Protein 9HQX (pdb70)

Organism: NCBI:txid143221

InterPro domains:
  IPR046913 ABC-three component systems, C-terminal domain 7 [PF20283] (277-396)

Structure (mmCIF, N/CA/C/O backbone):
data_9HQX
#
_entry.id   9HQX
#
_cell.length_a   1.00
_cell.length_b   1.00
_cell.length_c   1.00
_cell.angle_alpha   90.00
_cell.angle_beta   90.00
_cell.angle_gamma   90.00
#
_symmetry.space_group_name_H-M   'P 1'
#
loop_
_entity.id
_entity.type
_entity.pdbx_description
1 polymer 'DUF3732 domain-containing protein'
2 polymer 'ABC-three component systems C-terminal domain-containing protein'
3 polymer LmuC
4 polymer 'DNA (29-MER)'
5 polymer 'DNA (29-MER)'
#
loop_
_atom_site.group_PDB
_atom_site.id
_atom_site.type_symbol
_atom_site.label_atom_id
_atom_site.label_alt_id
_atom_site.label_comp_id
_atom_site.label_asym_id
_atom_site.label_entity_id
_atom_site.label_seq_id
_atom_site.pdbx_PDB_ins_code
_atom_site.Cartn_x
_atom_site.Cartn_y
_atom_site.Cartn_z
_atom_site.occupancy
_atom_site.B_iso_or_equiv
_atom_site.auth_seq_id
_atom_site.auth_comp_id
_atom_site.auth_asym_id
_atom_site.auth_atom_id
_atom_site.pdbx_PDB_model_num
ATOM 1 N N . MET A 1 1 ? 160.47100 153.53300 165.86300 1.000 105.74069 1 MET B N 1
ATOM 2 C CA . MET A 1 1 ? 160.61400 154.76500 165.04200 1.000 105.74069 1 MET B CA 1
ATOM 3 C C . MET A 1 1 ? 160.67300 155.99300 165.93300 1.000 105.74069 1 MET B C 1
ATOM 4 O O . MET A 1 1 ? 160.41100 155.91300 167.12900 1.000 105.74069 1 MET B O 1
ATOM 20 N N . TYR A 1 2 ? 161.01500 157.13000 165.34100 1.000 102.37158 2 TYR B N 1
ATOM 21 C CA . TYR A 1 2 ? 161.04700 158.41200 166.03300 1.000 102.37158 2 TYR B CA 1
ATOM 22 C C . TYR A 1 2 ? 159.68800 159.07000 165.83900 1.000 102.37158 2 TYR B C 1
ATOM 23 O O . TYR A 1 2 ? 159.35200 159.49500 164.73100 1.000 102.37158 2 TYR B O 1
ATOM 41 N N . PHE A 1 3 ? 158.90400 159.14000 166.91100 1.000 96.35165 3 PHE B N 1
ATOM 42 C CA . PHE A 1 3 ? 157.53900 159.64800 166.82000 1.000 96.35165 3 PHE B CA 1
ATOM 43 C C . PHE A 1 3 ? 157.15500 160.13300 168.21600 1.000 96.35165 3 PHE B C 1
ATOM 44 O O . PHE A 1 3 ? 156.81600 159.31900 169.07700 1.000 96.35165 3 PHE B O 1
ATOM 61 N N . GLN A 1 4 ? 157.21000 161.44200 168.42700 1.000 97.97296 4 GLN B N 1
ATOM 62 C CA . GLN A 1 4 ? 156.97400 162.03000 169.73800 1.000 97.97296 4 GLN B CA 1
ATOM 63 C C . GLN A 1 4 ? 155.89200 163.09200 169.63200 1.000 97.97296 4 GLN B C 1
ATOM 64 O O . GLN A 1 4 ? 155.60300 163.60100 168.55300 1.000 97.97296 4 GLN B O 1
ATOM 78 N N . ILE A 1 5 ? 155.28100 163.42600 170.75800 1.000 99.84478 5 ILE B N 1
ATOM 79 C CA . ILE A 1 5 ? 154.16800 164.36700 170.79000 1.000 99.84478 5 ILE B CA 1
ATOM 80 C C . ILE A 1 5 ? 154.72100 165.71700 171.22200 1.000 99.84478 5 ILE B C 1
ATOM 81 O O . ILE A 1 5 ? 155.05200 165.92200 172.39300 1.000 99.84478 5 ILE B O 1
ATOM 97 N N . ARG A 1 6 ? 154.81400 166.65000 170.27500 1.000 102.14382 6 ARG B N 1
ATOM 98 C CA . ARG A 1 6 ? 155.30700 167.98400 170.57600 1.000 102.14382 6 ARG B CA 1
ATOM 99 C C . ARG A 1 6 ? 154.26800 168.83700 171.28900 1.000 102.14382 6 ARG B C 1
ATOM 100 O O . ARG A 1 6 ? 154.63700 169.73400 172.05300 1.000 102.14382 6 ARG B O 1
ATOM 121 N N . GLY A 1 7 ? 152.98700 168.59400 171.05600 1.000 98.87971 7 GLY B N 1
ATOM 122 C CA . GLY A 1 7 ? 151.96600 169.38000 171.71800 1.000 98.87971 7 GLY B CA 1
ATOM 123 C C . GLY A 1 7 ? 150.58000 168.91900 171.33100 1.000 98.87971 7 GLY B C 1
ATOM 124 O O . GLY A 1 7 ? 150.39000 168.18700 170.35700 1.000 98.87971 7 GLY B O 1
ATOM 128 N N . ILE A 1 8 ? 149.61300 169.37200 172.11800 1.000 105.53515 8 ILE B N 1
ATOM 129 C CA . ILE A 1 8 ? 148.19900 169.10100 171.89400 1.000 105.53515 8 ILE B CA 1
ATOM 130 C C . ILE A 1 8 ? 147.51800 170.40800 171.53300 1.000 105.53515 8 ILE B C 1
ATOM 131 O O . ILE A 1 8 ? 147.96400 171.49000 171.92600 1.000 105.53515 8 ILE B O 1
ATOM 147 N N . ILE A 1 9 ? 146.42300 170.30700 170.78800 1.000 110.98491 9 ILE B N 1
ATOM 148 C CA . ILE A 1 9 ? 145.67100 171.47300 170.34500 1.000 110.98491 9 ILE B CA 1
ATOM 149 C C . ILE A 1 9 ? 144.18800 171.17200 170.48200 1.000 110.98491 9 ILE B C 1
ATOM 150 O O . ILE A 1 9 ? 143.76700 170.01600 170.38100 1.000 110.98491 9 ILE B O 1
ATOM 166 N N . LEU A 1 10 ? 143.39800 172.21200 170.72600 1.000 117.73078 10 LEU B N 1
ATOM 167 C CA . LEU A 1 10 ? 141.94900 172.09300 170.78700 1.000 117.73078 10 LEU B CA 1
ATOM 168 C C . LEU A 1 10 ? 141.30000 173.26900 170.07500 1.000 117.73078 10 LEU B C 1
ATOM 169 O O . LEU A 1 10 ? 141.82500 174.38700 170.09100 1.000 117.73078 10 LEU B O 1
ATOM 185 N N . TRP A 1 11 ? 140.14700 173.00400 169.46400 1.000 117.69464 11 TRP B N 1
ATOM 186 C CA . TRP A 1 11 ? 139.38700 174.00800 168.73700 1.000 117.69464 11 TRP B CA 1
ATOM 187 C C . TRP A 1 11 ? 138.02300 174.17800 169.38600 1.000 117.69464 11 TRP B C 1
ATOM 188 O O . TRP A 1 11 ? 137.20900 173.24500 169.34600 1.000 117.69464 11 TRP B O 1
ATOM 209 N N . PRO A 1 12 ? 137.72100 175.33000 169.98000 1.000 125.83825 12 PRO B N 1
ATOM 210 C CA . PRO A 1 12 ? 136.44700 175.47300 170.68800 1.000 125.83825 12 PRO B CA 1
ATOM 211 C C . PRO A 1 12 ? 135.25900 175.28600 169.76000 1.000 125.83825 12 PRO B C 1
ATOM 212 O O . PRO A 1 12 ? 135.30200 175.63600 168.58100 1.000 125.83825 12 PRO B O 1
ATOM 223 N N . ARG A 1 13 ? 134.18200 174.72300 170.31300 1.000 131.50941 13 ARG B N 1
ATOM 224 C CA . ARG A 1 13 ? 132.95400 174.57900 169.54000 1.000 131.50941 13 ARG B CA 1
ATOM 225 C C . ARG A 1 13 ? 132.42100 175.93800 169.11600 1.000 131.50941 13 ARG B C 1
ATOM 226 O O . ARG A 1 13 ? 131.99300 176.11600 167.97000 1.000 131.50941 13 ARG B O 1
ATOM 247 N N . ASN A 1 14 ? 132.43800 176.90800 170.02400 1.000 129.20138 14 ASN B N 1
ATOM 248 C CA . ASN A 1 14 ? 132.02500 178.26800 169.70900 1.000 129.20138 14 ASN B CA 1
ATOM 249 C C . ASN A 1 14 ? 133.20300 179.01100 169.09800 1.000 129.20138 14 ASN B C 1
ATOM 250 O O . ASN A 1 14 ? 134.20900 179.25200 169.77400 1.000 129.20138 14 ASN B O 1
ATOM 261 N N . LYS A 1 15 ? 133.07200 179.38400 167.82500 1.000 126.46726 15 LYS B N 1
ATOM 262 C CA . LYS A 1 15 ? 134.15900 180.02600 167.08900 1.000 126.46726 15 LYS B CA 1
ATOM 263 C C . LYS A 1 15 ? 134.28800 181.48000 167.54100 1.000 126.46726 15 LYS B C 1
ATOM 264 O O . LYS A 1 15 ? 134.00900 182.43300 166.81000 1.000 126.46726 15 LYS B O 1
ATOM 283 N N . ASN A 1 16 ? 134.73200 181.63300 168.78700 1.000 129.79773 16 ASN B N 1
ATOM 284 C CA . ASN A 1 16 ? 135.01700 182.93800 169.35600 1.000 129.79773 16 ASN B CA 1
ATOM 285 C C . ASN A 1 16 ? 136.36000 182.99900 170.06200 1.000 129.79773 16 ASN B C 1
ATOM 286 O O . ASN A 1 16 ? 136.82800 184.10400 170.35900 1.000 129.79773 16 ASN B O 1
ATOM 297 N N . PHE A 1 17 ? 136.99400 181.86200 170.33200 1.000 132.30710 17 PHE B N 1
ATOM 298 C CA . PHE A 1 17 ? 138.26500 181.81200 171.03400 1.000 132.30710 17 PHE B CA 1
ATOM 299 C C . PHE A 1 17 ? 139.28000 181.07700 170.17700 1.000 132.30710 17 PHE B C 1
ATOM 300 O O . PHE A 1 17 ? 138.95400 180.09900 169.49900 1.000 132.30710 17 PHE B O 1
ATOM 317 N N . LYS A 1 18 ? 140.51800 181.55200 170.21900 1.000 127.11796 18 LYS B N 1
ATOM 318 C CA . LYS A 1 18 ? 141.56300 180.93300 169.43000 1.000 127.11796 18 LYS B CA 1
ATOM 319 C C . LYS A 1 18 ? 141.81300 179.51400 169.93400 1.000 127.11796 18 LYS B C 1
ATOM 320 O O . LYS A 1 18 ? 141.52700 179.20000 171.09100 1.000 127.11796 18 LYS B O 1
ATOM 339 N N . PRO A 1 19 ? 142.33000 178.63300 169.08200 1.000 120.18074 19 PRO B N 1
ATOM 340 C CA . PRO A 1 19 ? 142.59300 177.26200 169.52800 1.000 120.18074 19 PRO B CA 1
ATOM 341 C C . PRO A 1 19 ? 143.59800 177.25100 170.66700 1.000 120.18074 19 PRO B C 1
ATOM 342 O O . PRO A 1 19 ? 144.54800 178.03400 170.68700 1.000 120.18074 19 PRO B O 1
ATOM 353 N N . HIS A 1 20 ? 143.38600 176.34700 171.61800 1.000 121.77748 20 HIS B N 1
ATOM 354 C CA . HIS A 1 20 ? 144.22000 176.26900 172.80900 1.000 121.77748 20 HIS B CA 1
ATOM 355 C C . HIS A 1 20 ? 145.31200 175.23400 172.59400 1.000 121.77748 20 HIS B C 1
ATOM 356 O O . HIS A 1 20 ? 145.03200 174.11200 172.16600 1.000 121.77748 20 HIS B O 1
ATOM 370 N N . THR A 1 21 ? 146.54900 175.61400 172.89500 1.000 115.34286 21 THR B N 1
ATOM 371 C CA . THR A 1 21 ? 147.71100 174.76300 172.68800 1.000 115.34286 21 THR B CA 1
ATOM 372 C C . THR A 1 21 ? 148.34600 174.40900 174.02300 1.000 115.34286 21 THR B C 1
ATOM 373 O O . THR A 1 21 ? 148.41300 175.24200 174.93100 1.000 115.34286 21 THR B O 1
ATOM 384 N N . ILE A 1 22 ? 148.80600 173.16700 174.13300 1.000 116.14356 22 ILE B N 1
ATOM 385 C CA . ILE A 1 22 ? 149.57700 172.69000 175.27600 1.000 116.14356 22 ILE B CA 1
ATOM 386 C C . ILE A 1 22 ? 150.86000 172.11700 174.69700 1.000 116.14356 22 ILE B C 1
ATOM 387 O O . ILE A 1 22 ? 150.85500 171.01300 174.14600 1.000 116.14356 22 ILE B O 1
ATOM 403 N N . ARG A 1 23 ? 151.95700 172.85500 174.80300 1.000 107.27354 23 ARG B N 1
ATOM 404 C CA . ARG A 1 23 ? 153.19800 172.49200 174.13500 1.000 107.27354 23 ARG B CA 1
ATOM 405 C C . ARG A 1 23 ? 154.05700 171.65800 175.07200 1.000 107.27354 23 ARG B C 1
ATOM 406 O O . ARG A 1 23 ? 154.46000 172.13500 176.13600 1.000 107.27354 23 ARG B O 1
ATOM 427 N N . PHE A 1 24 ? 154.34100 170.42200 174.67200 1.000 107.85335 24 PHE B N 1
ATOM 428 C CA . PHE A 1 24 ? 155.27400 169.57400 175.39900 1.000 107.85335 24 PHE B CA 1
ATOM 429 C C . PHE A 1 24 ? 156.69400 169.89100 174.94300 1.000 107.85335 24 PHE B C 1
ATOM 430 O O . PHE A 1 24 ? 156.95300 170.89400 174.27500 1.000 107.85335 24 PHE B O 1
ATOM 447 N N . GLU A 1 25 ? 157.63500 169.03300 175.31300 1.000 111.22810 25 GLU B N 1
ATOM 448 C CA . GLU A 1 25 ? 158.99300 169.09600 174.80700 1.000 111.22810 25 GLU B CA 1
ATOM 449 C C . GLU A 1 25 ? 159.37700 167.73100 174.26500 1.000 111.22810 25 GLU B C 1
ATOM 450 O O . GLU A 1 25 ? 158.80500 166.70600 174.64300 1.000 111.22810 25 GLU B O 1
ATOM 462 N N . LEU A 1 26 ? 160.35100 167.72700 173.36700 1.000 105.38826 26 LEU B N 1
ATOM 463 C CA . LEU A 1 26 ? 160.81700 166.50600 172.73000 1.000 105.38826 26 LEU B CA 1
ATOM 464 C C . LEU A 1 26 ? 162.04700 165.99600 173.46500 1.000 105.38826 26 LEU B C 1
ATOM 465 O O . LEU A 1 26 ? 162.98400 166.75700 173.71900 1.000 105.38826 26 LEU B O 1
ATOM 481 N N . GLY A 1 27 ? 162.03700 164.71200 173.80600 1.000 112.07841 27 GLY B N 1
ATOM 482 C CA . GLY A 1 27 ? 163.17300 164.11600 174.47500 1.000 112.07841 27 GLY B CA 1
ATOM 483 C C . GLY A 1 27 ? 163.30400 164.47800 175.93400 1.000 112.07841 27 GLY B C 1
ATOM 484 O O . GLY A 1 27 ? 164.42100 164.51100 176.45700 1.000 112.07841 27 GLY B O 1
ATOM 488 N N . LYS A 1 28 ? 162.19400 164.75900 176.61100 1.000 116.87059 28 LYS B N 1
ATOM 489 C CA . LYS A 1 28 ? 162.22600 165.06400 178.03300 1.000 116.87059 28 LYS B CA 1
ATOM 490 C C . LYS A 1 28 ? 160.97800 164.49200 178.68300 1.000 116.87059 28 LYS B C 1
ATOM 491 O O . LYS A 1 28 ? 159.96800 164.24600 178.02200 1.000 116.87059 28 LYS B O 1
ATOM 510 N N . VAL A 1 29 ? 161.05900 164.28000 179.99400 1.000 116.71869 29 VAL B N 1
ATOM 511 C CA . VAL A 1 29 ? 159.93800 163.73200 180.75100 1.000 116.71869 29 VAL B CA 1
ATOM 512 C C . VAL A 1 29 ? 158.96400 164.87900 180.99400 1.000 116.71869 29 VAL B C 1
ATOM 513 O O . VAL A 1 29 ? 159.12400 165.65700 181.93400 1.000 116.71869 29 VAL B O 1
ATOM 526 N N . ASN A 1 30 ? 157.94600 164.98600 180.14800 1.000 114.80302 30 ASN B N 1
ATOM 527 C CA . ASN A 1 30 ? 156.98400 166.08100 180.22300 1.000 114.80302 30 ASN B CA 1
ATOM 528 C C . ASN A 1 30 ? 156.01500 165.78300 181.35700 1.000 114.80302 30 ASN B C 1
ATOM 529 O O . ASN A 1 30 ? 155.13400 164.93300 181.23000 1.000 114.80302 30 ASN B O 1
ATOM 540 N N . VAL A 1 31 ? 156.17600 166.49200 182.46600 1.000 116.46744 31 VAL B N 1
ATOM 541 C CA . VAL A 1 31 ? 155.37200 166.26800 183.65900 1.000 116.46744 31 VAL B CA 1
ATOM 542 C C . VAL A 1 31 ? 154.19900 167.23400 183.65000 1.000 116.46744 31 VAL B C 1
ATOM 543 O O . VAL A 1 31 ? 154.38000 168.44500 183.49400 1.000 116.46744 31 VAL B O 1
ATOM 556 N N . ILE A 1 32 ? 152.99900 166.70200 183.82500 1.000 115.03112 32 ILE B N 1
ATOM 557 C CA . ILE A 1 32 ? 151.77900 167.49200 183.89100 1.000 115.03112 32 ILE B CA 1
ATOM 558 C C . ILE A 1 32 ? 151.26400 167.37400 185.31800 1.000 115.03112 32 ILE B C 1
ATOM 559 O O . ILE A 1 32 ? 150.50200 166.45700 185.64200 1.000 115.03112 32 ILE B O 1
ATOM 575 N N . SER A 1 33 ? 151.66200 168.30800 186.17100 1.000 121.81907 33 SER B N 1
ATOM 576 C CA . SER A 1 33 ? 151.38100 168.23800 187.59300 1.000 121.81907 33 SER B CA 1
ATOM 577 C C . SER A 1 33 ? 150.01600 168.85400 187.89000 1.000 121.81907 33 SER B C 1
ATOM 578 O O . SER A 1 33 ? 149.23000 169.15200 186.98700 1.000 121.81907 33 SER B O 1
ATOM 586 N N . GLY A 1 34 ? 149.72200 169.03500 189.17500 1.000 135.07659 34 GLY B N 1
ATOM 587 C CA . GLY A 1 34 ? 148.48700 169.68100 189.56300 1.000 135.07659 34 GLY B CA 1
ATOM 588 C C . GLY A 1 34 ? 147.26900 168.81400 189.29500 1.000 135.07659 34 GLY B C 1
ATOM 589 O O . GLY A 1 34 ? 147.32000 167.58200 189.32900 1.000 135.07659 34 GLY B O 1
ATOM 593 N N . ALA A 1 35 ? 146.14800 169.48200 189.02300 1.000 136.15688 35 ALA B N 1
ATOM 594 C CA . ALA A 1 35 ? 144.86300 168.82300 188.80500 1.000 136.15688 35 ALA B CA 1
ATOM 595 C C . ALA A 1 35 ? 144.46700 168.00200 190.03200 1.000 136.15688 35 ALA B C 1
ATOM 596 O O . ALA A 1 35 ? 144.32000 166.78000 189.98000 1.000 136.15688 35 ALA B O 1
ATOM 603 N N . SER A 1 36 ? 144.29600 168.70800 191.15200 1.000 138.22441 36 SER B N 1
ATOM 604 C CA . SER A 1 36 ? 143.90700 168.04100 192.38900 1.000 138.22441 36 SER B CA 1
ATOM 605 C C . SER A 1 36 ? 142.65000 167.20800 192.18500 1.000 138.22441 36 SER B C 1
ATOM 606 O O . SER A 1 36 ? 142.62300 166.01600 192.51500 1.000 138.22441 36 SER B O 1
ATOM 614 N N . ARG A 1 37 ? 141.60200 167.81600 191.63900 1.000 138.11577 37 ARG B N 1
ATOM 615 C CA . ARG A 1 37 ? 140.41900 167.06600 191.24200 1.000 138.11577 37 ARG B CA 1
ATOM 616 C C . ARG A 1 37 ? 140.76100 166.20300 190.03700 1.000 138.11577 37 ARG B C 1
ATOM 617 O O . ARG A 1 37 ? 141.34400 166.68800 189.06200 1.000 138.11577 37 ARG B O 1
ATOM 638 N N . THR A 1 38 ? 140.40000 164.92500 190.10300 1.000 133.85753 38 THR B N 1
ATOM 639 C CA . THR A 1 38 ? 140.72100 163.95800 189.05800 1.000 133.85753 38 THR B CA 1
ATOM 640 C C . THR A 1 38 ? 139.42500 163.29600 188.60400 1.000 133.85753 38 THR B C 1
ATOM 641 O O . THR A 1 38 ? 139.05500 162.22700 189.09600 1.000 133.85753 38 THR B O 1
ATOM 652 N N . GLY A 1 39 ? 138.73600 163.93400 187.66500 1.000 136.89385 39 GLY B N 1
ATOM 653 C CA . GLY A 1 39 ? 137.64400 163.27500 186.98100 1.000 136.89385 39 GLY B CA 1
ATOM 654 C C . GLY A 1 39 ? 138.21700 162.15800 186.13900 1.000 136.89385 39 GLY B C 1
ATOM 655 O O . GLY A 1 39 ? 137.96100 160.97600 186.38800 1.000 136.89385 39 GLY B O 1
ATOM 659 N N . LYS A 1 40 ? 138.99900 162.53600 185.13300 1.000 135.53021 40 LYS B N 1
ATOM 660 C CA . LYS A 1 40 ? 139.87000 161.61400 184.42000 1.000 135.53021 40 LYS B CA 1
ATOM 661 C C . LYS A 1 40 ? 140.69300 162.41300 183.42500 1.000 135.53021 40 LYS B C 1
ATOM 662 O O . LYS A 1 40 ? 140.22700 163.42100 182.88700 1.000 135.53021 40 LYS B O 1
ATOM 681 N N . SER A 1 41 ? 141.91900 161.95700 183.19400 1.000 125.16526 41 SER B N 1
ATOM 682 C CA . SER A 1 41 ? 142.79600 162.63700 182.25400 1.000 125.16526 41 SER B CA 1
ATOM 683 C C . SER A 1 41 ? 142.29600 162.42900 180.83300 1.000 125.16526 41 SER B C 1
ATOM 684 O O . SER A 1 41 ? 142.07000 161.29600 180.40100 1.000 125.16526 41 SER B O 1
ATOM 692 N N . ALA A 1 42 ? 142.12100 163.52700 180.10800 1.000 120.95052 42 ALA B N 1
ATOM 693 C CA . ALA A 1 42 ? 141.69500 163.46200 178.72100 1.000 120.95052 42 ALA B CA 1
ATOM 694 C C . ALA A 1 42 ? 142.86100 163.44400 177.74800 1.000 120.95052 42 ALA B C 1
ATOM 695 O O . ALA A 1 42 ? 142.63500 163.33400 176.54100 1.000 120.95052 42 ALA B O 1
ATOM 702 N N . VAL A 1 43 ? 144.09700 163.53700 178.23700 1.000 113.17216 43 VAL B N 1
ATOM 703 C CA . VAL A 1 43 ? 145.24000 163.54900 177.33200 1.000 113.17216 43 VAL B CA 1
ATOM 704 C C . VAL A 1 43 ? 145.30200 162.25100 176.54100 1.000 113.17216 43 VAL B C 1
ATOM 705 O O . VAL A 1 43 ? 145.48500 162.26300 175.31900 1.000 113.17216 43 VAL B O 1
ATOM 718 N N . ILE A 1 44 ? 145.16300 161.11300 177.22000 1.000 112.87652 44 ILE B N 1
ATOM 719 C CA . ILE A 1 44 ? 145.20900 159.82800 176.52200 1.000 112.87652 44 ILE B CA 1
ATOM 720 C C . ILE A 1 44 ? 144.04000 159.66700 175.55900 1.000 112.87652 44 ILE B C 1
ATOM 721 O O . ILE A 1 44 ? 144.26700 159.25000 174.41100 1.000 112.87652 44 ILE B O 1
ATOM 737 N N . PRO A 1 45 ? 142.79100 159.91900 175.95100 1.000 117.69052 45 PRO B N 1
ATOM 738 C CA . PRO A 1 45 ? 141.71000 159.85200 174.96000 1.000 117.69052 45 PRO B CA 1
ATOM 739 C C . PRO A 1 45 ? 141.94100 160.76300 173.77300 1.000 117.69052 45 PRO B C 1
ATOM 740 O O . PRO A 1 45 ? 141.69700 160.35900 172.63300 1.000 117.69052 45 PRO B O 1
ATOM 751 N N . ILE A 1 46 ? 142.43100 161.97900 173.99800 1.000 113.64615 46 ILE B N 1
ATOM 752 C CA . ILE A 1 46 ? 142.65300 162.88000 172.87700 1.000 113.64615 46 ILE B CA 1
ATOM 753 C C . ILE A 1 46 ? 143.73300 162.32900 171.96000 1.000 113.64615 46 ILE B C 1
ATOM 754 O O . ILE A 1 46 ? 143.57500 162.31800 170.73500 1.000 113.64615 46 ILE B O 1
ATOM 770 N N . ILE A 1 47 ? 144.84000 161.85200 172.52600 1.000 107.28174 47 ILE B N 1
ATOM 771 C CA . ILE A 1 47 ? 145.94000 161.40200 171.68300 1.000 107.28174 47 ILE B CA 1
ATOM 772 C C . ILE A 1 47 ? 145.55300 160.14900 170.91300 1.000 107.28174 47 ILE B C 1
ATOM 773 O O . ILE A 1 47 ? 145.96600 159.96700 169.76300 1.000 107.28174 47 ILE B O 1
ATOM 789 N N . ASP A 1 48 ? 144.77900 159.25100 171.52300 1.000 117.14890 48 ASP B N 1
ATOM 790 C CA . ASP A 1 48 ? 144.40400 158.05600 170.77600 1.000 117.14890 48 ASP B CA 1
ATOM 791 C C . ASP A 1 48 ? 143.35500 158.38200 169.72400 1.000 117.14890 48 ASP B C 1
ATOM 792 O O . ASP A 1 48 ? 143.41400 157.85500 168.60800 1.000 117.14890 48 ASP B O 1
ATOM 801 N N . TYR A 1 49 ? 142.40000 159.25600 170.04800 1.000 120.39953 49 TYR B N 1
ATOM 802 C CA . TYR A 1 49 ? 141.39200 159.64500 169.07300 1.000 120.39953 49 TYR B CA 1
ATOM 803 C C . TYR A 1 49 ? 142.03900 160.30600 167.86700 1.000 120.39953 49 TYR B C 1
ATOM 804 O O . TYR A 1 49 ? 141.77000 159.93600 166.72000 1.000 120.39953 49 TYR B O 1
ATOM 822 N N . CYS A 1 50 ? 142.92000 161.27600 168.11000 1.000 107.10721 50 CYS B N 1
ATOM 823 C CA . CYS A 1 50 ? 143.63100 161.91800 167.01700 1.000 107.10721 50 CYS B CA 1
ATOM 824 C C . CYS A 1 50 ? 144.51300 160.94300 166.25500 1.000 107.10721 50 CYS B C 1
ATOM 825 O O . CYS A 1 50 ? 144.85500 161.21100 165.10100 1.000 107.10721 50 CYS B O 1
ATOM 833 N N . LEU A 1 51 ? 144.89000 159.82700 166.86600 1.000 107.24670 51 LEU B N 1
ATOM 834 C CA . LEU A 1 51 ? 145.71700 158.83200 166.20300 1.000 107.24670 51 LEU B CA 1
ATOM 835 C C . LEU A 1 51 ? 144.90400 157.70100 165.59200 1.000 107.24670 51 LEU B C 1
ATOM 836 O O . LEU A 1 51 ? 145.49200 156.73200 165.10300 1.000 107.24670 51 LEU B O 1
ATOM 852 N N . GLY A 1 52 ? 143.57800 157.79000 165.61700 1.000 117.12332 52 GLY B N 1
ATOM 853 C CA . GLY A 1 52 ? 142.75300 156.85500 164.87900 1.000 117.12332 52 GLY B CA 1
ATOM 854 C C . GLY A 1 52 ? 142.02400 155.83900 165.73000 1.000 117.12332 52 GLY B C 1
ATOM 855 O O . GLY A 1 52 ? 141.64500 154.77500 165.23500 1.000 117.12332 52 GLY B O 1
ATOM 859 N N . ALA A 1 53 ? 141.81000 156.14600 167.00500 1.000 128.11268 53 ALA B N 1
ATOM 860 C CA . ALA A 1 53 ? 141.07300 155.23100 167.86100 1.000 128.11268 53 ALA B CA 1
ATOM 861 C C . ALA A 1 53 ? 139.67800 154.99700 167.29600 1.000 128.11268 53 ALA B C 1
ATOM 862 O O . ALA A 1 53 ? 139.04600 155.91000 166.76000 1.000 128.11268 53 ALA B O 1
ATOM 869 N N . ASN A 1 54 ? 139.20400 153.75500 167.40700 1.000 142.94350 54 ASN B N 1
ATOM 870 C CA . ASN A 1 54 ? 137.92800 153.40000 166.79700 1.000 142.94350 54 ASN B CA 1
ATOM 871 C C . ASN A 1 54 ? 136.78400 154.21400 167.38200 1.000 142.94350 54 ASN B C 1
ATOM 872 O O . ASN A 1 54 ? 135.91500 154.69400 166.64500 1.000 142.94350 54 ASN B O 1
ATOM 883 N N . THR A 1 55 ? 136.76100 154.37700 168.69900 1.000 142.81677 55 THR B N 1
ATOM 884 C CA . THR A 1 55 ? 135.67900 155.06200 169.38300 1.000 142.81677 55 THR B CA 1
ATOM 885 C C . THR A 1 55 ? 136.24000 156.19500 170.22900 1.000 142.81677 55 THR B C 1
ATOM 886 O O . THR A 1 55 ? 137.38500 156.15100 170.68600 1.000 142.81677 55 THR B O 1
ATOM 897 N N . CYS A 1 56 ? 135.41300 157.21300 170.43800 1.000 134.28757 56 CYS B N 1
ATOM 898 C CA . CYS A 1 56 ? 135.82100 158.40100 171.17300 1.000 134.28757 56 CYS B CA 1
ATOM 899 C C . CYS A 1 56 ? 135.72800 158.13000 172.66800 1.000 134.28757 56 CYS B C 1
ATOM 900 O O . CYS A 1 56 ? 134.63600 157.89400 173.19500 1.000 134.28757 56 CYS B O 1
ATOM 908 N N . SER A 1 57 ? 136.87000 158.16700 173.34500 1.000 129.69447 57 SER B N 1
ATOM 909 C CA . SER A 1 57 ? 136.92400 158.05100 174.79300 1.000 129.69447 57 SER B CA 1
ATOM 910 C C . SER A 1 57 ? 136.99300 159.40400 175.48500 1.000 129.69447 57 SER B C 1
ATOM 911 O O . SER A 1 57 ? 137.10700 159.45100 176.71300 1.000 129.69447 57 SER B O 1
ATOM 919 N N . ILE A 1 58 ? 136.92800 160.49600 174.73600 1.000 126.18910 58 ILE B N 1
ATOM 920 C CA . ILE A 1 58 ? 137.00400 161.82600 175.35000 1.000 126.18910 58 ILE B CA 1
ATOM 921 C C . ILE A 1 58 ? 135.78000 162.03600 176.23300 1.000 126.18910 58 ILE B C 1
ATOM 922 O O . ILE A 1 58 ? 134.66600 161.65100 175.83400 1.000 126.18910 58 ILE B O 1
ATOM 938 N N . PRO A 1 59 ? 135.92000 162.62300 177.42200 1.000 133.00986 59 PRO B N 1
ATOM 939 C CA . PRO A 1 59 ? 134.74700 162.82300 178.28700 1.000 133.00986 59 PRO B CA 1
ATOM 940 C C . PRO A 1 59 ? 133.63300 163.55200 177.55300 1.000 133.00986 59 PRO B C 1
ATOM 941 O O . PRO A 1 59 ? 133.81100 164.66800 177.06100 1.000 133.00986 59 PRO B O 1
ATOM 952 N N . VAL A 1 60 ? 132.46900 162.90700 177.48900 1.000 137.34724 60 VAL B N 1
ATOM 953 C CA . VAL A 1 60 ? 131.35000 163.46400 176.73700 1.000 137.34724 60 VAL B CA 1
ATOM 954 C C . VAL A 1 60 ? 130.84200 164.73900 177.39700 1.000 137.34724 60 VAL B C 1
ATOM 955 O O . VAL A 1 60 ? 130.64500 165.76600 176.73700 1.000 137.34724 60 VAL B O 1
ATOM 968 N N . LYS A 1 61 ? 130.63100 164.69600 178.71200 1.000 141.45109 61 LYS B N 1
ATOM 969 C CA . LYS A 1 61 ? 129.91900 165.76800 179.39700 1.000 141.45109 61 LYS B CA 1
ATOM 970 C C . LYS A 1 61 ? 130.78300 166.99100 179.66900 1.000 141.45109 61 LYS B C 1
ATOM 971 O O . LYS A 1 61 ? 130.23700 168.05600 179.97300 1.000 141.45109 61 LYS B O 1
ATOM 990 N N . THR A 1 62 ? 132.10100 166.87400 179.56300 1.000 136.85064 62 THR B N 1
ATOM 991 C CA . THR A 1 62 ? 132.99400 167.94500 179.98100 1.000 136.85064 62 THR B CA 1
ATOM 992 C C . THR A 1 62 ? 133.81600 168.54600 178.85500 1.000 136.85064 62 THR B C 1
ATOM 993 O O . THR A 1 62 ? 134.12400 169.73800 178.91200 1.000 136.85064 62 THR B O 1
ATOM 1004 N N . ILE A 1 63 ? 134.18200 167.76400 177.83800 1.000 132.82012 63 ILE B N 1
ATOM 1005 C CA . ILE A 1 63 ? 135.05500 168.22400 176.76800 1.000 132.82012 63 ILE B CA 1
ATOM 1006 C C . ILE A 1 63 ? 134.35000 168.22400 175.42000 1.000 132.82012 63 ILE B C 1
ATOM 1007 O O . ILE A 1 63 ? 134.45600 169.19300 174.66000 1.000 132.82012 63 ILE B O 1
ATOM 1023 N N . ARG A 1 64 ? 133.61900 167.15700 175.10100 1.000 136.61031 64 ARG B N 1
ATOM 1024 C CA . ARG A 1 64 ? 132.91300 167.10600 173.82800 1.000 136.61031 64 ARG B CA 1
ATOM 1025 C C . ARG A 1 64 ? 131.85400 168.18900 173.71100 1.000 136.61031 64 ARG B C 1
ATOM 1026 O O . ARG A 1 64 ? 131.38200 168.45300 172.60000 1.000 136.61031 64 ARG B O 1
ATOM 1047 N N . LYS A 1 65 ? 131.47300 168.81600 174.81800 1.000 142.96408 65 LYS B N 1
ATOM 1048 C CA . LYS A 1 65 ? 130.50400 169.89900 174.80500 1.000 142.96408 65 LYS B CA 1
ATOM 1049 C C . LYS A 1 65 ? 131.12900 171.24500 174.46800 1.000 142.96408 65 LYS B C 1
ATOM 1050 O O . LYS A 1 65 ? 130.40400 172.24100 174.38200 1.000 142.96408 65 LYS B O 1
ATOM 1069 N N . TYR A 1 66 ? 132.44800 171.30600 174.28500 1.000 140.15580 66 TYR B N 1
ATOM 1070 C CA . TYR A 1 66 ? 133.12200 172.56400 173.98900 1.000 140.15580 66 TYR B CA 1
ATOM 1071 C C . TYR A 1 66 ? 134.17700 172.47900 172.90000 1.000 140.15580 66 TYR B C 1
ATOM 1072 O O . TYR A 1 66 ? 134.58200 173.53000 172.39100 1.000 140.15580 66 TYR B O 1
ATOM 1090 N N . CYS A 1 67 ? 134.63100 171.29200 172.51700 1.000 131.29908 67 CYS B N 1
ATOM 1091 C CA . CYS A 1 67 ? 135.71000 171.14200 171.55100 1.000 131.29908 67 CYS B CA 1
ATOM 1092 C C . CYS A 1 67 ? 135.15100 170.65000 170.22500 1.000 131.29908 67 CYS B C 1
ATOM 1093 O O . CYS A 1 67 ? 134.41100 169.66200 170.18600 1.000 131.29908 67 CYS B O 1
ATOM 1101 N N . GLU A 1 68 ? 135.50400 171.34300 169.14500 1.000 126.13974 68 GLU B N 1
ATOM 1102 C CA . GLU A 1 68 ? 135.09100 170.94400 167.80600 1.000 126.13974 68 GLU B CA 1
ATOM 1103 C C . GLU A 1 68 ? 136.10700 170.01100 167.16200 1.000 126.13974 68 GLU B C 1
ATOM 1104 O O . GLU A 1 68 ? 135.75200 168.92100 166.70300 1.000 126.13974 68 GLU B O 1
ATOM 1116 N N . TRP A 1 69 ? 137.37000 170.42500 167.12300 1.000 118.16624 69 TRP B N 1
ATOM 1117 C CA . TRP A 1 69 ? 138.43800 169.66000 166.49100 1.000 118.16624 69 TRP B CA 1
ATOM 1118 C C . TRP A 1 69 ? 139.52300 169.40000 167.52300 1.000 118.16624 69 TRP B C 1
ATOM 1119 O O . TRP A 1 69 ? 140.25200 170.32000 167.90200 1.000 118.16624 69 TRP B O 1
ATOM 1140 N N . PHE A 1 70 ? 139.63900 168.15600 167.97400 1.000 118.20799 70 PHE B N 1
ATOM 1141 C CA . PHE A 1 70 ? 140.80400 167.79900 168.76100 1.000 118.20799 70 PHE B CA 1
ATOM 1142 C C . PHE A 1 70 ? 142.00200 167.67100 167.83300 1.000 118.20799 70 PHE B C 1
ATOM 1143 O O . PHE A 1 70 ? 141.85700 167.43100 166.63800 1.000 118.20799 70 PHE B O 1
ATOM 1160 N N . GLY A 1 71 ? 143.19500 167.84400 168.37900 1.000 102.70986 71 GLY B N 1
ATOM 1161 C CA . GLY A 1 71 ? 144.37400 167.79900 167.54000 1.000 102.70986 71 GLY B CA 1
ATOM 1162 C C . GLY A 1 71 ? 145.63500 167.61400 168.34300 1.000 102.70986 71 GLY B C 1
ATOM 1163 O O . GLY A 1 71 ? 145.70900 167.99000 169.51500 1.000 102.70986 71 GLY B O 1
ATOM 1167 N N . ILE A 1 72 ? 146.63900 167.03100 167.69500 1.000 98.20611 72 ILE B N 1
ATOM 1168 C CA . ILE A 1 72 ? 147.96500 166.87700 168.26600 1.000 98.20611 72 ILE B CA 1
ATOM 1169 C C . ILE A 1 72 ? 148.98400 167.25400 167.20500 1.000 98.20611 72 ILE B C 1
ATOM 1170 O O . ILE A 1 72 ? 148.69500 167.26500 166.00800 1.000 98.20611 72 ILE B O 1
ATOM 1186 N N . VAL A 1 73 ? 150.18400 167.58000 167.66400 1.000 98.30350 73 VAL B N 1
ATOM 1187 C CA . VAL A 1 73 ? 151.32400 167.83100 166.79800 1.000 98.30350 73 VAL B CA 1
ATOM 1188 C C . VAL A 1 73 ? 152.36500 166.78300 167.13500 1.000 98.30350 73 VAL B C 1
ATOM 1189 O O . VAL A 1 73 ? 152.75100 166.64800 168.29900 1.000 98.30350 73 VAL B O 1
ATOM 1202 N N . VAL A 1 74 ? 152.81100 166.03600 166.13500 1.000 95.27470 74 VAL B N 1
ATOM 1203 C CA . VAL A 1 74 ? 153.73500 164.93000 166.33800 1.000 95.27470 74 VAL B CA 1
ATOM 1204 C C . VAL A 1 74 ? 154.99000 165.18200 165.52600 1.000 95.27470 74 VAL B C 1
ATOM 1205 O O . VAL A 1 74 ? 154.92100 165.44900 164.32300 1.000 95.27470 74 VAL B O 1
ATOM 1218 N N . ALA A 1 75 ? 156.13300 165.10400 166.18500 1.000 94.27233 75 ALA B N 1
ATOM 1219 C CA . ALA A 1 75 ? 157.42300 165.16700 165.52200 1.000 94.27233 75 ALA B CA 1
ATOM 1220 C C . ALA A 1 75 ? 157.78300 163.76200 165.07200 1.000 94.27233 75 ALA B C 1
ATOM 1221 O O . ALA A 1 75 ? 157.79600 162.83300 165.88600 1.000 94.27233 75 ALA B O 1
ATOM 1228 N N . THR A 1 76 ? 158.06600 163.61300 163.77800 1.000 101.44499 76 THR B N 1
ATOM 1229 C CA . THR A 1 76 ? 158.37500 162.31600 163.19200 1.000 101.44499 76 THR B CA 1
ATOM 1230 C C . THR A 1 76 ? 159.66600 162.38800 162.39300 1.000 101.44499 76 THR B C 1
ATOM 1231 O O . THR A 1 76 ? 160.39300 163.38300 162.46200 1.000 101.44499 76 THR B O 1
ATOM 1242 N N . GLU A 1 77 ? 159.96100 161.33300 161.63600 1.000 114.32064 77 GLU B N 1
ATOM 1243 C CA . GLU A 1 77 ? 161.08900 161.38300 160.71700 1.000 114.32064 77 GLU B CA 1
ATOM 1244 C C . GLU A 1 77 ? 160.75800 162.21600 159.48600 1.000 114.32064 77 GLU B C 1
ATOM 1245 O O . GLU A 1 77 ? 161.61900 162.93700 158.97100 1.000 114.32064 77 GLU B O 1
ATOM 1257 N N . GLN A 1 78 ? 159.51800 162.13600 159.00100 1.000 102.38907 78 GLN B N 1
ATOM 1258 C CA . GLN A 1 78 ? 159.09500 162.98300 157.89400 1.000 102.38907 78 GLN B CA 1
ATOM 1259 C C . GLN A 1 78 ? 159.05400 164.45600 158.26900 1.000 102.38907 78 GLN B C 1
ATOM 1260 O O . GLN A 1 78 ? 159.04700 165.30300 157.37200 1.000 102.38907 78 GLN B O 1
ATOM 1274 N N . GLY A 1 79 ? 159.02800 164.77700 159.55400 1.000 99.06552 79 GLY B N 1
ATOM 1275 C CA . GLY A 1 79 ? 158.84900 166.13600 160.02200 1.000 99.06552 79 GLY B CA 1
ATOM 1276 C C . GLY A 1 79 ? 157.49900 166.32300 160.68800 1.000 99.06552 79 GLY B C 1
ATOM 1277 O O . GLY A 1 79 ? 156.60000 165.49100 160.59600 1.000 99.06552 79 GLY B O 1
ATOM 1281 N N . GLU A 1 80 ? 157.37100 167.46600 161.35000 1.000 98.08457 80 GLU B N 1
ATOM 1282 C CA . GLU A 1 80 ? 156.19700 167.71800 162.17100 1.000 98.08457 80 GLU B CA 1
ATOM 1283 C C . GLU A 1 80 ? 154.91900 167.52800 161.36800 1.000 98.08457 80 GLU B C 1
ATOM 1284 O O . GLU A 1 80 ? 154.83600 167.90700 160.19700 1.000 98.08457 80 GLU B O 1
ATOM 1296 N N . LYS A 1 81 ? 153.92900 166.91000 162.00500 1.000 94.02791 81 LYS B N 1
ATOM 1297 C CA . LYS A 1 81 ? 152.61500 166.70800 161.41200 1.000 94.02791 81 LYS B CA 1
ATOM 1298 C C . LYS A 1 81 ? 151.56900 167.12200 162.42700 1.000 94.02791 81 LYS B C 1
ATOM 1299 O O . LYS A 1 81 ? 151.63600 166.71000 163.58500 1.000 94.02791 81 LYS B O 1
ATOM 1318 N N . LEU A 1 82 ? 150.60500 167.91800 161.99700 1.000 97.89492 82 LEU B N 1
ATOM 1319 C CA . LEU A 1 82 ? 149.44700 168.24500 162.81700 1.000 97.89492 82 LEU B CA 1
ATOM 1320 C C . LEU A 1 82 ? 148.31200 167.32800 162.39800 1.000 97.89492 82 LEU B C 1
ATOM 1321 O O . LEU A 1 82 ? 147.86900 167.37200 161.24700 1.000 97.89492 82 LEU B O 1
ATOM 1337 N N . LEU A 1 83 ? 147.84700 166.49900 163.32600 1.000 95.15357 83 LEU B N 1
ATOM 1338 C CA . LEU A 1 83 ? 146.76000 165.56000 163.08800 1.000 95.15357 83 LEU B CA 1
ATOM 1339 C C . LEU A 1 83 ? 145.56900 166.00500 163.91600 1.000 95.15357 83 LEU B C 1
ATOM 1340 O O . LEU A 1 83 ? 145.68400 166.13400 165.13600 1.000 95.15357 83 LEU B O 1
ATOM 1356 N N . ALA A 1 84 ? 144.43000 166.22600 163.27100 1.000 103.33056 84 ALA B N 1
ATOM 1357 C CA . ALA A 1 84 ? 143.24900 166.72100 163.95800 1.000 103.33056 84 ALA B CA 1
ATOM 1358 C C . ALA A 1 84 ? 142.05000 165.87800 163.56900 1.000 103.33056 84 ALA B C 1
ATOM 1359 O O . ALA A 1 84 ? 141.91900 165.47700 162.41200 1.000 103.33056 84 ALA B O 1
ATOM 1366 N N . ARG A 1 85 ? 141.17500 165.63100 164.53400 1.000 114.99537 85 ARG B N 1
ATOM 1367 C CA . ARG A 1 85 ? 139.95700 164.86400 164.33200 1.000 114.99537 85 ARG B CA 1
ATOM 1368 C C . ARG A 1 85 ? 138.76800 165.69100 164.79100 1.000 114.99537 85 ARG B C 1
ATOM 1369 O O . ARG A 1 85 ? 138.78500 166.25700 165.89000 1.000 114.99537 85 ARG B O 1
ATOM 1390 N N . LYS A 1 86 ? 137.74200 165.75800 163.95100 1.000 120.51177 86 LYS B N 1
ATOM 1391 C CA . LYS A 1 86 ? 136.52700 166.46500 164.31800 1.000 120.51177 86 LYS B CA 1
ATOM 1392 C C . LYS A 1 86 ? 135.82700 165.74600 165.45900 1.000 120.51177 86 LYS B C 1
ATOM 1393 O O . LYS A 1 86 ? 135.83900 164.51600 165.53900 1.000 120.51177 86 LYS B O 1
ATOM 1412 N N . GLU A 1 87 ? 135.21300 166.51800 166.34400 1.000 129.61788 87 GLU B N 1
ATOM 1413 C CA . GLU A 1 87 ? 134.45300 165.92100 167.42800 1.000 129.61788 87 GLU B CA 1
ATOM 1414 C C . GLU A 1 87 ? 133.33600 165.06900 166.83500 1.000 129.61788 87 GLU B C 1
ATOM 1415 O O . GLU A 1 87 ? 132.62900 165.53000 165.93000 1.000 129.61788 87 GLU B O 1
ATOM 1427 N N . PRO A 1 88 ? 133.13700 163.83600 167.30900 1.000 132.61262 88 PRO B N 1
ATOM 1428 C CA . PRO A 1 88 ? 132.19000 162.93600 166.63700 1.000 132.61262 88 PRO B CA 1
ATOM 1429 C C . PRO A 1 88 ? 130.73300 163.34600 166.76400 1.000 132.61262 88 PRO B C 1
ATOM 1430 O O . PRO A 1 88 ? 129.86100 162.58900 166.32200 1.000 132.61262 88 PRO B O 1
ATOM 1441 N N . GLY A 1 89 ? 130.43500 164.50400 167.34100 1.000 137.61011 89 GLY B N 1
ATOM 1442 C CA . GLY A 1 89 ? 129.04600 164.90700 167.46400 1.000 137.61011 89 GLY B CA 1
ATOM 1443 C C . GLY A 1 89 ? 128.26300 163.87300 168.24400 1.000 137.61011 89 GLY B C 1
ATOM 1444 O O . GLY A 1 89 ? 128.65700 163.45400 169.33700 1.000 137.61011 89 GLY B O 1
ATOM 1448 N N . ASN A 1 90 ? 127.13900 163.44400 167.67400 1.000 146.47083 90 ASN B N 1
ATOM 1449 C CA . ASN A 1 90 ? 126.26400 162.46600 168.30100 1.000 146.47083 90 ASN B CA 1
ATOM 1450 C C . ASN A 1 90 ? 126.50100 161.05300 167.78300 1.000 146.47083 90 ASN B C 1
ATOM 1451 O O . ASN A 1 90 ? 125.54500 160.27900 167.65700 1.000 146.47083 90 ASN B O 1
ATOM 1462 N N . GLN A 1 91 ? 127.74500 160.70500 167.47200 1.000 150.12646 91 GLN B N 1
ATOM 1463 C CA . GLN A 1 91 ? 128.09100 159.38800 166.96900 1.000 150.12646 91 GLN B CA 1
ATOM 1464 C C . GLN A 1 91 ? 129.30000 158.85000 167.72300 1.000 150.12646 91 GLN B C 1
ATOM 1465 O O . GLN A 1 91 ? 130.05800 159.60100 168.34200 1.000 150.12646 91 GLN B O 1
ATOM 1479 N N . ARG A 1 92 ? 129.46700 157.52700 167.67500 1.000 150.89357 92 ARG B N 1
ATOM 1480 C CA . ARG A 1 92 ? 130.60800 156.90400 168.33500 1.000 150.89357 92 ARG B CA 1
ATOM 1481 C C . ARG A 1 92 ? 131.93000 157.35600 167.72800 1.000 150.89357 92 ARG B C 1
ATOM 1482 O O . ARG A 1 92 ? 132.98100 157.22100 168.36500 1.000 150.89357 92 ARG B O 1
ATOM 1503 N N . SER A 1 93 ? 131.90700 157.88100 166.50700 1.000 136.25685 93 SER B N 1
ATOM 1504 C CA . SER A 1 93 ? 133.12500 158.34600 165.85900 1.000 136.25685 93 SER B CA 1
ATOM 1505 C C . SER A 1 93 ? 132.76100 158.99900 164.53500 1.000 136.25685 93 SER B C 1
ATOM 1506 O O . SER A 1 93 ? 131.67600 158.77800 163.99100 1.000 136.25685 93 SER B O 1
ATOM 1514 N N . THR A 1 94 ? 133.68400 159.81300 164.02900 1.000 130.61464 94 THR B N 1
ATOM 1515 C CA . THR A 1 94 ? 133.55700 160.43600 162.71900 1.000 130.61464 94 THR B CA 1
ATOM 1516 C C . THR A 1 94 ? 134.89100 160.32500 162.00300 1.000 130.61464 94 THR B C 1
ATOM 1517 O O . THR A 1 94 ? 135.93600 160.63000 162.58500 1.000 130.61464 94 THR B O 1
ATOM 1528 N N . THR A 1 95 ? 134.85600 159.89400 160.74500 1.000 121.54001 95 THR B N 1
ATOM 1529 C CA . THR A 1 95 ? 136.08200 159.69300 159.98900 1.000 121.54001 95 THR B CA 1
ATOM 1530 C C . THR A 1 95 ? 136.71800 160.99500 159.52700 1.000 121.54001 95 THR B C 1
ATOM 1531 O O . THR A 1 95 ? 137.86200 160.97200 159.06500 1.000 121.54001 95 THR B O 1
ATOM 1542 N N . ASP A 1 96 ? 136.01600 162.11800 159.63700 1.000 121.15190 96 ASP B N 1
ATOM 1543 C CA . ASP A 1 96 ? 136.56200 163.38800 159.18200 1.000 121.15190 96 ASP B CA 1
ATOM 1544 C C . ASP A 1 96 ? 137.83500 163.71900 159.94500 1.000 121.15190 96 ASP B C 1
ATOM 1545 O O . ASP A 1 96 ? 137.92600 163.49600 161.15200 1.000 121.15190 96 ASP B O 1
ATOM 1554 N N . MET A 1 97 ? 138.82400 164.25300 159.23700 1.000 110.32096 97 MET B N 1
ATOM 1555 C CA . MET A 1 97 ? 140.07300 164.64800 159.86800 1.000 110.32096 97 MET B CA 1
ATOM 1556 C C . MET A 1 97 ? 140.72800 165.75800 159.06200 1.000 110.32096 97 MET B C 1
ATOM 1557 O O . MET A 1 97 ? 140.39700 165.99800 157.89900 1.000 110.32096 97 MET B O 1
ATOM 1571 N N . PHE A 1 98 ? 141.67300 166.43400 159.70600 1.000 103.70269 98 PHE B N 1
ATOM 1572 C CA . PHE A 1 98 ? 142.50900 167.44300 159.07800 1.000 103.70269 98 PHE B CA 1
ATOM 1573 C C . PHE A 1 98 ? 143.95500 167.05200 159.32000 1.000 103.70269 98 PHE B C 1
ATOM 1574 O O . PHE A 1 98 ? 144.28700 166.53900 160.39000 1.000 103.70269 98 PHE B O 1
ATOM 1591 N N . VAL A 1 99 ? 144.80900 167.27700 158.33200 1.000 97.91982 99 VAL B N 1
ATOM 1592 C CA . VAL A 1 99 ? 146.22100 166.95300 158.45400 1.000 97.91982 99 VAL B CA 1
ATOM 1593 C C . VAL A 1 99 ? 147.03600 168.08000 157.84800 1.000 97.91982 99 VAL B C 1
ATOM 1594 O O . VAL A 1 99 ? 146.68800 168.60800 156.78700 1.000 97.91982 99 VAL B O 1
ATOM 1607 N N . LEU A 1 100 ? 148.11000 168.44500 158.52700 1.000 95.99815 100 LEU B N 1
ATOM 1608 C CA . LEU A 1 100 ? 149.08900 169.38400 158.01500 1.000 95.99815 100 LEU B CA 1
ATOM 1609 C C . LEU A 1 100 ? 150.46400 168.78400 158.23000 1.000 95.99815 100 LEU B C 1
ATOM 1610 O O . LEU A 1 100 ? 150.65800 167.97000 159.13000 1.000 95.99815 100 LEU B O 1
ATOM 1626 N N . GLU A 1 101 ? 151.41600 169.17900 157.40200 1.000 98.54468 101 GLU B N 1
ATOM 1627 C CA . GLU A 1 101 ? 152.78000 168.69700 157.52400 1.000 98.54468 101 GLU B CA 1
ATOM 1628 C C . GLU A 1 101 ? 153.73500 169.86000 157.32900 1.000 98.54468 101 GLU B C 1
ATOM 1629 O O . GLU A 1 101 ? 153.38700 170.86900 156.71700 1.000 98.54468 101 GLU B O 1
ATOM 1641 N N . ALA A 1 102 ? 154.93800 169.71800 157.86900 1.000 98.39898 102 ALA B N 1
ATOM 1642 C CA . ALA A 1 102 ? 155.94900 170.74700 157.68500 1.000 98.39898 102 ALA B CA 1
ATOM 1643 C C . ALA A 1 102 ? 157.22900 170.28800 158.35400 1.000 98.39898 102 ALA B C 1
ATOM 1644 O O . ALA A 1 102 ? 157.22300 169.36600 159.17200 1.000 98.39898 102 ALA B O 1
ATOM 1651 N N . GLU A 1 103 ? 158.33100 170.94100 157.99600 1.000 110.28370 103 GLU B N 1
ATOM 1652 C CA . GLU A 1 103 ? 159.57500 170.67800 158.70300 1.000 110.28370 103 GLU B CA 1
ATOM 1653 C C . GLU A 1 103 ? 159.52200 171.21800 160.12500 1.000 110.28370 103 GLU B C 1
ATOM 1654 O O . GLU A 1 103 ? 160.23700 170.72100 161.00100 1.000 110.28370 103 GLU B O 1
ATOM 1666 N N . ASN A 1 104 ? 158.69000 172.22800 160.37000 1.000 105.35799 104 ASN B N 1
ATOM 1667 C CA . ASN A 1 104 ? 158.47900 172.75500 161.71600 1.000 105.35799 104 ASN B CA 1
ATOM 1668 C C . ASN A 1 104 ? 157.12700 173.44900 161.72400 1.000 105.35799 104 ASN B C 1
ATOM 1669 O O . ASN A 1 104 ? 156.98800 174.53100 161.15100 1.000 105.35799 104 ASN B O 1
ATOM 1680 N N . ILE A 1 105 ? 156.13700 172.84000 162.36800 1.000 100.00031 105 ILE B N 1
ATOM 1681 C CA . ILE A 1 105 ? 154.81700 173.45300 162.42500 1.000 100.00031 105 ILE B CA 1
ATOM 1682 C C . ILE A 1 105 ? 154.87700 174.64100 163.37300 1.000 100.00031 105 ILE B C 1
ATOM 1683 O O . ILE A 1 105 ? 155.20700 174.49300 164.55400 1.000 100.00031 105 ILE B O 1
ATOM 1699 N N . THR A 1 106 ? 154.56300 175.82500 162.85700 1.000 102.46230 106 THR B N 1
ATOM 1700 C CA . THR A 1 106 ? 154.55700 177.04400 163.65400 1.000 102.46230 106 THR B CA 1
ATOM 1701 C C . THR A 1 106 ? 153.18100 177.68200 163.71700 1.000 102.46230 106 THR B C 1
ATOM 1702 O O . THR A 1 106 ? 152.70900 178.02100 164.80700 1.000 102.46230 106 THR B O 1
ATOM 1713 N N . SER A 1 107 ? 152.52100 177.85100 162.58000 1.000 102.95279 107 SER B N 1
ATOM 1714 C CA . SER A 1 107 ? 151.18600 178.42000 162.54900 1.000 102.95279 107 SER B CA 1
ATOM 1715 C C . SER A 1 107 ? 150.14700 177.33700 162.79400 1.000 102.95279 107 SER B C 1
ATOM 1716 O O . SER A 1 107 ? 150.40400 176.14700 162.60500 1.000 102.95279 107 SER B O 1
ATOM 1724 N N . ILE A 1 108 ? 148.96900 177.76400 163.22900 1.000 108.63637 108 ILE B N 1
ATOM 1725 C CA . ILE A 1 108 ? 147.85300 176.85300 163.45400 1.000 108.63637 108 ILE B CA 1
ATOM 1726 C C . ILE A 1 108 ? 146.60700 177.48200 162.84400 1.000 108.63637 108 ILE B C 1
ATOM 1727 O O . ILE A 1 108 ? 146.29200 178.64000 163.15200 1.000 108.63637 108 ILE B O 1
ATOM 1743 N N . PRO A 1 109 ? 145.87400 176.78200 161.98500 1.000 108.25552 109 PRO B N 1
ATOM 1744 C CA . PRO A 1 109 ? 144.64200 177.36400 161.44800 1.000 108.25552 109 PRO B CA 1
ATOM 1745 C C . PRO A 1 109 ? 143.67400 177.72500 162.56100 1.000 108.25552 109 PRO B C 1
ATOM 1746 O O . PRO A 1 109 ? 143.53000 176.99800 163.54300 1.000 108.25552 109 PRO B O 1
ATOM 1757 N N . ILE A 1 110 ? 143.01000 178.86800 162.39900 1.000 115.74942 110 ILE B N 1
ATOM 1758 C CA . ILE A 1 110 ? 141.98100 179.26000 163.35400 1.000 115.74942 110 ILE B CA 1
ATOM 1759 C C . ILE A 1 110 ? 140.76100 178.36200 163.21300 1.000 115.74942 110 ILE B C 1
ATOM 1760 O O . ILE A 1 110 ? 140.11900 178.00100 164.20600 1.000 115.74942 110 ILE B O 1
ATOM 1776 N N . ARG A 1 111 ? 140.41400 178.00000 161.98500 1.000 119.27369 111 ARG B N 1
ATOM 1777 C CA . ARG A 1 111 ? 139.32200 177.08200 161.71900 1.000 119.27369 111 ARG B CA 1
ATOM 1778 C C . ARG A 1 111 ? 139.82900 175.92900 160.86700 1.000 119.27369 111 ARG B C 1
ATOM 1779 O O . ARG A 1 111 ? 140.81300 176.06300 160.13400 1.000 119.27369 111 ARG B O 1
ATOM 1800 N N . LEU A 1 112 ? 139.15300 174.79000 160.98000 1.000 114.39463 112 LEU B N 1
ATOM 1801 C CA . LEU A 1 112 ? 139.55500 173.57100 160.30200 1.000 114.39463 112 LEU B CA 1
ATOM 1802 C C . LEU A 1 112 ? 138.40900 173.03100 159.46100 1.000 114.39463 112 LEU B C 1
ATOM 1803 O O . LEU A 1 112 ? 137.23700 173.13800 159.83100 1.000 114.39463 112 LEU B O 1
ATOM 1819 N N . GLU A 1 113 ? 138.76900 172.44700 158.32200 1.000 114.40399 113 GLU B N 1
ATOM 1820 C CA . GLU A 1 113 ? 137.82900 171.76400 157.45300 1.000 114.40399 113 GLU B CA 1
ATOM 1821 C C . GLU A 1 113 ? 138.36600 170.37700 157.14100 1.000 114.40399 113 GLU B C 1
ATOM 1822 O O . GLU A 1 113 ? 139.57000 170.12200 157.22000 1.000 114.40399 113 GLU B O 1
ATOM 1834 N N . LYS A 1 114 ? 137.45400 169.48000 156.78200 1.000 116.91971 114 LYS B N 1
ATOM 1835 C CA . LYS A 1 114 ? 137.84100 168.12100 156.43800 1.000 116.91971 114 LYS B CA 1
ATOM 1836 C C . LYS A 1 114 ? 138.93300 168.14200 155.37700 1.000 116.91971 114 LYS B C 1
ATOM 1837 O O . LYS A 1 114 ? 138.80000 168.80600 154.34600 1.000 116.91971 114 LYS B O 1
ATOM 1856 N N . ASN A 1 115 ? 140.01400 167.41100 155.63200 1.000 101.60749 115 ASN B N 1
ATOM 1857 C CA . ASN A 1 115 ? 141.15400 167.38800 154.72500 1.000 101.60749 115 ASN B CA 1
ATOM 1858 C C . ASN A 1 115 ? 141.49300 165.96300 154.31400 1.000 101.60749 115 ASN B C 1
ATOM 1859 O O . ASN A 1 115 ? 142.06700 165.73800 153.24500 1.000 101.60749 115 ASN B O 1
ATOM 1870 N N . THR A 1 116 ? 141.15100 164.99900 155.16000 1.000 107.52354 116 THR B N 1
ATOM 1871 C CA . THR A 1 116 ? 141.39200 163.59000 154.88200 1.000 107.52354 116 THR B CA 1
ATOM 1872 C C . THR A 1 116 ? 140.39400 162.78200 155.69800 1.000 107.52354 116 THR B C 1
ATOM 1873 O O . THR A 1 116 ? 139.41500 163.32500 156.21900 1.000 107.52354 116 THR B O 1
ATOM 1884 N N . ASN A 1 117 ? 140.63500 161.48200 155.80700 1.000 109.42324 117 ASN B N 1
ATOM 1885 C CA . ASN A 1 117 ? 139.78900 160.59400 156.58600 1.000 109.42324 117 ASN B CA 1
ATOM 1886 C C . ASN A 1 117 ? 140.65100 159.69700 157.46400 1.000 109.42324 117 ASN B C 1
ATOM 1887 O O . ASN A 1 117 ? 141.86200 159.57300 157.27200 1.000 109.42324 117 ASN B O 1
ATOM 1898 N N . VAL A 1 118 ? 140.00100 159.06600 158.44200 1.000 111.48218 118 VAL B N 1
ATOM 1899 C CA . VAL A 1 118 ? 140.73200 158.28900 159.43500 1.000 111.48218 118 VAL B CA 1
ATOM 1900 C C . VAL A 1 118 ? 141.52900 157.17500 158.77700 1.000 111.48218 118 VAL B C 1
ATOM 1901 O O . VAL A 1 118 ? 142.65700 156.88100 159.18500 1.000 111.48218 118 VAL B O 1
ATOM 1914 N N . ILE A 1 119 ? 140.96000 156.52500 157.76400 1.000 104.82758 119 ILE B N 1
ATOM 1915 C CA . ILE A 1 119 ? 141.63800 155.38800 157.15000 1.000 104.82758 119 ILE B CA 1
ATOM 1916 C C . ILE A 1 119 ? 142.95600 155.82800 156.52800 1.000 104.82758 119 ILE B C 1
ATOM 1917 O O . ILE A 1 119 ? 143.99000 155.16200 156.68100 1.000 104.82758 119 ILE B O 1
ATOM 1933 N N . ALA A 1 120 ? 142.94100 156.95000 155.81000 1.000 103.28638 120 ALA B N 1
ATOM 1934 C CA . ALA A 1 120 ? 144.15400 157.41100 155.15100 1.000 103.28638 120 ALA B CA 1
ATOM 1935 C C . ALA A 1 120 ? 145.24000 157.73600 156.16400 1.000 103.28638 120 ALA B C 1
ATOM 1936 O O . ALA A 1 120 ? 146.40700 157.38300 155.96800 1.000 103.28638 120 ALA B O 1
ATOM 1943 N N . VAL A 1 121 ? 144.88100 158.41300 157.25400 1.000 106.47780 121 VAL B N 1
ATOM 1944 C CA . VAL A 1 121 ? 145.88700 158.74600 158.25400 1.000 106.47780 121 VAL B CA 1
ATOM 1945 C C . VAL A 1 121 ? 146.38400 157.48900 158.94700 1.000 106.47780 121 VAL B C 1
ATOM 1946 O O . VAL A 1 121 ? 147.55900 157.40100 159.31500 1.000 106.47780 121 VAL B O 1
ATOM 1959 N N . LYS A 1 122 ? 145.50900 156.50600 159.15900 1.000 113.23282 122 LYS B N 1
ATOM 1960 C CA . LYS A 1 122 ? 145.96200 155.24100 159.71800 1.000 113.23282 122 LYS B CA 1
ATOM 1961 C C . LYS A 1 122 ? 147.00800 154.60800 158.82000 1.000 113.23282 122 LYS B C 1
ATOM 1962 O O . LYS A 1 122 ? 148.03100 154.11100 159.29900 1.000 113.23282 122 LYS B O 1
ATOM 1981 N N . ARG A 1 123 ? 146.76500 154.61400 157.51000 1.000 105.51872 123 ARG B N 1
ATOM 1982 C CA . ARG A 1 123 ? 147.74300 154.05600 156.58200 1.000 105.51872 123 ARG B CA 1
ATOM 1983 C C . ARG A 1 123 ? 149.03600 154.86500 156.59400 1.000 105.51872 123 ARG B C 1
ATOM 1984 O O . ARG A 1 123 ? 150.13400 154.30500 156.47900 1.000 105.51872 123 ARG B O 1
ATOM 2005 N N . MET A 1 124 ? 148.92400 156.18700 156.72500 1.000 106.82847 124 MET B N 1
ATOM 2006 C CA . MET A 1 124 ? 150.11300 157.02800 156.81200 1.000 106.82847 124 MET B CA 1
ATOM 2007 C C . MET A 1 124 ? 150.93500 156.68000 158.04400 1.000 106.82847 124 MET B C 1
ATOM 2008 O O . MET A 1 124 ? 152.16400 156.57500 157.97700 1.000 106.82847 124 MET B O 1
ATOM 2022 N N . LEU A 1 125 ? 150.27700 156.50300 159.18200 1.000 108.55758 125 LEU B N 1
ATOM 2023 C CA . LEU A 1 125 ? 151.00300 156.10600 160.37900 1.000 108.55758 125 LEU B CA 1
ATOM 2024 C C . LEU A 1 125 ? 151.61400 154.72300 160.20200 1.000 108.55758 125 LEU B C 1
ATOM 2025 O O . LEU A 1 125 ? 152.77200 154.49300 160.56800 1.000 108.55758 125 LEU B O 1
ATOM 2041 N N . ASP A 1 126 ? 150.85800 153.79700 159.61600 1.000 114.17402 126 ASP B N 1
ATOM 2042 C CA . ASP A 1 126 ? 151.37700 152.45500 159.39700 1.000 114.17402 126 ASP B CA 1
ATOM 2043 C C . ASP A 1 126 ? 152.67000 152.49900 158.60000 1.000 114.17402 126 ASP B C 1
ATOM 2044 O O . ASP A 1 126 ? 153.69100 151.94700 159.02300 1.000 114.17402 126 ASP B O 1
ATOM 2053 N N . ASP A 1 127 ? 152.65600 153.17300 157.45100 1.000 115.91181 127 ASP B N 1
ATOM 2054 C CA . ASP A 1 127 ? 153.85300 153.18100 156.62200 1.000 115.91181 127 ASP B CA 1
ATOM 2055 C C . ASP A 1 127 ? 154.92100 154.13000 157.14900 1.000 115.91181 127 ASP B C 1
ATOM 2056 O O . ASP A 1 127 ? 156.05000 154.09600 156.65100 1.000 115.91181 127 ASP B O 1
ATOM 2065 N N . LEU A 1 128 ? 154.60100 154.97300 158.13300 1.000 105.87625 128 LEU B N 1
ATOM 2066 C CA . LEU A 1 128 ? 155.65400 155.49500 158.99700 1.000 105.87625 128 LEU B CA 1
ATOM 2067 C C . LEU A 1 128 ? 156.30100 154.36800 159.78500 1.000 105.87625 128 LEU B C 1
ATOM 2068 O O . LEU A 1 128 ? 157.52500 154.33900 159.95900 1.000 105.87625 128 LEU B O 1
ATOM 2084 N N . ALA A 1 129 ? 155.49300 153.43100 160.26900 1.000 112.71063 129 ALA B N 1
ATOM 2085 C CA . ALA A 1 129 ? 155.98400 152.29600 161.03600 1.000 112.71063 129 ALA B CA 1
ATOM 2086 C C . ALA A 1 129 ? 156.33100 151.09100 160.17000 1.000 112.71063 129 ALA B C 1
ATOM 2087 O O . ALA A 1 129 ? 156.71600 150.05200 160.71300 1.000 112.71063 129 ALA B O 1
ATOM 2094 N N . ASN A 1 130 ? 156.19800 151.19400 158.84900 1.000 115.40845 130 ASN B N 1
ATOM 2095 C CA . ASN A 1 130 ? 156.54200 150.09900 157.94300 1.000 115.40845 130 ASN B CA 1
ATOM 2096 C C . ASN A 1 130 ? 155.62000 148.90000 158.14400 1.000 115.40845 130 ASN B C 1
ATOM 2097 O O . ASN A 1 130 ? 156.03900 147.75000 158.02100 1.000 115.40845 130 ASN B O 1
ATOM 2108 N N . LEU A 1 131 ? 154.35100 149.16600 158.44300 1.000 116.53267 131 LEU B N 1
ATOM 2109 C CA . LEU A 1 131 ? 153.37800 148.11500 158.71200 1.000 116.53267 131 LEU B CA 1
ATOM 2110 C C . LEU A 1 131 ? 152.29200 148.06100 157.64200 1.000 116.53267 131 LEU B C 1
ATOM 2111 O O . LEU A 1 131 ? 151.15300 147.68700 157.92400 1.000 116.53267 131 LEU B O 1
ATOM 2127 N N . SER A 1 132 ? 152.63200 148.42800 156.40800 1.000 118.59300 132 SER B N 1
ATOM 2128 C CA . SER A 1 132 ? 151.73800 148.27600 155.26600 1.000 118.59300 132 SER B CA 1
ATOM 2129 C C . SER A 1 132 ? 152.02400 146.99000 154.50100 1.000 118.59300 132 SER B C 1
ATOM 2130 O O . SER A 1 132 ? 151.85500 146.93200 153.27800 1.000 118.59300 132 SER B O 1
ATOM 2138 N N . ASN A 1 133 ? 152.45600 145.95900 155.20900 1.000 115.88732 133 ASN B N 1
ATOM 2139 C CA . ASN A 1 133 ? 152.91500 144.72600 154.59900 1.000 115.88732 133 ASN B CA 1
ATOM 2140 C C . ASN A 1 133 ? 151.72200 143.80300 154.36200 1.000 115.88732 133 ASN B C 1
ATOM 2141 O O . ASN A 1 133 ? 150.56200 144.21300 154.45500 1.000 115.88732 133 ASN B O 1
ATOM 2152 N N . LEU A 1 134 ? 152.00500 142.54300 154.04700 1.000 113.58219 134 LEU B N 1
ATOM 2153 C CA . LEU A 1 134 ? 150.98300 141.58200 153.64700 1.000 113.58219 134 LEU B CA 1
ATOM 2154 C C . LEU A 1 134 ? 149.81500 141.55200 154.62200 1.000 113.58219 134 LEU B C 1
ATOM 2155 O O . LEU A 1 134 ? 149.98400 141.79300 155.81600 0.000 113.58219 134 LEU B O 1
ATOM 2171 N N . GLY A 1 147 ? 145.65400 141.37000 159.31500 1.000 133.98187 147 GLY B N 1
ATOM 2172 C CA . GLY A 1 147 ? 146.56600 140.28900 158.99000 1.000 133.98187 147 GLY B CA 1
ATOM 2173 C C . GLY A 1 147 ? 147.96100 140.52800 159.52900 1.000 133.98187 147 GLY B C 1
ATOM 2174 O O . GLY A 1 147 ? 148.67600 139.58300 159.86200 1.000 133.98187 147 GLY B O 1
ATOM 2178 N N . ARG A 1 148 ? 148.34400 141.79600 159.62100 1.000 129.44790 148 ARG B N 1
ATOM 2179 C CA . ARG A 1 148 ? 149.64000 142.21200 160.12600 1.000 129.44790 148 ARG B CA 1
ATOM 2180 C C . ARG A 1 148 ? 149.44600 143.17500 161.28800 1.000 129.44790 148 ARG B C 1
ATOM 2181 O O . ARG A 1 148 ? 148.39100 143.80900 161.40900 1.000 129.44790 148 ARG B O 1
ATOM 2202 N N . PRO A 1 149 ? 150.43500 143.30400 162.17100 1.000 122.95361 149 PRO B N 1
ATOM 2203 C CA . PRO A 1 149 ? 150.32300 144.30400 163.23700 1.000 122.95361 149 PRO B CA 1
ATOM 2204 C C . PRO A 1 149 ? 150.07000 145.68300 162.65100 1.000 122.95361 149 PRO B C 1
ATOM 2205 O O . PRO A 1 149 ? 150.78700 146.14000 161.75800 1.000 122.95361 149 PRO B O 1
ATOM 2216 N N . ALA A 1 150 ? 149.04000 146.34500 163.15800 1.000 122.75781 150 ALA B N 1
ATOM 2217 C CA . ALA A 1 150 ? 148.68200 147.68500 162.72500 1.000 122.75781 150 ALA B CA 1
ATOM 2218 C C . ALA A 1 150 ? 149.19700 148.69700 163.73600 1.000 122.75781 150 ALA B C 1
ATOM 2219 O O . ALA A 1 150 ? 149.54800 148.35800 164.86800 1.000 122.75781 150 ALA B O 1
ATOM 2226 N N . PHE A 1 151 ? 149.24300 149.95900 163.31200 1.000 112.29423 151 PHE B N 1
ATOM 2227 C CA . PHE A 1 151 ? 149.74400 151.00100 164.19800 1.000 112.29423 151 PHE B CA 1
ATOM 2228 C C . PHE A 1 151 ? 148.96200 151.02000 165.50300 1.000 112.29423 151 PHE B C 1
ATOM 2229 O O . PHE A 1 151 ? 149.54600 151.01000 166.59200 1.000 112.29423 151 PHE B O 1
ATOM 2246 N N . ARG A 1 152 ? 147.63200 151.02200 165.41100 1.000 124.17469 152 ARG B N 1
ATOM 2247 C CA . ARG A 1 152 ? 146.81400 151.06700 166.61600 1.000 124.17469 152 ARG B CA 1
ATOM 2248 C C . ARG A 1 152 ? 147.13200 149.90700 167.54600 1.000 124.17469 152 ARG B C 1
ATOM 2249 O O . ARG A 1 152 ? 147.07000 150.05600 168.77100 1.000 124.17469 152 ARG B O 1
ATOM 2270 N N . ASP A 1 153 ? 147.48800 148.75100 166.99000 1.000 121.73435 153 ASP B N 1
ATOM 2271 C CA . ASP A 1 153 ? 147.82000 147.60800 167.82500 1.000 121.73435 153 ASP B CA 1
ATOM 2272 C C . ASP A 1 153 ? 149.01300 147.89000 168.72300 1.000 121.73435 153 ASP B C 1
ATOM 2273 O O . ASP A 1 153 ? 149.20500 147.18400 169.71700 1.000 121.73435 153 ASP B O 1
ATOM 2282 N N . LEU A 1 154 ? 149.81600 148.89800 168.39800 1.000 112.17442 154 LEU B N 1
ATOM 2283 C CA . LEU A 1 154 ? 150.97100 149.24400 169.21100 1.000 112.17442 154 LEU B CA 1
ATOM 2284 C C . LEU A 1 154 ? 150.61200 150.12200 170.39900 1.000 112.17442 154 LEU B C 1
ATOM 2285 O O . LEU A 1 154 ? 151.49100 150.42500 171.21400 1.000 112.17442 154 LEU B O 1
ATOM 2301 N N . ALA A 1 155 ? 149.34300 150.51300 170.53400 1.000 115.07227 155 ALA B N 1
ATOM 2302 C CA . ALA A 1 155 ? 148.93800 151.32500 171.67400 1.000 115.07227 155 ALA B CA 1
ATOM 2303 C C . ALA A 1 155 ? 149.37400 150.70000 172.98900 1.000 115.07227 155 ALA B C 1
ATOM 2304 O O . ALA A 1 155 ? 149.49900 151.40100 173.99800 1.000 115.07227 155 ALA B O 1
ATOM 2311 N N . ALA A 1 156 ? 149.61500 149.39000 173.00000 1.000 112.55669 156 ALA B N 1
ATOM 2312 C CA . ALA A 1 156 ? 150.02500 148.72900 174.22900 1.000 112.55669 156 ALA B CA 1
ATOM 2313 C C . ALA A 1 156 ? 151.33000 149.29500 174.76700 1.000 112.55669 156 ALA B C 1
ATOM 2314 O O . ALA A 1 156 ? 151.45800 149.50800 175.97700 1.000 112.55669 156 ALA B O 1
ATOM 2321 N N . PHE A 1 157 ? 152.30000 149.55600 173.90100 1.000 109.96424 157 PHE B N 1
ATOM 2322 C CA . PHE A 1 157 ? 153.63400 149.92500 174.34900 1.000 109.96424 157 PHE B CA 1
ATOM 2323 C C . PHE A 1 157 ? 153.82500 151.42500 174.50600 1.000 109.96424 157 PHE B C 1
ATOM 2324 O O . PHE A 1 157 ? 154.96300 151.87200 174.68600 1.000 109.96424 157 PHE B O 1
ATOM 2341 N N . THR A 1 158 ? 152.75600 152.21400 174.43400 1.000 108.86176 158 THR B N 1
ATOM 2342 C CA . THR A 1 158 ? 152.86600 153.65900 174.53600 1.000 108.86176 158 THR B CA 1
ATOM 2343 C C . THR A 1 158 ? 151.81000 154.28700 175.43000 1.000 108.86176 158 THR B C 1
ATOM 2344 O O . THR A 1 158 ? 151.76900 155.51500 175.53500 1.000 108.86176 158 THR B O 1
ATOM 2355 N N . PHE A 1 159 ? 150.95900 153.49400 176.06800 1.000 111.17224 159 PHE B N 1
ATOM 2356 C CA . PHE A 1 159 ? 149.90700 154.00500 176.93200 1.000 111.17224 159 PHE B CA 1
ATOM 2357 C C . PHE A 1 159 ? 149.96100 153.25400 178.25000 1.000 111.17224 159 PHE B C 1
ATOM 2358 O O . PHE A 1 159 ? 150.26800 152.05800 178.27200 1.000 111.17224 159 PHE B O 1
ATOM 2375 N N . GLN A 1 160 ? 149.67600 153.95200 179.34200 1.000 109.63304 160 GLN B N 1
ATOM 2376 C CA . GLN A 1 160 ? 149.62800 153.35100 180.67300 1.000 109.63304 160 GLN B CA 1
ATOM 2377 C C . GLN A 1 160 ? 148.61900 154.12300 181.50100 1.000 109.63304 160 GLN B C 1
ATOM 2378 O O . GLN A 1 160 ? 148.98600 154.92500 182.36600 1.000 109.63304 160 GLN B O 1
ATOM 2392 N N . PRO A 1 161 ? 147.32800 153.90900 181.26200 1.000 114.91061 161 PRO B N 1
ATOM 2393 C CA . PRO A 1 161 ? 146.30700 154.63800 182.02400 1.000 114.91061 161 PRO B CA 1
ATOM 2394 C C . PRO A 1 161 ? 146.51400 154.51900 183.52300 1.000 114.91061 161 PRO B C 1
ATOM 2395 O O . PRO A 1 161 ? 147.30700 153.69000 183.97800 1.000 114.91061 161 PRO B O 1
ATOM 2406 N N . GLN A 1 162 ? 145.81600 155.34600 184.30400 1.000 121.97488 162 GLN B N 1
ATOM 2407 C CA . GLN A 1 162 ? 146.09800 155.40700 185.73400 1.000 121.97488 162 GLN B CA 1
ATOM 2408 C C . GLN A 1 162 ? 146.02500 154.02800 186.36900 1.000 121.97488 162 GLN B C 1
ATOM 2409 O O . GLN A 1 162 ? 146.85100 153.68700 187.22300 1.000 121.97488 162 GLN B O 1
ATOM 2423 N N . ASN A 1 163 ? 145.04800 153.21500 185.97000 1.000 118.27180 163 ASN B N 1
ATOM 2424 C CA . ASN A 1 163 ? 144.96500 151.87100 186.52700 1.000 118.27180 163 ASN B CA 1
ATOM 2425 C C . ASN A 1 163 ? 146.13700 151.01200 186.07100 1.000 118.27180 163 ASN B C 1
ATOM 2426 O O . ASN A 1 163 ? 146.81800 150.39500 186.89600 1.000 118.27180 163 ASN B O 1
ATOM 2437 N N . VAL A 1 164 ? 146.41300 150.99000 184.76800 1.000 117.98618 164 VAL B N 1
ATOM 2438 C CA . VAL A 1 164 ? 147.38900 150.04900 184.23100 1.000 117.98618 164 VAL B CA 1
ATOM 2439 C C . VAL A 1 164 ? 148.76400 150.28300 184.84200 1.000 117.98618 164 VAL B C 1
ATOM 2440 O O . VAL A 1 164 ? 149.55300 149.34400 185.00000 1.000 117.98618 164 VAL B O 1
ATOM 2453 N N . VAL A 1 165 ? 149.08300 151.53200 185.18400 1.000 120.21669 165 VAL B N 1
ATOM 2454 C CA . VAL A 1 165 ? 150.44300 151.84000 185.61100 1.000 120.21669 165 VAL B CA 1
ATOM 2455 C C . VAL A 1 165 ? 150.79300 151.09900 186.89100 1.000 120.21669 165 VAL B C 1
ATOM 2456 O O . VAL A 1 165 ? 151.91600 150.60200 187.04000 1.000 120.21669 165 VAL B O 1
ATOM 2469 N N . ALA A 1 166 ? 149.85500 151.00800 187.83200 1.000 125.46540 166 ALA B N 1
ATOM 2470 C CA . ALA A 1 166 ? 150.10100 150.36000 189.11300 1.000 125.46540 166 ALA B CA 1
ATOM 2471 C C . ALA A 1 166 ? 149.28600 149.08800 189.28900 1.000 125.46540 166 ALA B C 1
ATOM 2472 O O . ALA A 1 166 ? 149.36300 148.46000 190.34900 1.000 125.46540 166 ALA B O 1
ATOM 2479 N N . ASN A 1 167 ? 148.51400 148.68800 188.28900 1.000 130.91546 167 ASN B N 1
ATOM 2480 C CA . ASN A 1 167 ? 147.72200 147.47900 188.41900 1.000 130.91546 167 ASN B CA 1
ATOM 2481 C C . ASN A 1 167 ? 148.64200 146.26100 188.36600 1.000 130.91546 167 ASN B C 1
ATOM 2482 O O . ASN A 1 167 ? 149.29700 146.02600 187.34800 1.000 130.91546 167 ASN B O 1
ATOM 2493 N N . PRO A 1 168 ? 148.70800 145.45900 189.43700 1.000 134.78346 168 PRO B N 1
ATOM 2494 C CA . PRO A 1 168 ? 149.68700 144.36200 189.46000 1.000 134.78346 168 PRO B CA 1
ATOM 2495 C C . PRO A 1 168 ? 149.45900 143.30800 188.40100 1.000 134.78346 168 PRO B C 1
ATOM 2496 O O . PRO A 1 168 ? 150.40100 142.57500 188.07100 1.000 134.78346 168 PRO B O 1
ATOM 2507 N N . ASP A 1 169 ? 148.24900 143.20200 187.86300 1.000 140.00634 169 ASP B N 1
ATOM 2508 C CA . ASP A 1 169 ? 147.94000 142.15500 186.90000 1.000 140.00634 169 ASP B CA 1
ATOM 2509 C C . ASP A 1 169 ? 148.09400 142.64600 185.46400 1.000 140.00634 169 ASP B C 1
ATOM 2510 O O . ASP A 1 169 ? 148.88900 142.09400 184.69800 1.000 140.00634 169 ASP B O 1
ATOM 2519 N N . VAL A 1 170 ? 147.35100 143.68300 185.08700 1.000 128.32064 170 VAL B N 1
ATOM 2520 C CA . VAL A 1 170 ? 147.39800 144.19400 183.72100 1.000 128.32064 170 VAL B CA 1
ATOM 2521 C C . VAL A 1 170 ? 148.70800 144.94400 183.53400 1.000 128.32064 170 VAL B C 1
ATOM 2522 O O . VAL A 1 170 ? 148.93500 145.98000 184.16700 1.000 128.32064 170 VAL B O 1
ATOM 2535 N N . LEU A 1 171 ? 149.57000 144.43000 182.66100 1.000 120.47998 171 LEU B N 1
ATOM 2536 C CA . LEU A 1 171 ? 150.86800 145.03900 182.41100 1.000 120.47998 171 LEU B CA 1
ATOM 2537 C C . LEU A 1 171 ? 150.89300 145.88200 181.14800 1.000 120.47998 171 LEU B C 1
ATOM 2538 O O . LEU A 1 171 ? 151.78300 146.71900 180.99000 1.000 120.47998 171 LEU B O 1
ATOM 2554 N N . PHE A 1 172 ? 149.94600 145.68200 180.24000 1.000 116.86066 172 PHE B N 1
ATOM 2555 C CA . PHE A 1 172 ? 149.90100 146.42800 178.99400 1.000 116.86066 172 PHE B CA 1
ATOM 2556 C C . PHE A 1 172 ? 148.49400 146.94000 178.73900 1.000 116.86066 172 PHE B C 1
ATOM 2557 O O . PHE A 1 172 ? 147.50400 146.25200 179.00100 1.000 116.86066 172 PHE B O 1
ATOM 2574 N N . PHE A 1 173 ? 148.41600 148.15900 178.22100 1.000 122.98430 173 PHE B N 1
ATOM 2575 C CA . PHE A 1 173 ? 147.13000 148.72900 177.87000 1.000 122.98430 173 PHE B CA 1
ATOM 2576 C C . PHE A 1 173 ? 146.45600 147.87200 176.80500 1.000 122.98430 173 PHE B C 1
ATOM 2577 O O . PHE A 1 173 ? 147.11000 147.21500 175.99200 1.000 122.98430 173 PHE B O 1
ATOM 2594 N N . LYS A 1 174 ? 145.12600 147.87400 176.82600 1.000 132.30900 174 LYS B N 1
ATOM 2595 C CA . LYS A 1 174 ? 144.33400 147.10200 175.87100 1.000 132.30900 174 LYS B CA 1
ATOM 2596 C C . LYS A 1 174 ? 144.58700 145.60500 176.03000 1.000 132.30900 174 LYS B C 1
ATOM 2597 O O . LYS A 1 174 ? 144.67700 144.86300 175.05100 1.000 132.30900 174 LYS B O 1
ATOM 2616 N N . THR A 1 175 ? 144.71800 145.15500 177.27500 1.000 129.87272 175 THR B N 1
ATOM 2617 C CA . THR A 1 175 ? 144.70900 143.73000 177.60100 1.000 129.87272 175 THR B CA 1
ATOM 2618 C C . THR A 1 175 ? 143.55600 143.52900 178.57400 1.000 129.87272 175 THR B C 1
ATOM 2619 O O . THR A 1 175 ? 143.75400 143.43500 179.78600 1.000 129.87272 175 THR B O 1
ATOM 2630 N N . ASN A 1 176 ? 142.33700 143.45800 178.02800 1.000 140.63255 176 ASN B N 1
ATOM 2631 C CA . ASN A 1 176 ? 141.14200 143.32500 178.85500 1.000 140.63255 176 ASN B CA 1
ATOM 2632 C C . ASN A 1 176 ? 140.13400 142.36800 178.23800 1.000 140.63255 176 ASN B C 1
ATOM 2633 O O . ASN A 1 176 ? 138.94600 142.42200 178.57000 1.000 140.63255 176 ASN B O 1
ATOM 2644 N N . THR A 1 177 ? 140.58200 141.49800 177.33900 1.000 148.00112 177 THR B N 1
ATOM 2645 C CA . THR A 1 177 ? 139.68000 140.60400 176.63100 1.000 148.00112 177 THR B CA 1
ATOM 2646 C C . THR A 1 177 ? 140.46500 139.51900 175.91300 1.000 148.00112 177 THR B C 1
ATOM 2647 O O . THR A 1 177 ? 141.69500 139.47000 176.00300 1.000 148.00112 177 THR B O 1
ATOM 2658 N N . TYR A 1 178 ? 139.76400 138.64600 175.19800 1.000 148.35936 178 TYR B N 1
ATOM 2659 C CA . TYR A 1 178 ? 140.41200 137.53900 174.51200 1.000 148.35936 178 TYR B CA 1
ATOM 2660 C C . TYR A 1 178 ? 141.10700 138.01700 173.24700 1.000 148.35936 178 TYR B C 1
ATOM 2661 O O . TYR A 1 178 ? 142.31400 137.81100 173.07500 1.000 148.35936 178 TYR B O 1
ATOM 2679 N N . GLU A 1 179 ? 140.35000 138.65100 172.35600 1.000 138.81322 179 GLU B N 1
ATOM 2680 C CA . GLU A 1 179 ? 140.88900 139.05300 171.06500 1.000 138.81322 179 GLU B CA 1
ATOM 2681 C C . GLU A 1 179 ? 142.07900 139.98600 171.23900 1.000 138.81322 179 GLU B C 1
ATOM 2682 O O . GLU A 1 179 ? 143.11000 139.79000 170.59500 1.000 138.81322 179 GLU B O 1
ATOM 2694 N N . HIS A 1 180 ? 141.96800 140.98500 172.11700 1.000 140.53664 180 HIS B N 1
ATOM 2695 C CA . HIS A 1 180 ? 143.07600 141.91400 172.31500 1.000 140.53664 180 HIS B CA 1
ATOM 2696 C C . HIS A 1 180 ? 144.29700 141.21500 172.89600 1.000 140.53664 180 HIS B C 1
ATOM 2697 O O . HIS A 1 180 ? 145.43100 141.48700 172.48100 1.000 140.53664 180 HIS B O 1
ATOM 2711 N N . ARG A 1 181 ? 144.09100 140.33300 173.87400 1.000 139.65073 181 ARG B N 1
ATOM 2712 C CA . ARG A 1 181 ? 145.22000 139.64300 174.48300 1.000 139.65073 181 ARG B CA 1
ATOM 2713 C C . ARG A 1 181 ? 145.95200 138.79700 173.45400 1.000 139.65073 181 ARG B C 1
ATOM 2714 O O . ARG A 1 181 ? 147.17600 138.89600 173.30800 1.000 139.65073 181 ARG B O 1
ATOM 2735 N N . GLU A 1 182 ? 145.21600 137.96200 172.72100 1.000 135.88849 182 GLU B N 1
ATOM 2736 C CA . GLU A 1 182 ? 145.85800 137.13700 171.70700 1.000 135.88849 182 GLU B CA 1
ATOM 2737 C C . GLU A 1 182 ? 146.47900 137.99100 170.61600 1.000 135.88849 182 GLU B C 1
ATOM 2738 O O . GLU A 1 182 ? 147.53000 137.63500 170.07200 1.000 135.88849 182 GLU B O 1
ATOM 2750 N N . LYS A 1 183 ? 145.85800 139.11900 170.29200 1.000 128.93778 183 LYS B N 1
ATOM 2751 C CA . LYS A 1 183 ? 146.42800 140.05200 169.34000 1.000 128.93778 183 LYS B CA 1
ATOM 2752 C C . LYS A 1 183 ? 147.82400 140.42200 169.80800 1.000 128.93778 183 LYS B C 1
ATOM 2753 O O . LYS A 1 183 ? 148.81800 140.02500 169.19400 1.000 128.93778 183 LYS B O 1
ATOM 2772 N N . LEU A 1 184 ? 147.89700 141.10500 170.94800 1.000 124.47298 184 LEU B N 1
ATOM 2773 C CA . LEU A 1 184 ? 149.18200 141.56700 171.45700 1.000 124.47298 184 LEU B CA 1
ATOM 2774 C C . LEU A 1 184 ? 150.17800 140.41800 171.53500 1.000 124.47298 184 LEU B C 1
ATOM 2775 O O . LEU A 1 184 ? 151.37200 140.59100 171.25500 1.000 124.47298 184 LEU B O 1
ATOM 2791 N N . ARG A 1 185 ? 149.69700 139.22900 171.89500 1.000 129.54137 185 ARG B N 1
ATOM 2792 C CA . ARG A 1 185 ? 150.57700 138.07000 171.98100 1.000 129.54137 185 ARG B CA 1
ATOM 2793 C C . ARG A 1 185 ? 151.18600 137.74400 170.62600 1.000 129.54137 185 ARG B C 1
ATOM 2794 O O . ARG A 1 185 ? 152.37700 137.43200 170.52900 1.000 129.54137 185 ARG B O 1
ATOM 2815 N N . LYS A 1 186 ? 150.38100 137.80900 169.56700 1.000 124.78587 186 LYS B N 1
ATOM 2816 C CA . LYS A 1 186 ? 150.88100 137.50700 168.23100 1.000 124.78587 186 LYS B CA 1
ATOM 2817 C C . LYS A 1 186 ? 151.74500 138.62800 167.67100 1.000 124.78587 186 LYS B C 1
ATOM 2818 O O . LYS A 1 186 ? 152.61000 138.36900 166.82900 1.000 124.78587 186 LYS B O 1
ATOM 2837 N N . ILE A 1 187 ? 151.51400 139.87100 168.09400 1.000 121.58578 187 ILE B N 1
ATOM 2838 C CA . ILE A 1 187 ? 152.36400 140.96300 167.62000 1.000 121.58578 187 ILE B CA 1
ATOM 2839 C C . ILE A 1 187 ? 153.70400 141.04300 168.34100 1.000 121.58578 187 ILE B C 1
ATOM 2840 O O . ILE A 1 187 ? 154.67300 141.53200 167.74900 1.000 121.58578 187 ILE B O 1
ATOM 2856 N N . PHE A 1 188 ? 153.81100 140.58300 169.58500 1.000 119.02921 188 PHE B N 1
ATOM 2857 C CA . PHE A 1 188 ? 155.10600 140.66600 170.26300 1.000 119.02921 188 PHE B CA 1
ATOM 2858 C C . PHE A 1 188 ? 156.26800 140.13600 169.43800 1.000 119.02921 188 PHE B C 1
ATOM 2859 O O . PHE A 1 188 ? 157.29600 140.82600 169.35100 1.000 119.02921 188 PHE B O 1
ATOM 2876 N N . PRO A 1 189 ? 156.19700 138.95300 168.83000 1.000 120.31577 189 PRO B N 1
ATOM 2877 C CA . PRO A 1 189 ? 157.36700 138.45900 168.08800 1.000 120.31577 189 PRO B CA 1
ATOM 2878 C C . PRO A 1 189 ? 157.83600 139.41400 167.00900 1.000 120.31577 189 PRO B C 1
ATOM 2879 O O . PRO A 1 189 ? 159.04600 139.56600 166.80300 1.000 120.31577 189 PRO B O 1
ATOM 2890 N N . TYR A 1 190 ? 156.90900 140.06600 166.30800 1.000 116.78835 190 TYR B N 1
ATOM 2891 C CA . TYR A 1 190 ? 157.30800 141.02800 165.28700 1.000 116.78835 190 TYR B CA 1
ATOM 2892 C C . TYR A 1 190 ? 158.01700 142.22200 165.90600 1.000 116.78835 190 TYR B C 1
ATOM 2893 O O . TYR A 1 190 ? 159.03800 142.68600 165.38500 1.000 116.78835 190 TYR B O 1
ATOM 2911 N N . VAL A 1 191 ? 157.49200 142.73000 167.02100 1.000 112.97771 191 VAL B N 1
ATOM 2912 C CA . VAL A 1 191 ? 158.06600 143.91800 167.64300 1.000 112.97771 191 VAL B CA 1
ATOM 2913 C C . VAL A 1 191 ? 159.49000 143.64700 168.10000 1.000 112.97771 191 VAL B C 1
ATOM 2914 O O . VAL A 1 191 ? 160.38600 144.47900 167.92100 1.000 112.97771 191 VAL B O 1
ATOM 2927 N N . LEU A 1 192 ? 159.72300 142.48100 168.69900 1.000 116.03465 192 LEU B N 1
ATOM 2928 C CA . LEU A 1 192 ? 161.03700 142.17000 169.24100 1.000 116.03465 192 LEU B CA 1
ATOM 2929 C C . LEU A 1 192 ? 162.09400 142.01200 168.16000 1.000 116.03465 192 LEU B C 1
ATOM 2930 O O . LEU A 1 192 ? 163.28400 141.95800 168.48800 1.000 116.03465 192 LEU B O 1
ATOM 2946 N N . GLY A 1 193 ? 161.69900 141.93800 166.89500 1.000 116.63340 193 GLY B N 1
ATOM 2947 C CA . GLY A 1 193 ? 162.64300 141.84200 165.80600 1.000 116.63340 193 GLY B CA 1
ATOM 2948 C C . GLY A 1 193 ? 162.90200 140.44400 165.29900 1.000 116.63340 193 GLY B C 1
ATOM 2949 O O . GLY A 1 193 ? 163.80200 140.26300 164.47300 1.000 116.63340 193 GLY B O 1
ATOM 2953 N N . ALA A 1 194 ? 162.15100 139.45000 165.76800 1.000 120.36158 194 ALA B N 1
ATOM 2954 C CA . ALA A 1 194 ? 162.33500 138.09100 165.27700 1.000 120.36158 194 ALA B CA 1
ATOM 2955 C C . ALA A 1 194 ? 161.65800 137.90500 163.92700 1.000 120.36158 194 ALA B C 1
ATOM 2956 O O . ALA A 1 194 ? 162.31700 137.62100 162.92200 1.000 120.36158 194 ALA B O 1
ATOM 2963 N N . ILE A 1 195 ? 160.34100 138.07200 163.88600 1.000 120.57445 195 ILE B N 1
ATOM 2964 C CA . ILE A 1 195 ? 159.59300 137.97800 162.63800 1.000 120.57445 195 ILE B CA 1
ATOM 2965 C C . ILE A 1 195 ? 159.74800 139.30300 161.90400 1.000 120.57445 195 ILE B C 1
ATOM 2966 O O . ILE A 1 195 ? 159.17400 140.31600 162.30600 1.000 120.57445 195 ILE B O 1
ATOM 2982 N N . THR A 1 196 ? 160.52200 139.29900 160.82800 1.000 119.22392 196 THR B N 1
ATOM 2983 C CA . THR A 1 196 ? 160.68800 140.47200 159.98700 1.000 119.22392 196 THR B CA 1
ATOM 2984 C C . THR A 1 196 ? 159.74900 140.37200 158.79200 1.000 119.22392 196 THR B C 1
ATOM 2985 O O . THR A 1 196 ? 159.50500 139.28500 158.26300 1.000 119.22392 196 THR B O 1
ATOM 2996 N N . SER A 1 197 ? 159.22000 141.52100 158.37000 1.000 117.66846 197 SER B N 1
ATOM 2997 C CA . SER A 1 197 ? 158.32300 141.53000 157.22000 1.000 117.66846 197 SER B CA 1
ATOM 2998 C C . SER A 1 197 ? 158.97000 140.84100 156.02900 1.000 117.66846 197 SER B C 1
ATOM 2999 O O . SER A 1 197 ? 158.29500 140.16500 155.24300 1.000 117.66846 197 SER B O 1
ATOM 3007 N N . GLU A 1 198 ? 160.28500 140.99300 155.88900 1.000 122.95014 198 GLU B N 1
ATOM 3008 C CA . GLU A 1 198 ? 161.00700 140.25200 154.86500 1.000 122.95014 198 GLU B CA 1
ATOM 3009 C C . GLU A 1 198 ? 160.81600 138.75300 155.04800 1.000 122.95014 198 GLU B C 1
ATOM 3010 O O . GLU A 1 198 ? 160.62700 138.02000 154.07200 1.000 122.95014 198 GLU B O 1
ATOM 3022 N N . LEU A 1 199 ? 160.86000 138.27500 156.29200 1.000 119.28720 199 LEU B N 1
ATOM 3023 C CA . LEU A 1 199 ? 160.70300 136.84500 156.52500 1.000 119.28720 199 LEU B CA 1
ATOM 3024 C C . LEU A 1 199 ? 159.28400 136.38500 156.22700 1.000 119.28720 199 LEU B C 1
ATOM 3025 O O . LEU A 1 199 ? 159.08500 135.28500 155.70700 1.000 119.28720 199 LEU B O 1
ATOM 3041 N N . MET A 1 200 ? 158.28000 137.20200 156.54600 1.000 117.39934 200 MET B N 1
ATOM 3042 C CA . MET A 1 200 ? 156.91700 136.83600 156.17400 1.000 117.39934 200 MET B CA 1
ATOM 3043 C C . MET A 1 200 ? 156.77500 136.75400 154.65900 1.000 117.39934 200 MET B C 1
ATOM 3044 O O . MET A 1 200 ? 156.14400 135.82700 154.13000 1.000 117.39934 200 MET B O 1
ATOM 3058 N N . ALA A 1 201 ? 157.36100 137.71500 153.94300 1.000 116.27825 201 ALA B N 1
ATOM 3059 C CA . ALA A 1 201 ? 157.31500 137.66900 152.48700 1.000 116.27825 201 ALA B CA 1
ATOM 3060 C C . ALA A 1 201 ? 157.99300 136.41500 151.95900 1.000 116.27825 201 ALA B C 1
ATOM 3061 O O . ALA A 1 201 ? 157.46700 135.74300 151.06500 1.000 116.27825 201 ALA B O 1
ATOM 3068 N N . LYS A 1 202 ? 159.16500 136.08600 152.50100 1.000 120.26339 202 LYS B N 1
ATOM 3069 C CA . LYS A 1 202 ? 159.86800 134.89200 152.05200 1.000 120.26339 202 LYS B CA 1
ATOM 3070 C C . LYS A 1 202 ? 159.05300 133.64300 152.33700 1.000 120.26339 202 LYS B C 1
ATOM 3071 O O . LYS A 1 202 ? 159.02200 132.71900 151.52300 1.000 120.26339 202 LYS B O 1
ATOM 3090 N N . GLN A 1 203 ? 158.39300 133.59000 153.49000 1.000 120.30302 203 GLN B N 1
ATOM 3091 C CA . GLN A 1 203 ? 157.56200 132.43600 153.80300 1.000 120.30302 203 GLN B CA 1
ATOM 3092 C C . GLN A 1 203 ? 156.42900 132.29200 152.79900 1.000 120.30302 203 GLN B C 1
ATOM 3093 O O . GLN A 1 203 ? 156.14500 131.18600 152.32200 1.000 120.30302 203 GLN B O 1
ATOM 3107 N N . PHE A 1 204 ? 155.76400 133.39800 152.46400 1.000 119.37544 204 PHE B N 1
ATOM 3108 C CA . PHE A 1 204 ? 154.65600 133.31200 151.51800 1.000 119.37544 204 PHE B CA 1
ATOM 3109 C C . PHE A 1 204 ? 155.15700 132.89100 150.13900 1.000 119.37544 204 PHE B C 1
ATOM 3110 O O . PHE A 1 204 ? 154.53100 132.06500 149.45600 1.000 119.37544 204 PHE B O 1
ATOM 3127 N N . GLU A 1 205 ? 156.29900 133.44100 149.72400 1.000 120.93580 205 GLU B N 1
ATOM 3128 C CA . GLU A 1 205 ? 156.90600 133.04400 148.45900 1.000 120.93580 205 GLU B CA 1
ATOM 3129 C C . GLU A 1 205 ? 157.24700 131.56200 148.45700 1.000 120.93580 205 GLU B C 1
ATOM 3130 O O . GLU A 1 205 ? 157.01700 130.86300 147.46400 1.000 120.93580 205 GLU B O 1
ATOM 3142 N N . LEU A 1 206 ? 157.80900 131.07100 149.55800 1.000 119.90721 206 LEU B N 1
ATOM 3143 C CA . LEU A 1 206 ? 158.16200 129.66300 149.64500 1.000 119.90721 206 LEU B CA 1
ATOM 3144 C C . LEU A 1 206 ? 156.92500 128.78900 149.55800 1.000 119.90721 206 LEU B C 1
ATOM 3145 O O . LEU A 1 206 ? 156.94900 127.73600 148.92100 1.000 119.90721 206 LEU B O 1
ATOM 3161 N N . ASN A 1 207 ? 155.83100 129.20600 150.19200 1.000 119.98301 207 ASN B N 1
ATOM 3162 C CA . ASN A 1 207 ? 154.59500 128.43500 150.09000 1.000 119.98301 207 ASN B CA 1
ATOM 3163 C C . ASN A 1 207 ? 154.12200 128.35200 148.64400 1.000 119.98301 207 ASN B C 1
ATOM 3164 O O . ASN A 1 207 ? 153.78000 127.26800 148.14300 1.000 119.98301 207 ASN B O 1
ATOM 3175 N N . ARG A 1 208 ? 154.09000 129.49100 147.95300 1.000 117.87769 208 ARG B N 1
ATOM 3176 C CA . ARG A 1 208 ? 153.59400 129.47000 146.58100 1.000 117.87769 208 ARG B CA 1
ATOM 3177 C C . ARG A 1 208 ? 154.49800 128.63000 145.68700 1.000 117.87769 208 ARG B C 1
ATOM 3178 O O . ARG A 1 208 ? 154.01400 127.86300 144.84500 1.000 117.87769 208 ARG B O 1
ATOM 3199 N N . ILE A 1 209 ? 155.81400 128.75700 145.85900 1.000 120.34556 209 ILE B N 1
ATOM 3200 C CA . ILE A 1 209 ? 156.73500 127.96100 145.05900 1.000 120.34556 209 ILE B CA 1
ATOM 3201 C C . ILE A 1 209 ? 156.58500 126.48500 145.39300 1.000 120.34556 209 ILE B C 1
ATOM 3202 O O . ILE A 1 209 ? 156.74000 125.62600 144.52400 1.000 120.34556 209 ILE B O 1
ATOM 3218 N N . ARG A 1 210 ? 156.30400 126.16200 146.65400 1.000 120.80509 210 ARG B N 1
ATOM 3219 C CA . ARG A 1 210 ? 156.04200 124.77500 147.00800 1.000 120.80509 210 ARG B CA 1
ATOM 3220 C C . ARG A 1 210 ? 154.86200 124.23600 146.22400 1.000 120.80509 210 ARG B C 1
ATOM 3221 O O . ARG A 1 210 ? 154.92800 123.13700 145.66900 1.000 120.80509 210 ARG B O 1
ATOM 3242 N N . LEU A 1 211 ? 153.77000 124.99500 146.17300 1.000 124.40470 211 LEU B N 1
ATOM 3243 C CA . LEU A 1 211 ? 152.59900 124.53500 145.43100 1.000 124.40470 211 LEU B CA 1
ATOM 3244 C C . LEU A 1 211 ? 152.93000 124.34100 143.95400 1.000 124.40470 211 LEU B C 1
ATOM 3245 O O . LEU A 1 211 ? 152.57800 123.31800 143.34100 1.000 124.40470 211 LEU B O 1
ATOM 3261 N N . PHE A 1 212 ? 153.61500 125.32300 143.36700 1.000 119.93026 212 PHE B N 1
ATOM 3262 C CA . PHE A 1 212 ? 153.94900 125.24700 141.95000 1.000 119.93026 212 PHE B CA 1
ATOM 3263 C C . PHE A 1 212 ? 154.84400 124.05100 141.66200 1.000 119.93026 212 PHE B C 1
ATOM 3264 O O . PHE A 1 212 ? 154.61900 123.31200 140.69600 1.000 119.93026 212 PHE B O 1
ATOM 3281 N N . LEU A 1 213 ? 155.86200 123.83900 142.49400 1.000 120.56449 213 LEU B N 1
ATOM 3282 C CA . LEU A 1 213 ? 156.75500 122.70900 142.29700 1.000 120.56449 213 LEU B CA 1
ATOM 3283 C C . LEU A 1 213 ? 156.04200 121.39100 142.53100 1.000 120.56449 213 LEU B C 1
ATOM 3284 O O . LEU A 1 213 ? 156.37700 120.39600 141.89100 1.000 120.56449 213 LEU B O 1
ATOM 3300 N N . ARG A 1 214 ? 155.06600 121.35300 143.43600 1.000 125.05810 214 ARG B N 1
ATOM 3301 C CA . ARG A 1 214 ? 154.30000 120.12800 143.61900 1.000 125.05810 214 ARG B CA 1
ATOM 3302 C C . ARG A 1 214 ? 153.56400 119.76600 142.34100 1.000 125.05810 214 ARG B C 1
ATOM 3303 O O . ARG A 1 214 ? 153.64800 118.62800 141.85900 1.000 125.05810 214 ARG B O 1
ATOM 3324 N N . ARG A 1 215 ? 152.85000 120.73100 141.76200 1.000 122.81925 215 ARG B N 1
ATOM 3325 C CA . ARG A 1 215 ? 152.14700 120.43800 140.51500 1.000 122.81925 215 ARG B CA 1
ATOM 3326 C C . ARG A 1 215 ? 153.12200 120.05300 139.41000 1.000 122.81925 215 ARG B C 1
ATOM 3327 O O . ARG A 1 215 ? 152.86600 119.12000 138.63800 1.000 122.81925 215 ARG B O 1
ATOM 3348 N N . LYS A 1 216 ? 154.24500 120.76400 139.31200 1.000 121.81678 216 LYS B N 1
ATOM 3349 C CA . LYS A 1 216 ? 155.19100 120.48000 138.24100 1.000 121.81678 216 LYS B CA 1
ATOM 3350 C C . LYS A 1 216 ? 155.82900 119.10700 138.40800 1.000 121.81678 216 LYS B C 1
ATOM 3351 O O . LYS A 1 216 ? 156.03400 118.39500 137.42200 1.000 121.81678 216 LYS B O 1
ATOM 3370 N N . GLU A 1 217 ? 156.15700 118.71500 139.64000 1.000 122.27809 217 GLU B N 1
ATOM 3371 C CA . GLU A 1 217 ? 156.67300 117.37200 139.86800 1.000 122.27809 217 GLU B CA 1
ATOM 3372 C C . GLU A 1 217 ? 155.63600 116.32600 139.50600 1.000 122.27809 217 GLU B C 1
ATOM 3373 O O . GLU A 1 217 ? 155.96200 115.31200 138.88400 1.000 122.27809 217 GLU B O 1
ATOM 3385 N N . ARG A 1 218 ? 154.38100 116.54700 139.89300 1.000 120.80951 218 ARG B N 1
ATOM 3386 C CA . ARG A 1 218 ? 153.33200 115.60800 139.52100 1.000 120.80951 218 ARG B CA 1
ATOM 3387 C C . ARG A 1 218 ? 153.29500 115.41400 138.01000 1.000 120.80951 218 ARG B C 1
ATOM 3388 O O . ARG A 1 218 ? 153.34700 114.28100 137.50800 1.000 120.80951 218 ARG B O 1
ATOM 3409 N N . GLU A 1 219 ? 153.22800 116.51900 137.26600 1.000 119.82391 219 GLU B N 1
ATOM 3410 C CA . GLU A 1 219 ? 153.10200 116.42100 135.81600 1.000 119.82391 219 GLU B CA 1
ATOM 3411 C C . GLU A 1 219 ? 154.33900 115.79500 135.18500 1.000 119.82391 219 GLU B C 1
ATOM 3412 O O . GLU A 1 219 ? 154.22400 114.93200 134.30700 1.000 119.82391 219 GLU B O 1
ATOM 3424 N N . LEU A 1 220 ? 155.53100 116.21500 135.61100 1.000 122.27898 220 LEU B N 1
ATOM 3425 C CA . LEU A 1 220 ? 156.74600 115.65500 135.03800 1.000 122.27898 220 LEU B CA 1
ATOM 3426 C C . LEU A 1 220 ? 156.84500 114.16800 135.32200 1.000 122.27898 220 LEU B C 1
ATOM 3427 O O . LEU A 1 220 ? 157.25100 113.39100 134.45300 1.000 122.27898 220 LEU B O 1
ATOM 3443 N N . LYS A 1 221 ? 156.50500 113.75100 136.54100 1.000 122.45877 221 LYS B N 1
ATOM 3444 C CA . LYS A 1 221 ? 156.57200 112.33400 136.86700 1.000 122.45877 221 LYS B CA 1
ATOM 3445 C C . LYS A 1 221 ? 155.60600 111.53900 136.00800 1.000 122.45877 221 LYS B C 1
ATOM 3446 O O . LYS A 1 221 ? 155.95600 110.47000 135.49900 1.000 122.45877 221 LYS B O 1
ATOM 3465 N N . ASP A 1 222 ? 154.38500 112.04400 135.82900 1.000 122.28115 222 ASP B N 1
ATOM 3466 C CA . ASP A 1 222 ? 153.43500 111.32900 134.98400 1.000 122.28115 222 ASP B CA 1
ATOM 3467 C C . ASP A 1 222 ? 153.95500 111.21300 133.55800 1.000 122.28115 222 ASP B C 1
ATOM 3468 O O . ASP A 1 222 ? 153.89000 110.13800 132.94600 1.000 122.28115 222 ASP B O 1
ATOM 3477 N N . ALA A 1 223 ? 154.48500 112.30700 133.01400 1.000 122.72726 223 ALA B N 1
ATOM 3478 C CA . ALA A 1 223 ? 154.98400 112.27100 131.64500 1.000 122.72726 223 ALA B CA 1
ATOM 3479 C C . ALA A 1 223 ? 156.15200 111.30600 131.51100 1.000 122.72726 223 ALA B C 1
ATOM 3480 O O . ALA A 1 223 ? 156.23400 110.55300 130.53500 1.000 122.72726 223 ALA B O 1
ATOM 3487 N N . GLN A 1 224 ? 157.07800 111.32300 132.46900 1.000 124.43184 224 GLN B N 1
ATOM 3488 C CA . GLN A 1 224 ? 158.21600 110.41400 132.40300 1.000 124.43184 224 GLN B CA 1
ATOM 3489 C C . GLN A 1 224 ? 157.76600 108.96900 132.53800 1.000 124.43184 224 GLN B C 1
ATOM 3490 O O . GLN A 1 224 ? 158.33000 108.07600 131.90000 1.000 124.43184 224 GLN B O 1
ATOM 3504 N N . ASP A 1 225 ? 156.75300 108.71800 133.36700 1.000 126.52635 225 ASP B N 1
ATOM 3505 C CA . ASP A 1 225 ? 156.20200 107.37400 133.46500 1.000 126.52635 225 ASP B CA 1
ATOM 3506 C C . ASP A 1 225 ? 155.63600 106.92000 132.12800 1.000 126.52635 225 ASP B C 1
ATOM 3507 O O . ASP A 1 225 ? 155.86800 105.78400 131.69700 1.000 126.52635 225 ASP B O 1
ATOM 3516 N N . VAL A 1 226 ? 154.88800 107.79500 131.45800 1.000 121.87870 226 VAL B N 1
ATOM 3517 C CA . VAL A 1 226 ? 154.32800 107.44200 130.15600 1.000 121.87870 226 VAL B CA 1
ATOM 3518 C C . VAL A 1 226 ? 155.44700 107.16300 129.16600 1.000 121.87870 226 VAL B C 1
ATOM 3519 O O . VAL A 1 226 ? 155.41000 106.18500 128.40900 1.000 121.87870 226 VAL B O 1
ATOM 3532 N N . SER A 1 227 ? 156.46000 108.02500 129.15200 1.000 126.07499 227 SER B N 1
ATOM 3533 C CA . SER A 1 227 ? 157.57100 107.83200 128.23200 1.000 126.07499 227 SER B CA 1
ATOM 3534 C C . SER A 1 227 ? 158.26400 106.50500 128.48900 1.000 126.07499 227 SER B C 1
ATOM 3535 O O . SER A 1 227 ? 158.56900 105.76500 127.55000 1.000 126.07499 227 SER B O 1
ATOM 3543 N N . ALA A 1 228 ? 158.51900 106.18300 129.75700 1.000 127.50127 228 ALA B N 1
ATOM 3544 C CA . ALA A 1 228 ? 159.21400 104.94300 130.07500 1.000 127.50127 228 ALA B CA 1
ATOM 3545 C C . ALA A 1 228 ? 158.38100 103.72800 129.69600 1.000 127.50127 228 ALA B C 1
ATOM 3546 O O . ALA A 1 228 ? 158.89900 102.77800 129.09800 1.000 127.50127 228 ALA B O 1
ATOM 3553 N N . GLN A 1 229 ? 157.09000 103.73300 130.02900 1.000 128.88873 229 GLN B N 1
ATOM 3554 C CA . GLN A 1 229 ? 156.27600 102.56600 129.71700 1.000 128.88873 229 GLN B CA 1
ATOM 3555 C C . GLN A 1 229 ? 156.13200 102.38400 128.21400 1.000 128.88873 229 GLN B C 1
ATOM 3556 O O . GLN A 1 229 ? 156.12100 101.24700 127.73100 1.000 128.88873 229 GLN B O 1
ATOM 3570 N N . TRP A 1 230 ? 156.02900 103.47700 127.45400 1.000 130.87689 230 TRP B N 1
ATOM 3571 C CA . TRP A 1 230 ? 156.02700 103.34100 126.00300 1.000 130.87689 230 TRP B CA 1
ATOM 3572 C C . TRP A 1 230 ? 157.35500 102.78900 125.50500 1.000 130.87689 230 TRP B C 1
ATOM 3573 O O . TRP A 1 230 ? 157.38300 101.80800 124.75600 1.000 130.87689 230 TRP B O 1
ATOM 3594 N N . LEU A 1 231 ? 158.46600 103.39700 125.92300 1.000 136.40150 231 LEU B N 1
ATOM 3595 C CA . LEU A 1 231 ? 159.78000 102.95000 125.48700 1.000 136.40150 231 LEU B CA 1
ATOM 3596 C C . LEU A 1 231 ? 160.03000 101.49200 125.83200 1.000 136.40150 231 LEU B C 1
ATOM 3597 O O . LEU A 1 231 ? 160.81900 100.83100 125.14900 1.000 136.40150 231 LEU B O 1
ATOM 3613 N N . ALA A 1 232 ? 159.37700 100.97400 126.87200 1.000 136.86662 232 ALA B N 1
ATOM 3614 C CA . ALA A 1 232 ? 159.47400 99.54700 127.15200 1.000 136.86662 232 ALA B CA 1
ATOM 3615 C C . ALA A 1 232 ? 158.96000 98.73200 125.97500 1.000 136.86662 232 ALA B C 1
ATOM 3616 O O . ALA A 1 232 ? 159.54800 97.70500 125.61500 1.000 136.86662 232 ALA B O 1
ATOM 3623 N N . ASP A 1 233 ? 157.87200 99.17700 125.35700 1.000 141.21377 233 ASP B N 1
ATOM 3624 C CA . ASP A 1 233 ? 157.30200 98.51100 124.19800 1.000 141.21377 233 ASP B CA 1
ATOM 3625 C C . ASP A 1 233 ? 158.00900 98.88600 122.90200 1.000 141.21377 233 ASP B C 1
ATOM 3626 O O . ASP A 1 233 ? 157.51000 98.55700 121.82200 1.000 141.21377 233 ASP B O 1
ATOM 3635 N N . LEU A 1 234 ? 159.16000 99.55700 122.98200 1.000 144.66375 234 LEU B N 1
ATOM 3636 C CA . LEU A 1 234 ? 159.80000 100.05800 121.77100 1.000 144.66375 234 LEU B CA 1
ATOM 3637 C C . LEU A 1 234 ? 160.16000 98.92200 120.82300 1.000 144.66375 234 LEU B C 1
ATOM 3638 O O . LEU A 1 234 ? 159.96300 99.03700 119.61000 1.000 144.66375 234 LEU B O 1
ATOM 3654 N N . LYS A 1 235 ? 160.70500 97.82500 121.35000 1.000 148.91471 235 LYS B N 1
ATOM 3655 C CA . LYS A 1 235 ? 161.11900 96.73100 120.47900 1.000 148.91471 235 LYS B CA 1
ATOM 3656 C C . LYS A 1 235 ? 159.91600 96.04200 119.84800 1.000 148.91471 235 LYS B C 1
ATOM 3657 O O . LYS A 1 235 ? 159.92400 95.74100 118.64800 1.000 148.91471 235 LYS B O 1
ATOM 3676 N N . SER A 1 236 ? 158.87000 95.79000 120.63400 1.000 142.91830 236 SER B N 1
ATOM 3677 C CA . SER A 1 236 ? 157.64800 95.24200 120.06000 1.000 142.91830 236 SER B CA 1
ATOM 3678 C C . SER A 1 236 ? 157.04900 96.21000 119.05100 1.000 142.91830 236 SER B C 1
ATOM 3679 O O . SER A 1 236 ? 156.53600 95.79500 118.00600 1.000 142.91830 236 SER B O 1
ATOM 3687 N N . LYS A 1 237 ? 157.10900 97.50800 119.34600 1.000 141.96804 237 LYS B N 1
ATOM 3688 C CA . LYS A 1 237 ? 156.61100 98.49800 118.40100 1.000 141.96804 237 LYS B CA 1
ATOM 3689 C C . LYS A 1 237 ? 157.37800 98.43500 117.08800 1.000 141.96804 237 LYS B C 1
ATOM 3690 O O . LYS A 1 237 ? 156.78400 98.50500 116.00800 1.000 141.96804 237 LYS B O 1
ATOM 3709 N N . TYR A 1 238 ? 158.70100 98.30000 117.15800 1.000 148.94382 238 TYR B N 1
ATOM 3710 C CA . TYR A 1 238 ? 159.50000 98.27000 115.93900 1.000 148.94382 238 TYR B CA 1
ATOM 3711 C C . TYR A 1 238 ? 159.25800 96.98100 115.16600 1.000 148.94382 238 TYR B C 1
ATOM 3712 O O . TYR A 1 238 ? 159.28700 96.97200 113.92900 1.000 148.94382 238 TYR B O 1
ATOM 3730 N N . SER A 1 239 ? 159.03000 95.87800 115.88000 1.000 145.97931 239 SER B N 1
ATOM 3731 C CA . SER A 1 239 ? 158.63300 94.64300 115.21400 1.000 145.97931 239 SER B CA 1
ATOM 3732 C C . SER A 1 239 ? 157.30800 94.82500 114.48800 1.000 145.97931 239 SER B C 1
ATOM 3733 O O . SER A 1 239 ? 157.14500 94.37500 113.34800 1.000 145.97931 239 SER B O 1
ATOM 3741 N N . GLU A 1 240 ? 156.35100 95.49300 115.13000 1.000 144.15953 240 GLU B N 1
ATOM 3742 C CA . GLU A 1 240 ? 155.09400 95.80200 114.45900 1.000 144.15953 240 GLU B CA 1
ATOM 3743 C C . GLU A 1 240 ? 155.33900 96.66600 113.23100 1.000 144.15953 240 GLU B C 1
ATOM 3744 O O . GLU A 1 240 ? 154.69200 96.48800 112.19300 1.000 144.15953 240 GLU B O 1
ATOM 3756 N N . ALA A 1 241 ? 156.26700 97.61600 113.33600 1.000 145.36759 241 ALA B N 1
ATOM 3757 C CA . ALA A 1 241 ? 156.55700 98.50100 112.21500 1.000 145.36759 241 ALA B CA 1
ATOM 3758 C C . ALA A 1 241 ? 157.09100 97.71700 111.02500 1.000 145.36759 241 ALA B C 1
ATOM 3759 O O . ALA A 1 241 ? 156.57600 97.83100 109.90700 1.000 145.36759 241 ALA B O 1
ATOM 3766 N N . GLN A 1 242 ? 158.12600 96.90800 111.25000 1.000 149.82076 242 GLN B N 1
ATOM 3767 C CA . GLN A 1 242 ? 158.67200 96.11400 110.15400 1.000 149.82076 242 GLN B CA 1
ATOM 3768 C C . GLN A 1 242 ? 157.64200 95.12900 109.62100 1.000 149.82076 242 GLN B C 1
ATOM 3769 O O . GLN A 1 242 ? 157.64600 94.82000 108.42400 1.000 149.82076 242 GLN B O 1
ATOM 3783 N N . GLU A 1 243 ? 156.75000 94.63200 110.48100 1.000 145.97967 243 GLU B N 1
ATOM 3784 C CA . GLU A 1 243 ? 155.65200 93.80400 109.99800 1.000 145.97967 243 GLU B CA 1
ATOM 3785 C C . GLU A 1 243 ? 154.76400 94.58100 109.03900 1.000 145.97967 243 GLU B C 1
ATOM 3786 O O . GLU A 1 243 ? 154.38900 94.07300 107.97600 1.000 145.97967 243 GLU B O 1
ATOM 3798 N N . LEU A 1 244 ? 154.41800 95.81800 109.39600 1.000 140.11918 244 LEU B N 1
ATOM 3799 C CA . LEU A 1 244 ? 153.58200 96.63600 108.52800 1.000 140.11918 244 LEU B CA 1
ATOM 3800 C C . LEU A 1 244 ? 154.28200 96.98800 107.22600 1.000 140.11918 244 LEU B C 1
ATOM 3801 O O . LEU A 1 244 ? 153.61900 97.41900 106.27700 1.000 140.11918 244 LEU B O 1
ATOM 3817 N N . GLY A 1 245 ? 155.59800 96.82000 107.16000 1.000 144.99020 245 GLY B N 1
ATOM 3818 C CA . GLY A 1 245 ? 156.33200 97.10000 105.94500 1.000 144.99020 245 GLY B CA 1
ATOM 3819 C C . GLY A 1 245 ? 156.76400 98.54600 105.85100 1.000 144.99020 245 GLY B C 1
ATOM 3820 O O . GLY A 1 245 ? 156.75500 99.13700 104.76800 1.000 144.99020 245 GLY B O 1
ATOM 3824 N N . LEU A 1 246 ? 157.14500 99.13000 106.98700 1.000 140.05888 246 LEU B N 1
ATOM 3825 C CA . LEU A 1 246 ? 157.62300 100.50200 107.02100 1.000 140.05888 246 LEU B CA 1
ATOM 3826 C C . LEU A 1 246 ? 159.13200 100.61100 107.15100 1.000 140.05888 246 LEU B C 1
ATOM 3827 O O . LEU A 1 246 ? 159.68200 101.68500 106.88700 1.000 140.05888 246 LEU B O 1
ATOM 3843 N N . VAL A 1 247 ? 159.80900 99.53800 107.54500 1.000 148.55700 247 VAL B N 1
ATOM 3844 C CA . VAL A 1 247 ? 161.26100 99.54500 107.70700 1.000 148.55700 247 VAL B CA 1
ATOM 3845 C C . VAL A 1 247 ? 161.81900 98.22700 107.20000 1.000 148.55700 247 VAL B C 1
ATOM 3846 O O . VAL A 1 247 ? 161.11200 97.21200 107.14500 1.000 148.55700 247 VAL B O 1
ATOM 3859 N N . PRO A 1 248 ? 163.09400 98.21100 106.82300 1.000 154.30799 248 PRO B N 1
ATOM 3860 C CA . PRO A 1 248 ? 163.70700 96.96400 106.35800 1.000 154.30799 248 PRO B CA 1
ATOM 3861 C C . PRO A 1 248 ? 163.74900 95.92700 107.46800 1.000 154.30799 248 PRO B C 1
ATOM 3862 O O . PRO A 1 248 ? 163.46700 96.19900 108.63600 1.000 154.30799 248 PRO B O 1
ATOM 3873 N N . LYS A 1 249 ? 164.10900 94.71500 107.08100 1.000 157.29505 249 LYS B N 1
ATOM 3874 C CA . LYS A 1 249 ? 164.22500 93.62900 108.04000 1.000 157.29505 249 LYS B CA 1
ATOM 3875 C C . LYS A 1 249 ? 165.41600 93.89000 108.95300 1.000 157.29505 249 LYS B C 1
ATOM 3876 O O . LYS A 1 249 ? 166.54900 93.97900 108.46100 1.000 157.29505 249 LYS B O 1
ATOM 3895 N N . PRO A 1 250 ? 165.22400 94.02200 110.26900 1.000 158.53967 250 PRO B N 1
ATOM 3896 C CA . PRO A 1 250 ? 166.38600 94.17300 111.15600 1.000 158.53967 250 PRO B CA 1
ATOM 3897 C C . PRO A 1 250 ? 167.24000 92.91600 111.19300 1.000 158.53967 250 PRO B C 1
ATOM 3898 O O . PRO A 1 250 ? 166.81700 91.88000 111.71500 1.000 158.53967 250 PRO B O 1
ATOM 3909 N N . GLN A 1 251 ? 168.45000 93.00100 110.63700 1.000 162.71007 251 GLN B N 1
ATOM 3910 C CA . GLN A 1 251 ? 169.31600 91.82800 110.57400 1.000 162.71007 251 GLN B CA 1
ATOM 3911 C C . GLN A 1 251 ? 169.87600 91.47400 111.94600 1.000 162.71007 251 GLN B C 1
ATOM 3912 O O . GLN A 1 251 ? 169.96600 90.29200 112.29900 1.000 162.71007 251 GLN B O 1
ATOM 3926 N N . GLU A 1 252 ? 170.25500 92.47800 112.73300 1.000 167.44876 252 GLU B N 1
ATOM 3927 C CA . GLU A 1 252 ? 170.85600 92.27200 114.04200 1.000 167.44876 252 GLU B CA 1
ATOM 3928 C C . GLU A 1 252 ? 170.22700 93.23500 115.04000 1.000 167.44876 252 GLU B C 1
ATOM 3929 O O . GLU A 1 252 ? 169.52700 94.18100 114.67000 1.000 167.44876 252 GLU B O 1
ATOM 3941 N N . GLN A 1 253 ? 170.48200 92.98000 116.32200 1.000 166.39817 253 GLN B N 1
ATOM 3942 C CA . GLN A 1 253 ? 169.88200 93.78600 117.37700 1.000 166.39817 253 GLN B CA 1
ATOM 3943 C C . GLN A 1 253 ? 170.22600 95.25800 117.18500 1.000 166.39817 253 GLN B C 1
ATOM 3944 O O . GLN A 1 253 ? 171.36700 95.61500 116.88400 1.000 166.39817 253 GLN B O 1
ATOM 3958 N N . LEU A 1 254 ? 169.22800 96.11500 117.36600 1.000 157.23567 254 LEU B N 1
ATOM 3959 C CA . LEU A 1 254 ? 169.35300 97.53200 117.07000 1.000 157.23567 254 LEU B CA 1
ATOM 3960 C C . LEU A 1 254 ? 169.59900 98.33000 118.34300 1.000 157.23567 254 LEU B C 1
ATOM 3961 O O . LEU A 1 254 ? 169.46500 97.82500 119.46100 1.000 157.23567 254 LEU B O 1
ATOM 3977 N N . SER A 1 255 ? 169.96300 99.59400 118.15100 1.000 155.07250 255 SER B N 1
ATOM 3978 C CA . SER A 1 255 ? 170.17900 100.53700 119.23700 1.000 155.07250 255 SER B CA 1
ATOM 3979 C C . SER A 1 255 ? 168.98500 101.47300 119.33500 1.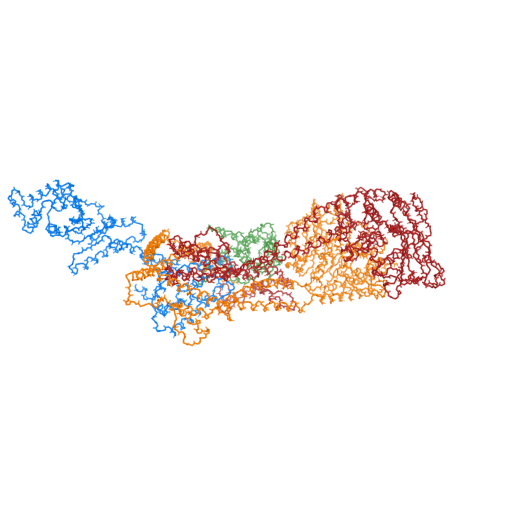000 155.07250 255 SER B C 1
ATOM 3980 O O . SER A 1 255 ? 168.40600 101.86500 118.31700 1.000 155.07250 255 SER B O 1
ATOM 3988 N N . ARG A 1 256 ? 168.62100 101.83000 120.56700 1.000 146.04185 256 ARG B N 1
ATOM 3989 C CA . ARG A 1 256 ? 167.45800 102.68500 120.77200 1.000 146.04185 256 ARG B CA 1
ATOM 3990 C C . ARG A 1 256 ? 167.54300 103.94500 119.92300 1.000 146.04185 256 ARG B C 1
ATOM 3991 O O . ARG A 1 256 ? 166.55200 104.36100 119.31100 1.000 146.04185 256 ARG B O 1
ATOM 4012 N N . LYS A 1 257 ? 168.72300 104.56400 119.86600 1.000 153.01178 257 LYS B N 1
ATOM 4013 C CA . LYS A 1 257 ? 168.86500 105.79100 119.09200 1.000 153.01178 257 LYS B CA 1
ATOM 4014 C C . LYS A 1 257 ? 168.5850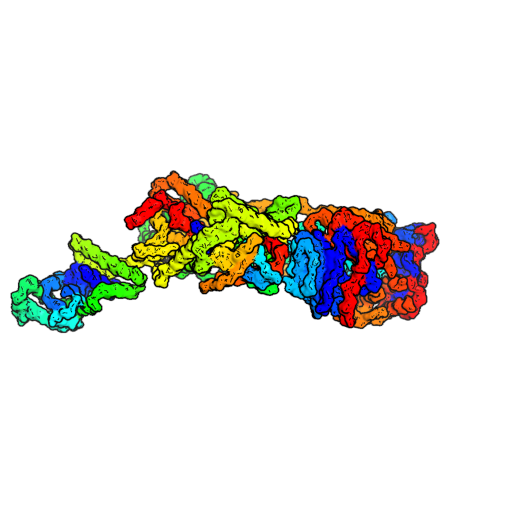0 105.54700 117.61400 1.000 153.01178 257 LYS B C 1
ATOM 4015 O O . LYS A 1 257 ? 167.83500 106.30200 116.98600 1.000 153.01178 257 LYS B O 1
ATOM 4034 N N . GLN A 1 258 ? 169.15100 104.48200 117.04300 1.000 154.84450 258 GLN B N 1
ATOM 4035 C CA . GLN A 1 258 ? 168.94900 104.24500 115.61900 1.000 154.84450 258 GLN B CA 1
ATOM 4036 C C . GLN A 1 258 ? 167.56800 103.67100 115.33600 1.000 154.84450 258 GLN B C 1
ATOM 4037 O O . GLN A 1 258 ? 167.02100 103.89400 114.25100 1.000 154.84450 258 GLN B O 1
ATOM 4051 N N . MET A 1 259 ? 166.98200 102.94400 116.28800 1.000 152.19473 259 MET B N 1
ATOM 4052 C CA . MET A 1 259 ? 165.58100 102.56800 116.14400 1.000 152.19473 259 MET B CA 1
ATOM 4053 C C . MET A 1 259 ? 164.70300 103.80600 116.04700 1.000 152.19473 259 MET B C 1
ATOM 4054 O O . MET A 1 259 ? 163.87100 103.92200 115.13900 1.000 152.19473 259 MET B O 1
ATOM 4068 N N . ILE A 1 260 ? 164.89200 104.75500 116.96400 1.000 146.28627 260 ILE B N 1
ATOM 4069 C CA . ILE A 1 260 ? 164.13800 106.00200 116.90300 1.000 146.28627 260 ILE B CA 1
ATOM 4070 C C . ILE A 1 260 ? 164.41000 106.71300 115.58700 1.000 146.28627 260 ILE B C 1
ATOM 4071 O O . ILE A 1 260 ? 163.50900 107.32200 115.00100 1.000 146.28627 260 ILE B O 1
ATOM 4087 N N . SER A 1 261 ? 165.66600 106.67400 115.12600 1.000 150.48936 261 SER B N 1
ATOM 4088 C CA . SER A 1 261 ? 166.02000 107.26500 113.83900 1.000 150.48936 261 SER B CA 1
ATOM 4089 C C . SER A 1 261 ? 165.17400 106.67500 112.71800 1.000 150.48936 261 SER B C 1
ATOM 4090 O O . SER A 1 261 ? 164.58100 107.40700 111.91200 1.000 150.48936 261 SER B O 1
ATOM 4098 N N . GLN A 1 262 ? 165.11600 105.34600 112.65300 1.000 149.96210 262 GLN B N 1
ATOM 4099 C CA . GLN A 1 262 ? 164.25800 104.68800 111.67900 1.000 149.96210 262 GLN B CA 1
ATOM 4100 C C . GLN A 1 262 ? 162.82500 105.17500 111.81200 1.000 149.96210 262 GLN B C 1
ATOM 4101 O O . GLN A 1 262 ? 162.16600 105.48300 110.81200 1.000 149.96210 262 GLN B O 1
ATOM 4115 N N . LEU A 1 263 ? 162.33200 105.27800 113.04400 1.000 141.17018 263 LEU B N 1
ATOM 4116 C CA . LEU A 1 263 ? 160.92900 105.62600 113.23000 1.000 141.17018 263 LEU B CA 1
ATOM 4117 C C . LEU A 1 263 ? 160.62400 107.02200 112.69200 1.000 141.17018 263 LEU B C 1
ATOM 4118 O O . LEU A 1 263 ? 159.65200 107.20900 111.94800 1.000 141.17018 263 LEU B O 1
ATOM 4134 N N . GLU A 1 264 ? 161.43300 108.02600 113.05000 1.000 145.22722 264 GLU B N 1
ATOM 4135 C CA . GLU A 1 264 ? 161.03700 109.38100 112.67100 1.000 145.22722 264 GLU B CA 1
ATOM 4136 C C . GLU A 1 264 ? 161.33300 109.62500 111.19700 1.000 145.22722 264 GLU B C 1
ATOM 4137 O O . GLU A 1 264 ? 160.62500 110.39000 110.53400 1.000 145.22722 264 GLU B O 1
ATOM 4149 N N . GLU A 1 265 ? 162.37700 108.98900 110.65300 1.000 146.79460 265 GLU B N 1
ATOM 4150 C CA . GLU A 1 265 ? 162.56400 109.11200 109.21200 1.000 146.79460 265 GLU B CA 1
ATOM 4151 C C . GLU A 1 265 ? 161.42100 108.44200 108.46500 1.000 146.79460 265 GLU B C 1
ATOM 4152 O O . GLU A 1 265 ? 161.04700 108.89100 107.37600 1.000 146.79460 265 GLU B O 1
ATOM 4164 N N . VAL A 1 266 ? 160.84700 107.38000 109.03300 1.000 142.78844 266 VAL B N 1
ATOM 4165 C CA . VAL A 1 266 ? 159.66500 106.77300 108.43500 1.000 142.78844 266 VAL B CA 1
ATOM 4166 C C . VAL A 1 266 ? 158.49800 107.75000 108.46200 1.000 142.78844 266 VAL B C 1
ATOM 4167 O O . VAL A 1 266 ? 157.85300 108.00200 107.43900 1.000 142.78844 266 VAL B O 1
ATOM 4180 N N . ILE A 1 267 ? 158.21700 108.32500 109.63100 1.000 132.73602 267 ILE B N 1
ATOM 4181 C CA . ILE A 1 267 ? 157.04600 109.18900 109.74400 1.000 132.73602 267 ILE B CA 1
ATOM 4182 C C . ILE A 1 267 ? 157.21500 110.47400 108.94800 1.000 132.73602 267 ILE B C 1
ATOM 4183 O O . ILE A 1 267 ? 156.21500 111.08000 108.54700 1.000 132.73602 267 ILE B O 1
ATOM 4199 N N . SER A 1 268 ? 158.44900 110.90500 108.70200 1.000 138.79835 268 SER B N 1
ATOM 4200 C CA . SER A 1 268 ? 158.70300 112.16600 108.02300 1.000 138.79835 268 SER B CA 1
ATOM 4201 C C . SER A 1 268 ? 158.48100 112.09400 106.52000 1.000 138.79835 268 SER B C 1
ATOM 4202 O O . SER A 1 268 ? 158.37800 113.14400 105.87800 1.000 138.79835 268 SER B O 1
ATOM 4210 N N . ARG A 1 269 ? 158.40600 110.89800 105.94500 1.000 141.12909 269 ARG B N 1
ATOM 4211 C CA . ARG A 1 269 ? 158.23900 110.77900 104.50400 1.000 141.12909 269 ARG B CA 1
ATOM 4212 C C . ARG A 1 269 ? 156.95700 111.47300 104.06700 1.000 141.12909 269 ARG B C 1
ATOM 4213 O O . ARG A 1 269 ? 155.87800 111.20600 104.60500 1.000 141.12909 269 ARG B O 1
ATOM 4234 N N . THR A 1 270 ? 157.07700 112.36500 103.08300 1.000 140.97666 270 THR B N 1
ATOM 4235 C CA . THR A 1 270 ? 155.91700 113.12600 102.63500 1.000 140.97666 270 THR B CA 1
ATOM 4236 C C . THR A 1 270 ? 154.84400 112.20700 102.07200 1.000 140.97666 270 THR B C 1
ATOM 4237 O O . THR A 1 270 ? 153.65500 112.37600 102.36400 1.000 140.97666 270 THR B O 1
ATOM 4248 N N . ASP A 1 271 ? 155.24400 111.22800 101.26500 1.000 140.22535 271 ASP B N 1
ATOM 4249 C CA . ASP A 1 271 ? 154.31300 110.26400 100.68200 1.000 140.22535 271 ASP B CA 1
ATOM 4250 C C . ASP A 1 271 ? 154.93800 108.88200 100.83000 1.000 140.22535 271 ASP B C 1
ATOM 4251 O O . ASP A 1 271 ? 155.79100 108.49000 100.02800 1.000 140.22535 271 ASP B O 1
ATOM 4260 N N . LEU A 1 272 ? 154.51400 108.15300 101.85500 1.000 140.38562 272 LEU B N 1
ATOM 4261 C CA . LEU A 1 272 ? 154.97900 106.79600 102.09900 1.000 140.38562 272 LEU B CA 1
ATOM 4262 C C . LEU A 1 272 ? 153.98100 105.81000 101.51100 1.000 140.38562 272 LEU B C 1
ATOM 4263 O O . LEU A 1 272 ? 152.77400 105.92700 101.74500 1.000 140.38562 272 LEU B O 1
ATOM 4279 N N . THR A 1 273 ? 154.48900 104.84500 100.75200 1.000 148.01159 273 THR B N 1
ATOM 4280 C CA . THR A 1 273 ? 153.66600 103.85300 100.08000 1.000 148.01159 273 THR B CA 1
ATOM 4281 C C . THR A 1 273 ? 153.91100 102.47700 100.68200 1.000 148.01159 273 THR B C 1
ATOM 4282 O O . THR A 1 273 ? 155.02600 102.15000 101.10000 1.000 148.01159 273 THR B O 1
ATOM 4293 N N . LEU A 1 274 ? 152.85300 101.67300 100.72300 1.000 149.84688 274 LEU B N 1
ATOM 4294 C CA . LEU A 1 274 ? 152.96100 100.31800 101.23400 1.000 149.84688 274 LEU B CA 1
ATOM 4295 C C . LEU A 1 274 ? 153.80200 99.46200 100.29100 1.000 149.84688 274 LEU B C 1
ATOM 4296 O O . LEU A 1 274 ? 153.94400 99.75400 99.10000 1.000 149.84688 274 LEU B O 1
ATOM 4312 N N . LYS A 1 275 ? 154.36900 98.39000 100.84400 1.000 159.31742 275 LYS B N 1
ATOM 4313 C CA . LYS A 1 275 ? 155.23400 97.48900 100.08300 1.000 159.31742 275 LYS B CA 1
ATOM 4314 C C . LYS A 1 275 ? 154.35700 96.50600 99.31200 1.000 159.31742 275 LYS B C 1
ATOM 4315 O O . LYS A 1 275 ? 154.20400 95.33500 99.66900 1.000 159.31742 275 LYS B O 1
ATOM 4334 N N . VAL A 1 276 ? 153.77000 97.00400 98.22500 1.000 163.50438 276 VAL B N 1
ATOM 4335 C CA . VAL A 1 276 ? 152.88400 96.22300 97.37200 1.000 163.50438 276 VAL B CA 1
ATOM 4336 C C . VAL A 1 276 ? 153.30800 96.41700 95.92400 1.000 163.50438 276 VAL B C 1
ATOM 4337 O O . VAL A 1 276 ? 153.60300 97.53900 95.49800 1.000 163.50438 276 VAL B O 1
ATOM 4350 N N . THR A 1 277 ? 153.34100 95.32100 95.17000 1.000 169.46335 277 THR B N 1
ATOM 4351 C CA . THR A 1 277 ? 153.70900 95.38700 93.76500 1.000 169.46335 277 THR B CA 1
ATOM 4352 C C . THR A 1 277 ? 152.59000 96.02700 92.94700 1.000 169.46335 277 THR B C 1
ATOM 4353 O O . THR A 1 277 ? 151.40800 95.96700 93.29800 1.000 169.46335 277 THR B O 1
ATOM 4364 N N . VAL A 1 278 ? 152.98300 96.64500 91.83400 1.000 166.04618 278 VAL B N 1
ATOM 4365 C CA . VAL A 1 278 ? 152.04500 97.33300 90.95100 1.000 166.04618 278 VAL B CA 1
ATOM 4366 C C . VAL A 1 278 ? 151.78800 96.57200 89.66100 1.000 166.04618 278 VAL B C 1
ATOM 4367 O O . VAL A 1 278 ? 150.82800 96.90700 88.94600 1.000 166.04618 278 VAL B O 1
ATOM 4380 N N . SER A 1 279 ? 152.59500 95.55900 89.34100 1.000 168.83622 279 SER B N 1
ATOM 4381 C CA . SER A 1 279 ? 152.39600 94.82400 88.09700 1.000 168.83622 279 SER B CA 1
ATOM 4382 C C . SER A 1 279 ? 151.02000 94.17400 88.05900 1.000 168.83622 279 SER B C 1
ATOM 4383 O O . SER A 1 279 ? 150.32300 94.23600 87.03900 1.000 168.83622 279 SER B O 1
ATOM 4391 N N . THR A 1 280 ? 150.61000 93.54800 89.16000 1.000 169.30167 280 THR B N 1
ATOM 4392 C CA . THR A 1 280 ? 149.28100 92.95300 89.28300 1.000 169.30167 280 THR B CA 1
ATOM 4393 C C . THR A 1 280 ? 148.42800 93.93200 90.08200 1.000 169.30167 280 THR B C 1
ATOM 4394 O O . THR A 1 280 ? 148.31000 93.83300 91.30300 1.000 169.30167 280 THR B O 1
ATOM 4405 N N . ILE A 1 281 ? 147.83100 94.88900 89.37700 1.000 156.97446 281 ILE B N 1
ATOM 4406 C CA . ILE A 1 281 ? 147.00200 95.92400 89.98000 1.000 156.97446 281 ILE B CA 1
ATOM 4407 C C . ILE A 1 281 ? 145.58300 95.75600 89.46100 1.000 156.97446 281 ILE B C 1
ATOM 4408 O O . ILE A 1 281 ? 145.35200 95.77200 88.24700 1.000 156.97446 281 ILE B O 1
ATOM 4424 N N . SER A 1 282 ? 144.63900 95.58600 90.37900 1.000 151.33804 282 SER B N 1
ATOM 4425 C CA . SER A 1 282 ? 143.24600 95.43500 90.00200 1.000 151.33804 282 SER B CA 1
ATOM 4426 C C . SER A 1 282 ? 142.65400 96.78100 89.60500 1.000 151.33804 282 SER B C 1
ATOM 4427 O O . SER A 1 282 ? 143.21500 97.84500 89.87800 1.000 151.33804 282 SER B O 1
ATOM 4435 N N . ASP A 1 283 ? 141.49700 96.72200 88.94600 1.000 148.37388 283 ASP B N 1
ATOM 4436 C CA . ASP A 1 283 ? 140.78100 97.94900 88.62400 1.000 148.37388 283 ASP B CA 1
ATOM 4437 C C . ASP A 1 283 ? 140.38100 98.68600 89.89300 1.000 148.37388 283 ASP B C 1
ATOM 4438 O O . ASP A 1 283 ? 140.48900 99.91500 89.96900 1.000 148.37388 283 ASP B O 1
ATOM 4447 N N . ALA A 1 284 ? 139.91900 97.94900 90.90500 1.000 144.33368 284 ALA B N 1
ATOM 4448 C CA . ALA A 1 284 ? 139.51400 98.58400 92.15200 1.000 144.33368 284 ALA B CA 1
ATOM 4449 C C . ALA A 1 284 ? 140.68900 99.28100 92.82300 1.000 144.33368 284 ALA B C 1
ATOM 4450 O O . ALA A 1 284 ? 140.55300 100.40700 93.31000 1.000 144.33368 284 ALA B O 1
ATOM 4457 N N . LEU A 1 285 ? 141.85500 98.63300 92.85700 1.000 146.30121 285 LEU B N 1
ATOM 4458 C CA . LEU A 1 285 ? 143.00600 99.24400 93.51300 1.000 146.30121 285 LEU B CA 1
ATOM 4459 C C . LEU A 1 285 ? 143.51100 100.45200 92.73600 1.000 146.30121 285 LEU B C 1
ATOM 4460 O O . LEU A 1 285 ? 143.91100 101.45800 93.33400 1.000 146.30121 285 LEU B O 1
ATOM 4476 N N . SER A 1 286 ? 143.51100 100.37500 91.40500 1.000 143.71477 286 SER B N 1
ATOM 4477 C CA . SER A 1 286 ? 143.90200 101.53700 90.61500 1.000 143.71477 286 SER B CA 1
ATOM 4478 C C . SER A 1 286 ? 142.93900 102.69500 90.84200 1.000 143.71477 286 SER B C 1
ATOM 4479 O O . SER A 1 286 ? 143.36100 103.85100 90.97000 1.000 143.71477 286 SER B O 1
ATOM 4487 N N . GLU A 1 287 ? 141.63900 102.40100 90.89900 1.000 137.45285 287 GLU B N 1
ATOM 4488 C CA . GLU A 1 287 ? 140.66200 103.43900 91.19900 1.000 137.45285 287 GLU B CA 1
ATOM 4489 C C . GLU A 1 287 ? 140.90400 104.03000 92.58000 1.000 137.45285 287 GLU B C 1
ATOM 4490 O O . GLU A 1 287 ? 140.78700 105.24400 92.77500 1.000 137.45285 287 GLU B O 1
ATOM 4502 N N . LEU A 1 288 ? 141.22700 103.18100 93.55400 1.000 134.58934 288 LEU B N 1
ATOM 4503 C CA . LEU A 1 288 ? 141.51300 103.67200 94.89500 1.000 134.58934 288 LEU B CA 1
ATOM 4504 C C . LEU A 1 288 ? 142.71200 104.60600 94.88900 1.000 134.58934 288 LEU B C 1
ATOM 4505 O O . LEU A 1 288 ? 142.68500 105.66800 95.51900 1.000 134.58934 288 LEU B O 1
ATOM 4521 N N . ASN A 1 289 ? 143.77500 104.22900 94.18100 1.000 132.06840 289 ASN B N 1
ATOM 4522 C CA . ASN A 1 289 ? 144.95800 105.08000 94.12600 1.000 132.06840 289 ASN B CA 1
ATOM 4523 C C . ASN A 1 289 ? 144.65000 106.40600 93.44500 1.000 132.06840 289 ASN B C 1
ATOM 4524 O O . ASN A 1 289 ? 145.11300 107.46400 93.88700 1.000 132.06840 289 ASN B O 1
ATOM 4535 N N . THR A 1 290 ? 143.87400 106.37100 92.36100 1.000 132.26683 290 THR B N 1
ATOM 4536 C CA . THR A 1 290 ? 143.51400 107.61100 91.68400 1.000 132.26683 290 THR B CA 1
ATOM 4537 C C . THR A 1 290 ? 142.68000 108.50800 92.59000 1.000 132.26683 290 THR B C 1
ATOM 4538 O O . THR A 1 290 ? 142.90700 109.72400 92.65400 1.000 132.26683 290 THR B O 1
ATOM 4549 N N . LEU A 1 291 ? 141.70800 107.93000 93.29800 1.000 127.24795 291 LEU B N 1
ATOM 4550 C CA . LEU A 1 291 ? 140.90500 108.72700 94.21500 1.000 127.24795 291 LEU B CA 1
ATOM 4551 C C . LEU A 1 291 ? 141.76800 109.31200 95.31800 1.000 127.24795 291 LEU B C 1
ATOM 4552 O O . LEU A 1 291 ? 141.56900 110.45700 95.72700 1.000 127.24795 291 LEU B O 1
ATOM 4568 N N . GLU A 1 292 ? 142.73700 108.54400 95.81300 1.000 122.87921 292 GLU B N 1
ATOM 4569 C CA . GLU A 1 292 ? 143.60100 109.06500 96.86400 1.000 122.87921 292 GLU B CA 1
ATOM 4570 C C . GLU A 1 292 ? 144.47000 110.20300 96.34300 1.000 122.87921 292 GLU B C 1
ATOM 4571 O O . GLU A 1 292 ? 144.72300 111.17400 97.06100 1.000 122.87921 292 GLU B O 1
ATOM 4583 N N . SER A 1 293 ? 144.94000 110.10600 95.09900 1.000 121.47031 293 SER B N 1
ATOM 4584 C CA . SER A 1 293 ? 145.70900 111.21000 94.53200 1.000 121.47031 293 SER B CA 1
ATOM 4585 C C . SER A 1 293 ? 144.84700 112.45800 94.38500 1.000 121.47031 293 SER B C 1
ATOM 4586 O O . SER A 1 293 ? 145.27900 113.57000 94.71900 1.000 121.47031 293 SER B O 1
ATOM 4594 N N . GLU A 1 294 ? 143.62500 112.29300 93.87900 1.000 120.16684 294 GLU B N 1
ATOM 4595 C CA . GLU A 1 294 ? 142.70200 113.42000 93.81800 1.000 120.16684 294 GLU B CA 1
ATOM 4596 C C . GLU A 1 294 ? 142.47700 114.00200 95.20400 1.000 120.16684 294 GLU B C 1
ATOM 4597 O O . GLU A 1 294 ? 142.36400 115.22200 95.36900 1.000 120.16684 294 GLU B O 1
ATOM 4609 N N . GLU A 1 295 ? 142.39500 113.13600 96.21000 1.000 114.68854 295 GLU B N 1
ATOM 4610 C CA . GLU A 1 295 ? 142.20400 113.58600 97.58000 1.000 114.68854 295 GLU B CA 1
ATOM 4611 C C . GLU A 1 295 ? 143.38400 114.42200 98.04900 1.000 114.68854 295 GLU B C 1
ATOM 4612 O O . GLU A 1 295 ? 143.19800 115.47100 98.67000 1.000 114.68854 295 GLU B O 1
ATOM 4624 N N . ARG A 1 296 ? 144.60700 113.97700 97.76100 1.000 114.95496 296 ARG B N 1
ATOM 4625 C CA . ARG A 1 296 ? 145.77300 114.78100 98.11600 1.000 114.95496 296 ARG B CA 1
ATOM 4626 C C . ARG A 1 296 ? 145.70700 116.14300 97.44900 1.000 114.95496 296 ARG B C 1
ATOM 4627 O O . ARG A 1 296 ? 145.96800 117.17400 98.08400 1.000 114.95496 296 ARG B O 1
ATOM 4648 N N . LEU A 1 297 ? 145.37300 116.16600 96.16100 1.000 108.71219 297 LEU B N 1
ATOM 4649 C CA . LEU A 1 297 ? 145.34100 117.43000 95.43600 1.000 108.71219 297 LEU B CA 1
ATOM 4650 C C . LEU A 1 297 ? 144.31700 118.37800 96.04300 1.000 108.71219 297 LEU B C 1
ATOM 4651 O O . LEU A 1 297 ? 144.61800 119.54600 96.32200 1.000 108.71219 297 LEU B O 1
ATOM 4667 N N . VAL A 1 298 ? 143.09800 117.88800 96.26200 1.000 105.49122 298 VAL B N 1
ATOM 4668 C CA . VAL A 1 298 ? 142.05100 118.73500 96.81300 1.000 105.49122 298 VAL B CA 1
ATOM 4669 C C . VAL A 1 298 ? 142.42000 119.18900 98.21500 1.000 105.49122 298 VAL B C 1
ATOM 4670 O O . VAL A 1 298 ? 142.12600 120.32000 98.60900 1.000 105.49122 298 VAL B O 1
ATOM 4683 N N . SER A 1 299 ? 143.05900 118.31800 98.99600 1.000 106.17435 299 SER B N 1
ATOM 4684 C CA . SER A 1 299 ? 143.44800 118.69800 100.34700 1.000 106.17435 299 SER B CA 1
ATOM 4685 C C . SER A 1 299 ? 144.47400 119.81800 100.32500 1.000 106.17435 299 SER B C 1
ATOM 4686 O O . SER A 1 299 ? 144.38900 120.75700 101.11900 1.000 106.17435 299 SER B O 1
ATOM 4694 N N . ARG A 1 300 ? 145.45300 119.74100 99.42400 1.000 107.25193 300 ARG B N 1
ATOM 4695 C CA . ARG A 1 300 ? 146.42900 120.82200 99.32300 1.000 107.25193 300 ARG B CA 1
ATOM 4696 C C . ARG A 1 300 ? 145.76900 122.11900 98.87600 1.000 107.25193 300 ARG B C 1
ATOM 4697 O O . ARG A 1 300 ? 146.06400 123.20200 99.40600 1.000 107.25193 300 ARG B O 1
ATOM 4718 N N . GLU A 1 301 ? 144.87700 122.03100 97.89100 1.000 103.14344 301 GLU B N 1
ATOM 4719 C CA . GLU A 1 301 ? 144.19100 123.22500 97.41700 1.000 103.14344 301 GLU B CA 1
ATOM 4720 C C . GLU A 1 301 ? 143.38900 123.86100 98.54200 1.000 103.14344 301 GLU B C 1
ATOM 4721 O O . GLU A 1 301 ? 143.41900 125.08300 98.73500 1.000 103.14344 301 GLU B O 1
ATOM 4733 N N . LEU A 1 302 ? 142.68400 123.03800 99.31500 1.000 100.85877 302 LEU B N 1
ATOM 4734 C CA . LEU A 1 302 ? 141.89600 123.55200 100.42500 1.000 100.85877 302 LEU B CA 1
ATOM 4735 C C . LEU A 1 302 ? 142.78600 124.08500 101.53700 1.000 100.85877 302 LEU B C 1
ATOM 4736 O O . LEU A 1 302 ? 142.40100 125.02200 102.23400 1.000 100.85877 302 LEU B O 1
ATOM 4752 N N . THR A 1 303 ? 143.97900 123.51800 101.70900 1.000 100.91307 303 THR B N 1
ATOM 4753 C CA . THR A 1 303 ? 144.92400 124.06900 102.67100 1.000 100.91307 303 THR B CA 1
ATOM 4754 C C . THR A 1 303 ? 145.31400 125.48900 102.30000 1.000 100.91307 303 THR B C 1
ATOM 4755 O O . THR A 1 303 ? 145.26300 126.39800 103.13500 1.000 100.91307 303 THR B O 1
ATOM 4766 N N . THR A 1 304 ? 145.72300 125.69800 101.05000 1.000 96.27366 304 THR B N 1
ATOM 4767 C CA . THR A 1 304 ? 146.09100 127.04900 100.63400 1.000 96.27366 304 THR B CA 1
ATOM 4768 C C . THR A 1 304 ? 144.90200 127.99300 100.74000 1.000 96.27366 304 THR B C 1
ATOM 4769 O O . THR A 1 304 ? 145.04000 129.14300 101.17600 1.000 96.27366 304 THR B O 1
ATOM 4780 N N . MET A 1 305 ? 143.72400 127.52200 100.34700 1.000 99.71565 305 MET B N 1
ATOM 4781 C CA . MET A 1 305 ? 142.54300 128.36500 100.40900 1.000 99.71565 305 MET B CA 1
ATOM 4782 C C . MET A 1 305 ? 142.21600 128.75200 101.84600 1.000 99.71565 305 MET B C 1
ATOM 4783 O O . MET A 1 305 ? 141.85300 129.90200 102.11500 1.000 99.71565 305 MET B O 1
ATOM 4797 N N . ARG A 1 306 ? 142.34300 127.81300 102.78100 1.000 96.72226 306 ARG B N 1
ATOM 4798 C CA . ARG A 1 306 ? 142.14600 128.13000 104.18900 1.000 96.72226 306 ARG B CA 1
ATOM 4799 C C . ARG A 1 306 ? 143.19400 129.11600 104.67900 1.000 96.72226 306 ARG B C 1
ATOM 4800 O O . ARG A 1 306 ? 142.89100 129.99600 105.48800 1.000 96.72226 306 ARG B O 1
ATOM 4821 N N . HIS A 1 307 ? 144.43700 128.96200 104.23200 1.000 92.49582 307 HIS B N 1
ATOM 4822 C CA . HIS A 1 307 ? 145.46300 129.94400 104.56000 1.000 92.49582 307 HIS B CA 1
ATOM 4823 C C . HIS A 1 307 ? 144.99600 131.33700 104.17900 1.000 92.49582 307 HIS B C 1
ATOM 4824 O O . HIS A 1 307 ? 145.06500 132.28300 104.97600 1.000 92.49582 307 HIS B O 1
ATOM 4838 N N . ARG A 1 308 ? 144.51000 131.47400 102.94800 1.000 95.01401 308 ARG B N 1
ATOM 4839 C CA . ARG A 1 308 ? 144.06800 132.77900 102.47700 1.000 95.01401 308 ARG B CA 1
ATOM 4840 C C . ARG A 1 308 ? 142.90500 133.29200 103.30900 1.000 95.01401 308 ARG B C 1
ATOM 4841 O O . ARG A 1 308 ? 142.85600 134.47700 103.65500 1.000 95.01401 308 ARG B O 1
ATOM 4862 N N . LEU A 1 309 ? 141.94900 132.42200 103.62700 1.000 92.82701 309 LEU B N 1
ATOM 4863 C CA . LEU A 1 309 ? 140.80700 132.86900 104.41500 1.000 92.82701 309 LEU B CA 1
ATOM 4864 C C . LEU A 1 309 ? 141.24300 133.33900 105.79500 1.000 92.82701 309 LEU B C 1
ATOM 4865 O O . LEU A 1 309 ? 140.74700 134.35000 106.30100 1.000 92.82701 309 LEU B O 1
ATOM 4881 N N . GLU A 1 310 ? 142.16700 132.61300 106.42100 1.000 96.07562 310 GLU B N 1
ATOM 4882 C CA . GLU A 1 310 ? 142.70100 133.03800 107.70900 1.000 96.07562 310 GLU B CA 1
ATOM 4883 C C . GLU A 1 310 ? 143.31100 134.42400 107.60500 1.000 96.07562 310 GLU B C 1
ATOM 4884 O O . GLU A 1 310 ? 143.03600 135.30900 108.42800 1.000 96.07562 310 GLU B O 1
ATOM 4896 N N . GLU A 1 311 ? 144.16800 134.62300 106.60400 1.000 94.11973 311 GLU B N 1
ATOM 4897 C CA . GLU A 1 311 ? 144.85300 135.90300 106.48600 1.000 94.11973 311 GLU B CA 1
ATOM 4898 C C . GLU A 1 311 ? 143.86500 137.03200 106.24000 1.000 94.11973 311 GLU B C 1
ATOM 4899 O O . GLU A 1 311 ? 144.01500 138.12000 106.79600 1.000 94.11973 311 GLU B O 1
ATOM 4911 N N . MET A 1 312 ? 142.84500 136.79800 105.41800 1.000 93.83493 312 MET B N 1
ATOM 4912 C CA . MET A 1 312 ? 141.84300 137.83700 105.20600 1.000 93.83493 312 MET B CA 1
ATOM 4913 C C . MET A 1 312 ? 141.09200 138.14600 106.49000 1.000 93.83493 312 MET B C 1
ATOM 4914 O O . MET A 1 312 ? 140.85000 139.31800 106.81500 1.000 93.83493 312 MET B O 1
ATOM 4928 N N . ASN A 1 313 ? 140.70600 137.11200 107.23400 1.000 91.34184 313 ASN B N 1
ATOM 4929 C CA . ASN A 1 313 ? 139.95600 137.34300 108.45900 1.000 91.34184 313 ASN B CA 1
ATOM 4930 C C . ASN A 1 313 ? 140.76200 138.18300 109.43200 1.000 91.34184 313 ASN B C 1
ATOM 4931 O O . ASN A 1 313 ? 140.22300 139.09100 110.07200 1.000 91.34184 313 ASN B O 1
ATOM 4942 N N . ARG A 1 314 ? 142.05500 137.90100 109.55800 1.000 91.59852 314 ARG B N 1
ATOM 4943 C CA . ARG A 1 314 ? 142.85900 138.70000 110.47500 1.000 91.59852 314 ARG B CA 1
ATOM 4944 C C . ARG A 1 314 ? 143.19500 140.06800 109.89300 1.000 91.59852 314 ARG B C 1
ATOM 4945 O O . ARG A 1 314 ? 143.39300 141.02400 110.64800 1.000 91.59852 314 ARG B O 1
ATOM 4966 N N . LEU A 1 315 ? 143.24500 140.19700 108.56700 1.000 89.06884 315 LEU B N 1
ATOM 4967 C CA . LEU A 1 315 ? 143.53300 141.49500 107.96900 1.000 89.06884 315 LEU B CA 1
ATOM 4968 C C . LEU A 1 315 ? 142.37700 142.45700 108.15100 1.000 89.06884 315 LEU B C 1
ATOM 4969 O O . LEU A 1 315 ? 142.59200 143.66700 108.23200 1.000 89.06884 315 LEU B O 1
ATOM 4985 N N . ARG A 1 316 ? 141.14800 141.95500 108.18700 1.000 90.22106 316 ARG B N 1
ATOM 4986 C CA . ARG A 1 316 ? 140.03800 142.84300 108.50600 1.000 90.22106 316 ARG B CA 1
ATOM 4987 C C . ARG A 1 316 ? 140.25400 143.49500 109.86600 1.000 90.22106 316 ARG B C 1
ATOM 4988 O O . ARG A 1 316 ? 140.13000 144.72100 110.01400 1.000 90.22106 316 ARG B O 1
ATOM 5009 N N . VAL A 1 317 ? 140.60300 142.69000 110.86800 1.000 85.09868 317 VAL B N 1
ATOM 5010 C CA . VAL A 1 317 ? 140.86700 143.22400 112.19800 1.000 85.09868 317 VAL B CA 1
ATOM 5011 C C . VAL A 1 317 ? 142.05900 144.16300 112.15600 1.000 85.09868 317 VAL B C 1
ATOM 5012 O O . VAL A 1 317 ? 142.09400 145.18100 112.85500 1.000 85.09868 317 VAL B O 1
ATOM 5025 N N . GLY A 1 318 ? 143.06300 143.83000 111.35100 1.000 87.76643 318 GLY B N 1
ATOM 5026 C CA . GLY A 1 318 ? 144.21400 144.70700 111.23000 1.000 87.76643 318 GLY B CA 1
ATOM 5027 C C . GLY A 1 318 ? 143.84400 146.08000 110.70300 1.000 87.76643 318 GLY B C 1
ATOM 5028 O O . GLY A 1 318 ? 144.29200 147.09900 111.23000 1.000 87.76643 318 GLY B O 1
ATOM 5032 N N . MET A 1 319 ? 143.02100 146.12700 109.65500 1.000 90.19571 319 MET B N 1
ATOM 5033 C CA . MET A 1 319 ? 142.59600 147.41600 109.12700 1.000 90.19571 319 MET B CA 1
ATOM 5034 C C . MET A 1 319 ? 141.79200 148.18300 110.15900 1.000 90.19571 319 MET B C 1
ATOM 5035 O O . MET A 1 319 ? 141.96000 149.39700 110.30800 1.000 90.19571 319 MET B O 1
ATOM 5049 N N . HIS A 1 320 ? 140.89900 147.50100 110.87300 1.000 88.62522 320 HIS B N 1
ATOM 5050 C CA . HIS A 1 320 ? 140.10300 148.20400 111.87300 1.000 88.62522 320 HIS B CA 1
ATOM 5051 C C . HIS A 1 320 ? 140.98800 148.79300 112.96600 1.000 88.62522 320 HIS B C 1
ATOM 5052 O O . HIS A 1 320 ? 140.79700 149.94300 113.38800 1.000 88.62522 320 HIS B O 1
ATOM 5066 N N . GLN A 1 321 ? 141.96800 148.02200 113.43400 1.000 88.64435 321 GLN B N 1
ATOM 5067 C CA . GLN A 1 321 ? 142.85700 148.51800 114.47500 1.000 88.64435 321 GLN B CA 1
ATOM 5068 C C . GLN A 1 321 ? 143.71500 149.66600 113.96800 1.000 88.64435 321 GLN B C 1
ATOM 5069 O O . GLN A 1 321 ? 143.99300 150.61300 114.70900 1.000 88.64435 321 GLN B O 1
ATOM 5083 N N . TYR A 1 322 ? 144.15100 149.60600 112.71200 1.000 87.52579 322 TYR B N 1
ATOM 5084 C CA . TYR A 1 322 ? 144.90200 150.72900 112.16300 1.000 87.52579 322 TYR B CA 1
ATOM 5085 C C . TYR A 1 322 ? 144.03400 151.97100 112.06700 1.000 87.52579 322 TYR B C 1
ATOM 5086 O O . TYR A 1 322 ? 144.50600 153.08600 112.30900 1.000 87.52579 322 TYR B O 1
ATOM 5104 N N . GLU A 1 323 ? 142.76700 151.80100 111.69700 1.000 91.33630 323 GLU B N 1
ATOM 5105 C CA . GLU A 1 323 ? 141.85500 152.93500 111.67900 1.000 91.33630 323 GLU B CA 1
ATOM 5106 C C . GLU A 1 323 ? 141.76100 153.57100 113.05700 1.000 91.33630 323 GLU B C 1
ATOM 5107 O O . GLU A 1 323 ? 141.86100 154.79600 113.19700 1.000 91.33630 323 GLU B O 1
ATOM 5119 N N . ASN A 1 324 ? 141.58200 152.75100 114.09100 1.000 90.20682 324 ASN B N 1
ATOM 5120 C CA . ASN A 1 324 ? 141.49300 153.29600 115.44100 1.000 90.20682 324 ASN B CA 1
ATOM 5121 C C . ASN A 1 324 ? 142.78900 153.98800 115.84300 1.000 90.20682 324 ASN B C 1
ATOM 5122 O O . ASN A 1 324 ? 142.76300 155.04500 116.48400 1.000 90.20682 324 ASN B O 1
ATOM 5133 N N . ALA A 1 325 ? 143.93300 153.40500 115.49000 1.000 88.63203 325 ALA B N 1
ATOM 5134 C CA . ALA A 1 325 ? 145.20700 154.02600 115.83300 1.000 88.63203 325 ALA B CA 1
ATOM 5135 C C . ALA A 1 325 ? 145.35300 155.38100 115.16100 1.000 88.63203 325 ALA B C 1
ATOM 5136 O O . ALA A 1 325 ? 145.81800 156.34600 115.78000 1.000 88.63203 325 ALA B O 1
ATOM 5143 N N . LEU A 1 326 ? 144.97300 155.47300 113.89000 1.000 89.64647 326 LEU B N 1
ATOM 5144 C CA . LEU A 1 326 ? 145.04200 156.75600 113.20500 1.000 89.64647 326 LEU B CA 1
ATOM 5145 C C . LEU A 1 326 ? 144.12100 157.76800 113.86400 1.000 89.64647 326 LEU B C 1
ATOM 5146 O O . LEU A 1 326 ? 144.48100 158.93800 114.01500 1.000 89.64647 326 LEU B O 1
ATOM 5162 N N . LEU A 1 327 ? 142.92400 157.33900 114.26000 1.000 89.71965 327 LEU B N 1
ATOM 5163 C CA . LEU A 1 327 ? 142.02800 158.25800 114.94800 1.000 89.71965 327 LEU B CA 1
ATOM 5164 C C . LEU A 1 327 ? 142.64900 158.76700 116.24100 1.000 89.71965 327 LEU B C 1
ATOM 5165 O O . LEU A 1 327 ? 142.55900 159.95800 116.55000 1.000 89.71965 327 LEU B O 1
ATOM 5181 N N . MET A 1 328 ? 143.27900 157.88400 117.01500 1.000 91.79730 328 MET B N 1
ATOM 5182 C CA . MET A 1 328 ? 143.89600 158.33800 118.25800 1.000 91.79730 328 MET B CA 1
ATOM 5183 C C . MET A 1 328 ? 145.03500 159.31000 117.98900 1.000 91.79730 328 MET B C 1
ATOM 5184 O O . MET A 1 328 ? 145.18200 160.31300 118.69700 1.000 91.79730 328 MET B O 1
ATOM 5198 N N . GLN A 1 329 ? 145.86100 159.03400 116.98300 1.000 91.56739 329 GLN B N 1
ATOM 5199 C CA . GLN A 1 329 ? 146.94800 159.95700 116.67800 1.000 91.56739 329 GLN B CA 1
ATOM 5200 C C . GLN A 1 329 ? 146.40800 161.31100 116.23900 1.000 91.56739 329 GLN B C 1
ATOM 5201 O O . GLN A 1 329 ? 146.92400 162.35900 116.64600 1.000 91.56739 329 GLN B O 1
ATOM 5215 N N . ARG A 1 330 ? 145.36100 161.31200 115.41500 1.000 94.38147 330 ARG B N 1
ATOM 5216 C CA . ARG A 1 330 ? 144.75500 162.57000 115.00000 1.000 94.38147 330 ARG B CA 1
ATOM 5217 C C . ARG A 1 330 ? 144.20500 163.32600 116.19900 1.000 94.38147 330 ARG B C 1
ATOM 5218 O O . ARG A 1 330 ? 144.36200 164.54600 116.29500 1.000 94.38147 330 ARG B O 1
ATOM 5239 N N . ASP A 1 331 ? 143.54500 162.62400 117.11700 1.000 93.57298 331 ASP B N 1
ATOM 5240 C CA . ASP A 1 331 ? 143.00900 163.29100 118.29600 1.000 93.57298 331 ASP B CA 1
ATOM 5241 C C . ASP A 1 331 ? 144.12200 163.90900 119.12700 1.000 93.57298 331 ASP B C 1
ATOM 5242 O O . ASP A 1 331 ? 144.00200 165.04800 119.59000 1.000 93.57298 331 ASP B O 1
ATOM 5251 N N . ARG A 1 332 ? 145.21400 163.17700 119.32500 1.000 87.24598 332 ARG B N 1
ATOM 5252 C CA . ARG A 1 332 ? 146.30000 163.68300 120.15000 1.000 87.24598 332 ARG B CA 1
ATOM 5253 C C . ARG A 1 332 ? 147.11500 164.76500 119.46300 1.000 87.24598 332 ARG B C 1
ATOM 5254 O O . ARG A 1 332 ? 147.85400 165.48400 120.14200 1.000 87.24598 332 ARG B O 1
ATOM 5275 N N . LEU A 1 333 ? 147.01400 164.89500 118.14400 1.000 94.20734 333 LEU B N 1
ATOM 5276 C CA . LEU A 1 333 ? 147.76100 165.92100 117.43000 1.000 94.20734 333 LEU B CA 1
ATOM 5277 C C . LEU A 1 333 ? 146.93100 167.14900 117.08300 1.000 94.20734 333 LEU B C 1
ATOM 5278 O O . LEU A 1 333 ? 147.50700 168.21500 116.85000 1.000 94.20734 333 LEU B O 1
ATOM 5294 N N . LYS A 1 334 ? 145.60400 167.03300 117.05900 1.000 101.52916 334 LYS B N 1
ATOM 5295 C CA . LYS A 1 334 ? 144.77400 168.13100 116.58200 1.000 101.52916 334 LYS B CA 1
ATOM 5296 C C . LYS A 1 334 ? 145.10600 169.44000 117.27800 1.000 101.52916 334 LYS B C 1
ATOM 5297 O O . LYS A 1 334 ? 145.14600 170.49100 116.63200 1.000 101.52916 334 LYS B O 1
ATOM 5316 N N . ILE A 1 335 ? 145.36200 169.40100 118.58500 1.000 98.50253 335 ILE B N 1
ATOM 5317 C CA . ILE A 1 335 ? 145.56700 170.63400 119.33100 1.000 98.50253 335 ILE B CA 1
ATOM 5318 C C . ILE A 1 335 ? 146.76600 171.40600 118.80700 1.000 98.50253 335 ILE B C 1
ATOM 5319 O O . ILE A 1 335 ? 146.91600 172.59500 119.11100 1.000 98.50253 335 ILE B O 1
ATOM 5335 N N . SER A 1 336 ? 147.63300 170.75800 118.02800 1.000 97.27171 336 SER B N 1
ATOM 5336 C CA . SER A 1 336 ? 148.78900 171.45600 117.48400 1.000 97.27171 336 SER B CA 1
ATOM 5337 C C . SER A 1 336 ? 148.37500 172.59100 116.56500 1.000 97.27171 336 SER B C 1
ATOM 5338 O O . SER A 1 336 ? 149.02400 173.63900 116.54800 1.000 97.27171 336 SER B O 1
ATOM 5346 N N . GLY A 1 337 ? 147.31100 172.40900 115.78700 1.000 102.17261 337 GLY B N 1
ATOM 5347 C CA . GLY A 1 337 ? 146.88200 173.47900 114.90300 1.000 102.17261 337 GLY B CA 1
ATOM 5348 C C . GLY A 1 337 ? 146.51700 174.73500 115.66700 1.000 102.17261 337 GLY B C 1
ATOM 5349 O O . GLY A 1 337 ? 146.97700 175.83600 115.34500 1.000 102.17261 337 GLY B O 1
ATOM 5353 N N . TRP A 1 338 ? 145.70100 174.58500 116.70700 1.000 106.45754 338 TRP B N 1
ATOM 5354 C CA . TRP A 1 338 ? 145.33000 175.74100 117.50900 1.000 106.45754 338 TRP B CA 1
ATOM 5355 C C . TRP A 1 338 ? 146.54100 176.32900 118.21400 1.000 106.45754 338 TRP B C 1
ATOM 5356 O O . TRP A 1 338 ? 146.70700 177.55100 118.25600 1.000 106.45754 338 TRP B O 1
ATOM 5377 N N . LEU A 1 339 ? 147.40300 175.48100 118.77400 1.000 100.25828 339 LEU B N 1
ATOM 5378 C CA . LEU A 1 339 ? 148.57800 175.99600 119.45900 1.000 100.25828 339 LEU B CA 1
ATOM 5379 C C . LEU A 1 339 ? 149.55100 176.65100 118.49400 1.000 100.25828 339 LEU B C 1
ATOM 5380 O O . LEU A 1 339 ? 150.45800 177.36200 118.93100 1.000 100.25828 339 LEU B O 1
ATOM 5396 N N . LEU A 1 340 ? 149.39700 176.39900 117.19600 1.000 105.26642 340 LEU B N 1
ATOM 5397 C CA . LEU A 1 340 ? 150.15300 177.12900 116.18800 1.000 105.26642 340 LEU B CA 1
ATOM 5398 C C . LEU A 1 340 ? 149.49200 178.45200 115.84700 1.000 105.26642 340 LEU B C 1
ATOM 5399 O O . LEU A 1 340 ? 150.18600 179.44500 115.60600 1.000 105.26642 340 LEU B O 1
ATOM 5415 N N . SER A 1 341 ? 148.16100 178.48400 115.82700 1.000 108.93031 341 SER B N 1
ATOM 5416 C CA . SER A 1 341 ? 147.46100 179.71800 115.50200 1.000 108.93031 341 SER B CA 1
ATOM 5417 C C . SER A 1 341 ? 147.81300 180.84800 116.45700 1.000 108.93031 341 SER B C 1
ATOM 5418 O O . SER A 1 341 ? 147.63700 182.01800 116.10300 1.000 108.93031 341 SER B O 1
ATOM 5426 N N . ASN A 1 342 ? 148.30200 180.53300 117.65500 1.000 108.39334 342 ASN B N 1
ATOM 5427 C CA . ASN A 1 342 ? 148.60000 181.53700 118.66600 1.000 108.39334 342 ASN B CA 1
ATOM 5428 C C . ASN A 1 342 ? 150.09100 181.70200 118.91900 1.000 108.39334 342 ASN B C 1
ATOM 5429 O O . ASN A 1 342 ? 150.47100 182.36600 119.88600 1.000 108.39334 342 ASN B O 1
ATOM 5440 N N . THR A 1 343 ? 150.94400 181.12600 118.08200 1.000 112.63123 343 THR B N 1
ATOM 5441 C CA . THR A 1 343 ? 152.38600 181.22200 118.26200 1.000 112.63123 343 THR B CA 1
ATOM 5442 C C . THR A 1 343 ? 152.95800 182.21900 117.26900 1.000 112.63123 343 THR B C 1
ATOM 5443 O O . THR A 1 343 ? 152.72300 182.10500 116.06200 1.000 112.63123 343 THR B O 1
ATOM 5454 N N . ASN A 1 344 ? 153.71300 183.18700 117.77600 1.000 124.50091 344 ASN B N 1
ATOM 5455 C CA . ASN A 1 344 ? 154.33000 184.17000 116.90300 1.000 124.50091 344 ASN B CA 1
ATOM 5456 C C . ASN A 1 344 ? 155.42400 183.51700 116.07100 1.000 124.50091 344 ASN B C 1
ATOM 5457 O O . ASN A 1 344 ? 155.93500 182.44400 116.40100 1.000 124.50091 344 ASN B O 1
ATOM 5468 N N . ASP A 1 345 ? 155.78900 184.18800 114.97600 1.000 127.44960 345 ASP B N 1
ATOM 5469 C CA . ASP A 1 345 ? 156.77500 183.62100 114.06400 1.000 127.44960 345 ASP B CA 1
ATOM 5470 C C . ASP A 1 345 ? 158.04100 183.22300 114.80700 1.000 127.44960 345 ASP B C 1
ATOM 5471 O O . ASP A 1 345 ? 158.67800 182.22300 114.45800 1.000 127.44960 345 ASP B O 1
ATOM 5480 N N . GLU A 1 346 ? 158.41700 183.98500 115.82700 1.000 128.19192 346 GLU B N 1
ATOM 5481 C CA . GLU A 1 346 ? 159.45400 183.57700 116.75800 1.000 128.19192 346 GLU B CA 1
ATOM 5482 C C . GLU A 1 346 ? 159.00400 183.90300 118.17000 1.000 128.19192 346 GLU B C 1
ATOM 5483 O O . GLU A 1 346 ? 157.99600 184.57900 118.38700 1.000 128.19192 346 GLU B O 1
ATOM 5495 N N . SER A 1 347 ? 159.77000 183.39700 119.13000 1.000 128.94799 347 SER B N 1
ATOM 5496 C CA . SER A 1 347 ? 159.53400 183.67500 120.53500 1.000 128.94799 347 SER B CA 1
ATOM 5497 C C . SER A 1 347 ? 160.87100 183.67500 121.25300 1.000 128.94799 347 SER B C 1
ATOM 5498 O O . SER A 1 347 ? 161.88000 183.19800 120.72900 1.000 128.94799 347 SER B O 1
ATOM 5506 N N . ASP A 1 348 ? 160.86600 184.21900 122.46100 1.000 132.36712 348 ASP B N 1
ATOM 5507 C CA . ASP A 1 348 ? 162.06600 184.28000 123.27500 1.000 132.36712 348 ASP B CA 1
ATOM 5508 C C . ASP A 1 348 ? 162.12000 183.05400 124.17300 1.000 132.36712 348 ASP B C 1
ATOM 5509 O O . ASP A 1 348 ? 161.14200 182.73500 124.85500 1.000 132.36712 348 ASP B O 1
ATOM 5518 N N . CYS A 1 349 ? 163.25400 182.37000 124.17000 1.000 132.16053 349 CYS B N 1
ATOM 5519 C CA . CYS A 1 349 ? 163.37100 181.14600 124.95000 1.000 132.16053 349 CYS B CA 1
ATOM 5520 C C . CYS A 1 349 ? 163.14000 181.44300 126.42500 1.000 132.16053 349 CYS B C 1
ATOM 5521 O O . CYS A 1 349 ? 163.71800 182.39700 126.95600 1.000 132.16053 349 CYS B O 1
ATOM 5529 N N . PRO A 1 350 ? 162.31800 180.65700 127.11900 1.000 121.43505 350 PRO B N 1
ATOM 5530 C CA . PRO A 1 350 ? 162.09500 180.93300 128.54300 1.000 121.43505 350 PRO B CA 1
ATOM 5531 C C . PRO A 1 350 ? 163.36300 180.91700 129.37100 1.000 121.43505 350 PRO B C 1
ATOM 5532 O O . PRO A 1 350 ? 163.49500 181.73400 130.29000 1.000 121.43505 350 PRO B O 1
ATOM 5543 N N . MET A 1 351 ? 164.30700 180.02500 129.07700 1.000 136.57683 351 MET B N 1
ATOM 5544 C CA . MET A 1 351 ? 165.44100 179.80500 129.96200 1.000 136.57683 351 MET B CA 1
ATOM 5545 C C . MET A 1 351 ? 166.77700 180.23100 129.37400 1.000 136.57683 351 MET B C 1
ATOM 5546 O O . MET A 1 351 ? 167.80200 180.06300 130.04100 1.000 136.57683 351 MET B O 1
ATOM 5560 N N . CYS A 1 352 ? 166.81300 180.76800 128.15500 1.000 142.41350 352 CYS B N 1
ATOM 5561 C CA . CYS A 1 352 ? 168.06400 181.27400 127.61200 1.000 142.41350 352 CYS B CA 1
ATOM 5562 C C . CYS A 1 352 ? 167.91700 182.58500 126.85600 1.000 142.41350 352 CYS B C 1
ATOM 5563 O O . CYS A 1 352 ? 168.88800 183.02700 126.23300 1.000 142.41350 352 CYS B O 1
ATOM 5571 N N . GLY A 1 353 ? 166.74400 183.20900 126.87500 1.000 140.90973 353 GLY B N 1
ATOM 5572 C CA . GLY A 1 353 ? 166.61300 184.53900 126.30900 1.000 140.90973 353 GLY B CA 1
ATOM 5573 C C . GLY A 1 353 ? 166.99600 184.63000 124.85100 1.000 140.90973 353 GLY B C 1
ATOM 5574 O O . GLY A 1 353 ? 167.57700 185.63600 124.43200 1.000 140.90973 353 GLY B O 1
ATOM 5578 N N . SER A 1 354 ? 166.68100 183.61000 124.06000 1.000 135.35981 354 SER B N 1
ATOM 5579 C CA . SER A 1 354 ? 167.00200 183.59000 122.64100 1.000 135.35981 354 SER B CA 1
ATOM 5580 C C . SER A 1 354 ? 165.72000 183.72400 121.83200 1.000 135.35981 354 SER B C 1
ATOM 5581 O O . SER A 1 354 ? 164.76600 182.96800 122.04300 1.000 135.35981 354 SER B O 1
ATOM 5589 N N . HIS A 1 355 ? 165.70100 184.68000 120.91000 1.000 129.72878 355 HIS B N 1
ATOM 5590 C CA . HIS A 1 355 ? 164.52000 184.93800 120.09000 1.000 129.72878 355 HIS B CA 1
ATOM 5591 C C . HIS A 1 355 ? 164.60200 184.03600 118.86800 1.000 129.72878 355 HIS B C 1
ATOM 5592 O O . HIS A 1 355 ? 165.08000 184.43000 117.80300 1.000 129.72878 355 HIS B O 1
ATOM 5606 N N . THR A 1 356 ? 164.12100 182.80500 119.02300 1.000 127.89588 356 THR B N 1
ATOM 5607 C CA . THR A 1 356 ? 164.28100 181.76600 118.01900 1.000 127.89588 356 THR B CA 1
ATOM 5608 C C . THR A 1 356 ? 162.93000 181.15100 117.69000 1.000 127.89588 356 THR B C 1
ATOM 5609 O O . THR A 1 356 ? 161.96600 181.28400 118.44900 1.000 127.89588 356 THR B O 1
ATOM 5620 N N . ASP A 1 357 ? 162.87000 180.47700 116.54300 1.000 122.22526 357 ASP B N 1
ATOM 5621 C CA . ASP A 1 357 ? 161.65400 179.83300 116.07000 1.000 122.22526 357 ASP B CA 1
ATOM 5622 C C . ASP A 1 357 ? 161.59200 178.35800 116.43500 1.000 122.22526 357 ASP B C 1
ATOM 5623 O O . ASP A 1 357 ? 160.73400 177.63800 115.91000 1.000 122.22526 357 ASP B O 1
ATOM 5632 N N . SER A 1 358 ? 162.47800 177.89000 117.31800 1.000 117.97850 358 SER B N 1
ATOM 5633 C CA . SER A 1 358 ? 162.48100 176.47500 117.66700 1.000 117.97850 358 SER B CA 1
ATOM 5634 C C . SER A 1 358 ? 161.08600 176.00800 118.04900 1.000 117.97850 358 SER B C 1
ATOM 5635 O O . SER A 1 358 ? 160.60900 174.97700 117.56100 1.000 117.97850 358 SER B O 1
ATOM 5643 N N . ALA A 1 359 ? 160.40200 176.76600 118.90000 1.000 108.43520 359 ALA B N 1
ATOM 5644 C CA . ALA A 1 359 ? 159.02000 176.43000 119.20500 1.000 108.43520 359 ALA B CA 1
ATOM 5645 C C . ALA A 1 359 ? 158.16900 176.46400 117.94600 1.000 108.43520 359 ALA B C 1
ATOM 5646 O O . ALA A 1 359 ? 157.36000 175.56000 117.71200 1.000 108.43520 359 ALA B O 1
ATOM 5653 N N . LYS A 1 360 ? 158.34000 177.49400 117.11700 1.000 114.13307 360 LYS B N 1
ATOM 5654 C CA . LYS A 1 360 ? 157.52100 177.59700 115.91500 1.000 114.13307 360 LYS B CA 1
ATOM 5655 C C . LYS A 1 360 ? 157.82800 176.46900 114.94300 1.000 114.13307 360 LYS B C 1
ATOM 5656 O O . LYS A 1 360 ? 156.91200 175.88800 114.35300 1.000 114.13307 360 LYS B O 1
ATOM 5675 N N . GLN A 1 361 ? 159.10700 176.13800 114.76000 1.000 113.86856 361 GLN B N 1
ATOM 5676 C CA . GLN A 1 361 ? 159.44300 175.05900 113.83900 1.000 113.86856 361 GLN B CA 1
ATOM 5677 C C . GLN A 1 361 ? 158.91300 173.72500 114.34500 1.000 113.86856 361 GLN B C 1
ATOM 5678 O O . GLN A 1 361 ? 158.46800 172.88800 113.55300 1.000 113.86856 361 GLN B O 1
ATOM 5692 N N . LYS A 1 362 ? 158.94300 173.50500 115.65900 1.000 108.30131 362 LYS B N 1
ATOM 5693 C CA . LYS A 1 362 ? 158.43000 172.24800 116.19000 1.000 108.30131 362 LYS B CA 1
ATOM 5694 C C . LYS A 1 362 ? 156.91200 172.17900 116.08200 1.000 108.30131 362 LYS B C 1
ATOM 5695 O O . LYS A 1 362 ? 156.35500 171.11400 115.79000 1.000 108.30131 362 LYS B O 1
ATOM 5714 N N . LEU A 1 363 ? 156.22100 173.29900 116.29700 1.000 102.68414 363 LEU B N 1
ATOM 5715 C CA . LEU A 1 363 ? 154.78800 173.32100 116.02600 1.000 102.68414 363 LEU B CA 1
ATOM 5716 C C . LEU A 1 363 ? 154.51300 173.03100 114.55900 1.000 102.68414 363 LEU B C 1
ATOM 5717 O O . LEU A 1 363 ? 153.54200 172.34500 114.22600 1.000 102.68414 363 LEU B O 1
ATOM 5733 N N . GLN A 1 364 ? 155.35200 173.55000 113.66400 1.000 104.48805 364 GLN B N 1
ATOM 5734 C CA . GLN A 1 364 ? 155.17200 173.26600 112.24600 1.000 104.48805 364 GLN B CA 1
ATOM 5735 C C . GLN A 1 364 ? 155.36400 171.78600 111.95500 1.000 104.48805 364 GLN B C 1
ATOM 5736 O O . GLN A 1 364 ? 154.61100 171.20000 111.17200 1.000 104.48805 364 GLN B O 1
ATOM 5750 N N . ALA A 1 365 ? 156.36700 171.16400 112.56900 1.000 99.26403 365 ALA B N 1
ATOM 5751 C CA . ALA A 1 365 ? 156.56800 169.73300 112.37300 1.000 99.26403 365 ALA B CA 1
ATOM 5752 C C . ALA A 1 365 ? 155.36800 168.93800 112.86700 1.000 99.26403 365 ALA B C 1
ATOM 5753 O O . ALA A 1 365 ? 154.91200 168.00000 112.20200 1.000 99.26403 365 ALA B O 1
ATOM 5760 N N . LEU A 1 366 ? 154.84400 169.29500 114.03700 1.000 98.63673 366 LEU B N 1
ATOM 5761 C CA . LEU A 1 366 ? 153.67600 168.59200 114.55400 1.000 98.63673 366 LEU B CA 1
ATOM 5762 C C . LEU A 1 366 ? 152.47200 168.79000 113.64400 1.000 98.63673 366 LEU B C 1
ATOM 5763 O O . LEU A 1 366 ? 151.68000 167.86500 113.44100 1.000 98.63673 366 LEU B O 1
ATOM 5779 N N . VAL A 1 367 ? 152.30800 169.99000 113.09100 1.000 98.99389 367 VAL B N 1
ATOM 5780 C CA . VAL A 1 367 ? 151.20300 170.21700 112.16800 1.000 98.99389 367 VAL B CA 1
ATOM 5781 C C . VAL A 1 367 ? 151.39700 169.39900 110.90100 1.000 98.99389 367 VAL B C 1
ATOM 5782 O O . VAL A 1 367 ? 150.43200 168.90900 110.30600 1.000 98.99389 367 VAL B O 1
ATOM 5795 N N . GLN A 1 368 ? 152.64500 169.24000 110.46300 1.000 99.70820 368 GLN B N 1
ATOM 5796 C CA . GLN A 1 368 ? 152.92300 168.38300 109.31700 1.000 99.70820 368 GLN B CA 1
ATOM 5797 C C . GLN A 1 368 ? 152.50800 166.94700 109.60200 1.000 99.70820 368 GLN B C 1
ATOM 5798 O O . GLN A 1 368 ? 151.89500 166.28400 108.75600 1.000 99.70820 368 GLN B O 1
ATOM 5812 N N . ARG A 1 369 ? 152.83900 166.44900 110.79200 1.000 98.48042 369 ARG B N 1
ATOM 5813 C CA . ARG A 1 369 ? 152.44300 165.09300 111.15300 1.000 98.48042 369 ARG B CA 1
ATOM 5814 C C . ARG A 1 369 ? 150.92800 164.96800 111.24200 1.000 98.48042 369 ARG B C 1
ATOM 5815 O O . ARG A 1 369 ? 150.35500 163.94400 110.84900 1.000 98.48042 369 ARG B O 1
ATOM 5836 N N . LEU A 1 370 ? 150.25900 165.99500 111.76300 1.000 94.57571 370 LEU B N 1
ATOM 5837 C CA . LEU A 1 370 ? 148.80200 165.97100 111.79000 1.000 94.57571 370 LEU B CA 1
ATOM 5838 C C . LEU A 1 370 ? 148.24000 165.92500 110.38000 1.000 94.57571 370 LEU B C 1
ATOM 5839 O O . LEU A 1 370 ? 147.24500 165.24400 110.12100 1.000 94.57571 370 LEU B O 1
ATOM 5855 N N . SER A 1 371 ? 148.85400 166.66000 109.45600 1.000 98.90788 371 SER B N 1
ATOM 5856 C CA . SER A 1 371 ? 148.41400 166.61100 108.06700 1.000 98.90788 371 SER B CA 1
ATOM 5857 C C . SER A 1 371 ? 148.59100 165.21400 107.49100 1.000 98.90788 371 SER B C 1
ATOM 5858 O O . SER A 1 371 ? 147.71500 164.70900 106.78000 1.000 98.90788 371 SER B O 1
ATOM 5866 N N . ASP A 1 372 ? 149.72400 164.57700 107.78100 1.000 100.72900 372 ASP B N 1
ATOM 5867 C CA . ASP A 1 372 ? 149.94100 163.21300 107.31000 1.000 100.72900 372 ASP B CA 1
ATOM 5868 C C . ASP A 1 372 ? 148.85700 162.28400 107.83200 1.000 100.72900 372 ASP B C 1
ATOM 5869 O O . ASP A 1 372 ? 148.28000 161.49100 107.07800 1.000 100.72900 372 ASP B O 1
ATOM 5878 N N . VAL A 1 373 ? 148.56200 162.37100 109.12700 1.000 95.79758 373 VAL B N 1
ATOM 5879 C CA . VAL A 1 373 ? 147.56500 161.48300 109.71400 1.000 95.79758 373 VAL B CA 1
ATOM 5880 C C . VAL A 1 373 ? 146.18800 161.76900 109.13000 1.000 95.79758 373 VAL B C 1
ATOM 5881 O O . VAL A 1 373 ? 145.39600 160.85000 108.89700 1.000 95.79758 373 VAL B O 1
ATOM 5894 N N . GLU A 1 374 ? 145.87300 163.04200 108.89700 1.000 102.15221 374 GLU B N 1
ATOM 5895 C CA . GLU A 1 374 ? 144.59200 163.38100 108.29100 1.000 102.15221 374 GLU B CA 1
ATOM 5896 C C . GLU A 1 374 ? 144.48000 162.80900 106.88800 1.000 102.15221 374 GLU B C 1
ATOM 5897 O O . GLU A 1 374 ? 143.42100 162.30600 106.49900 1.000 102.15221 374 GLU B O 1
ATOM 5909 N N . ALA A 1 375 ? 145.55700 162.88600 106.10900 1.000 104.76297 375 ALA B N 1
ATOM 5910 C CA . ALA A 1 375 ? 145.54300 162.26900 104.78900 1.000 104.76297 375 ALA B CA 1
ATOM 5911 C C . ALA A 1 375 ? 145.32400 160.77000 104.90000 1.000 104.76297 375 ALA B C 1
ATOM 5912 O O . ALA A 1 375 ? 144.55000 160.18700 104.13300 1.000 104.76297 375 ALA B O 1
ATOM 5919 N N . ALA A 1 376 ? 145.99100 160.13000 105.85800 1.000 100.64109 376 ALA B N 1
ATOM 5920 C CA . ALA A 1 376 ? 145.82800 158.69200 106.02300 1.000 100.64109 376 ALA B CA 1
ATOM 5921 C C . ALA A 1 376 ? 144.39000 158.34000 106.37500 1.000 100.64109 376 ALA B C 1
ATOM 5922 O O . ALA A 1 376 ? 143.83700 157.36700 105.85300 1.000 100.64109 376 ALA B O 1
ATOM 5929 N N . VAL A 1 377 ? 143.76300 159.12100 107.25200 1.000 99.48770 377 VAL B N 1
ATOM 5930 C CA . VAL A 1 377 ? 142.40800 158.80200 107.69200 1.000 99.48770 377 VAL B CA 1
ATOM 5931 C C . VAL A 1 377 ? 141.44400 158.84700 106.51600 1.000 99.48770 377 VAL B C 1
ATOM 5932 O O . VAL A 1 377 ? 140.59100 157.96800 106.35600 1.000 99.48770 377 VAL B O 1
ATOM 5945 N N . GLY A 1 378 ? 141.55900 159.87400 105.68100 1.000 108.36431 378 GLY B N 1
ATOM 5946 C CA . GLY A 1 378 ? 140.62400 160.07300 104.59200 1.000 108.36431 378 GLY B CA 1
ATOM 5947 C C . GLY A 1 378 ? 141.13500 159.57400 103.25700 1.000 108.36431 378 GLY B C 1
ATOM 5948 O O . GLY A 1 378 ? 140.70800 160.05800 102.20600 1.000 108.36431 378 GLY B O 1
ATOM 5952 N N . ALA A 1 379 ? 142.05200 158.60600 103.28300 1.000 116.88847 379 ALA B N 1
ATOM 5953 C CA . ALA A 1 379 ? 142.63000 158.10000 102.04500 1.000 116.88847 379 ALA B CA 1
ATOM 5954 C C . ALA A 1 379 ? 141.59200 157.45800 101.13500 1.000 116.88847 379 ALA B C 1
ATOM 5955 O O . ALA A 1 379 ? 141.77300 157.46100 99.91400 1.000 116.88847 379 ALA B O 1
ATOM 5962 N N . ASP A 1 380 ? 140.51700 156.91100 101.69400 1.000 127.49316 380 ASP B N 1
ATOM 5963 C CA . ASP A 1 380 ? 139.51500 156.17000 100.93600 1.000 127.49316 380 ASP B CA 1
ATOM 5964 C C . ASP A 1 380 ? 138.11400 156.60200 101.34200 1.000 127.49316 380 ASP B C 1
ATOM 5965 O O . ASP A 1 380 ? 137.24600 155.77900 101.64200 1.000 127.49316 380 ASP B O 1
ATOM 5974 N N . ALA A 1 381 ? 137.87500 157.91600 101.36000 1.000 129.46983 381 ALA B N 1
ATOM 5975 C CA . ALA A 1 381 ? 136.57500 158.42200 101.78800 1.000 129.46983 381 ALA B CA 1
ATOM 5976 C C . ALA A 1 381 ? 135.44800 157.70100 101.06400 1.000 129.46983 381 ALA B C 1
ATOM 5977 O O . ALA A 1 381 ? 134.43200 157.34500 101.67100 1.000 129.46983 381 ALA B O 1
ATOM 5984 N N . HIS A 1 382 ? 135.61100 157.47700 99.76600 1.000 133.35849 382 HIS B N 1
ATOM 5985 C CA . HIS A 1 382 ? 134.77200 156.53000 99.04200 1.000 133.35849 382 HIS B CA 1
ATOM 5986 C C . HIS A 1 382 ? 135.19900 155.12600 99.45100 1.000 133.35849 382 HIS B C 1
ATOM 5987 O O . HIS A 1 382 ? 136.30200 154.68200 99.11900 1.000 133.35849 382 HIS B O 1
ATOM 6001 N N . LYS A 1 383 ? 134.32700 154.42300 100.17300 1.000 129.51259 383 LYS B N 1
ATOM 6002 C CA . LYS A 1 383 ? 134.66500 153.12700 100.75900 1.000 129.51259 383 LYS B CA 1
ATOM 6003 C C . LYS A 1 383 ? 134.73900 152.08400 99.64900 1.000 129.51259 383 LYS B C 1
ATOM 6004 O O . LYS A 1 383 ? 133.88100 151.21000 99.50900 1.000 129.51259 383 LYS B O 1
ATOM 6023 N N . GLU A 1 384 ? 135.79500 152.17300 98.84500 1.000 132.40030 384 GLU B N 1
ATOM 6024 C CA . GLU A 1 384 ? 136.04600 151.17200 97.81700 1.000 132.40030 384 GLU B CA 1
ATOM 6025 C C . GLU A 1 384 ? 136.86000 149.99700 98.33400 1.000 132.40030 384 GLU B C 1
ATOM 6026 O O . GLU A 1 384 ? 136.55500 148.84700 98.00600 1.000 132.40030 384 GLU B O 1
ATOM 6038 N N . VAL A 1 385 ? 137.89200 150.25700 99.14000 1.000 117.05275 385 VAL B N 1
ATOM 6039 C CA . VAL A 1 385 ? 138.68800 149.16100 99.69100 1.000 117.05275 385 VAL B CA 1
ATOM 6040 C C . VAL A 1 385 ? 137.82800 148.23100 100.52800 1.000 117.05275 385 VAL B C 1
ATOM 6041 O O . VAL A 1 385 ? 137.95400 147.01000 100.38100 1.000 117.05275 385 VAL B O 1
ATOM 6054 N N . PRO A 1 386 ? 136.96700 148.70800 101.42700 1.000 119.87633 386 PRO B N 1
ATOM 6055 C CA . PRO A 1 386 ? 136.08900 147.76700 102.13800 1.000 119.87633 386 PRO B CA 1
ATOM 6056 C C . PRO A 1 386 ? 135.24300 146.92000 101.20700 1.000 119.87633 386 PRO B C 1
ATOM 6057 O O . PRO A 1 386 ? 135.07000 145.72100 101.45500 1.000 119.87633 386 PRO B O 1
ATOM 6068 N N . ALA A 1 387 ? 134.71400 147.50400 100.13200 1.000 118.13859 387 ALA B N 1
ATOM 6069 C CA . ALA A 1 387 ? 133.89300 146.72600 99.21200 1.000 118.13859 387 ALA B CA 1
ATOM 6070 C C . ALA A 1 387 ? 134.72000 145.66800 98.49700 1.000 118.13859 387 ALA B C 1
ATOM 6071 O O . ALA A 1 387 ? 134.28000 144.52200 98.35000 1.000 118.13859 387 ALA B O 1
ATOM 6078 N N . ALA A 1 388 ? 135.91800 146.03300 98.04100 1.000 115.86463 388 ALA B N 1
ATOM 6079 C CA . ALA A 1 388 ? 136.78600 145.05200 97.40100 1.000 115.86463 388 ALA B CA 1
ATOM 6080 C C . ALA A 1 388 ? 137.14400 143.93600 98.36800 1.000 115.86463 388 ALA B C 1
ATOM 6081 O O . ALA A 1 388 ? 137.14000 142.75500 98.00200 1.000 115.86463 388 ALA B O 1
ATOM 6088 N N . PHE A 1 389 ? 137.45600 144.29300 99.61000 1.000 101.88816 389 PHE B N 1
ATOM 6089 C CA . PHE A 1 389 ? 137.78200 143.29500 100.61600 1.000 101.88816 389 PHE B CA 1
ATOM 6090 C C . PHE A 1 389 ? 136.61800 142.34300 100.83300 1.000 101.88816 389 PHE B C 1
ATOM 6091 O O . PHE A 1 389 ? 136.80000 141.12400 100.89100 1.000 101.88816 389 PHE B O 1
ATOM 6108 N N . ASP A 1 390 ? 135.40700 142.88200 100.95500 1.000 114.84984 390 ASP B N 1
ATOM 6109 C CA . ASP A 1 390 ? 134.25300 142.02400 101.18100 1.000 114.84984 390 ASP B CA 1
ATOM 6110 C C . ASP A 1 390 ? 134.00700 141.11200 99.98800 1.000 114.84984 390 ASP B C 1
ATOM 6111 O O . ASP A 1 390 ? 133.68600 139.92900 100.15500 1.000 114.84984 390 ASP B O 1
ATOM 6120 N N . ARG A 1 391 ? 134.14300 141.64100 98.77300 1.000 118.64516 391 ARG B N 1
ATOM 6121 C CA . ARG A 1 391 ? 133.93800 140.80500 97.59700 1.000 118.64516 391 ARG B CA 1
ATOM 6122 C C . ARG A 1 391 ? 134.97300 139.69100 97.53400 1.000 118.64516 391 ARG B C 1
ATOM 6123 O O . ARG A 1 391 ? 134.64500 138.54600 97.20500 1.000 118.64516 391 ARG B O 1
ATOM 6144 N N . GLU A 1 392 ? 136.22900 140.00300 97.85400 1.000 109.33707 392 GLU B N 1
ATOM 6145 C CA . GLU A 1 392 ? 137.26200 138.97200 97.86300 1.000 109.33707 392 GLU B CA 1
ATOM 6146 C C . GLU A 1 392 ? 136.98900 137.92900 98.94000 1.000 109.33707 392 GLU B C 1
ATOM 6147 O O . GLU A 1 392 ? 137.22500 136.73100 98.73300 1.000 109.33707 392 GLU B O 1
ATOM 6159 N N . LEU A 1 393 ? 136.50400 138.36400 100.10100 1.000 101.72791 393 LEU B N 1
ATOM 6160 C CA . LEU A 1 393 ? 136.14300 137.41500 101.14400 1.000 101.72791 393 LEU B CA 1
ATOM 6161 C C . LEU A 1 393 ? 135.04000 136.48600 100.66900 1.000 101.72791 393 LEU B C 1
ATOM 6162 O O . LEU A 1 393 ? 135.08500 135.27700 100.92000 1.000 101.72791 393 LEU B O 1
ATOM 6178 N N . GLN A 1 394 ? 134.03600 137.03100 99.98600 1.000 110.76428 394 GLN B N 1
ATOM 6179 C CA . GLN A 1 394 ? 132.98400 136.18000 99.44400 1.000 110.76428 394 GLN B CA 1
ATOM 6180 C C . GLN A 1 394 ? 133.55100 135.20700 98.42100 1.000 110.76428 394 GLN B C 1
ATOM 6181 O O . GLN A 1 394 ? 133.14300 134.04000 98.36600 1.000 110.76428 394 GLN B O 1
ATOM 6195 N N . ARG A 1 395 ? 134.48400 135.67400 97.59200 1.000 114.99898 395 ARG B N 1
ATOM 6196 C CA . ARG A 1 395 ? 135.12800 134.78700 96.63000 1.000 114.99898 395 ARG B CA 1
ATOM 6197 C C . ARG A 1 395 ? 135.76600 133.60400 97.33600 1.000 114.99898 395 ARG B C 1
ATOM 6198 O O . ARG A 1 395 ? 135.53700 132.44600 96.97100 1.000 114.99898 395 ARG B O 1
ATOM 6219 N N . VAL A 1 396 ? 136.57600 133.88200 98.35500 1.000 100.14125 396 VAL B N 1
ATOM 6220 C CA . VAL A 1 396 ? 137.27600 132.80500 99.04500 1.000 100.14125 396 VAL B CA 1
ATOM 6221 C C . VAL A 1 396 ? 136.28500 131.88300 99.73300 1.000 100.14125 396 VAL B C 1
ATOM 6222 O O . VAL A 1 396 ? 136.46200 130.66100 99.74500 1.000 100.14125 396 VAL B O 1
ATOM 6235 N N . THR A 1 397 ? 135.23400 132.44500 100.32800 1.000 103.81394 397 THR B N 1
ATOM 6236 C CA . THR A 1 397 ? 134.26400 131.60900 101.02200 1.000 103.81394 397 THR B CA 1
ATOM 6237 C C . THR A 1 397 ? 133.57200 130.65400 100.06100 1.000 103.81394 397 THR B C 1
ATOM 6238 O O . THR A 1 397 ? 133.47500 129.45100 100.33300 1.000 103.81394 397 THR B O 1
ATOM 6249 N N . THR A 1 398 ? 133.08900 131.16100 98.92700 1.000 105.52136 398 THR B N 1
ATOM 6250 C CA . THR A 1 398 ? 132.42700 130.27000 97.98100 1.000 105.52136 398 THR B CA 1
ATOM 6251 C C . THR A 1 398 ? 133.40700 129.27800 97.37500 1.000 105.52136 398 THR B C 1
ATOM 6252 O O . THR A 1 398 ? 133.03400 128.13400 97.09100 1.000 105.52136 398 THR B O 1
ATOM 6263 N N . GLU A 1 399 ? 134.65700 129.68600 97.17200 1.000 104.35819 399 GLU B N 1
ATOM 6264 C CA . GLU A 1 399 ? 135.64300 128.75900 96.63600 1.000 104.35819 399 GLU B CA 1
ATOM 6265 C C . GLU A 1 399 ? 135.90600 127.62200 97.61600 1.000 104.35819 399 GLU B C 1
ATOM 6266 O O . GLU A 1 399 ? 136.00500 126.45600 97.21600 1.000 104.35819 399 GLU B O 1
ATOM 6278 N N . VAL A 1 400 ? 136.01500 127.94100 98.90600 1.000 99.54154 400 VAL B N 1
ATOM 6279 C CA . VAL A 1 400 ? 136.16500 126.90500 99.92100 1.000 99.54154 400 VAL B CA 1
ATOM 6280 C C . VAL A 1 400 ? 134.94000 126.00900 99.93800 1.000 99.54154 400 VAL B C 1
ATOM 6281 O O . VAL A 1 400 ? 135.04800 124.79300 100.11900 1.000 99.54154 400 VAL B O 1
ATOM 6294 N N . ALA A 1 401 ? 133.75300 126.59200 99.78200 1.000 101.92022 401 ALA B N 1
ATOM 6295 C CA . ALA A 1 401 ? 132.54700 125.77500 99.74000 1.000 101.92022 401 ALA B CA 1
ATOM 6296 C C . ALA A 1 401 ? 132.62300 124.76800 98.60300 1.000 101.92022 401 ALA B C 1
ATOM 6297 O O . ALA A 1 401 ? 132.33200 123.57900 98.78400 1.000 101.92022 401 ALA B O 1
ATOM 6304 N N . ASN A 1 402 ? 133.02300 125.22800 97.42000 1.000 107.79603 402 ASN B N 1
ATOM 6305 C CA . ASN A 1 402 ? 133.13400 124.32200 96.28400 1.000 107.79603 402 ASN B CA 1
ATOM 6306 C C . ASN A 1 402 ? 134.17200 123.24300 96.54700 1.000 107.79603 402 ASN B C 1
ATOM 6307 O O . ASN A 1 402 ? 133.94900 122.06600 96.24000 1.000 107.79603 402 ASN B O 1
ATOM 6318 N N . ALA A 1 403 ? 135.31600 123.62300 97.11300 1.000 105.62985 403 ALA B N 1
ATOM 6319 C CA . ALA A 1 403 ? 136.35800 122.64000 97.38000 1.000 105.62985 403 ALA B CA 1
ATOM 6320 C C . ALA A 1 403 ? 135.88200 121.59100 98.37600 1.000 105.62985 403 ALA B C 1
ATOM 6321 O O . ALA A 1 403 ? 136.14700 120.39700 98.20400 1.000 105.62985 403 ALA B O 1
ATOM 6328 N N . THR A 1 404 ? 135.18400 122.01500 99.42800 1.000 104.05306 404 THR B N 1
ATOM 6329 C CA . THR A 1 404 ? 134.69000 121.06000 100.41000 1.000 104.05306 404 THR B CA 1
ATOM 6330 C C . THR A 1 404 ? 133.64100 120.14500 99.80200 1.000 104.05306 404 THR B C 1
ATOM 6331 O O . THR A 1 404 ? 133.60000 118.95100 100.11300 1.000 104.05306 404 THR B O 1
ATOM 6342 N N . GLU A 1 405 ? 132.77400 120.68100 98.94400 1.000 108.84165 405 GLU B N 1
ATOM 6343 C CA . GLU A 1 405 ? 131.81300 119.82100 98.26500 1.000 108.84165 405 GLU B CA 1
ATOM 6344 C C . GLU A 1 405 ? 132.52900 118.78700 97.40900 1.000 108.84165 405 GLU B C 1
ATOM 6345 O O . GLU A 1 405 ? 132.14900 117.61000 97.38600 1.000 108.84165 405 GLU B O 1
ATOM 6357 N N . ARG A 1 406 ? 133.57100 119.21000 96.69600 1.000 107.25422 406 ARG B N 1
ATOM 6358 C CA . ARG A 1 406 ? 134.33400 118.27400 95.88200 1.000 107.25422 406 ARG B CA 1
ATOM 6359 C C . ARG A 1 406 ? 134.97000 117.19400 96.74400 1.000 107.25422 406 ARG B C 1
ATOM 6360 O O . ARG A 1 406 ? 134.95200 116.01000 96.38900 1.000 107.25422 406 ARG B O 1
ATOM 6381 N N . LEU A 1 407 ? 135.54200 117.58600 97.88000 1.000 107.76865 407 LEU B N 1
ATOM 6382 C CA . LEU A 1 407 ? 136.15000 116.60900 98.77500 1.000 107.76865 407 LEU B CA 1
ATOM 6383 C C . LEU A 1 407 ? 135.11300 115.62800 99.29600 1.000 107.76865 407 LEU B C 1
ATOM 6384 O O . LEU A 1 407 ? 135.37000 114.42200 99.38000 1.000 107.76865 407 LEU B O 1
ATOM 6400 N N . ARG A 1 408 ? 133.93800 116.13100 99.66700 1.000 112.53544 408 ARG B N 1
ATOM 6401 C CA . ARG A 1 408 ? 132.88000 115.25500 100.14600 1.000 112.53544 408 ARG B CA 1
ATOM 6402 C C . ARG A 1 408 ? 132.47500 114.25900 99.07000 1.000 112.53544 408 ARG B C 1
ATOM 6403 O O . ARG A 1 408 ? 132.26300 113.07600 99.35500 1.000 112.53544 408 ARG B O 1
ATOM 6424 N N . ALA A 1 409 ? 132.36600 114.71900 97.82300 1.000 114.10262 409 ALA B N 1
ATOM 6425 C CA . ALA A 1 409 ? 132.03900 113.80700 96.73300 1.000 114.10262 409 ALA B CA 1
ATOM 6426 C C . ALA A 1 409 ? 133.12300 112.75300 96.55600 1.000 114.10262 409 ALA B C 1
ATOM 6427 O O . ALA A 1 409 ? 132.82500 111.56900 96.35200 1.000 114.10262 409 ALA B O 1
ATOM 6434 N N . ILE A 1 410 ? 134.38900 113.16300 96.62400 1.000 113.62199 410 ILE B N 1
ATOM 6435 C CA . ILE A 1 410 ? 135.47800 112.20500 96.47500 1.000 113.62199 410 ILE B CA 1
ATOM 6436 C C . ILE A 1 410 ? 135.39700 111.14500 97.56000 1.000 113.62199 410 ILE B C 1
ATOM 6437 O O . ILE A 1 410 ? 135.54300 109.94600 97.29400 1.000 113.62199 410 ILE B O 1
ATOM 6453 N N . GLN A 1 411 ? 135.17700 111.56700 98.80300 1.000 115.18886 411 GLN B N 1
ATOM 6454 C CA . GLN A 1 411 ? 135.13800 110.60800 99.89900 1.000 115.18886 411 GLN B CA 1
ATOM 6455 C C . GLN A 1 411 ? 133.92300 109.69800 99.78800 1.000 115.18886 411 GLN B C 1
ATOM 6456 O O . GLN A 1 411 ? 133.99700 108.51700 100.13600 1.000 115.18886 411 GLN B O 1
ATOM 6470 N N . SER A 1 412 ? 132.79600 110.22400 99.30900 1.000 122.61929 412 SER B N 1
ATOM 6471 C CA . SER A 1 412 ? 131.63800 109.36700 99.08200 1.000 122.61929 412 SER B CA 1
ATOM 6472 C C . SER A 1 412 ? 131.94600 108.30400 98.03600 1.000 122.61929 412 SER B C 1
ATOM 6473 O O . SER A 1 412 ? 131.60900 107.12600 98.21300 1.000 122.61929 412 SER B O 1
ATOM 6481 N N . ARG A 1 413 ? 132.59100 108.69900 96.93800 1.000 124.97183 413 ARG B N 1
ATOM 6482 C CA . ARG A 1 413 ? 132.97000 107.71600 95.93000 1.000 124.97183 413 ARG B CA 1
ATOM 6483 C C . ARG A 1 413 ? 133.91000 106.67600 96.51600 1.000 124.97183 413 ARG B C 1
ATOM 6484 O O . ARG A 1 413 ? 133.76300 105.47600 96.25900 1.000 124.97183 413 ARG B O 1
ATOM 6505 N N . LYS A 1 414 ? 134.88500 107.12100 97.30500 1.000 127.21970 414 LYS B N 1
ATOM 6506 C CA . LYS A 1 414 ? 135.84600 106.19200 97.88500 1.000 127.21970 414 LYS B CA 1
ATOM 6507 C C . LYS A 1 414 ? 135.16100 105.20800 98.82400 1.000 127.21970 414 LYS B C 1
ATOM 6508 O O . LYS A 1 414 ? 135.46200 104.00800 98.80400 1.000 127.21970 414 LYS B O 1
ATOM 6527 N N . ARG A 1 415 ? 134.23700 105.69200 99.65700 1.000 128.39715 415 ARG B N 1
ATOM 6528 C CA . ARG A 1 415 ? 133.56500 104.79600 100.59000 1.000 128.39715 415 ARG B CA 1
ATOM 6529 C C . ARG A 1 415 ? 132.67500 103.81200 99.84800 1.000 128.39715 415 ARG B C 1
ATOM 6530 O O . ARG A 1 415 ? 132.59900 102.63800 100.22100 1.000 128.39715 415 ARG B O 1
ATOM 6551 N N . THR A 1 416 ? 131.98700 104.26600 98.79700 1.000 132.88253 416 THR B N 1
ATOM 6552 C CA . THR A 1 416 ? 131.18300 103.33700 98.01100 1.000 132.88253 416 THR B CA 1
ATOM 6553 C C . THR A 1 416 ? 132.06000 102.27200 97.36900 1.000 132.88253 416 THR B C 1
ATOM 6554 O O . THR A 1 416 ? 131.72100 101.08200 97.38400 1.000 132.88253 416 THR B O 1
ATOM 6565 N N . LEU A 1 417 ? 133.19900 102.68000 96.81200 1.000 136.28837 417 LEU B N 1
ATOM 6566 C CA . LEU A 1 417 ? 134.11600 101.71600 96.22000 1.000 136.28837 417 LEU B CA 1
ATOM 6567 C C . LEU A 1 417 ? 134.56700 100.68900 97.24900 1.000 136.28837 417 LEU B C 1
ATOM 6568 O O . LEU A 1 417 ? 134.51400 99.48100 96.99600 1.000 136.28837 417 LEU B O 1
ATOM 6584 N N . THR A 1 418 ? 135.00700 101.15000 98.42100 1.000 139.45306 418 THR B N 1
ATOM 6585 C CA . THR A 1 418 ? 135.48300 100.22100 99.43900 1.000 139.45306 418 THR B CA 1
ATOM 6586 C C . THR A 1 418 ? 134.37200 99.30200 99.92200 1.000 139.45306 418 THR B C 1
ATOM 6587 O O . THR A 1 418 ? 134.60300 98.10500 100.11900 1.000 139.45306 418 THR B O 1
ATOM 6598 N N . SER A 1 419 ? 133.16800 99.83800 100.12400 1.000 139.35230 419 SER B N 1
ATOM 6599 C CA . SER A 1 419 ? 132.06100 99.01200 100.58500 1.000 139.35230 419 SER B CA 1
ATOM 6600 C C . SER A 1 419 ? 131.71900 97.93500 99.56800 1.000 139.35230 419 SER B C 1
ATOM 6601 O O . SER A 1 419 ? 131.49200 96.77700 99.93400 1.000 139.35230 419 SER B O 1
ATOM 6609 N N . ARG A 1 420 ? 131.68400 98.29300 98.28400 1.000 142.07133 420 ARG B N 1
ATOM 6610 C CA . ARG A 1 420 ? 131.31800 97.31700 97.26400 1.000 142.07133 420 ARG B CA 1
ATOM 6611 C C . ARG A 1 420 ? 132.38200 96.23300 97.14100 1.000 142.07133 420 ARG B C 1
ATOM 6612 O O . ARG A 1 420 ? 132.10200 95.04600 97.34100 1.000 142.07133 420 ARG B O 1
ATOM 6633 N N . SER A 1 421 ? 133.61100 96.62100 96.81900 1.000 142.43517 421 SER B N 1
ATOM 6634 C CA . SER A 1 421 ? 134.68500 95.65000 96.70000 1.000 142.43517 421 SER B CA 1
ATOM 6635 C C . SER A 1 421 ? 135.15300 95.19400 98.07800 1.000 142.43517 421 SER B C 1
ATOM 6636 O O . SER A 1 421 ? 134.78100 95.75600 99.11100 1.000 142.43517 421 SER B O 1
ATOM 6644 N N . LYS A 1 422 ? 135.97800 94.14800 98.08100 1.000 145.79245 422 LYS B N 1
ATOM 6645 C CA . LYS A 1 422 ? 136.58200 93.62900 99.30000 1.000 145.79245 422 LYS B CA 1
ATOM 6646 C C . LYS A 1 422 ? 138.09400 93.75100 99.32600 1.000 145.79245 422 LYS B C 1
ATOM 6647 O O . LYS A 1 422 ? 138.65800 94.02500 100.38700 1.000 145.79245 422 LYS B O 1
ATOM 6666 N N . GLU A 1 423 ? 138.76700 93.55400 98.19100 1.000 144.06117 423 GLU B N 1
ATOM 6667 C CA . GLU A 1 423 ? 140.20900 93.76300 98.15600 1.000 144.06117 423 GLU B CA 1
ATOM 6668 C C . GLU A 1 423 ? 140.54800 95.21300 98.46700 1.000 144.06117 423 GLU B C 1
ATOM 6669 O O . GLU A 1 423 ? 141.49800 95.49500 99.20800 1.000 144.06117 423 GLU B O 1
ATOM 6681 N N . ALA A 1 424 ? 139.77800 96.14900 97.91200 1.000 140.12851 424 ALA B N 1
ATOM 6682 C CA . ALA A 1 424 ? 139.97000 97.55400 98.24900 1.000 140.12851 424 ALA B CA 1
ATOM 6683 C C . ALA A 1 424 ? 139.70400 97.79900 99.72800 1.000 140.12851 424 ALA B C 1
ATOM 6684 O O . ALA A 1 424 ? 140.40500 98.58900 100.37000 1.000 140.12851 424 ALA B O 1
ATOM 6691 N N . ARG A 1 425 ? 138.68400 97.14200 100.28300 1.000 142.00861 425 ARG B N 1
ATOM 6692 C CA . ARG A 1 425 ? 138.40500 97.28600 101.70600 1.000 142.00861 425 ARG B CA 1
ATOM 6693 C C . ARG A 1 425 ? 139.58900 96.81900 102.54000 1.000 142.00861 425 ARG B C 1
ATOM 6694 O O . ARG A 1 425 ? 139.98600 97.48600 103.50300 1.000 142.00861 425 ARG B O 1
ATOM 6715 N N . GLU A 1 426 ? 140.17000 95.67500 102.18300 1.000 142.07257 426 GLU B N 1
ATOM 6716 C CA . GLU A 1 426 ? 141.34000 95.19200 102.90400 1.000 142.07257 426 GLU B CA 1
ATOM 6717 C C . GLU A 1 426 ? 142.50400 96.16200 102.76800 1.000 142.07257 426 GLU B C 1
ATOM 6718 O O . GLU A 1 426 ? 143.23100 96.41300 103.73700 1.000 142.07257 426 GLU B O 1
ATOM 6730 N N . GLN A 1 427 ? 142.70700 96.70700 101.56900 1.000 135.97956 427 GLN B N 1
ATOM 6731 C CA . GLN A 1 427 ? 143.80600 97.64400 101.37600 1.000 135.97956 427 GLN B CA 1
ATOM 6732 C C . GLN A 1 427 ? 143.62400 98.88500 102.23600 1.000 135.97956 427 GLN B C 1
ATOM 6733 O O . GLN A 1 427 ? 144.58300 99.37500 102.84800 1.000 135.97956 427 GLN B O 1
ATOM 6747 N N . GLN A 1 428 ? 142.40100 99.41400 102.29200 1.000 137.65711 428 GLN B N 1
ATOM 6748 C CA . GLN A 1 428 ? 142.15700 100.58500 103.12400 1.000 137.65711 428 GLN B CA 1
ATOM 6749 C C . GLN A 1 428 ? 142.32900 100.25500 104.59700 1.000 137.65711 428 GLN B C 1
ATOM 6750 O O . GLN A 1 428 ? 142.85100 101.07400 105.35500 1.000 137.65711 428 GLN B O 1
ATOM 6764 N N . PHE A 1 429 ? 141.90400 99.06700 105.02400 1.000 133.07522 429 PHE B N 1
ATOM 6765 C CA . PHE A 1 429 ? 142.12000 98.68500 106.41300 1.000 133.07522 429 PHE B CA 1
ATOM 6766 C C . PHE A 1 429 ? 143.60700 98.63100 106.73400 1.000 133.07522 429 PHE B C 1
ATOM 6767 O O . PHE A 1 429 ? 144.04500 99.11800 107.78300 1.000 133.07522 429 PHE B O 1
ATOM 6784 N N . SER A 1 430 ? 144.40400 98.05100 105.83600 1.000 134.83014 430 SER B N 1
ATOM 6785 C CA . SER A 1 430 ? 145.83700 97.95000 106.08700 1.000 134.83014 430 SER B CA 1
ATOM 6786 C C . SER A 1 430 ? 146.49100 99.32400 106.13700 1.000 134.83014 430 SER B C 1
ATOM 6787 O O . SER A 1 430 ? 147.31000 99.60000 107.02300 1.000 134.83014 430 SER B O 1
ATOM 6795 N N . THR A 1 431 ? 146.15400 100.20000 105.18800 1.000 132.93051 431 THR B N 1
ATOM 6796 C CA . THR A 1 431 ? 146.76100 101.52600 105.20300 1.000 132.93051 431 THR B CA 1
ATOM 6797 C C . THR A 1 431 ? 146.30300 102.32600 106.41500 1.000 132.93051 431 THR B C 1
ATOM 6798 O O . THR A 1 431 ? 147.08300 103.10700 106.97000 1.000 132.93051 431 THR B O 1
ATOM 6809 N N . ARG A 1 432 ? 145.05400 102.14200 106.84600 1.000 125.61916 432 ARG B N 1
ATOM 6810 C CA . ARG A 1 432 ? 144.59800 102.76600 108.08000 1.000 125.61916 432 ARG B CA 1
ATOM 6811 C C . ARG A 1 432 ? 145.41700 102.28500 109.26400 1.000 125.61916 432 ARG B C 1
ATOM 6812 O O . ARG A 1 432 ? 145.81600 103.08300 110.11700 1.000 125.61916 432 ARG B O 1
ATOM 6833 N N . ARG A 1 433 ? 145.66800 100.98000 109.34100 1.000 131.08881 433 ARG B N 1
ATOM 6834 C CA . ARG A 1 433 ? 146.51600 100.46200 110.40600 1.000 131.08881 433 ARG B CA 1
ATOM 6835 C C . ARG A 1 433 ? 147.88200 101.12800 110.37300 1.000 131.08881 433 ARG B C 1
ATOM 6836 O O . ARG A 1 433 ? 148.40300 101.56400 111.40600 1.000 131.08881 433 ARG B O 1
ATOM 6857 N N . ALA A 1 434 ? 148.47700 101.21500 109.18600 1.000 128.07915 434 ALA B N 1
ATOM 6858 C CA . ALA A 1 434 ? 149.81600 101.78300 109.08000 1.000 128.07915 434 ALA B CA 1
ATOM 6859 C C . ALA A 1 434 ? 149.82800 103.23700 109.53100 1.000 128.07915 434 ALA B C 1
ATOM 6860 O O . ALA A 1 434 ? 150.70200 103.65700 110.29800 1.000 128.07915 434 ALA B O 1
ATOM 6867 N N . GLU A 1 435 ? 148.85900 104.02300 109.06400 1.000 121.06259 435 GLU B N 1
ATOM 6868 C CA . GLU A 1 435 ? 148.82200 105.43400 109.42700 1.000 121.06259 435 GLU B CA 1
ATOM 6869 C C . GLU A 1 435 ? 148.57100 105.61300 110.91600 1.000 121.06259 435 GLU B C 1
ATOM 6870 O O . GLU A 1 435 ? 149.18700 106.47300 111.55400 1.000 121.06259 435 GLU B O 1
ATOM 6882 N N . ARG A 1 436 ? 147.66500 104.82200 111.48800 1.000 115.28368 436 ARG B N 1
ATOM 6883 C CA . ARG A 1 436 ? 147.40000 104.92100 112.91600 1.000 115.28368 436 ARG B CA 1
ATOM 6884 C C . ARG A 1 436 ? 148.65100 104.60300 113.71700 1.000 115.28368 436 ARG B C 1
ATOM 6885 O O . ARG A 1 436 ? 148.98000 105.30600 114.68000 1.000 115.28368 436 ARG B O 1
ATOM 6906 N N . PHE A 1 437 ? 149.36500 103.54900 113.33100 1.000 128.46861 437 PHE B N 1
ATOM 6907 C CA . PHE A 1 437 ? 150.59800 103.21200 114.02700 1.000 128.46861 437 PHE B CA 1
ATOM 6908 C C . PHE A 1 437 ? 151.61300 104.33900 113.91000 1.000 128.46861 437 PHE B C 1
ATOM 6909 O O . PHE A 1 437 ? 152.28600 104.68600 114.88900 1.000 128.46861 437 PHE B O 1
ATOM 6926 N N . ILE A 1 438 ? 151.74200 104.92200 112.71800 1.000 124.39727 438 ILE B N 1
ATOM 6927 C CA . ILE A 1 438 ? 152.70900 105.99800 112.53400 1.000 124.39727 438 ILE B CA 1
ATOM 6928 C C . ILE A 1 438 ? 152.34400 107.18900 113.40500 1.000 124.39727 438 ILE B C 1
ATOM 6929 O O . ILE A 1 438 ? 153.21500 107.83600 113.99200 1.000 124.39727 438 ILE B O 1
ATOM 6945 N N . GLY A 1 439 ? 151.05500 107.50800 113.49300 1.000 117.28978 439 GLY B N 1
ATOM 6946 C CA . GLY A 1 439 ? 150.63800 108.61100 114.34300 1.000 117.28978 439 GLY B CA 1
ATOM 6947 C C . GLY A 1 439 ? 150.91700 108.34500 115.80900 1.000 117.28978 439 GLY B C 1
ATOM 6948 O O . GLY A 1 439 ? 151.32900 109.24500 116.54800 1.000 117.28978 439 GLY B O 1
ATOM 6952 N N . ASN A 1 440 ? 150.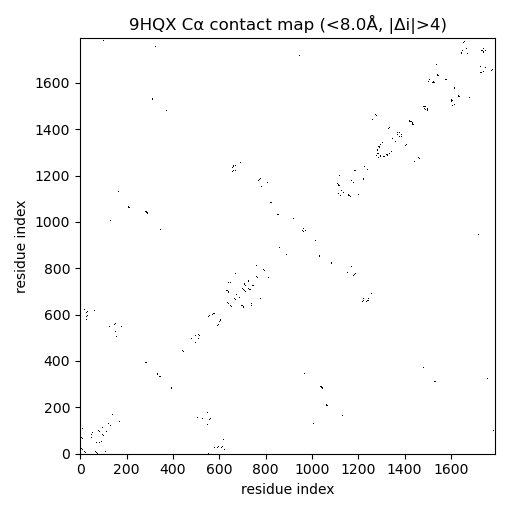68300 107.11300 116.25400 1.000 114.52519 440 ASN B N 1
ATOM 6953 C CA . ASN A 1 440 ? 151.01200 106.76900 117.63000 1.000 114.52519 440 ASN B CA 1
ATOM 6954 C C . ASN A 1 440 ? 152.49600 106.96000 117.88600 1.000 114.52519 440 ASN B C 1
ATOM 6955 O O . ASN A 1 440 ? 152.89700 107.52600 118.91000 1.000 114.52519 440 ASN B O 1
ATOM 6966 N N . VAL A 1 441 ? 153.33000 106.49600 116.95800 1.000 124.10894 441 VAL B N 1
ATOM 6967 C CA . VAL A 1 441 ? 154.76600 106.69300 117.11000 1.000 124.10894 441 VAL B CA 1
ATOM 6968 C C . VAL A 1 441 ? 155.08600 108.17700 117.15100 1.000 124.10894 441 VAL B C 1
ATOM 6969 O O . VAL A 1 441 ? 155.95400 108.61900 117.90800 1.000 124.10894 441 VAL B O 1
ATOM 6982 N N . GLU A 1 442 ? 154.40300 108.96800 116.32600 1.000 120.65638 442 GLU B N 1
ATOM 6983 C CA . GLU A 1 442 ? 154.66600 110.40100 116.28800 1.000 120.65638 442 GLU B CA 1
ATOM 6984 C C . GLU A 1 442 ? 154.39300 111.03800 117.63900 1.000 120.65638 442 GLU B C 1
ATOM 6985 O O . GLU A 1 442 ? 155.22900 111.77200 118.17400 1.000 120.65638 442 GLU B O 1
ATOM 6997 N N . SER A 1 443 ? 153.21900 110.76700 118.20900 1.000 114.30619 443 SER B N 1
ATOM 6998 C CA . SER A 1 443 ? 152.88600 111.35700 119.50200 1.000 114.30619 443 SER B CA 1
ATOM 6999 C C . SER A 1 443 ? 153.84200 110.88200 120.58600 1.000 114.30619 443 SER B C 1
ATOM 7000 O O . SER A 1 443 ? 154.30900 111.68000 121.40900 1.000 114.30619 443 SER B O 1
ATOM 7008 N N . ALA A 1 444 ? 154.15000 109.58400 120.60400 1.000 121.35454 444 ALA B N 1
ATOM 7009 C CA . ALA A 1 444 ? 155.04400 109.06800 121.63300 1.000 121.35454 444 ALA B CA 1
ATOM 7010 C C . ALA A 1 444 ? 156.42800 109.69200 121.52100 1.000 121.35454 444 ALA B C 1
ATOM 7011 O O . ALA A 1 444 ? 157.03400 110.05800 122.53300 1.000 121.35454 444 ALA B O 1
ATOM 7018 N N . LEU A 1 445 ? 156.94700 109.82200 120.30100 1.000 129.81379 445 LEU B N 1
ATOM 7019 C CA . LEU A 1 445 ? 158.26600 110.41300 120.12500 1.000 129.81379 445 LEU B CA 1
ATOM 7020 C C . LEU A 1 445 ? 158.24700 111.89500 120.46300 1.000 129.81379 445 LEU B C 1
ATOM 7021 O O . LEU A 1 445 ? 159.22300 112.42600 121.00300 1.000 129.81379 445 LEU B O 1
ATOM 7037 N N . GLU A 1 446 ? 157.14800 112.58000 120.15300 1.000 128.10274 446 GLU B N 1
ATOM 7038 C CA . GLU A 1 446 ? 157.02600 113.97600 120.54800 1.000 128.10274 446 GLU B CA 1
ATOM 7039 C C . GLU A 1 446 ? 157.10900 114.11200 122.06000 1.000 128.10274 446 GLU B C 1
ATOM 7040 O O . GLU A 1 446 ? 157.82200 114.97900 122.57500 1.000 128.10274 446 GLU B O 1
ATOM 7052 N N . LEU A 1 447 ? 156.39600 113.25400 122.78900 1.000 125.17062 447 LEU B N 1
ATOM 7053 C CA . LEU A 1 447 ? 156.47200 113.29700 124.24600 1.000 125.17062 447 LEU B CA 1
ATOM 7054 C C . LEU A 1 447 ? 157.87900 112.97600 124.73400 1.000 125.17062 447 LEU B C 1
ATOM 7055 O O . LEU A 1 447 ? 158.41300 113.65800 125.61900 1.000 125.17062 447 LEU B O 1
ATOM 7071 N N . HIS A 1 448 ? 158.50200 111.94700 124.16100 1.000 132.45395 448 HIS B N 1
ATOM 7072 C CA . HIS A 1 448 ? 159.84600 111.57400 124.58300 1.000 132.45395 448 HIS B CA 1
ATOM 7073 C C . HIS A 1 448 ? 160.81400 112.73200 124.39500 1.000 132.45395 448 HIS B C 1
ATOM 7074 O O . HIS A 1 448 ? 161.65700 112.99500 125.25900 1.000 132.45395 448 HIS B O 1
ATOM 7088 N N . ARG A 1 449 ? 160.70700 113.43700 123.27100 1.000 131.19770 449 ARG B N 1
ATOM 7089 C CA . ARG A 1 449 ? 161.52200 114.62800 123.07000 1.000 131.19770 449 ARG B CA 1
ATOM 7090 C C . ARG A 1 449 ? 161.16800 115.71700 124.07200 1.000 131.19770 449 ARG B C 1
ATOM 7091 O O . ARG A 1 449 ? 162.06100 116.40800 124.57500 1.000 131.19770 449 ARG B O 1
ATOM 7112 N N . LYS A 1 450 ? 159.88000 115.88600 124.37700 1.000 127.78505 450 LYS B N 1
ATOM 7113 C CA . LYS A 1 450 ? 159.47100 116.83400 125.40300 1.000 127.78505 450 LYS B CA 1
ATOM 7114 C C . LYS A 1 450 ? 160.10700 116.54000 126.75000 1.000 127.78505 450 LYS B C 1
ATOM 7115 O O . LYS A 1 450 ? 160.27800 117.46700 127.54700 1.000 127.78505 450 LYS B O 1
ATOM 7134 N N . LEU A 1 451 ? 160.44100 115.28500 127.02900 1.000 125.90121 451 LEU B N 1
ATOM 7135 C CA . LEU A 1 451 ? 161.08800 114.90200 128.27700 1.000 125.90121 451 LEU B CA 1
ATOM 7136 C C . LEU A 1 451 ? 162.57700 114.67400 128.06400 1.000 125.90121 451 LEU B C 1
ATOM 7137 O O . LEU A 1 451 ? 163.17900 113.77400 128.65000 1.000 125.90121 451 LEU B O 1
ATOM 7153 N N . GLY A 1 452 ? 163.18700 115.49700 127.22100 1.000 129.68640 452 GLY B N 1
ATOM 7154 C CA . GLY A 1 452 ? 164.59900 115.36300 126.94100 1.000 129.68640 452 GLY B CA 1
ATOM 7155 C C . GLY A 1 452 ? 165.45800 115.75900 128.12500 1.000 129.68640 452 GLY B C 1
ATOM 7156 O O . GLY A 1 452 ? 164.99300 116.29700 129.13000 1.000 129.68640 452 GLY B O 1
ATOM 7160 N N . SER A 1 453 ? 166.75500 115.48100 127.99100 1.000 131.69519 453 SER B N 1
ATOM 7161 C CA . SER A 1 453 ? 167.70200 115.76300 129.06300 1.000 131.69519 453 SER B CA 1
ATOM 7162 C C . SER A 1 453 ? 167.78900 117.24500 129.39700 1.000 131.69519 453 SER B C 1
ATOM 7163 O O . SER A 1 453 ? 168.25600 117.58700 130.48800 1.000 131.69519 453 SER B O 1
ATOM 7171 N N . ASP A 1 454 ? 167.36200 118.12700 128.49100 1.000 134.85614 454 ASP B N 1
ATOM 7172 C CA . ASP A 1 454 ? 167.37500 119.55800 128.76500 1.000 134.85614 454 ASP B CA 1
ATOM 7173 C C . ASP A 1 454 ? 166.05200 120.21300 128.39100 1.000 134.85614 454 ASP B C 1
ATOM 7174 O O . ASP A 1 454 ? 165.99900 121.43900 128.24000 1.000 134.85614 454 ASP B O 1
ATOM 7183 N N . SER A 1 455 ? 164.98600 119.43400 128.24100 1.000 130.62354 455 SER B N 1
ATOM 7184 C CA . SER A 1 455 ? 163.70900 119.98800 127.83100 1.000 130.62354 455 SER B CA 1
ATOM 7185 C C . SER A 1 455 ? 163.20100 120.96800 128.88400 1.000 130.62354 455 SER B C 1
ATOM 7186 O O . SER A 1 455 ? 163.75700 121.10200 129.97800 1.000 130.62354 455 SER B O 1
ATOM 7194 N N . GLU A 1 456 ? 162.11500 121.66000 128.54200 1.000 128.06524 456 GLU B N 1
ATOM 7195 C CA . GLU A 1 456 ? 161.59800 122.70500 129.41700 1.000 128.06524 456 GLU B CA 1
ATOM 7196 C C . GLU A 1 456 ? 161.21300 122.14700 130.78000 1.000 128.06524 456 GLU B C 1
ATOM 7197 O O . GLU A 1 456 ? 161.51800 122.75100 131.81400 1.000 128.06524 456 GLU B O 1
ATOM 7209 N N . LEU A 1 457 ? 160.54700 120.99400 130.80200 1.000 125.88703 457 LEU B N 1
ATOM 7210 C CA . LEU A 1 457 ? 159.96400 120.50400 132.04500 1.000 125.88703 457 LEU B CA 1
ATOM 7211 C C . LEU A 1 457 ? 161.04400 120.10000 133.04000 1.000 125.88703 457 LEU B C 1
ATOM 7212 O O . LEU A 1 457 ? 160.97800 120.45700 134.22300 1.000 125.88703 457 LEU B O 1
ATOM 7228 N N . VAL A 1 458 ? 162.04400 119.35000 132.58100 1.000 128.05777 458 VAL B N 1
ATOM 7229 C CA . VAL A 1 458 ? 163.09100 118.89000 133.48600 1.000 128.05777 458 VAL B CA 1
ATOM 7230 C C . VAL A 1 458 ? 163.82100 120.08000 134.08800 1.000 128.05777 458 VAL B C 1
ATOM 7231 O O . VAL A 1 458 ? 164.05200 120.14200 135.30100 1.000 128.05777 458 VAL B O 1
ATOM 7244 N N . GLU A 1 459 ? 164.19100 121.04600 133.24800 1.000 130.34254 459 GLU B N 1
ATOM 7245 C CA . GLU A 1 459 ? 164.90900 122.21300 133.74600 1.000 130.34254 459 GLU B CA 1
ATOM 7246 C C . GLU A 1 459 ? 164.04600 123.01700 134.70600 1.000 130.34254 459 GLU B C 1
ATOM 7247 O O . GLU A 1 459 ? 164.53400 123.51100 135.72900 1.000 130.34254 459 GLU B O 1
ATOM 7259 N N . GLU A 1 460 ? 162.76100 123.17300 134.38800 1.000 126.75768 460 GLU B N 1
ATOM 7260 C CA . GLU A 1 460 ? 161.87800 123.93200 135.26300 1.000 126.75768 460 GLU B CA 1
ATOM 7261 C C . GLU A 1 460 ? 161.78600 123.27700 136.63400 1.000 126.75768 460 GLU B C 1
ATOM 7262 O O . GLU A 1 460 ? 161.89300 123.95000 137.66600 1.000 126.75768 460 GLU B O 1
ATOM 7274 N N . VAL A 1 461 ? 161.59200 121.96000 136.66700 1.000 122.36992 461 VAL B N 1
ATOM 7275 C CA . VAL A 1 461 ? 161.49300 121.27400 137.95000 1.000 122.36992 461 VAL B CA 1
ATOM 7276 C C . VAL A 1 461 ? 162.80900 121.36500 138.70800 1.000 122.36992 461 VAL B C 1
ATOM 7277 O O . VAL A 1 461 ? 162.82500 121.57500 139.92600 1.000 122.36992 461 VAL B O 1
ATOM 7290 N N . ARG A 1 462 ? 163.93200 121.21200 138.00800 1.000 126.41690 462 ARG B N 1
ATOM 7291 C CA . ARG A 1 462 ? 165.22400 121.30700 138.67800 1.000 126.41690 462 ARG B CA 1
ATOM 7292 C C . ARG A 1 462 ? 165.40600 122.67700 139.31600 1.000 126.41690 462 ARG B C 1
ATOM 7293 O O . ARG A 1 462 ? 165.79400 122.79000 140.48600 1.000 126.41690 462 ARG B O 1
ATOM 7314 N N . LYS A 1 463 ? 165.12500 123.73800 138.56000 1.000 125.59364 463 LYS B N 1
ATOM 7315 C CA . LYS A 1 463 ? 165.34800 125.07500 139.09100 1.000 125.59364 463 LYS B CA 1
ATOM 7316 C C . LYS A 1 463 ? 164.36500 125.40200 140.20500 1.000 125.59364 463 LYS B C 1
ATOM 7317 O O . LYS A 1 463 ? 164.72500 126.10800 141.14900 1.000 125.59364 463 LYS B O 1
ATOM 7336 N N . LEU A 1 464 ? 163.13200 124.89800 140.13100 1.000 119.74511 464 LEU B N 1
ATOM 7337 C CA . LEU A 1 464 ? 162.20900 125.11100 141.24100 1.000 119.74511 464 LEU B CA 1
ATOM 7338 C C . LEU A 1 464 ? 162.67100 124.37200 142.48900 1.000 119.74511 464 LEU B C 1
ATOM 7339 O O . LEU A 1 464 ? 162.54500 124.89000 143.60500 1.000 119.74511 464 LEU B O 1
ATOM 7355 N N . LYS A 1 465 ? 163.20100 123.16000 142.33100 1.000 119.82627 465 LYS B N 1
ATOM 7356 C CA . LYS A 1 465 ? 163.77700 122.47200 143.48000 1.000 119.82627 465 LYS B CA 1
ATOM 7357 C C . LYS A 1 465 ? 164.89900 123.29600 144.08900 1.000 119.82627 465 LYS B C 1
ATOM 7358 O O . LYS A 1 465 ? 164.97500 123.45400 145.31500 1.000 119.82627 465 LYS B O 1
ATOM 7377 N N . GLU A 1 466 ? 165.77800 123.83500 143.24500 1.000 124.99917 466 GLU B N 1
ATOM 7378 C CA . GLU A 1 466 ? 166.86700 124.65900 143.75800 1.000 124.99917 466 GLU B CA 1
ATOM 7379 C C . GLU A 1 466 ? 166.32800 125.88600 144.47700 1.000 124.99917 466 GLU B C 1
ATOM 7380 O O . GLU A 1 466 ? 166.84100 126.27300 145.53200 1.000 124.99917 466 GLU B O 1
ATOM 7392 N N . MET A 1 467 ? 165.29400 126.51400 143.91800 1.000 124.29432 467 MET B N 1
ATOM 7393 C CA . MET A 1 467 ? 164.71500 127.69600 144.54500 1.000 124.29432 467 MET B CA 1
ATOM 7394 C C . MET A 1 467 ? 164.14300 127.36700 145.91400 1.000 124.29432 467 MET B C 1
ATOM 7395 O O . MET A 1 467 ? 164.34700 128.11400 146.87700 1.000 124.29432 467 MET B O 1
ATOM 7409 N N . VAL A 1 468 ? 163.41700 126.25500 146.02000 1.000 120.75456 468 VAL B N 1
ATOM 7410 C CA . VAL A 1 468 ? 162.84200 125.87500 147.30600 1.000 120.75456 468 VAL B CA 1
ATOM 7411 C C . VAL A 1 468 ? 163.94900 125.60700 148.31500 1.000 120.75456 468 VAL B C 1
ATOM 7412 O O . VAL A 1 468 ? 163.87800 126.03900 149.47300 1.000 120.75456 468 VAL B O 1
ATOM 7425 N N . GLN A 1 469 ? 164.98900 124.88900 147.89400 1.000 127.68355 469 GLN B N 1
ATOM 7426 C CA . GLN A 1 469 ? 166.08600 124.61000 148.81100 1.000 127.68355 469 GLN B CA 1
ATOM 7427 C C . GLN A 1 469 ? 166.74500 125.90100 149.27600 1.000 127.68355 469 GLN B C 1
ATOM 7428 O O . GLN A 1 469 ? 167.05200 126.06000 150.46300 1.000 127.68355 469 GLN B O 1
ATOM 7442 N N . THR A 1 470 ? 166.96800 126.83700 148.35300 1.000 126.65986 470 THR B N 1
ATOM 7443 C CA . THR A 1 470 ? 167.62100 128.08900 148.71300 1.000 126.65986 470 THR B CA 1
ATOM 7444 C C . THR A 1 470 ? 166.76700 128.90100 149.67500 1.000 126.65986 470 THR B C 1
ATOM 7445 O O . THR A 1 470 ? 167.28900 129.49000 150.62600 1.000 126.65986 470 THR B O 1
ATOM 7456 N N . LEU A 1 471 ? 165.45600 128.95800 149.44200 1.000 122.91622 471 LEU B N 1
ATOM 7457 C CA . LEU A 1 471 ? 164.59100 129.69300 150.35800 1.000 122.91622 471 LEU B CA 1
ATOM 7458 C C . LEU A 1 471 ? 164.57400 129.04600 151.73500 1.000 122.91622 471 LEU B C 1
ATOM 7459 O O . LEU A 1 471 ? 164.59600 129.74300 152.75800 1.000 122.91622 471 LEU B O 1
ATOM 7475 N N . GLU A 1 472 ? 164.52400 127.71400 151.78900 1.000 128.94178 472 GLU B N 1
ATOM 7476 C CA . GLU A 1 472 ? 164.58400 127.04500 153.08200 1.000 128.94178 472 GLU B CA 1
ATOM 7477 C C . GLU A 1 472 ? 165.87500 127.38600 153.80800 1.000 128.94178 472 GLU B C 1
ATOM 7478 O O . GLU A 1 472 ? 165.86000 127.73400 154.99400 1.000 128.94178 472 GLU B O 1
ATOM 7490 N N . LYS A 1 473 ? 167.00400 127.30800 153.10500 1.000 132.52718 473 LYS B N 1
ATOM 7491 C CA . LYS A 1 473 ? 168.27600 127.65600 153.72400 1.000 132.52718 473 LYS B CA 1
ATOM 7492 C C . LYS A 1 473 ? 168.25100 129.09000 154.23600 1.000 132.52718 473 LYS B C 1
ATOM 7493 O O . LYS A 1 473 ? 168.63900 129.35500 155.38200 1.000 132.52718 473 LYS B O 1
ATOM 7512 N N . GLU A 1 474 ? 167.76700 130.02100 153.40900 1.000 130.88653 474 GLU B N 1
ATOM 7513 C CA . GLU A 1 474 ? 167.69800 131.42200 153.81000 1.000 130.88653 474 GLU B CA 1
ATOM 7514 C C . GLU A 1 474 ? 166.90400 131.58300 155.09500 1.000 130.88653 474 GLU B C 1
ATOM 7515 O O . GLU A 1 474 ? 167.34100 132.27300 156.02200 1.000 130.88653 474 GLU B O 1
ATOM 7527 N N . LEU A 1 475 ? 165.73600 130.94900 155.17300 1.000 125.92854 475 LEU B N 1
ATOM 7528 C CA . LEU A 1 475 ? 164.95400 131.03700 156.39900 1.000 125.92854 475 LEU B CA 1
ATOM 7529 C C . LEU A 1 475 ? 165.69900 130.41200 157.56900 1.000 125.92854 475 LEU B C 1
ATOM 7530 O O . LEU A 1 475 ? 165.54600 130.85100 158.71400 1.000 125.92854 475 LEU B O 1
ATOM 7546 N N . ARG A 1 476 ? 166.51100 129.39000 157.30700 1.000 133.79497 476 ARG B N 1
ATOM 7547 C CA . ARG A 1 476 ? 167.16600 128.68800 158.40200 1.000 133.79497 476 ARG B CA 1
ATOM 7548 C C . ARG A 1 476 ? 168.40300 129.39600 158.93900 1.000 133.79497 476 ARG B C 1
ATOM 7549 O O . ARG A 1 476 ? 168.77000 129.14500 160.09100 1.000 133.79497 476 ARG B O 1
ATOM 7570 N N . GLU A 1 477 ? 169.06600 130.26600 158.16800 1.000 140.58300 477 GLU B N 1
ATOM 7571 C CA . GLU A 1 477 ? 170.12900 131.04700 158.80000 1.000 140.58300 477 GLU B CA 1
ATOM 7572 C C . GLU A 1 477 ? 169.57800 131.95500 159.89100 1.000 140.58300 477 GLU B C 1
ATOM 7573 O O . GLU A 1 477 ? 170.21500 132.12200 160.93600 1.000 140.58300 477 GLU B O 1
ATOM 7585 N N . LYS A 1 478 ? 168.40700 132.54600 159.67100 1.000 133.06078 478 LYS B N 1
ATOM 7586 C CA . LYS A 1 478 ? 167.79100 133.46300 160.62400 1.000 133.06078 478 LYS B CA 1
ATOM 7587 C C . LYS A 1 478 ? 166.67600 132.72100 161.34900 1.000 133.06078 478 LYS B C 1
ATOM 7588 O O . LYS A 1 478 ? 165.59000 132.52600 160.79400 1.000 133.06078 478 LYS B O 1
ATOM 7607 N N . ASP A 1 479 ? 166.95100 132.30600 162.58300 1.000 129.18010 479 ASP B N 1
ATOM 7608 C CA . ASP A 1 479 ? 165.99300 131.55600 163.38400 1.000 129.18010 479 ASP B CA 1
ATOM 7609 C C . ASP A 1 479 ? 165.16600 132.50600 164.23800 1.000 129.18010 479 ASP B C 1
ATOM 7610 O O . ASP A 1 479 ? 165.70800 133.41200 164.87700 1.000 129.18010 479 ASP B O 1
ATOM 7619 N N . VAL A 1 480 ? 163.85100 132.29200 164.24300 1.000 125.05269 480 VAL B N 1
ATOM 7620 C CA . VAL A 1 480 ? 162.95900 133.14500 165.02000 1.000 125.05269 480 VAL B CA 1
ATOM 7621 C C . VAL A 1 480 ? 163.25400 133.01100 166.50800 1.000 125.05269 480 VAL B C 1
ATOM 7622 O O . VAL A 1 480 ? 163.36600 134.00900 167.23100 1.000 125.05269 480 VAL B O 1
ATOM 7635 N N . GLU A 1 481 ? 163.38400 131.77400 166.98900 1.000 122.94310 481 GLU B N 1
ATOM 7636 C CA . GLU A 1 481 ? 163.47700 131.55600 168.42700 1.000 122.94310 481 GLU B CA 1
ATOM 7637 C C . GLU A 1 481 ? 164.76700 132.12400 168.99800 1.000 122.94310 481 GLU B C 1
ATOM 7638 O O . GLU A 1 481 ? 164.76400 132.69800 170.09100 1.000 122.94310 481 GLU B O 1
ATOM 7650 N N . LEU A 1 482 ? 165.88300 131.96500 168.28800 1.000 125.02815 482 LEU B N 1
ATOM 7651 C CA . LEU A 1 482 ? 167.13100 132.53800 168.77400 1.000 125.02815 482 LEU B CA 1
ATOM 7652 C C . LEU A 1 482 ? 167.02000 134.05400 168.87800 1.000 125.02815 482 LEU B C 1
ATOM 7653 O O . LEU A 1 482 ? 167.45600 134.65400 169.86900 1.000 125.02815 482 LEU B O 1
ATOM 7669 N N . ARG A 1 483 ? 166.42800 134.69000 167.86600 1.000 125.97058 483 ARG B N 1
ATOM 7670 C CA . ARG A 1 483 ? 166.26300 136.13700 167.90300 1.000 125.97058 483 ARG B CA 1
ATOM 7671 C C . ARG A 1 483 ? 165.40500 136.55700 169.08600 1.000 125.97058 483 ARG B C 1
ATOM 7672 O O . ARG A 1 483 ? 165.75000 137.49800 169.81000 1.000 125.97058 483 ARG B O 1
ATOM 7693 N N . LYS A 1 484 ? 164.27800 135.87600 169.29500 1.000 121.30468 484 LYS B N 1
ATOM 7694 C CA . LYS A 1 484 ? 163.41600 136.23200 170.41400 1.000 121.30468 484 LYS B CA 1
ATOM 7695 C C . LYS A 1 484 ? 164.14000 136.05400 171.73700 1.000 121.30468 484 LYS B C 1
ATOM 7696 O O . LYS A 1 484 ? 164.02400 136.89400 172.63600 1.000 121.30468 484 LYS B O 1
ATOM 7715 N N . ASN A 1 485 ? 164.89000 134.96400 171.88100 1.000 123.80222 485 ASN B N 1
ATOM 7716 C CA . ASN A 1 485 ? 165.59900 134.73200 173.13100 1.000 123.80222 485 ASN B CA 1
ATOM 7717 C C . ASN A 1 485 ? 166.63800 135.81300 173.37800 1.000 123.80222 485 ASN B C 1
ATOM 7718 O O . ASN A 1 485 ? 166.76700 136.30500 174.50100 1.000 123.80222 485 ASN B O 1
ATOM 7729 N N . GLN A 1 486 ? 167.38500 136.20400 172.34500 1.000 122.40416 486 GLN B N 1
ATOM 7730 C CA . GLN A 1 486 ? 168.38100 137.25500 172.53200 1.000 122.40416 486 GLN B CA 1
ATOM 7731 C C . GLN A 1 486 ? 167.71800 138.57900 172.88800 1.000 122.40416 486 GLN B C 1
ATOM 7732 O O . GLN A 1 486 ? 168.19300 139.31200 173.77000 1.000 122.40416 486 GLN B O 1
ATOM 7746 N N . ALA A 1 487 ? 166.61800 138.90500 172.20800 1.000 117.34464 487 ALA B N 1
ATOM 7747 C CA . ALA A 1 487 ? 165.91100 140.14000 172.50900 1.000 117.34464 487 ALA B CA 1
ATOM 7748 C C . ALA A 1 487 ? 165.42600 140.14700 173.94900 1.000 117.34464 487 ALA B C 1
ATOM 7749 O O . ALA A 1 487 ? 165.57300 141.14900 174.65600 1.000 117.34464 487 ALA B O 1
ATOM 7756 N N . LEU A 1 488 ? 164.85700 139.03500 174.40900 1.000 116.05160 488 LEU B N 1
ATOM 7757 C CA . LEU A 1 488 ? 164.38600 138.98700 175.78500 1.000 116.05160 488 LEU B CA 1
ATOM 7758 C C . LEU A 1 488 ? 165.54500 139.01000 176.76900 1.000 116.05160 488 LEU B C 1
ATOM 7759 O O . LEU A 1 488 ? 165.41400 139.57100 177.85800 1.000 116.05160 488 LEU B O 1
ATOM 7775 N N . ARG A 1 489 ? 166.68700 138.42600 176.40900 1.000 118.54571 489 ARG B N 1
ATOM 7776 C CA . ARG A 1 489 ? 167.85300 138.52300 177.27800 1.000 118.54571 489 ARG B CA 1
ATOM 7777 C C . ARG A 1 489 ? 168.23000 139.97700 177.49800 1.000 118.54571 489 ARG B C 1
ATOM 7778 O O . ARG A 1 489 ? 168.37600 140.42900 178.64000 1.000 118.54571 489 ARG B O 1
ATOM 7799 N N . VAL A 1 490 ? 168.39000 140.73000 176.40900 1.000 115.70976 490 VAL B N 1
ATOM 7800 C CA . VAL A 1 490 ? 168.79700 142.12400 176.56600 1.000 115.70976 490 VAL B CA 1
ATOM 7801 C C . VAL A 1 490 ? 167.71300 142.92000 177.27700 1.000 115.70976 490 VAL B C 1
ATOM 7802 O O . VAL A 1 490 ? 168.01400 143.79500 178.09900 1.000 115.70976 490 VAL B O 1
ATOM 7815 N N . ILE A 1 491 ? 166.44400 142.63500 176.98700 1.000 112.44450 491 ILE B N 1
ATOM 7816 C CA . ILE A 1 491 ? 165.35700 143.37100 177.62200 1.000 112.44450 491 ILE B CA 1
ATOM 7817 C C . ILE A 1 491 ? 165.37600 143.14300 179.12400 1.000 112.44450 491 ILE B C 1
ATOM 7818 O O . ILE A 1 491 ? 165.26300 144.08600 179.91300 1.000 112.44450 491 ILE B O 1
ATOM 7834 N N . ASN A 1 492 ? 165.52000 141.88800 179.54500 1.000 118.17076 492 ASN B N 1
ATOM 7835 C CA . ASN A 1 492 ? 165.54300 141.59300 180.97100 1.000 118.17076 492 ASN B CA 1
ATOM 7836 C C . ASN A 1 492 ? 166.77400 142.19000 181.63500 1.000 118.17076 492 ASN B C 1
ATOM 7837 O O . ASN A 1 492 ? 166.69200 142.69700 182.75800 1.000 118.17076 492 ASN B O 1
ATOM 7848 N N . ALA A 1 493 ? 167.92500 142.14400 180.96300 1.000 117.95617 493 ALA B N 1
ATOM 7849 C CA . ALA A 1 493 ? 169.12900 142.72600 181.54500 1.000 117.95617 493 ALA B CA 1
ATOM 7850 C C . ALA A 1 493 ? 168.95200 144.22100 181.77900 1.000 117.95617 493 ALA B C 1
ATOM 7851 O O . ALA A 1 493 ? 169.22700 144.73100 182.87300 1.000 117.95617 493 ALA B O 1
ATOM 7858 N N . GLN A 1 494 ? 168.48300 144.94300 180.75900 1.000 120.27730 494 GLN B N 1
ATOM 7859 C CA . GLN A 1 494 ? 168.27900 146.37800 180.91600 1.000 120.27730 494 GLN B CA 1
ATOM 7860 C C . GLN A 1 494 ? 167.19600 146.67900 181.94000 1.000 120.27730 494 GLN B C 1
ATOM 7861 O O . GLN A 1 494 ? 167.31800 147.64600 182.69800 1.000 120.27730 494 GLN B O 1
ATOM 7875 N N . ALA A 1 495 ? 166.13400 145.87700 181.98200 1.000 119.30122 495 ALA B N 1
ATOM 7876 C CA . ALA A 1 495 ? 165.08700 146.10400 182.96700 1.000 119.30122 495 ALA B CA 1
ATOM 7877 C C . ALA A 1 495 ? 165.62000 145.92600 184.37900 1.000 119.30122 495 ALA B C 1
ATOM 7878 O O . ALA A 1 495 ? 165.29900 146.71300 185.27300 1.000 119.30122 495 ALA B O 1
ATOM 7885 N N . GLY A 1 496 ? 166.43800 144.90000 184.60200 1.000 122.28688 496 GLY B N 1
ATOM 7886 C CA . GLY A 1 496 ? 167.03800 144.72800 185.91300 1.000 122.28688 496 GLY B CA 1
ATOM 7887 C C . GLY A 1 496 ? 167.97400 145.86500 186.26800 1.000 122.28688 496 GLY B C 1
ATOM 7888 O O . GLY A 1 496 ? 168.00300 146.32700 187.41200 1.000 122.28688 496 GLY B O 1
ATOM 7892 N N . ASN A 1 497 ? 168.75800 146.32800 185.29400 1.000 125.56769 497 ASN B N 1
ATOM 7893 C CA . ASN A 1 497 ? 169.64900 147.45300 185.55100 1.000 125.56769 497 ASN B CA 1
ATOM 7894 C C . ASN A 1 497 ? 168.85300 148.69400 185.92600 1.000 125.56769 497 ASN B C 1
ATOM 7895 O O . ASN A 1 497 ? 169.25700 149.45900 186.80700 1.000 125.56769 497 ASN B O 1
ATOM 7906 N N . ILE A 1 498 ? 167.72300 148.91700 185.25800 1.000 119.19261 498 ILE B N 1
ATOM 7907 C CA . ILE A 1 498 ? 166.86800 150.04700 185.60100 1.000 119.19261 498 ILE B CA 1
ATOM 7908 C C . ILE A 1 498 ? 166.26700 149.85600 186.98500 1.000 119.19261 498 ILE B C 1
ATOM 7909 O O . ILE A 1 498 ? 166.16100 150.80500 187.77000 1.000 119.19261 498 ILE B O 1
ATOM 7925 N N . LEU A 1 499 ? 165.86500 148.62800 187.30600 1.000 126.47254 499 LEU B N 1
ATOM 7926 C CA . LEU A 1 499 ? 165.15500 148.37200 188.55100 1.000 126.47254 499 LEU B CA 1
ATOM 7927 C C . LEU A 1 499 ? 166.06700 148.50100 189.76000 1.000 126.47254 499 LEU B C 1
ATOM 7928 O O . LEU A 1 499 ? 165.62300 148.95900 190.81900 1.000 126.47254 499 LEU B O 1
ATOM 7944 N N . GLN A 1 500 ? 167.33500 148.10600 189.62900 1.000 132.91896 500 GLN B N 1
ATOM 7945 C CA . GLN A 1 500 ? 168.21900 148.11000 190.79000 1.000 132.91896 500 GLN B CA 1
ATOM 7946 C C . GLN A 1 500 ? 168.29600 149.49800 191.41300 1.000 132.91896 500 GLN B C 1
ATOM 7947 O O . GLN A 1 500 ? 168.22300 149.64100 192.63900 1.000 132.91896 500 GLN B O 1
ATOM 7961 N N . GLY A 1 501 ? 168.43500 150.53500 190.58700 1.000 130.45114 501 GLY B N 1
ATOM 7962 C CA . GLY A 1 501 ? 168.40000 151.88800 191.11400 1.000 130.45114 501 GLY B CA 1
ATOM 7963 C C . GLY A 1 501 ? 167.03900 152.24400 191.67500 1.000 130.45114 501 GLY B C 1
ATOM 7964 O O . GLY A 1 501 ? 166.93500 152.93900 192.68900 1.000 130.45114 501 GLY B O 1
ATOM 7968 N N . LEU A 1 502 ? 165.98000 151.77000 191.03100 1.000 127.29203 502 LEU B N 1
ATOM 7969 C CA . LEU A 1 502 ? 164.63100 152.00500 191.50900 1.000 127.29203 502 LEU B CA 1
ATOM 7970 C C . LEU A 1 502 ? 164.38500 151.21200 192.78900 1.000 127.29203 502 LEU B C 1
ATOM 7971 O O . LEU A 1 502 ? 165.08000 150.23700 193.08800 1.000 127.29203 502 LEU B O 1
ATOM 7987 N N . ASP A 1 503 ? 163.38800 151.64600 193.55600 1.000 135.36775 503 ASP B N 1
ATOM 7988 C CA . ASP A 1 503 ? 163.13000 151.08300 194.87600 1.000 135.36775 503 ASP B CA 1
ATOM 7989 C C . ASP A 1 503 ? 162.18400 149.89400 194.75800 1.000 135.36775 503 ASP B C 1
ATOM 7990 O O . ASP A 1 503 ? 161.01600 150.05000 194.38800 1.000 135.36775 503 ASP B O 1
ATOM 7999 N N . VAL A 1 504 ? 162.69400 148.70700 195.07900 1.000 137.11121 504 VAL B N 1
ATOM 8000 C CA . VAL A 1 504 ? 161.91100 147.48000 195.10900 1.000 137.11121 504 VAL B CA 1
ATOM 8001 C C . VAL A 1 504 ? 162.31300 146.71100 196.36100 1.000 137.11121 504 VAL B C 1
ATOM 8002 O O . VAL A 1 504 ? 163.37700 146.93800 196.93900 1.000 137.11121 504 VAL B O 1
ATOM 8015 N N . GLU A 1 505 ? 161.44400 145.78900 196.78300 1.000 142.05162 505 GLU B N 1
ATOM 8016 C CA . GLU A 1 505 ? 161.67200 145.10400 198.05300 1.000 142.05162 505 GLU B CA 1
ATOM 8017 C C . GLU A 1 505 ? 163.04700 144.44600 198.08800 1.000 142.05162 505 GLU B C 1
ATOM 8018 O O . GLU A 1 505 ? 163.70100 144.41800 199.13700 1.000 142.05162 505 GLU B O 1
ATOM 8030 N N . ASP A 1 506 ? 163.50400 143.91500 196.96000 1.000 146.52083 506 ASP B N 1
ATOM 8031 C CA . ASP A 1 506 ? 164.86000 143.38000 196.84200 1.000 146.52083 506 ASP B CA 1
ATOM 8032 C C . ASP A 1 506 ? 165.40400 143.75900 195.47000 1.000 146.52083 506 ASP B C 1
ATOM 8033 O O . ASP A 1 506 ? 164.87500 143.28200 194.44500 1.000 146.52083 506 ASP B O 1
ATOM 8042 N N . PRO A 1 507 ? 166.43800 144.60100 195.39000 1.000 145.37433 507 PRO B N 1
ATOM 8043 C CA . PRO A 1 507 ? 166.86000 145.11800 194.08300 1.000 145.37433 507 PRO B CA 1
ATOM 8044 C C . PRO A 1 507 ? 167.77100 144.17700 193.31200 1.000 145.37433 507 PRO B C 1
ATOM 8045 O O . PRO A 1 507 ? 168.42500 144.60100 192.35400 1.000 145.37433 507 PRO B O 1
ATOM 8056 N N . SER A 1 508 ? 167.82900 142.90900 193.70600 1.000 146.16229 508 SER B N 1
ATOM 8057 C CA . SER A 1 508 ? 168.72100 141.94100 193.07900 1.000 146.16229 508 SER B CA 1
ATOM 8058 C C . SER A 1 508 ? 167.96100 140.69000 192.66700 1.000 146.16229 508 SER B C 1
ATOM 8059 O O . SER A 1 508 ? 168.43000 139.56400 192.86000 1.000 146.16229 508 SER B O 1
ATOM 8067 N N . ALA A 1 509 ? 166.77500 140.86700 192.08600 1.000 143.05022 509 ALA B N 1
ATOM 8068 C CA . ALA A 1 509 ? 165.98000 139.74400 191.61300 1.000 143.05022 509 ALA B CA 1
ATOM 8069 C C . ALA A 1 509 ? 165.91600 139.76600 190.09400 1.000 143.05022 509 ALA B C 1
ATOM 8070 O O . ALA A 1 509 ? 165.25800 140.65300 189.53000 1.000 143.05022 509 ALA B O 1
ATOM 8077 N N . PRO A 1 510 ? 166.55700 138.83500 189.38800 1.000 141.18161 510 PRO B N 1
ATOM 8078 C CA . PRO A 1 510 ? 166.40500 138.80500 187.93100 1.000 141.18161 510 PRO B CA 1
ATOM 8079 C C . PRO A 1 510 ? 164.95400 138.57200 187.54400 1.000 141.18161 510 PRO B C 1
ATOM 8080 O O . PRO A 1 510 ? 164.20300 137.89000 188.24300 1.000 141.18161 510 PRO B O 1
ATOM 8091 N N . ILE A 1 511 ? 164.56300 139.16000 186.41500 1.000 135.28963 511 ILE B N 1
ATOM 8092 C CA . ILE A 1 511 ? 163.18400 139.13000 185.95200 1.000 135.28963 511 ILE B CA 1
ATOM 8093 C C . ILE A 1 511 ? 163.14400 138.61800 184.52200 1.000 135.28963 511 ILE B C 1
ATOM 8094 O O . ILE A 1 511 ? 164.12400 138.69200 183.77800 1.000 135.28963 511 ILE B O 1
ATOM 8110 N N . SER A 1 512 ? 161.98400 138.08900 184.14600 1.000 136.06650 512 SER B N 1
ATOM 8111 C CA . SER A 1 512 ? 161.76900 137.56400 182.80400 1.000 136.06650 512 SER B CA 1
ATOM 8112 C C . SER A 1 512 ? 160.40200 138.00100 182.31200 1.000 136.06650 512 SER B C 1
ATOM 8113 O O . SER A 1 512 ? 159.40200 137.80800 183.00600 1.000 136.06650 512 SER B O 1
ATOM 8121 N N . LEU A 1 513 ? 160.35400 138.58300 181.12200 1.000 124.48904 513 LEU B N 1
ATOM 8122 C CA . LEU A 1 513 ? 159.09100 138.98600 180.52300 1.000 124.48904 513 LEU B CA 1
ATOM 8123 C C . LEU A 1 513 ? 158.49000 137.78600 179.80400 1.000 124.48904 513 LEU B C 1
ATOM 8124 O O . LEU A 1 513 ? 159.03100 137.33100 178.79200 1.000 124.48904 513 LEU B O 1
ATOM 8140 N N . GLU A 1 514 ? 157.38700 137.26400 180.33100 1.000 132.49811 514 GLU B N 1
ATOM 8141 C CA . GLU A 1 514 ? 156.67400 136.16100 179.70600 1.000 132.49811 514 GLU B CA 1
ATOM 8142 C C . GLU A 1 514 ? 155.70700 136.75000 178.69000 1.000 132.49811 514 GLU B C 1
ATOM 8143 O O . GLU A 1 514 ? 154.72800 137.41600 179.05900 1.000 132.49811 514 GLU B O 1
ATOM 8155 N N . ILE A 1 515 ? 156.00600 136.52000 177.41100 1.000 123.86476 515 ILE B N 1
ATOM 8156 C CA . ILE A 1 515 ? 155.21200 137.08500 176.32900 1.000 123.86476 515 ILE B CA 1
ATOM 8157 C C . ILE A 1 515 ? 153.83800 136.43700 176.27800 1.000 123.86476 515 ILE B C 1
ATOM 8158 O O . ILE A 1 515 ? 152.81500 137.12600 176.18900 1.000 123.86476 515 ILE B O 1
ATOM 8174 N N . ASN A 1 516 ? 153.78500 135.10700 176.33300 1.000 131.26793 516 ASN B N 1
ATOM 8175 C CA . ASN A 1 516 ? 152.49400 134.43300 176.28200 1.000 131.26793 516 ASN B CA 1
ATOM 8176 C C . ASN A 1 516 ? 151.62300 134.85200 177.45600 1.000 131.26793 516 ASN B C 1
ATOM 8177 O O . ASN A 1 516 ? 150.43400 135.14200 177.28600 1.000 131.26793 516 ASN B O 1
ATOM 8188 N N . ASP A 1 517 ? 152.20200 134.90200 178.65400 1.000 134.39582 517 ASP B N 1
ATOM 8189 C CA . ASP A 1 517 ? 151.48300 135.40200 179.81600 1.000 134.39582 517 ASP B CA 1
ATOM 8190 C C . ASP A 1 517 ? 151.29200 136.90800 179.76700 1.000 134.39582 517 ASP B C 1
ATOM 8191 O O . ASP A 1 517 ? 150.39900 137.42700 180.44400 1.000 134.39582 517 ASP B O 1
ATOM 8200 N N . LEU A 1 518 ? 152.10400 137.61700 178.98400 1.000 127.16601 518 LEU B N 1
ATOM 8201 C CA . LEU A 1 518 ? 152.05000 139.07400 178.92900 1.000 127.16601 518 LEU B CA 1
ATOM 8202 C C . LEU A 1 518 ? 152.28600 139.67300 180.30700 1.000 127.16601 518 LEU B C 1
ATOM 8203 O O . LEU A 1 518 ? 151.55600 140.56000 180.75200 1.000 127.16601 518 LEU B O 1
ATOM 8219 N N . THR A 1 519 ? 153.30100 139.17500 181.01000 1.000 127.36039 519 THR B N 1
ATOM 8220 C CA . THR A 1 519 ? 153.54500 139.64800 182.36400 1.000 127.36039 519 THR B CA 1
ATOM 8221 C C . THR A 1 519 ? 154.99100 139.40300 182.76300 1.000 127.36039 519 THR B C 1
ATOM 8222 O O . THR A 1 519 ? 155.66400 138.53000 182.21800 1.000 127.36039 519 THR B O 1
ATOM 8233 N N . ILE A 1 520 ? 155.46000 140.18500 183.72100 1.000 132.34952 520 ILE B N 1
ATOM 8234 C CA . ILE A 1 520 ? 156.79600 140.01600 184.27200 1.000 132.34952 520 ILE B CA 1
ATOM 8235 C C . ILE A 1 520 ? 156.77800 138.85000 185.24500 1.000 132.34952 520 ILE B C 1
ATOM 8236 O O . ILE A 1 520 ? 155.73500 138.51900 185.82000 1.000 132.34952 520 ILE B O 1
ATOM 8252 N N . LYS A 1 521 ? 157.93000 138.21800 185.41700 1.000 143.45043 521 LYS B N 1
ATOM 8253 C CA . LYS A 1 521 ? 158.11800 137.12200 186.35300 1.000 143.45043 521 LYS B CA 1
ATOM 8254 C C . LYS A 1 521 ? 159.38600 137.40300 187.14200 1.000 143.45043 521 LYS B C 1
ATOM 8255 O O . LYS A 1 521 ? 160.47700 137.45200 186.56300 1.000 143.45043 521 LYS B O 1
ATOM 8274 N N . VAL A 1 522 ? 159.24100 137.61600 188.44500 1.000 142.92378 522 VAL B N 1
ATOM 8275 C CA . VAL A 1 522 ? 160.38800 137.85000 189.31100 1.000 142.92378 522 VAL B CA 1
ATOM 8276 C C . VAL A 1 522 ? 160.97400 136.49800 189.68700 1.000 142.92378 522 VAL B C 1
ATOM 8277 O O . VAL A 1 522 ? 160.32400 135.69500 190.36400 1.000 142.92378 522 VAL B O 1
ATOM 8290 N N . LEU A 1 523 ? 162.20100 136.24000 189.23600 1.000 149.68815 523 LEU B N 1
ATOM 8291 C CA . LEU A 1 523 ? 162.87300 134.96800 189.48300 1.000 149.68815 523 LEU B CA 1
ATOM 8292 C C . LEU A 1 523 ? 163.64900 135.09400 190.78900 1.000 149.68815 523 LEU B C 1
ATOM 8293 O O . LEU A 1 523 ? 164.87500 135.19700 190.81600 1.000 149.68815 523 LEU B O 1
ATOM 8309 N N . GLY A 1 524 ? 162.90700 135.08800 191.89300 1.000 159.55347 524 GLY B N 1
ATOM 8310 C CA . GLY A 1 524 ? 163.51500 135.19300 193.20000 1.000 159.55347 524 GLY B CA 1
ATOM 8311 C C . GLY A 1 524 ? 164.15100 133.89200 193.65100 1.000 159.55347 524 GLY B C 1
ATOM 8312 O O . GLY A 1 524 ? 163.78200 132.80200 193.22000 1.000 159.55347 524 GLY B O 1
ATOM 8316 N N . ASP A 1 525 ? 165.13000 134.02600 194.54600 1.000 17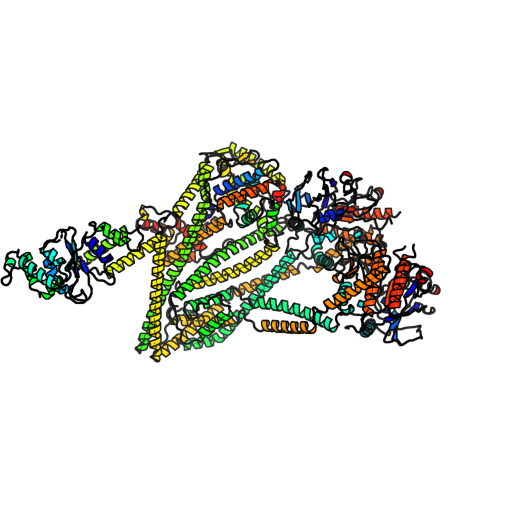2.73883 525 ASP B N 1
ATOM 8317 C CA . ASP A 1 525 ? 165.81100 132.85900 195.09000 1.000 172.73883 525 ASP B CA 1
ATOM 8318 C C . ASP A 1 525 ? 164.86200 131.93200 195.83300 1.000 172.73883 525 ASP B C 1
ATOM 8319 O O . ASP A 1 525 ? 165.14200 130.73300 195.93700 1.000 172.73883 525 ASP B O 1
ATOM 8328 N N . GLU A 1 526 ? 163.75100 132.45600 196.34400 1.000 177.86332 526 GLU B N 1
ATOM 8329 C CA . GLU A 1 526 ? 162.76600 131.65700 197.05900 1.000 177.86332 526 GLU B CA 1
ATOM 8330 C C . GLU A 1 526 ? 161.67500 131.11700 196.14900 1.000 177.86332 526 GLU B C 1
ATOM 8331 O O . GLU A 1 526 ? 161.30400 129.94500 196.26400 1.000 177.86332 526 GLU B O 1
ATOM 8343 N N . ARG A 1 527 ? 161.15400 131.94100 195.24400 1.000 170.46703 527 ARG B N 1
ATOM 8344 C CA . ARG A 1 527 ? 160.08400 131.51600 194.35800 1.000 170.46703 527 ARG B CA 1
ATOM 8345 C C . ARG A 1 527 ? 160.10300 132.37100 193.10100 1.000 170.46703 527 ARG B C 1
ATOM 8346 O O . ARG A 1 527 ? 160.09200 133.60200 193.17800 1.000 170.46703 527 ARG B O 1
ATOM 8367 N N . ASP A 1 528 ? 160.14100 131.70800 191.94900 1.000 163.53120 528 ASP B N 1
ATOM 8368 C CA . ASP A 1 528 ? 159.92700 132.37300 190.66700 1.000 163.53120 528 ASP B CA 1
ATOM 8369 C C . ASP A 1 528 ? 158.43600 132.65800 190.55800 1.000 163.53120 528 ASP B C 1
ATOM 8370 O O . ASP A 1 528 ? 157.63800 131.76600 190.26200 1.000 163.53120 528 ASP B O 1
ATOM 8379 N N . ASP A 1 529 ? 158.05700 133.90900 190.80300 1.000 155.31839 529 ASP B N 1
ATOM 8380 C CA . ASP A 1 529 ? 156.66800 134.27700 191.02500 1.000 155.31839 529 ASP B CA 1
ATOM 8381 C C . ASP A 1 529 ? 156.26900 135.45800 190.15000 1.000 155.31839 529 ASP B C 1
ATOM 8382 O O . ASP A 1 529 ? 157.09000 136.30400 189.79400 1.000 155.31839 529 ASP B O 1
ATOM 8391 N N . TYR A 1 530 ? 154.98300 135.51100 189.81900 1.000 144.14115 530 TYR B N 1
ATOM 8392 C CA . TYR A 1 530 ? 154.46100 136.57800 188.98400 1.000 144.14115 530 TYR B CA 1
ATOM 8393 C C . TYR A 1 530 ? 154.35800 137.88000 189.77400 1.000 144.14115 530 TYR B C 1
ATOM 8394 O O . TYR A 1 530 ? 154.35500 137.90000 191.00600 1.000 144.14115 530 TYR B O 1
ATOM 8412 N N . LEU A 1 531 ? 154.27000 138.98600 189.03600 1.000 136.05475 531 LEU B N 1
ATOM 8413 C CA . LEU A 1 531 ? 153.97700 140.26500 189.66800 1.000 136.05475 531 LEU B CA 1
ATOM 8414 C C . LEU A 1 531 ? 152.61100 140.24900 190.33200 1.000 136.05475 531 LEU B C 1
ATOM 8415 O O . LEU A 1 531 ? 152.38900 140.97100 191.30900 1.000 136.05475 531 LEU B O 1
ATOM 8431 N N . SER A 1 532 ? 151.68700 139.43400 189.82000 1.000 142.33607 532 SER B N 1
ATOM 8432 C CA . SER A 1 532 ? 150.31800 139.46000 190.31500 1.000 142.33607 532 SER B CA 1
ATOM 8433 C C . SER A 1 532 ? 150.22500 139.13300 191.79800 1.000 142.33607 532 SER B C 1
ATOM 8434 O O . SER A 1 532 ? 149.31200 139.62400 192.46900 1.000 142.33607 532 SER B O 1
ATOM 8442 N N . GLU A 1 533 ? 151.14200 138.32500 192.32900 1.000 150.54152 533 GLU B N 1
ATOM 8443 C CA . GLU A 1 533 ? 151.00100 137.86100 193.70200 1.000 150.54152 533 GLU B CA 1
ATOM 8444 C C . GLU A 1 533 ? 151.67400 138.77900 194.71400 1.000 150.54152 533 GLU B C 1
ATOM 8445 O O . GLU A 1 533 ? 151.14500 138.95500 195.81700 1.000 150.54152 533 GLU B O 1
ATOM 8457 N N . ILE A 1 534 ? 152.81600 139.37400 194.37600 1.000 144.12802 534 ILE B N 1
ATOM 8458 C CA . ILE A 1 534 ? 153.47900 140.29000 195.30000 1.000 144.12802 534 ILE B CA 1
ATOM 8459 C C . ILE A 1 534 ? 152.54000 141.46700 195.54500 1.000 144.12802 534 ILE B C 1
ATOM 8460 O O . ILE A 1 534 ? 152.20700 142.21000 194.61900 1.000 144.12802 534 ILE B O 1
ATOM 8476 N N . GLY A 1 535 ? 152.11200 141.63900 196.79300 1.000 140.23069 535 GLY B N 1
ATOM 8477 C CA . GLY A 1 535 ? 151.18600 142.70100 197.12800 1.000 140.23069 535 GLY B CA 1
ATOM 8478 C C . GLY A 1 535 ? 151.86600 143.96200 197.61600 1.000 140.23069 535 GLY B C 1
ATOM 8479 O O . GLY A 1 535 ? 152.23000 144.06700 198.79100 1.000 140.23069 535 GLY B O 1
ATOM 8483 N N . SER A 1 536 ? 152.05100 144.92600 196.71800 1.000 137.85295 536 SER B N 1
ATOM 8484 C CA . SER A 1 536 ? 152.57000 146.23400 197.09400 1.000 137.85295 536 SER B CA 1
ATOM 8485 C C . SER A 1 536 ? 152.44600 147.20800 195.93000 1.000 137.85295 536 SER B C 1
ATOM 8486 O O . SER A 1 536 ? 152.91200 146.92000 194.82400 1.000 137.85295 536 SER B O 1
ATOM 8494 N N . GLY A 1 537 ? 151.84200 148.37200 196.17000 1.000 133.30290 537 GLY B N 1
ATOM 8495 C CA . GLY A 1 537 ? 151.74200 149.36200 195.11100 1.000 133.30290 537 GLY B CA 1
ATOM 8496 C C . GLY A 1 537 ? 153.10200 149.80900 194.61400 1.000 133.30290 537 GLY B C 1
ATOM 8497 O O . GLY A 1 537 ? 153.32800 149.92200 193.40500 1.000 133.30290 537 GLY B O 1
ATOM 8501 N N . SER A 1 538 ? 154.03100 150.05200 195.53800 1.000 133.22074 538 SER B N 1
ATOM 8502 C CA . SER A 1 538 ? 155.35700 150.51200 195.14800 1.000 133.22074 538 SER B CA 1
ATOM 8503 C C . SER A 1 538 ? 156.02200 149.52000 194.20700 1.000 133.22074 538 SER B C 1
ATOM 8504 O O . SER A 1 538 ? 156.58400 149.90500 193.17700 1.000 133.22074 538 SER B O 1
ATOM 8512 N N . ASN A 1 539 ? 155.96600 148.23200 194.54300 1.000 135.77392 539 ASN B N 1
ATOM 8513 C CA . ASN A 1 539 ? 156.63600 147.23300 193.72000 1.000 135.77392 539 ASN B CA 1
ATOM 8514 C C . ASN A 1 539 ? 155.94800 147.07100 192.36900 1.000 135.77392 539 ASN B C 1
ATOM 8515 O O . ASN A 1 539 ? 156.62000 146.92100 191.34100 1.000 135.77392 539 ASN B O 1
ATOM 8526 N N . TRP A 1 540 ? 154.61400 147.10000 192.34400 1.000 135.21487 540 TRP B N 1
ATOM 8527 C CA . TRP A 1 540 ? 153.90800 147.04300 191.06900 1.000 135.21487 540 TRP B CA 1
ATOM 8528 C C . TRP A 1 540 ? 154.35300 148.17700 190.15800 1.000 135.21487 540 TRP B C 1
ATOM 8529 O O . TRP A 1 540 ? 154.70400 147.95900 188.99000 1.000 135.21487 540 TRP B O 1
ATOM 8550 N N . LEU A 1 541 ? 154.32900 149.40300 190.67800 1.000 126.31422 541 LEU B N 1
ATOM 8551 C CA . LEU A 1 541 ? 154.72800 150.55000 189.87600 1.000 126.31422 541 LEU B CA 1
ATOM 8552 C C . LEU A 1 541 ? 156.17600 150.42700 189.43400 1.000 126.31422 541 LEU B C 1
ATOM 8553 O O . LEU A 1 541 ? 156.51100 150.73300 188.28400 1.000 126.31422 541 LEU B O 1
ATOM 8569 N N . SER A 1 542 ? 157.05500 149.99100 190.33400 1.000 128.68823 542 SER B N 1
ATOM 8570 C CA . SER A 1 542 ? 158.46200 149.88200 189.98400 1.000 128.68823 542 SER B CA 1
ATOM 8571 C C . SER A 1 542 ? 158.66000 148.89800 188.84300 1.000 128.68823 542 SER B C 1
ATOM 8572 O O . SER A 1 542 ? 159.42700 149.15600 187.91100 1.000 128.68823 542 SER B O 1
ATOM 8580 N N . TYR A 1 543 ? 157.97100 147.76000 188.89700 1.000 130.95159 543 TYR B N 1
ATOM 8581 C CA . TYR A 1 543 ? 158.12900 146.76800 187.84100 1.000 130.95159 543 TYR B CA 1
ATOM 8582 C C . TYR A 1 543 ? 157.54900 147.26800 186.52600 1.000 130.95159 543 TYR B C 1
ATOM 8583 O O . TYR A 1 543 ? 158.16400 147.09200 185.46800 1.000 130.95159 543 TYR B O 1
ATOM 8601 N N . HIS A 1 544 ? 156.37300 147.89700 186.56400 1.000 120.16916 544 HIS B N 1
ATOM 8602 C CA . HIS A 1 544 ? 155.83900 148.49900 185.34700 1.000 120.16916 544 HIS B CA 1
ATOM 8603 C C . HIS A 1 544 ? 156.85800 149.43200 184.71900 1.000 120.16916 544 HIS B C 1
ATOM 8604 O O . HIS A 1 544 ? 157.17100 149.32600 183.52700 1.000 120.16916 544 HIS B O 1
ATOM 8618 N N . LEU A 1 545 ? 157.38100 150.36400 185.51000 1.000 119.08843 545 LEU B N 1
ATOM 8619 C CA . LEU A 1 545 ? 158.30600 151.34000 184.95800 1.000 119.08843 545 LEU B CA 1
ATOM 8620 C C . LEU A 1 545 ? 159.55400 150.66300 184.42200 1.000 119.08843 545 LEU B C 1
ATOM 8621 O O . LEU A 1 545 ? 160.00700 150.97200 183.31600 1.000 119.08843 545 LEU B O 1
ATOM 8637 N N . ALA A 1 546 ? 160.11900 149.72700 185.18000 1.000 120.31666 546 ALA B N 1
ATOM 8638 C CA . ALA A 1 546 ? 161.35000 149.08600 184.74300 1.000 120.31666 546 ALA B CA 1
ATOM 8639 C C . ALA A 1 546 ? 161.14200 148.36300 183.42200 1.000 120.31666 546 ALA B C 1
ATOM 8640 O O . ALA A 1 546 ? 161.92100 148.53500 182.47600 1.000 120.31666 546 ALA B O 1
ATOM 8647 N N . ILE A 1 547 ? 160.07600 147.56800 183.32600 1.000 116.62811 547 ILE B N 1
ATOM 8648 C CA . ILE A 1 547 ? 159.87900 146.77100 182.12400 1.000 116.62811 547 ILE B CA 1
ATOM 8649 C C . ILE A 1 547 ? 159.57900 147.66600 180.92900 1.000 116.62811 547 ILE B C 1
ATOM 8650 O O . ILE A 1 547 ? 160.12700 147.46200 179.84200 1.000 116.62811 547 ILE B O 1
ATOM 8666 N N . LEU A 1 548 ? 158.71700 148.67100 181.09700 1.000 109.47971 548 LEU B N 1
ATOM 8667 C CA . LEU A 1 548 ? 158.39700 149.52800 179.96100 1.000 109.47971 548 LEU B CA 1
ATOM 8668 C C . LEU A 1 548 ? 159.60900 150.32800 179.50600 1.000 109.47971 548 LEU B C 1
ATOM 8669 O O . LEU A 1 548 ? 159.86600 150.44700 178.30200 1.000 109.47971 548 LEU B O 1
ATOM 8685 N N . LEU A 1 549 ? 160.36400 150.89300 180.44600 1.000 111.28871 549 LEU B N 1
ATOM 8686 C CA . LEU A 1 549 ? 161.53300 151.66600 180.05800 1.000 111.28871 549 LEU B CA 1
ATOM 8687 C C . LEU A 1 549 ? 162.56200 150.78600 179.37000 1.000 111.28871 549 LEU B C 1
ATOM 8688 O O . LEU A 1 549 ? 163.19100 151.20800 178.39600 1.000 111.28871 549 LEU B O 1
ATOM 8704 N N . SER A 1 550 ? 162.75600 149.55900 179.85900 1.000 113.04875 550 SER B N 1
ATOM 8705 C CA . SER A 1 550 ? 163.68600 148.66000 179.18800 1.000 113.04875 550 SER B CA 1
ATOM 8706 C C . SER A 1 550 ? 163.18900 148.30700 177.79500 1.000 113.04875 550 SER B C 1
ATOM 8707 O O . SER A 1 550 ? 163.97500 148.24600 176.84200 1.000 113.04875 550 SER B O 1
ATOM 8715 N N . LEU A 1 551 ? 161.88300 148.07800 177.65500 1.000 110.62375 551 LEU B N 1
ATOM 8716 C CA . LEU A 1 551 ? 161.31100 147.81900 176.34100 1.000 110.62375 551 LEU B CA 1
ATOM 8717 C C . LEU A 1 551 ? 161.64700 148.94500 175.37900 1.000 110.62375 551 LEU B C 1
ATOM 8718 O O . LEU A 1 551 ? 162.12700 148.70700 174.26700 1.000 110.62375 551 LEU B O 1
ATOM 8734 N N . HIS A 1 552 ? 161.39500 150.18700 175.79100 1.000 103.62470 552 HIS B N 1
ATOM 8735 C CA . HIS A 1 552 ? 161.57800 151.30100 174.87100 1.000 103.62470 552 HIS B CA 1
ATOM 8736 C C . HIS A 1 552 ? 163.05100 151.58500 174.61500 1.000 103.62470 552 HIS B C 1
ATOM 8737 O O . HIS A 1 552 ? 163.42200 151.96300 173.49700 1.000 103.62470 552 HIS B O 1
ATOM 8751 N N . GLN A 1 553 ? 163.90900 151.39700 175.61500 1.000 112.19758 553 GLN B N 1
ATOM 8752 C CA . GLN A 1 553 ? 165.33900 151.50200 175.36700 1.000 112.19758 553 GLN B CA 1
ATOM 8753 C C . GLN A 1 553 ? 165.77300 150.48800 174.32200 1.000 112.19758 553 GLN B C 1
ATOM 8754 O O . GLN A 1 553 ? 166.52600 150.81700 173.39700 1.000 112.19758 553 GLN B O 1
ATOM 8768 N N . PHE A 1 554 ? 165.29500 149.24800 174.44200 1.000 113.01158 554 PHE B N 1
ATOM 8769 C CA . PHE A 1 554 ? 165.61900 148.24100 173.44000 1.000 113.01158 554 PHE B CA 1
ATOM 8770 C C . PHE A 1 554 ? 165.10000 148.65000 172.07000 1.000 113.01158 554 PHE B C 1
ATOM 8771 O O . PHE A 1 554 ? 165.82300 148.56200 171.07200 1.000 113.01158 554 PHE B O 1
ATOM 8788 N N . TYR A 1 555 ? 163.85300 149.11200 172.00800 1.000 108.19571 555 TYR B N 1
ATOM 8789 C CA . TYR A 1 555 ? 163.27800 149.52800 170.73500 1.000 108.19571 555 TYR B CA 1
ATOM 8790 C C . TYR A 1 555 ? 164.16600 150.55800 170.05900 1.000 108.19571 555 TYR B C 1
ATOM 8791 O O . TYR A 1 555 ? 164.55600 150.39900 168.89800 1.000 108.19571 555 TYR B O 1
ATOM 8809 N N . LEU A 1 556 ? 164.51000 151.61800 170.78400 1.000 111.33405 556 LEU B N 1
ATOM 8810 C CA . LEU A 1 556 ? 165.36000 152.65700 170.22500 1.000 111.33405 556 LEU B CA 1
ATOM 8811 C C . LEU A 1 556 ? 166.76800 152.16100 169.94800 1.000 111.33405 556 LEU B C 1
ATOM 8812 O O . LEU A 1 556 ? 167.49600 152.80100 169.18400 1.000 111.33405 556 LEU B O 1
ATOM 8828 N N . SER A 1 557 ? 167.17000 151.04400 170.55000 1.000 112.96267 557 SER B N 1
ATOM 8829 C CA . SER A 1 557 ? 168.45200 150.44600 170.21200 1.000 112.96267 557 SER B CA 1
ATOM 8830 C C . SER A 1 557 ? 168.41200 149.69900 168.88800 1.000 112.96267 557 SER B C 1
ATOM 8831 O O . SER A 1 557 ? 169.47200 149.42000 168.31800 1.000 112.96267 557 SER B O 1
ATOM 8839 N N . GLN A 1 558 ? 167.22500 149.37000 168.39000 1.000 115.56408 558 GLN B N 1
ATOM 8840 C CA . GLN A 1 558 ? 167.08300 148.62800 167.14900 1.000 115.56408 558 GLN B CA 1
ATOM 8841 C C . GLN A 1 558 ? 166.96600 149.60400 165.98000 1.000 115.56408 558 GLN B C 1
ATOM 8842 O O . GLN A 1 558 ? 167.13700 150.81500 166.13400 1.000 115.56408 558 GLN B O 1
ATOM 8856 N N . LYS A 1 559 ? 166.67800 149.08000 164.79300 1.000 125.73919 559 LYS B N 1
ATOM 8857 C CA . LYS A 1 559 ? 166.44200 149.89800 163.61600 1.000 125.73919 559 LYS B CA 1
ATOM 8858 C C . LYS A 1 559 ? 165.23600 149.34900 162.87500 1.000 125.73919 559 LYS B C 1
ATOM 8859 O O . LYS A 1 559 ? 164.94800 148.15200 162.93200 1.000 125.73919 559 LYS B O 1
ATOM 8878 N N . ASN A 1 560 ? 164.53400 150.23400 162.17500 1.000 123.72350 560 ASN B N 1
ATOM 8879 C CA . ASN A 1 560 ? 163.31700 149.86200 161.46100 1.000 123.72350 560 ASN B CA 1
ATOM 8880 C C . ASN A 1 560 ? 162.30300 149.24200 162.42000 1.000 123.72350 560 ASN B C 1
ATOM 8881 O O . ASN A 1 560 ? 161.62900 148.26100 162.10400 1.000 123.72350 560 ASN B O 1
ATOM 8892 N N . ASN A 1 561 ? 162.20400 149.82300 163.59600 1.000 111.59449 561 ASN B N 1
ATOM 8893 C CA . ASN A 1 561 ? 161.27300 149.34600 164.60100 1.000 111.59449 561 ASN B CA 1
ATOM 8894 C C . ASN A 1 561 ? 159.95200 150.09800 164.48600 1.000 111.59449 561 ASN B C 1
ATOM 8895 O O . ASN A 1 561 ? 159.94400 151.30200 164.22200 1.000 111.59449 561 ASN B O 1
ATOM 8906 N N . PRO A 1 562 ? 158.80300 149.45100 164.67900 1.000 110.80351 562 PRO B N 1
ATOM 8907 C CA . PRO A 1 562 ? 157.52600 150.10800 164.39200 1.000 110.80351 562 PRO B CA 1
ATOM 8908 C C . PRO A 1 562 ? 156.86000 150.79300 165.57200 1.000 110.80351 562 PRO B C 1
ATOM 8909 O O . PRO A 1 562 ? 155.74900 151.30400 165.40200 1.000 110.80351 562 PRO B O 1
ATOM 8920 N N . VAL A 1 563 ? 157.48000 150.82100 166.74700 1.000 106.89371 563 VAL B N 1
ATOM 8921 C CA . VAL A 1 563 ? 156.82400 151.36500 167.93400 1.000 106.89371 563 VAL B CA 1
ATOM 8922 C C . VAL A 1 563 ? 157.14600 152.84800 168.07900 1.000 106.89371 563 VAL B C 1
ATOM 8923 O O . VAL A 1 563 ? 158.29800 153.25400 167.87000 1.000 106.89371 563 VAL B O 1
ATOM 8936 N N . PRO A 1 564 ? 156.18000 153.68600 168.44900 1.000 100.86750 564 PRO B N 1
ATOM 8937 C CA . PRO A 1 564 ? 156.48500 155.10200 168.65800 1.000 100.86750 564 PRO B CA 1
ATOM 8938 C C . PRO A 1 564 ? 157.53700 155.28600 169.73600 1.000 100.86750 564 PRO B C 1
ATOM 8939 O O . PRO A 1 564 ? 157.68300 154.46500 170.64100 1.000 100.86750 564 PRO B O 1
ATOM 8950 N N . SER A 1 565 ? 158.29000 156.37300 169.61700 1.000 101.63377 565 SER B N 1
ATOM 8951 C CA . SER A 1 565 ? 159.31200 156.72000 170.60100 1.000 101.63377 565 SER B CA 1
ATOM 8952 C C . SER A 1 565 ? 158.76000 157.63600 171.68700 1.000 101.63377 565 SER B C 1
ATOM 8953 O O . SER A 1 565 ? 159.33500 158.67700 171.99200 1.000 101.63377 565 SER B O 1
ATOM 8961 N N . PHE A 1 566 ? 157.64200 157.25000 172.29300 1.000 100.05655 566 PHE B N 1
ATOM 8962 C CA . PHE A 1 566 ? 157.05900 158.04500 173.36100 1.000 100.05655 566 PHE B CA 1
ATOM 8963 C C . PHE A 1 566 ? 156.22000 157.14800 174.25400 1.000 100.05655 566 PHE B C 1
ATOM 8964 O O . PHE A 1 566 ? 155.70300 156.11800 173.82000 1.000 100.05655 566 PHE B O 1
ATOM 8981 N N . LEU A 1 567 ? 156.08000 157.56500 175.51000 1.000 106.01446 567 LEU B N 1
ATOM 8982 C CA . LEU A 1 567 ? 155.39000 156.77300 176.52100 1.000 106.01446 567 LEU B CA 1
ATOM 8983 C C . LEU A 1 567 ? 154.57700 157.68400 177.42600 1.000 106.01446 567 LEU B C 1
ATOM 8984 O O . LEU A 1 567 ? 155.10600 158.65900 177.96200 1.000 106.01446 567 LEU B O 1
ATOM 9000 N N . ILE A 1 568 ? 153.30300 157.35700 177.60600 1.000 107.62435 568 ILE B N 1
ATOM 9001 C CA . ILE A 1 568 ? 152.40100 158.11900 178.46000 1.000 107.62435 568 ILE B CA 1
ATOM 9002 C C . ILE A 1 568 ? 152.28900 157.36100 179.77400 1.000 107.62435 568 ILE B C 1
ATOM 9003 O O . ILE A 1 568 ? 151.78400 156.23600 179.81200 1.000 107.62435 568 ILE B O 1
ATOM 9019 N N . LEU A 1 569 ? 152.74800 157.97700 180.85800 1.000 109.38428 569 LEU B N 1
ATOM 9020 C CA . LEU A 1 569 ? 152.67300 157.38700 182.19300 1.000 109.38428 569 LEU B CA 1
ATOM 9021 C C . LEU A 1 569 ? 151.61200 158.15800 182.96300 1.000 109.38428 569 LEU B C 1
ATOM 9022 O O . LEU A 1 569 ? 151.84300 159.27200 183.43300 1.000 109.38428 569 LEU B O 1
ATOM 9038 N N . ASP A 1 570 ? 150.43600 157.55900 183.09000 1.000 116.72550 570 ASP B N 1
ATOM 9039 C CA . ASP A 1 570 ? 149.30600 158.23500 183.70900 1.000 116.72550 570 ASP B CA 1
ATOM 9040 C C . ASP A 1 570 ? 149.28400 157.94500 185.20300 1.000 116.72550 570 ASP B C 1
ATOM 9041 O O . ASP A 1 570 ? 149.09200 156.79700 185.61400 1.000 116.72550 570 ASP B O 1
ATOM 9050 N N . GLN A 1 571 ? 149.47600 158.97800 186.01200 1.000 119.13432 571 GLN B N 1
ATOM 9051 C CA . GLN A 1 571 ? 149.41100 158.84100 187.46100 1.000 119.13432 571 GLN B CA 1
ATOM 9052 C C . GLN A 1 571 ? 150.42400 157.82300 187.96400 1.000 119.13432 571 GLN B C 1
ATOM 9053 O O . GLN A 1 571 ? 150.03600 156.80000 188.53900 1.000 119.13432 571 GLN B O 1
ATOM 9067 N N . PRO A 1 572 ? 151.72100 158.05500 187.77500 1.000 119.10232 572 PRO B N 1
ATOM 9068 C CA . PRO A 1 572 ? 152.73100 157.18100 188.37600 1.000 119.10232 572 PRO B CA 1
ATOM 9069 C C . PRO A 1 572 ? 152.98200 157.43200 189.85400 1.000 119.10232 572 PRO B C 1
ATOM 9070 O O . PRO A 1 572 ? 153.98900 156.95000 190.37800 1.000 119.10232 572 PRO B O 1
ATOM 9081 N N . SER A 1 573 ? 152.11100 158.17800 190.53700 1.000 125.34123 573 SER B N 1
ATOM 9082 C CA . SER A 1 573 ? 152.27400 158.44700 191.95900 1.000 125.34123 573 SER B CA 1
ATOM 9083 C C . SER A 1 573 ? 151.03900 158.07600 192.76700 1.000 125.34123 573 SER B C 1
ATOM 9084 O O . SER A 1 573 ? 151.05100 158.22700 193.99300 1.000 125.34123 573 SER B O 1
ATOM 9092 N N . GLN A 1 574 ? 149.97600 157.59800 192.12100 1.000 126.90601 574 GLN B N 1
ATOM 9093 C CA . GLN A 1 574 ? 148.77400 157.22900 192.85500 1.000 126.90601 574 GLN B CA 1
ATOM 9094 C C . GLN A 1 574 ? 149.05400 156.17600 193.91500 1.000 126.90601 574 GLN B C 1
ATOM 9095 O O . GLN A 1 574 ? 148.33000 156.11100 194.91400 1.000 126.90601 574 GLN B O 1
ATOM 9109 N N . VAL A 1 575 ? 150.08600 155.35300 193.72100 1.000 128.49488 575 VAL B N 1
ATOM 9110 C CA . VAL A 1 575 ? 150.40500 154.32900 194.70800 1.000 128.49488 575 VAL B CA 1
ATOM 9111 C C . VAL A 1 575 ? 150.67100 154.96200 196.06400 1.000 128.49488 575 VAL B C 1
ATOM 9112 O O . VAL A 1 575 ? 150.15800 154.49300 197.08500 1.000 128.49488 575 VAL B O 1
ATOM 9125 N N . TYR A 1 576 ? 151.45400 156.03000 196.10300 1.000 129.80605 576 TYR B N 1
ATOM 9126 C CA . TYR A 1 576 ? 151.62500 156.80100 197.32100 1.000 129.80605 576 TYR B CA 1
ATOM 9127 C C . TYR A 1 576 ? 150.46500 157.79000 197.40500 1.000 129.80605 576 TYR B C 1
ATOM 9128 O O . TYR A 1 576 ? 149.49300 157.69200 196.65200 1.000 129.80605 576 TYR B O 1
ATOM 9146 N N . PHE A 1 577 ? 150.55200 158.75700 198.31100 1.000 130.78084 577 PHE B N 1
ATOM 9147 C CA . PHE A 1 577 ? 149.53200 159.79500 198.37500 1.000 130.78084 577 PHE B CA 1
ATOM 9148 C C . PHE A 1 577 ? 148.14900 159.15700 198.43800 1.000 130.78084 577 PHE B C 1
ATOM 9149 O O . PHE A 1 577 ? 147.41600 159.17800 197.44100 1.000 130.78084 577 PHE B O 1
ATOM 9166 N N . PRO A 1 578 ? 147.76400 158.55500 199.57700 1.000 130.71314 578 PRO B N 1
ATOM 9167 C CA . PRO A 1 578 ? 146.49400 157.83500 199.73500 1.000 130.71314 578 PRO B CA 1
ATOM 9168 C C . PRO A 1 578 ? 145.31900 158.46800 198.99700 1.000 130.71314 578 PRO B C 1
ATOM 9169 O O . PRO A 1 578 ? 145.25500 159.68500 198.83300 0.000 130.71314 578 PRO B O 1
ATOM 9180 N N . GLU A 1 597 ? 158.90400 161.76800 203.93900 1.000 132.22195 597 GLU B N 1
ATOM 9181 C CA . GLU A 1 597 ? 157.72400 160.95500 203.68300 1.000 132.22195 597 GLU B CA 1
ATOM 9182 C C . GLU A 1 597 ? 158.00500 159.97300 202.55000 1.000 132.22195 597 GLU B C 1
ATOM 9183 O O . GLU A 1 597 ? 159.15600 159.61100 202.30900 1.000 132.22195 597 GLU B O 1
ATOM 9195 N N . ASP A 1 598 ? 156.95100 159.54000 201.85700 1.000 134.26046 598 ASP B N 1
ATOM 9196 C CA . ASP A 1 598 ? 157.10300 158.68600 200.68700 1.000 134.26046 598 ASP B CA 1
ATOM 9197 C C . ASP A 1 598 ? 157.65600 159.43600 199.48500 1.000 134.26046 598 ASP B C 1
ATOM 9198 O O . ASP A 1 598 ? 158.12700 158.79600 198.53900 1.000 134.26046 598 ASP B O 1
ATOM 9207 N N . VAL A 1 599 ? 157.62700 160.77000 199.51100 1.000 129.13566 599 VAL B N 1
ATOM 9208 C CA . VAL A 1 599 ? 158.01200 161.55500 198.34900 1.000 129.13566 599 VAL B CA 1
ATOM 9209 C C . VAL A 1 599 ? 159.41100 161.20000 197.88000 1.000 129.13566 599 VAL B C 1
ATOM 9210 O O . VAL A 1 599 ? 159.65800 161.13900 196.67200 1.000 129.13566 599 VAL B O 1
ATOM 9223 N N . GLU A 1 600 ? 160.33600 160.94500 198.80700 1.000 130.15415 600 GLU B N 1
ATOM 9224 C CA . GLU A 1 600 ? 161.68200 160.56100 198.40300 1.000 130.15415 600 GLU B CA 1
ATOM 9225 C C . GLU A 1 600 ? 161.63700 159.41300 197.40600 1.000 130.15415 600 GLU B C 1
ATOM 9226 O O . GLU A 1 600 ? 162.24200 159.49100 196.33000 1.000 130.15415 600 GLU B O 1
ATOM 9238 N N . ALA A 1 601 ? 160.89200 158.35300 197.72700 1.000 129.22564 601 ALA B N 1
ATOM 9239 C CA . ALA A 1 601 ? 160.77900 157.23300 196.80100 1.000 129.22564 601 ALA B CA 1
ATOM 9240 C C . ALA A 1 601 ? 160.36400 157.71200 195.41800 1.000 129.22564 601 ALA B C 1
ATOM 9241 O O . ALA A 1 601 ? 160.99100 157.35300 194.41400 1.000 129.22564 601 ALA B O 1
ATOM 9248 N N . VAL A 1 602 ? 159.33800 158.56500 195.34800 1.000 126.92560 602 VAL B N 1
ATOM 9249 C CA . VAL A 1 602 ? 158.89400 159.06300 194.05100 1.000 126.92560 602 VAL B CA 1
ATOM 9250 C C . VAL A 1 602 ? 160.06300 159.67900 193.30900 1.000 126.92560 602 VAL B C 1
ATOM 9251 O O . VAL A 1 602 ? 160.30800 159.36800 192.13800 1.000 126.92560 602 VAL B O 1
ATOM 9264 N N . ARG A 1 603 ? 160.82200 160.54000 193.98700 1.000 127.52137 603 ARG B N 1
ATOM 9265 C CA . ARG A 1 603 ? 161.96200 161.16400 193.33400 1.000 127.52137 603 ARG B CA 1
ATOM 9266 C C . ARG A 1 603 ? 162.83400 160.10800 192.68000 1.000 127.52137 603 ARG B C 1
ATOM 9267 O O . ARG A 1 603 ? 163.15900 160.20900 191.49000 1.000 127.52137 603 ARG B O 1
ATOM 9288 N N . ARG A 1 604 ? 163.16800 159.05300 193.42600 1.000 128.27731 604 ARG B N 1
ATOM 9289 C CA . ARG A 1 604 ? 163.92600 157.95500 192.84100 1.000 128.27731 604 ARG B CA 1
ATOM 9290 C C . ARG A 1 604 ? 163.33300 157.55500 191.50000 1.000 128.27731 604 ARG B C 1
ATOM 9291 O O . ARG A 1 604 ? 163.99500 157.67100 190.46000 1.000 128.27731 604 ARG B O 1
ATOM 9312 N N . ALA A 1 605 ? 162.06800 157.12900 191.50000 1.000 121.31847 605 ALA B N 1
ATOM 9313 C CA . ALA A 1 605 ? 161.40200 156.79200 190.24900 1.000 121.31847 605 ALA B CA 1
ATOM 9314 C C . ALA A 1 605 ? 161.70000 157.83700 189.18900 1.000 121.31847 605 ALA B C 1
ATOM 9315 O O . ALA A 1 605 ? 162.31400 157.53800 188.15800 1.000 121.31847 605 ALA B O 1
ATOM 9322 N N . PHE A 1 606 ? 161.32700 159.08800 189.45400 1.000 119.17684 606 PHE B N 1
ATOM 9323 C CA . PHE A 1 606 ? 161.50600 160.11200 188.43900 1.000 119.17684 606 PHE B CA 1
ATOM 9324 C C . PHE A 1 606 ? 162.96400 160.22700 188.03900 1.000 119.17684 606 PHE B C 1
ATOM 9325 O O . PHE A 1 606 ? 163.27200 160.26000 186.84200 1.000 119.17684 606 PHE B O 1
ATOM 9342 N N . LYS A 1 607 ? 163.87600 160.23400 189.01100 1.000 121.59260 607 LYS B N 1
ATOM 9343 C CA . LYS A 1 607 ? 165.28700 160.28600 188.65900 1.000 121.59260 607 LYS B CA 1
ATOM 9344 C C . LYS A 1 607 ? 165.62200 159.19300 187.65900 1.000 121.59260 607 LYS B C 1
ATOM 9345 O O . LYS A 1 607 ? 166.19400 159.46600 186.59600 1.000 121.59260 607 LYS B O 1
ATOM 9364 N N . ALA A 1 608 ? 165.21400 157.95600 187.95100 1.000 118.35483 608 ALA B N 1
ATOM 9365 C CA . ALA A 1 608 ? 165.46400 156.87500 187.00800 1.000 118.35483 608 ALA B CA 1
ATOM 9366 C C . ALA A 1 608 ? 164.94000 157.24200 185.63100 1.000 118.35483 608 ALA B C 1
ATOM 9367 O O . ALA A 1 608 ? 165.69300 157.22600 184.64800 1.000 118.35483 608 ALA B O 1
ATOM 9374 N N . MET A 1 609 ? 163.67100 157.64800 185.55200 1.000 113.97501 609 MET B N 1
ATOM 9375 C CA . MET A 1 609 ? 163.11600 158.03800 184.26500 1.000 113.97501 609 MET B CA 1
ATOM 9376 C C . MET A 1 609 ? 164.03500 159.03200 183.58100 1.000 113.97501 609 MET B C 1
ATOM 9377 O O . MET A 1 609 ? 164.44200 158.83200 182.43100 1.000 113.97501 609 MET B O 1
ATOM 9391 N N . GLY A 1 610 ? 164.42900 160.07900 184.30300 1.000 115.59240 610 GLY B N 1
ATOM 9392 C CA . GLY A 1 610 ? 165.30500 161.06400 183.70500 1.000 115.59240 610 GLY B CA 1
ATOM 9393 C C . GLY A 1 610 ? 166.52500 160.42000 183.08700 1.000 115.59240 610 GLY B C 1
ATOM 9394 O O . GLY A 1 610 ? 166.79200 160.59000 181.89400 1.000 115.59240 610 GLY B O 1
ATOM 9398 N N . ASN A 1 611 ? 167.24100 159.61300 183.86900 1.000 117.27958 611 ASN B N 1
ATOM 9399 C CA . ASN A 1 611 ? 168.42700 158.96500 183.33100 1.000 117.27958 611 ASN B CA 1
ATOM 9400 C C . ASN A 1 611 ? 168.08600 158.20900 182.05800 1.000 117.27958 611 ASN B C 1
ATOM 9401 O O . ASN A 1 611 ? 168.75900 158.36700 181.03100 1.000 117.27958 611 ASN B O 1
ATOM 9412 N N . VAL A 1 612 ? 167.00400 157.42900 182.08700 1.000 115.53388 612 VAL B N 1
ATOM 9413 C CA . VAL A 1 612 ? 166.61900 156.67300 180.90300 1.000 115.53388 612 VAL B CA 1
ATOM 9414 C C . VAL A 1 612 ? 166.45000 157.60900 179.71900 1.000 115.53388 612 VAL B C 1
ATOM 9415 O O . VAL A 1 612 ? 167.02300 157.38700 178.64800 1.000 115.53388 612 VAL B O 1
ATOM 9428 N N . VAL A 1 613 ? 165.70500 158.69700 179.90600 1.000 114.29864 613 VAL B N 1
ATOM 9429 C CA . VAL A 1 613 ? 165.46300 159.61300 178.79800 1.000 114.29864 613 VAL B CA 1
ATOM 9430 C C . VAL A 1 613 ? 166.78100 160.17900 178.29600 1.000 114.29864 613 VAL B C 1
ATOM 9431 O O . VAL A 1 613 ? 166.97700 160.37400 177.09200 1.000 114.29864 613 VAL B O 1
ATOM 9444 N N . ILE A 1 614 ? 167.71100 160.44100 179.21400 1.000 115.29151 614 ILE B N 1
ATOM 9445 C CA . ILE A 1 614 ? 168.98200 161.01900 178.81200 1.000 115.29151 614 ILE B CA 1
ATOM 9446 C C . ILE A 1 614 ? 169.97200 159.94500 178.40000 1.000 115.29151 614 ILE B C 1
ATOM 9447 O O . ILE A 1 614 ? 171.04100 160.26400 177.86900 1.000 115.29151 614 ILE B O 1
ATOM 9463 N N . LYS A 1 615 ? 169.64600 158.67100 178.61600 1.000 119.09721 615 LYS B N 1
ATOM 9464 C CA . LYS A 1 615 ? 170.59800 157.62100 178.28400 1.000 119.09721 615 LYS B CA 1
ATOM 9465 C C . LYS A 1 615 ? 170.74300 157.43500 176.77900 1.000 119.09721 615 LYS B C 1
ATOM 9466 O O . LYS A 1 615 ? 171.78700 156.95400 176.32700 1.000 119.09721 615 LYS B O 1
ATOM 9485 N N . GLU A 1 616 ? 169.72800 157.80300 175.99300 1.000 119.14547 616 GLU B N 1
ATOM 9486 C CA . GLU A 1 616 ? 169.77100 157.67200 174.54100 1.000 119.14547 616 GLU B CA 1
ATOM 9487 C C . GLU A 1 616 ? 169.64900 159.01900 173.83500 1.000 119.14547 616 GLU B C 1
ATOM 9488 O O . GLU A 1 616 ? 168.92400 159.14200 172.84600 1.000 119.14547 616 GLU B O 1
ATOM 9500 N N . LYS A 1 617 ? 170.34600 160.03700 174.33300 1.000 119.90650 617 LYS B N 1
ATOM 9501 C CA . LYS A 1 617 ? 170.39400 161.34000 173.67700 1.000 119.90650 617 LYS B CA 1
ATOM 9502 C C . LYS A 1 617 ? 168.99700 161.88400 173.40300 1.000 119.90650 617 LYS B C 1
ATOM 9503 O O . LYS A 1 617 ? 168.74100 162.46500 172.34700 1.000 119.90650 617 LYS B O 1
ATOM 9522 N N . GLY A 1 618 ? 168.08100 161.68300 174.34500 1.000 116.25927 618 GLY B N 1
ATOM 9523 C CA . GLY A 1 618 ? 166.76600 162.28500 174.25300 1.000 116.25927 618 GLY B CA 1
ATOM 9524 C C . GLY A 1 618 ? 165.94800 161.84800 173.06100 1.000 116.25927 618 GLY B C 1
ATOM 9525 O O . GLY A 1 618 ? 165.15100 162.63700 172.54600 1.000 116.25927 618 GLY B O 1
ATOM 9529 N N . LYS A 1 619 ? 166.11600 160.61200 172.60800 1.000 113.73276 619 LYS B N 1
ATOM 9530 C CA . LYS A 1 619 ? 165.27100 160.06800 171.55600 1.000 113.73276 619 LYS B CA 1
ATOM 9531 C C . LYS A 1 619 ? 163.93500 159.57300 172.08500 1.000 113.73276 619 LYS B C 1
ATOM 9532 O O . LYS A 1 619 ? 163.05900 159.22800 171.28600 1.000 113.73276 619 LYS B O 1
ATOM 9551 N N . LEU A 1 620 ? 163.75800 159.53100 173.40200 1.000 107.79549 620 LEU B N 1
ATOM 9552 C CA . LEU A 1 620 ? 162.54400 159.03200 174.02500 1.000 107.79549 620 LEU B CA 1
ATOM 9553 C C . LEU A 1 620 ? 161.86200 160.16200 174.77600 1.000 107.79549 620 LEU B C 1
ATOM 9554 O O . LEU A 1 620 ? 162.52400 160.96800 175.43400 1.000 107.79549 620 LEU B O 1
ATOM 9570 N N . GLN A 1 621 ? 160.53900 160.21600 174.67300 1.000 107.59968 621 GLN B N 1
ATOM 9571 C CA . GLN A 1 621 ? 159.73700 161.25500 175.30000 1.000 107.59968 621 GLN B CA 1
ATOM 9572 C C . GLN A 1 621 ? 158.73300 160.60500 176.23700 1.000 107.59968 621 GLN B C 1
ATOM 9573 O O . GLN A 1 621 ? 158.12800 159.58800 175.89000 1.000 107.59968 621 GLN B O 1
ATOM 9587 N N . LEU A 1 622 ? 158.56800 161.18100 177.42400 1.000 110.59981 622 LEU B N 1
ATOM 9588 C CA . LEU A 1 622 ? 157.63000 160.67900 178.41600 1.000 110.59981 622 LEU B CA 1
ATOM 9589 C C . LEU A 1 622 ? 156.63400 161.77000 178.76800 1.000 110.59981 622 LEU B C 1
ATOM 9590 O O . LEU A 1 622 ? 157.02600 162.87200 179.16200 1.000 110.59981 622 LEU B O 1
ATOM 9606 N N . ILE A 1 623 ? 155.35300 161.45900 178.62600 1.000 108.91817 623 ILE B N 1
ATOM 9607 C CA . ILE A 1 623 ? 154.27300 162.36200 179.01200 1.000 108.91817 623 ILE B CA 1
ATOM 9608 C C . ILE A 1 623 ? 153.72900 161.80700 180.32200 1.000 108.91817 623 ILE B C 1
ATOM 9609 O O . ILE A 1 623 ? 153.00300 160.81600 180.34800 1.000 108.91817 623 ILE B O 1
ATOM 9625 N N . VAL A 1 624 ? 154.09200 162.45000 181.42800 1.000 113.18243 624 VAL B N 1
ATOM 9626 C CA . VAL A 1 624 ? 153.80800 161.93100 182.76000 1.000 113.18243 624 VAL B CA 1
ATOM 9627 C C . VAL A 1 624 ? 152.67600 162.76000 183.35500 1.000 113.18243 624 VAL B C 1
ATOM 9628 O O . VAL A 1 624 ? 152.87400 163.90600 183.75200 1.000 113.18243 624 VAL B O 1
ATOM 9641 N N . LEU A 1 625 ? 151.48800 162.17400 183.42900 1.000 116.38755 625 LEU B N 1
ATOM 9642 C CA . LEU A 1 625 ? 150.37900 162.77700 184.15400 1.000 116.38755 625 LEU B CA 1
ATOM 9643 C C . LEU A 1 625 ? 150.51600 162.39600 185.62000 1.000 116.38755 625 LEU B C 1
ATOM 9644 O O . LEU A 1 625 ? 150.45000 161.21200 185.96200 1.000 116.38755 625 LEU B O 1
ATOM 9660 N N . ASP A 1 626 ? 150.69700 163.39000 186.48500 1.000 124.09893 626 ASP B N 1
ATOM 9661 C CA . ASP A 1 626 ? 151.10100 163.10700 187.85200 1.000 124.09893 626 ASP B CA 1
ATOM 9662 C C . ASP A 1 626 ? 150.53400 164.16000 188.79100 1.000 124.09893 626 ASP B C 1
ATOM 9663 O O . ASP A 1 626 ? 150.11300 165.23900 188.36700 1.000 124.09893 626 ASP B O 1
ATOM 9672 N N . HIS A 1 627 ? 150.51300 163.82000 190.08000 1.000 124.95929 627 HIS B N 1
ATOM 9673 C CA . HIS A 1 627 ? 150.13500 164.74200 191.14100 1.000 124.95929 627 HIS B CA 1
ATOM 9674 C C . HIS A 1 627 ? 151.30700 165.13900 192.02300 1.000 124.95929 627 HIS B C 1
ATOM 9675 O O . HIS A 1 627 ? 151.10700 165.85500 193.00700 1.000 124.95929 627 HIS B O 1
ATOM 9690 N N . ALA A 1 628 ? 152.51300 164.69800 191.70700 1.000 124.42298 628 ALA B N 1
ATOM 9691 C CA . ALA A 1 628 ? 153.64800 164.96100 192.57800 1.000 124.42298 628 ALA B CA 1
ATOM 9692 C C . ALA A 1 628 ? 154.01600 166.43800 192.51500 1.000 124.42298 628 ALA B C 1
ATOM 9693 O O . ALA A 1 628 ? 154.33900 166.94300 191.43400 1.000 124.42298 628 ALA B O 1
ATOM 9700 N N . PRO A 1 629 ? 153.99300 167.16000 193.63400 1.000 127.24960 629 PRO B N 1
ATOM 9701 C CA . PRO A 1 629 ? 154.36500 168.57700 193.60300 1.000 127.24960 629 PRO B CA 1
ATOM 9702 C C . PRO A 1 629 ? 155.74800 168.78000 193.00600 1.000 127.24960 629 PRO B C 1
ATOM 9703 O O . PRO A 1 629 ? 156.56100 167.86200 192.89300 1.000 127.24960 629 PRO B O 1
ATOM 9714 N N . ARG A 1 630 ? 156.01100 170.03000 192.62600 1.000 126.86039 630 ARG B N 1
ATOM 9715 C CA . ARG A 1 630 ? 157.16900 170.33600 191.79700 1.000 126.86039 630 ARG B CA 1
ATOM 9716 C C . ARG A 1 630 ? 158.49200 170.04800 192.49100 1.000 126.86039 630 ARG B C 1
ATOM 9717 O O . ARG A 1 630 ? 159.49000 169.79900 191.80800 1.000 126.86039 630 ARG B O 1
ATOM 9738 N N . GLU A 1 631 ? 158.53400 170.08200 193.82100 1.000 131.21202 631 GLU B N 1
ATOM 9739 C CA . GLU A 1 631 ? 159.79200 169.86600 194.52400 1.000 131.21202 631 GLU B CA 1
ATOM 9740 C C . GLU A 1 631 ? 160.22400 168.40600 194.52600 1.000 131.21202 631 GLU B C 1
ATOM 9741 O O . GLU A 1 631 ? 161.39100 168.12500 194.81700 1.000 131.21202 631 GLU B O 1
ATOM 9753 N N . VAL A 1 632 ? 159.32100 167.47700 194.21100 1.000 127.54935 632 VAL B N 1
ATOM 9754 C CA . VAL A 1 632 ? 159.71600 166.07700 194.10700 1.000 127.54935 632 VAL B CA 1
ATOM 9755 C C . VAL A 1 632 ? 160.76100 165.90500 193.01600 1.000 127.54935 632 VAL B C 1
ATOM 9756 O O . VAL A 1 632 ? 161.75200 165.18700 193.19200 1.000 127.54935 632 VAL B O 1
ATOM 9769 N N . TRP A 1 633 ? 160.56100 166.56700 191.87900 1.000 122.68565 633 TRP B N 1
ATOM 9770 C CA . TRP A 1 633 ? 161.41000 166.42700 190.70300 1.000 122.68565 633 TRP B CA 1
ATOM 9771 C C . TRP A 1 633 ? 161.97300 167.77500 190.26700 1.000 122.68565 633 TRP B C 1
ATOM 9772 O O . TRP A 1 633 ? 162.26300 167.98400 189.08900 1.000 122.68565 633 TRP B O 1
ATOM 9793 N N . GLY A 1 634 ? 162.14300 168.69300 191.21800 1.000 132.80746 634 GLY B N 1
ATOM 9794 C CA . GLY A 1 634 ? 162.44800 170.06700 190.85800 1.000 132.80746 634 GLY B CA 1
ATOM 9795 C C . GLY A 1 634 ? 163.71200 170.20500 190.03200 1.000 132.80746 634 GLY B C 1
ATOM 9796 O O . GLY A 1 634 ? 163.74700 170.96300 189.06000 1.000 132.80746 634 GLY B O 1
ATOM 9800 N N . GLU A 1 635 ? 164.76600 169.47600 190.40100 1.000 133.37943 635 GLU B N 1
ATOM 9801 C CA . GLU A 1 635 ? 166.08300 169.67400 189.80700 1.000 133.37943 635 GLU B CA 1
ATOM 9802 C C . GLU A 1 635 ? 166.71700 168.35300 189.39400 1.000 133.37943 635 GLU B C 1
ATOM 9803 O O . GLU A 1 635 ? 167.88300 168.09600 189.70200 1.000 133.37943 635 GLU B O 1
ATOM 9815 N N . ILE A 1 636 ? 165.97000 167.51200 188.70100 1.000 126.29465 636 ILE B N 1
ATOM 9816 C CA . ILE A 1 636 ? 166.49300 166.25500 188.17900 1.000 126.29465 636 ILE B CA 1
ATOM 9817 C C . ILE A 1 636 ? 166.52300 166.32900 186.66100 1.000 126.29465 636 ILE B C 1
ATOM 9818 O O . ILE A 1 636 ? 165.52600 166.67500 186.01800 1.000 126.29465 636 ILE B O 1
ATOM 9834 N N . ASP A 1 637 ? 167.67600 166.00100 186.08600 1.000 124.44472 637 ASP B N 1
ATOM 9835 C CA . ASP A 1 637 ? 167.87900 166.18600 184.65800 1.000 124.44472 637 ASP B CA 1
ATOM 9836 C C . ASP A 1 637 ? 166.84500 165.40600 183.85900 1.000 124.44472 637 ASP B C 1
ATOM 9837 O O . ASP A 1 637 ? 166.38600 164.33700 184.26600 1.000 124.44472 637 ASP B O 1
ATOM 9846 N N . GLY A 1 638 ? 166.46800 165.96400 182.71400 1.000 119.19206 638 GLY B N 1
ATOM 9847 C CA . GLY A 1 638 ? 165.57600 165.29100 181.80000 1.000 119.19206 638 GLY B CA 1
ATOM 9848 C C . GLY A 1 638 ? 164.11000 165.40500 182.13500 1.000 119.19206 638 GLY B C 1
ATOM 9849 O O . GLY A 1 638 ? 163.28000 164.87100 181.39000 1.000 119.19206 638 GLY B O 1
ATOM 9853 N N . VAL A 1 639 ? 163.75800 166.08300 183.22100 1.000 117.58198 639 VAL B N 1
ATOM 9854 C CA . VAL A 1 639 ? 162.37200 166.24100 183.64100 1.000 117.58198 639 VAL B CA 1
ATOM 9855 C C . VAL A 1 639 ? 161.99800 167.70700 183.48600 1.000 117.58198 639 VAL B C 1
ATOM 9856 O O . VAL A 1 639 ? 162.71700 168.59300 183.96300 1.000 117.58198 639 VAL B O 1
ATOM 9869 N N . VAL A 1 640 ? 160.88100 167.95900 182.81500 1.000 120.76285 640 VAL B N 1
ATOM 9870 C CA . VAL A 1 640 ? 160.42300 169.30600 182.51300 1.000 120.76285 640 VAL B CA 1
ATOM 9871 C C . VAL A 1 640 ? 158.98700 169.44000 182.98700 1.000 120.76285 640 VAL B C 1
ATOM 9872 O O . VAL A 1 640 ? 158.19300 168.50400 182.85000 1.000 120.76285 640 VAL B O 1
ATOM 9885 N N . GLY A 1 641 ? 158.66300 170.59400 183.55500 1.000 125.85217 641 GLY B N 1
ATOM 9886 C CA . GLY A 1 641 ? 157.31000 170.88200 183.97900 1.000 125.85217 641 GLY B CA 1
ATOM 9887 C C . GLY A 1 641 ? 157.05500 172.37200 183.98400 1.000 125.85217 641 GLY B C 1
ATOM 9888 O O . GLY A 1 641 ? 157.97900 173.15700 184.21300 1.000 125.85217 641 GLY B O 1
ATOM 9892 N N . LEU A 1 642 ? 155.81900 172.77900 183.73500 1.000 129.46026 642 LEU B N 1
ATOM 9893 C CA . LEU A 1 642 ? 155.45300 174.18300 183.67900 1.000 129.46026 642 LEU B CA 1
ATOM 9894 C C . LEU A 1 642 ? 154.24000 174.45200 184.55900 1.000 129.46026 642 LEU B C 1
ATOM 9895 O O . LEU A 1 642 ? 153.45100 173.54200 184.84000 1.000 129.46026 642 LEU B O 1
ATOM 9911 N N . PRO A 1 643 ? 154.06800 175.69100 185.02700 1.000 137.93734 643 PRO B N 1
ATOM 9912 C CA . PRO A 1 643 ? 152.81900 176.03900 185.72200 1.000 137.93734 643 PRO B CA 1
ATOM 9913 C C . PRO A 1 643 ? 151.59600 175.84300 184.85200 1.000 137.93734 643 PRO B C 1
ATOM 9914 O O . PRO A 1 643 ? 150.50900 175.57100 185.37600 1.000 137.93734 643 PRO B O 1
ATOM 9925 N N . GLU A 1 644 ? 151.74800 175.96200 183.53600 1.000 130.82438 644 GLU B N 1
ATOM 9926 C CA . GLU A 1 644 ? 150.71000 175.58300 182.59200 1.000 130.82438 644 GLU B CA 1
ATOM 9927 C C . GLU A 1 644 ? 150.79700 174.06400 182.51500 1.000 130.82438 644 GLU B C 1
ATOM 9928 O O . GLU A 1 644 ? 151.43400 173.45600 183.37900 1.000 130.82438 644 GLU B O 1
ATOM 9940 N N . TRP A 1 645 ? 150.16200 173.42500 181.53600 1.000 125.46160 645 TRP B N 1
ATOM 9941 C CA . TRP A 1 645 ? 150.08900 171.96700 181.48200 1.000 125.46160 645 TRP B CA 1
ATOM 9942 C C . TRP A 1 645 ? 149.22300 171.43100 182.62100 1.000 125.46160 645 TRP B C 1
ATOM 9943 O O . TRP A 1 645 ? 149.69200 170.73000 183.51700 1.000 125.46160 645 TRP B O 1
ATOM 9964 N N . ARG A 1 646 ? 147.95100 171.80100 182.59000 1.000 130.78585 646 ARG B N 1
ATOM 9965 C CA . ARG A 1 646 ? 146.97900 171.24500 183.51600 1.000 130.78585 646 ARG B CA 1
ATOM 9966 C C . ARG A 1 646 ? 146.28700 170.05400 182.85400 1.000 130.78585 646 ARG B C 1
ATOM 9967 O O . ARG A 1 646 ? 146.61500 169.66500 181.73100 1.000 130.78585 646 ARG B O 1
ATOM 9988 N N . ASP A 1 647 ? 145.32100 169.45500 183.54700 1.000 131.08935 647 ASP B N 1
ATOM 9989 C CA . ASP A 1 647 ? 144.69000 168.23700 183.05900 1.000 131.08935 647 ASP B CA 1
ATOM 9990 C C . ASP A 1 647 ? 143.27700 168.14100 183.61200 1.000 131.08935 647 ASP B C 1
ATOM 9991 O O . ASP A 1 647 ? 142.92600 168.79400 184.59800 1.000 131.08935 647 ASP B O 1
ATOM 10000 N N . GLY A 1 648 ? 142.47100 167.31000 182.95700 1.000 134.22296 648 GLY B N 1
ATOM 10001 C CA . GLY A 1 648 ? 141.11200 167.05600 183.38600 1.000 134.22296 648 GLY B CA 1
ATOM 10002 C C . GLY A 1 648 ? 140.11900 168.03400 182.79900 1.000 134.22296 648 GLY B C 1
ATOM 10003 O O . GLY A 1 648 ? 139.34700 167.68000 181.90300 1.000 134.22296 648 GLY B O 1
ATOM 10007 N N . ILE A 1 649 ? 140.12100 169.26800 183.30000 1.000 137.18272 649 ILE B N 1
ATOM 10008 C CA . ILE A 1 649 ? 139.24700 170.30800 182.76600 1.000 137.18272 649 ILE B CA 1
ATOM 10009 C C . ILE A 1 649 ? 139.97500 171.60600 182.47000 1.000 137.18272 649 ILE B C 1
ATOM 10010 O O . ILE A 1 649 ? 139.48800 172.40500 181.65000 1.000 137.18272 649 ILE B O 1
ATOM 10026 N N . LYS A 1 650 ? 141.12500 171.87700 183.08400 1.000 132.61339 650 LYS B N 1
ATOM 10027 C CA . LYS A 1 650 ? 141.86300 173.09300 182.77900 1.000 132.61339 650 LYS B CA 1
ATOM 10028 C C . LYS A 1 650 ? 142.55100 173.04200 181.42400 1.000 132.61339 650 LYS B C 1
ATOM 10029 O O . LYS A 1 650 ? 142.92600 174.09700 180.90200 1.000 132.61339 650 LYS B O 1
ATOM 10048 N N . LEU A 1 651 ? 142.72700 171.85900 180.83700 1.000 129.81813 651 LEU B N 1
ATOM 10049 C CA . LEU A 1 651 ? 143.10200 171.80900 179.43300 1.000 129.81813 651 LEU B CA 1
ATOM 10050 C C . LEU A 1 651 ? 141.99000 172.33200 178.54000 1.000 129.81813 651 LEU B C 1
ATOM 10051 O O . LEU A 1 651 ? 142.23700 172.60600 177.36200 1.000 129.81813 651 LEU B O 1
ATOM 10067 N N . VAL A 1 652 ? 140.78100 172.47200 179.07300 1.000 133.24101 652 VAL B N 1
ATOM 10068 C CA . VAL A 1 652 ? 139.67400 173.15500 178.41800 1.000 133.24101 652 VAL B CA 1
ATOM 10069 C C . VAL A 1 652 ? 139.53400 174.52100 179.08600 1.000 133.24101 652 VAL B C 1
ATOM 10070 O O . VAL A 1 652 ? 139.04300 174.59900 180.22200 1.000 133.24101 652 VAL B O 1
ATOM 10083 N N . PRO A 1 653 ? 139.94700 175.61200 178.44400 1.000 133.95913 653 PRO B N 1
ATOM 10084 C CA . PRO A 1 653 ? 139.90900 176.91100 179.12200 1.000 133.95913 653 PRO B CA 1
ATOM 10085 C C . PRO A 1 653 ? 138.51300 177.24200 179.62400 1.000 133.95913 653 PRO B C 1
ATOM 10086 O O . PRO A 1 653 ? 137.51500 177.04000 178.93000 1.000 133.95913 653 PRO B O 1
ATOM 10097 N N . MET A 1 654 ? 138.45600 177.76400 180.85100 1.000 140.41339 654 MET B N 1
ATOM 10098 C CA . MET A 1 654 ? 137.17800 178.10000 181.46600 1.000 140.41339 654 MET B CA 1
ATOM 10099 C C . MET A 1 654 ? 136.41600 179.14100 180.66500 1.000 140.41339 654 MET B C 1
ATOM 10100 O O . MET A 1 654 ? 135.18400 179.19200 180.74700 1.000 140.41339 654 MET B O 1
ATOM 10114 N N . GLU A 1 655 ? 137.11700 179.97100 179.89300 1.000 136.25621 655 GLU B N 1
ATOM 10115 C CA . GLU A 1 655 ? 136.42700 180.94300 179.05500 1.000 136.25621 655 GLU B CA 1
ATOM 10116 C C . GLU A 1 655 ? 135.44500 180.24600 178.12700 1.000 136.25621 655 GLU B C 1
ATOM 10117 O O . GLU A 1 655 ? 134.30800 180.70000 177.95700 1.000 136.25621 655 GLU B O 1
ATOM 10129 N N . TRP A 1 656 ? 135.86300 179.13100 177.52600 1.000 134.92237 656 TRP B N 1
ATOM 10130 C CA . TRP A 1 656 ? 134.94100 178.35500 176.70600 1.000 134.92237 656 TRP B CA 1
ATOM 10131 C C . TRP A 1 656 ? 133.83000 177.75700 177.55600 1.000 134.92237 656 TRP B C 1
ATOM 10132 O O . TRP A 1 656 ? 132.73400 177.49500 177.04900 1.000 134.92237 656 TRP B O 1
ATOM 10153 N N . LEU A 1 657 ? 134.09300 177.53400 178.84000 1.000 143.23651 657 LEU B N 1
ATOM 10154 C CA . LEU A 1 657 ? 133.10700 176.91600 179.71300 1.000 143.23651 657 LEU B CA 1
ATOM 10155 C C . LEU A 1 657 ? 131.99100 177.90700 180.01200 1.000 143.23651 657 LEU B C 1
ATOM 10156 O O . LEU A 1 657 ? 132.24600 179.02000 180.48400 1.000 143.23651 657 LEU B O 1
ATOM 10172 N N . THR A 1 658 ? 130.75600 177.50300 179.72700 1.000 150.87757 658 THR B N 1
ATOM 10173 C CA . THR A 1 658 ? 129.57900 178.30000 180.03700 1.000 150.87757 658 THR B CA 1
ATOM 10174 C C . THR A 1 658 ? 128.48200 177.48700 180.70700 1.000 150.87757 658 THR B C 1
ATOM 10175 O O . THR A 1 658 ? 127.41000 178.03600 180.98800 1.000 150.87757 658 THR B O 1
ATOM 10186 N N . GLY A 1 659 ? 128.71300 176.20200 180.96600 1.000 152.14695 659 GLY B N 1
ATOM 10187 C CA . GLY A 1 659 ? 127.74100 175.35300 181.62100 1.000 152.14695 659 GLY B CA 1
ATOM 10188 C C . GLY A 1 659 ? 127.09200 174.30300 180.74400 1.000 152.14695 659 GLY B C 1
ATOM 10189 O O . GLY A 1 659 ? 126.16300 173.63000 181.20600 1.000 152.14695 659 GLY B O 1
ATOM 10193 N N . VAL A 1 660 ? 127.54300 174.13600 179.50500 1.000 149.91001 660 VAL B N 1
ATOM 10194 C CA . VAL A 1 660 ? 126.94300 173.16200 178.59800 1.000 149.91001 660 VAL B CA 1
ATOM 10195 C C . VAL A 1 660 ? 127.72400 171.85200 178.62400 1.000 149.91001 660 VAL B C 1
ATOM 10196 O O . VAL A 1 660 ? 128.89500 171.81300 178.99600 0.000 149.91001 660 VAL B O 1
ATOM 10210 N N . MET B 1 1 ? 128.53900 118.15300 192.68600 1.000 184.44418 1 MET f N 1
ATOM 10211 C CA . MET B 1 1 ? 128.85500 116.95600 193.51700 1.000 184.44418 1 MET f CA 1
ATOM 10212 C C . MET B 1 1 ? 129.28700 117.37600 194.91800 1.000 184.44418 1 MET f C 1
ATOM 10213 O O . MET B 1 1 ? 130.17700 118.20900 195.08400 1.000 184.44418 1 MET f O 1
ATOM 10229 N N . TYR B 1 2 ? 128.65100 116.78200 195.92300 1.000 191.52476 2 TYR f N 1
ATOM 10230 C CA . TYR B 1 2 ? 128.85300 117.16400 197.31400 1.000 191.52476 2 TYR f CA 1
ATOM 10231 C C . TYR B 1 2 ? 130.31400 116.97400 197.69800 1.000 191.52476 2 TYR f C 1
ATOM 10232 O O . TYR B 1 2 ? 130.84100 115.85800 197.63800 1.000 191.52476 2 TYR f O 1
ATOM 10250 N N . PHE B 1 3 ? 130.95900 118.06600 198.09400 1.000 190.42104 3 PHE f N 1
ATOM 10251 C CA . PHE B 1 3 ? 132.33900 118.01700 198.56800 1.000 190.42104 3 PHE f CA 1
ATOM 10252 C C . PHE B 1 3 ? 132.54400 119.23400 199.45700 1.000 190.42104 3 PHE f C 1
ATOM 10253 O O . PHE B 1 3 ? 132.62200 120.35800 198.95300 1.000 190.42104 3 PHE f O 1
ATOM 10270 N N . GLN B 1 4 ? 132.63000 119.01300 200.76500 1.000 192.88196 4 GLN f N 1
ATOM 10271 C CA . GLN B 1 4 ? 132.75800 120.09700 201.72700 1.000 192.88196 4 GLN f CA 1
ATOM 10272 C C . GLN B 1 4 ? 133.94100 119.81800 202.63700 1.000 192.88196 4 GLN f C 1
ATOM 10273 O O . GLN B 1 4 ? 134.43300 118.69300 202.70200 1.000 192.88196 4 GLN f O 1
ATOM 10287 N N . ILE B 1 5 ? 134.41100 120.85200 203.32500 1.000 196.75239 5 ILE f N 1
ATOM 10288 C CA . ILE B 1 5 ? 135.48000 120.68100 204.30400 1.000 196.75239 5 ILE f CA 1
ATOM 10289 C C . ILE B 1 5 ? 134.84800 120.49100 205.67700 1.000 196.75239 5 ILE f C 1
ATOM 10290 O O . ILE B 1 5 ? 133.98200 121.27100 206.08600 1.000 196.75239 5 ILE f O 1
ATOM 10306 N N . ARG B 1 6 ? 135.26600 119.44400 206.38500 1.000 196.44889 6 ARG f N 1
ATOM 10307 C CA . ARG B 1 6 ? 134.82900 119.25100 207.76000 1.000 196.44889 6 ARG f CA 1
ATOM 10308 C C . ARG B 1 6 ? 135.86400 119.76000 208.75200 1.000 196.44889 6 ARG f C 1
ATOM 10309 O O . ARG B 1 6 ? 135.50100 120.24000 209.83100 1.000 196.44889 6 ARG f O 1
ATOM 10330 N N . GLY B 1 7 ? 137.14500 119.67000 208.40900 1.000 197.34258 7 GLY f N 1
ATOM 10331 C CA . GLY B 1 7 ? 138.18300 120.09600 209.32600 1.000 197.34258 7 GLY f CA 1
ATOM 10332 C C . GLY B 1 7 ? 139.55500 120.05700 208.69700 1.000 197.34258 7 GLY f C 1
ATOM 10333 O O . GLY B 1 7 ? 139.73500 119.62700 207.55300 1.000 197.34258 7 GLY f O 1
ATOM 10337 N N . ILE B 1 8 ? 140.52800 120.51800 209.47600 1.000 199.66783 8 ILE f N 1
ATOM 10338 C CA . ILE B 1 8 ? 141.92500 120.59800 209.07300 1.000 199.66783 8 ILE f CA 1
ATOM 10339 C C . ILE B 1 8 ? 142.78400 120.03900 210.19800 1.000 199.66783 8 ILE f C 1
ATOM 10340 O O . ILE B 1 8 ? 142.38300 120.02100 211.36700 1.000 199.66783 8 ILE f O 1
ATOM 10356 N N . ILE B 1 9 ? 143.97800 119.57900 209.83900 1.000 202.37085 9 ILE f N 1
ATOM 10357 C CA . ILE B 1 9 ? 144.92600 119.04900 210.80700 1.000 202.37085 9 ILE f CA 1
ATOM 10358 C C . ILE B 1 9 ? 146.32900 119.43700 210.36500 1.000 202.37085 9 ILE f C 1
ATOM 10359 O O . ILE B 1 9 ? 146.63800 119.47100 209.17100 1.000 202.37085 9 ILE f O 1
ATOM 10375 N N . LEU B 1 10 ? 147.18400 119.73400 211.34500 1.000 205.98817 10 LEU f N 1
ATOM 10376 C CA . LEU B 1 10 ? 148.49700 120.33300 211.09200 1.000 205.98817 10 LEU f CA 1
ATOM 10377 C C . LEU B 1 10 ? 149.52900 119.63800 211.98000 1.000 205.98817 10 LEU f C 1
ATOM 10378 O O . LEU B 1 10 ? 149.63100 119.92700 213.17500 1.000 205.98817 10 LEU f O 1
ATOM 10394 N N . TRP B 1 11 ? 150.28700 118.72700 211.38900 1.000 205.89107 11 TRP f N 1
ATOM 10395 C CA . TRP B 1 11 ? 151.33600 118.02600 212.12200 1.000 205.89107 11 TRP f CA 1
ATOM 10396 C C . TRP B 1 11 ? 152.53900 118.94100 212.31800 1.000 205.89107 11 TRP f C 1
ATOM 10397 O O . TRP B 1 11 ? 153.05600 119.48600 211.33400 1.000 205.89107 11 TRP f O 1
ATOM 10418 N N . PRO B 1 12 ? 153.01600 119.14000 213.54300 1.000 209.65498 12 PRO f N 1
ATOM 10419 C CA . PRO B 1 12 ? 154.16900 120.01700 213.75900 1.000 209.65498 12 PRO f CA 1
ATOM 10420 C C . PRO B 1 12 ? 155.45700 119.38000 213.25500 1.000 209.65498 12 PRO f C 1
ATOM 10421 O O . PRO B 1 12 ? 155.58000 118.16100 213.13100 1.000 209.65498 12 PRO f O 1
ATOM 10432 N N . ARG B 1 13 ? 156.43300 120.24300 212.97000 1.000 210.52053 13 ARG f N 1
ATOM 10433 C CA . ARG B 1 13 ? 157.70400 119.76500 212.43700 1.000 210.52053 13 ARG f CA 1
ATOM 10434 C C . ARG B 1 13 ? 158.39300 118.82200 213.41500 1.000 210.52053 13 ARG f C 1
ATOM 10435 O O . ARG B 1 13 ? 158.92700 117.78200 213.01300 1.000 210.52053 13 ARG f O 1
ATOM 10456 N N . ASN B 1 14 ? 158.39100 119.16600 214.70000 1.000 209.99384 14 ASN f N 1
ATOM 10457 C CA . ASN B 1 14 ? 159.06900 118.37000 215.70800 1.000 209.99384 14 ASN f CA 1
ATOM 10458 C C . ASN B 1 14 ? 158.16800 117.23000 216.18100 1.000 209.99384 14 ASN f C 1
ATOM 10459 O O . ASN B 1 14 ? 156.96100 117.20500 215.92700 1.000 209.99384 14 ASN f O 1
ATOM 10470 N N . LYS B 1 15 ? 158.76700 116.26800 216.88300 1.000 208.06056 15 LYS f N 1
ATOM 10471 C CA . LYS B 1 15 ? 158.05100 115.08600 217.34600 1.000 208.06056 15 LYS f CA 1
ATOM 10472 C C . LYS B 1 15 ? 157.26000 115.34300 218.62300 1.000 208.06056 15 LYS f C 1
ATOM 10473 O O . LYS B 1 15 ? 156.12500 114.87000 218.75200 1.000 208.06056 15 LYS f O 1
ATOM 10492 N N . ASN B 1 16 ? 157.83600 116.08400 219.57200 1.000 211.02670 16 ASN f N 1
ATOM 10493 C CA . ASN B 1 16 ? 157.17100 116.28500 220.85500 1.000 211.02670 16 ASN f CA 1
ATOM 10494 C C . ASN B 1 16 ? 155.83000 116.98400 220.67700 1.000 211.02670 16 ASN f C 1
ATOM 10495 O O . ASN B 1 16 ? 154.83000 116.59500 221.29300 1.000 211.02670 16 ASN f O 1
ATOM 10506 N N . PHE B 1 17 ? 155.78600 118.01400 219.83800 1.000 210.84178 17 PHE f N 1
ATOM 10507 C CA . PHE B 1 17 ? 154.53600 118.71200 219.58200 1.000 210.84178 17 PHE f CA 1
ATOM 10508 C C . PHE B 1 17 ? 153.54500 117.78500 218.89100 1.000 210.84178 17 PHE f C 1
ATOM 10509 O O . PHE B 1 17 ? 153.92700 116.91400 218.10400 1.000 210.84178 17 PHE f O 1
ATOM 10526 N N . LYS B 1 18 ? 152.26200 117.97900 219.19000 1.000 207.61997 18 LYS f N 1
ATOM 10527 C CA . LYS B 1 18 ? 151.20900 117.16000 218.61700 1.000 207.61997 18 LYS f CA 1
ATOM 10528 C C . LYS B 1 18 ? 150.32100 117.99200 217.69600 1.000 207.61997 18 LYS f C 1
ATOM 10529 O O . LYS B 1 18 ? 150.24800 119.21600 217.83400 1.000 207.61997 18 LYS f O 1
ATOM 10548 N N . PRO B 1 19 ? 149.62600 117.35400 216.75600 1.000 205.95226 19 PRO f N 1
ATOM 10549 C CA . PRO B 1 19 ? 148.94000 118.10800 215.70000 1.000 205.95226 19 PRO f CA 1
ATOM 10550 C C . PRO B 1 19 ? 147.89400 119.06600 216.25000 1.000 205.95226 19 PRO f C 1
ATOM 10551 O O . PRO B 1 19 ? 147.25500 118.80400 217.27200 1.000 205.95226 19 PRO f O 1
ATOM 10562 N N . HIS B 1 20 ? 147.72300 120.18600 215.55200 1.000 204.71679 20 HIS f N 1
ATOM 10563 C CA . HIS B 1 20 ? 146.68800 121.15900 215.87100 1.000 204.71679 20 HIS f CA 1
ATOM 10564 C C . HIS B 1 20 ? 145.41800 120.79200 215.11300 1.000 204.71679 20 HIS f C 1
ATOM 10565 O O . HIS B 1 20 ? 145.43300 120.68200 213.88200 1.000 204.71679 20 HIS f O 1
ATOM 10579 N N . THR B 1 21 ? 144.32300 120.61100 215.84500 1.000 201.63438 21 THR f N 1
ATOM 10580 C CA . THR B 1 21 ? 143.07500 120.15900 215.24800 1.000 201.63438 21 THR f CA 1
ATOM 10581 C C . THR B 1 21 ? 142.19100 121.34600 214.88700 1.000 201.63438 21 THR f C 1
ATOM 10582 O O . THR B 1 21 ? 142.22700 122.39000 215.54400 1.000 201.63438 21 THR f O 1
ATOM 10593 N N . ILE B 1 22 ? 141.39400 121.17700 213.83500 1.000 200.93852 22 ILE f N 1
ATOM 10594 C CA . ILE B 1 22 ? 140.49300 122.20400 213.33500 1.000 200.93852 22 ILE f CA 1
ATOM 10595 C C . ILE B 1 22 ? 139.23100 121.51600 212.83900 1.000 200.93852 22 ILE f C 1
ATOM 10596 O O . ILE B 1 22 ? 139.31300 120.55200 212.07300 1.000 200.93852 22 ILE f O 1
ATOM 10612 N N . ARG B 1 23 ? 138.06700 122.02600 213.24000 1.000 197.86789 23 ARG f N 1
ATOM 10613 C CA . ARG B 1 23 ? 136.80400 121.38200 212.90600 1.000 197.86789 23 ARG f CA 1
ATOM 10614 C C . ARG B 1 23 ? 135.79600 122.41500 212.42600 1.000 197.86789 23 ARG f C 1
ATOM 10615 O O . ARG B 1 23 ? 135.36400 123.28800 213.18300 1.000 197.86789 23 ARG f O 1
ATOM 10636 N N . PHE B 1 24 ? 135.41300 122.29000 211.15600 1.000 197.48875 24 PHE f N 1
ATOM 10637 C CA . PHE B 1 24 ? 134.48900 123.20800 210.50400 1.000 197.48875 24 PHE f CA 1
ATOM 10638 C C . PHE B 1 24 ? 133.06100 122.71800 210.68500 1.000 197.48875 24 PHE f C 1
ATOM 10639 O O . PHE B 1 24 ? 132.82400 121.62100 211.19800 1.000 197.48875 24 PHE f O 1
ATOM 10656 N N . GLU B 1 25 ? 132.11100 123.54900 210.25900 1.000 195.98492 25 GLU f N 1
ATOM 10657 C CA . GLU B 1 25 ? 130.69900 123.17900 210.25200 1.000 195.98492 25 GLU f CA 1
ATOM 10658 C C . GLU B 1 25 ? 130.25200 122.97800 208.81000 1.000 195.98492 25 GLU f C 1
ATOM 10659 O O . GLU B 1 25 ? 130.38200 123.88200 207.97900 1.000 195.98492 25 GLU f O 1
ATOM 10671 N N . LEU B 1 26 ? 129.72300 121.79600 208.51100 1.000 194.91237 26 LEU f N 1
ATOM 10672 C CA . LEU B 1 26 ? 129.30600 121.48500 207.15200 1.000 194.91237 26 LEU f CA 1
ATOM 10673 C C . LEU B 1 26 ? 127.99600 122.18200 206.81300 1.000 194.91237 26 LEU f C 1
ATOM 10674 O O . LEU B 1 26 ? 127.11600 122.33900 207.66400 1.000 194.91237 26 LEU f O 1
ATOM 10690 N N . GLY B 1 27 ? 127.87400 122.61000 205.55800 1.000 196.84097 27 GLY f N 1
ATOM 10691 C CA . GLY B 1 27 ? 126.64200 123.19500 205.07500 1.000 196.84097 27 GLY f CA 1
ATOM 10692 C C . GLY B 1 27 ? 126.31300 124.55700 205.63600 1.000 196.84097 27 GLY f C 1
ATOM 10693 O O . GLY B 1 27 ? 125.22200 125.07000 205.37200 1.000 196.84097 27 GLY f O 1
ATOM 10697 N N . LYS B 1 28 ? 127.22000 125.16400 206.39300 1.000 194.96987 28 LYS f N 1
ATOM 10698 C CA . LYS B 1 28 ? 127.00100 126.46400 207.00900 1.000 194.96987 28 LYS f CA 1
ATOM 10699 C C . LYS B 1 28 ? 128.02900 127.45900 206.48300 1.000 194.96987 28 LYS f C 1
ATOM 10700 O O . LYS B 1 28 ? 128.89300 127.12700 205.66800 1.000 194.96987 28 LYS f O 1
ATOM 10719 N N . VAL B 1 29 ? 127.92600 128.69300 206.96300 1.000 194.45647 29 VAL f N 1
ATOM 10720 C CA . VAL B 1 29 ? 128.84300 129.76400 206.59800 1.000 194.45647 29 VAL f CA 1
ATOM 10721 C C . VAL B 1 29 ? 129.90000 129.82600 207.69400 1.000 194.45647 29 VAL f C 1
ATOM 10722 O O . VAL B 1 29 ? 129.74000 130.53600 208.69100 1.000 194.45647 29 VAL f O 1
ATOM 10735 N N . ASN B 1 30 ? 130.98400 129.07900 207.51400 1.000 195.45416 30 ASN f N 1
ATOM 10736 C CA . ASN B 1 30 ? 132.07200 129.06900 208.48300 1.000 195.45416 30 ASN f CA 1
ATOM 10737 C C . ASN B 1 30 ? 132.80300 130.40200 208.42000 1.000 195.45416 30 ASN f C 1
ATOM 10738 O O . ASN B 1 30 ? 133.15100 130.87200 207.33300 1.000 195.45416 30 ASN f O 1
ATOM 10749 N N . VAL B 1 31 ? 133.03600 131.01100 209.58100 1.000 194.59098 31 VAL f N 1
ATOM 10750 C CA . VAL B 1 31 ? 133.63600 132.33500 209.67300 1.000 194.59098 31 VAL f CA 1
ATOM 10751 C C . VAL B 1 31 ? 134.90100 132.24800 210.51300 1.000 194.59098 31 VAL f C 1
ATOM 10752 O O . VAL B 1 31 ? 134.94100 131.53800 211.52300 1.000 194.59098 31 VAL f O 1
ATOM 10765 N N . ILE B 1 32 ? 135.93500 132.96900 210.08700 1.000 195.48300 32 ILE f N 1
ATOM 10766 C CA . ILE B 1 32 ? 137.22100 133.00200 210.77200 1.000 195.48300 32 ILE f CA 1
ATOM 10767 C C . ILE B 1 32 ? 137.61600 134.45900 210.96200 1.000 195.48300 32 ILE f C 1
ATOM 10768 O O . ILE B 1 32 ? 137.58800 135.24100 210.00500 1.000 195.48300 32 ILE f O 1
ATOM 10784 N N . SER B 1 33 ? 137.98800 134.82000 212.18600 1.000 198.11283 33 SER f N 1
ATOM 10785 C CA . SER B 1 33 ? 138.37000 136.18300 212.52300 1.000 198.11283 33 SER f CA 1
ATOM 10786 C C . SER B 1 33 ? 139.85000 136.25300 212.88500 1.000 198.11283 33 SER f C 1
ATOM 10787 O O . SER B 1 33 ? 140.44700 135.28200 213.35600 1.000 198.11283 33 SER f O 1
ATOM 10795 N N . GLY B 1 34 ? 140.43800 137.42700 212.66300 1.000 197.19096 34 GLY f N 1
ATOM 10796 C CA . GLY B 1 34 ? 141.84100 137.63300 212.96600 1.000 197.19096 34 GLY f CA 1
ATOM 10797 C C . GLY B 1 34 ? 142.40100 138.93100 212.41800 1.000 197.19096 34 GLY f C 1
ATOM 10798 O O . GLY B 1 34 ? 141.64800 139.85200 212.08900 1.000 197.19096 34 GLY f O 1
ATOM 10802 N N . ALA B 1 35 ? 143.72700 139.00800 212.30600 1.000 198.97457 35 ALA f N 1
ATOM 10803 C CA . ALA B 1 35 ? 144.41800 140.21500 211.86600 1.000 198.97457 35 ALA f CA 1
ATOM 10804 C C . ALA B 1 35 ? 144.99900 139.96800 210.48400 1.000 198.97457 35 ALA f C 1
ATOM 10805 O O . ALA B 1 35 ? 145.88400 139.12100 210.32200 1.000 198.97457 35 ALA f O 1
ATOM 10812 N N . SER B 1 36 ? 144.50600 140.70800 209.49400 1.000 197.48327 36 SER f N 1
ATOM 10813 C CA . SER B 1 36 ? 144.95500 140.52400 208.12500 1.000 197.48327 36 SER f CA 1
ATOM 10814 C C . SER B 1 36 ? 146.33800 141.14100 207.92600 1.000 197.48327 36 SER f C 1
ATOM 10815 O O . SER B 1 36 ? 146.84800 141.89100 208.76400 1.000 197.48327 36 SER f O 1
ATOM 10823 N N . ARG B 1 37 ? 146.95300 140.79500 206.79400 1.000 196.53808 37 ARG f N 1
ATOM 10824 C CA . ARG B 1 37 ? 148.28300 141.27800 206.43500 1.000 196.53808 37 ARG f CA 1
ATOM 10825 C C . ARG B 1 37 ? 149.36100 140.61800 207.28700 1.000 196.53808 37 ARG f C 1
ATOM 10826 O O . ARG B 1 37 ? 150.55400 140.87500 207.09400 1.000 196.53808 37 ARG f O 1
ATOM 10847 N N . THR B 1 38 ? 148.95400 139.76400 208.22900 1.000 201.15283 38 THR f N 1
ATOM 10848 C CA . THR B 1 38 ? 149.87800 138.99100 209.04800 1.000 201.15283 38 THR f CA 1
ATOM 10849 C C . THR B 1 38 ? 150.01100 137.55600 208.56100 1.000 201.15283 38 THR f C 1
ATOM 10850 O O . THR B 1 38 ? 150.16600 136.63700 209.37600 1.000 201.15283 38 THR f O 1
ATOM 10861 N N . GLY B 1 39 ? 149.95200 137.34100 207.24900 1.000 203.42622 39 GLY f N 1
ATOM 10862 C CA . GLY B 1 39 ? 149.88400 135.99600 206.72100 1.000 203.42622 39 GLY f CA 1
ATOM 10863 C C . GLY B 1 39 ? 148.52000 135.36300 206.84600 1.000 203.42622 39 GLY f C 1
ATOM 10864 O O . GLY B 1 39 ? 148.40200 134.14100 206.73800 1.000 203.42622 39 GLY f O 1
ATOM 10868 N N . LYS B 1 40 ? 147.47200 136.16600 207.03600 1.000 199.29297 40 LYS f N 1
ATOM 10869 C CA . LYS B 1 40 ? 146.14400 135.63800 207.31900 1.000 199.29297 40 LYS f CA 1
ATOM 10870 C C . LYS B 1 40 ? 145.46400 135.19100 206.03000 1.000 199.29297 40 LYS f C 1
ATOM 10871 O O . LYS B 1 40 ? 144.30300 135.52900 205.78000 1.000 199.29297 40 LYS f O 1
ATOM 10890 N N . SER B 1 41 ? 146.18900 134.43100 205.19500 1.000 195.56536 41 SER f N 1
ATOM 10891 C CA . SER B 1 41 ? 145.60800 133.85400 203.98800 1.000 195.56536 41 SER f CA 1
ATOM 10892 C C . SER B 1 41 ? 146.18400 132.47400 203.68900 1.000 195.56536 41 SER f C 1
ATOM 10893 O O . SER B 1 41 ? 146.25900 132.08100 202.52000 1.000 195.56536 41 SER f O 1
ATOM 10901 N N . ALA B 1 42 ? 146.60800 131.73600 204.71700 1.000 199.33398 42 ALA f N 1
ATOM 10902 C CA . ALA B 1 42 ? 147.34500 130.49800 204.49800 1.000 199.33398 42 ALA f CA 1
ATOM 10903 C C . ALA B 1 42 ? 146.45000 129.27000 204.38600 1.000 199.33398 42 ALA f C 1
ATOM 10904 O O . ALA B 1 42 ? 146.94300 128.19700 204.02200 1.000 199.33398 42 ALA f O 1
ATOM 10911 N N . VAL B 1 43 ? 145.15200 129.39800 204.65800 1.000 193.69831 43 VAL f N 1
ATOM 10912 C CA . VAL B 1 43 ? 144.30200 128.21300 204.65300 1.000 193.69831 43 VAL f CA 1
ATOM 10913 C C . VAL B 1 43 ? 143.91400 127.81000 203.23400 1.000 193.69831 43 VAL f C 1
ATOM 10914 O O . VAL B 1 43 ? 143.82100 126.61800 202.93100 1.000 193.69831 43 VAL f O 1
ATOM 10927 N N . ILE B 1 44 ? 143.66600 128.76200 202.34000 1.000 188.18497 44 ILE f N 1
ATOM 10928 C CA . ILE B 1 44 ? 143.50200 128.40700 200.93200 1.000 188.18497 44 ILE f CA 1
ATOM 10929 C C . ILE B 1 44 ? 144.77000 127.76900 200.38100 1.000 188.18497 44 ILE f C 1
ATOM 10930 O O . ILE B 1 44 ? 144.66900 126.74200 199.68900 1.000 188.18497 44 ILE f O 1
ATOM 10946 N N . PRO B 1 45 ? 145.96700 128.30600 200.62500 1.000 194.85323 45 PRO f N 1
ATOM 10947 C CA . PRO B 1 45 ? 147.17800 127.56300 200.25100 1.000 194.85323 45 PRO f CA 1
ATOM 10948 C C . PRO B 1 45 ? 147.25400 126.17600 200.86000 1.000 194.85323 45 PRO f C 1
ATOM 10949 O O . PRO B 1 45 ? 147.67000 125.23700 200.17400 1.000 194.85323 45 PRO f O 1
ATOM 10960 N N . ILE B 1 46 ? 146.86100 126.00600 202.12400 1.000 197.97795 46 ILE f N 1
ATOM 10961 C CA . ILE B 1 46 ? 147.01800 124.69600 202.74900 1.000 197.97795 46 ILE f CA 1
ATOM 10962 C C . ILE B 1 46 ? 146.05900 123.70200 202.10800 1.000 197.97795 46 ILE f C 1
ATOM 10963 O O . ILE B 1 46 ? 146.42400 122.55400 201.82900 1.000 197.97795 46 ILE f O 1
ATOM 10979 N N . ILE B 1 47 ? 144.82600 124.13500 201.83700 1.000 191.95377 47 ILE f N 1
ATOM 10980 C CA . ILE B 1 47 ? 143.86100 123.26900 201.17200 1.000 191.95377 47 ILE f CA 1
ATOM 10981 C C . ILE B 1 47 ? 144.33700 122.91700 199.77000 1.000 191.95377 47 ILE f C 1
ATOM 10982 O O . ILE B 1 47 ? 144.27400 121.75400 199.35300 1.000 191.95377 47 ILE f O 1
ATOM 10998 N N . ASP B 1 48 ? 144.82100 123.90800 199.01900 1.000 190.81926 48 ASP f N 1
ATOM 10999 C CA . ASP B 1 48 ? 145.27400 123.64100 197.65800 1.000 190.81926 48 ASP f CA 1
ATOM 11000 C C . ASP B 1 48 ? 146.45100 122.67400 197.65100 1.000 190.81926 48 ASP f C 1
ATOM 11001 O O . ASP B 1 48 ? 146.50300 121.75300 196.82800 1.000 190.81926 48 ASP f O 1
ATOM 11010 N N . TYR B 1 49 ? 147.40300 122.86400 198.56500 1.000 200.14650 49 TYR f N 1
ATOM 11011 C CA . TYR B 1 49 ? 148.58100 122.00600 198.59400 1.000 200.14650 49 TYR f CA 1
ATOM 11012 C C . TYR B 1 49 ? 148.21700 120.59600 199.04400 1.000 200.14650 49 TYR f C 1
ATOM 11013 O O . TYR B 1 49 ? 148.78500 119.61300 198.55500 1.000 200.14650 49 TYR f O 1
ATOM 11031 N N . CYS B 1 50 ? 147.26800 120.47600 199.97800 1.000 198.99476 50 CYS f N 1
ATOM 11032 C CA . CYS B 1 50 ? 146.80400 119.15500 200.39100 1.000 198.99476 50 CYS f CA 1
ATOM 11033 C C . CYS B 1 50 ? 146.11300 118.43100 199.24300 1.000 198.99476 50 CYS f C 1
ATOM 11034 O O . CYS B 1 50 ? 146.31700 117.22800 199.04700 1.000 198.99476 50 CYS f O 1
ATOM 11042 N N . LEU B 1 51 ? 145.29500 119.14500 198.47000 1.000 190.42764 51 LEU f N 1
ATOM 11043 C CA . LEU B 1 51 ? 144.62600 118.56700 197.31300 1.000 190.42764 51 LEU f CA 1
ATOM 11044 C C . LEU B 1 51 ? 145.52600 118.48900 196.09200 1.000 190.42764 51 LEU f C 1
ATOM 11045 O O . LEU B 1 51 ? 145.01900 118.34800 194.97300 1.000 190.42764 51 LEU f O 1
ATOM 11061 N N . GLY B 1 52 ? 146.83900 118.58800 196.27300 1.000 193.20909 52 GLY f N 1
ATOM 11062 C CA . GLY B 1 52 ? 147.75600 118.50300 195.15800 1.000 193.20909 52 GLY f CA 1
ATOM 11063 C C . GLY B 1 52 ? 147.95000 119.84200 194.48400 1.000 193.20909 52 GLY f C 1
ATOM 11064 O O . GLY B 1 52 ? 147.03000 120.66400 194.44400 1.000 193.20909 52 GLY f O 1
ATOM 11068 N N . ALA B 1 53 ? 149.14700 120.07800 193.95700 1.000 194.45048 53 ALA f N 1
ATOM 11069 C CA . ALA B 1 53 ? 149.43900 121.31900 193.25800 1.000 194.45048 53 ALA f CA 1
ATOM 11070 C C . ALA B 1 53 ? 150.81900 121.21000 192.63400 1.000 194.45048 53 ALA f C 1
ATOM 11071 O O . ALA B 1 53 ? 151.71100 120.55500 193.18000 1.000 194.45048 53 ALA f O 1
ATOM 11078 N N . ASN B 1 54 ? 150.98400 121.86200 191.48500 1.000 196.07953 54 ASN f N 1
ATOM 11079 C CA . ASN B 1 54 ? 152.27000 121.85300 190.80300 1.000 196.07953 54 ASN f CA 1
ATOM 11080 C C . ASN B 1 54 ? 153.35200 122.56200 191.60300 1.000 196.07953 54 ASN f C 1
ATOM 11081 O O . ASN B 1 54 ? 154.53900 122.29700 191.38600 1.000 196.07953 54 ASN f O 1
ATOM 11092 N N . THR B 1 55 ? 152.97000 123.44700 192.52000 1.000 201.10762 55 THR f N 1
ATOM 11093 C CA . THR B 1 55 ? 153.92300 124.13900 193.37300 1.000 201.10762 55 THR f CA 1
ATOM 11094 C C . THR B 1 55 ? 153.24200 124.45800 194.69600 1.000 201.10762 55 THR f C 1
ATOM 11095 O O . THR B 1 55 ? 152.01200 124.47900 194.79300 1.000 201.10762 55 THR f O 1
ATOM 11106 N N . CYS B 1 56 ? 154.05700 124.70800 195.71600 1.000 200.77581 56 CYS f N 1
ATOM 11107 C CA . CYS B 1 56 ? 153.56700 124.98000 197.06100 1.000 200.77581 56 CYS f CA 1
ATOM 11108 C C . CYS B 1 56 ? 153.51000 126.48800 197.27200 1.000 200.77581 56 CYS f C 1
ATOM 11109 O O . CYS B 1 56 ? 154.53300 127.17300 197.16600 1.000 200.77581 56 CYS f O 1
ATOM 11117 N N . SER B 1 57 ? 152.31700 126.99900 197.57500 1.000 197.58228 57 SER f N 1
ATOM 11118 C CA . SER B 1 57 ? 152.08200 128.42900 197.72900 1.000 197.58228 57 SER f CA 1
ATOM 11119 C C . SER B 1 57 ? 151.80200 128.80700 199.18000 1.000 197.58228 57 SER f C 1
ATOM 11120 O O . SER B 1 57 ? 150.95500 129.66000 199.45300 1.000 197.58228 57 SER f O 1
ATOM 11128 N N . ILE B 1 58 ? 152.50500 128.18600 200.11500 1.000 201.04842 58 ILE f N 1
ATOM 11129 C CA . ILE B 1 58 ? 152.33200 128.44000 201.54300 1.000 201.04842 58 ILE f CA 1
ATOM 11130 C C . ILE B 1 58 ? 153.50100 129.29600 202.02000 1.000 201.04842 58 ILE f C 1
ATOM 11131 O O . ILE B 1 58 ? 154.64800 129.01000 201.64900 1.000 201.04842 58 ILE f O 1
ATOM 11147 N N . PRO B 1 59 ? 153.26500 130.34400 202.82700 1.000 203.10146 59 PRO f N 1
ATOM 11148 C CA . PRO B 1 59 ? 154.37800 131.20900 203.24900 1.000 203.10146 59 PRO f CA 1
ATOM 11149 C C . PRO B 1 59 ? 155.47900 130.45500 203.97600 1.000 203.10146 59 PRO f C 1
ATOM 11150 O O . PRO B 1 59 ? 155.24800 129.86600 205.03500 1.000 203.10146 59 PRO f O 1
ATOM 11161 N N . VAL B 1 60 ? 156.69100 130.47800 203.41500 1.000 202.11175 60 VAL f N 1
ATOM 11162 C CA . VAL B 1 60 ? 157.81900 129.78400 204.02500 1.000 202.11175 60 VAL f CA 1
ATOM 11163 C C . VAL B 1 60 ? 158.37300 130.51000 205.23900 1.000 202.11175 60 VAL f C 1
ATOM 11164 O O . VAL B 1 60 ? 159.01300 129.87800 206.08700 1.000 202.11175 60 VAL f O 1
ATOM 11177 N N . LYS B 1 61 ? 158.14200 131.81600 205.34700 1.000 206.44580 61 LYS f N 1
ATOM 11178 C CA . LYS B 1 61 ? 158.74700 132.61500 206.40400 1.000 206.44580 61 LYS f CA 1
ATOM 11179 C C . LYS B 1 61 ? 157.96100 132.57900 207.70600 1.000 206.44580 61 LYS f C 1
ATOM 11180 O O . LYS B 1 61 ? 158.53100 132.85500 208.76800 1.000 206.44580 61 LYS f O 1
ATOM 11199 N N . THR B 1 62 ? 156.67100 132.24500 207.65600 1.000 207.37842 62 THR f N 1
ATOM 11200 C CA . THR B 1 62 ? 155.81000 132.32100 208.82600 1.000 207.37842 62 THR f CA 1
ATOM 11201 C C . THR B 1 62 ? 155.22200 130.98300 209.25100 1.000 207.37842 62 THR f C 1
ATOM 11202 O O . THR B 1 62 ? 155.08700 130.74500 210.45700 1.000 207.37842 62 THR f O 1
ATOM 11213 N N . ILE B 1 63 ? 154.87200 130.10800 208.31000 1.000 205.65084 63 ILE f N 1
ATOM 11214 C CA . ILE B 1 63 ? 154.09300 128.91400 208.62000 1.000 205.65084 63 ILE f CA 1
ATOM 11215 C C . ILE B 1 63 ? 154.82600 127.65200 208.18300 1.000 205.65084 63 ILE f C 1
ATOM 11216 O O . ILE B 1 63 ? 154.88300 126.66700 208.92700 1.000 205.65084 63 ILE f O 1
ATOM 11232 N N . ARG B 1 64 ? 155.39600 127.67500 206.98000 1.000 202.96571 64 ARG f N 1
ATOM 11233 C CA . ARG B 1 64 ? 155.80800 126.44800 206.30800 1.000 202.96571 64 ARG f CA 1
ATOM 11234 C C . ARG B 1 64 ? 157.10600 125.86600 206.85500 1.000 202.96571 64 ARG f C 1
ATOM 11235 O O . ARG B 1 64 ? 157.70800 124.99700 206.21600 1.000 202.96571 64 ARG f O 1
ATOM 11256 N N . LYS B 1 65 ? 157.55300 126.33000 208.02200 1.000 208.33564 65 LYS f N 1
ATOM 11257 C CA . LYS B 1 65 ? 158.74700 125.78600 208.65000 1.000 208.33564 65 LYS f CA 1
ATOM 11258 C C . LYS B 1 65 ? 158.50500 125.21800 210.04100 1.000 208.33564 65 LYS f C 1
ATOM 11259 O O . LYS B 1 65 ? 159.46100 124.74800 210.66700 1.000 208.33564 65 LYS f O 1
ATOM 11278 N N . TYR B 1 66 ? 157.27100 125.24400 210.54000 1.000 209.79705 66 TYR f N 1
ATOM 11279 C CA . TYR B 1 66 ? 156.94800 124.70400 211.85400 1.000 209.79705 66 TYR f CA 1
ATOM 11280 C C . TYR B 1 66 ? 156.06900 123.46400 211.78900 1.000 209.79705 66 TYR f C 1
ATOM 11281 O O . TYR B 1 66 ? 155.60000 123.00200 212.83400 1.000 209.79705 66 TYR f O 1
ATOM 11299 N N . CYS B 1 67 ? 155.83600 122.91000 210.60100 1.000 209.62286 67 CYS f N 1
ATOM 11300 C CA . CYS B 1 67 ? 154.86600 121.83200 210.41500 1.000 209.62286 67 CYS f CA 1
ATOM 11301 C C . CYS B 1 67 ? 155.43600 120.81300 209.43300 1.000 209.62286 67 CYS f C 1
ATOM 11302 O O . CYS B 1 67 ? 155.63800 121.12100 208.25500 1.000 209.62286 67 CYS f O 1
ATOM 11310 N N . GLU B 1 68 ? 155.68500 119.59500 209.92000 1.000 208.25987 68 GLU f N 1
ATOM 11311 C CA . GLU B 1 68 ? 156.19200 118.54000 209.05000 1.000 208.25987 68 GLU f CA 1
ATOM 11312 C C . GLU B 1 68 ? 155.18700 118.17300 207.96800 1.000 208.25987 68 GLU f C 1
ATOM 11313 O O . GLU B 1 68 ? 155.56700 117.97700 206.80800 1.000 208.25987 68 GLU f O 1
ATOM 11325 N N . TRP B 1 69 ? 153.90800 118.07500 208.32400 1.000 205.21191 69 TRP f N 1
ATOM 11326 C CA . TRP B 1 69 ? 152.90100 117.54400 207.42100 1.000 205.21191 69 TRP f CA 1
ATOM 11327 C C . TRP B 1 69 ? 151.64600 118.39700 207.47900 1.000 205.21191 69 TRP f C 1
ATOM 11328 O O . TRP B 1 69 ? 151.35000 119.02000 208.50300 1.000 205.21191 69 TRP f O 1
ATOM 11349 N N . PHE B 1 70 ? 150.91700 118.40900 206.37100 1.000 204.82887 70 PHE f N 1
ATOM 11350 C CA . PHE B 1 70 ? 149.66900 119.13700 206.22800 1.000 204.82887 70 PHE f CA 1
ATOM 11351 C C . PHE B 1 70 ? 148.54300 118.14000 205.99300 1.000 204.82887 70 PHE f C 1
ATOM 11352 O O . PHE B 1 70 ? 148.76200 117.06400 205.43300 1.000 204.82887 70 PHE f O 1
ATOM 11369 N N . GLY B 1 71 ? 147.34300 118.49800 206.42300 1.000 201.05659 71 GLY f N 1
ATOM 11370 C CA . GLY B 1 71 ? 146.21600 117.58600 206.33000 1.000 201.05659 71 GLY f CA 1
ATOM 11371 C C . GLY B 1 71 ? 144.92500 118.31700 206.05200 1.000 201.05659 71 GLY f C 1
ATOM 11372 O O . GLY B 1 71 ? 144.76900 119.49500 206.38600 1.000 201.05659 71 GLY f O 1
ATOM 11376 N N . ILE B 1 72 ? 143.99100 117.60300 205.43100 1.000 198.51091 72 ILE f N 1
ATOM 11377 C CA . ILE B 1 72 ? 142.68000 118.12700 205.07700 1.000 198.51091 72 ILE f CA 1
ATOM 11378 C C . ILE B 1 72 ? 141.64400 117.03400 205.29900 1.000 198.51091 72 ILE f C 1
ATOM 11379 O O . ILE B 1 72 ? 141.89100 115.85700 205.00700 1.000 198.51091 72 ILE f O 1
ATOM 11395 N N . VAL B 1 73 ? 140.48400 117.43300 205.81400 1.000 198.99878 73 VAL f N 1
ATOM 11396 C CA . VAL B 1 73 ? 139.37900 116.52900 206.11300 1.000 198.99878 73 VAL f CA 1
ATOM 11397 C C . VAL B 1 73 ? 138.18900 117.01100 205.29800 1.000 198.99878 73 VAL f C 1
ATOM 11398 O O . VAL B 1 73 ? 137.70000 118.12800 205.51200 1.000 198.99878 73 VAL f O 1
ATOM 11411 N N . VAL B 1 74 ? 137.70100 116.17900 204.38000 1.000 197.66428 74 VAL f N 1
ATOM 11412 C CA . VAL B 1 74 ? 136.64900 116.59500 203.46000 1.000 197.66428 74 VAL f CA 1
ATOM 11413 C C . VAL B 1 74 ? 135.52300 115.57200 203.47300 1.000 197.66428 74 VAL f C 1
ATOM 11414 O O . VAL B 1 74 ? 135.75300 114.38000 203.25200 1.000 197.66428 74 VAL f O 1
ATOM 11427 N N . ALA B 1 75 ? 134.30500 116.04800 203.71600 1.000 195.66588 75 ALA f N 1
ATOM 11428 C CA . ALA B 1 75 ? 133.12300 115.21100 203.58000 1.000 195.66588 75 ALA f CA 1
ATOM 11429 C C . ALA B 1 75 ? 132.70200 115.13000 202.11900 1.000 195.66588 75 ALA f C 1
ATOM 11430 O O . ALA B 1 75 ? 132.73300 116.12600 201.38700 1.000 195.66588 75 ALA f O 1
ATOM 11437 N N . THR B 1 76 ? 132.28800 113.93400 201.70400 1.000 196.96637 76 THR f N 1
ATOM 11438 C CA . THR B 1 76 ? 132.00700 113.64600 200.30700 1.000 196.96637 76 THR f CA 1
ATOM 11439 C C . THR B 1 76 ? 130.91100 112.59100 200.23100 1.000 196.96637 76 THR f C 1
ATOM 11440 O O . THR B 1 76 ? 130.62700 111.89400 201.20800 1.000 196.96637 76 THR f O 1
ATOM 11451 N N . GLU B 1 77 ? 130.29100 112.48400 199.05100 1.000 196.44001 77 GLU f N 1
ATOM 11452 C CA . GLU B 1 77 ? 129.26900 111.46200 198.84100 1.000 196.44001 77 GLU f CA 1
ATOM 11453 C C . GLU B 1 77 ? 129.77500 110.08200 199.23800 1.000 196.44001 77 GLU f C 1
ATOM 11454 O O . GLU B 1 77 ? 129.08900 109.34400 199.95600 1.000 196.44001 77 GLU f O 1
ATOM 11466 N N . GLN B 1 78 ? 130.97200 109.71300 198.78000 1.000 196.46996 78 GLN f N 1
ATOM 11467 C CA . GLN B 1 78 ? 131.51300 108.40300 199.12700 1.000 196.46996 78 GLN f CA 1
ATOM 11468 C C . GLN B 1 78 ? 131.71700 108.28200 200.63000 1.000 196.46996 78 GLN f C 1
ATOM 11469 O O . GLN B 1 78 ? 131.46200 107.22400 201.21700 1.000 196.46996 78 GLN f O 1
ATOM 11483 N N . GLY B 1 79 ? 132.17400 109.34800 201.26500 1.000 198.72018 79 GLY f N 1
ATOM 11484 C CA . GLY B 1 79 ? 132.38400 109.35400 202.69400 1.000 198.72018 79 GLY f CA 1
ATOM 11485 C C . GLY B 1 79 ? 133.39000 110.42000 203.07000 1.000 198.72018 79 GLY f C 1
ATOM 11486 O O . GLY B 1 79 ? 133.72900 111.28200 202.26600 1.000 198.72018 79 GLY f O 1
ATOM 11490 N N . GLU B 1 80 ? 133.85300 110.34400 204.31400 1.000 202.12052 80 GLU f N 1
ATOM 11491 C CA . GLU B 1 80 ? 134.87600 111.26700 204.78000 1.000 202.12052 80 GLU f CA 1
ATOM 11492 C C . GLU B 1 80 ? 136.23700 110.85600 204.23500 1.000 202.12052 80 GLU f C 1
ATOM 11493 O O . GLU B 1 80 ? 136.61500 109.68200 204.29600 1.000 202.12052 80 GLU f O 1
ATOM 11505 N N . LYS B 1 81 ? 136.97100 111.82700 203.70500 1.000 198.45668 81 LYS f N 1
ATOM 11506 C CA . LYS B 1 81 ? 138.28300 111.60700 203.11800 1.000 198.45668 81 LYS f CA 1
ATOM 11507 C C . LYS B 1 81 ? 139.30700 112.41300 203.90000 1.000 198.45668 81 LYS f C 1
ATOM 11508 O O . LYS B 1 81 ? 139.13900 113.62500 204.08300 1.000 198.45668 81 LYS f O 1
ATOM 11527 N N . LEU B 1 82 ? 140.36100 111.74400 204.35600 1.000 201.26873 82 LEU f N 1
ATOM 11528 C CA . LEU B 1 82 ? 141.45900 112.39600 205.05400 1.000 201.26873 82 LEU f CA 1
ATOM 11529 C C . LEU B 1 82 ? 142.67300 112.36100 204.14100 1.000 201.26873 82 LEU f C 1
ATOM 11530 O O . LEU B 1 82 ? 143.22700 111.28700 203.88200 1.000 201.26873 82 LEU f O 1
ATOM 11546 N N . LEU B 1 83 ? 143.08500 113.52500 203.65500 1.000 197.72999 83 LEU f N 1
ATOM 11547 C CA . LEU B 1 83 ? 144.24400 113.62000 202.78600 1.000 197.72999 83 LEU f CA 1
ATOM 11548 C C . LEU B 1 83 ? 145.36700 114.32400 203.52900 1.000 197.72999 83 LEU f C 1
ATOM 11549 O O . LEU B 1 83 ? 145.12800 115.19200 204.37000 1.000 197.72999 83 LEU f O 1
ATOM 11565 N N . ALA B 1 84 ? 146.59700 113.92400 203.22700 1.000 201.58660 84 ALA f N 1
ATOM 11566 C CA . ALA B 1 84 ? 147.77400 114.48100 203.86800 1.000 201.58660 84 ALA f CA 1
ATOM 11567 C C . ALA B 1 84 ? 148.72000 114.99900 202.79500 1.000 201.58660 84 ALA f C 1
ATOM 11568 O O . ALA B 1 84 ? 148.43300 114.93500 201.59600 1.000 201.58660 84 ALA f O 1
ATOM 11575 N N . ARG B 1 85 ? 149.84900 115.54300 203.23900 1.000 202.74723 85 ARG f N 1
ATOM 11576 C CA . ARG B 1 85 ? 150.83900 116.08700 202.32200 1.000 202.74723 85 ARG f CA 1
ATOM 11577 C C . ARG B 1 85 ? 152.09700 116.41800 203.10800 1.000 202.74723 85 ARG f C 1
ATOM 11578 O O . ARG B 1 85 ? 152.02000 116.74500 204.29300 1.000 202.74723 85 ARG f O 1
ATOM 11599 N N . LYS B 1 86 ? 153.24500 116.32700 202.44400 1.000 205.37002 86 LYS f N 1
ATOM 11600 C CA . LYS B 1 86 ? 154.53200 116.62500 203.05400 1.000 205.37002 86 LYS f CA 1
ATOM 11601 C C . LYS B 1 86 ? 155.12100 117.88700 202.43900 1.000 205.37002 86 LYS f C 1
ATOM 11602 O O . LYS B 1 86 ? 155.18400 118.02200 201.21400 1.000 205.37002 86 LYS f O 1
ATOM 11621 N N . GLU B 1 87 ? 155.54700 118.81300 203.29500 1.000 206.36933 87 GLU f N 1
ATOM 11622 C CA . GLU B 1 87 ? 156.21900 120.00000 202.80100 1.000 206.36933 87 GLU f CA 1
ATOM 11623 C C . GLU B 1 87 ? 157.59300 119.62900 202.24600 1.000 206.36933 87 GLU f C 1
ATOM 11624 O O . GLU B 1 87 ? 158.25500 118.72500 202.76200 1.000 206.36933 87 GLU f O 1
ATOM 11636 N N . PRO B 1 88 ? 158.04600 120.31000 201.19500 1.000 204.13946 88 PRO f N 1
ATOM 11637 C CA . PRO B 1 88 ? 159.32000 119.92900 200.57400 1.000 204.13946 88 PRO f CA 1
ATOM 11638 C C . PRO B 1 88 ? 160.53500 120.36200 201.37600 1.000 204.13946 88 PRO f C 1
ATOM 11639 O O . PRO B 1 88 ? 161.51800 119.62200 201.48000 1.000 204.13946 88 PRO f O 1
ATOM 11650 N N . GLY B 1 89 ? 160.47700 121.56200 201.94400 1.000 207.01590 89 GLY f N 1
ATOM 11651 C CA . GLY B 1 89 ? 161.63500 122.15000 202.58600 1.000 207.01590 89 GLY f CA 1
ATOM 11652 C C . GLY B 1 89 ? 162.44400 122.97400 201.60700 1.000 207.01590 89 GLY f C 1
ATOM 11653 O O . GLY B 1 89 ? 162.07900 124.11100 201.29400 1.000 207.01590 89 GLY f O 1
ATOM 11657 N N . ASN B 1 90 ? 163.55000 122.41300 201.11700 1.000 207.63870 90 ASN f N 1
ATOM 11658 C CA . ASN B 1 90 ? 164.31700 123.08200 200.07100 1.000 207.63870 90 ASN f CA 1
ATOM 11659 C C . ASN B 1 90 ? 163.65300 122.94600 198.70700 1.000 207.63870 90 ASN f C 1
ATOM 11660 O O . ASN B 1 90 ? 163.70000 123.88300 197.90300 1.000 207.63870 90 ASN f O 1
ATOM 11671 N N . GLN B 1 91 ? 163.03500 121.80100 198.43100 1.000 201.59586 91 GLN f N 1
ATOM 11672 C CA . GLN B 1 91 ? 162.33700 121.58000 197.17200 1.000 201.59586 91 GLN f CA 1
ATOM 11673 C C . GLN B 1 91 ? 161.06200 122.42500 197.17100 1.000 201.59586 91 GLN f C 1
ATOM 11674 O O . GLN B 1 91 ? 160.73800 123.09900 198.15200 1.000 201.59586 91 GLN f O 1
ATOM 11688 N N . ARG B 1 92 ? 160.32200 122.40700 196.06500 1.000 191.87835 92 ARG f N 1
ATOM 11689 C CA . ARG B 1 92 ? 159.08100 123.15900 195.94600 1.000 191.87835 92 ARG f CA 1
ATOM 11690 C C . ARG B 1 92 ? 157.83300 122.29200 195.91200 1.000 191.87835 92 ARG f C 1
ATOM 11691 O O . ARG B 1 92 ? 156.78600 122.73200 196.39200 1.000 191.87835 92 ARG f O 1
ATOM 11712 N N . SER B 1 93 ? 157.91100 121.08200 195.36600 1.000 201.41889 93 SER f N 1
ATOM 11713 C CA . SER B 1 93 ? 156.76600 120.19100 195.27300 1.000 201.41889 93 SER f CA 1
ATOM 11714 C C . SER B 1 93 ? 157.13800 118.82500 195.82900 1.000 201.41889 93 SER f C 1
ATOM 11715 O O . SER B 1 93 ? 158.29300 118.39800 195.75400 1.000 201.41889 93 SER f O 1
ATOM 11723 N N . THR B 1 94 ? 156.14100 118.14400 196.39000 1.000 204.65937 94 THR f N 1
ATOM 11724 C CA . THR B 1 94 ? 156.32500 116.84200 197.01100 1.000 204.65937 94 THR f CA 1
ATOM 11725 C C . THR B 1 94 ? 155.25700 115.88000 196.51600 1.000 204.65937 94 THR f C 1
ATOM 11726 O O . THR B 1 94 ? 154.07900 116.23900 196.42200 1.000 204.65937 94 THR f O 1
ATOM 11737 N N . THR B 1 95 ? 155.67600 114.65500 196.20300 1.000 202.93353 95 THR f N 1
ATOM 11738 C CA . THR B 1 95 ? 154.77100 113.58800 195.80400 1.000 202.93353 95 THR f CA 1
ATOM 11739 C C . THR B 1 95 ? 154.44400 112.64500 196.95500 1.000 202.93353 95 THR f C 1
ATOM 11740 O O . THR B 1 95 ? 153.80500 111.61300 196.73500 1.000 202.93353 95 THR f O 1
ATOM 11751 N N . ASP B 1 96 ? 154.86700 112.97500 198.17300 1.000 206.20543 96 ASP f N 1
ATOM 11752 C CA . ASP B 1 96 ? 154.71000 112.10100 199.32900 1.000 206.20543 96 ASP f CA 1
ATOM 11753 C C . ASP B 1 96 ? 153.50600 112.56500 200.14000 1.000 206.20543 96 ASP f C 1
ATOM 11754 O O . ASP B 1 96 ? 153.47700 113.70100 200.62700 1.000 206.20543 96 ASP f O 1
ATOM 11763 N N . MET B 1 97 ? 152.51500 111.68800 200.28300 1.000 203.29088 97 MET f N 1
ATOM 11764 C CA . MET B 1 97 ? 151.35700 111.97800 201.11800 1.000 203.29088 97 MET f CA 1
ATOM 11765 C C . MET B 1 97 ? 150.67400 110.67800 201.51900 1.000 203.29088 97 MET f C 1
ATOM 11766 O O . MET B 1 97 ? 150.84000 109.63800 200.87500 1.000 203.29088 97 MET f O 1
ATOM 11780 N N . PHE B 1 98 ? 149.90700 110.75900 202.60400 1.000 201.56833 98 PHE f N 1
ATOM 11781 C CA . PHE B 1 98 ? 149.15600 109.63800 203.15100 1.000 201.56833 98 PHE f CA 1
ATOM 11782 C C . PHE B 1 98 ? 147.66400 109.89400 202.98500 1.000 201.56833 98 PHE f C 1
ATOM 11783 O O . PHE B 1 98 ? 147.19000 111.01400 203.20100 1.000 201.56833 98 PHE f O 1
ATOM 11800 N N . VAL B 1 99 ? 146.92900 108.85200 202.61200 1.000 200.24451 99 VAL f N 1
ATOM 11801 C CA . VAL B 1 99 ? 145.50100 108.95600 202.35400 1.000 200.24451 99 VAL f CA 1
ATOM 11802 C C . VAL B 1 99 ? 144.75000 108.07100 203.33800 1.000 200.24451 99 VAL f C 1
ATOM 11803 O O . VAL B 1 99 ? 145.28700 107.10300 203.88600 1.000 200.24451 99 VAL f O 1
ATOM 11816 N N . LEU B 1 100 ? 143.48600 108.41700 203.56600 1.000 200.68550 100 LEU f N 1
ATOM 11817 C CA . LEU B 1 100 ? 142.59400 107.57100 204.35000 1.000 200.68550 100 LEU f CA 1
ATOM 11818 C C . LEU B 1 100 ? 141.17600 107.75400 203.83700 1.000 200.68550 100 LEU f C 1
ATOM 11819 O O . LEU B 1 100 ? 140.66300 108.87900 203.79700 1.000 200.68550 100 LEU f O 1
ATOM 11835 N N . GLU B 1 101 ? 140.55200 106.64800 203.44800 1.000 200.28347 101 GLU f N 1
ATOM 11836 C CA . GLU B 1 101 ? 139.17100 106.62100 202.99100 1.000 200.28347 101 GLU f CA 1
ATOM 11837 C C . GLU B 1 101 ? 138.29400 106.10200 204.12000 1.000 200.28347 101 GLU f C 1
ATOM 11838 O O . GLU B 1 101 ? 138.67400 105.16000 204.82300 1.000 200.28347 101 GLU f O 1
ATOM 11850 N N . ALA B 1 102 ? 137.13100 106.72000 204.29800 1.000 200.61740 102 ALA f N 1
ATOM 11851 C CA . ALA B 1 102 ? 136.19200 106.29900 205.32800 1.000 200.61740 102 ALA f CA 1
ATOM 11852 C C . ALA B 1 102 ? 134.86000 106.99200 205.07400 1.000 200.61740 102 ALA f C 1
ATOM 11853 O O . ALA B 1 102 ? 134.75000 107.87600 204.22000 1.000 200.61740 102 ALA f O 1
ATOM 11860 N N . GLU B 1 103 ? 133.84200 106.57800 205.82600 1.000 199.18801 103 GLU f N 1
ATOM 11861 C CA . GLU B 1 103 ? 132.53400 107.21800 205.78700 1.000 199.18801 103 GLU f CA 1
ATOM 11862 C C . GLU B 1 103 ? 132.42500 108.34000 206.81000 1.000 199.18801 103 GLU f C 1
ATOM 11863 O O . GLU B 1 103 ? 132.06000 109.46700 206.46200 1.000 199.18801 103 GLU f O 1
ATOM 11875 N N . ASN B 1 104 ? 132.73700 108.04800 208.07300 1.000 199.58884 104 ASN f N 1
ATOM 11876 C CA . ASN B 1 104 ? 132.82500 109.08400 209.10100 1.000 199.58884 104 ASN f CA 1
ATOM 11877 C C . ASN B 1 104 ? 133.77800 108.55800 210.17300 1.000 199.58884 104 ASN f C 1
ATOM 11878 O O . ASN B 1 104 ? 133.37900 107.74700 211.01200 1.000 199.58884 104 ASN f O 1
ATOM 11889 N N . ILE B 1 105 ? 135.02000 109.02600 210.13600 1.000 202.07426 105 ILE f N 1
ATOM 11890 C CA . ILE B 1 105 ? 136.06900 108.53100 211.01500 1.000 202.07426 105 ILE f CA 1
ATOM 11891 C C . ILE B 1 105 ? 136.30800 109.53500 212.13000 1.000 202.07426 105 ILE f C 1
ATOM 11892 O O . ILE B 1 105 ? 136.10500 110.74400 211.96900 1.000 202.07426 105 ILE f O 1
ATOM 11908 N N . THR B 1 106 ? 136.74400 109.02200 213.28000 1.000 203.37601 106 THR f N 1
ATOM 11909 C CA . THR B 1 106 ? 137.07600 109.84500 214.43200 1.000 203.37601 106 THR f CA 1
ATOM 11910 C C . THR B 1 106 ? 138.51300 109.65500 214.89400 1.000 203.37601 106 THR f C 1
ATOM 11911 O O . THR B 1 106 ? 138.98400 110.42900 215.73600 1.000 203.37601 106 THR f O 1
ATOM 11922 N N . SER B 1 107 ? 139.22100 108.65600 214.37400 1.000 202.73716 107 SER f N 1
ATOM 11923 C CA . SER B 1 107 ? 140.61500 108.42500 214.72300 1.000 202.73716 107 SER f CA 1
ATOM 11924 C C . SER B 1 107 ? 141.49500 109.41400 213.97300 1.000 202.73716 107 SER f C 1
ATOM 11925 O O . SER B 1 107 ? 141.34300 109.59600 212.76000 1.000 202.73716 107 SER f O 1
ATOM 11933 N N . ILE B 1 108 ? 142.41100 110.04800 214.69500 1.000 199.96291 108 ILE f N 1
ATOM 11934 C CA . ILE B 1 108 ? 143.28600 111.07600 214.14600 1.000 199.96291 108 ILE f CA 1
ATOM 11935 C C . ILE B 1 108 ? 144.72000 110.55300 214.21800 1.000 199.96291 108 ILE f C 1
ATOM 11936 O O . ILE B 1 108 ? 145.34100 110.60200 215.29000 1.000 199.96291 108 ILE f O 1
ATOM 11952 N N . PRO B 1 109 ? 145.28500 110.04500 213.12300 1.000 200.90121 109 PRO f N 1
ATOM 11953 C CA . PRO B 1 109 ? 146.68600 109.61400 213.16100 1.000 200.90121 109 PRO f CA 1
ATOM 11954 C C . PRO B 1 109 ? 147.60800 110.77200 213.50700 1.000 200.90121 109 PRO f C 1
ATOM 11955 O O . PRO B 1 109 ? 147.38300 111.91600 213.10600 1.000 200.90121 109 PRO f O 1
ATOM 11966 N N . ILE B 1 110 ? 148.65700 110.46100 214.26200 1.000 200.93241 110 ILE f N 1
ATOM 11967 C CA . ILE B 1 110 ? 149.62800 111.46500 214.67400 1.000 200.93241 110 ILE f CA 1
ATOM 11968 C C . ILE B 1 110 ? 150.93600 111.37500 213.90300 1.000 200.93241 110 ILE f C 1
ATOM 11969 O O . ILE B 1 110 ? 151.66900 112.37600 213.84200 1.000 200.93241 110 ILE f O 1
ATOM 11985 N N . ARG B 1 111 ? 151.26400 110.22800 213.31500 1.000 199.54896 111 ARG f N 1
ATOM 11986 C CA . ARG B 1 111 ? 152.47300 110.06000 212.52100 1.000 199.54896 111 ARG f CA 1
ATOM 11987 C C . ARG B 1 111 ? 152.08700 109.43400 211.19100 1.000 199.54896 111 ARG f C 1
ATOM 11988 O O . ARG B 1 111 ? 151.27000 108.50800 211.15400 1.000 199.54896 111 ARG f O 1
ATOM 12009 N N . LEU B 1 112 ? 152.66900 109.93700 210.10600 1.000 202.95781 112 LEU f N 1
ATOM 12010 C CA . LEU B 1 112 ? 152.30500 109.51100 208.76400 1.000 202.95781 112 LEU f CA 1
ATOM 12011 C C . LEU B 1 112 ? 153.54600 109.11500 207.97900 1.000 202.95781 112 LEU f C 1
ATOM 12012 O O . LEU B 1 112 ? 154.68200 109.34900 208.39800 1.000 202.95781 112 LEU f O 1
ATOM 12028 N N . GLU B 1 113 ? 153.29800 108.50400 206.82400 1.000 202.39213 113 GLU f N 1
ATOM 12029 C CA . GLU B 1 113 ? 154.33600 108.16700 205.86500 1.000 202.39213 113 GLU f CA 1
ATOM 12030 C C . GLU B 1 113 ? 153.69800 108.10300 204.48600 1.000 202.39213 113 GLU f C 1
ATOM 12031 O O . GLU B 1 113 ? 152.47700 107.99900 204.35200 1.000 202.39213 113 GLU f O 1
ATOM 12043 N N . LYS B 1 114 ? 154.53700 108.16800 203.45600 1.000 203.56137 114 LYS f N 1
ATOM 12044 C CA . LYS B 1 114 ? 154.02700 108.20300 202.09300 1.000 203.56137 114 LYS f CA 1
ATOM 12045 C C . LYS B 1 114 ? 153.17300 106.97300 201.81300 1.000 203.56137 114 LYS f C 1
ATOM 12046 O O . LYS B 1 114 ? 153.63200 105.83600 201.94800 1.000 203.56137 114 LYS f O 1
ATOM 12065 N N . ASN B 1 115 ? 151.92800 107.20900 201.41200 1.000 203.11971 115 ASN f N 1
ATOM 12066 C CA . ASN B 1 115 ? 151.00400 106.15000 201.03700 1.000 203.11971 115 ASN f CA 1
ATOM 12067 C C . ASN B 1 115 ? 150.44400 106.31400 199.63500 1.000 203.11971 115 ASN f C 1
ATOM 12068 O O . ASN B 1 115 ? 149.94500 105.34200 199.06600 1.000 203.11971 115 ASN f O 1
ATOM 12079 N N . THR B 1 116 ? 150.51500 107.51500 199.06800 1.000 199.91841 116 THR f N 1
ATOM 12080 C CA . THR B 1 116 ? 149.99200 107.79500 197.74200 1.000 199.91841 116 THR f CA 1
ATOM 12081 C C . THR B 1 116 ? 150.89700 108.82700 197.08600 1.000 199.91841 116 THR f C 1
ATOM 12082 O O . THR B 1 116 ? 151.68100 109.49500 197.76400 1.000 199.91841 116 THR f O 1
ATOM 12093 N N . ASN B 1 117 ? 150.81200 108.93000 195.76400 1.000 194.44047 117 ASN f N 1
ATOM 12094 C CA . ASN B 1 117 ? 151.53800 109.95100 195.02400 1.000 194.44047 117 ASN f CA 1
ATOM 12095 C C . ASN B 1 117 ? 150.56700 110.96900 194.43700 1.000 194.44047 117 ASN f C 1
ATOM 12096 O O . ASN B 1 117 ? 149.34600 110.79700 194.46300 1.000 194.44047 117 ASN f O 1
ATOM 12107 N N . VAL B 1 118 ? 151.13700 112.04500 193.89200 1.000 195.06907 118 VAL f N 1
ATOM 12108 C CA . VAL B 1 118 ? 150.32200 113.13000 193.35300 1.000 195.06907 118 VAL f CA 1
ATOM 12109 C C . VAL B 1 118 ? 149.36100 112.59600 192.30000 1.000 195.06907 118 VAL f C 1
ATOM 12110 O O . VAL B 1 118 ? 148.17300 112.94000 192.28600 1.000 195.06907 118 VAL f O 1
ATOM 12123 N N . ILE B 1 119 ? 149.86100 111.75000 191.40200 1.000 190.44160 119 ILE f N 1
ATOM 12124 C CA . ILE B 1 119 ? 149.03800 111.27300 190.29500 1.000 190.44160 119 ILE f CA 1
ATOM 12125 C C . ILE B 1 119 ? 147.86400 110.45900 190.82100 1.000 190.44160 119 ILE f C 1
ATOM 12126 O O . ILE B 1 119 ? 146.72400 110.61600 190.37000 1.000 190.44160 119 ILE f O 1
ATOM 12142 N N . ALA B 1 120 ? 148.12700 109.56700 191.77800 1.000 190.90477 120 ALA f N 1
ATOM 12143 C CA . ALA B 1 120 ? 147.05800 108.73200 192.31400 1.000 190.90477 120 ALA f CA 1
ATOM 12144 C C . ALA B 1 120 ? 146.00800 109.56700 193.03500 1.000 190.90477 120 ALA f C 1
ATOM 12145 O O . ALA B 1 120 ? 144.80500 109.34200 192.86500 1.000 190.90477 120 ALA f O 1
ATOM 12152 N N . VAL B 1 121 ? 146.44100 110.53300 193.84600 1.000 192.22825 121 VAL f N 1
ATOM 12153 C CA . VAL B 1 121 ? 145.48700 111.39400 194.54000 1.000 192.22825 121 VAL f CA 1
ATOM 12154 C C . VAL B 1 121 ? 144.64800 112.16400 193.53000 1.000 192.22825 121 VAL f C 1
ATOM 12155 O O . VAL B 1 121 ? 143.41800 112.24700 193.64100 1.000 192.22825 121 VAL f O 1
ATOM 12168 N N . LYS B 1 122 ? 145.30400 112.72900 192.51800 1.000 190.21176 122 LYS f N 1
ATOM 12169 C CA . LYS B 1 122 ? 144.58000 113.51100 191.52700 1.000 190.21176 122 LYS f CA 1
ATOM 12170 C C . LYS B 1 122 ? 143.57500 112.65500 190.77400 1.000 190.21176 122 LYS f C 1
ATOM 12171 O O . LYS B 1 122 ? 142.44300 113.08700 190.55100 1.000 190.21176 122 LYS f O 1
ATOM 12190 N N . ARG B 1 123 ? 143.95400 111.43200 190.39600 1.000 189.83598 123 ARG f N 1
ATOM 12191 C CA . ARG B 1 123 ? 143.05000 110.61100 189.59900 1.000 189.83598 123 ARG f CA 1
ATOM 12192 C C . ARG B 1 123 ? 141.91400 110.04100 190.43900 1.000 189.83598 123 ARG f C 1
ATOM 12193 O O . ARG B 1 123 ? 140.79000 109.90400 189.93900 1.000 189.83598 123 ARG f O 1
ATOM 12214 N N . MET B 1 124 ? 142.17100 109.69600 191.70400 1.000 190.05213 124 MET f N 1
ATOM 12215 C CA . MET B 1 124 ? 141.07000 109.27000 192.55800 1.000 190.05213 124 MET f CA 1
ATOM 12216 C C . MET B 1 124 ? 140.09700 110.41900 192.78800 1.000 190.05213 124 MET f C 1
ATOM 12217 O O . MET B 1 124 ? 138.87700 110.22300 192.75300 1.000 190.05213 124 MET f O 1
ATOM 12231 N N . LEU B 1 125 ? 140.60900 111.63600 192.97800 1.000 189.54247 125 LEU f N 1
ATOM 12232 C CA . LEU B 1 125 ? 139.71400 112.78600 193.02200 1.000 189.54247 125 LEU f CA 1
ATOM 12233 C C . LEU B 1 125 ? 138.95000 112.94000 191.71400 1.000 189.54247 125 LEU f C 1
ATOM 12234 O O . LEU B 1 125 ? 137.75300 113.24600 191.72600 1.000 189.54247 125 LEU f O 1
ATOM 12250 N N . ASP B 1 126 ? 139.62200 112.73100 190.58300 1.000 188.44618 126 ASP f N 1
ATOM 12251 C CA . ASP B 1 126 ? 138.99100 112.93900 189.28600 1.000 188.44618 126 ASP f CA 1
ATOM 12252 C C . ASP B 1 126 ? 137.81400 111.99500 189.09500 1.000 188.44618 126 ASP f C 1
ATOM 12253 O O . ASP B 1 126 ? 136.69500 112.42500 188.79600 1.000 188.44618 126 ASP f O 1
ATOM 12262 N N . ASP B 1 127 ? 138.04700 110.69400 189.27700 1.000 189.61040 127 ASP f N 1
ATOM 12263 C CA . ASP B 1 127 ? 136.95900 109.74200 189.08900 1.000 189.61040 127 ASP f CA 1
ATOM 12264 C C . ASP B 1 127 ? 135.94500 109.82100 190.22000 1.000 189.61040 127 ASP f C 1
ATOM 12265 O O . ASP B 1 127 ? 134.81200 109.36200 190.05000 1.000 189.61040 127 ASP f O 1
ATOM 12274 N N . LEU B 1 128 ? 136.31700 110.40000 191.36500 1.000 189.54819 128 LEU f N 1
ATOM 12275 C CA . LEU B 1 128 ? 135.30400 110.81000 192.32700 1.000 189.54819 128 LEU f CA 1
ATOM 12276 C C . LEU B 1 128 ? 134.40200 111.87400 191.72400 1.000 189.54819 128 LEU f C 1
ATOM 12277 O O . LEU B 1 128 ? 133.18000 111.85100 191.91500 1.000 189.54819 128 LEU f O 1
ATOM 12293 N N . ALA B 1 129 ? 134.98800 112.81400 190.98800 1.000 185.20872 129 ALA f N 1
ATOM 12294 C CA . ALA B 1 129 ? 134.23200 113.84300 190.29400 1.000 185.20872 129 ALA f CA 1
ATOM 12295 C C . ALA B 1 129 ? 133.76700 113.40800 188.91100 1.000 185.20872 129 ALA f C 1
ATOM 12296 O O . ALA B 1 129 ? 132.99500 114.13600 188.27800 1.000 185.20872 129 ALA f O 1
ATOM 12303 N N . ASN B 1 130 ? 134.20200 112.24200 188.43400 1.000 183.41771 130 ASN f N 1
ATOM 12304 C CA . ASN B 1 130 ? 133.76300 111.69900 187.15000 1.000 183.41771 130 ASN f CA 1
ATOM 12305 C C . ASN B 1 130 ? 134.12300 112.63900 185.99700 1.000 183.41771 130 ASN f C 1
ATOM 12306 O O . ASN B 1 130 ? 133.26000 113.20000 185.31800 1.000 183.41771 130 ASN f O 1
ATOM 12317 N N . LEU B 1 131 ? 135.42500 112.80600 185.79000 1.000 184.87737 131 LEU f N 1
ATOM 12318 C CA . LEU B 1 131 ? 135.97100 113.56500 184.67100 1.000 184.87737 131 LEU f CA 1
ATOM 12319 C C . LEU B 1 131 ? 136.75800 112.64100 183.74700 1.000 184.87737 131 LEU f C 1
ATOM 12320 O O . LEU B 1 131 ? 137.01500 111.47600 184.05800 1.000 184.87737 131 LEU f O 1
ATOM 12336 N N . SER B 1 132 ? 137.14500 113.18700 182.59500 1.000 183.22861 132 SER f N 1
ATOM 12337 C CA . SER B 1 132 ? 137.91600 112.44900 181.60000 1.000 183.22861 132 SER f CA 1
ATOM 12338 C C . SER B 1 132 ? 139.37500 112.41300 182.03500 1.000 183.22861 132 SER f C 1
ATOM 12339 O O . SER B 1 132 ? 140.08100 113.42400 181.95300 1.000 183.22861 132 SER f O 1
ATOM 12347 N N . ASN B 1 133 ? 139.82900 111.25400 182.49700 1.000 182.34999 133 ASN f N 1
ATOM 12348 C CA . ASN B 1 133 ? 141.21100 111.09100 182.92600 1.000 182.34999 133 ASN f CA 1
ATOM 12349 C C . ASN B 1 133 ? 142.16300 111.38000 181.77200 1.000 182.34999 133 ASN f C 1
ATOM 12350 O O . ASN B 1 133 ? 141.76900 111.35400 180.60700 0.000 182.34999 133 ASN f O 1
ATOM 12361 N N . ARG B 1 148 ? 141.12200 118.04500 178.03700 1.000 179.23011 148 ARG f N 1
ATOM 12362 C CA . ARG B 1 148 ? 140.24800 117.31600 178.94700 1.000 179.23011 148 ARG f CA 1
ATOM 12363 C C . ARG B 1 148 ? 140.30200 117.92400 180.34900 1.000 179.23011 148 ARG f C 1
ATOM 12364 O O . ARG B 1 148 ? 141.37500 118.29900 180.82000 1.000 179.23011 148 ARG f O 1
ATOM 12385 N N . PRO B 1 149 ? 139.15600 118.01800 181.01800 1.000 179.24372 149 PRO f N 1
ATOM 12386 C CA . PRO B 1 149 ? 139.11200 118.67100 182.32900 1.000 179.24372 149 PRO f CA 1
ATOM 12387 C C . PRO B 1 149 ? 139.71800 117.79600 183.42000 1.000 179.24372 149 PRO f C 1
ATOM 12388 O O . PRO B 1 149 ? 140.04600 116.62700 183.21900 1.000 179.24372 149 PRO f O 1
ATOM 12399 N N . ALA B 1 150 ? 139.86700 118.40100 184.59400 1.000 180.93245 150 ALA f N 1
ATOM 12400 C CA . ALA B 1 150 ? 140.41100 117.72200 185.76300 1.000 180.93245 150 ALA f CA 1
ATOM 12401 C C . ALA B 1 150 ? 139.94200 118.47500 187.00100 1.000 180.93245 150 ALA f C 1
ATOM 12402 O O . ALA B 1 150 ? 139.40400 119.58100 186.91000 1.000 180.93245 150 ALA f O 1
ATOM 12409 N N . PHE B 1 151 ? 140.14700 117.86400 188.17000 1.000 182.91756 151 PHE f N 1
ATOM 12410 C CA . PHE B 1 151 ? 139.69600 118.49400 189.40700 1.000 182.91756 151 PHE f CA 1
ATOM 12411 C C . PHE B 1 151 ? 140.39900 119.82300 189.64500 1.000 182.91756 151 PHE f C 1
ATOM 12412 O O . PHE B 1 151 ? 139.75400 120.81500 190.00200 1.000 182.91756 151 PHE f O 1
ATOM 12429 N N . ARG B 1 152 ? 141.71900 119.86500 189.45400 1.000 183.37061 152 ARG f N 1
ATOM 12430 C CA . ARG B 1 152 ? 142.45200 121.10500 189.68200 1.000 183.37061 152 ARG f CA 1
ATOM 12431 C C . ARG B 1 152 ? 141.85500 122.24800 188.87400 1.000 183.37061 152 ARG f C 1
ATOM 12432 O O . ARG B 1 152 ? 141.79100 123.38700 189.34800 1.000 183.37061 152 ARG f O 1
ATOM 12453 N N . ASP B 1 153 ? 141.39500 121.95900 187.65900 1.000 179.45849 153 ASP f N 1
ATOM 12454 C CA . ASP B 1 153 ? 140.77000 122.98100 186.83300 1.000 179.45849 153 ASP f CA 1
ATOM 12455 C C . ASP B 1 153 ? 139.46100 123.48700 187.41500 1.000 179.45849 153 ASP f C 1
ATOM 12456 O O . ASP B 1 153 ? 138.95600 124.51200 186.94600 1.000 179.45849 153 ASP f O 1
ATOM 12465 N N . LEU B 1 154 ? 138.89700 122.80400 188.40800 1.000 180.65516 154 LEU f N 1
ATOM 12466 C CA . LEU B 1 154 ? 137.72900 123.30200 189.11800 1.000 180.65516 154 LEU f CA 1
ATOM 12467 C C . LEU B 1 154 ? 138.09600 124.19100 190.29700 1.000 180.65516 154 LEU f C 1
ATOM 12468 O O . LEU B 1 154 ? 137.23200 124.92200 190.79500 1.000 180.65516 154 LEU f O 1
ATOM 12484 N N . ALA B 1 155 ? 139.36000 124.17300 190.72800 1.000 181.11487 155 ALA f N 1
ATOM 12485 C CA . ALA B 1 155 ? 139.77100 124.98400 191.86700 1.000 181.11487 155 ALA f CA 1
ATOM 12486 C C . ALA B 1 155 ? 139.51700 126.46300 191.63100 1.000 181.11487 155 ALA f C 1
ATOM 12487 O O . ALA B 1 155 ? 139.42500 127.22900 192.59600 1.000 181.11487 155 ALA f O 1
ATOM 12494 N N . ALA B 1 156 ? 139.40000 126.88000 190.37100 1.000 173.30619 156 ALA f N 1
ATOM 12495 C CA . ALA B 1 156 ? 139.11100 128.27600 190.08000 1.000 173.30619 156 ALA f CA 1
ATOM 12496 C C . ALA B 1 156 ? 137.82000 128.73000 190.74300 1.000 173.30619 156 ALA f C 1
ATOM 12497 O O . ALA B 1 156 ? 137.67700 129.91100 191.07600 1.000 173.30619 156 ALA f O 1
ATOM 12504 N N . PHE B 1 157 ? 136.87500 127.81800 190.94900 1.000 174.12039 157 PHE f N 1
ATOM 12505 C CA . PHE B 1 157 ? 135.57600 128.16500 191.50600 1.000 174.12039 157 PHE f CA 1
ATOM 12506 C C . PHE B 1 157 ? 135.47600 127.90600 193.00100 1.000 174.12039 157 PHE f C 1
ATOM 12507 O O . PHE B 1 157 ? 134.38200 128.01400 193.56300 1.000 174.12039 157 PHE f O 1
ATOM 12524 N N . THR B 1 158 ? 136.58200 127.56500 193.65400 1.000 181.95783 158 THR f N 1
ATOM 12525 C CA . THR B 1 158 ? 136.60400 127.30200 195.08600 1.000 181.95783 158 THR f CA 1
ATOM 12526 C C . THR B 1 158 ? 137.41100 128.32200 195.86600 1.000 181.95783 158 THR f C 1
ATOM 12527 O O . THR B 1 158 ? 137.01400 128.70700 196.96600 1.000 181.95783 158 THR f O 1
ATOM 12538 N N . PHE B 1 159 ? 138.53500 128.76800 195.31900 1.000 184.54982 159 PHE f N 1
ATOM 12539 C CA . PHE B 1 159 ? 139.45700 129.65100 196.01600 1.000 184.54982 159 PHE f CA 1
ATOM 12540 C C . PHE B 1 159 ? 139.32200 131.06300 195.46600 1.000 184.54982 159 PHE f C 1
ATOM 12541 O O . PHE B 1 159 ? 139.33100 131.26400 194.24800 1.000 184.54982 159 PHE f O 1
ATOM 12558 N N . GLN B 1 160 ? 139.19100 132.03600 196.36600 1.000 177.60187 160 GLN f N 1
ATOM 12559 C CA . GLN B 1 160 ? 139.08200 133.44900 196.01000 1.000 177.60187 160 GLN f CA 1
ATOM 12560 C C . GLN B 1 160 ? 140.03600 134.23000 196.90000 1.000 177.60187 160 GLN f C 1
ATOM 12561 O O . GLN B 1 160 ? 139.60300 134.95100 197.80900 1.000 177.60187 160 GLN f O 1
ATOM 12575 N N . PRO B 1 161 ? 141.34400 134.11900 196.66500 1.000 173.31364 161 PRO f N 1
ATOM 12576 C CA . PRO B 1 161 ? 142.30900 134.75500 197.57200 1.000 173.31364 161 PRO f CA 1
ATOM 12577 C C . PRO B 1 161 ? 142.16800 136.26800 197.61600 1.000 173.31364 161 PRO f C 1
ATOM 12578 O O . PRO B 1 161 ? 141.34600 136.84900 196.90000 1.000 173.31364 161 PRO f O 1
ATOM 12589 N N . GLN B 1 162 ? 142.96700 136.91700 198.46400 1.000 172.01631 162 GLN f N 1
ATOM 12590 C CA . GLN B 1 162 ? 142.88700 138.36800 198.58100 1.000 172.01631 162 GLN f CA 1
ATOM 12591 C C . GLN B 1 162 ? 143.19200 139.04100 197.25000 1.000 172.01631 162 GLN f C 1
ATOM 12592 O O . GLN B 1 162 ? 142.51900 140.00200 196.86200 1.000 172.01631 162 GLN f O 1
ATOM 12606 N N . ASN B 1 163 ? 144.19400 138.54100 196.52700 1.000 162.19705 163 ASN f N 1
ATOM 12607 C CA . ASN B 1 163 ? 144.53900 139.11400 195.23400 1.000 162.19705 163 ASN f CA 1
ATOM 12608 C C . ASN B 1 163 ? 143.39400 139.03400 194.23800 1.000 162.19705 163 ASN f C 1
ATOM 12609 O O . ASN B 1 163 ? 143.40500 139.77400 193.24900 1.000 162.19705 163 ASN f O 1
ATOM 12620 N N . VAL B 1 164 ? 142.41900 138.16300 194.47200 1.000 166.06341 164 VAL f N 1
ATOM 12621 C CA . VAL B 1 164 ? 141.31000 137.98300 193.54700 1.000 166.06341 164 VAL f CA 1
ATOM 12622 C C . VAL B 1 164 ? 139.97000 138.38100 194.14600 1.000 166.06341 164 VAL f C 1
ATOM 12623 O O . VAL B 1 164 ? 139.01300 138.60900 193.38700 1.000 166.06341 164 VAL f O 1
ATOM 12636 N N . VAL B 1 165 ? 139.85800 138.49500 195.46900 1.000 173.23064 165 VAL f N 1
ATOM 12637 C CA . VAL B 1 165 ? 138.55400 138.72800 196.08100 1.000 173.23064 165 VAL f CA 1
ATOM 12638 C C . VAL B 1 165 ? 137.95500 140.03600 195.58100 1.000 173.23064 165 VAL f C 1
ATOM 12639 O O . VAL B 1 165 ? 136.78900 140.08100 195.17100 1.000 173.23064 165 VAL f O 1
ATOM 12652 N N . ALA B 1 166 ? 138.74100 141.11300 195.58800 1.000 172.49369 166 ALA f N 1
ATOM 12653 C CA . ALA B 1 166 ? 138.31700 142.42200 195.08600 1.000 172.49369 166 ALA f CA 1
ATOM 12654 C C . ALA B 1 166 ? 139.35700 142.85800 194.06200 1.000 172.49369 166 ALA f C 1
ATOM 12655 O O . ALA B 1 166 ? 140.32100 143.55000 194.39900 1.000 172.49369 166 ALA f O 1
ATOM 12662 N N . ASN B 1 167 ? 139.17000 142.44800 192.81900 1.000 166.97622 167 ASN f N 1
ATOM 12663 C CA . ASN B 1 167 ? 140.12100 142.81300 191.78300 1.000 166.97622 167 ASN f CA 1
ATOM 12664 C C . ASN B 1 167 ? 139.39500 142.78000 190.44200 1.000 166.97622 167 ASN f C 1
ATOM 12665 O O . ASN B 1 167 ? 138.97600 141.70700 189.99400 1.000 166.97622 167 ASN f O 1
ATOM 12676 N N . PRO B 1 168 ? 139.22800 143.92400 189.76900 1.000 173.49111 168 PRO f N 1
ATOM 12677 C CA . PRO B 1 168 ? 138.26900 143.99000 188.65600 1.000 173.49111 168 PRO f CA 1
ATOM 12678 C C . PRO B 1 168 ? 138.68000 143.20100 187.43000 1.000 173.49111 168 PRO f C 1
ATOM 12679 O O . PRO B 1 168 ? 137.85500 143.03400 186.52200 1.000 173.49111 168 PRO f O 1
ATOM 12690 N N . ASP B 1 169 ? 139.91600 142.71700 187.36500 1.000 161.17809 169 ASP f N 1
ATOM 12691 C CA . ASP B 1 169 ? 140.45300 142.11300 186.15400 1.000 161.17809 169 ASP f CA 1
ATOM 12692 C C . ASP B 1 169 ? 140.63800 140.60500 186.26800 1.000 161.17809 169 ASP f C 1
ATOM 12693 O O . ASP B 1 169 ? 140.42000 139.88400 185.29100 1.000 161.17809 169 ASP f O 1
ATOM 12702 N N . VAL B 1 170 ? 141.03900 140.10700 187.43200 1.000 161.99642 170 VAL f N 1
ATOM 12703 C CA . VAL B 1 170 ? 141.06300 138.67400 187.69700 1.000 161.99642 170 VAL f CA 1
ATOM 12704 C C . VAL B 1 170 ? 139.76900 138.31000 188.40700 1.000 161.99642 170 VAL f C 1
ATOM 12705 O O . VAL B 1 170 ? 139.42000 138.91400 189.42800 1.000 161.99642 170 VAL f O 1
ATOM 12718 N N . LEU B 1 171 ? 139.04600 137.33700 187.85300 1.000 170.47161 171 LEU f N 1
ATOM 12719 C CA . LEU B 1 171 ? 137.76900 136.91200 188.40400 1.000 170.47161 171 LEU f CA 1
ATOM 12720 C C . LEU B 1 171 ? 137.79200 135.51000 188.99100 1.000 170.47161 171 LEU f C 1
ATOM 12721 O O . LEU B 1 171 ? 136.83200 135.13100 189.66700 1.000 170.47161 171 LEU f O 1
ATOM 12737 N N . PHE B 1 172 ? 138.84900 134.73800 188.75600 1.000 165.77936 172 PHE f N 1
ATOM 12738 C CA . PHE B 1 172 ? 138.97500 133.39700 189.30500 1.000 165.77936 172 PHE f CA 1
ATOM 12739 C C . PHE B 1 172 ? 140.42000 133.14000 189.70500 1.000 165.77936 172 PHE f C 1
ATOM 12740 O O . PHE B 1 172 ? 141.35300 133.75100 189.17900 1.000 165.77936 172 PHE f O 1
ATOM 12757 N N . PHE B 1 173 ? 140.59300 132.21700 190.64400 1.000 167.67727 173 PHE f N 1
ATOM 12758 C CA . PHE B 1 173 ? 141.91600 131.94300 191.18000 1.000 167.67727 173 PHE f CA 1
ATOM 12759 C C . PHE B 1 173 ? 142.83900 131.40300 190.09900 1.000 167.67727 173 PHE f C 1
ATOM 12760 O O . PHE B 1 173 ? 142.43600 130.59600 189.25900 1.000 167.67727 173 PHE f O 1
ATOM 12777 N N . LYS B 1 174 ? 144.08800 131.86300 190.12700 1.000 157.32005 174 LYS f N 1
ATOM 12778 C CA . LYS B 1 174 ? 145.15100 131.32200 189.28300 1.000 157.32005 174 LYS f CA 1
ATOM 12779 C C . LYS B 1 174 ? 144.72600 131.26100 187.81700 1.000 157.32005 174 LYS f C 1
ATOM 12780 O O . LYS B 1 174 ? 144.84900 130.23100 187.15100 1.000 157.32005 174 LYS f O 1
ATOM 12799 N N . THR B 1 175 ? 144.21300 132.38200 187.31700 1.000 155.54362 175 THR f N 1
ATOM 12800 C CA . THR B 1 175 ? 143.97700 132.57400 185.89300 1.000 155.54362 175 THR f CA 1
ATOM 12801 C C . THR B 1 175 ? 144.91300 133.63100 185.32200 1.000 155.54362 175 THR f C 1
ATOM 12802 O O . THR B 1 175 ? 144.56100 134.34600 184.38300 1.000 155.54362 175 THR f O 1
ATOM 12813 N N . ASN B 1 176 ? 146.11100 133.73700 185.89400 1.000 148.07129 176 ASN f N 1
ATOM 12814 C CA . ASN B 1 176 ? 147.11100 134.70800 185.47500 1.000 148.07129 176 ASN f CA 1
ATOM 12815 C C . ASN B 1 176 ? 148.15100 134.09400 184.55000 1.000 148.07129 176 ASN f C 1
ATOM 12816 O O . ASN B 1 176 ? 149.28800 134.57100 184.49000 1.000 148.07129 176 ASN f O 1
ATOM 12827 N N . THR B 1 177 ? 147.79000 133.03000 183.84100 1.000 147.43814 177 THR f N 1
ATOM 12828 C CA . THR B 1 177 ? 148.70100 132.36600 182.92300 1.000 147.43814 177 THR f CA 1
ATOM 12829 C C . THR B 1 177 ? 147.93400 131.93600 181.68700 1.000 147.43814 177 THR f C 1
ATOM 12830 O O . THR B 1 177 ? 146.76900 131.54100 181.77500 1.000 147.43814 177 THR f O 1
ATOM 12841 N N . TYR B 1 178 ? 148.60200 132.00400 180.53700 1.000 143.33958 178 TYR f N 1
ATOM 12842 C CA . TYR B 1 178 ? 147.95600 131.66000 179.27700 1.000 143.33958 178 TYR f CA 1
ATOM 12843 C C . TYR B 1 178 ? 147.32900 130.27500 179.35100 1.000 143.33958 178 TYR f C 1
ATOM 12844 O O . TYR B 1 178 ? 146.14000 130.09500 179.05700 1.000 143.33958 178 TYR f O 1
ATOM 12862 N N . GLU B 1 179 ? 148.11700 129.28600 179.77300 1.000 146.99733 179 GLU f N 1
ATOM 12863 C CA . GLU B 1 179 ? 147.63600 127.91000 179.80300 1.000 146.99733 179 GLU f CA 1
ATOM 12864 C C . GLU B 1 179 ? 146.44200 127.77000 180.73300 1.000 146.99733 179 GLU f C 1
ATOM 12865 O O . GLU B 1 179 ? 145.43800 127.13900 180.38500 1.000 146.99733 179 GLU f O 1
ATOM 12877 N N . HIS B 1 180 ? 146.53900 128.34800 181.92900 1.000 147.51728 180 HIS f N 1
ATOM 12878 C CA . HIS B 1 180 ? 145.48100 128.17700 182.91600 1.000 147.51728 180 HIS f CA 1
ATOM 12879 C C . HIS B 1 180 ? 144.17500 128.77900 182.42500 1.000 147.51728 180 HIS f C 1
ATOM 12880 O O . HIS B 1 180 ? 143.12100 128.12900 182.47400 1.000 147.51728 180 HIS f O 1
ATOM 12894 N N . ARG B 1 181 ? 144.21900 130.02500 181.95300 1.000 149.64852 181 ARG f N 1
ATOM 12895 C CA . ARG B 1 181 ? 142.97900 130.65600 181.53400 1.000 149.64852 181 ARG f CA 1
ATOM 12896 C C . ARG B 1 181 ? 142.42700 129.99700 180.28300 1.000 149.64852 181 ARG f C 1
ATOM 12897 O O . ARG B 1 181 ? 141.20900 129.90500 180.13300 1.000 149.64852 181 ARG f O 1
ATOM 12918 N N . GLU B 1 182 ? 143.28600 129.49800 179.39300 1.000 153.98278 182 GLU f N 1
ATOM 12919 C CA . GLU B 1 182 ? 142.76800 128.78000 178.23300 1.000 153.98278 182 GLU f CA 1
ATOM 12920 C C . GLU B 1 182 ? 142.08200 127.48300 178.64200 1.000 153.98278 182 GLU f C 1
ATOM 12921 O O . GLU B 1 182 ? 141.01300 127.14500 178.12000 1.000 153.98278 182 GLU f O 1
ATOM 12933 N N . LYS B 1 183 ? 142.69000 126.72700 179.55700 1.000 161.62126 183 LYS f N 1
ATOM 12934 C CA . LYS B 1 183 ? 142.06900 125.48300 179.99100 1.000 161.62126 183 LYS f CA 1
ATOM 12935 C C . LYS B 1 183 ? 140.73200 125.75500 180.66600 1.000 161.62126 183 LYS f C 1
ATOM 12936 O O . LYS B 1 183 ? 139.73300 125.08400 180.38500 1.000 161.62126 183 LYS f O 1
ATOM 12955 N N . LEU B 1 184 ? 140.68500 126.76200 181.53700 1.000 163.78636 184 LEU f N 1
ATOM 12956 C CA . LEU B 1 184 ? 139.43000 127.10900 182.19500 1.000 163.78636 184 LEU f CA 1
ATOM 12957 C C . LEU B 1 184 ? 138.39800 127.60700 181.18600 1.000 163.78636 184 LEU f C 1
ATOM 12958 O O . LEU B 1 184 ? 137.19400 127.33200 181.31500 1.000 163.78636 184 LEU f O 1
ATOM 12974 N N . ARG B 1 185 ? 138.85500 128.34000 180.17300 1.000 160.85387 185 ARG f N 1
ATOM 12975 C CA . ARG B 1 185 ? 137.98500 128.76700 179.08800 1.000 160.85387 185 ARG f CA 1
ATOM 12976 C C . ARG B 1 185 ? 137.33400 127.57700 178.40600 1.000 160.85387 185 ARG f C 1
ATOM 12977 O O . ARG B 1 185 ? 136.10700 127.51700 178.27600 1.000 160.85387 185 ARG f O 1
ATOM 12998 N N . LYS B 1 186 ? 138.14400 126.61900 177.96700 1.000 163.32875 186 LYS f N 1
ATOM 12999 C CA . LYS B 1 186 ? 137.60900 125.44900 177.28900 1.000 163.32875 186 LYS f CA 1
ATOM 13000 C C . LYS B 1 186 ? 136.85400 124.53100 178.23700 1.000 163.32875 186 LYS f C 1
ATOM 13001 O O . LYS B 1 186 ? 136.16600 123.61600 177.77400 1.000 163.32875 186 LYS f O 1
ATOM 13020 N N . ILE B 1 187 ? 136.96500 124.75400 179.54400 1.000 170.33772 187 ILE f N 1
ATOM 13021 C CA . ILE B 1 187 ? 136.25100 123.91700 180.49600 1.000 170.33772 187 ILE f CA 1
ATOM 13022 C C . ILE B 1 187 ? 134.88900 124.49100 180.88300 1.000 170.33772 187 ILE f C 1
ATOM 13023 O O . ILE B 1 187 ? 134.00300 123.73300 181.28900 1.000 170.33772 187 ILE f O 1
ATOM 13039 N N . PHE B 1 188 ? 134.68700 125.80800 180.76900 1.000 172.80111 188 PHE f N 1
ATOM 13040 C CA . PHE B 1 188 ? 133.33300 126.31800 181.01200 1.000 172.80111 188 PHE f CA 1
ATOM 13041 C C . PHE B 1 188 ? 132.25700 125.53800 180.26500 1.000 172.80111 188 PHE f C 1
ATOM 13042 O O . PHE B 1 188 ? 131.25300 125.15600 180.87700 1.000 172.80111 188 PHE f O 1
ATOM 13059 N N . PRO B 1 189 ? 132.41900 125.25500 178.97400 1.000 175.16471 189 PRO f N 1
ATOM 13060 C CA . PRO B 1 189 ? 131.34200 124.54900 178.26100 1.000 175.16471 189 PRO f CA 1
ATOM 13061 C C . PRO B 1 189 ? 130.89000 123.28600 178.97300 1.000 175.16471 189 PRO f C 1
ATOM 13062 O O . PRO B 1 189 ? 129.69400 122.96800 178.95300 1.000 175.16471 189 PRO f O 1
ATOM 13073 N N . TYR B 1 190 ? 131.80700 122.57000 179.62400 1.000 177.07759 190 TYR f N 1
ATOM 13074 C CA . TYR B 1 190 ? 131.43400 121.37400 180.37200 1.000 177.07759 190 TYR f CA 1
ATOM 13075 C C . TYR B 1 190 ? 130.82300 121.72900 181.72300 1.000 177.07759 190 TYR f C 1
ATOM 13076 O O . TYR B 1 190 ? 129.67900 121.36000 182.01100 1.000 177.07759 190 TYR f O 1
ATOM 13094 N N . VAL B 1 191 ? 131.56900 122.44700 182.56700 1.000 177.30928 191 VAL f N 1
ATOM 13095 C CA . VAL B 1 191 ? 131.09300 122.72500 183.91700 1.000 177.30928 191 VAL f CA 1
ATOM 13096 C C . VAL B 1 191 ? 129.79500 123.51800 183.90700 1.000 177.30928 191 VAL f C 1
ATOM 13097 O O . VAL B 1 191 ? 129.06000 123.50300 184.89900 1.000 177.30928 191 VAL f O 1
ATOM 13110 N N . LEU B 1 192 ? 129.48900 124.21000 182.81200 1.000 179.31814 192 LEU f N 1
ATOM 13111 C CA . LEU B 1 192 ? 128.22900 124.93600 182.71900 1.000 179.31814 192 LEU f CA 1
ATOM 13112 C C . LEU B 1 192 ? 127.02800 124.01600 182.55800 1.000 179.31814 192 LEU f C 1
ATOM 13113 O O . LEU B 1 192 ? 125.90000 124.51300 182.47600 1.000 179.31814 192 LEU f O 1
ATOM 13129 N N . GLY B 1 193 ? 127.23300 122.70400 182.51000 1.000 177.86482 193 GLY f N 1
ATOM 13130 C CA . GLY B 1 193 ? 126.11800 121.78200 182.40200 1.000 177.86482 193 GLY f CA 1
ATOM 13131 C C . GLY B 1 193 ? 125.36700 121.88500 181.09400 1.000 177.86482 193 GLY f C 1
ATOM 13132 O O . GLY B 1 193 ? 124.13000 121.86800 181.09100 1.000 177.86482 193 GLY f O 1
ATOM 13136 N N . ALA B 1 194 ? 126.08700 122.00100 179.97700 1.000 179.69654 194 ALA f N 1
ATOM 13137 C CA . ALA B 1 194 ? 125.47200 122.04100 178.66100 1.000 179.69654 194 ALA f CA 1
ATOM 13138 C C . ALA B 1 194 ? 126.08000 121.04100 177.68900 1.000 179.69654 194 ALA f C 1
ATOM 13139 O O . ALA B 1 194 ? 125.66600 121.00800 176.52500 1.000 179.69654 194 ALA f O 1
ATOM 13146 N N . ILE B 1 195 ? 127.03800 120.22500 178.12800 1.000 180.16612 195 ILE f N 1
ATOM 13147 C CA . ILE B 1 195 ? 127.70800 119.27100 177.25100 1.000 180.16612 195 ILE f CA 1
ATOM 13148 C C . ILE B 1 195 ? 128.36500 118.21800 178.12600 1.000 180.16612 195 ILE f C 1
ATOM 13149 O O . ILE B 1 195 ? 128.65700 118.45800 179.29800 1.000 180.16612 195 ILE f O 1
ATOM 13165 N N . THR B 1 196 ? 128.60400 117.04300 177.55300 1.000 181.81251 196 THR f N 1
ATOM 13166 C CA . THR B 1 196 ? 129.24300 115.94200 178.25700 1.000 181.81251 196 THR f CA 1
ATOM 13167 C C . THR B 1 196 ? 130.67000 115.76500 177.75800 1.000 181.81251 196 THR f C 1
ATOM 13168 O O . THR B 1 196 ? 131.04600 116.25800 176.69200 1.000 181.81251 196 THR f O 1
ATOM 13179 N N . SER B 1 197 ? 131.46700 115.04200 178.54800 1.000 182.21648 197 SER f N 1
ATOM 13180 C CA . SER B 1 197 ? 132.85800 114.80900 178.17300 1.000 182.21648 197 SER f CA 1
ATOM 13181 C C . SER B 1 197 ? 132.95100 114.06300 176.84800 1.000 182.21648 197 SER f C 1
ATOM 13182 O O . SER B 1 197 ? 133.84300 114.33300 176.03300 1.000 182.21648 197 SER f O 1
ATOM 13190 N N . GLU B 1 198 ? 132.04200 113.11500 176.61800 1.000 182.34374 198 GLU f N 1
ATOM 13191 C CA . GLU B 1 198 ? 132.02900 112.41100 175.34200 1.000 182.34374 198 GLU f CA 1
ATOM 13192 C C . GLU B 1 198 ? 131.79800 113.38100 174.19300 1.000 182.34374 198 GLU f C 1
ATOM 13193 O O . GLU B 1 198 ? 132.49200 113.32500 173.17100 1.000 182.34374 198 GLU f O 1
ATOM 13205 N N . LEU B 1 199 ? 130.83400 114.29000 174.34700 1.000 181.73347 199 LEU f N 1
ATOM 13206 C CA . LEU B 1 199 ? 130.62000 115.30400 173.32400 1.000 181.73347 199 LEU f CA 1
ATOM 13207 C C . LEU B 1 199 ? 131.80900 116.25100 173.22000 1.000 181.73347 199 LEU f C 1
ATOM 13208 O O . LEU B 1 199 ? 132.08800 116.77300 172.13800 1.000 181.73347 199 LEU f O 1
ATOM 13224 N N . MET B 1 200 ? 132.53000 116.47800 174.31900 1.000 182.91461 200 MET f N 1
ATOM 13225 C CA . MET B 1 200 ? 133.73900 117.29200 174.24300 1.000 182.91461 200 MET f CA 1
ATOM 13226 C C . MET B 1 200 ? 134.77600 116.63400 173.34100 1.000 182.91461 200 MET f C 1
ATOM 13227 O O . MET B 1 200 ? 135.35900 117.28100 172.46000 1.000 182.91461 200 MET f O 1
ATOM 13241 N N . ALA B 1 201 ? 135.01700 115.33900 173.54800 1.000 182.64619 201 ALA f N 1
ATOM 13242 C CA . ALA B 1 201 ? 135.94900 114.62200 172.68600 1.000 182.64619 201 ALA f CA 1
ATOM 13243 C C . ALA B 1 201 ? 135.45000 114.60600 171.24800 1.000 182.64619 201 ALA f C 1
ATOM 13244 O O . ALA B 1 201 ? 136.24100 114.71700 170.30000 1.000 182.64619 201 ALA f O 1
ATOM 13251 N N . LYS B 1 202 ? 134.13600 114.46100 171.06700 1.000 181.62603 202 LYS f N 1
ATOM 13252 C CA . LYS B 1 202 ? 133.56500 114.51800 169.72800 1.000 181.62603 202 LYS f CA 1
ATOM 13253 C C . LYS B 1 202 ? 133.89100 115.84200 169.05600 1.000 181.62603 202 LYS f C 1
ATOM 13254 O O . LYS B 1 202 ? 134.31000 115.86700 167.89800 1.000 181.62603 202 LYS f O 1
ATOM 13273 N N . GLN B 1 203 ? 133.70400 116.95100 169.77000 1.000 180.18701 203 GLN f N 1
ATOM 13274 C CA . GLN B 1 203 ? 133.99000 118.26100 169.19400 1.000 180.18701 203 GLN f CA 1
ATOM 13275 C C . GLN B 1 203 ? 135.46900 118.40500 168.86200 1.000 180.18701 203 GLN f C 1
ATOM 13276 O O . GLN B 1 203 ? 135.82900 118.96200 167.81800 1.000 180.18701 203 GLN f O 1
ATOM 13290 N N . PHE B 1 204 ? 136.34300 117.92200 169.74400 1.000 179.97618 204 PHE f N 1
ATOM 13291 C CA . PHE B 1 204 ? 137.77500 118.02800 169.48600 1.000 179.97618 204 PHE f CA 1
ATOM 13292 C C . PHE B 1 204 ? 138.15700 117.27500 168.21500 1.000 179.97618 204 PHE f C 1
ATOM 13293 O O . PHE B 1 204 ? 138.81400 117.82400 167.31600 1.000 179.97618 204 PHE f O 1
ATOM 13310 N N . GLU B 1 205 ? 137.73600 116.01200 168.11500 1.000 181.18751 205 GLU f N 1
ATOM 13311 C CA . GLU B 1 205 ? 138.04900 115.23500 166.92200 1.000 181.18751 205 GLU f CA 1
ATOM 13312 C C . GLU B 1 205 ? 137.38400 115.82900 165.68700 1.000 181.18751 205 GLU f C 1
ATOM 13313 O O . GLU B 1 205 ? 137.95900 115.78600 164.59200 1.000 181.18751 205 GLU f O 1
ATOM 13325 N N . LEU B 1 206 ? 136.18200 116.38900 165.84100 1.000 178.61908 206 LEU f N 1
ATOM 13326 C CA . LEU B 1 206 ? 135.51600 117.04300 164.72300 1.000 178.61908 206 LEU f CA 1
ATOM 13327 C C . LEU B 1 206 ? 136.34000 118.20500 164.20100 1.000 178.61908 206 LEU f C 1
ATOM 13328 O O . LEU B 1 206 ? 136.51000 118.35200 162.99100 1.000 178.61908 206 LEU f O 1
ATOM 13344 N N . ASN B 1 207 ? 136.85300 119.05000 165.09500 1.000 176.84019 207 ASN f N 1
ATOM 13345 C CA . ASN B 1 207 ? 137.68000 120.16300 164.64400 1.000 176.84019 207 ASN f CA 1
ATOM 13346 C C . ASN B 1 207 ? 138.94100 119.65800 163.95900 1.000 176.84019 207 ASN f C 1
ATOM 13347 O O . ASN B 1 207 ? 139.37200 120.21300 162.93600 1.000 176.84019 207 ASN f O 1
ATOM 13358 N N . ARG B 1 208 ? 139.55000 118.60500 164.50600 1.000 178.79418 208 ARG f N 1
ATOM 13359 C CA . ARG B 1 208 ? 140.73100 118.04300 163.85900 1.000 178.79418 208 ARG f CA 1
ATOM 13360 C C . ARG B 1 208 ? 140.41500 117.60000 162.43200 1.000 178.79418 208 ARG f C 1
ATOM 13361 O O . ARG B 1 208 ? 141.16500 117.89800 161.49100 1.000 178.79418 208 ARG f O 1
ATOM 13382 N N . ILE B 1 209 ? 139.30100 116.88600 162.25000 1.000 178.77747 209 ILE f N 1
ATOM 13383 C CA . ILE B 1 209 ? 138.97200 116.40500 160.91200 1.000 178.77747 209 ILE f CA 1
ATOM 13384 C C . ILE B 1 209 ? 138.52400 117.55200 160.01300 1.000 178.77747 209 ILE f C 1
ATOM 13385 O O . ILE B 1 209 ? 138.70100 117.48400 158.79800 1.000 178.77747 209 ILE f O 1
ATOM 13401 N N . ARG B 1 210 ? 137.94800 118.62100 160.57100 1.000 177.88967 210 ARG f N 1
ATOM 13402 C CA . ARG B 1 210 ? 137.70500 119.81100 159.75900 1.000 177.88967 210 ARG f CA 1
ATOM 13403 C C . ARG B 1 210 ? 139.00800 120.35700 159.20000 1.000 177.88967 210 ARG f C 1
ATOM 13404 O O . ARG B 1 210 ? 139.09700 120.67600 158.00900 1.000 177.88967 210 ARG f O 1
ATOM 13425 N N . LEU B 1 211 ? 140.02800 120.48700 160.04800 1.000 173.25334 211 LEU f N 1
ATOM 13426 C CA . LEU B 1 211 ? 141.30600 121.00400 159.56600 1.000 173.25334 211 LEU f CA 1
ATOM 13427 C C . LEU B 1 211 ? 141.88200 120.09000 158.49000 1.000 173.25334 211 LEU f C 1
ATOM 13428 O O . LEU B 1 211 ? 142.31200 120.55100 157.42100 1.000 173.25334 211 LEU f O 1
ATOM 13444 N N . PHE B 1 212 ? 141.87600 118.78000 158.75000 1.000 170.42283 212 PHE f N 1
ATOM 13445 C CA . PHE B 1 212 ? 142.40900 117.83400 157.77500 1.000 170.42283 212 PHE f CA 1
ATOM 13446 C C . PHE B 1 212 ? 141.63000 117.89200 156.46700 1.000 170.42283 212 PHE f C 1
ATOM 13447 O O . PHE B 1 212 ? 142.22100 117.87600 155.38100 1.000 170.42283 212 PHE f O 1
ATOM 13464 N N . LEU B 1 213 ? 140.30000 117.95400 156.55200 1.000 170.46114 213 LEU f N 1
ATOM 13465 C CA . LEU B 1 213 ? 139.46900 117.98700 155.35800 1.000 170.46114 213 LEU f CA 1
ATOM 13466 C C . LEU B 1 213 ? 139.72900 119.24200 154.54700 1.000 170.46114 213 LEU f C 1
ATOM 13467 O O . LEU B 1 213 ? 139.80700 119.18500 153.31900 1.000 170.46114 213 LEU f O 1
ATOM 13483 N N . ARG B 1 214 ? 139.83700 120.39200 155.20900 1.000 167.97260 214 ARG f N 1
ATOM 13484 C CA . ARG B 1 214 ? 140.09100 121.61900 154.46800 1.000 167.97260 214 ARG f CA 1
ATOM 13485 C C . ARG B 1 214 ? 141.44100 121.55600 153.77000 1.000 167.97260 214 ARG f C 1
ATOM 13486 O O . ARG B 1 214 ? 141.55500 121.90800 152.58900 1.000 167.97260 214 ARG f O 1
ATOM 13507 N N . ARG B 1 215 ? 142.47200 121.08300 154.47300 1.000 164.80047 215 ARG f N 1
ATOM 13508 C CA . ARG B 1 215 ? 143.78500 120.97900 153.84400 1.000 164.80047 215 ARG f CA 1
ATOM 13509 C C . ARG B 1 215 ? 143.74300 120.04000 152.64100 1.000 164.80047 215 ARG f C 1
ATOM 13510 O O . ARG B 1 215 ? 144.25300 120.36600 151.56000 1.000 164.80047 215 ARG f O 1
ATOM 13531 N N . LYS B 1 216 ? 143.12300 118.87000 152.80600 1.000 167.40264 216 LYS f N 1
ATOM 13532 C CA . LYS B 1 216 ? 143.10700 117.89700 151.72100 1.000 167.40264 216 LYS f CA 1
ATOM 13533 C C . LYS B 1 216 ? 142.22900 118.35000 150.56500 1.000 167.40264 216 LYS f C 1
ATOM 13534 O O . LYS B 1 216 ? 142.53400 118.04100 149.41400 1.000 167.40264 216 LYS f O 1
ATOM 13553 N N . GLU B 1 217 ? 141.14500 119.07400 150.83600 1.000 159.36609 217 GLU f N 1
ATOM 13554 C CA . GLU B 1 217 ? 140.32600 119.59300 149.74800 1.000 159.36609 217 GLU f CA 1
ATOM 13555 C C . GLU B 1 217 ? 141.06800 120.67600 148.98100 1.000 159.36609 217 GLU f C 1
ATOM 13556 O O . GLU B 1 217 ? 140.95600 120.76300 147.75400 1.000 159.36609 217 GLU f O 1
ATOM 13568 N N . ARG B 1 218 ? 141.83500 121.50800 149.68500 1.000 154.18087 218 ARG f N 1
ATOM 13569 C CA . ARG B 1 218 ? 142.67900 122.47600 148.99600 1.000 154.18087 218 ARG f CA 1
ATOM 13570 C C . ARG B 1 218 ? 143.68800 121.76900 148.10200 1.000 154.18087 218 ARG f C 1
ATOM 13571 O O . ARG B 1 218 ? 143.87900 122.14400 146.93900 1.000 154.18087 218 ARG f O 1
ATOM 13592 N N . GLU B 1 219 ? 144.32900 120.72100 148.62300 1.000 152.80211 219 GLU f N 1
ATOM 13593 C CA . GLU B 1 219 ? 145.28700 119.97900 147.80800 1.000 152.80211 219 GLU f CA 1
ATOM 13594 C C . GLU B 1 219 ? 144.59600 119.28800 146.63600 1.000 152.80211 219 GLU f C 1
ATOM 13595 O O . GLU B 1 219 ? 145.17100 119.16700 145.54800 1.000 152.80211 219 GLU f O 1
ATOM 13607 N N . LEU B 1 220 ? 143.36900 118.81000 146.84400 1.000 153.91783 220 LEU f N 1
ATOM 13608 C CA . LEU B 1 220 ? 142.62400 118.17600 145.76500 1.000 153.91783 220 LEU f CA 1
ATOM 13609 C C . LEU B 1 220 ? 142.31700 119.17300 144.66300 1.000 153.91783 220 LEU f C 1
ATOM 13610 O O . LEU B 1 220 ? 142.46100 118.86300 143.47700 1.000 153.91783 220 LEU f O 1
ATOM 13626 N N . LYS B 1 221 ? 141.87400 120.37100 145.03400 1.000 146.78874 221 LYS f N 1
ATOM 13627 C CA . LYS B 1 221 ? 141.62800 121.39900 144.03300 1.000 146.78874 221 LYS f CA 1
ATOM 13628 C C . LYS B 1 221 ? 142.91800 121.79500 143.33100 1.000 146.78874 221 LYS f C 1
ATOM 13629 O O . LYS B 1 221 ? 142.89900 122.12900 142.14100 1.000 146.78874 221 LYS f O 1
ATOM 13648 N N . ASP B 1 222 ? 144.04100 121.76300 144.04800 1.000 144.36612 222 ASP f N 1
ATOM 13649 C CA . ASP B 1 222 ? 145.33000 122.03200 143.42100 1.000 144.36612 222 ASP f CA 1
ATOM 13650 C C . ASP B 1 222 ? 145.65700 120.98800 142.36100 1.000 144.36612 222 ASP f C 1
ATOM 13651 O O . ASP B 1 222 ? 145.95600 121.32400 141.21000 1.000 144.36612 222 ASP f O 1
ATOM 13660 N N . ALA B 1 223 ? 145.60500 119.71000 142.73400 1.000 142.84513 223 ALA f N 1
ATOM 13661 C CA . ALA B 1 223 ? 146.00000 118.65400 141.80700 1.000 142.84513 223 ALA f CA 1
ATOM 13662 C C . ALA B 1 223 ? 145.01700 118.52500 140.65400 1.000 142.84513 223 ALA f C 1
ATOM 13663 O O . ALA B 1 223 ? 145.42000 118.21600 139.52800 1.000 142.84513 223 ALA f O 1
ATOM 13670 N N . GLN B 1 224 ? 143.73200 118.75900 140.91500 1.000 140.35430 224 GLN f N 1
ATOM 13671 C CA . GLN B 1 224 ? 142.71700 118.60000 139.88200 1.000 140.35430 224 GLN f CA 1
ATOM 13672 C C . GLN B 1 224 ? 142.94700 119.56400 138.72700 1.000 140.35430 224 GLN f C 1
ATOM 13673 O O . GLN B 1 224 ? 142.78900 119.19300 137.55900 1.000 140.35430 224 GLN f O 1
ATOM 13687 N N . ASP B 1 225 ? 143.31100 120.80600 139.02800 1.000 135.76789 225 ASP f N 1
ATOM 13688 C CA . ASP B 1 225 ? 143.55300 121.78200 137.97500 1.000 135.76789 225 ASP f CA 1
ATOM 13689 C C . ASP B 1 225 ? 144.82400 121.42300 137.21600 1.000 135.76789 225 ASP f C 1
ATOM 13690 O O . ASP B 1 225 ? 145.86800 121.16000 137.82000 1.000 135.76789 225 ASP f O 1
ATOM 13699 N N . VAL B 1 226 ? 144.73300 121.42500 135.89300 1.000 120.29291 226 VAL f N 1
ATOM 13700 C CA . VAL B 1 226 ? 145.82300 120.99400 135.02700 1.000 120.29291 226 VAL f CA 1
ATOM 13701 C C . VAL B 1 226 ? 146.69300 122.19000 134.68200 1.000 120.29291 226 VAL f C 1
ATOM 13702 O O . VAL B 1 226 ? 146.21300 123.32000 134.56400 1.000 120.29291 226 VAL f O 1
ATOM 13715 N N . SER B 1 227 ? 147.98700 121.94300 134.50800 1.000 114.79511 227 SER f N 1
ATOM 13716 C CA . SER B 1 227 ? 148.87100 122.99800 134.04100 1.000 114.79511 227 SER f CA 1
ATOM 13717 C C . SER B 1 227 ? 148.41300 123.47200 132.66900 1.000 114.79511 227 SER f C 1
ATOM 13718 O O . SER B 1 227 ? 147.92100 122.69300 131.85100 1.000 114.79511 227 SER f O 1
ATOM 13726 N N . ALA B 1 228 ? 148.57200 124.77000 132.42300 1.000 103.37947 228 ALA f N 1
ATOM 13727 C CA . ALA B 1 228 ? 148.01000 125.35900 131.21500 1.000 103.37947 228 ALA f CA 1
ATOM 13728 C C . ALA B 1 228 ? 148.54100 124.71200 129.94500 1.000 103.37947 228 ALA f C 1
ATOM 13729 O O . ALA B 1 228 ? 147.80400 124.62700 128.96200 1.000 103.37947 228 ALA f O 1
ATOM 13736 N N . GLN B 1 229 ? 149.79100 124.24900 129.93800 1.000 106.70878 229 GLN f N 1
ATOM 13737 C CA . GLN B 1 229 ? 150.35200 123.68100 128.71700 1.000 106.70878 229 GLN f CA 1
ATOM 13738 C C . GLN B 1 229 ? 149.54900 122.47400 128.24900 1.000 106.70878 229 GLN f C 1
ATOM 13739 O O . GLN B 1 229 ? 149.13700 122.39900 127.08600 1.000 106.70878 229 GLN f O 1
ATOM 13753 N N . TRP B 1 230 ? 149.31900 121.51300 129.14100 1.000 110.53048 230 TRP f N 1
ATOM 13754 C CA . TRP B 1 230 ? 148.63100 120.29500 128.73100 1.000 110.53048 230 TRP f CA 1
ATOM 13755 C C . TRP B 1 230 ? 147.16400 120.55900 128.43800 1.000 110.53048 230 TRP f C 1
ATOM 13756 O O . TRP B 1 230 ? 146.58600 119.93000 127.54300 1.000 110.53048 230 TRP f O 1
ATOM 13777 N N . LEU B 1 231 ? 146.54600 121.48500 129.16700 1.000 104.76325 231 LEU f N 1
ATOM 13778 C CA . LEU B 1 231 ? 145.18500 121.87400 128.83100 1.000 104.76325 231 LEU f CA 1
ATOM 13779 C C . LEU B 1 231 ? 145.13200 122.46300 127.43100 1.000 104.76325 231 LEU f C 1
ATOM 13780 O O . LEU B 1 231 ? 144.20800 122.18000 126.66100 1.000 104.76325 231 LEU f O 1
ATOM 13796 N N . ALA B 1 232 ? 146.12600 123.27600 127.08000 1.000 99.29785 232 ALA f N 1
ATOM 13797 C CA . ALA B 1 232 ? 146.19100 123.82600 125.73400 1.000 99.29785 232 ALA f CA 1
ATOM 13798 C C . ALA B 1 232 ? 146.36500 122.72800 124.70100 1.000 99.29785 232 ALA f C 1
ATOM 13799 O O . ALA B 1 232 ? 145.75200 122.77500 123.63300 1.000 99.29785 232 ALA f O 1
ATOM 13806 N N . ASP B 1 233 ? 147.21600 121.74500 124.98500 1.000 103.49045 233 ASP f N 1
ATOM 13807 C CA . ASP B 1 233 ? 147.41700 120.66200 124.02700 1.000 103.49045 233 ASP f CA 1
ATOM 13808 C C . ASP B 1 233 ? 146.12100 119.90200 123.79000 1.000 103.49045 233 ASP f C 1
ATOM 13809 O O . ASP B 1 233 ? 145.75300 119.61700 122.64300 1.000 103.49045 233 ASP f O 1
ATOM 13818 N N . LEU B 1 234 ? 145.40500 119.56900 124.86100 1.000 105.27122 234 LEU f N 1
ATOM 13819 C CA . LEU B 1 234 ? 144.14000 118.87300 124.67300 1.000 105.27122 234 LEU f CA 1
ATOM 13820 C C . LEU B 1 234 ? 143.14700 119.74200 123.91800 1.000 105.27122 234 LEU f C 1
ATOM 13821 O O . LEU B 1 234 ? 142.42500 119.24900 123.04700 1.000 105.27122 234 LEU f O 1
ATOM 13837 N N . LYS B 1 235 ? 143.08000 121.03100 124.24500 1.000 100.36759 235 LYS f N 1
ATOM 13838 C CA . LYS B 1 235 ? 142.14000 121.90300 123.55500 1.000 100.36759 235 LYS f CA 1
ATOM 13839 C C . LYS B 1 235 ? 142.46000 121.97900 122.07200 1.000 100.36759 235 LYS f C 1
ATOM 13840 O O . LYS B 1 235 ? 141.55600 121.94300 121.23200 1.000 100.36759 235 LYS f O 1
ATOM 13859 N N . SER B 1 236 ? 143.74300 122.08700 121.73100 1.000 100.16587 236 SER f N 1
ATOM 13860 C CA . SER B 1 236 ? 144.13500 122.16700 120.33100 1.000 100.16587 236 SER f CA 1
ATOM 13861 C C . SER B 1 236 ? 143.80900 120.87600 119.59900 1.000 100.16587 236 SER f C 1
ATOM 13862 O O . SER B 1 236 ? 143.33300 120.90900 118.46100 1.000 100.16587 236 SER f O 1
ATOM 13870 N N . LYS B 1 237 ? 144.05600 119.72800 120.22800 1.000 103.38235 237 LYS f N 1
ATOM 13871 C CA . LYS B 1 237 ? 143.72300 118.46800 119.57400 1.000 103.38235 237 LYS f CA 1
ATOM 13872 C C . LYS B 1 237 ? 142.22000 118.33000 119.37500 1.000 103.38235 237 LYS f C 1
ATOM 13873 O O . LYS B 1 237 ? 141.76400 117.88800 118.31300 1.000 103.38235 237 LYS f O 1
ATOM 13892 N N . TYR B 1 238 ? 141.43000 118.71100 120.37600 1.000 103.02515 238 TYR f N 1
ATOM 13893 C CA . TYR B 1 238 ? 139.98600 118.64900 120.21200 1.000 103.02515 238 TYR f CA 1
ATOM 13894 C C . TYR B 1 238 ? 139.52200 119.58300 119.11100 1.000 103.02515 238 TYR f C 1
ATOM 13895 O O . TYR B 1 238 ? 138.64000 119.23200 118.32300 1.000 103.02515 238 TYR f O 1
ATOM 13913 N N . SER B 1 239 ? 140.07600 120.79300 119.06100 1.000 98.17421 239 SER f N 1
ATOM 13914 C CA . SER B 1 239 ? 139.68300 121.73400 118.02200 1.000 98.17421 239 SER f CA 1
ATOM 13915 C C . SER B 1 239 ? 140.06200 121.20900 116.64900 1.000 98.17421 239 SER f C 1
ATOM 13916 O O . SER B 1 239 ? 139.31300 121.37800 115.68300 1.000 98.17421 239 SER f O 1
ATOM 13924 N N . GLU B 1 240 ? 141.22600 120.57400 116.54300 1.000 101.17560 240 GLU f N 1
ATOM 13925 C CA . GLU B 1 240 ? 141.61200 119.93500 115.29500 1.000 101.17560 240 GLU f CA 1
ATOM 13926 C C . GLU B 1 240 ? 140.57500 118.91100 114.87200 1.000 101.17560 240 GLU f C 1
ATOM 13927 O O . GLU B 1 240 ? 140.08100 118.93900 113.74100 1.000 101.17560 240 GLU f O 1
ATOM 13939 N N . ALA B 1 241 ? 140.21900 118.00300 115.77800 1.000 102.84786 241 ALA f N 1
ATOM 13940 C CA . ALA B 1 241 ? 139.23600 116.98200 115.43400 1.000 102.84786 241 ALA f CA 1
ATOM 13941 C C . ALA B 1 241 ? 137.90900 117.61400 115.04500 1.000 102.84786 241 ALA f C 1
ATOM 13942 O O . ALA B 1 241 ? 137.24600 117.16200 114.10600 1.000 102.84786 241 ALA f O 1
ATOM 13949 N N . GLN B 1 242 ? 137.50600 118.66400 115.75600 1.000 100.38177 242 GLN f N 1
ATOM 13950 C CA . GLN B 1 242 ? 136.25700 119.34400 115.44100 1.000 100.38177 242 GLN f CA 1
ATOM 13951 C C . GLN B 1 242 ? 136.29900 119.94400 114.04500 1.000 100.38177 242 GLN f C 1
ATOM 13952 O O . GLN B 1 242 ? 135.32500 119.85400 113.29100 1.000 100.38177 242 GLN f O 1
ATOM 13966 N N . GLU B 1 243 ? 137.42500 120.55800 113.68300 1.000 100.44855 243 GLU f N 1
ATOM 13967 C CA . GLU B 1 243 ? 137.55300 121.17100 112.36600 1.000 100.44855 243 GLU f CA 1
ATOM 13968 C C . GLU B 1 243 ? 137.33300 120.15400 111.26000 1.000 100.44855 243 GLU f C 1
ATOM 13969 O O . GLU B 1 243 ? 136.83300 120.50400 110.18700 1.000 100.44855 243 GLU f O 1
ATOM 13981 N N . LEU B 1 244 ? 137.69900 118.89700 111.50000 1.000 103.18663 244 LEU f N 1
ATOM 13982 C CA . LEU B 1 244 ? 137.54100 117.85700 110.49700 1.000 103.18663 244 LEU f CA 1
ATOM 13983 C C . LEU B 1 244 ? 136.11800 117.33000 110.42200 1.000 103.18663 244 LEU f C 1
ATOM 13984 O O . LEU B 1 244 ? 135.83000 116.50000 109.55500 1.000 103.18663 244 LEU f O 1
ATOM 14000 N N . GLY B 1 245 ? 135.23000 117.78600 111.29600 1.000 108.35649 245 GLY f N 1
ATOM 14001 C CA . GLY B 1 245 ? 133.86400 117.31900 111.30500 1.000 108.35649 245 GLY f CA 1
ATOM 14002 C C . GLY B 1 245 ? 133.62800 116.09200 112.15000 1.000 108.35649 245 GLY f C 1
ATOM 14003 O O . GLY B 1 245 ? 132.47200 115.67900 112.30700 1.000 108.35649 245 GLY f O 1
ATOM 14007 N N . LEU B 1 246 ? 134.68200 115.49800 112.70700 1.000 108.11929 246 LEU f N 1
ATOM 14008 C CA . LEU B 1 246 ? 134.51300 114.31700 113.54100 1.000 108.11929 246 LEU f CA 1
ATOM 14009 C C . LEU B 1 246 ? 133.59200 114.61300 114.71600 1.000 108.11929 246 LEU f C 1
ATOM 14010 O O . LEU B 1 246 ? 132.49600 114.05300 114.82400 1.000 108.11929 246 LEU f O 1
ATOM 14026 N N . VAL B 1 247 ? 134.01500 115.50800 115.59500 1.000 104.55510 247 VAL f N 1
ATOM 14027 C CA . VAL B 1 247 ? 133.27100 115.85200 116.80300 1.000 104.55510 247 VAL f CA 1
ATOM 14028 C C . VAL B 1 247 ? 132.47900 117.12700 116.53300 1.000 104.55510 247 VAL f C 1
ATOM 14029 O O . VAL B 1 247 ? 133.04400 118.08300 115.98600 1.000 104.55510 247 VAL f O 1
ATOM 14042 N N . PRO B 1 248 ? 131.19900 117.18700 116.88900 1.000 104.58301 248 PRO f N 1
ATOM 14043 C CA . PRO B 1 248 ? 130.41200 118.39000 116.60100 1.000 104.58301 248 PRO f CA 1
ATOM 14044 C C . PRO B 1 248 ? 130.85100 119.57300 117.44600 1.000 104.58301 248 PRO f C 1
ATOM 14045 O O . PRO B 1 248 ? 131.42700 119.43000 118.52600 1.000 104.58301 248 PRO f O 1
ATOM 14056 N N . LYS B 1 249 ? 130.55400 120.75800 116.93700 1.000 106.78425 249 LYS f N 1
ATOM 14057 C CA . LYS B 1 249 ? 130.97200 121.99200 117.58800 1.000 106.78425 249 LYS f CA 1
ATOM 14058 C C . LYS B 1 249 ? 130.29800 122.12300 118.94700 1.000 106.78425 249 LYS f C 1
ATOM 14059 O O . LYS B 1 249 ? 129.06300 122.10900 119.01600 1.000 106.78425 249 LYS f O 1
ATOM 14078 N N . PRO B 1 250 ? 131.04600 122.26100 120.04000 1.000 112.37657 250 PRO f N 1
ATOM 14079 C CA . PRO B 1 250 ? 130.40400 122.45200 121.34200 1.000 112.37657 250 PRO f CA 1
ATOM 14080 C C . PRO B 1 250 ? 129.77000 123.82500 121.45300 1.000 112.37657 250 PRO f C 1
ATOM 14081 O O . PRO B 1 250 ? 130.19600 124.78800 120.81200 1.000 112.37657 250 PRO f O 1
ATOM 14092 N N . GLN B 1 251 ? 128.73200 123.90800 122.28500 1.000 122.21138 251 GLN f N 1
ATOM 14093 C CA . GLN B 1 251 ? 128.09300 125.19500 122.52800 1.000 122.21138 251 GLN f CA 1
ATOM 14094 C C . GLN B 1 251 ? 128.94800 126.07300 123.43200 1.000 122.21138 251 GLN f C 1
ATOM 14095 O O . GLN B 1 251 ? 129.04500 127.28600 123.21700 1.000 122.21138 251 GLN f O 1
ATOM 14109 N N . GLU B 1 252 ? 129.57900 125.48000 124.44100 1.000 121.91831 252 GLU f N 1
ATOM 14110 C CA . GLU B 1 252 ? 130.36700 126.21300 125.42000 1.000 121.91831 252 GLU f CA 1
ATOM 14111 C C . GLU B 1 252 ? 131.66900 125.46600 125.67800 1.000 121.91831 252 GLU f C 1
ATOM 14112 O O . GLU B 1 252 ? 131.87400 124.34400 125.20700 1.000 121.91831 252 GLU f O 1
ATOM 14124 N N . GLN B 1 253 ? 132.55200 126.10000 126.44200 1.000 116.02138 253 GLN f N 1
ATOM 14125 C CA . GLN B 1 253 ? 133.83100 125.49200 126.77600 1.000 116.02138 253 GLN f CA 1
ATOM 14126 C C . GLN B 1 253 ? 133.61100 124.15900 127.47400 1.000 116.02138 253 GLN f C 1
ATOM 14127 O O . GLN B 1 253 ? 133.01600 124.10200 128.55400 1.000 116.02138 253 GLN f O 1
ATOM 14141 N N . LEU B 1 254 ? 134.08400 123.08600 126.85100 1.000 115.54901 254 LEU f N 1
ATOM 14142 C CA . LEU B 1 254 ? 133.94100 121.75600 127.41900 1.000 115.54901 254 LEU f CA 1
ATOM 14143 C C . LEU B 1 254 ? 134.98000 121.51800 128.50600 1.000 115.54901 254 LEU f C 1
ATOM 14144 O O . LEU B 1 254 ? 136.10900 122.01100 128.43700 1.000 115.54901 254 LEU f O 1
ATOM 14160 N N . SER B 1 255 ? 134.58600 120.75200 129.51700 1.000 115.44458 255 SER f N 1
ATOM 14161 C CA . SER B 1 255 ? 135.50800 120.36000 130.56600 1.000 115.44458 255 SER f CA 1
ATOM 14162 C C . SER B 1 255 ? 136.46800 119.29300 130.05200 1.000 115.44458 255 SER f C 1
ATOM 14163 O O . SER B 1 255 ? 136.15100 118.51100 129.15400 1.000 115.44458 255 SER f O 1
ATOM 14171 N N . ARG B 1 256 ? 137.65700 119.25900 130.65400 1.000 114.93917 256 ARG f N 1
ATOM 14172 C CA . ARG B 1 256 ? 138.70700 118.37300 130.17000 1.000 114.93917 256 ARG f CA 1
ATOM 14173 C C . ARG B 1 256 ? 138.19400 116.94500 130.02300 1.000 114.93917 256 ARG f C 1
ATOM 14174 O O . ARG B 1 256 ? 138.44200 116.28600 129.00600 1.000 114.93917 256 ARG f O 1
ATOM 14195 N N . LYS B 1 257 ? 137.45800 116.45600 131.02200 1.000 115.21085 257 LYS f N 1
ATOM 14196 C CA . LYS B 1 257 ? 136.98400 115.07700 130.97800 1.000 115.21085 257 LYS f CA 1
ATOM 14197 C C . LYS B 1 257 ? 136.01500 114.85700 129.82500 1.000 115.21085 257 LYS f C 1
ATOM 14198 O O . LYS B 1 257 ? 136.08500 113.83100 129.14000 1.000 115.21085 257 LYS f O 1
ATOM 14217 N N . GLN B 1 258 ? 135.09500 115.79600 129.59900 1.000 114.39017 258 GLN f N 1
ATOM 14218 C CA . GLN B 1 258 ? 134.16000 115.64600 128.49000 1.000 114.39017 258 GLN f CA 1
ATOM 14219 C C . GLN B 1 258 ? 134.90800 115.54700 127.17000 1.000 114.39017 258 GLN f C 1
ATOM 14220 O O . GLN B 1 258 ? 134.58400 114.71900 126.30900 1.000 114.39017 258 GLN f O 1
ATOM 14234 N N . MET B 1 259 ? 135.90500 116.41000 126.99100 1.000 110.11685 259 MET f N 1
ATOM 14235 C CA . MET B 1 259 ? 136.66300 116.43100 125.75000 1.000 110.11685 259 MET f CA 1
ATOM 14236 C C . MET B 1 259 ? 137.40400 115.11900 125.55400 1.000 110.11685 259 MET f C 1
ATOM 14237 O O . MET B 1 259 ? 137.40400 114.55400 124.45300 1.000 110.11685 259 MET f O 1
ATOM 14251 N N . ILE B 1 260 ? 138.02200 114.60800 126.62000 1.000 111.66120 260 ILE f N 1
ATOM 14252 C CA . ILE B 1 260 ? 138.70000 113.32000 126.53100 1.000 111.66120 260 ILE f CA 1
ATOM 14253 C C . ILE B 1 260 ? 137.70900 112.22800 126.16100 1.000 111.66120 260 ILE f C 1
ATOM 14254 O O . ILE B 1 260 ? 138.00400 111.35000 125.34300 1.000 111.66120 260 ILE f O 1
ATOM 14270 N N . SER B 1 261 ? 136.52300 112.25600 126.76700 1.000 115.03689 261 SER f N 1
ATOM 14271 C CA . SER B 1 261 ? 135.52500 111.23100 126.48700 1.000 115.03689 261 SER f CA 1
ATOM 14272 C C . SER B 1 261 ? 135.12400 111.24600 125.01900 1.000 115.03689 261 SER f C 1
ATOM 14273 O O . SER B 1 261 ? 135.08700 110.20000 124.35900 1.000 115.03689 261 SER f O 1
ATOM 14281 N N . GLN B 1 262 ? 134.81300 112.42900 124.49100 1.000 114.55862 262 GLN f N 1
ATOM 14282 C CA . GLN B 1 262 ? 134.37700 112.51600 123.10200 1.000 114.55862 262 GLN f CA 1
ATOM 14283 C C . GLN B 1 262 ? 135.49600 112.11300 122.15200 1.000 114.55862 262 GLN f C 1
ATOM 14284 O O . GLN B 1 262 ? 135.25200 111.44200 121.14200 1.000 114.55862 262 GLN f O 1
ATOM 14298 N N . LEU B 1 263 ? 136.73200 112.50900 122.45500 1.000 110.59546 263 LEU f N 1
ATOM 14299 C CA . LEU B 1 263 ? 137.84600 112.09900 121.61000 1.000 110.59546 263 LEU f CA 1
ATOM 14300 C C . LEU B 1 263 ? 138.01600 110.58600 121.62500 1.000 110.59546 263 LEU f C 1
ATOM 14301 O O . LEU B 1 263 ? 138.23000 109.96600 120.57600 1.000 110.59546 263 LEU f O 1
ATOM 14317 N N . GLU B 1 264 ? 137.91300 109.96900 122.80200 1.000 114.55223 264 GLU f N 1
ATOM 14318 C CA . GLU B 1 264 ? 138.01800 108.51700 122.87300 1.000 114.55223 264 GLU f CA 1
ATOM 14319 C C . GLU B 1 264 ? 136.91600 107.85800 122.06000 1.000 114.55223 264 GLU f C 1
ATOM 14320 O O . GLU B 1 264 ? 137.15900 106.87400 121.35300 1.000 114.55223 264 GLU f O 1
ATOM 14332 N N . GLU B 1 265 ? 135.69800 108.39200 122.13900 1.000 117.43438 265 GLU f N 1
ATOM 14333 C CA . GLU B 1 265 ? 134.61800 107.86100 121.31600 1.000 117.43438 265 GLU f CA 1
ATOM 14334 C C . GLU B 1 265 ? 134.96900 107.95200 119.83900 1.000 117.43438 265 GLU f C 1
ATOM 14335 O O . GLU B 1 265 ? 134.76100 106.99700 119.08200 1.000 117.43438 265 GLU f O 1
ATOM 14347 N N . VAL B 1 266 ? 135.50100 109.09600 119.41000 1.000 112.66436 266 VAL f N 1
ATOM 14348 C CA . VAL B 1 266 ? 135.87500 109.25400 118.00800 1.000 112.66436 266 VAL f CA 1
ATOM 14349 C C . VAL B 1 266 ? 136.90900 108.21100 117.61800 1.000 112.66436 266 VAL f C 1
ATOM 14350 O O . VAL B 1 266 ? 136.87200 107.66000 116.51200 1.000 112.66436 266 VAL f O 1
ATOM 14363 N N . ILE B 1 267 ? 137.85300 107.92600 118.51500 1.000 111.69432 267 ILE f N 1
ATOM 14364 C CA . ILE B 1 267 ? 138.90100 106.96000 118.20000 1.000 111.69432 267 ILE f CA 1
ATOM 14365 C C . ILE B 1 267 ? 138.30000 105.58200 117.96300 1.000 111.69432 267 ILE f C 1
ATOM 14366 O O . ILE B 1 267 ? 138.67400 104.87800 117.01700 1.000 111.69432 267 ILE f O 1
ATOM 14382 N N . SER B 1 268 ? 137.35700 105.17700 118.81000 1.000 113.49661 268 SER f N 1
ATOM 14383 C CA . SER B 1 268 ? 136.79400 103.83600 118.74200 1.000 113.49661 268 SER f CA 1
ATOM 14384 C C . SER B 1 268 ? 136.00300 103.58300 117.47000 1.000 113.49661 268 SER f C 1
ATOM 14385 O O . SER B 1 268 ? 135.69500 102.42300 117.18100 1.000 113.49661 268 SER f O 1
ATOM 14393 N N . ARG B 1 269 ? 135.66500 104.61600 116.70900 1.000 115.43177 269 ARG f N 1
ATOM 14394 C CA . ARG B 1 269 ? 134.87200 104.43000 115.50700 1.000 115.43177 269 ARG f CA 1
ATOM 14395 C C . ARG B 1 269 ? 135.67100 103.68600 114.44500 1.000 115.43177 269 ARG f C 1
ATOM 14396 O O . ARG B 1 269 ? 136.89500 103.54900 114.52700 1.000 115.43177 269 ARG f O 1
ATOM 14417 N N . THR B 1 270 ? 134.95500 103.19800 113.43600 1.000 121.49113 270 THR f N 1
ATOM 14418 C CA . THR B 1 270 ? 135.55700 102.48800 112.31700 1.000 121.49113 270 THR f CA 1
ATOM 14419 C C . THR B 1 270 ? 135.33700 103.16500 110.97500 1.000 121.49113 270 THR f C 1
ATOM 14420 O O . THR B 1 270 ? 136.23600 103.13600 110.13300 1.000 121.49113 270 THR f O 1
ATOM 14431 N N . ASP B 1 271 ? 134.17200 103.76700 110.75200 1.000 127.27050 271 ASP f N 1
ATOM 14432 C CA . ASP B 1 271 ? 133.87700 104.48500 109.51300 1.000 127.27050 271 ASP f CA 1
ATOM 14433 C C . ASP B 1 271 ? 134.05100 105.97300 109.79600 1.000 127.27050 271 ASP f C 1
ATOM 14434 O O . ASP B 1 271 ? 133.11400 106.66600 110.19300 1.000 127.27050 271 ASP f O 1
ATOM 14443 N N . LEU B 1 272 ? 135.26600 106.46400 109.58300 1.000 116.79992 272 LEU f N 1
ATOM 14444 C CA . LEU B 1 272 ? 135.60400 107.85500 109.86000 1.000 116.79992 272 LEU f CA 1
ATOM 14445 C C . LEU B 1 272 ? 135.12700 108.71400 108.69900 1.000 116.79992 272 LEU f C 1
ATOM 14446 O O . LEU B 1 272 ? 135.76300 108.75400 107.64200 1.000 116.79992 272 LEU f O 1
ATOM 14462 N N . THR B 1 273 ? 134.01400 109.40600 108.89900 1.000 116.95729 273 THR f N 1
ATOM 14463 C CA . THR B 1 273 ? 133.40000 110.23800 107.87200 1.000 116.95729 273 THR f CA 1
ATOM 14464 C C . THR B 1 273 ? 133.80100 111.68300 108.14600 1.000 116.95729 273 THR f C 1
ATOM 14465 O O . THR B 1 273 ? 133.11700 112.40700 108.87000 1.000 116.95729 273 THR f O 1
ATOM 14476 N N . LEU B 1 274 ? 134.91400 112.10500 107.55600 1.000 109.08287 274 LEU f N 1
ATOM 14477 C CA . LEU B 1 274 ? 135.34600 113.48900 107.68900 1.000 109.08287 274 LEU f CA 1
ATOM 14478 C C . LEU B 1 274 ? 134.29700 114.38300 107.05000 1.000 109.08287 274 LEU f C 1
ATOM 14479 O O . LEU B 1 274 ? 134.13500 114.38400 105.82600 1.000 109.08287 274 LEU f O 1
ATOM 14495 N N . LYS B 1 275 ? 133.56600 115.12200 107.87000 1.000 109.65495 275 LYS f N 1
ATOM 14496 C CA . LYS B 1 275 ? 132.55500 116.05200 107.37300 1.000 109.65495 275 LYS f CA 1
ATOM 14497 C C . LYS B 1 275 ? 133.11200 117.47300 107.33600 1.000 109.65495 275 LYS f C 1
ATOM 14498 O O . LYS B 1 275 ? 132.63400 118.37800 108.01400 1.000 109.65495 275 LYS f O 1
ATOM 14517 N N . VAL B 1 276 ? 134.14000 117.66400 106.51500 1.000 103.54179 276 VAL f N 1
ATOM 14518 C CA . VAL B 1 276 ? 134.76300 118.97400 106.36900 1.000 103.54179 276 VAL f CA 1
ATOM 14519 C C . VAL B 1 276 ? 133.84800 119.84300 105.52100 1.000 103.54179 276 VAL f C 1
ATOM 14520 O O . VAL B 1 276 ? 133.41200 119.43200 104.44200 1.000 103.54179 276 VAL f O 1
ATOM 14533 N N . THR B 1 277 ? 133.55100 121.04300 106.00900 1.000 103.93658 277 THR f N 1
ATOM 14534 C CA . THR B 1 277 ? 132.69700 121.96900 105.27800 1.000 103.93658 277 THR f CA 1
ATOM 14535 C C . THR B 1 277 ? 133.20500 123.39200 105.44200 1.000 103.93658 277 THR f C 1
ATOM 14536 O O . THR B 1 277 ? 134.25700 123.61600 106.04500 1.000 103.93658 277 THR f O 1
ATOM 14547 N N . VAL B 1 278 ? 132.46400 124.36200 104.90800 1.000 98.81890 278 VAL f N 1
ATOM 14548 C CA . VAL B 1 278 ? 132.77800 125.75100 105.20700 1.000 98.81890 278 VAL f CA 1
ATOM 14549 C C . VAL B 1 278 ? 132.56700 126.02300 106.68400 1.000 98.81890 278 VAL f C 1
ATOM 14550 O O . VAL B 1 278 ? 133.30800 126.80200 107.29000 1.000 98.81890 278 VAL f O 1
ATOM 14563 N N . SER B 1 279 ? 131.55700 125.39600 107.28500 1.000 101.65755 279 SER f N 1
ATOM 14564 C CA . SER B 1 279 ? 131.22300 125.69400 108.67200 1.000 101.65755 279 SER f CA 1
ATOM 14565 C C . SER B 1 279 ? 132.38400 125.37000 109.60000 1.000 101.65755 279 SER f C 1
ATOM 14566 O O . SER B 1 279 ? 132.76300 126.18600 110.44500 1.000 101.65755 279 SER f O 1
ATOM 14574 N N . THR B 1 280 ? 132.97000 124.18300 109.45200 1.000 101.39028 280 THR f N 1
ATOM 14575 C CA . THR B 1 280 ? 134.02900 123.77200 110.36700 1.000 101.39028 280 THR f CA 1
ATOM 14576 C C . THR B 1 280 ? 135.26700 124.64400 110.20700 1.000 101.39028 280 THR f C 1
ATOM 14577 O O . THR B 1 280 ? 135.85800 125.09000 111.19800 1.000 101.39028 280 THR f O 1
ATOM 14588 N N . ILE B 1 281 ? 135.67800 124.89900 108.96500 1.000 97.84090 281 ILE f N 1
ATOM 14589 C CA . ILE B 1 281 ? 136.86200 125.72100 108.73900 1.000 97.84090 281 ILE f CA 1
ATOM 14590 C C . ILE B 1 281 ? 136.62500 127.13000 109.25700 1.000 97.84090 281 ILE f C 1
ATOM 14591 O O . ILE B 1 281 ? 137.49500 127.73300 109.89700 1.000 97.84090 281 ILE f O 1
ATOM 14607 N N . SER B 1 282 ? 135.44100 127.67700 108.98800 1.000 102.57831 282 SER f N 1
ATOM 14608 C CA . SER B 1 282 ? 135.12100 129.01800 109.45300 1.000 102.57831 282 SER f CA 1
ATOM 14609 C C . SER B 1 282 ? 135.13100 129.08800 110.97100 1.000 102.57831 282 SER f C 1
ATOM 14610 O O . SER B 1 282 ? 135.60700 130.06800 111.54900 1.000 102.57831 282 SER f O 1
ATOM 14618 N N . ASP B 1 283 ? 134.59700 128.06300 111.63700 1.000 101.72855 283 ASP f N 1
ATOM 14619 C CA . ASP B 1 283 ? 134.59100 128.06400 113.09400 1.000 101.72855 283 ASP f CA 1
ATOM 14620 C C . ASP B 1 283 ? 136.00400 127.95800 113.64700 1.000 101.72855 283 ASP f C 1
ATOM 14621 O O . ASP B 1 283 ? 136.34200 128.62200 114.63300 1.000 101.72855 283 ASP f O 1
ATOM 14630 N N . ALA B 1 284 ? 136.84600 127.13500 113.02900 1.000 95.44877 284 ALA f N 1
ATOM 14631 C CA . ALA B 1 284 ? 138.23300 127.06500 113.46700 1.000 95.44877 284 ALA f CA 1
ATOM 14632 C C . ALA B 1 284 ? 138.90900 128.41800 113.32300 1.000 95.44877 284 ALA f C 1
ATOM 14633 O O . ALA B 1 284 ? 139.64200 128.85500 114.21600 1.000 95.44877 284 ALA f O 1
ATOM 14640 N N . LEU B 1 285 ? 138.66400 129.10400 112.21000 1.000 95.62134 285 LEU f N 1
ATOM 14641 C CA . LEU B 1 285 ? 139.26600 130.41800 112.01100 1.000 95.62134 285 LEU f CA 1
ATOM 14642 C C . LEU B 1 285 ? 138.72500 131.44400 112.99800 1.000 95.62134 285 LEU f C 1
ATOM 14643 O O . LEU B 1 285 ? 139.47400 132.30600 113.47300 1.000 95.62134 285 LEU f O 1
ATOM 14659 N N . SER B 1 286 ? 137.43200 131.38000 113.30800 1.000 98.16294 286 SER f N 1
ATOM 14660 C CA . SER B 1 286 ? 136.87600 132.28100 114.30600 1.000 98.16294 286 SER f CA 1
ATOM 14661 C C . SER B 1 286 ? 137.52500 132.04500 115.65900 1.000 98.16294 286 SER f C 1
ATOM 14662 O O . SER B 1 286 ? 137.84700 132.99700 116.37800 1.000 98.16294 286 SER f O 1
ATOM 14670 N N . GLU B 1 287 ? 137.71900 130.78000 116.02500 1.000 98.03023 287 GLU f N 1
ATOM 14671 C CA . GLU B 1 287 ? 138.43300 130.47800 117.25700 1.000 98.03023 287 GLU f CA 1
ATOM 14672 C C . GLU B 1 287 ? 139.84700 131.02800 117.20200 1.000 98.03023 287 GLU f C 1
ATOM 14673 O O . GLU B 1 287 ? 140.37400 131.50900 118.20900 1.000 98.03023 287 GLU f O 1
ATOM 14685 N N . LEU B 1 288 ? 140.47800 130.97100 116.03200 1.000 92.83443 288 LEU f N 1
ATOM 14686 C CA . LEU B 1 288 ? 141.81800 131.52900 115.90500 1.000 92.83443 288 LEU f CA 1
ATOM 14687 C C . LEU B 1 288 ? 141.81300 133.02300 116.18300 1.000 92.83443 288 LEU f C 1
ATOM 14688 O O . LEU B 1 288 ? 142.67700 133.53300 116.90300 1.000 92.83443 288 LEU f O 1
ATOM 14704 N N . ASN B 1 289 ? 140.84800 133.74700 115.61900 1.000 100.33301 289 ASN f N 1
ATOM 14705 C CA . ASN B 1 289 ? 140.82600 135.19300 115.81900 1.000 100.33301 289 ASN f CA 1
ATOM 14706 C C . ASN B 1 289 ? 140.49300 135.54000 117.26500 1.000 100.33301 289 ASN f C 1
ATOM 14707 O O . ASN B 1 289 ? 141.04000 136.49800 117.82500 1.000 100.33301 289 ASN f O 1
ATOM 14718 N N . THR B 1 290 ? 139.59200 134.77900 117.88400 1.000 97.62060 290 THR f N 1
ATOM 14719 C CA . THR B 1 290 ? 139.30500 134.99000 119.29800 1.000 97.62060 290 THR f CA 1
ATOM 14720 C C . THR B 1 290 ? 140.55100 134.76400 120.13800 1.000 97.62060 290 THR f C 1
ATOM 14721 O O . THR B 1 290 ? 140.83300 135.52800 121.07100 1.000 97.62060 290 THR f O 1
ATOM 14732 N N . LEU B 1 291 ? 141.31200 133.71900 119.82300 1.000 96.19353 291 LEU f N 1
ATOM 14733 C CA . LEU B 1 291 ? 142.56300 133.48600 120.52700 1.000 96.19353 291 LEU f CA 1
ATOM 14734 C C . LEU B 1 291 ? 143.52800 134.63600 120.30700 1.000 96.19353 291 LEU f C 1
ATOM 14735 O O . LEU B 1 291 ? 144.28000 135.00300 121.20900 1.000 96.19353 291 LEU f O 1
ATOM 14751 N N . GLU B 1 292 ? 143.53600 135.20500 119.10600 1.000 97.05815 292 GLU f N 1
ATOM 14752 C CA . GLU B 1 292 ? 144.40000 136.35000 118.84900 1.000 97.05815 292 GLU f CA 1
ATOM 14753 C C . GLU B 1 292 ? 144.00900 137.53700 119.72100 1.000 97.05815 292 GLU f C 1
ATOM 14754 O O . GLU B 1 292 ? 144.87100 138.21900 120.28900 1.000 97.05815 292 GLU f O 1
ATOM 14766 N N . SER B 1 293 ? 142.70700 137.79500 119.83900 1.000 99.38676 293 SER f N 1
ATOM 14767 C CA . SER B 1 293 ? 142.24400 138.88300 120.69400 1.000 99.38676 293 SER f CA 1
ATOM 14768 C C . SER B 1 293 ? 142.67000 138.65200 122.13600 1.000 99.38676 293 SER f C 1
ATOM 14769 O O . SER B 1 293 ? 143.18800 139.55800 122.80600 1.000 99.38676 293 SER f O 1
ATOM 14777 N N . GLU B 1 294 ? 142.45500 137.43600 122.63100 1.000 98.57282 294 GLU f N 1
ATOM 14778 C CA . GLU B 1 294 ? 142.81700 137.13900 124.00900 1.000 98.57282 294 GLU f CA 1
ATOM 14779 C C . GLU B 1 294 ? 144.32300 137.22500 124.21100 1.000 98.57282 294 GLU f C 1
ATOM 14780 O O . GLU B 1 294 ? 144.78300 137.66300 125.26800 1.000 98.57282 294 GLU f O 1
ATOM 14792 N N . GLU B 1 295 ? 145.11000 136.81200 123.21800 1.000 95.19357 295 GLU f N 1
ATOM 14793 C CA . GLU B 1 295 ? 146.55300 136.95200 123.34300 1.000 95.19357 295 GLU f CA 1
ATOM 14794 C C . GLU B 1 295 ? 146.94300 138.41200 123.43500 1.000 95.19357 295 GLU f C 1
ATOM 14795 O O . GLU B 1 295 ? 147.81300 138.77500 124.22600 1.000 95.19357 295 GLU f O 1
ATOM 14807 N N . ARG B 1 296 ? 146.33400 139.26200 122.61500 1.000 97.97634 296 ARG f N 1
ATOM 14808 C CA . ARG B 1 296 ? 146.64900 140.68400 122.68700 1.000 97.97634 296 ARG f CA 1
ATOM 14809 C C . ARG B 1 296 ? 146.35600 141.22300 124.08000 1.000 97.97634 296 ARG f C 1
ATOM 14810 O O . ARG B 1 296 ? 147.20300 141.87600 124.70400 1.000 97.97634 296 ARG f O 1
ATOM 14831 N N . LEU B 1 297 ? 145.16100 140.93300 124.59300 1.000 94.27356 297 LEU f N 1
ATOM 14832 C CA . LEU B 1 297 ? 144.78200 141.43100 125.91200 1.000 94.27356 297 LEU f CA 1
ATOM 14833 C C . LEU B 1 297 ? 145.74000 140.93200 126.98700 1.000 94.27356 297 LEU f C 1
ATOM 14834 O O . LEU B 1 297 ? 146.25100 141.71500 127.80300 1.000 94.27356 297 LEU f O 1
ATOM 14850 N N . VAL B 1 298 ? 146.00000 139.62500 127.00100 1.000 93.97285 298 VAL f N 1
ATOM 14851 C CA . VAL B 1 298 ? 146.83200 139.04200 128.04400 1.000 93.97285 298 VAL f CA 1
ATOM 14852 C C . VAL B 1 298 ? 148.25900 139.54500 127.93000 1.000 93.97285 298 VAL f C 1
ATOM 14853 O O . VAL B 1 298 ? 148.93100 139.76000 128.93900 1.000 93.97285 298 VAL f O 1
ATOM 14866 N N . SER B 1 299 ? 148.75500 139.72300 126.70900 1.000 93.50785 299 SER f N 1
ATOM 14867 C CA . SER B 1 299 ? 150.10600 140.23200 126.54200 1.000 93.50785 299 SER f CA 1
ATOM 14868 C C . SER B 1 299 ? 150.21500 141.64800 127.06900 1.000 93.50785 299 SER f C 1
ATOM 14869 O O . SER B 1 299 ? 151.19900 141.99800 127.72400 1.000 93.50785 299 SER f O 1
ATOM 14877 N N . ARG B 1 300 ? 149.20600 142.47700 126.80900 1.000 97.67423 300 ARG f N 1
ATOM 14878 C CA . ARG B 1 300 ? 149.23300 143.83100 127.34800 1.000 97.67423 300 ARG f CA 1
ATOM 14879 C C . ARG B 1 300 ? 149.26400 143.80900 128.87000 1.000 97.67423 300 ARG f C 1
ATOM 14880 O O . ARG B 1 300 ? 150.10700 144.46400 129.50000 1.000 97.67423 300 ARG f O 1
ATOM 14901 N N . GLU B 1 301 ? 148.34800 143.05800 129.48200 1.000 95.16036 301 GLU f N 1
ATOM 14902 C CA . GLU B 1 301 ? 148.27500 143.06900 130.93900 1.000 95.16036 301 GLU f CA 1
ATOM 14903 C C . GLU B 1 301 ? 149.53100 142.46800 131.55900 1.000 95.16036 301 GLU f C 1
ATOM 14904 O O . GLU B 1 301 ? 150.02600 142.96300 132.57900 1.000 95.16036 301 GLU f O 1
ATOM 14916 N N . LEU B 1 302 ? 150.06600 141.40700 130.96000 1.000 91.84551 302 LEU f N 1
ATOM 14917 C CA . LEU B 1 302 ? 151.30200 140.82400 131.45900 1.000 91.84551 302 LEU f CA 1
ATOM 14918 C C . LEU B 1 302 ? 152.45900 141.79700 131.31900 1.000 91.84551 302 LEU f C 1
ATOM 14919 O O . LEU B 1 302 ? 153.33300 141.84800 132.18500 1.000 91.84551 302 LEU f O 1
ATOM 14935 N N . THR B 1 303 ? 152.50500 142.55500 130.22500 1.000 95.53559 303 THR f N 1
ATOM 14936 C CA . THR B 1 303 ? 153.54900 143.56000 130.08100 1.000 95.53559 303 THR f CA 1
ATOM 14937 C C . THR B 1 303 ? 153.46000 144.58500 131.19700 1.000 95.53559 303 THR f C 1
ATOM 14938 O O . THR B 1 303 ? 154.47400 144.94700 131.81000 1.000 95.53559 303 THR f O 1
ATOM 14949 N N . THR B 1 304 ? 152.24600 145.04900 131.48800 1.000 95.93177 304 THR f N 1
ATOM 14950 C CA . THR B 1 304 ? 152.06100 145.98500 132.59200 1.000 95.93177 304 THR f CA 1
ATOM 14951 C C . THR B 1 304 ? 152.58400 145.39600 133.89700 1.000 95.93177 304 THR f C 1
ATOM 14952 O O . THR B 1 304 ? 153.38300 146.02500 134.60500 1.000 95.93177 304 THR f O 1
ATOM 14963 N N . MET B 1 305 ? 152.14100 144.18200 134.22800 1.000 93.77512 305 MET f N 1
ATOM 14964 C CA . MET B 1 305 ? 152.51900 143.58200 135.50200 1.000 93.77512 305 MET f CA 1
ATOM 14965 C C . MET B 1 305 ? 154.02100 143.36400 135.58400 1.000 93.77512 305 MET f C 1
ATOM 14966 O O . MET B 1 305 ? 154.63900 143.63400 136.61900 1.000 93.77512 305 MET f O 1
ATOM 14980 N N . ARG B 1 306 ? 154.62900 142.87500 134.50700 1.000 96.85443 306 ARG f N 1
ATOM 14981 C CA . ARG B 1 306 ? 156.06900 142.68100 134.51300 1.000 96.85443 306 ARG f CA 1
ATOM 14982 C C . ARG B 1 306 ? 156.78700 143.99400 134.75300 1.000 96.85443 306 ARG f C 1
ATOM 14983 O O . ARG B 1 306 ? 157.73800 144.05100 135.54000 1.000 96.85443 306 ARG f O 1
ATOM 15004 N N . HIS B 1 307 ? 156.35200 145.06000 134.08100 1.000 98.87313 307 HIS f N 1
ATOM 15005 C CA . HIS B 1 307 ? 156.99400 146.35400 134.27100 1.000 98.87313 307 HIS f CA 1
ATOM 15006 C C . HIS B 1 307 ? 156.91900 146.78000 135.73000 1.000 98.87313 307 HIS f C 1
ATOM 15007 O O . HIS B 1 307 ? 157.92200 147.20800 136.32200 1.000 98.87313 307 HIS f O 1
ATOM 15021 N N . ARG B 1 308 ? 155.73300 146.66300 136.33000 1.000 94.27296 308 ARG f N 1
ATOM 15022 C CA . ARG B 1 308 ? 155.60300 146.97800 137.74800 1.000 94.27296 308 ARG f CA 1
ATOM 15023 C C . ARG B 1 308 ? 156.60300 146.17700 138.55900 1.000 94.27296 308 ARG f C 1
ATOM 15024 O O . ARG B 1 308 ? 157.26000 146.70400 139.46400 1.000 94.27296 308 ARG f O 1
ATOM 15045 N N . LEU B 1 309 ? 156.73000 144.89000 138.24400 1.000 99.21338 309 LEU f N 1
ATOM 15046 C CA . LEU B 1 309 ? 157.60900 144.02800 139.02300 1.000 99.21338 309 LEU f CA 1
ATOM 15047 C C . LEU B 1 309 ? 159.06100 144.47200 138.92100 1.000 99.21338 309 LEU f C 1
ATOM 15048 O O . LEU B 1 309 ? 159.77800 144.50000 139.92700 1.000 99.21338 309 LEU f O 1
ATOM 15064 N N . GLU B 1 310 ? 159.52500 144.81500 137.72000 1.000 102.17234 310 GLU f N 1
ATOM 15065 C CA . GLU B 1 310 ? 160.92500 145.21600 137.61000 1.000 102.17234 310 GLU f CA 1
ATOM 15066 C C . GLU B 1 310 ? 161.16900 146.54200 138.30900 1.000 102.17234 310 GLU f C 1
ATOM 15067 O O . GLU B 1 310 ? 162.23200 146.75000 138.90300 1.000 102.17234 310 GLU f O 1
ATOM 15079 N N . GLU B 1 311 ? 160.20300 147.45600 138.25500 1.000 104.48158 311 GLU f N 1
ATOM 15080 C CA . GLU B 1 311 ? 160.38700 148.71000 138.98000 1.000 104.48158 311 GLU f CA 1
ATOM 15081 C C . GLU B 1 311 ? 160.45600 148.46700 140.48500 1.000 104.48158 311 GLU f C 1
ATOM 15082 O O . GLU B 1 311 ? 161.29300 149.05600 141.18500 1.000 104.48158 311 GLU f O 1
ATOM 15094 N N . MET B 1 312 ? 159.58700 147.59500 140.99600 1.000 99.47062 312 MET f N 1
ATOM 15095 C CA . MET B 1 312 ? 159.64800 147.23000 142.40500 1.000 99.47062 312 MET f CA 1
ATOM 15096 C C . MET B 1 312 ? 161.01100 146.65400 142.74800 1.000 99.47062 312 MET f C 1
ATOM 15097 O O . MET B 1 312 ? 161.59200 146.97900 143.78900 1.000 99.47062 312 MET f O 1
ATOM 15111 N N . ASN B 1 313 ? 161.52600 145.77800 141.88700 1.000 110.92733 313 ASN f N 1
ATOM 15112 C CA . ASN B 1 313 ? 162.83900 145.19500 142.12900 1.000 110.92733 313 ASN f CA 1
ATOM 15113 C C . ASN B 1 313 ? 163.91100 146.27100 142.15900 1.000 110.92733 313 ASN f C 1
ATOM 15114 O O . ASN B 1 313 ? 164.84700 146.20100 142.95900 1.000 110.92733 313 ASN f O 1
ATOM 15125 N N . ARG B 1 314 ? 163.79800 147.27200 141.28800 1.000 114.79335 314 ARG f N 1
ATOM 15126 C CA . ARG B 1 314 ? 164.77100 148.35800 141.29100 1.000 114.79335 314 ARG f CA 1
ATOM 15127 C C . ARG B 1 314 ? 164.74300 149.11100 142.61600 1.000 114.79335 314 ARG f C 1
ATOM 15128 O O . ARG B 1 314 ? 165.79500 149.41700 143.19600 1.000 114.79335 314 ARG f O 1
ATOM 15149 N N . LEU B 1 315 ? 163.54400 149.41200 143.11600 1.000 114.43139 315 LEU f N 1
ATOM 15150 C CA . LEU B 1 315 ? 163.44900 150.10900 144.39700 1.000 114.43139 315 LEU f CA 1
ATOM 15151 C C . LEU B 1 315 ? 164.03100 149.26400 145.52800 1.000 114.43139 315 LEU f C 1
ATOM 15152 O O . LEU B 1 315 ? 164.78300 149.76800 146.37500 1.000 114.43139 315 LEU f O 1
ATOM 15168 N N . ARG B 1 316 ? 163.70400 147.97300 145.55300 1.000 118.94491 316 ARG f N 1
ATOM 15169 C CA . ARG B 1 316 ? 164.24700 147.09900 146.58400 1.000 118.94491 316 ARG f CA 1
ATOM 15170 C C . ARG B 1 316 ? 165.75800 146.95900 146.47600 1.000 118.94491 316 ARG f C 1
ATOM 15171 O O . ARG B 1 316 ? 166.42600 146.78300 147.49700 1.000 118.94491 316 ARG f O 1
ATOM 15192 N N . VAL B 1 317 ? 166.31000 147.01300 145.26500 1.000 127.63406 317 VAL f N 1
ATOM 15193 C CA . VAL B 1 317 ? 167.76000 147.02100 145.11500 1.000 127.63406 317 VAL f CA 1
ATOM 15194 C C . VAL B 1 317 ? 168.33800 148.27900 145.74600 1.000 127.63406 317 VAL f C 1
ATOM 15195 O O . VAL B 1 317 ? 169.30000 148.22100 146.52200 1.000 127.63406 317 VAL f O 1
ATOM 15208 N N . GLY B 1 318 ? 167.73800 149.43200 145.44500 1.000 135.46538 318 GLY f N 1
ATOM 15209 C CA . GLY B 1 318 ? 168.16900 150.65900 146.09400 1.000 135.46538 318 GLY f CA 1
ATOM 15210 C C . GLY B 1 318 ? 168.15200 150.54200 147.60500 1.000 135.46538 318 GLY f C 1
ATOM 15211 O O . GLY B 1 318 ? 169.01100 151.11400 148.29200 1.000 135.46538 318 GLY f O 1
ATOM 15215 N N . MET B 1 319 ? 167.17600 149.80000 148.14000 1.000 137.06062 319 MET f N 1
ATOM 15216 C CA . MET B 1 319 ? 167.13200 149.48900 149.56800 1.000 137.06062 319 MET f CA 1
ATOM 15217 C C . MET B 1 319 ? 168.51300 149.16300 150.12100 1.000 137.06062 319 MET f C 1
ATOM 15218 O O . MET B 1 319 ? 169.02900 149.85600 151.00500 1.000 137.06062 319 MET f O 1
ATOM 15232 N N . HIS B 1 320 ? 169.12000 148.09600 149.60600 1.000 143.96103 320 HIS f N 1
ATOM 15233 C CA . HIS B 1 320 ? 170.43300 147.68400 150.08100 1.000 143.96103 320 HIS f CA 1
ATOM 15234 C C . HIS B 1 320 ? 171.53300 148.59500 149.56200 1.000 143.96103 320 HIS f C 1
ATOM 15235 O O . HIS B 1 320 ? 172.57800 148.72700 150.20900 1.000 143.96103 320 HIS f O 1
ATOM 15249 N N . GLN B 1 321 ? 171.32800 149.22500 148.40300 1.000 143.21379 321 GLN f N 1
ATOM 15250 C CA . GLN B 1 321 ? 172.38800 150.05200 147.84100 1.000 143.21379 321 GLN f CA 1
ATOM 15251 C C . GLN B 1 321 ? 172.69900 151.26100 148.70900 1.000 143.21379 321 GLN f C 1
ATOM 15252 O O . GLN B 1 321 ? 173.86600 151.65900 148.80900 1.000 143.21379 321 GLN f O 1
ATOM 15266 N N . TYR B 1 322 ? 171.69500 151.86300 149.34600 1.000 147.58743 322 TYR f N 1
ATOM 15267 C CA . TYR B 1 322 ? 171.95400 153.18000 149.92000 1.000 147.58743 322 TYR f CA 1
ATOM 15268 C C . TYR B 1 322 ? 172.75700 153.08200 151.21300 1.000 147.58743 322 TYR f C 1
ATOM 15269 O O . TYR B 1 322 ? 173.74100 153.80900 151.37900 1.000 147.58743 322 TYR f O 1
ATOM 15287 N N . GLU B 1 323 ? 172.36400 152.20200 152.13500 1.000 149.46419 323 GLU f N 1
ATOM 15288 C CA . GLU B 1 323 ? 173.06100 152.14200 153.41600 1.000 149.46419 323 GLU f CA 1
ATOM 15289 C C . GLU B 1 323 ? 173.15800 150.71700 153.94300 1.000 149.46419 323 GLU f C 1
ATOM 15290 O O . GLU B 1 323 ? 172.76300 149.76100 153.26800 1.000 149.46419 323 GLU f O 1
ATOM 15302 N N . ASN B 1 324 ? 173.66100 150.57900 155.17300 1.000 150.07078 324 ASN f N 1
ATOM 15303 C CA . ASN B 1 324 ? 173.73100 149.29700 155.86400 1.000 150.07078 324 ASN f CA 1
ATOM 15304 C C . ASN B 1 324 ? 172.35500 148.68100 156.08400 1.000 150.07078 324 ASN f C 1
ATOM 15305 O O . ASN B 1 324 ? 172.12900 147.52200 155.72300 1.000 150.07078 324 ASN f O 1
ATOM 15316 N N . ALA B 1 325 ? 171.43700 149.43800 156.67700 1.000 149.02666 325 ALA f N 1
ATOM 15317 C CA . ALA B 1 325 ? 170.07900 148.98200 156.92600 1.000 149.02666 325 ALA f CA 1
ATOM 15318 C C . ALA B 1 325 ? 169.26800 149.08000 155.63500 1.000 149.02666 325 ALA f C 1
ATOM 15319 O O . ALA B 1 325 ? 169.81000 149.29500 154.54700 1.000 149.02666 325 ALA f O 1
ATOM 15326 N N . LEU B 1 326 ? 167.95400 148.91900 155.74800 1.000 143.74942 326 LEU f N 1
ATOM 15327 C CA . LEU B 1 326 ? 167.05700 148.91200 154.59600 1.000 143.74942 326 LEU f CA 1
ATOM 15328 C C . LEU B 1 326 ? 166.45600 150.30200 154.41900 1.000 143.74942 326 LEU f C 1
ATOM 15329 O O . LEU B 1 326 ? 165.69800 150.77700 155.26700 1.000 143.74942 326 LEU f O 1
ATOM 15345 N N . LEU B 1 327 ? 166.80300 150.96500 153.31700 1.000 140.25765 327 LEU f N 1
ATOM 15346 C CA . LEU B 1 327 ? 166.18400 152.23300 152.94600 1.000 140.25765 327 LEU f CA 1
ATOM 15347 C C . LEU B 1 327 ? 166.39200 152.42700 151.45200 1.000 140.25765 327 LEU f C 1
ATOM 15348 O O . LEU B 1 327 ? 167.53300 152.54300 150.99600 1.000 140.25765 327 LEU f O 1
ATOM 15364 N N . MET B 1 328 ? 165.29800 152.45000 150.69500 1.000 135.20500 328 MET f N 1
ATOM 15365 C CA . MET B 1 328 ? 165.37900 152.51000 149.24200 1.000 135.20500 328 MET f CA 1
ATOM 15366 C C . MET B 1 328 ? 165.80400 153.89700 148.77800 1.000 135.20500 328 MET f C 1
ATOM 15367 O O . MET B 1 328 ? 165.45000 154.91500 149.37900 1.000 135.20500 328 MET f O 1
ATOM 15381 N N . GLN B 1 329 ? 166.57800 153.92700 147.69600 1.000 139.76432 329 GLN f N 1
ATOM 15382 C CA . GLN B 1 329 ? 167.08400 155.16400 147.11900 1.000 139.76432 329 GLN f CA 1
ATOM 15383 C C . GLN B 1 329 ? 166.54700 155.34000 145.70500 1.000 139.76432 329 GLN f C 1
ATOM 15384 O O . GLN B 1 329 ? 166.58000 154.40400 144.89900 1.000 139.76432 329 GLN f O 1
ATOM 15398 N N . ARG B 1 330 ? 166.04800 156.53700 145.41700 1.000 125.65610 330 ARG f N 1
ATOM 15399 C CA . ARG B 1 330 ? 165.61800 156.92300 144.08300 1.000 125.65610 330 ARG f CA 1
ATOM 15400 C C . ARG B 1 330 ? 166.25300 158.26000 143.73800 1.000 125.65610 330 ARG f C 1
ATOM 15401 O O . ARG B 1 330 ? 166.27200 159.17900 144.56300 1.000 125.65610 330 ARG f O 1
ATOM 15422 N N . ASP B 1 331 ? 166.77600 158.36100 142.52000 1.000 123.68003 331 ASP f N 1
ATOM 15423 C CA . ASP B 1 331 ? 167.51300 159.55300 142.12600 1.000 123.68003 331 ASP f CA 1
ATOM 15424 C C . ASP B 1 331 ? 166.61900 160.78400 142.18600 1.000 123.68003 331 ASP f C 1
ATOM 15425 O O . ASP B 1 331 ? 165.42800 160.72600 141.87000 1.000 123.68003 331 ASP f O 1
ATOM 15434 N N . ARG B 1 332 ? 167.20500 161.90300 142.59700 1.000 123.14479 332 ARG f N 1
ATOM 15435 C CA . ARG B 1 332 ? 166.46400 163.14800 142.69800 1.000 123.14479 332 ARG f CA 1
ATOM 15436 C C . ARG B 1 332 ? 166.13500 163.69500 141.31500 1.000 123.14479 332 ARG f C 1
ATOM 15437 O O . ARG B 1 332 ? 166.81000 163.40400 140.32400 1.000 123.14479 332 ARG f O 1
ATOM 15458 N N . LEU B 1 333 ? 165.07700 164.50600 141.25700 1.000 114.70877 333 LEU f N 1
ATOM 15459 C CA . LEU B 1 333 ? 164.75800 165.21100 140.02100 1.000 114.70877 333 LEU f CA 1
ATOM 15460 C C . LEU B 1 333 ? 165.94600 166.03400 139.54900 1.000 114.70877 333 LEU f C 1
ATOM 15461 O O . LEU B 1 333 ? 166.38600 165.91100 138.40000 1.000 114.70877 333 LEU f O 1
ATOM 15477 N N . LYS B 1 334 ? 166.48400 166.87400 140.43000 1.000 126.22887 334 LYS f N 1
ATOM 15478 C CA . LYS B 1 334 ? 167.67800 167.65800 140.13200 1.000 126.22887 334 LYS f CA 1
ATOM 15479 C C . LYS B 1 334 ? 167.56400 168.32300 138.76500 1.000 126.22887 334 LYS f C 1
ATOM 15480 O O . LYS B 1 334 ? 168.49900 168.31100 137.96200 1.000 126.22887 334 LYS f O 1
ATOM 15499 N N . ILE B 1 335 ? 166.39700 168.90800 138.49100 1.000 122.87303 335 ILE f N 1
ATOM 15500 C CA . ILE B 1 335 ? 166.23800 169.63900 137.24000 1.000 122.87303 335 ILE f CA 1
ATOM 15501 C C . ILE B 1 335 ? 167.28600 170.73400 137.14600 1.000 122.87303 335 ILE f C 1
ATOM 15502 O O . ILE B 1 335 ? 167.74200 171.07500 136.05000 1.000 122.87303 335 ILE f O 1
ATOM 15518 N N . SER B 1 336 ? 167.70100 171.28700 138.28800 1.000 131.45137 336 SER f N 1
ATOM 15519 C CA . SER B 1 336 ? 168.78500 172.26100 138.27900 1.000 131.45137 336 SER f CA 1
ATOM 15520 C C . SER B 1 336 ? 170.04000 171.66900 137.65500 1.000 131.45137 336 SER f C 1
ATOM 15521 O O . SER B 1 336 ? 170.69200 172.31000 136.82400 1.000 131.45137 336 SER f O 1
ATOM 15529 N N . GLY B 1 337 ? 170.38900 170.44500 138.03800 1.000 133.19751 337 GLY f N 1
ATOM 15530 C CA . GLY B 1 337 ? 171.56000 169.79100 137.49300 1.000 133.19751 337 GLY f CA 1
ATOM 15531 C C . GLY B 1 337 ? 171.29300 169.15500 136.14600 1.000 133.19751 337 GLY f C 1
ATOM 15532 O O . GLY B 1 337 ? 172.11400 169.25800 135.22900 1.000 133.19751 337 GLY f O 1
ATOM 15536 N N . TRP B 1 338 ? 170.14300 168.49300 136.01300 1.000 125.54463 338 TRP f N 1
ATOM 15537 C CA . TRP B 1 338 ? 169.81700 167.84500 134.74900 1.000 125.54463 338 TRP f CA 1
ATOM 15538 C C . TRP B 1 338 ? 169.78900 168.84600 133.60600 1.000 125.54463 338 TRP f C 1
ATOM 15539 O O . TRP B 1 338 ? 170.16500 168.51200 132.47800 1.000 125.54463 338 TRP f O 1
ATOM 15560 N N . LEU B 1 339 ? 169.34600 170.07400 133.87600 1.000 137.41813 339 LEU f N 1
ATOM 15561 C CA . LEU B 1 339 ? 169.30100 171.08600 132.83000 1.000 137.41813 339 LEU f CA 1
ATOM 15562 C C . LEU B 1 339 ? 170.68700 171.34600 132.26000 1.000 137.41813 339 LEU f C 1
ATOM 15563 O O . LEU B 1 339 ? 170.87200 171.36700 131.03800 1.000 137.41813 339 LEU f O 1
ATOM 15579 N N . LEU B 1 340 ? 171.67900 171.53500 133.12900 1.000 142.59435 340 LEU f N 1
ATOM 15580 C CA . LEU B 1 340 ? 173.03600 171.77400 132.66300 1.000 142.59435 340 LEU f CA 1
ATOM 15581 C C . LEU B 1 340 ? 173.69800 170.50900 132.14000 1.000 142.59435 340 LEU f C 1
ATOM 15582 O O . LEU B 1 340 ? 174.65200 170.60300 131.36100 1.000 142.59435 340 LEU f O 1
ATOM 15598 N N . SER B 1 341 ? 173.21100 169.33400 132.54200 1.000 142.11791 341 SER f N 1
ATOM 15599 C CA . SER B 1 341 ? 173.77400 168.09300 132.02400 1.000 142.11791 341 SER f CA 1
ATOM 15600 C C . SER B 1 341 ? 173.69800 168.04300 130.50600 1.000 142.11791 341 SER f C 1
ATOM 15601 O O . SER B 1 341 ? 174.63700 167.57800 129.85000 1.000 142.11791 341 SER f O 1
ATOM 15609 N N . ASN B 1 342 ? 172.59500 168.51800 129.93100 1.000 142.80305 342 ASN f N 1
ATOM 15610 C CA . ASN B 1 342 ? 172.42500 168.51900 128.48600 1.000 142.80305 342 ASN f CA 1
ATOM 15611 C C . ASN B 1 342 ? 173.13400 169.68200 127.80800 1.000 142.80305 342 ASN f C 1
ATOM 15612 O O . ASN B 1 342 ? 173.26300 169.67400 126.58000 1.000 142.80305 342 ASN f O 1
ATOM 15623 N N . THR B 1 343 ? 173.59000 170.67400 128.56800 1.000 151.34346 343 THR f N 1
ATOM 15624 C CA . THR B 1 343 ? 174.31900 171.79400 127.99400 1.000 151.34346 343 THR f CA 1
ATOM 15625 C C . THR B 1 343 ? 175.73200 171.36800 127.62100 1.000 151.34346 343 THR f C 1
ATOM 15626 O O . THR B 1 343 ? 176.35900 170.56100 128.31400 1.000 151.34346 343 THR f O 1
ATOM 15637 N N . ASN B 1 344 ? 176.23000 171.91100 126.51200 1.000 159.71972 344 ASN f N 1
ATOM 15638 C CA . ASN B 1 344 ? 177.58700 171.62600 126.06600 1.000 159.71972 344 ASN f CA 1
ATOM 15639 C C . ASN B 1 344 ? 178.23100 172.88300 125.49800 1.000 159.71972 344 ASN f C 1
ATOM 15640 O O . ASN B 1 344 ? 177.71000 173.99000 125.67300 1.000 159.71972 344 ASN f O 1
ATOM 15651 N N . ASP B 1 345 ? 179.36100 172.72000 124.81800 1.000 165.66176 345 ASP f N 1
ATOM 15652 C CA . ASP B 1 345 ? 180.07100 173.83000 124.20100 1.000 165.66176 345 ASP f CA 1
ATOM 15653 C C . ASP B 1 345 ? 179.55000 174.15400 122.80800 1.000 165.66176 345 ASP f C 1
ATOM 15654 O O . ASP B 1 345 ? 180.07200 175.06700 122.16100 1.000 165.66176 345 ASP f O 1
ATOM 15663 N N . GLU B 1 346 ? 178.53500 173.43200 122.33700 1.000 165.54897 346 GLU f N 1
ATOM 15664 C CA . GLU B 1 346 ? 177.93700 173.67900 121.03200 1.000 165.54897 346 GLU f CA 1
ATOM 15665 C C . GLU B 1 346 ? 176.58300 174.36300 121.11000 1.000 165.54897 346 GLU f C 1
ATOM 15666 O O . GLU B 1 346 ? 176.26700 175.17800 120.24200 1.000 165.54897 346 GLU f O 1
ATOM 15678 N N . SER B 1 347 ? 175.78100 174.05600 122.12700 1.000 159.54797 347 SER f N 1
ATOM 15679 C CA . SER B 1 347 ? 174.48000 174.68900 122.32100 1.000 159.54797 347 SER f CA 1
ATOM 15680 C C . SER B 1 347 ? 174.28700 174.90200 123.81500 1.000 159.54797 347 SER f C 1
ATOM 15681 O O . SER B 1 347 ? 174.03600 173.94500 124.55400 1.000 159.54797 347 SER f O 1
ATOM 15689 N N . ASP B 1 348 ? 174.40600 176.15400 124.25400 1.000 156.51381 348 ASP f N 1
ATOM 15690 C CA . ASP B 1 348 ? 174.28700 176.45900 125.67500 1.000 156.51381 348 ASP f CA 1
ATOM 15691 C C . ASP B 1 348 ? 172.92100 176.04700 126.20500 1.000 156.51381 348 ASP f C 1
ATOM 15692 O O . ASP B 1 348 ? 172.81600 175.38600 127.24500 1.000 156.51381 348 ASP f O 1
ATOM 15701 N N . CYS B 1 349 ? 171.86200 176.42400 125.49600 1.000 145.16926 349 CYS f N 1
ATOM 15702 C CA . CYS B 1 349 ? 170.50600 176.14800 125.94300 1.000 145.16926 349 CYS f CA 1
ATOM 15703 C C . CYS B 1 349 ? 170.13200 174.71700 125.58700 1.000 145.16926 349 CYS f C 1
ATOM 15704 O O . CYS B 1 349 ? 170.14100 174.36700 124.39900 1.000 145.16926 349 CYS f O 1
ATOM 15712 N N . PRO B 1 350 ? 169.79500 173.86500 126.55700 1.000 137.07618 350 PRO f N 1
ATOM 15713 C CA . PRO B 1 350 ? 169.40600 172.49300 126.21900 1.000 137.07618 350 PRO f CA 1
ATOM 15714 C C . PRO B 1 350 ? 167.96100 172.41300 125.77200 1.000 137.07618 350 PRO f C 1
ATOM 15715 O O . PRO B 1 350 ? 167.44100 171.32900 125.49700 1.000 137.07618 350 PRO f O 1
ATOM 15726 N N . MET B 1 351 ? 167.30000 173.56700 125.70600 1.000 122.59566 351 MET f N 1
ATOM 15727 C CA . MET B 1 351 ? 165.88800 173.63600 125.36300 1.000 122.59566 351 MET f CA 1
ATOM 15728 C C . MET B 1 351 ? 165.68500 174.12800 123.93500 1.000 122.59566 351 MET f C 1
ATOM 15729 O O . MET B 1 351 ? 165.07600 173.43300 123.11900 1.000 122.59566 351 MET f O 1
ATOM 15743 N N . CYS B 1 352 ? 166.21200 175.30500 123.60900 1.000 135.62006 352 CYS f N 1
ATOM 15744 C CA . CYS B 1 352 ? 166.16000 175.78600 122.23500 1.000 135.62006 352 CYS f CA 1
ATOM 15745 C C . CYS B 1 352 ? 167.32700 175.27400 121.40900 1.000 135.62006 352 CYS f C 1
ATOM 15746 O O . CYS B 1 352 ? 167.21900 175.19100 120.18100 1.000 135.62006 352 CYS f O 1
ATOM 15754 N N . GLY B 1 353 ? 168.44200 174.94300 122.05300 1.000 142.60048 353 GLY f N 1
ATOM 15755 C CA . GLY B 1 353 ? 169.59100 174.41600 121.34800 1.000 142.60048 353 GLY f CA 1
ATOM 15756 C C . GLY B 1 353 ? 170.42600 175.50000 120.70200 1.000 142.60048 353 GLY f C 1
ATOM 15757 O O . GLY B 1 353 ? 170.62500 175.49300 119.48400 1.000 142.60048 353 GLY f O 1
ATOM 15761 N N . SER B 1 354 ? 170.91500 176.44200 121.50500 1.000 151.86722 354 SER f N 1
ATOM 15762 C CA . SER B 1 354 ? 171.73600 177.53200 121.00200 1.000 151.86722 354 SER f CA 1
ATOM 15763 C C . SER B 1 354 ? 172.86200 177.81000 121.98600 1.000 151.86722 354 SER f C 1
ATOM 15764 O O . SER B 1 354 ? 172.82800 177.38000 123.14100 1.000 151.86722 354 SER f O 1
ATOM 15772 N N . HIS B 1 355 ? 173.87300 178.53000 121.50500 1.000 160.75557 355 HIS f N 1
ATOM 15773 C CA . HIS B 1 355 ? 175.02500 178.91500 122.30600 1.000 160.75557 355 HIS f CA 1
ATOM 15774 C C . HIS B 1 355 ? 175.19600 180.42500 122.25100 1.000 160.75557 355 HIS f C 1
ATOM 15775 O O . HIS B 1 355 ? 175.20500 181.01400 121.16500 1.000 160.75557 355 HIS f O 1
ATOM 15789 N N . THR B 1 356 ? 175.32600 181.04700 123.42200 1.000 157.08774 356 THR f N 1
ATOM 15790 C CA . THR B 1 356 ? 175.52400 182.48800 123.50800 1.000 157.08774 356 THR f CA 1
ATOM 15791 C C . THR B 1 356 ? 175.90200 182.84000 124.93800 1.000 157.08774 356 THR f C 1
ATOM 15792 O O . THR B 1 356 ? 175.37600 182.24600 125.88300 1.000 157.08774 356 THR f O 1
ATOM 15803 N N . ASP B 1 357 ? 176.81100 183.80700 125.08900 1.000 159.48523 357 ASP f N 1
ATOM 15804 C CA . ASP B 1 357 ? 177.30200 184.15900 126.41800 1.000 159.48523 357 ASP f CA 1
ATOM 15805 C C . ASP B 1 357 ? 176.17900 184.66400 127.31600 1.000 159.48523 357 ASP f C 1
ATOM 15806 O O . ASP B 1 357 ? 176.05700 184.23600 128.46900 1.000 159.48523 357 ASP f O 1
ATOM 15815 N N . SER B 1 358 ? 175.35000 185.58000 126.81100 1.000 157.34522 358 SER f N 1
ATOM 15816 C CA . SER B 1 358 ? 174.21900 186.05200 127.60100 1.000 157.34522 358 SER f CA 1
ATOM 15817 C C . SER B 1 358 ? 173.26000 184.90900 127.89500 1.000 157.34522 358 SER f C 1
ATOM 15818 O O . SER B 1 358 ? 172.76600 184.76700 129.02300 1.000 157.34522 358 SER f O 1
ATOM 15826 N N . ALA B 1 359 ? 172.99000 184.07800 126.88800 1.000 152.94977 359 ALA f N 1
ATOM 15827 C CA . ALA B 1 359 ? 172.16600 182.90000 127.10800 1.000 152.94977 359 ALA f CA 1
ATOM 15828 C C . ALA B 1 359 ? 172.78300 182.00400 128.16900 1.000 152.94977 359 ALA f C 1
ATOM 15829 O O . ALA B 1 359 ? 172.08600 181.53000 129.07000 1.000 152.94977 359 ALA f O 1
ATOM 15836 N N . LYS B 1 360 ? 174.09400 181.77500 128.08800 1.000 153.78057 360 LYS f N 1
ATOM 15837 C CA . LYS B 1 360 ? 174.74600 180.90000 129.05400 1.000 153.78057 360 LYS f CA 1
ATOM 15838 C C . LYS B 1 360 ? 174.61100 181.44800 130.46800 1.000 153.78057 360 LYS f C 1
ATOM 15839 O O . LYS B 1 360 ? 174.26000 180.71000 131.39500 1.000 153.78057 360 LYS f O 1
ATOM 15858 N N . GLN B 1 361 ? 174.87800 182.74100 130.65600 1.000 155.01698 361 GLN f N 1
ATOM 15859 C CA . GLN B 1 361 ? 174.86400 183.29600 132.00600 1.000 155.01698 361 GLN f CA 1
ATOM 15860 C C . GLN B 1 361 ? 173.45200 183.33900 132.58100 1.000 155.01698 361 GLN f C 1
ATOM 15861 O O . GLN B 1 361 ? 173.25100 183.03400 133.76400 1.000 155.01698 361 GLN f O 1
ATOM 15875 N N . LYS B 1 362 ? 172.45300 183.70100 131.77100 1.000 149.04525 362 LYS f N 1
ATOM 15876 C CA . LYS B 1 362 ? 171.09600 183.71200 132.30800 1.000 149.04525 362 LYS f CA 1
ATOM 15877 C C . LYS B 1 362 ? 170.58600 182.29700 132.54600 1.000 149.04525 362 LYS f C 1
ATOM 15878 O O . LYS B 1 362 ? 169.83500 182.06400 133.50000 1.000 149.04525 362 LYS f O 1
ATOM 15897 N N . LEU B 1 363 ? 170.99700 181.33800 131.71400 1.000 145.75206 363 LEU f N 1
ATOM 15898 C CA . LEU B 1 363 ? 170.68300 179.94200 131.98400 1.000 145.75206 363 LEU f CA 1
ATOM 15899 C C . LEU B 1 363 ? 171.28400 179.50800 133.31000 1.000 145.75206 363 LEU f C 1
ATOM 15900 O O . LEU B 1 363 ? 170.63500 178.81500 134.10500 1.000 145.75206 363 LEU f O 1
ATOM 15916 N N . GLN B 1 364 ? 172.53200 179.90300 133.56300 1.000 148.46587 364 GLN f N 1
ATOM 15917 C CA . GLN B 1 364 ? 173.14300 179.60900 134.85100 1.000 148.46587 364 GLN f CA 1
ATOM 15918 C C . GLN B 1 364 ? 172.31100 180.18900 135.98300 1.000 148.46587 364 GLN f C 1
ATOM 15919 O O . GLN B 1 364 ? 171.96100 179.47600 136.93200 1.000 148.46587 364 GLN f O 1
ATOM 15933 N N . ALA B 1 365 ? 171.96800 181.47500 135.88500 1.000 143.85023 365 ALA f N 1
ATOM 15934 C CA . ALA B 1 365 ? 171.16400 182.11800 136.92000 1.000 143.85023 365 ALA f CA 1
ATOM 15935 C C . ALA B 1 365 ? 169.88200 181.33700 137.16700 1.000 143.85023 365 ALA f C 1
ATOM 15936 O O . ALA B 1 365 ? 169.47300 181.12400 138.31600 1.000 143.85023 365 ALA f O 1
ATOM 15943 N N . LEU B 1 366 ? 169.23600 180.89700 136.09000 1.000 139.72158 366 LEU f N 1
ATOM 15944 C CA . LEU B 1 366 ? 168.03200 180.09200 136.22900 1.000 139.72158 366 LEU f CA 1
ATOM 15945 C C . LEU B 1 366 ? 168.31000 178.78900 136.96000 1.000 139.72158 366 LEU f C 1
ATOM 15946 O O . LEU B 1 366 ? 167.48500 178.35200 137.77000 1.000 139.72158 366 LEU f O 1
ATOM 15962 N N . VAL B 1 367 ? 169.44800 178.14600 136.69200 1.000 141.81245 367 VAL f N 1
ATOM 15963 C CA . VAL B 1 367 ? 169.71300 176.89200 137.38900 1.000 141.81245 367 VAL f CA 1
ATOM 15964 C C . VAL B 1 367 ? 169.95300 177.14800 138.87200 1.000 141.81245 367 VAL f C 1
ATOM 15965 O O . VAL B 1 367 ? 169.55800 176.33300 139.71100 1.000 141.81245 367 VAL f O 1
ATOM 15978 N N . GLN B 1 368 ? 170.59900 178.26200 139.23300 1.000 145.98479 368 GLN f N 1
ATOM 15979 C CA . GLN B 1 368 ? 170.74700 178.54000 140.66200 1.000 145.98479 368 GLN f CA 1
ATOM 15980 C C . GLN B 1 368 ? 169.39500 178.82200 141.30100 1.000 145.98479 368 GLN f C 1
ATOM 15981 O O . GLN B 1 368 ? 169.14800 178.42200 142.44400 1.000 145.98479 368 GLN f O 1
ATOM 15995 N N . ARG B 1 369 ? 168.50400 179.50800 140.58600 1.000 137.53979 369 ARG f N 1
ATOM 15996 C CA . ARG B 1 369 ? 167.16000 179.71600 141.12100 1.000 137.53979 369 ARG f CA 1
ATOM 15997 C C . ARG B 1 369 ? 166.44700 178.38500 141.33700 1.000 137.53979 369 ARG f C 1
ATOM 15998 O O . ARG B 1 369 ? 165.79400 178.17600 142.36800 1.000 137.53979 369 ARG f O 1
ATOM 16019 N N . LEU B 1 370 ? 166.56700 177.47100 140.37400 1.000 130.66218 370 LEU f N 1
ATOM 16020 C CA . LEU B 1 370 ? 165.94200 176.15900 140.51400 1.000 130.66218 370 LEU f CA 1
ATOM 16021 C C . LEU B 1 370 ? 166.53800 175.39000 141.68500 1.000 130.66218 370 LEU f C 1
ATOM 16022 O O . LEU B 1 370 ? 165.81500 174.71800 142.42900 1.000 130.66218 370 LEU f O 1
ATOM 16038 N N . SER B 1 371 ? 167.85800 175.46100 141.85400 1.000 137.32230 371 SER f N 1
ATOM 16039 C CA . SER B 1 371 ? 168.49600 174.79500 142.98300 1.000 137.32230 371 SER f CA 1
ATOM 16040 C C . SER B 1 371 ? 168.01100 175.38000 144.30000 1.000 137.32230 371 SER f C 1
ATOM 16041 O O . SER B 1 371 ? 167.77600 174.64600 145.26600 1.000 137.32230 371 SER f O 1
ATOM 16049 N N . ASP B 1 372 ? 167.86200 176.70400 144.36000 1.000 138.98230 372 ASP f N 1
ATOM 16050 C CA . ASP B 1 372 ? 167.32200 177.33200 145.55900 1.000 138.98230 372 ASP f CA 1
ATOM 16051 C C . ASP B 1 372 ? 165.92300 176.81500 145.85400 1.000 138.98230 372 ASP f C 1
ATOM 16052 O O . ASP B 1 372 ? 165.59900 176.49200 147.00300 1.000 138.98230 372 ASP f O 1
ATOM 16061 N N . VAL B 1 373 ? 165.08200 176.72300 144.82400 1.000 130.83718 373 VAL f N 1
ATOM 16062 C CA . VAL B 1 373 ? 163.72100 176.23200 145.02300 1.000 130.83718 373 VAL f CA 1
ATOM 16063 C C . VAL B 1 373 ? 163.74900 174.79800 145.53600 1.000 130.83718 373 VAL f C 1
ATOM 16064 O O . VAL B 1 373 ? 163.03100 174.43900 146.47700 1.000 130.83718 373 VAL f O 1
ATOM 16077 N N . GLU B 1 374 ? 164.58500 173.95600 144.92700 1.000 129.72600 374 GLU f N 1
ATOM 16078 C CA . GLU B 1 374 ? 164.66500 172.56000 145.34000 1.000 129.72600 374 GLU f CA 1
ATOM 16079 C C . GLU B 1 374 ? 165.18400 172.42600 146.76500 1.000 129.72600 374 GLU f C 1
ATOM 16080 O O . GLU B 1 374 ? 164.76800 171.51800 147.49200 1.000 129.72600 374 GLU f O 1
ATOM 16092 N N . ALA B 1 375 ? 166.08300 173.31800 147.18100 1.000 133.93700 375 ALA f N 1
ATOM 16093 C CA . ALA B 1 375 ? 166.63700 173.24500 148.52500 1.000 133.93700 375 ALA f CA 1
ATOM 16094 C C . ALA B 1 375 ? 165.57200 173.41000 149.59800 1.000 133.93700 375 ALA f C 1
ATOM 16095 O O . ALA B 1 375 ? 165.80100 173.01500 150.74500 1.000 133.93700 375 ALA f O 1
ATOM 16102 N N . ALA B 1 376 ? 164.41600 173.97800 149.25300 1.000 128.15483 376 ALA f N 1
ATOM 16103 C CA . ALA B 1 376 ? 163.36700 174.16100 150.24800 1.000 128.15483 376 ALA f CA 1
ATOM 16104 C C . ALA B 1 376 ? 162.91700 172.82600 150.82200 1.000 128.15483 376 ALA f C 1
ATOM 16105 O O . ALA B 1 376 ? 162.71300 172.70000 152.03500 1.000 128.15483 376 ALA f O 1
ATOM 16112 N N . VAL B 1 377 ? 162.75600 171.81800 149.96900 1.000 120.88608 377 VAL f N 1
ATOM 16113 C CA . VAL B 1 377 ? 162.28500 170.50800 150.40100 1.000 120.88608 377 VAL f CA 1
ATOM 16114 C C . VAL B 1 377 ? 163.23700 169.43200 149.90100 1.000 120.88608 377 VAL f C 1
ATOM 16115 O O . VAL B 1 377 ? 162.82800 168.29200 149.65300 1.000 120.88608 377 VAL f O 1
ATOM 16128 N N . GLY B 1 378 ? 164.51000 169.78200 149.74500 1.000 132.45498 378 GLY f N 1
ATOM 16129 C CA . GLY B 1 378 ? 165.47700 168.84100 149.21700 1.000 132.45498 378 GLY f CA 1
ATOM 16130 C C . GLY B 1 378 ? 165.77600 167.69100 150.15700 1.000 132.45498 378 GLY f C 1
ATOM 16131 O O . GLY B 1 378 ? 165.39500 166.54900 149.88800 1.000 132.45498 378 GLY f O 1
ATOM 16135 N N . ALA B 1 379 ? 166.44600 167.98300 151.27300 1.000 135.29186 379 ALA f N 1
ATOM 16136 C CA . ALA B 1 379 ? 166.86200 166.92700 152.18900 1.000 135.29186 379 ALA f CA 1
ATOM 16137 C C . ALA B 1 379 ? 165.68300 166.30000 152.91900 1.000 135.29186 379 ALA f C 1
ATOM 16138 O O . ALA B 1 379 ? 165.73800 165.11800 153.27600 1.000 135.29186 379 ALA f O 1
ATOM 16145 N N . ASP B 1 380 ? 164.61200 167.06500 153.14100 1.000 130.90601 380 ASP f N 1
ATOM 16146 C CA . ASP B 1 380 ? 163.48900 166.55500 153.92000 1.000 130.90601 380 ASP f CA 1
ATOM 16147 C C . ASP B 1 380 ? 162.88700 165.30500 153.29300 1.000 130.90601 380 ASP f C 1
ATOM 16148 O O . ASP B 1 380 ? 162.27300 164.49400 153.99600 1.000 130.90601 380 ASP f O 1
ATOM 16157 N N . ALA B 1 381 ? 163.05300 165.12700 151.98500 1.000 132.25702 381 ALA f N 1
ATOM 16158 C CA . ALA B 1 381 ? 162.48300 163.99400 151.27100 1.000 132.25702 381 ALA f CA 1
ATOM 16159 C C . ALA B 1 381 ? 163.42400 162.79600 151.21100 1.000 132.25702 381 ALA f C 1
ATOM 16160 O O . ALA B 1 381 ? 163.14500 161.84300 150.47600 1.000 132.25702 381 ALA f O 1
ATOM 16167 N N . HIS B 1 382 ? 164.52800 162.82000 151.96200 1.000 132.35248 382 HIS f N 1
ATOM 16168 C CA . HIS B 1 382 ? 165.51000 161.74300 151.94900 1.000 132.35248 382 HIS f CA 1
ATOM 16169 C C . HIS B 1 382 ? 165.60700 161.02700 153.29100 1.000 132.35248 382 HIS f C 1
ATOM 16170 O O . HIS B 1 382 ? 166.58500 160.31200 153.53800 1.000 132.35248 382 HIS f O 1
ATOM 16184 N N . LYS B 1 383 ? 164.61800 161.19900 154.16300 1.000 129.25289 383 LYS f N 1
ATOM 16185 C CA . LYS B 1 383 ? 164.63600 160.62500 155.50500 1.000 129.25289 383 LYS f CA 1
ATOM 16186 C C . LYS B 1 383 ? 163.67800 159.43900 155.55900 1.000 129.25289 383 LYS f C 1
ATOM 16187 O O . LYS B 1 383 ? 162.45500 159.61900 155.57800 1.000 129.25289 383 LYS f O 1
ATOM 16206 N N . GLU B 1 384 ? 164.24100 158.22900 155.58100 1.000 132.77613 384 GLU f N 1
ATOM 16207 C CA . GLU B 1 384 ? 163.49400 156.99400 155.83000 1.000 132.77613 384 GLU f CA 1
ATOM 16208 C C . GLU B 1 384 ? 162.35200 156.81400 154.82300 1.000 132.77613 384 GLU f C 1
ATOM 16209 O O . GLU B 1 384 ? 161.17100 156.99900 155.12900 1.000 132.77613 384 GLU f O 1
ATOM 16221 N N . VAL B 1 385 ? 162.74700 156.51500 153.58700 1.000 131.95015 385 VAL f N 1
ATOM 16222 C CA . VAL B 1 385 ? 161.80500 156.05100 152.57200 1.000 131.95015 385 VAL f CA 1
ATOM 16223 C C . VAL B 1 385 ? 161.84800 154.52500 152.54600 1.000 131.95015 385 VAL f C 1
ATOM 16224 O O . VAL B 1 385 ? 162.74000 153.93100 151.92700 1.000 131.95015 385 VAL f O 1
ATOM 16237 N N . PRO B 1 386 ? 160.91200 153.84600 153.22300 1.000 126.79609 386 PRO f N 1
ATOM 16238 C CA . PRO B 1 386 ? 160.96000 152.37700 153.29000 1.000 126.79609 386 PRO f CA 1
ATOM 16239 C C . PRO B 1 386 ? 160.35200 151.68200 152.07600 1.000 126.79609 386 PRO f C 1
ATOM 16240 O O . PRO B 1 386 ? 160.00300 152.32300 151.08100 1.000 126.79609 386 PRO f O 1
ATOM 16251 N N . ALA B 1 387 ? 160.24000 150.36200 152.14600 1.000 115.85180 387 ALA f N 1
ATOM 16252 C CA . ALA B 1 387 ? 159.52000 149.56300 151.15300 1.000 115.85180 387 ALA f CA 1
ATOM 16253 C C . ALA B 1 387 ? 158.21400 149.07000 151.77200 1.000 115.85180 387 ALA f C 1
ATOM 16254 O O . ALA B 1 387 ? 158.17200 148.05700 152.47100 1.000 115.85180 387 ALA f O 1
ATOM 16261 N N . ALA B 1 388 ? 157.14300 149.80500 151.50800 1.000 107.45956 388 ALA f N 1
ATOM 16262 C CA . ALA B 1 388 ? 155.81100 149.42900 151.95200 1.000 107.45956 388 ALA f CA 1
ATOM 16263 C C . ALA B 1 388 ? 155.07300 148.58400 150.92900 1.000 107.45956 388 ALA f C 1
ATOM 16264 O O . ALA B 1 388 ? 153.98500 148.08900 151.23300 1.000 107.45956 388 ALA f O 1
ATOM 16271 N N . PHE B 1 389 ? 155.63200 148.41300 149.73300 1.000 104.44081 389 PHE f N 1
ATOM 16272 C CA . PHE B 1 389 ? 154.96000 147.68200 148.65800 1.000 104.44081 389 PHE f CA 1
ATOM 16273 C C . PHE B 1 389 ? 155.36100 146.21000 148.62700 1.000 104.44081 389 PHE f C 1
ATOM 16274 O O . PHE B 1 389 ? 155.70900 145.67000 147.58100 1.000 104.44081 389 PHE f O 1
ATOM 16291 N N . ASP B 1 390 ? 155.29000 145.52800 149.76500 1.000 108.75581 390 ASP f N 1
ATOM 16292 C CA . ASP B 1 390 ? 155.54600 144.09500 149.76200 1.000 108.75581 390 ASP f CA 1
ATOM 16293 C C . ASP B 1 390 ? 154.29200 143.30300 149.43700 1.000 108.75581 390 ASP f C 1
ATOM 16294 O O . ASP B 1 390 ? 154.35800 142.30900 148.70800 1.000 108.75581 390 ASP f O 1
ATOM 16303 N N . ARG B 1 391 ? 153.14300 143.73300 149.95000 1.000 100.97766 391 ARG f N 1
ATOM 16304 C CA . ARG B 1 391 ? 151.88700 143.11600 149.54700 1.000 100.97766 391 ARG f CA 1
ATOM 16305 C C . ARG B 1 391 ? 151.68900 143.23800 148.04500 1.000 100.97766 391 ARG f C 1
ATOM 16306 O O . ARG B 1 391 ? 151.34500 142.25900 147.36400 1.000 100.97766 391 ARG f O 1
ATOM 16327 N N . GLU B 1 392 ? 151.92900 144.43200 147.50800 1.000 102.45988 392 GLU f N 1
ATOM 16328 C CA . GLU B 1 392 ? 151.84300 144.62500 146.06900 1.000 102.45988 392 GLU f CA 1
ATOM 16329 C C . GLU B 1 392 ? 152.84500 143.74100 145.34700 1.000 102.45988 392 GLU f C 1
ATOM 16330 O O . GLU B 1 392 ? 152.52400 143.14700 144.31600 1.000 102.45988 392 GLU f O 1
ATOM 16342 N N . LEU B 1 393 ? 154.06900 143.64600 145.86600 1.000 99.98718 393 LEU f N 1
ATOM 16343 C CA . LEU B 1 393 ? 155.08000 142.84100 145.19500 1.000 99.98718 393 LEU f CA 1
ATOM 16344 C C . LEU B 1 393 ? 154.65000 141.38700 145.11900 1.000 99.98718 393 LEU f C 1
ATOM 16345 O O . LEU B 1 393 ? 154.79800 140.73800 144.08000 1.000 99.98718 393 LEU f O 1
ATOM 16361 N N . GLN B 1 394 ? 154.11800 140.85200 146.21500 1.000 104.45517 394 GLN f N 1
ATOM 16362 C CA . GLN B 1 394 ? 153.69900 139.45700 146.20300 1.000 104.45517 394 GLN f CA 1
ATOM 16363 C C . GLN B 1 394 ? 152.56000 139.24300 145.22100 1.000 104.45517 394 GLN f C 1
ATOM 16364 O O . GLN B 1 394 ? 152.59300 138.30500 144.41200 1.000 104.45517 394 GLN f O 1
ATOM 16378 N N . ARG B 1 395 ? 151.54100 140.10100 145.26400 1.000 99.47383 395 ARG f N 1
ATOM 16379 C CA . ARG B 1 395 ? 150.42800 139.88600 144.34900 1.000 99.47383 395 ARG f CA 1
ATOM 16380 C C . ARG B 1 395 ? 150.88600 140.01000 142.90200 1.000 99.47383 395 ARG f C 1
ATOM 16381 O O . ARG B 1 395 ? 150.44600 139.24500 142.03700 1.000 99.47383 395 ARG f O 1
ATOM 16402 N N . VAL B 1 396 ? 151.77900 140.95600 142.62000 1.000 95.89492 396 VAL f N 1
ATOM 16403 C CA . VAL B 1 396 ? 152.22300 141.16100 141.24800 1.000 95.89492 396 VAL f CA 1
ATOM 16404 C C . VAL B 1 396 ? 153.06500 139.98900 140.77400 1.000 95.89492 396 VAL f C 1
ATOM 16405 O O . VAL B 1 396 ? 152.96300 139.57600 139.62000 1.000 95.89492 396 VAL f O 1
ATOM 16418 N N . THR B 1 397 ? 153.92100 139.44100 141.63600 1.000 96.57548 397 THR f N 1
ATOM 16419 C CA . THR B 1 397 ? 154.70100 138.28100 141.22100 1.000 96.57548 397 THR f CA 1
ATOM 16420 C C . THR B 1 397 ? 153.79600 137.08800 140.95200 1.000 96.57548 397 THR f C 1
ATOM 16421 O O . THR B 1 397 ? 153.97200 136.37000 139.95700 1.000 96.57548 397 THR f O 1
ATOM 16432 N N . THR B 1 398 ? 152.81000 136.86700 141.82100 1.000 99.82252 398 THR f N 1
ATOM 16433 C CA . THR B 1 398 ? 151.86600 135.78100 141.58900 1.000 99.82252 398 THR f CA 1
ATOM 16434 C C . THR B 1 398 ? 151.15100 135.96400 140.26000 1.000 99.82252 398 THR f C 1
ATOM 16435 O O . THR B 1 398 ? 151.03400 135.02200 139.46400 1.000 99.82252 398 THR f O 1
ATOM 16446 N N . GLU B 1 399 ? 150.67100 137.17900 139.99700 1.000 94.80395 399 GLU f N 1
ATOM 16447 C CA . GLU B 1 399 ? 149.93700 137.41600 138.76400 1.000 94.80395 399 GLU f CA 1
ATOM 16448 C C . GLU B 1 399 ? 150.84100 137.32300 137.54700 1.000 94.80395 399 GLU f C 1
ATOM 16449 O O . GLU B 1 399 ? 150.39700 136.88100 136.48900 1.000 94.80395 399 GLU f O 1
ATOM 16461 N N . VAL B 1 400 ? 152.10300 137.72900 137.66900 1.000 91.05214 400 VAL f N 1
ATOM 16462 C CA . VAL B 1 400 ? 153.02800 137.59300 136.55200 1.000 91.05214 400 VAL f CA 1
ATOM 16463 C C . VAL B 1 400 ? 153.23100 136.12900 136.21500 1.000 91.05214 400 VAL f C 1
ATOM 16464 O O . VAL B 1 400 ? 153.19700 135.74000 135.04500 1.000 91.05214 400 VAL f O 1
ATOM 16477 N N . ALA B 1 401 ? 153.44400 135.28900 137.22700 1.000 90.27392 401 ALA f N 1
ATOM 16478 C CA . ALA B 1 401 ? 153.61200 133.86500 136.95300 1.000 90.27392 401 ALA f CA 1
ATOM 16479 C C . ALA B 1 401 ? 152.36100 133.28800 136.30000 1.000 90.27392 401 ALA f C 1
ATOM 16480 O O . ALA B 1 401 ? 152.43600 132.60300 135.26900 1.000 90.27392 401 ALA f O 1
ATOM 16487 N N . ASN B 1 402 ? 151.19500 133.57200 136.87900 1.000 92.55595 402 ASN f N 1
ATOM 16488 C CA . ASN B 1 402 ? 149.96000 133.02200 136.33600 1.000 92.55595 402 ASN f CA 1
ATOM 16489 C C . ASN B 1 402 ? 149.72700 133.49300 134.90600 1.000 92.55595 402 ASN f C 1
ATOM 16490 O O . ASN B 1 402 ? 149.37000 132.69700 134.02800 1.000 92.55595 402 ASN f O 1
ATOM 16501 N N . ALA B 1 403 ? 149.93300 134.78400 134.64900 1.000 90.19108 403 ALA f N 1
ATOM 16502 C CA . ALA B 1 403 ? 149.68700 135.32300 133.32100 1.000 90.19108 403 ALA f CA 1
ATOM 16503 C C . ALA B 1 403 ? 150.69700 134.79700 132.31800 1.000 90.19108 403 ALA f C 1
ATOM 16504 O O . ALA B 1 403 ? 150.35100 134.56400 131.16100 1.000 90.19108 403 ALA f O 1
ATOM 16511 N N . THR B 1 404 ? 151.95200 134.61400 132.72600 1.000 89.76152 404 THR f N 1
ATOM 16512 C CA . THR B 1 404 ? 152.92300 134.02100 131.81600 1.000 89.76152 404 THR f CA 1
ATOM 16513 C C . THR B 1 404 ? 152.49500 132.62200 131.41700 1.000 89.76152 404 THR f C 1
ATOM 16514 O O . THR B 1 404 ? 152.55000 132.25600 130.23600 1.000 89.76152 404 THR f O 1
ATOM 16525 N N . GLU B 1 405 ? 152.05300 131.82500 132.38800 1.000 99.86912 405 GLU f N 1
ATOM 16526 C CA . GLU B 1 405 ? 151.56000 130.49200 132.06500 1.000 99.86912 405 GLU f CA 1
ATOM 16527 C C . GLU B 1 405 ? 150.40700 130.56900 131.07300 1.000 99.86912 405 GLU f C 1
ATOM 16528 O O . GLU B 1 405 ? 150.40100 129.87900 130.04400 1.000 99.86912 405 GLU f O 1
ATOM 16540 N N . ARG B 1 406 ? 149.42300 131.41800 131.36400 1.000 93.81203 406 ARG f N 1
ATOM 16541 C CA . ARG B 1 406 ? 148.24200 131.50100 130.51400 1.000 93.81203 406 ARG f CA 1
ATOM 16542 C C . ARG B 1 406 ? 148.60200 131.98000 129.11400 1.000 93.81203 406 ARG f C 1
ATOM 16543 O O . ARG B 1 406 ? 148.07500 131.47300 128.11400 1.000 93.81203 406 ARG f O 1
ATOM 16564 N N . LEU B 1 407 ? 149.49700 132.96100 129.02200 1.000 93.71771 407 LEU f N 1
ATOM 16565 C CA . LEU B 1 407 ? 149.90800 133.47600 127.72500 1.000 93.71771 407 LEU f CA 1
ATOM 16566 C C . LEU B 1 407 ? 150.62700 132.41100 126.92200 1.000 93.71771 407 LEU f C 1
ATOM 16567 O O . LEU B 1 407 ? 150.41100 132.29100 125.71600 1.000 93.71771 407 LEU f O 1
ATOM 16583 N N . ARG B 1 408 ? 151.50900 131.64600 127.56100 1.000 95.72327 408 ARG f N 1
ATOM 16584 C CA . ARG B 1 408 ? 152.19000 130.58600 126.83100 1.000 95.72327 408 ARG f CA 1
ATOM 16585 C C . ARG B 1 408 ? 151.19500 129.55000 126.33500 1.000 95.72327 408 ARG f C 1
ATOM 16586 O O . ARG B 1 408 ? 151.31800 129.04600 125.21300 1.000 95.72327 408 ARG f O 1
ATOM 16607 N N . ALA B 1 409 ? 150.19300 129.22600 127.15000 1.000 93.24566 409 ALA f N 1
ATOM 16608 C CA . ALA B 1 409 ? 149.16400 128.29500 126.70100 1.000 93.24566 409 ALA f CA 1
ATOM 16609 C C . ALA B 1 409 ? 148.45800 128.81800 125.45900 1.000 93.24566 409 ALA f C 1
ATOM 16610 O O . ALA B 1 409 ? 148.33000 128.10800 124.45200 1.000 93.24566 409 ALA f O 1
ATOM 16617 N N . ILE B 1 410 ? 147.99100 130.06600 125.51000 1.000 92.60342 410 ILE f N 1
ATOM 16618 C CA . ILE B 1 410 ? 147.26600 130.62400 124.37000 1.000 92.60342 410 ILE f CA 1
ATOM 16619 C C . ILE B 1 410 ? 148.16900 130.70500 123.15000 1.000 92.60342 410 ILE f C 1
ATOM 16620 O O . ILE B 1 410 ? 147.73400 130.46400 122.01900 1.000 92.60342 410 ILE f O 1
ATOM 16636 N N . GLN B 1 411 ? 149.43200 131.06900 123.35100 1.000 93.58933 411 GLN f N 1
ATOM 16637 C CA . GLN B 1 411 ? 150.34700 131.19600 122.22800 1.000 93.58933 411 GLN f CA 1
ATOM 16638 C C . GLN B 1 411 ? 150.59500 129.85100 121.56600 1.000 93.58933 411 GLN f C 1
ATOM 16639 O O . GLN B 1 411 ? 150.62900 129.76200 120.33700 1.000 93.58933 411 GLN f O 1
ATOM 16653 N N . SER B 1 412 ? 150.77600 128.79200 122.35400 1.000 90.34099 412 SER f N 1
ATOM 16654 C CA . SER B 1 412 ? 150.95000 127.47300 121.75800 1.000 90.34099 412 SER f CA 1
ATOM 16655 C C . SER B 1 412 ? 149.69500 127.04100 121.01500 1.000 90.34099 412 SER f C 1
ATOM 16656 O O . SER B 1 412 ? 149.77400 126.47600 119.91800 1.000 90.34099 412 SER f O 1
ATOM 16664 N N . ARG B 1 413 ? 148.52500 127.30100 121.59500 1.000 92.10230 413 ARG f N 1
ATOM 16665 C CA . ARG B 1 413 ? 147.28500 126.93900 120.91900 1.000 92.10230 413 ARG f CA 1
ATOM 16666 C C . ARG B 1 413 ? 147.16300 127.65400 119.57800 1.000 92.10230 413 ARG f C 1
ATOM 16667 O O . ARG B 1 413 ? 146.81900 127.04000 118.55700 1.000 92.10230 413 ARG f O 1
ATOM 16688 N N . LYS B 1 414 ? 147.46100 128.95200 119.55400 1.000 94.24095 414 LYS f N 1
ATOM 16689 C CA . LYS B 1 414 ? 147.35900 129.69900 118.30700 1.000 94.24095 414 LYS f CA 1
ATOM 16690 C C . LYS B 1 414 ? 148.42500 129.26400 117.31400 1.000 94.24095 414 LYS f C 1
ATOM 16691 O O . LYS B 1 414 ? 148.17300 129.22300 116.10700 1.000 94.24095 414 LYS f O 1
ATOM 16710 N N . ARG B 1 415 ? 149.62900 128.95500 117.79300 1.000 91.62712 415 ARG f N 1
ATOM 16711 C CA . ARG B 1 415 ? 150.65600 128.44500 116.89600 1.000 91.62712 415 ARG f CA 1
ATOM 16712 C C . ARG B 1 415 ? 150.19000 127.16500 116.23100 1.000 91.62712 415 ARG f C 1
ATOM 16713 O O . ARG B 1 415 ? 150.41900 126.95800 115.03700 1.000 91.62712 415 ARG f O 1
ATOM 16734 N N . THR B 1 416 ? 149.54100 126.28700 116.99100 1.000 94.27438 416 THR f N 1
ATOM 16735 C CA . THR B 1 416 ? 148.99100 125.08400 116.38200 1.000 94.27438 416 THR f CA 1
ATOM 16736 C C . THR B 1 416 ? 147.96700 125.43700 115.31700 1.000 94.27438 416 THR f C 1
ATOM 16737 O O . THR B 1 416 ? 148.05900 124.96800 114.17700 1.000 94.27438 416 THR f O 1
ATOM 16748 N N . LEU B 1 417 ? 146.99200 126.28000 115.66100 1.000 93.88344 417 LEU f N 1
ATOM 16749 C CA . LEU B 1 417 ? 145.93700 126.58700 114.69900 1.000 93.88344 417 LEU f CA 1
ATOM 16750 C C . LEU B 1 417 ? 146.48100 127.23900 113.43400 1.000 93.88344 417 LEU f C 1
ATOM 16751 O O . LEU B 1 417 ? 145.94300 127.01100 112.34700 1.000 93.88344 417 LEU f O 1
ATOM 16767 N N . THR B 1 418 ? 147.52900 128.05100 113.54300 1.000 97.60259 418 THR f N 1
ATOM 16768 C CA . THR B 1 418 ? 148.10200 128.66700 112.35200 1.000 97.60259 418 THR f CA 1
ATOM 16769 C C . THR B 1 418 ? 148.96800 127.69200 111.57300 1.000 97.60259 418 THR f C 1
ATOM 16770 O O . THR B 1 418 ? 148.68200 127.41500 110.40500 1.000 97.60259 418 THR f O 1
ATOM 16781 N N . SER B 1 419 ? 150.01500 127.14700 112.19700 1.000 101.14827 419 SER f N 1
ATOM 16782 C CA . SER B 1 419 ? 150.85700 126.16600 111.52700 1.000 101.14827 419 SER f CA 1
ATOM 16783 C C . SER B 1 419 ? 150.05200 125.02600 110.93100 1.000 101.14827 419 SER f C 1
ATOM 16784 O O . SER B 1 419 ? 150.57700 124.29300 110.08900 1.000 101.14827 419 SER f O 1
ATOM 16792 N N . ARG B 1 420 ? 148.79900 124.86700 111.33600 1.000 103.38747 420 ARG f N 1
ATOM 16793 C CA . ARG B 1 420 ? 147.88800 123.96000 110.67000 1.000 103.38747 420 ARG f CA 1
ATOM 16794 C C . ARG B 1 420 ? 147.18500 124.61600 109.50000 1.000 103.38747 420 ARG f C 1
ATOM 16795 O O . ARG B 1 420 ? 146.01400 124.32600 109.24500 1.000 103.38747 420 ARG f O 1
ATOM 16816 N N . SER B 1 421 ? 147.85100 125.55700 108.83300 1.000 100.52484 421 SER f N 1
ATOM 16817 C CA . SER B 1 421 ? 147.33700 126.12800 107.59900 1.000 100.52484 421 SER f CA 1
ATOM 16818 C C . SER B 1 421 ? 148.41700 126.37800 106.56000 1.000 100.52484 421 SER f C 1
ATOM 16819 O O . SER B 1 421 ? 148.08300 126.81600 105.45700 1.000 100.52484 421 SER f O 1
ATOM 16827 N N . LYS B 1 422 ? 149.68900 126.12600 106.86500 1.000 105.93018 422 LYS f N 1
ATOM 16828 C CA . LYS B 1 422 ? 150.76400 126.53100 105.96500 1.000 105.93018 422 LYS f CA 1
ATOM 16829 C C . LYS B 1 422 ? 151.17000 125.41000 105.01300 1.000 105.93018 422 LYS f C 1
ATOM 16830 O O . LYS B 1 422 ? 150.95700 125.50800 103.80200 1.000 105.93018 422 LYS f O 1
ATOM 16849 N N . GLU B 1 423 ? 151.75200 124.34000 105.54800 1.000 109.64211 423 GLU f N 1
ATOM 16850 C CA . GLU B 1 423 ? 152.00800 123.13900 104.76500 1.000 109.64211 423 GLU f CA 1
ATOM 16851 C C . GLU B 1 423 ? 151.81700 121.86100 105.56700 1.000 109.64211 423 GLU f C 1
ATOM 16852 O O . GLU B 1 423 ? 152.07600 120.77600 105.03800 1.000 109.64211 423 GLU f O 1
ATOM 16864 N N . ALA B 1 424 ? 151.38700 121.95400 106.82200 1.000 107.50829 424 ALA f N 1
ATOM 16865 C CA . ALA B 1 424 ? 151.08300 120.75900 107.59100 1.000 107.50829 424 ALA f CA 1
ATOM 16866 C C . ALA B 1 424 ? 149.78100 120.13300 107.12400 1.000 107.50829 424 ALA f C 1
ATOM 16867 O O . ALA B 1 424 ? 149.70700 118.91400 106.94700 1.000 107.50829 424 ALA f O 1
ATOM 16874 N N . ARG B 1 425 ? 148.75100 120.94800 106.89800 1.000 106.18451 425 ARG f N 1
ATOM 16875 C CA . ARG B 1 425 ? 147.51600 120.40800 106.34900 1.000 106.18451 425 ARG f CA 1
ATOM 16876 C C . ARG B 1 425 ? 147.66800 119.97400 104.90800 1.000 106.18451 425 ARG f C 1
ATOM 16877 O O . ARG B 1 425 ? 146.75100 119.33100 104.38800 1.000 106.18451 425 ARG f O 1
ATOM 16898 N N . GLU B 1 426 ? 148.79700 120.28400 104.26400 1.000 111.17892 426 GLU f N 1
ATOM 16899 C CA . GLU B 1 426 ? 148.90900 120.09100 102.82300 1.000 111.17892 426 GLU f CA 1
ATOM 16900 C C . GLU B 1 426 ? 148.35800 118.74200 102.39100 1.000 111.17892 426 GLU f C 1
ATOM 16901 O O . GLU B 1 426 ? 147.95600 118.58000 101.23400 1.000 111.17892 426 GLU f O 1
ATOM 16913 N N . GLN B 1 427 ? 148.32700 117.76700 103.29900 1.000 109.83000 427 GLN f N 1
ATOM 16914 C CA . GLN B 1 427 ? 147.61200 116.52700 103.06400 1.000 109.83000 427 GLN f CA 1
ATOM 16915 C C . GLN B 1 427 ? 146.61200 116.19800 104.16300 1.000 109.83000 427 GLN f C 1
ATOM 16916 O O . GLN B 1 427 ? 145.87100 115.22000 104.02200 1.000 109.83000 427 GLN f O 1
ATOM 16930 N N . GLN B 1 428 ? 146.54800 116.99200 105.23400 1.000 108.46948 428 GLN f N 1
ATOM 16931 C CA . GLN B 1 428 ? 145.78500 116.58400 106.40800 1.000 108.46948 428 GLN f CA 1
ATOM 16932 C C . GLN B 1 428 ? 144.33300 116.29300 106.07900 1.000 108.46948 428 GLN f C 1
ATOM 16933 O O . GLN B 1 428 ? 143.77100 115.32300 106.59500 1.000 108.46948 428 GLN f O 1
ATOM 16947 N N . PHE B 1 429 ? 143.69900 117.10700 105.24600 1.000 101.64435 429 PHE f N 1
ATOM 16948 C CA . PHE B 1 429 ? 142.29200 116.86600 104.97800 1.000 101.64435 429 PHE f CA 1
ATOM 16949 C C . PHE B 1 429 ? 142.07700 115.54400 104.25700 1.000 101.64435 429 PHE f C 1
ATOM 16950 O O . PHE B 1 429 ? 140.94100 115.06700 104.18700 1.000 101.64435 429 PHE f O 1
ATOM 16967 N N . SER B 1 430 ? 143.13700 114.94000 103.73100 1.000 110.56403 430 SER f N 1
ATOM 16968 C CA . SER B 1 430 ? 143.04300 113.59200 103.19800 1.000 110.56403 430 SER f CA 1
ATOM 16969 C C . SER B 1 430 ? 142.82300 112.58500 104.32200 1.000 110.56403 430 SER f C 1
ATOM 16970 O O . SER B 1 430 ? 143.45900 112.64900 105.37600 1.000 110.56403 430 SER f O 1
ATOM 16978 N N . THR B 1 431 ? 141.91200 111.63700 104.08500 1.000 113.00680 431 THR f N 1
ATOM 16979 C CA . THR B 1 431 ? 141.62600 110.62400 105.09700 1.000 113.00680 431 THR f CA 1
ATOM 16980 C C . THR B 1 431 ? 142.88800 109.87500 105.49500 1.000 113.00680 431 THR f C 1
ATOM 16981 O O . THR B 1 431 ? 143.07200 109.53000 106.66800 1.000 113.00680 431 THR f O 1
ATOM 16992 N N . ARG B 1 432 ? 143.77400 109.62100 104.53500 1.000 119.67017 432 ARG f N 1
ATOM 16993 C CA . ARG B 1 432 ? 145.01400 108.92500 104.84800 1.000 119.67017 432 ARG f CA 1
ATOM 16994 C C . ARG B 1 432 ? 145.78600 109.65100 105.94000 1.000 119.67017 432 ARG f C 1
ATOM 16995 O O . ARG B 1 432 ? 146.53600 109.02700 106.69700 1.000 119.67017 432 ARG f O 1
ATOM 17016 N N . ARG B 1 433 ? 145.62300 110.96800 106.03500 1.000 108.96575 433 ARG f N 1
ATOM 17017 C CA . ARG B 1 433 ? 146.28200 111.74000 107.07800 1.000 108.96575 433 ARG f CA 1
ATOM 17018 C C . ARG B 1 433 ? 145.37400 112.02900 108.26500 1.000 108.96575 433 ARG f C 1
ATOM 17019 O O . ARG B 1 433 ? 145.87300 112.25300 109.37400 1.000 108.96575 433 ARG f O 1
ATOM 17040 N N . ALA B 1 434 ? 144.05600 112.01700 108.06900 1.000 107.28439 434 ALA f N 1
ATOM 17041 C CA . ALA B 1 434 ? 143.15600 112.10000 109.21100 1.000 107.28439 434 ALA f CA 1
ATOM 17042 C C . ALA B 1 434 ? 143.34200 110.90100 110.12900 1.000 107.28439 434 ALA f C 1
ATOM 17043 O O . ALA B 1 434 ? 143.29400 111.03100 111.35800 1.000 107.28439 434 ALA f O 1
ATOM 17050 N N . GLU B 1 435 ? 143.55500 109.72000 109.55000 1.000 112.65927 435 GLU f N 1
ATOM 17051 C CA . GLU B 1 435 ? 143.85400 108.55600 110.37300 1.000 112.65927 435 GLU f CA 1
ATOM 17052 C C . GLU B 1 435 ? 145.13000 108.76800 111.16700 1.000 112.65927 435 GLU f C 1
ATOM 17053 O O . GLU B 1 435 ? 145.21300 108.38000 112.33500 1.000 112.65927 435 GLU f O 1
ATOM 17065 N N . ARG B 1 436 ? 146.14400 109.36900 110.54900 1.000 111.99746 436 ARG f N 1
ATOM 17066 C CA . ARG B 1 436 ? 147.37500 109.65400 111.27400 1.000 111.99746 436 ARG f CA 1
ATOM 17067 C C . ARG B 1 436 ? 147.10900 110.59600 112.43800 1.000 111.99746 436 ARG f C 1
ATOM 17068 O O . ARG B 1 436 ? 147.65200 110.41900 113.53700 1.000 111.99746 436 ARG f O 1
ATOM 17089 N N . PHE B 1 437 ? 146.27100 111.60700 112.21600 1.000 103.61864 437 PHE f N 1
ATOM 17090 C CA . PHE B 1 437 ? 145.91700 112.51100 113.30400 1.000 103.61864 437 PHE f CA 1
ATOM 17091 C C . PHE B 1 437 ? 145.22500 111.76400 114.43100 1.000 103.61864 437 PHE f C 1
ATOM 17092 O O . PHE B 1 437 ? 145.48600 112.02200 115.61100 1.000 103.61864 437 PHE f O 1
ATOM 17109 N N . ILE B 1 438 ? 144.31400 110.85500 114.09100 1.000 108.02515 438 ILE f N 1
ATOM 17110 C CA . ILE B 1 438 ? 143.62100 110.10500 115.13000 1.000 108.02515 438 ILE f CA 1
ATOM 17111 C C . ILE B 1 438 ? 144.59600 109.20400 115.87300 1.000 108.02515 438 ILE f C 1
ATOM 17112 O O . ILE B 1 438 ? 144.46000 108.97800 117.07800 1.000 108.02515 438 ILE f O 1
ATOM 17128 N N . GLY B 1 439 ? 145.58400 108.66300 115.17100 1.000 108.45664 439 GLY f N 1
ATOM 17129 C CA . GLY B 1 439 ? 146.63000 107.93200 115.86100 1.000 108.45664 439 GLY f CA 1
ATOM 17130 C C . GLY B 1 439 ? 147.34400 108.80500 116.87000 1.000 108.45664 439 GLY f C 1
ATOM 17131 O O . GLY B 1 439 ? 147.55900 108.40300 118.01800 1.000 108.45664 439 GLY f O 1
ATOM 17135 N N . ASN B 1 440 ? 147.69200 110.02500 116.46400 1.000 110.16905 440 ASN f N 1
ATOM 17136 C CA . ASN B 1 440 ? 148.32500 110.96000 117.39000 1.000 110.16905 440 ASN f CA 1
ATOM 17137 C C . ASN B 1 440 ? 147.44700 111.19800 118.61100 1.000 110.16905 440 ASN f C 1
ATOM 17138 O O . ASN B 1 440 ? 147.91800 111.15500 119.75400 1.000 110.16905 440 ASN f O 1
ATOM 17149 N N . VAL B 1 441 ? 146.16300 111.46700 118.38500 1.000 106.96816 441 VAL f N 1
ATOM 17150 C CA . VAL B 1 441 ? 145.31700 111.84500 119.50700 1.000 106.96816 441 VAL f CA 1
ATOM 17151 C C . VAL B 1 441 ? 145.10200 110.66200 120.43200 1.000 106.96816 441 VAL f C 1
ATOM 17152 O O . VAL B 1 441 ? 145.07300 110.83100 121.65200 1.000 106.96816 441 VAL f O 1
ATOM 17165 N N . GLU B 1 442 ? 144.93900 109.45500 119.89600 1.000 108.85016 442 GLU f N 1
ATOM 17166 C CA . GLU B 1 442 ? 144.70300 108.32300 120.77900 1.000 108.85016 442 GLU f CA 1
ATOM 17167 C C . GLU B 1 442 ? 145.98800 107.81400 121.40800 1.000 108.85016 442 GLU f C 1
ATOM 17168 O O . GLU B 1 442 ? 145.92500 106.97300 122.30700 1.000 108.85016 442 GLU f O 1
ATOM 17180 N N . SER B 1 443 ? 147.14700 108.28800 120.95000 1.000 107.47967 443 SER f N 1
ATOM 17181 C CA . SER B 1 443 ? 148.35500 108.11200 121.74700 1.000 107.47967 443 SER f CA 1
ATOM 17182 C C . SER B 1 443 ? 148.45300 109.14300 122.86200 1.000 107.47967 443 SER f C 1
ATOM 17183 O O . SER B 1 443 ? 148.92900 108.82200 123.95400 1.000 107.47967 443 SER f O 1
ATOM 17191 N N . ALA B 1 444 ? 148.02800 110.37900 122.60700 1.000 106.63613 444 ALA f N 1
ATOM 17192 C CA . ALA B 1 444 ? 148.13000 111.41400 123.63100 1.000 106.63613 444 ALA f CA 1
ATOM 17193 C C . ALA B 1 444 ? 147.07700 111.26000 124.71900 1.000 106.63613 444 ALA f C 1
ATOM 17194 O O . ALA B 1 444 ? 147.31200 111.66700 125.86300 1.000 106.63613 444 ALA f O 1
ATOM 17201 N N . LEU B 1 445 ? 145.91900 110.68900 124.38500 1.000 110.84924 445 LEU f N 1
ATOM 17202 C CA . LEU B 1 445 ? 144.85700 110.54700 125.37300 1.000 110.84924 445 LEU f CA 1
ATOM 17203 C C . LEU B 1 445 ? 145.32600 109.79100 126.60100 1.000 110.84924 445 LEU f C 1
ATOM 17204 O O . LEU B 1 445 ? 144.80500 110.01400 127.69500 1.000 110.84924 445 LEU f O 1
ATOM 17220 N N . GLU B 1 446 ? 146.30400 108.90100 126.45700 1.000 115.10324 446 GLU f N 1
ATOM 17221 C CA . GLU B 1 446 ? 146.82800 108.21500 127.63100 1.000 115.10324 446 GLU f CA 1
ATOM 17222 C C . GLU B 1 446 ? 147.35600 109.21800 128.65300 1.000 115.10324 446 GLU f C 1
ATOM 17223 O O . GLU B 1 446 ? 146.91600 109.24100 129.81200 1.000 115.10324 446 GLU f O 1
ATOM 17235 N N . LEU B 1 447 ? 148.27600 110.08300 128.22800 1.000 114.65294 447 LEU f N 1
ATOM 17236 C CA . LEU B 1 447 ? 148.80600 111.09100 129.13600 1.000 114.65294 447 LEU f CA 1
ATOM 17237 C C . LEU B 1 447 ? 147.71400 112.04500 129.58700 1.000 114.65294 447 LEU f C 1
ATOM 17238 O O . LEU B 1 447 ? 147.64700 112.41400 130.76400 1.000 114.65294 447 LEU f O 1
ATOM 17254 N N . HIS B 1 448 ? 146.84800 112.45900 128.66800 1.000 109.42240 448 HIS f N 1
ATOM 17255 C CA . HIS B 1 448 ? 145.82400 113.42600 129.04100 1.000 109.42240 448 HIS f CA 1
ATOM 17256 C C . HIS B 1 448 ? 144.81900 112.82500 130.01000 1.000 109.42240 448 HIS f C 1
ATOM 17257 O O . HIS B 1 448 ? 144.08400 113.56400 130.67200 1.000 109.42240 448 HIS f O 1
ATOM 17271 N N . ARG B 1 449 ? 144.76400 111.49900 130.10100 1.000 113.58112 449 ARG f N 1
ATOM 17272 C CA . ARG B 1 449 ? 143.97100 110.86000 131.14200 1.000 113.58112 449 ARG f CA 1
ATOM 17273 C C . ARG B 1 449 ? 144.74600 110.78900 132.44600 1.000 113.58112 449 ARG f C 1
ATOM 17274 O O . ARG B 1 449 ? 144.17400 110.98800 133.52200 1.000 113.58112 449 ARG f O 1
ATOM 17295 N N . LYS B 1 450 ? 146.04600 110.50600 132.37100 1.000 116.86175 450 LYS f N 1
ATOM 17296 C CA . LYS B 1 450 ? 146.85100 110.51300 133.58700 1.000 116.86175 450 LYS f CA 1
ATOM 17297 C C . LYS B 1 450 ? 146.85700 111.89100 134.23500 1.000 116.86175 450 LYS f C 1
ATOM 17298 O O . LYS B 1 450 ? 146.73200 112.00800 135.45800 1.000 116.86175 450 LYS f O 1
ATOM 17317 N N . LEU B 1 451 ? 146.98800 112.94300 133.43300 1.000 119.31288 451 LEU f N 1
ATOM 17318 C CA . LEU B 1 451 ? 147.21900 114.28100 133.95800 1.000 119.31288 451 LEU f CA 1
ATOM 17319 C C . LEU B 1 451 ? 145.93800 114.88000 134.51600 1.000 119.31288 451 LEU f C 1
ATOM 17320 O O . LEU B 1 451 ? 144.89200 114.86200 133.86000 1.000 119.31288 451 LEU f O 1
ATOM 17336 N N . GLY B 1 452 ? 146.02500 115.41300 135.73100 1.000 126.57583 452 GLY f N 1
ATOM 17337 C CA . GLY B 1 452 ? 144.91900 116.13300 136.32400 1.000 126.57583 452 GLY f CA 1
ATOM 17338 C C . GLY B 1 452 ? 143.70200 115.30000 136.63300 1.000 126.57583 452 GLY f C 1
ATOM 17339 O O . GLY B 1 452 ? 142.65600 115.86200 136.96800 1.000 126.57583 452 GLY f O 1
ATOM 17343 N N . SER B 1 453 ? 143.79900 113.98000 136.53500 1.000 131.66060 453 SER f N 1
ATOM 17344 C CA . SER B 1 453 ? 142.69700 113.08600 136.85500 1.000 131.66060 453 SER f CA 1
ATOM 17345 C C . SER B 1 453 ? 143.02900 112.34200 138.13700 1.000 131.66060 453 SER f C 1
ATOM 17346 O O . SER B 1 453 ? 144.05300 111.65500 138.21300 1.000 131.66060 453 SER f O 1
ATOM 17354 N N . ASP B 1 454 ? 142.16800 112.48400 139.14100 1.000 154.58277 454 ASP f N 1
ATOM 17355 C CA . ASP B 1 454 ? 142.37500 111.80900 140.41500 1.000 154.58277 454 ASP f CA 1
ATOM 17356 C C . ASP B 1 454 ? 141.02800 111.36000 140.95300 1.000 154.58277 454 ASP f C 1
ATOM 17357 O O . ASP B 1 454 ? 140.07700 112.14700 140.97900 1.000 154.58277 454 ASP f O 1
ATOM 17366 N N . SER B 1 455 ? 140.95400 110.10100 141.37800 1.000 163.45372 455 SER f N 1
ATOM 17367 C CA . SER B 1 455 ? 139.76600 109.56100 142.02200 1.000 163.45372 455 SER f CA 1
ATOM 17368 C C . SER B 1 455 ? 140.00700 109.12600 143.45700 1.000 163.45372 455 SER f C 1
ATOM 17369 O O . SER B 1 455 ? 139.04700 109.00400 144.21800 1.000 163.45372 455 SER f O 1
ATOM 17377 N N . GLU B 1 456 ? 141.25900 108.88500 143.84400 1.000 164.13314 456 GLU f N 1
ATOM 17378 C CA . GLU B 1 456 ? 141.52900 108.49800 145.22300 1.000 164.13314 456 GLU f CA 1
ATOM 17379 C C . GLU B 1 456 ? 141.36200 109.67900 146.17100 1.000 164.13314 456 GLU f C 1
ATOM 17380 O O . GLU B 1 456 ? 140.78700 109.53200 147.25500 1.000 164.13314 456 GLU f O 1
ATOM 17392 N N . LEU B 1 457 ? 141.84200 110.86100 145.77900 1.000 162.37538 457 LEU f N 1
ATOM 17393 C CA . LEU B 1 457 ? 141.76300 112.00700 146.67700 1.000 162.37538 457 LEU f CA 1
ATOM 17394 C C . LEU B 1 457 ? 140.34400 112.54300 146.77200 1.000 162.37538 457 LEU f C 1
ATOM 17395 O O . LEU B 1 457 ? 139.92700 112.99400 147.84300 1.000 162.37538 457 LEU f O 1
ATOM 17411 N N . VAL B 1 458 ? 139.58300 112.50000 145.67700 1.000 163.59168 458 VAL f N 1
ATOM 17412 C CA . VAL B 1 458 ? 138.19700 112.94800 145.74500 1.000 163.59168 458 VAL f CA 1
ATOM 17413 C C . VAL B 1 458 ? 137.40000 112.05300 146.68400 1.000 163.59168 458 VAL f C 1
ATOM 17414 O O . VAL B 1 458 ? 136.60400 112.53700 147.49400 1.000 163.59168 458 VAL f O 1
ATOM 17427 N N . GLU B 1 459 ? 137.61200 110.73700 146.61100 1.000 168.67024 459 GLU f N 1
ATOM 17428 C CA . GLU B 1 459 ? 136.91800 109.83600 147.52600 1.000 168.67024 459 GLU f CA 1
ATOM 17429 C C . GLU B 1 459 ? 137.42800 109.97700 148.95400 1.000 168.67024 459 GLU f C 1
ATOM 17430 O O . GLU B 1 459 ? 136.65300 109.82200 149.90300 1.000 168.67024 459 GLU f O 1
ATOM 17442 N N . GLU B 1 460 ? 138.72000 110.25900 149.13400 1.000 166.74511 460 GLU f N 1
ATOM 17443 C CA . GLU B 1 460 ? 139.22800 110.52100 150.47600 1.000 166.74511 460 GLU f CA 1
ATOM 17444 C C . GLU B 1 460 ? 138.54400 111.73700 151.08300 1.000 166.74511 460 GLU f C 1
ATOM 17445 O O . GLU B 1 460 ? 138.12200 111.71200 152.24600 1.000 166.74511 460 GLU f O 1
ATOM 17457 N N . VAL B 1 461 ? 138.41400 112.80900 150.30300 1.000 166.34425 461 VAL f N 1
ATOM 17458 C CA . VAL B 1 461 ? 137.71200 113.99200 150.78300 1.000 166.34425 461 VAL f CA 1
ATOM 17459 C C . VAL B 1 461 ? 136.24700 113.66900 151.03200 1.000 166.34425 461 VAL f C 1
ATOM 17460 O O . VAL B 1 461 ? 135.64100 114.16400 151.98900 1.000 166.34425 461 VAL f O 1
ATOM 17473 N N . ARG B 1 462 ? 135.65300 112.83400 150.17900 1.000 170.33184 462 ARG f N 1
ATOM 17474 C CA . ARG B 1 462 ? 134.25500 112.46400 150.36500 1.000 170.33184 462 ARG f CA 1
ATOM 17475 C C . ARG B 1 462 ? 134.05100 111.73200 151.68500 1.000 170.33184 462 ARG f C 1
ATOM 17476 O O . ARG B 1 462 ? 133.12100 112.04100 152.43700 1.000 170.33184 462 ARG f O 1
ATOM 17497 N N . LYS B 1 463 ? 134.91100 110.75800 151.98700 1.000 173.43682 463 LYS f N 1
ATOM 17498 C CA . LYS B 1 463 ? 134.77200 110.02000 153.23800 1.000 173.43682 463 LYS f CA 1
ATOM 17499 C C . LYS B 1 463 ? 135.09100 110.89600 154.44200 1.000 173.43682 463 LYS f C 1
ATOM 17500 O O . LYS B 1 463 ? 134.47600 110.73500 155.50400 1.000 173.43682 463 LYS f O 1
ATOM 17519 N N . LEU B 1 464 ? 136.04500 111.82100 154.30600 1.000 171.58066 464 LEU f N 1
ATOM 17520 C CA . LEU B 1 464 ? 136.27300 112.78000 155.37900 1.000 171.58066 464 LEU f CA 1
ATOM 17521 C C . LEU B 1 464 ? 135.02200 113.60800 155.63200 1.000 171.58066 464 LEU f C 1
ATOM 17522 O O . LEU B 1 464 ? 134.62300 113.81000 156.78400 1.000 171.58066 464 LEU f O 1
ATOM 17538 N N . LYS B 1 465 ? 134.37500 114.07400 154.56500 1.000 171.50470 465 LYS f N 1
ATOM 17539 C CA . LYS B 1 465 ? 133.14400 114.83800 154.72600 1.000 171.50470 465 LYS f CA 1
ATOM 17540 C C . LYS B 1 465 ? 132.05000 113.98500 155.35000 1.000 171.50470 465 LYS f C 1
ATOM 17541 O O . LYS B 1 465 ? 131.23500 114.48100 156.13300 1.000 171.50470 465 LYS f O 1
ATOM 17560 N N . GLU B 1 466 ? 132.00700 112.70000 155.00400 1.000 175.81127 466 GLU f N 1
ATOM 17561 C CA . GLU B 1 466 ? 130.97400 111.83000 155.55400 1.000 175.81127 466 GLU f CA 1
ATOM 17562 C C . GLU B 1 466 ? 131.17200 111.60900 157.04800 1.000 175.81127 466 GLU f C 1
ATOM 17563 O O . GLU B 1 466 ? 130.21000 111.66400 157.82300 1.000 175.81127 466 GLU f O 1
ATOM 17575 N N . MET B 1 467 ? 132.40900 111.35300 157.47800 1.000 178.11228 467 MET f N 1
ATOM 17576 C CA . MET B 1 467 ? 132.64600 111.24500 158.91300 1.000 178.11228 467 MET f CA 1
ATOM 17577 C C . MET B 1 467 ? 132.40200 112.57900 159.61200 1.000 178.11228 467 MET f C 1
ATOM 17578 O O . MET B 1 467 ? 131.94300 112.59600 160.76000 1.000 178.11228 467 MET f O 1
ATOM 17592 N N . VAL B 1 468 ? 132.67100 113.70100 158.93800 1.000 178.56511 468 VAL f N 1
ATOM 17593 C CA . VAL B 1 468 ? 132.34300 115.00300 159.51600 1.000 178.56511 468 VAL f CA 1
ATOM 17594 C C . VAL B 1 468 ? 130.83900 115.12500 159.71500 1.000 178.56511 468 VAL f C 1
ATOM 17595 O O . VAL B 1 468 ? 130.37300 115.63500 160.73900 1.000 178.56511 468 VAL f O 1
ATOM 17608 N N . GLN B 1 469 ? 130.05700 114.67500 158.73400 1.000 182.24761 469 GLN f N 1
ATOM 17609 C CA . GLN B 1 469 ? 128.60600 114.73000 158.86200 1.000 182.24761 469 GLN f CA 1
ATOM 17610 C C . GLN B 1 469 ? 128.13000 113.84000 160.00200 1.000 182.24761 469 GLN f C 1
ATOM 17611 O O . GLN B 1 469 ? 127.22100 114.20800 160.75500 1.000 182.24761 469 GLN f O 1
ATOM 17625 N N . THR B 1 470 ? 128.72600 112.65400 160.13500 1.000 182.68786 470 THR f N 1
ATOM 17626 C CA . THR B 1 470 ? 128.36600 111.77800 161.24400 1.000 182.68786 470 THR f CA 1
ATOM 17627 C C . THR B 1 470 ? 128.66900 112.44100 162.58100 1.000 182.68786 470 THR f C 1
ATOM 17628 O O . THR B 1 470 ? 127.85600 112.38200 163.51000 1.000 182.68786 470 THR f O 1
ATOM 17639 N N . LEU B 1 471 ? 129.83700 113.07500 162.69900 1.000 180.36280 471 LEU f N 1
ATOM 17640 C CA . LEU B 1 471 ? 130.18000 113.74400 163.94900 1.000 180.36280 471 LEU f CA 1
ATOM 17641 C C . LEU B 1 471 ? 129.23800 114.90900 164.22100 1.000 180.36280 471 LEU f C 1
ATOM 17642 O O . LEU B 1 471 ? 128.84100 115.13900 165.36800 1.000 180.36280 471 LEU f O 1
ATOM 17658 N N . GLU B 1 472 ? 128.86600 115.65300 163.18000 1.000 181.59839 472 GLU f N 1
ATOM 17659 C CA . GLU B 1 472 ? 127.88800 116.72100 163.35600 1.000 181.59839 472 GLU f CA 1
ATOM 17660 C C . GLU B 1 472 ? 126.57100 116.17200 163.87700 1.000 181.59839 472 GLU f C 1
ATOM 17661 O O . GLU B 1 472 ? 125.98700 116.72200 164.81800 1.000 181.59839 472 GLU f O 1
ATOM 17673 N N . LYS B 1 473 ? 126.08900 115.08300 163.27900 1.000 185.37313 473 LYS f N 1
ATOM 17674 C CA . LYS B 1 473 ? 124.80700 114.53100 163.69700 1.000 185.37313 473 LYS f CA 1
ATOM 17675 C C . LYS B 1 473 ? 124.87800 114.02300 165.13100 1.000 185.37313 473 LYS f C 1
ATOM 17676 O O . LYS B 1 473 ? 123.94400 114.22300 165.91600 1.000 185.37313 473 LYS f O 1
ATOM 17695 N N . GLU B 1 474 ? 125.98400 113.36800 165.49100 1.000 185.66666 474 GLU f N 1
ATOM 17696 C CA . GLU B 1 474 ? 126.13700 112.84500 166.84400 1.000 185.66666 474 GLU f CA 1
ATOM 17697 C C . GLU B 1 474 ? 126.20500 113.97000 167.87100 1.000 185.66666 474 GLU f C 1
ATOM 17698 O O . GLU B 1 474 ? 125.52700 113.91900 168.90300 1.000 185.66666 474 GLU f O 1
ATOM 17710 N N . LEU B 1 475 ? 127.01700 114.99500 167.60400 1.000 182.00651 475 LEU f N 1
ATOM 17711 C CA . LEU B 1 475 ? 127.15000 116.10200 168.54500 1.000 182.00651 475 LEU f CA 1
ATOM 17712 C C . LEU B 1 475 ? 125.84000 116.85900 168.69700 1.000 182.00651 475 LEU f C 1
ATOM 17713 O O . LEU B 1 475 ? 125.47200 117.26100 169.80700 1.000 182.00651 475 LEU f O 1
ATOM 17729 N N . ARG B 1 476 ? 125.12800 117.06500 167.59500 1.000 185.91423 476 ARG f N 1
ATOM 17730 C CA . ARG B 1 476 ? 123.94500 117.91700 167.56900 1.000 185.91423 476 ARG f CA 1
ATOM 17731 C C . ARG B 1 476 ? 124.29600 119.31200 168.07900 1.000 185.91423 476 ARG f C 1
ATOM 17732 O O . ARG B 1 476 ? 123.75000 119.81000 169.06500 1.000 185.91423 476 ARG f O 1
ATOM 17753 N N . GLU B 1 477 ? 125.23000 119.94100 167.37600 1.000 184.78116 477 GLU f N 1
ATOM 17754 C CA . GLU B 1 477 ? 125.66400 121.28700 167.71400 1.000 184.78116 477 GLU f CA 1
ATOM 17755 C C . GLU B 1 477 ? 124.50800 122.24900 167.44900 1.000 184.78116 477 GLU f C 1
ATOM 17756 O O . GLU B 1 477 ? 123.41400 121.85400 167.03900 1.000 184.78116 477 GLU f O 1
ATOM 17768 N N . LYS B 1 478 ? 124.74000 123.53700 167.69300 1.000 187.89053 478 LYS f N 1
ATOM 17769 C CA . LYS B 1 478 ? 123.74000 124.59000 167.57300 1.000 187.89053 478 LYS f CA 1
ATOM 17770 C C . LYS B 1 478 ? 122.67800 124.48800 168.65900 1.000 187.89053 478 LYS f C 1
ATOM 17771 O O . LYS B 1 478 ? 121.71800 125.26700 168.64500 1.000 187.89053 478 LYS f O 1
ATOM 17790 N N . ASP B 1 479 ? 122.81100 123.55100 169.59400 1.000 187.53950 479 ASP f N 1
ATOM 17791 C CA . ASP B 1 479 ? 121.93900 123.45600 170.75400 1.000 187.53950 479 ASP f CA 1
ATOM 17792 C C . ASP B 1 479 ? 122.69200 123.54700 172.06800 1.000 187.53950 479 ASP f C 1
ATOM 17793 O O . ASP B 1 479 ? 122.11400 123.98300 173.06600 1.000 187.53950 479 ASP f O 1
ATOM 17802 N N . VAL B 1 480 ? 123.96500 123.15000 172.09300 1.000 184.60766 480 VAL f N 1
ATOM 17803 C CA . VAL B 1 480 ? 124.76800 123.29500 173.30100 1.000 184.60766 480 VAL f CA 1
ATOM 17804 C C . VAL B 1 480 ? 124.91000 124.76700 173.66500 1.000 184.60766 480 VAL f C 1
ATOM 17805 O O . VAL B 1 480 ? 124.77700 125.15300 174.83200 1.000 184.60766 480 VAL f O 1
ATOM 17818 N N . GLU B 1 481 ? 125.18500 125.61300 172.67000 1.000 184.96712 481 GLU f N 1
ATOM 17819 C CA . GLU B 1 481 ? 125.28100 127.04200 172.93100 1.000 184.96712 481 GLU f CA 1
ATOM 17820 C C . GLU B 1 481 ? 123.94800 127.62700 173.37500 1.000 184.96712 481 GLU f C 1
ATOM 17821 O O . GLU B 1 481 ? 123.93900 128.60100 174.13000 1.000 184.96712 481 GLU f O 1
ATOM 17833 N N . LEU B 1 482 ? 122.82500 127.05800 172.93500 1.000 184.72591 482 LEU f N 1
ATOM 17834 C CA . LEU B 1 482 ? 121.53500 127.49100 173.46100 1.000 184.72591 482 LEU f CA 1
ATOM 17835 C C . LEU B 1 482 ? 121.43700 127.19600 174.95200 1.000 184.72591 482 LEU f C 1
ATOM 17836 O O . LEU B 1 482 ? 120.95700 128.02900 175.73300 1.000 184.72591 482 LEU f O 1
ATOM 17852 N N . ARG B 1 483 ? 121.89300 126.01300 175.36500 1.000 183.08464 483 ARG f N 1
ATOM 17853 C CA . ARG B 1 483 ? 121.92000 125.69000 176.78500 1.000 183.08464 483 ARG f CA 1
ATOM 17854 C C . ARG B 1 483 ? 122.83800 126.64000 177.53800 1.000 183.08464 483 ARG f C 1
ATOM 17855 O O . ARG B 1 483 ? 122.52400 127.06400 178.65400 1.000 183.08464 483 ARG f O 1
ATOM 17876 N N . LYS B 1 484 ? 123.98300 126.98000 176.94500 1.000 182.00618 484 LYS f N 1
ATOM 17877 C CA . LYS B 1 484 ? 124.88800 127.93200 177.58100 1.000 182.00618 484 LYS f CA 1
ATOM 17878 C C . LYS B 1 484 ? 124.22800 129.29700 177.72800 1.000 182.00618 484 LYS f C 1
ATOM 17879 O O . LYS B 1 484 ? 124.39100 129.97000 178.75200 1.000 182.00618 484 LYS f O 1
ATOM 17898 N N . ASN B 1 485 ? 123.48800 129.72600 176.70500 1.000 183.70684 485 ASN f N 1
ATOM 17899 C CA . ASN B 1 485 ? 122.78000 130.99800 176.78000 1.000 183.70684 485 ASN f CA 1
ATOM 17900 C C . ASN B 1 485 ? 121.75000 130.97900 177.90000 1.000 183.70684 485 ASN f C 1
ATOM 17901 O O . ASN B 1 485 ? 121.64100 131.93800 178.67200 1.000 183.70684 485 ASN f O 1
ATOM 17912 N N . GLN B 1 486 ? 120.98700 129.89200 178.00500 1.000 184.44137 486 GLN f N 1
ATOM 17913 C CA . GLN B 1 486 ? 120.01600 129.78400 179.08900 1.000 184.44137 486 GLN f CA 1
ATOM 17914 C C . GLN B 1 486 ? 120.71000 129.80600 180.44400 1.000 184.44137 486 GLN f C 1
ATOM 17915 O O . GLN B 1 486 ? 120.25000 130.47100 181.38300 1.000 184.44137 486 GLN f O 1
ATOM 17929 N N . ALA B 1 487 ? 121.82500 129.08300 180.56100 1.000 183.87175 487 ALA f N 1
ATOM 17930 C CA . ALA B 1 487 ? 122.54700 129.02100 181.82400 1.000 183.87175 487 ALA f CA 1
ATOM 17931 C C . ALA B 1 487 ? 123.04500 130.39800 182.23300 1.000 183.87175 487 ALA f C 1
ATOM 17932 O O . ALA B 1 487 ? 122.88400 130.81100 183.38400 1.000 183.87175 487 ALA f O 1
ATOM 17939 N N . LEU B 1 488 ? 123.64800 131.13000 181.29600 1.000 184.68579 488 LEU f N 1
ATOM 17940 C CA . LEU B 1 488 ? 124.15300 132.45600 181.63100 1.000 184.68579 488 LEU f CA 1
ATOM 17941 C C . LEU B 1 488 ? 123.01700 133.43400 181.90000 1.000 184.68579 488 LEU f C 1
ATOM 17942 O O . LEU B 1 488 ? 123.17100 134.34100 182.72300 1.000 184.68579 488 LEU f O 1
ATOM 17958 N N . ARG B 1 489 ? 121.86800 133.26600 181.24000 1.000 185.34776 489 ARG f N 1
ATOM 17959 C CA . ARG B 1 489 ? 120.72500 134.11600 181.55200 1.000 185.34776 489 ARG f CA 1
ATOM 17960 C C . ARG B 1 489 ? 120.24800 133.88500 182.98000 1.000 185.34776 489 ARG f C 1
ATOM 17961 O O . ARG B 1 489 ? 119.97800 134.84100 183.71800 1.000 185.34776 489 ARG f O 1
ATOM 17982 N N . VAL B 1 490 ? 120.15300 132.62000 183.39200 1.000 185.99696 490 VAL f N 1
ATOM 17983 C CA . VAL B 1 490 ? 119.78600 132.31600 184.77300 1.000 185.99696 490 VAL f CA 1
ATOM 17984 C C . VAL B 1 490 ? 120.83500 132.86800 185.72900 1.000 185.99696 490 VAL f C 1
ATOM 17985 O O . VAL B 1 490 ? 120.51200 133.39400 186.80600 1.000 185.99696 490 VAL f O 1
ATOM 17998 N N . ILE B 1 491 ? 122.10900 132.73900 185.35600 1.000 185.77161 491 ILE f N 1
ATOM 17999 C CA . ILE B 1 491 ? 123.19300 133.25100 186.18600 1.000 185.77161 491 ILE f CA 1
ATOM 18000 C C . ILE B 1 491 ? 123.02200 134.74500 186.40400 1.000 185.77161 491 ILE f C 1
ATOM 18001 O O . ILE B 1 491 ? 123.12200 135.24000 187.52900 1.000 185.77161 491 ILE f O 1
ATOM 18017 N N . ASN B 1 492 ? 122.76000 135.48600 185.32600 1.000 186.84464 492 ASN f N 1
ATOM 18018 C CA . ASN B 1 492 ? 122.58700 136.92900 185.44300 1.000 186.84464 492 ASN f CA 1
ATOM 18019 C C . ASN B 1 492 ? 121.35800 137.26900 186.27300 1.000 186.84464 492 ASN f C 1
ATOM 18020 O O . ASN B 1 492 ? 121.38100 138.21000 187.07600 1.000 186.84464 492 ASN f O 1
ATOM 18031 N N . ALA B 1 493 ? 120.27000 136.52000 186.08900 1.000 186.42746 493 ALA f N 1
ATOM 18032 C CA . ALA B 1 493 ? 119.06100 136.78700 186.85900 1.000 186.42746 493 ALA f CA 1
ATOM 18033 C C . ALA B 1 493 ? 119.33000 136.66500 188.35400 1.000 186.42746 493 ALA f C 1
ATOM 18034 O O . ALA B 1 493 ? 119.05500 137.59100 189.12800 1.000 186.42746 493 ALA f O 1
ATOM 18041 N N . GLN B 1 494 ? 119.89700 135.53500 188.78000 1.000 185.87718 494 GLN f N 1
ATOM 18042 C CA . GLN B 1 494 ? 120.14000 135.37300 190.20900 1.000 185.87718 494 GLN f CA 1
ATOM 18043 C C . GLN B 1 494 ? 121.29500 136.23900 190.69500 1.000 185.87718 494 GLN f C 1
ATOM 18044 O O . GLN B 1 494 ? 121.35000 136.56300 191.88400 1.000 185.87718 494 GLN f O 1
ATOM 18058 N N . ALA B 1 495 ? 122.19900 136.65000 189.80400 1.000 186.87826 495 ALA f N 1
ATOM 18059 C CA . ALA B 1 495 ? 123.23900 137.59300 190.19500 1.000 186.87826 495 ALA f CA 1
ATOM 18060 C C . ALA B 1 495 ? 122.64300 138.95100 190.52300 1.000 186.87826 495 ALA f C 1
ATOM 18061 O O . ALA B 1 495 ? 123.01800 139.57200 191.52100 1.000 186.87826 495 ALA f O 1
ATOM 18068 N N . GLY B 1 496 ? 121.71700 139.43100 189.69500 1.000 186.99610 496 GLY f N 1
ATOM 18069 C CA . GLY B 1 496 ? 120.97700 140.62800 190.05300 1.000 186.99610 496 GLY f CA 1
ATOM 18070 C C . GLY B 1 496 ? 120.18200 140.44500 191.32900 1.000 186.99610 496 GLY f C 1
ATOM 18071 O O . GLY B 1 496 ? 120.11600 141.35400 192.16500 1.000 186.99610 496 GLY f O 1
ATOM 18075 N N . ASN B 1 497 ? 119.56900 139.27100 191.49600 1.000 186.59399 497 ASN f N 1
ATOM 18076 C CA . ASN B 1 497 ? 118.86200 138.97300 192.73700 1.000 186.59399 497 ASN f CA 1
ATOM 18077 C C . ASN B 1 497 ? 119.77200 139.17200 193.94300 1.000 186.59399 497 ASN f C 1
ATOM 18078 O O . ASN B 1 497 ? 119.41200 139.86100 194.90400 1.000 186.59399 497 ASN f O 1
ATOM 18089 N N . ILE B 1 498 ? 120.96500 138.57600 193.90400 1.000 186.80241 498 ILE f N 1
ATOM 18090 C CA . ILE B 1 498 ? 121.91400 138.73500 195.00100 1.000 186.80241 498 ILE f CA 1
ATOM 18091 C C . ILE B 1 498 ? 122.32200 140.19500 195.14200 1.000 186.80241 498 ILE f C 1
ATOM 18092 O O . ILE B 1 498 ? 122.38700 140.73200 196.25400 1.000 186.80241 498 ILE f O 1
ATOM 18108 N N . LEU B 1 499 ? 122.59900 140.86100 194.01900 1.000 186.42814 499 LEU f N 1
ATOM 18109 C CA . LEU B 1 499 ? 123.04200 142.24700 194.06200 1.000 186.42814 499 LEU f CA 1
ATOM 18110 C C . LEU B 1 499 ? 122.03900 143.12500 194.79000 1.000 186.42814 499 LEU f C 1
ATOM 18111 O O . LEU B 1 499 ? 122.43000 144.07400 195.47900 1.000 186.42814 499 LEU f O 1
ATOM 18127 N N . GLN B 1 500 ? 120.74500 142.83100 194.65000 1.000 187.87534 500 GLN f N 1
ATOM 18128 C CA . GLN B 1 500 ? 119.75600 143.56300 195.43600 1.000 187.87534 500 GLN f CA 1
ATOM 18129 C C . GLN B 1 500 ? 120.08700 143.49200 196.92100 1.000 187.87534 500 GLN f C 1
ATOM 18130 O O . GLN B 1 500 ? 119.93200 144.48100 197.64700 1.000 187.87534 500 GLN f O 1
ATOM 18144 N N . GLY B 1 501 ? 120.54900 142.33100 197.38900 1.000 188.02320 501 GLY f N 1
ATOM 18145 C CA . GLY B 1 501 ? 120.94100 142.19000 198.77900 1.000 188.02320 501 GLY f CA 1
ATOM 18146 C C . GLY B 1 501 ? 122.25800 142.85600 199.11700 1.000 188.02320 501 GLY f C 1
ATOM 18147 O O . GLY B 1 501 ? 122.52900 143.10300 200.29600 1.000 188.02320 501 GLY f O 1
ATOM 18151 N N . LEU B 1 502 ? 123.07900 143.15100 198.11400 1.000 187.36954 502 LEU f N 1
ATOM 18152 C CA . LEU B 1 502 ? 124.36500 143.79800 198.32100 1.000 187.36954 502 LEU f CA 1
ATOM 18153 C C . LEU B 1 502 ? 124.23800 145.29900 198.10200 1.000 187.36954 502 LEU f C 1
ATOM 18154 O O . LEU B 1 502 ? 123.60200 145.75700 197.15000 1.000 187.36954 502 LEU f O 1
ATOM 18170 N N . ASP B 1 503 ? 124.85900 146.06500 199.00000 1.000 189.31820 503 ASP f N 1
ATOM 18171 C CA . ASP B 1 503 ? 124.80200 147.52600 198.94400 1.000 189.31820 503 ASP f CA 1
ATOM 18172 C C . ASP B 1 503 ? 125.72900 148.02100 197.83200 1.000 189.31820 503 ASP f C 1
ATOM 18173 O O . ASP B 1 503 ? 126.84400 148.49600 198.05700 1.000 189.31820 503 ASP f O 1
ATOM 18182 N N . VAL B 1 504 ? 125.23900 147.89600 196.60700 1.000 187.07564 504 VAL f N 1
ATOM 18183 C CA . VAL B 1 504 ? 125.94100 148.38800 195.42900 1.000 187.07564 504 VAL f CA 1
ATOM 18184 C C . VAL B 1 504 ? 125.45700 149.80000 195.13600 1.000 187.07564 504 VAL f C 1
ATOM 18185 O O . VAL B 1 504 ? 124.31100 150.15500 195.43500 1.000 187.07564 504 VAL f O 1
ATOM 18198 N N . GLU B 1 505 ? 126.33400 150.61200 194.54800 1.000 189.53582 505 GLU f N 1
ATOM 18199 C CA . GLU B 1 505 ? 126.01200 152.00700 194.27700 1.000 189.53582 505 GLU f CA 1
ATOM 18200 C C . GLU B 1 505 ? 125.07900 152.18300 193.08600 1.000 189.53582 505 GLU f C 1
ATOM 18201 O O . GLU B 1 505 ? 124.61000 153.30200 192.85300 1.000 189.53582 505 GLU f O 1
ATOM 18213 N N . ASP B 1 506 ? 124.80200 151.12000 192.32900 1.000 190.37965 506 ASP f N 1
ATOM 18214 C CA . ASP B 1 506 ? 123.91700 151.19700 191.16600 1.000 190.37965 506 ASP f CA 1
ATOM 18215 C C . ASP B 1 506 ? 123.28600 149.83200 190.93500 1.000 190.37965 506 ASP f C 1
ATOM 18216 O O . ASP B 1 506 ? 123.55700 149.15800 189.93500 1.000 190.37965 506 ASP f O 1
ATOM 18225 N N . PRO B 1 507 ? 122.42100 149.39000 191.85300 1.000 188.46711 507 PRO f N 1
ATOM 18226 C CA . PRO B 1 507 ? 121.78300 148.07500 191.68900 1.000 188.46711 507 PRO f CA 1
ATOM 18227 C C . PRO B 1 507 ? 120.86500 147.98900 190.48500 1.000 188.46711 507 PRO f C 1
ATOM 18228 O O . PRO B 1 507 ? 120.55200 146.87400 190.04800 1.000 188.46711 507 PRO f O 1
ATOM 18239 N N . SER B 1 508 ? 120.42600 149.11900 189.93800 1.000 193.08941 508 SER f N 1
ATOM 18240 C CA . SER B 1 508 ? 119.54900 149.12400 188.77500 1.000 193.08941 508 SER f CA 1
ATOM 18241 C C . SER B 1 508 ? 120.23700 148.62600 187.51200 1.000 193.08941 508 SER f C 1
ATOM 18242 O O . SER B 1 508 ? 119.55000 148.32900 186.52900 1.000 193.08941 508 SER f O 1
ATOM 18250 N N . ALA B 1 509 ? 121.56500 148.52400 187.51200 1.000 192.27594 509 ALA f N 1
ATOM 18251 C CA . ALA B 1 509 ? 122.31200 148.06600 186.35500 1.000 192.27594 509 ALA f CA 1
ATOM 18252 C C . ALA B 1 509 ? 122.55000 146.56800 186.45500 1.000 192.27594 509 ALA f C 1
ATOM 18253 O O . ALA B 1 509 ? 123.19800 146.12000 187.41000 1.000 192.27594 509 ALA f O 1
ATOM 18260 N N . PRO B 1 510 ? 122.05400 145.75900 185.50900 1.000 191.65279 510 PRO f N 1
ATOM 18261 C CA . PRO B 1 510 ? 122.28100 144.30900 185.60200 1.000 191.65279 510 PRO f CA 1
ATOM 18262 C C . PRO B 1 510 ? 123.74800 143.93500 185.46600 1.000 191.65279 510 PRO f C 1
ATOM 18263 O O . PRO B 1 510 ? 124.60600 144.79700 185.24900 1.000 191.65279 510 PRO f O 1
ATOM 18274 N N . ILE B 1 511 ? 124.04400 142.64400 185.59800 1.000 188.21378 511 ILE f N 1
ATOM 18275 C CA . ILE B 1 511 ? 125.39500 142.11600 185.46100 1.000 188.21378 511 ILE f CA 1
ATOM 18276 C C . ILE B 1 511 ? 125.35400 140.94000 184.49800 1.000 188.21378 511 ILE f C 1
ATOM 18277 O O . ILE B 1 511 ? 124.47300 140.08000 184.60100 1.000 188.21378 511 ILE f O 1
ATOM 18293 N N . SER B 1 512 ? 126.30100 140.90500 183.56700 1.000 187.56343 512 SER f N 1
ATOM 18294 C CA . SER B 1 512 ? 126.44000 139.80400 182.62500 1.000 187.56343 512 SER f CA 1
ATOM 18295 C C . SER B 1 512 ? 127.78700 139.13300 182.84000 1.000 187.56343 512 SER f C 1
ATOM 18296 O O . SER B 1 512 ? 128.82300 139.80700 182.86500 1.000 187.56343 512 SER f O 1
ATOM 18304 N N . LEU B 1 513 ? 127.77200 137.81300 183.00100 1.000 180.48990 513 LEU f N 1
ATOM 18305 C CA . LEU B 1 513 ? 128.99800 137.03000 183.04300 1.000 180.48990 513 LEU f CA 1
ATOM 18306 C C . LEU B 1 513 ? 129.44000 136.74600 181.61700 1.000 180.48990 513 LEU f C 1
ATOM 18307 O O . LEU B 1 513 ? 128.88300 135.86900 180.94800 1.000 180.48990 513 LEU f O 1
ATOM 18323 N N . GLU B 1 514 ? 130.44200 137.48100 181.16100 1.000 181.16063 514 GLU f N 1
ATOM 18324 C CA . GLU B 1 514 ? 130.92400 137.39000 179.79700 1.000 181.16063 514 GLU f CA 1
ATOM 18325 C C . GLU B 1 514 ? 132.01100 136.32000 179.76600 1.000 181.16063 514 GLU f C 1
ATOM 18326 O O . GLU B 1 514 ? 133.09900 136.50500 180.33700 1.000 181.16063 514 GLU f O 1
ATOM 18338 N N . ILE B 1 515 ? 131.68600 135.18900 179.13700 1.000 174.06251 515 ILE f N 1
ATOM 18339 C CA . ILE B 1 515 ? 132.57500 134.03200 179.13300 1.000 174.06251 515 ILE f CA 1
ATOM 18340 C C . ILE B 1 515 ? 133.79500 134.28800 178.26200 1.000 174.06251 515 ILE f C 1
ATOM 18341 O O . ILE B 1 515 ? 134.92500 133.96600 178.64600 1.000 174.06251 515 ILE f O 1
ATOM 18357 N N . ASN B 1 516 ? 133.59100 134.86300 177.07600 1.000 171.67367 516 ASN f N 1
ATOM 18358 C CA . ASN B 1 516 ? 134.66800 134.89800 176.09400 1.000 171.67367 516 ASN f CA 1
ATOM 18359 C C . ASN B 1 516 ? 135.89500 135.63100 176.62700 1.000 171.67367 516 ASN f C 1
ATOM 18360 O O . ASN B 1 516 ? 137.00800 135.41000 176.13900 1.000 171.67367 516 ASN f O 1
ATOM 18371 N N . ASP B 1 517 ? 135.72700 136.49100 177.63300 1.000 169.79605 517 ASP f N 1
ATOM 18372 C CA . ASP B 1 517 ? 136.87400 137.16800 178.23000 1.000 169.79605 517 ASP f CA 1
ATOM 18373 C C . ASP B 1 517 ? 137.17400 136.69500 179.64600 1.000 169.79605 517 ASP f C 1
ATOM 18374 O O . ASP B 1 517 ? 138.10300 137.21800 180.26900 1.000 169.79605 517 ASP f O 1
ATOM 18383 N N . LEU B 1 518 ? 136.41500 135.73300 180.17400 1.000 165.49696 518 LEU f N 1
ATOM 18384 C CA . LEU B 1 518 ? 136.60800 135.25500 181.54300 1.000 165.49696 518 LEU f CA 1
ATOM 18385 C C . LEU B 1 518 ? 136.34000 136.36400 182.55400 1.000 165.49696 518 LEU f C 1
ATOM 18386 O O . LEU B 1 518 ? 137.11200 136.56200 183.49500 1.000 165.49696 518 LEU f O 1
ATOM 18402 N N . THR B 1 519 ? 135.24700 137.10100 182.37100 1.000 175.53346 519 THR f N 1
ATOM 18403 C CA . THR B 1 519 ? 135.02700 138.27700 183.20200 1.000 175.53346 519 THR f CA 1
ATOM 18404 C C . THR B 1 519 ? 133.54500 138.61000 183.22600 1.000 175.53346 519 THR f C 1
ATOM 18405 O O . THR B 1 519 ? 132.69800 137.79700 182.85500 1.000 175.53346 519 THR f O 1
ATOM 18416 N N . ILE B 1 520 ? 133.23400 139.81000 183.70400 1.000 179.53184 520 ILE f N 1
ATOM 18417 C CA . ILE B 1 520 ? 131.87100 140.31900 183.71500 1.000 179.53184 520 ILE f CA 1
ATOM 18418 C C . ILE B 1 520 ? 131.83200 141.62400 182.93800 1.000 179.53184 520 ILE f C 1
ATOM 18419 O O . ILE B 1 520 ? 132.67800 142.50800 183.11200 1.000 179.53184 520 ILE f O 1
ATOM 18435 N N . LYS B 1 521 ? 130.83800 141.73500 182.06700 1.000 186.56666 521 LYS f N 1
ATOM 18436 C CA . LYS B 1 521 ? 130.61000 142.93600 181.26900 1.000 186.56666 521 LYS f CA 1
ATOM 18437 C C . LYS B 1 521 ? 129.48500 143.71000 181.94300 1.000 186.56666 521 LYS f C 1
ATOM 18438 O O . LYS B 1 521 ? 128.31600 143.32000 181.86700 1.000 186.56666 521 LYS f O 1
ATOM 18457 N N . VAL B 1 522 ? 129.84300 144.80700 182.60700 1.000 188.17600 522 VAL f N 1
ATOM 18458 C CA . VAL B 1 522 ? 128.86900 145.56700 183.37800 1.000 188.17600 522 VAL f CA 1
ATOM 18459 C C . VAL B 1 522 ? 127.88300 146.23500 182.43100 1.000 188.17600 522 VAL f C 1
ATOM 18460 O O . VAL B 1 522 ? 128.27600 146.90600 181.46800 1.000 188.17600 522 VAL f O 1
ATOM 18473 N N . LEU B 1 523 ? 126.59400 146.05300 182.70300 1.000 191.95801 523 LEU f N 1
ATOM 18474 C CA . LEU B 1 523 ? 125.56200 146.68100 181.89300 1.000 191.95801 523 LEU f CA 1
ATOM 18475 C C . LEU B 1 523 ? 125.57500 148.19000 182.10000 1.000 191.95801 523 LEU f C 1
ATOM 18476 O O . LEU B 1 523 ? 125.83500 148.68100 183.20200 1.000 191.95801 523 LEU f O 1
ATOM 18492 N N . GLY B 1 524 ? 125.29600 148.92800 181.03000 1.000 195.50469 524 GLY f N 1
ATOM 18493 C CA . GLY B 1 524 ? 125.22000 150.37400 181.11600 1.000 195.50469 524 GLY f CA 1
ATOM 18494 C C . GLY B 1 524 ? 124.43700 150.94300 179.96000 1.000 195.50469 524 GLY f C 1
ATOM 18495 O O . GLY B 1 524 ? 124.53200 150.46100 178.82700 1.000 195.50469 524 GLY f O 1
ATOM 18499 N N . ASP B 1 525 ? 123.65500 151.98500 180.24900 1.000 200.43747 525 ASP f N 1
ATOM 18500 C CA . ASP B 1 525 ? 122.88700 152.66900 179.21700 1.000 200.43747 525 ASP f CA 1
ATOM 18501 C C . ASP B 1 525 ? 123.71400 153.69400 178.45700 1.000 200.43747 525 ASP f C 1
ATOM 18502 O O . ASP B 1 525 ? 123.55700 153.82300 177.23700 1.000 200.43747 525 ASP f O 1
ATOM 18511 N N . GLU B 1 526 ? 124.59000 154.42600 179.14800 1.000 199.78433 526 GLU f N 1
ATOM 18512 C CA . GLU B 1 526 ? 125.45900 155.37300 178.45700 1.000 199.78433 526 GLU f CA 1
ATOM 18513 C C . GLU B 1 526 ? 126.38400 154.65300 177.48500 1.000 199.78433 526 GLU f C 1
ATOM 18514 O O . GLU B 1 526 ? 126.61200 155.12700 176.36600 1.000 199.78433 526 GLU f O 1
ATOM 18526 N N . ARG B 1 527 ? 126.91900 153.50600 177.89300 1.000 192.48637 527 ARG f N 1
ATOM 18527 C CA . ARG B 1 527 ? 127.78700 152.69000 177.05500 1.000 192.48637 527 ARG f CA 1
ATOM 18528 C C . ARG B 1 527 ? 128.10800 151.41600 177.82000 1.000 192.48637 527 ARG f C 1
ATOM 18529 O O . ARG B 1 527 ? 128.06600 151.38800 179.05300 1.000 192.48637 527 ARG f O 1
ATOM 18550 N N . ASP B 1 528 ? 128.42700 150.36300 177.07400 1.000 195.60886 528 ASP f N 1
ATOM 18551 C CA . ASP B 1 528 ? 128.82800 149.11000 177.69700 1.000 195.60886 528 ASP f CA 1
ATOM 18552 C C . ASP B 1 528 ? 130.10100 149.32600 178.50500 1.000 195.60886 528 ASP f C 1
ATOM 18553 O O . ASP B 1 528 ? 131.05600 149.94500 178.02500 1.000 195.60886 528 ASP f O 1
ATOM 18562 N N . ASP B 1 529 ? 130.11200 148.81800 179.73400 1.000 192.15891 529 ASP f N 1
ATOM 18563 C CA . ASP B 1 529 ? 131.20400 149.04900 180.66400 1.000 192.15891 529 ASP f CA 1
ATOM 18564 C C . ASP B 1 529 ? 131.71600 147.72700 181.22000 1.000 192.15891 529 ASP f C 1
ATOM 18565 O O . ASP B 1 529 ? 130.97500 146.74800 181.34200 1.000 192.15891 529 ASP f O 1
ATOM 18574 N N . TYR B 1 530 ? 132.99900 147.72000 181.56000 1.000 184.93187 530 TYR f N 1
ATOM 18575 C CA . TYR B 1 530 ? 133.66800 146.58400 182.17600 1.000 184.93187 530 TYR f CA 1
ATOM 18576 C C . TYR B 1 530 ? 133.86700 146.88000 183.66200 1.000 184.93187 530 TYR f C 1
ATOM 18577 O O . TYR B 1 530 ? 133.53800 147.96500 184.15000 1.000 184.93187 530 TYR f O 1
ATOM 18595 N N . LEU B 1 531 ? 134.40900 145.90300 184.38700 1.000 181.72111 531 LEU f N 1
ATOM 18596 C CA . LEU B 1 531 ? 134.72200 146.10600 185.79500 1.000 181.72111 531 LEU f CA 1
ATOM 18597 C C . LEU B 1 531 ? 135.97600 146.94400 185.99800 1.000 181.72111 531 LEU f C 1
ATOM 18598 O O . LEU B 1 531 ? 136.04400 147.72100 186.95700 1.000 181.72111 531 LEU f O 1
ATOM 18614 N N . SER B 1 532 ? 136.96600 146.81000 185.11400 1.000 179.97861 532 SER f N 1
ATOM 18615 C CA . SER B 1 532 ? 138.20000 147.57400 185.24500 1.000 179.97861 532 SER f CA 1
ATOM 18616 C C . SER B 1 532 ? 138.02400 149.04200 184.88400 1.000 179.97861 532 SER f C 1
ATOM 18617 O O . SER B 1 532 ? 138.86100 149.86100 185.27600 1.000 179.97861 532 SER f O 1
ATOM 18625 N N . GLU B 1 533 ? 136.96500 149.39100 184.15200 1.000 186.94242 533 GLU f N 1
ATOM 18626 C CA . GLU B 1 533 ? 136.77500 150.77900 183.74200 1.000 186.94242 533 GLU f CA 1
ATOM 18627 C C . GLU B 1 533 ? 136.57700 151.69400 184.94500 1.000 186.94242 533 GLU f C 1
ATOM 18628 O O . GLU B 1 533 ? 137.13300 152.79700 184.98900 1.000 186.94242 533 GLU f O 1
ATOM 18640 N N . ILE B 1 534 ? 135.79800 151.25400 185.93000 1.000 188.13494 534 ILE f N 1
ATOM 18641 C CA . ILE B 1 534 ? 135.41900 152.08600 187.06500 1.000 188.13494 534 ILE f CA 1
ATOM 18642 C C . ILE B 1 534 ? 136.02500 151.50500 188.33500 1.000 188.13494 534 ILE f C 1
ATOM 18643 O O . ILE B 1 534 ? 136.31500 150.30700 188.42000 1.000 188.13494 534 ILE f O 1
ATOM 18659 N N . GLY B 1 535 ? 136.21300 152.37100 189.33000 1.000 186.00126 535 GLY f N 1
ATOM 18660 C CA . GLY B 1 535 ? 136.79600 151.97300 190.59700 1.000 186.00126 535 GLY f CA 1
ATOM 18661 C C . GLY B 1 535 ? 135.77400 151.40500 191.56000 1.000 186.00126 535 GLY f C 1
ATOM 18662 O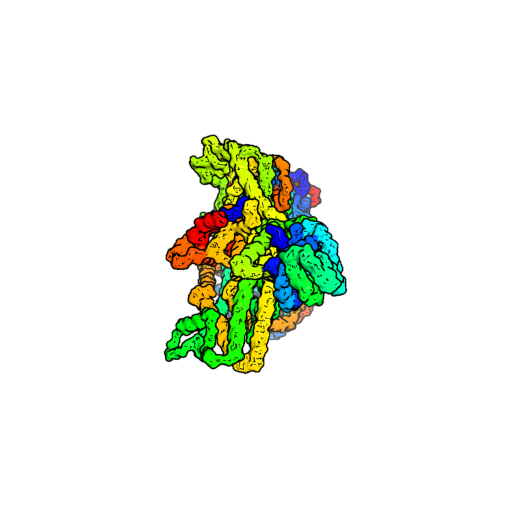 O . GLY B 1 535 ? 135.03700 150.47600 191.21600 1.000 186.00126 535 GLY f O 1
ATOM 18666 N N . SER B 1 536 ? 135.71700 151.95800 192.77300 1.000 183.61421 536 SER f N 1
ATOM 18667 C CA . SER B 1 536 ? 134.73700 151.56000 193.78200 1.000 183.61421 536 SER f CA 1
ATOM 18668 C C . SER B 1 536 ? 134.87200 150.07100 194.11800 1.000 183.61421 536 SER f C 1
ATOM 18669 O O . SER B 1 536 ? 133.98300 149.25400 193.86600 1.000 183.61421 536 SER f O 1
ATOM 18677 N N . GLY B 1 537 ? 136.02900 149.74300 194.69800 1.000 180.36565 537 GLY f N 1
ATOM 18678 C CA . GLY B 1 537 ? 136.30900 148.37400 195.09800 1.000 180.36565 537 GLY f CA 1
ATOM 18679 C C . GLY B 1 537 ? 135.16900 147.70100 195.83100 1.000 180.36565 537 GLY f C 1
ATOM 18680 O O . GLY B 1 537 ? 135.03900 146.47300 195.76500 1.000 180.36565 537 GLY f O 1
ATOM 18684 N N . SER B 1 538 ? 134.33700 148.47100 196.53200 1.000 181.50218 538 SER f N 1
ATOM 18685 C CA . SER B 1 538 ? 133.15600 147.88400 197.15200 1.000 181.50218 538 SER f CA 1
ATOM 18686 C C . SER B 1 538 ? 132.25900 147.24500 196.10200 1.000 181.50218 538 SER f C 1
ATOM 18687 O O . SER B 1 538 ? 131.76700 146.12500 196.29100 1.000 181.50218 538 SER f O 1
ATOM 18695 N N . ASN B 1 539 ? 132.04100 147.93700 194.98200 1.000 184.31930 539 ASN f N 1
ATOM 18696 C CA . ASN B 1 539 ? 131.25900 147.35000 193.90000 1.000 184.31930 539 ASN f CA 1
ATOM 18697 C C . ASN B 1 539 ? 131.95700 146.13500 193.30900 1.000 184.31930 539 ASN f C 1
ATOM 18698 O O . ASN B 1 539 ? 131.29400 145.16900 192.92700 1.000 184.31930 539 ASN f O 1
ATOM 18709 N N . TRP B 1 540 ? 133.28500 146.16700 193.21900 1.000 182.18220 540 TRP f N 1
ATOM 18710 C CA . TRP B 1 540 ? 134.03300 145.00700 192.74400 1.000 182.18220 540 TRP f CA 1
ATOM 18711 C C . TRP B 1 540 ? 133.74100 143.78100 193.60100 1.000 182.18220 540 TRP f C 1
ATOM 18712 O O . TRP B 1 540 ? 133.42800 142.69900 193.08400 1.000 182.18220 540 TRP f O 1
ATOM 18733 N N . LEU B 1 541 ? 133.85400 143.93200 194.92200 1.000 179.66642 541 LEU f N 1
ATOM 18734 C CA . LEU B 1 541 ? 133.60500 142.80900 195.81600 1.000 179.66642 541 LEU f CA 1
ATOM 18735 C C . LEU B 1 541 ? 132.14800 142.37300 195.76300 1.000 179.66642 541 LEU f C 1
ATOM 18736 O O . LEU B 1 541 ? 131.85400 141.17300 195.79800 1.000 179.66642 541 LEU f O 1
ATOM 18752 N N . SER B 1 542 ? 131.22200 143.32800 195.68700 1.000 182.93332 542 SER f N 1
ATOM 18753 C CA . SER B 1 542 ? 129.81400 142.97000 195.56800 1.000 182.93332 542 SER f CA 1
ATOM 18754 C C . SER B 1 542 ? 129.57700 142.15000 194.30900 1.000 182.93332 542 SER f C 1
ATOM 18755 O O . SER B 1 542 ? 128.85100 141.15000 194.32900 1.000 182.93332 542 SER f O 1
ATOM 18763 N N . TYR B 1 543 ? 130.18800 142.56300 193.19900 1.000 182.13609 543 TYR f N 1
ATOM 18764 C CA . TYR B 1 543 ? 130.01300 141.84700 191.94400 1.000 182.13609 543 TYR f CA 1
ATOM 18765 C C . TYR B 1 543 ? 130.59000 140.44100 192.02400 1.000 182.13609 543 TYR f C 1
ATOM 18766 O O . TYR B 1 543 ? 129.94200 139.47500 191.60200 1.000 182.13609 543 TYR f O 1
ATOM 18784 N N . HIS B 1 544 ? 131.80400 140.29600 192.56600 1.000 178.79372 544 HIS f N 1
ATOM 18785 C CA . HIS B 1 544 ? 132.35900 138.95200 192.70800 1.000 178.79372 544 HIS f CA 1
ATOM 18786 C C . HIS B 1 544 ? 131.46900 138.08000 193.57900 1.000 178.79372 544 HIS f C 1
ATOM 18787 O O . HIS B 1 544 ? 131.18500 136.92900 193.23300 1.000 178.79372 544 HIS f O 1
ATOM 18801 N N . LEU B 1 545 ? 131.03500 138.59600 194.72700 1.000 185.23076 545 LEU f N 1
ATOM 18802 C CA . LEU B 1 545 ? 130.18800 137.78800 195.59200 1.000 185.23076 545 LEU f CA 1
ATOM 18803 C C . LEU B 1 545 ? 128.92100 137.36000 194.86600 1.000 185.23076 545 LEU f C 1
ATOM 18804 O O . LEU B 1 545 ? 128.57600 136.16900 194.84300 1.000 185.23076 545 LEU f O 1
ATOM 18820 N N . ALA B 1 546 ? 128.22600 138.31400 194.24500 1.000 184.61816 546 ALA f N 1
ATOM 18821 C CA . ALA B 1 546 ? 126.98000 137.98900 193.56600 1.000 184.61816 546 ALA f CA 1
ATOM 18822 C C . ALA B 1 546 ? 127.20400 136.92800 192.50100 1.000 184.61816 546 ALA f C 1
ATOM 18823 O O . ALA B 1 546 ? 126.48600 135.92400 192.45000 1.000 184.61816 546 ALA f O 1
ATOM 18830 N N . ILE B 1 547 ? 128.21800 137.11500 191.65600 1.000 181.46515 547 ILE f N 1
ATOM 18831 C CA . ILE B 1 547 ? 128.39800 136.20400 190.53200 1.000 181.46515 547 ILE f CA 1
ATOM 18832 C C . ILE B 1 547 ? 128.84400 134.82800 191.00700 1.000 181.46515 547 ILE f C 1
ATOM 18833 O O . ILE B 1 547 ? 128.39400 133.80700 190.48100 1.000 181.46515 547 ILE f O 1
ATOM 18849 N N . LEU B 1 548 ? 129.75600 134.76700 191.97800 1.000 180.64301 548 LEU f N 1
ATOM 18850 C CA . LEU B 1 548 ? 130.24400 133.47100 192.43200 1.000 180.64301 548 LEU f CA 1
ATOM 18851 C C . LEU B 1 548 ? 129.13200 132.67500 193.09800 1.000 180.64301 548 LEU f C 1
ATOM 18852 O O . LEU B 1 548 ? 128.97100 131.47400 192.84100 1.000 180.64301 548 LEU f O 1
ATOM 18868 N N . LEU B 1 549 ? 128.34600 133.32300 193.95900 1.000 186.62988 549 LEU f N 1
ATOM 18869 C CA . LEU B 1 549 ? 127.21900 132.61300 194.54300 1.000 186.62988 549 LEU f CA 1
ATOM 18870 C C . LEU B 1 549 ? 126.17800 132.25600 193.49500 1.000 186.62988 549 LEU f C 1
ATOM 18871 O O . LEU B 1 549 ? 125.54500 131.20300 193.60100 1.000 186.62988 549 LEU f O 1
ATOM 18887 N N . SER B 1 550 ? 126.00400 133.08800 192.46700 1.000 185.86945 550 SER f N 1
ATOM 18888 C CA . SER B 1 550 ? 125.11200 132.72200 191.37500 1.000 185.86945 550 SER f CA 1
ATOM 18889 C C . SER B 1 550 ? 125.59100 131.45600 190.68500 1.000 185.86945 550 SER f C 1
ATOM 18890 O O . SER B 1 550 ? 124.79700 130.55400 190.39400 1.000 185.86945 550 SER f O 1
ATOM 18898 N N . LEU B 1 551 ? 126.89000 131.37900 190.40500 1.000 184.99516 551 LEU f N 1
ATOM 18899 C CA . LEU B 1 551 ? 127.43100 130.21200 189.72400 1.000 184.99516 551 LEU f CA 1
ATOM 18900 C C . LEU B 1 551 ? 127.27600 128.96600 190.58100 1.000 184.99516 551 LEU f C 1
ATOM 18901 O O . LEU B 1 551 ? 126.91300 127.90000 190.07700 1.000 184.99516 551 LEU f O 1
ATOM 18917 N N . HIS B 1 552 ? 127.54500 129.07800 191.88300 1.000 183.22923 552 HIS f N 1
ATOM 18918 C CA . HIS B 1 552 ? 127.39500 127.91600 192.75300 1.000 183.22923 552 HIS f CA 1
ATOM 18919 C C . HIS B 1 552 ? 125.93300 127.49600 192.86300 1.000 183.22923 552 HIS f C 1
ATOM 18920 O O . HIS B 1 552 ? 125.62000 126.29800 192.88700 1.000 183.22923 552 HIS f O 1
ATOM 18934 N N . GLN B 1 553 ? 125.02000 128.46900 192.92100 1.000 185.73949 553 GLN f N 1
ATOM 18935 C CA . GLN B 1 553 ? 123.59900 128.15000 192.94200 1.000 185.73949 553 GLN f CA 1
ATOM 18936 C C . GLN B 1 553 ? 123.18600 127.42000 191.67400 1.000 185.73949 553 GLN f C 1
ATOM 18937 O O . GLN B 1 553 ? 122.43800 126.44000 191.72900 1.000 185.73949 553 GLN f O 1
ATOM 18951 N N . PHE B 1 554 ? 123.65900 127.88900 190.51900 1.000 184.09245 554 PHE f N 1
ATOM 18952 C CA . PHE B 1 554 ? 123.32800 127.22300 189.26400 1.000 184.09245 554 PHE f CA 1
ATOM 18953 C C . PHE B 1 554 ? 123.92900 125.82500 189.21100 1.000 184.09245 554 PHE f C 1
ATOM 18954 O O . PHE B 1 554 ? 123.29000 124.88600 188.72500 1.000 184.09245 554 PHE f O 1
ATOM 18971 N N . TYR B 1 555 ? 125.15900 125.67000 189.70100 1.000 182.81937 555 TYR f N 1
ATOM 18972 C CA . TYR B 1 555 ? 125.77700 124.35100 189.75400 1.000 182.81937 555 TYR f CA 1
ATOM 18973 C C . TYR B 1 555 ? 124.92600 123.38900 190.56800 1.000 182.81937 555 TYR f C 1
ATOM 18974 O O . TYR B 1 555 ? 124.58700 122.29400 190.10700 1.000 182.81937 555 TYR f O 1
ATOM 18992 N N . LEU B 1 556 ? 124.56500 123.78700 191.78700 1.000 186.72011 556 LEU f N 1
ATOM 18993 C CA . LEU B 1 556 ? 123.76100 122.91700 192.63300 1.000 186.72011 556 LEU f CA 1
ATOM 18994 C C . LEU B 1 556 ? 122.32600 122.79100 192.14300 1.000 186.72011 556 LEU f C 1
ATOM 18995 O O . LEU B 1 556 ? 121.61800 121.87900 192.58100 1.000 186.72011 556 LEU f O 1
ATOM 19011 N N . SER B 1 557 ? 121.88500 123.67500 191.24600 1.000 185.58929 557 SER f N 1
ATOM 19012 C CA . SER B 1 557 ? 120.56000 123.52800 190.65800 1.000 185.58929 557 SER f CA 1
ATOM 19013 C C . SER B 1 557 ? 120.45500 122.23600 189.86400 1.000 185.58929 557 SER f C 1
ATOM 19014 O O . SER B 1 557 ? 119.38400 121.62200 189.81500 1.000 185.58929 557 SER f O 1
ATOM 19022 N N . GLN B 1 558 ? 121.54700 121.81700 189.23700 1.000 184.32041 558 GLN f N 1
ATOM 19023 C CA . GLN B 1 558 ? 121.62400 120.54400 188.54200 1.000 184.32041 558 GLN f CA 1
ATOM 19024 C C . GLN B 1 558 ? 122.40500 119.54400 189.38500 1.000 184.32041 558 GLN f C 1
ATOM 19025 O O . GLN B 1 558 ? 122.98100 119.87900 190.42300 1.000 184.32041 558 GLN f O 1
ATOM 19039 N N . LYS B 1 559 ? 122.42400 118.30000 188.91900 1.000 179.14186 559 LYS f N 1
ATOM 19040 C CA . LYS B 1 559 ? 123.05300 117.20300 189.63400 1.000 179.14186 559 LYS f CA 1
ATOM 19041 C C . LYS B 1 559 ? 124.27000 116.70400 188.86900 1.000 179.14186 559 LYS f C 1
ATOM 19042 O O . LYS B 1 559 ? 124.43800 116.97300 187.67600 1.000 179.14186 559 LYS f O 1
ATOM 19061 N N . ASN B 1 560 ? 125.12800 115.97300 189.58100 1.000 180.72374 560 ASN f N 1
ATOM 19062 C CA . ASN B 1 560 ? 126.32200 115.37200 188.99400 1.000 180.72374 560 ASN f CA 1
ATOM 19063 C C . ASN B 1 560 ? 127.26000 116.43000 188.42400 1.000 180.72374 560 ASN f C 1
ATOM 19064 O O . ASN B 1 560 ? 128.05300 116.15300 187.52200 1.000 180.72374 560 ASN f O 1
ATOM 19075 N N . ASN B 1 561 ? 127.17700 117.64800 188.94600 1.000 180.48369 561 ASN f N 1
ATOM 19076 C CA . ASN B 1 561 ? 128.01700 118.72400 188.45600 1.000 180.48369 561 ASN f CA 1
ATOM 19077 C C . ASN B 1 561 ? 129.45800 118.53400 188.92700 1.000 180.48369 561 ASN f C 1
ATOM 19078 O O . ASN B 1 561 ? 129.70500 118.33000 190.11800 1.000 180.48369 561 ASN f O 1
ATOM 19089 N N . PRO B 1 562 ? 130.43200 118.60500 188.01400 1.000 179.23426 562 PRO f N 1
ATOM 19090 C CA . PRO B 1 562 ? 131.81300 118.30500 188.42600 1.000 179.23426 562 PRO f CA 1
ATOM 19091 C C . PRO B 1 562 ? 132.33600 119.25100 189.48700 1.000 179.23426 562 PRO f C 1
ATOM 19092 O O . PRO B 1 562 ? 133.17700 118.85500 190.30300 1.000 179.23426 562 PRO f O 1
ATOM 19103 N N . VAL B 1 563 ? 131.86400 120.49000 189.49800 1.000 178.59721 563 VAL f N 1
ATOM 19104 C CA . VAL B 1 563 ? 132.38300 121.49200 190.43700 1.000 178.59721 563 VAL f CA 1
ATOM 19105 C C . VAL B 1 563 ? 132.01300 121.09400 191.85900 1.000 178.59721 563 VAL f C 1
ATOM 19106 O O . VAL B 1 563 ? 130.88500 120.62400 192.09200 1.000 178.59721 563 VAL f O 1
ATOM 19119 N N . PRO B 1 564 ? 132.90000 121.26900 192.83700 1.000 183.48779 564 PRO f N 1
ATOM 19120 C CA . PRO B 1 564 ? 132.51600 121.02400 194.23000 1.000 183.48779 564 PRO f CA 1
ATOM 19121 C C . PRO B 1 564 ? 131.38900 121.94900 194.65800 1.000 183.48779 564 PRO f C 1
ATOM 19122 O O . PRO B 1 564 ? 130.93900 122.82300 193.91400 1.000 183.48779 564 PRO f O 1
ATOM 19133 N N . SER B 1 565 ? 130.91900 121.73600 195.88300 1.000 187.73416 565 SER f N 1
ATOM 19134 C CA . SER B 1 565 ? 129.86100 122.54100 196.48200 1.000 187.73416 565 SER f CA 1
ATOM 19135 C C . SER B 1 565 ? 130.36600 123.28500 197.71400 1.000 187.73416 565 SER f C 1
ATOM 19136 O O . SER B 1 565 ? 129.64900 123.44200 198.70400 1.000 187.73416 565 SER f O 1
ATOM 19144 N N . PHE B 1 566 ? 131.61400 123.74600 197.66700 1.000 186.45745 566 PHE f N 1
ATOM 19145 C CA . PHE B 1 566 ? 132.17900 124.55100 198.73700 1.000 186.45745 566 PHE f CA 1
ATOM 19146 C C . PHE B 1 566 ? 132.97300 125.69400 198.12600 1.000 186.45745 566 PHE f C 1
ATOM 19147 O O . PHE B 1 566 ? 133.61200 125.53900 197.08300 1.000 186.45745 566 PHE f O 1
ATOM 19164 N N . LEU B 1 567 ? 132.92900 126.84500 198.79200 1.000 186.85006 567 LEU f N 1
ATOM 19165 C CA . LEU B 1 567 ? 133.59200 128.05100 198.31800 1.000 186.85006 567 LEU f CA 1
ATOM 19166 C C . LEU B 1 567 ? 134.39200 128.66200 199.45500 1.000 186.85006 567 LEU f C 1
ATOM 19167 O O . LEU B 1 567 ? 134.00100 128.56200 200.62100 1.000 186.85006 567 LEU f O 1
ATOM 19183 N N . ILE B 1 568 ? 135.51200 129.29100 199.11000 1.000 188.04049 568 ILE f N 1
ATOM 19184 C CA . ILE B 1 568 ? 136.38500 129.93900 200.07900 1.000 188.04049 568 ILE f CA 1
ATOM 19185 C C . ILE B 1 568 ? 136.58200 131.38200 199.64300 1.000 188.04049 568 ILE f C 1
ATOM 19186 O O . ILE B 1 568 ? 137.02700 131.64500 198.51800 1.000 188.04049 568 ILE f O 1
ATOM 19202 N N . LEU B 1 569 ? 136.25300 132.31500 200.53100 1.000 187.05443 569 LEU f N 1
ATOM 19203 C CA . LEU B 1 569 ? 136.58800 133.71900 200.35500 1.000 187.05443 569 LEU f CA 1
ATOM 19204 C C . LEU B 1 569 ? 137.64700 134.09100 201.38300 1.000 187.05443 569 LEU f C 1
ATOM 19205 O O . LEU B 1 569 ? 137.57600 133.65400 202.53500 1.000 187.05443 569 LEU f O 1
ATOM 19221 N N . ASP B 1 570 ? 138.63300 134.87700 200.96600 1.000 187.75364 570 ASP f N 1
ATOM 19222 C CA . ASP B 1 570 ? 139.76000 135.24800 201.81800 1.000 187.75364 570 ASP f CA 1
ATOM 19223 C C . ASP B 1 570 ? 139.71100 136.75200 202.06100 1.000 187.75364 570 ASP f C 1
ATOM 19224 O O . ASP B 1 570 ? 139.94700 137.54600 201.14600 1.000 187.75364 570 ASP f O 1
ATOM 19233 N N . GLN B 1 571 ? 139.41800 137.13800 203.29700 1.000 189.20046 571 GLN f N 1
ATOM 19234 C CA . GLN B 1 571 ? 139.40600 138.54200 203.68000 1.000 189.20046 571 GLN f CA 1
ATOM 19235 C C . GLN B 1 571 ? 138.51700 139.35300 202.74900 1.000 189.20046 571 GLN f C 1
ATOM 19236 O O . GLN B 1 571 ? 139.00500 140.26900 202.07800 1.000 189.20046 571 GLN f O 1
ATOM 19250 N N . PRO B 1 572 ? 137.22100 139.06500 202.67600 1.000 184.37096 572 PRO f N 1
ATOM 19251 C CA . PRO B 1 572 ? 136.34200 139.90600 201.85800 1.000 184.37096 572 PRO f CA 1
ATOM 19252 C C . PRO B 1 572 ? 135.90200 141.15300 202.60600 1.000 184.37096 572 PRO f C 1
ATOM 19253 O O . PRO B 1 572 ? 134.73000 141.54200 202.56500 1.000 184.37096 572 PRO f O 1
ATOM 19264 N N . SER B 1 573 ? 136.85100 141.78800 203.29300 1.000 185.33733 573 SER f N 1
ATOM 19265 C CA . SER B 1 573 ? 136.60900 143.05400 203.96400 1.000 185.33733 573 SER f CA 1
ATOM 19266 C C . SER B 1 573 ? 137.79500 144.00000 203.87300 1.000 185.33733 573 SER f C 1
ATOM 19267 O O . SER B 1 573 ? 137.73000 145.09500 204.43900 1.000 185.33733 573 SER f O 1
ATOM 19275 N N . GLN B 1 574 ? 138.87100 143.61900 203.18200 1.000 184.63110 574 GLN f N 1
ATOM 19276 C CA . GLN B 1 574 ? 140.05400 144.46600 203.12300 1.000 184.63110 574 GLN f CA 1
ATOM 19277 C C . GLN B 1 574 ? 139.77200 145.78300 202.41800 1.000 184.63110 574 GLN f C 1
ATOM 19278 O O . GLN B 1 574 ? 140.48600 146.76400 202.65000 1.000 184.63110 574 GLN f O 1
ATOM 19292 N N . VAL B 1 575 ? 138.74500 145.82800 201.56600 1.000 180.53712 575 VAL f N 1
ATOM 19293 C CA . VAL B 1 575 ? 138.35400 147.07600 200.92300 1.000 180.53712 575 VAL f CA 1
ATOM 19294 C C . VAL B 1 575 ? 137.79500 148.08400 201.91200 1.000 180.53712 575 VAL f C 1
ATOM 19295 O O . VAL B 1 575 ? 137.61400 149.25300 201.55600 1.000 180.53712 575 VAL f O 1
ATOM 19308 N N . TYR B 1 576 ? 137.51400 147.66100 203.14100 1.000 182.95021 576 TYR f N 1
ATOM 19309 C CA . TYR B 1 576 ? 136.99600 148.53200 204.19000 1.000 182.95021 576 TYR f CA 1
ATOM 19310 C C . TYR B 1 576 ? 138.05300 148.78200 205.26000 1.000 182.95021 576 TYR f C 1
ATOM 19311 O O . TYR B 1 576 ? 137.75300 148.83600 206.45400 1.000 182.95021 576 TYR f O 1
ATOM 19329 N N . PHE B 1 577 ? 139.30500 148.92700 204.83800 1.000 185.53181 577 PHE f N 1
ATOM 19330 C CA . PHE B 1 577 ? 140.40200 149.20300 205.75600 1.000 185.53181 577 PHE f CA 1
ATOM 19331 C C . PHE B 1 577 ? 140.92000 150.62500 205.57100 1.000 185.53181 577 PHE f C 1
ATOM 19332 O O . PHE B 1 577 ? 140.67800 151.25700 204.54300 0.000 185.53181 577 PHE f O 1
ATOM 19349 N N . GLU B 1 597 ? 129.03100 152.50300 210.38400 1.000 185.89070 597 GLU f N 1
ATOM 19350 C CA . GLU B 1 597 ? 129.16600 152.63200 208.93800 1.000 185.89070 597 GLU f CA 1
ATOM 19351 C C . GLU B 1 597 ? 130.13800 151.58600 208.40300 1.000 185.89070 597 GLU f C 1
ATOM 19352 O O . GLU B 1 597 ? 129.95400 151.05300 207.31000 1.000 185.89070 597 GLU f O 1
ATOM 19364 N N . ASP B 1 598 ? 131.17300 151.29300 209.19000 1.000 187.01136 598 ASP f N 1
ATOM 19365 C CA . ASP B 1 598 ? 132.16100 150.29200 208.81600 1.000 187.01136 598 ASP f CA 1
ATOM 19366 C C . ASP B 1 598 ? 131.62800 148.87100 208.91500 1.000 187.01136 598 ASP f C 1
ATOM 19367 O O . ASP B 1 598 ? 132.30600 147.93800 208.47100 1.000 187.01136 598 ASP f O 1
ATOM 19376 N N . VAL B 1 599 ? 130.44000 148.68700 209.48700 1.000 194.91561 599 VAL f N 1
ATOM 19377 C CA . VAL B 1 599 ? 129.92100 147.34700 209.72700 1.000 194.91561 599 VAL f CA 1
ATOM 19378 C C . VAL B 1 599 ? 128.68100 147.04700 208.88800 1.000 194.91561 599 VAL f C 1
ATOM 19379 O O . VAL B 1 599 ? 128.36300 145.87600 208.66100 1.000 194.91561 599 VAL f O 1
ATOM 19392 N N . GLU B 1 600 ? 127.96800 148.07200 208.41900 1.000 192.49842 600 GLU f N 1
ATOM 19393 C CA . GLU B 1 600 ? 126.70700 147.81900 207.72900 1.000 192.49842 600 GLU f CA 1
ATOM 19394 C C . GLU B 1 600 ? 126.92600 147.10900 206.39800 1.000 192.49842 600 GLU f C 1
ATOM 19395 O O . GLU B 1 600 ? 126.16300 146.20500 206.04300 1.000 192.49842 600 GLU f O 1
ATOM 19407 N N . ALA B 1 601 ? 127.95700 147.49600 205.64600 1.000 190.35231 601 ALA f N 1
ATOM 19408 C CA . ALA B 1 601 ? 128.18100 146.88100 204.34100 1.000 190.35231 601 ALA f CA 1
ATOM 19409 C C . ALA B 1 601 ? 128.56200 145.41200 204.48200 1.000 190.35231 601 ALA f C 1
ATOM 19410 O O . ALA B 1 601 ? 127.98800 144.53800 203.81600 1.000 190.35231 601 ALA f O 1
ATOM 19417 N N . VAL B 1 602 ? 129.54200 145.12100 205.33900 1.000 192.48936 602 VAL f N 1
ATOM 19418 C CA . VAL B 1 602 ? 129.94400 143.73600 205.54100 1.000 192.48936 602 VAL f CA 1
ATOM 19419 C C . VAL B 1 602 ? 128.79300 142.93700 206.12800 1.000 192.48936 602 VAL f C 1
ATOM 19420 O O . VAL B 1 602 ? 128.62000 141.75800 205.80400 1.000 192.48936 602 VAL f O 1
ATOM 19433 N N . ARG B 1 603 ? 127.99000 143.55300 206.99600 1.000 196.55502 603 ARG f N 1
ATOM 19434 C CA . ARG B 1 603 ? 126.82600 142.86200 207.53700 1.000 196.55502 603 ARG f CA 1
ATOM 19435 C C . ARG B 1 603 ? 125.83900 142.51200 206.43300 1.000 196.55502 603 ARG f C 1
ATOM 19436 O O . ARG B 1 603 ? 125.29900 141.40100 206.40500 1.000 196.55502 603 ARG f O 1
ATOM 19457 N N . ARG B 1 604 ? 125.58800 143.44900 205.51800 1.000 193.05868 604 ARG f N 1
ATOM 19458 C CA . ARG B 1 604 ? 124.70100 143.17000 204.39500 1.000 193.05868 604 ARG f CA 1
ATOM 19459 C C . ARG B 1 604 ? 125.22500 142.00000 203.57700 1.000 193.05868 604 ARG f C 1
ATOM 19460 O O . ARG B 1 604 ? 124.48100 141.06600 203.24800 1.000 193.05868 604 ARG f O 1
ATOM 19481 N N . ALA B 1 605 ? 126.51600 142.03300 203.24900 1.000 193.00075 605 ALA f N 1
ATOM 19482 C CA . ALA B 1 605 ? 127.09800 140.96900 202.43900 1.000 193.00075 605 ALA f CA 1
ATOM 19483 C C . ALA B 1 605 ? 126.99100 139.62500 203.14800 1.000 193.00075 605 ALA f C 1
ATOM 19484 O O . ALA B 1 605 ? 126.61000 138.61600 202.54300 1.000 193.00075 605 ALA f O 1
ATOM 19491 N N . PHE B 1 606 ? 127.31500 139.59300 204.44000 1.000 192.16540 606 PHE f N 1
ATOM 19492 C CA . PHE B 1 606 ? 127.28700 138.33400 205.17000 1.000 192.16540 606 PHE f CA 1
ATOM 19493 C C . PHE B 1 606 ? 125.87100 137.80400 205.32500 1.000 192.16540 606 PHE f C 1
ATOM 19494 O O . PHE B 1 606 ? 125.65900 136.59000 205.24100 1.000 192.16540 606 PHE f O 1
ATOM 19511 N N . LYS B 1 607 ? 124.88800 138.67700 205.54800 1.000 194.04279 607 LYS f N 1
ATOM 19512 C CA . LYS B 1 607 ? 123.52100 138.18500 205.64600 1.000 194.04279 607 LYS f CA 1
ATOM 19513 C C . LYS B 1 607 ? 123.02300 137.68200 204.29900 1.000 194.04279 607 LYS f C 1
ATOM 19514 O O . LYS B 1 607 ? 122.28200 136.69800 204.24900 1.000 194.04279 607 LYS f O 1
ATOM 19533 N N . ALA B 1 608 ? 123.43300 138.31800 203.19900 1.000 191.22258 608 ALA f N 1
ATOM 19534 C CA . ALA B 1 608 ? 123.09100 137.78000 201.88600 1.000 191.22258 608 ALA f CA 1
ATOM 19535 C C . ALA B 1 608 ? 123.71800 136.40600 201.67900 1.000 191.22258 608 ALA f C 1
ATOM 19536 O O . ALA B 1 608 ? 123.07700 135.49200 201.14000 1.000 191.22258 608 ALA f O 1
ATOM 19543 N N . MET B 1 609 ? 124.97500 136.24300 202.09800 1.000 190.57919 609 MET f N 1
ATOM 19544 C CA . MET B 1 609 ? 125.62900 134.94300 201.98500 1.000 190.57919 609 MET f CA 1
ATOM 19545 C C . MET B 1 609 ? 124.89600 133.89400 202.80800 1.000 190.57919 609 MET f C 1
ATOM 19546 O O . MET B 1 609 ? 124.68400 132.76300 202.35100 1.000 190.57919 609 MET f O 1
ATOM 19560 N N . GLY B 1 610 ? 124.49400 134.25400 204.02500 1.000 192.64361 610 GLY f N 1
ATOM 19561 C CA . GLY B 1 610 ? 123.72300 133.33200 204.84000 1.000 192.64361 610 GLY f CA 1
ATOM 19562 C C . GLY B 1 610 ? 122.39500 132.97600 204.20400 1.000 192.64361 610 GLY f C 1
ATOM 19563 O O . GLY B 1 610 ? 121.96500 131.82200 204.25000 1.000 192.64361 610 GLY f O 1
ATOM 19567 N N . ASN B 1 611 ? 121.72500 133.96100 203.60300 1.000 192.29368 611 ASN f N 1
ATOM 19568 C CA . ASN B 1 611 ? 120.46700 133.68500 202.91900 1.000 192.29368 611 ASN f CA 1
ATOM 19569 C C . ASN B 1 611 ? 120.67200 132.67600 201.80000 1.000 192.29368 611 ASN f C 1
ATOM 19570 O O . ASN B 1 611 ? 119.94700 131.68100 201.70400 1.000 192.29368 611 ASN f O 1
ATOM 19581 N N . VAL B 1 612 ? 121.66400 132.91500 200.94100 1.000 191.64404 612 VAL f N 1
ATOM 19582 C CA . VAL B 1 612 ? 121.87000 132.00900 199.81400 1.000 191.64404 612 VAL f CA 1
ATOM 19583 C C . VAL B 1 612 ? 122.23600 130.61600 200.31300 1.000 191.64404 612 VAL f C 1
ATOM 19584 O O . VAL B 1 612 ? 121.77400 129.60800 199.76600 1.000 191.64404 612 VAL f O 1
ATOM 19597 N N . VAL B 1 613 ? 123.06000 130.53000 201.36000 1.000 192.39659 613 VAL f N 1
ATOM 19598 C CA . VAL B 1 613 ? 123.45200 129.22100 201.87200 1.000 192.39659 613 VAL f CA 1
ATOM 19599 C C . VAL B 1 613 ? 122.25000 128.48700 202.45400 1.000 192.39659 613 VAL f C 1
ATOM 19600 O O . VAL B 1 613 ? 122.05200 127.29300 202.19800 1.000 192.39659 613 VAL f O 1
ATOM 19613 N N . ILE B 1 614 ? 121.42900 129.18100 203.24300 1.000 192.49704 614 ILE f N 1
ATOM 19614 C CA . ILE B 1 614 ? 120.29000 128.53200 203.88300 1.000 192.49704 614 ILE f CA 1
ATOM 19615 C C . ILE B 1 614 ? 119.26900 128.09400 202.84300 1.000 192.49704 614 ILE f C 1
ATOM 19616 O O . ILE B 1 614 ? 118.75600 126.97000 202.89200 1.000 192.49704 614 ILE f O 1
ATOM 19632 N N . LYS B 1 615 ? 118.95800 128.96600 201.88300 1.000 191.01250 615 LYS f N 1
ATOM 19633 C CA . LYS B 1 615 ? 118.02600 128.60100 200.82500 1.000 191.01250 615 LYS f CA 1
ATOM 19634 C C . LYS B 1 615 ? 118.56500 127.48500 199.94500 1.000 191.01250 615 LYS f C 1
ATOM 19635 O O . LYS B 1 615 ? 117.79500 126.89400 199.17900 1.000 191.01250 615 LYS f O 1
ATOM 19654 N N . GLU B 1 616 ? 119.85800 127.18400 200.03700 1.000 192.54463 616 GLU f N 1
ATOM 19655 C CA . GLU B 1 616 ? 120.45500 126.07700 199.30600 1.000 192.54463 616 GLU f CA 1
ATOM 19656 C C . GLU B 1 616 ? 120.26600 124.74100 200.01100 1.000 192.54463 616 GLU f C 1
ATOM 19657 O O . GLU B 1 616 ? 120.73500 123.71800 199.50200 1.000 192.54463 616 GLU f O 1
ATOM 19669 N N . LYS B 1 617 ? 119.59300 124.72500 201.16100 1.000 191.42672 617 LYS f N 1
ATOM 19670 C CA . LYS B 1 617 ? 119.30600 123.49800 201.89900 1.000 191.42672 617 LYS f CA 1
ATOM 19671 C C . LYS B 1 617 ? 120.59600 122.84500 202.39800 1.000 191.42672 617 LYS f C 1
ATOM 19672 O O . LYS B 1 617 ? 120.88500 121.67700 202.12900 1.000 191.42672 617 LYS f O 1
ATOM 19691 N N . GLY B 1 618 ? 121.37600 123.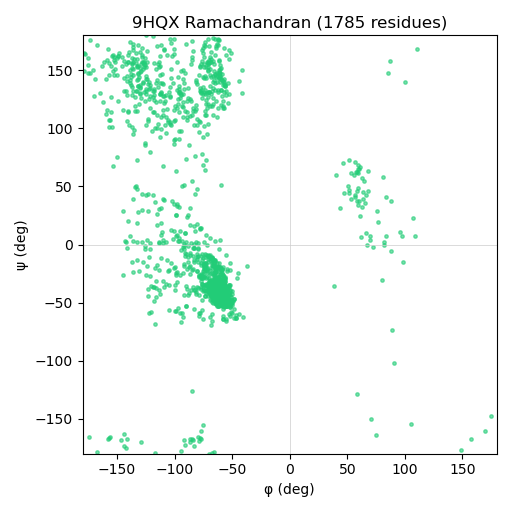63600 203.13100 1.000 192.59913 618 GLY f N 1
ATOM 19692 C CA . GLY B 1 618 ? 122.54500 123.14400 203.83800 1.000 192.59913 618 GLY f CA 1
ATOM 19693 C C . GLY B 1 618 ? 123.42600 122.19600 203.05100 1.000 192.59913 618 GLY f C 1
ATOM 19694 O O . GLY B 1 618 ? 124.05600 121.30600 203.63000 1.000 192.59913 618 GLY f O 1
ATOM 19698 N N . LYS B 1 619 ? 123.48400 122.37600 201.73100 1.000 192.21357 619 LYS f N 1
ATOM 19699 C CA . LYS B 1 619 ? 124.35900 121.58300 200.88100 1.000 192.21357 619 LYS f CA 1
ATOM 19700 C C . LYS B 1 619 ? 125.58000 122.35100 200.40100 1.000 192.21357 619 LYS f C 1
ATOM 19701 O O . LYS B 1 619 ? 126.59100 121.72400 200.07000 1.000 192.21357 619 LYS f O 1
ATOM 19720 N N . LEU B 1 620 ? 125.51700 123.67800 200.37100 1.000 191.65231 620 LEU f N 1
ATOM 19721 C CA . LEU B 1 620 ? 126.63200 124.51800 199.95700 1.000 191.65231 620 LEU f CA 1
ATOM 19722 C C . LEU B 1 620 ? 127.38500 124.98700 201.19200 1.000 191.65231 620 LEU f C 1
ATOM 19723 O O . LEU B 1 620 ? 126.77100 125.43600 202.16500 1.000 191.65231 620 LEU f O 1
ATOM 19739 N N . GLN B 1 621 ? 128.70800 124.88400 201.15000 1.000 193.80637 621 GLN f N 1
ATOM 19740 C CA . GLN B 1 621 ? 129.56100 125.27000 202.26200 1.000 193.80637 621 GLN f CA 1
ATOM 19741 C C . GLN B 1 621 ? 130.34600 126.52200 201.89700 1.000 193.80637 621 GLN f C 1
ATOM 19742 O O . GLN B 1 621 ? 130.83400 126.65300 200.77100 1.000 193.80637 621 GLN f O 1
ATOM 19756 N N . LEU B 1 622 ? 130.44900 127.44800 202.84700 1.000 191.36059 622 LEU f N 1
ATOM 19757 C CA . LEU B 1 622 ? 131.16600 128.70200 202.65200 1.000 191.36059 622 LEU f CA 1
ATOM 19758 C C . LEU B 1 622 ? 132.18800 128.86400 203.76400 1.000 191.36059 622 LEU f C 1
ATOM 19759 O O . LEU B 1 622 ? 131.86000 128.69500 204.94300 1.000 191.36059 622 LEU f O 1
ATOM 19775 N N . ILE B 1 623 ? 133.41700 129.19400 203.38900 1.000 191.69792 623 ILE f N 1
ATOM 19776 C CA . ILE B 1 623 ? 134.50700 129.41200 204.32900 1.000 191.69792 623 ILE f CA 1
ATOM 19777 C C . ILE B 1 623 ? 135.02200 130.81900 204.06500 1.000 191.69792 623 ILE f C 1
ATOM 19778 O O . ILE B 1 623 ? 135.70400 131.06100 203.06500 1.000 191.69792 623 ILE f O 1
ATOM 19794 N N . VAL B 1 624 ? 134.71000 131.75100 204.95700 1.000 190.22209 624 VAL f N 1
ATOM 19795 C CA . VAL B 1 624 ? 135.02100 133.16100 204.75500 1.000 190.22209 624 VAL f CA 1
ATOM 19796 C C . VAL B 1 624 ? 136.03700 133.56800 205.81300 1.000 190.22209 624 VAL f C 1
ATOM 19797 O O . VAL B 1 624 ? 135.69800 133.74400 206.98800 1.000 190.22209 624 VAL f O 1
ATOM 19810 N N . LEU B 1 625 ? 137.29300 133.69800 205.40400 1.000 192.09154 625 LEU f N 1
ATOM 19811 C CA . LEU B 1 625 ? 138.29000 134.31800 206.25900 1.000 192.09154 625 LEU f CA 1
ATOM 19812 C C . LEU B 1 625 ? 138.10700 135.82600 206.23500 1.000 192.09154 625 LEU f C 1
ATOM 19813 O O . LEU B 1 625 ? 138.01300 136.43700 205.16800 1.000 192.09154 625 LEU f O 1
ATOM 19829 N N . ASP B 1 626 ? 138.05600 136.42900 207.41700 1.000 192.90049 626 ASP f N 1
ATOM 19830 C CA . ASP B 1 626 ? 137.75600 137.84700 207.50800 1.000 192.90049 626 ASP f CA 1
ATOM 19831 C C . ASP B 1 626 ? 138.41900 138.41100 208.75200 1.000 192.90049 626 ASP f C 1
ATOM 19832 O O . ASP B 1 626 ? 138.73900 137.68300 209.69400 1.000 192.90049 626 ASP f O 1
ATOM 19841 N N . HIS B 1 627 ? 138.63600 139.72300 208.73100 1.000 194.78644 627 HIS f N 1
ATOM 19842 C CA . HIS B 1 627 ? 139.16300 140.44300 209.88000 1.000 194.78644 627 HIS f CA 1
ATOM 19843 C C . HIS B 1 627 ? 138.06300 141.04300 210.74500 1.000 194.78644 627 HIS f C 1
ATOM 19844 O O . HIS B 1 627 ? 138.35900 141.57800 211.81900 1.000 194.78644 627 HIS f O 1
ATOM 19858 N N . ALA B 1 628 ? 136.80700 140.94000 210.32300 1.000 195.39302 628 ALA f N 1
ATOM 19859 C CA . ALA B 1 628 ? 135.72600 141.58400 211.04900 1.000 195.39302 628 ALA f CA 1
ATOM 19860 C C . ALA B 1 628 ? 135.60400 140.99500 212.45400 1.000 195.39302 628 ALA f C 1
ATOM 19861 O O . ALA B 1 628 ? 135.83600 139.79800 212.64800 1.000 195.39302 628 ALA f O 1
ATOM 19868 N N . PRO B 1 629 ? 135.24900 141.80500 213.45100 1.000 197.29126 629 PRO f N 1
ATOM 19869 C CA . PRO B 1 629 ? 135.05200 141.27200 214.80400 1.000 197.29126 629 PRO f CA 1
ATOM 19870 C C . PRO B 1 629 ? 134.01400 140.16100 214.83100 1.000 197.29126 629 PRO f C 1
ATOM 19871 O O . PRO B 1 629 ? 133.28400 139.91300 213.86900 1.000 197.29126 629 PRO f O 1
ATOM 19882 N N . ARG B 1 630 ? 133.95200 139.48500 215.98000 1.000 198.93882 630 ARG f N 1
ATOM 19883 C CA . ARG B 1 630 ? 133.05300 138.34600 216.12500 1.000 198.93882 630 ARG f CA 1
ATOM 19884 C C . ARG B 1 630 ? 131.60000 138.76300 215.93100 1.000 198.93882 630 ARG f C 1
ATOM 19885 O O . ARG B 1 630 ? 130.87100 138.17300 215.12500 1.000 198.93882 630 ARG f O 1
ATOM 19906 N N . GLU B 1 631 ? 131.16300 139.79000 216.66100 1.000 198.49448 631 GLU f N 1
ATOM 19907 C CA . GLU B 1 631 ? 129.77100 140.21500 216.58200 1.000 198.49448 631 GLU f CA 1
ATOM 19908 C C . GLU B 1 631 ? 129.39500 140.70500 215.19300 1.000 198.49448 631 GLU f C 1
ATOM 19909 O O . GLU B 1 631 ? 128.23000 140.58100 214.80300 1.000 198.49448 631 GLU f O 1
ATOM 19921 N N . VAL B 1 632 ? 130.35000 141.25000 214.43900 1.000 195.39855 632 VAL f N 1
ATOM 19922 C CA . VAL B 1 632 ? 130.03200 141.78700 213.12000 1.000 195.39855 632 VAL f CA 1
ATOM 19923 C C . VAL B 1 632 ? 129.37100 140.71600 212.26400 1.000 195.39855 632 VAL f C 1
ATOM 19924 O O . VAL B 1 632 ? 128.34200 140.95600 211.62300 1.000 195.39855 632 VAL f O 1
ATOM 19937 N N . TRP B 1 633 ? 129.95100 139.51600 212.24800 1.000 196.80434 633 TRP f N 1
ATOM 19938 C CA . TRP B 1 633 ? 129.35000 138.41700 211.50600 1.000 196.80434 633 TRP f CA 1
ATOM 19939 C C . TRP B 1 633 ? 128.39600 137.59100 212.35600 1.000 196.80434 633 TRP f C 1
ATOM 19940 O O . TRP B 1 633 ? 127.67700 136.74800 211.81000 1.000 196.80434 633 TRP f O 1
ATOM 19961 N N . GLY B 1 634 ? 128.36800 137.81200 213.67300 1.000 197.25007 634 GLY f N 1
ATOM 19962 C CA . GLY B 1 634 ? 127.39200 137.13500 214.51000 1.000 197.25007 634 GLY f CA 1
ATOM 19963 C C . GLY B 1 634 ? 125.98600 137.67200 214.37900 1.000 197.25007 634 GLY f C 1
ATOM 19964 O O . GLY B 1 634 ? 125.02800 136.95500 214.68300 1.000 197.25007 634 GLY f O 1
ATOM 19968 N N . GLU B 1 635 ? 125.84100 138.91900 213.93000 1.000 196.21461 635 GLU f N 1
ATOM 19969 C CA . GLU B 1 635 ? 124.52300 139.51900 213.77600 1.000 196.21461 635 GLU f CA 1
ATOM 19970 C C . GLU B 1 635 ? 123.69200 138.82400 212.70700 1.000 196.21461 635 GLU f C 1
ATOM 19971 O O . GLU B 1 635 ? 122.46600 138.97700 212.69600 1.000 196.21461 635 GLU f O 1
ATOM 19983 N N . ILE B 1 636 ? 124.32400 138.06800 211.81700 1.000 195.36459 636 ILE f N 1
ATOM 19984 C CA . ILE B 1 636 ? 123.61000 137.38100 210.74700 1.000 195.36459 636 ILE f CA 1
ATOM 19985 C C . ILE B 1 636 ? 122.88600 136.17500 211.32500 1.000 195.36459 636 ILE f C 1
ATOM 19986 O O . ILE B 1 636 ? 123.45200 135.41500 212.11900 1.000 195.36459 636 ILE f O 1
ATOM 20002 N N . ASP B 1 637 ? 121.63000 135.99700 210.92600 1.000 195.29638 637 ASP f N 1
ATOM 20003 C CA . ASP B 1 637 ? 120.84400 134.85100 211.36100 1.000 195.29638 637 ASP f CA 1
ATOM 20004 C C . ASP B 1 637 ? 121.12700 133.67000 210.44000 1.000 195.29638 637 ASP f C 1
ATOM 20005 O O . ASP B 1 637 ? 120.94600 133.76900 209.22100 1.000 195.29638 637 ASP f O 1
ATOM 20014 N N . GLY B 1 638 ? 121.57000 132.55900 211.01800 1.000 194.66102 638 GLY f N 1
ATOM 20015 C CA . GLY B 1 638 ? 121.87200 131.36500 210.25900 1.000 194.66102 638 GLY f CA 1
ATOM 20016 C C . GLY B 1 638 ? 123.32200 131.19000 209.86900 1.000 194.66102 638 GLY f C 1
ATOM 20017 O O . GLY B 1 638 ? 123.62200 130.30900 209.05600 1.000 194.66102 638 GLY f O 1
ATOM 20021 N N . VAL B 1 639 ? 124.22700 131.99800 210.41500 1.000 195.05283 639 VAL f N 1
ATOM 20022 C CA . VAL B 1 639 ? 125.65700 131.89400 210.15000 1.000 195.05283 639 VAL f CA 1
ATOM 20023 C C . VAL B 1 639 ? 126.36500 131.67000 211.47600 1.000 195.05283 639 VAL f C 1
ATOM 20024 O O . VAL B 1 639 ? 126.07400 132.35500 212.46300 1.000 195.05283 639 VAL f O 1
ATOM 20037 N N . VAL B 1 640 ? 127.29400 130.71900 211.49800 1.000 194.30788 640 VAL f N 1
ATOM 20038 C CA . VAL B 1 640 ? 127.97000 130.30600 212.72000 1.000 194.30788 640 VAL f CA 1
ATOM 20039 C C . VAL B 1 640 ? 129.47500 130.38200 212.50900 1.000 194.30788 640 VAL f C 1
ATOM 20040 O O . VAL B 1 640 ? 129.96400 130.26600 211.38100 1.000 194.30788 640 VAL f O 1
ATOM 20053 N N . GLY B 1 641 ? 130.19900 130.59100 213.60100 1.000 196.42439 641 GLY f N 1
ATOM 20054 C CA . GLY B 1 641 ? 131.64000 130.68700 213.56500 1.000 196.42439 641 GLY f CA 1
ATOM 20055 C C . GLY B 1 641 ? 132.18700 130.79500 214.97100 1.000 196.42439 641 GLY f C 1
ATOM 20056 O O . GLY B 1 641 ? 131.48800 130.53300 215.95100 1.000 196.42439 641 GLY f O 1
ATOM 20060 N N . LEU B 1 642 ? 133.46000 131.18700 215.06200 1.000 199.82166 642 LEU f N 1
ATOM 20061 C CA . LEU B 1 642 ? 134.09200 131.36400 216.36100 1.000 199.82166 642 LEU f CA 1
ATOM 20062 C C . LEU B 1 642 ? 135.27300 132.31700 216.23100 1.000 199.82166 642 LEU f C 1
ATOM 20063 O O . LEU B 1 642 ? 135.95100 132.30400 215.19300 1.000 199.82166 642 LEU f O 1
ATOM 20079 N N . PRO B 1 643 ? 135.55600 133.14500 217.25800 1.000 201.07736 643 PRO f N 1
ATOM 20080 C CA . PRO B 1 643 ? 136.70900 134.05700 217.17100 1.000 201.07736 643 PRO f CA 1
ATOM 20081 C C . PRO B 1 643 ? 138.04400 133.33800 217.29100 1.000 201.07736 643 PRO f C 1
ATOM 20082 O O . PRO B 1 643 ? 139.10200 133.96900 217.38200 1.000 201.07736 643 PRO f O 1
ATOM 20093 N N . GLU B 1 644 ? 137.99400 132.00800 217.29000 1.000 200.83403 644 GLU f N 1
ATOM 20094 C CA . GLU B 1 644 ? 139.16800 131.17000 217.09800 1.000 200.83403 644 GLU f CA 1
ATOM 20095 C C . GLU B 1 644 ? 139.49400 131.17600 215.61400 1.000 200.83403 644 GLU f C 1
ATOM 20096 O O . GLU B 1 644 ? 139.11200 132.11600 214.91100 1.000 200.83403 644 GLU f O 1
ATOM 20108 N N . TRP B 1 645 ? 140.26300 130.19100 215.15000 1.000 199.60659 645 TRP f N 1
ATOM 20109 C CA . TRP B 1 645 ? 140.43300 129.94800 213.72100 1.000 199.60659 645 TRP f CA 1
ATOM 20110 C C . TRP B 1 645 ? 141.51100 130.85000 213.13000 1.000 199.60659 645 TRP f C 1
ATOM 20111 O O . TRP B 1 645 ? 141.70100 130.88200 211.91000 1.000 199.60659 645 TRP f O 1
ATOM 20132 N N . ARG B 1 646 ? 142.21900 131.58100 213.99000 1.000 198.83122 646 ARG f N 1
ATOM 20133 C CA . ARG B 1 646 ? 143.25600 132.51900 213.57500 1.000 198.83122 646 ARG f CA 1
ATOM 20134 C C . ARG B 1 646 ? 144.13000 131.96500 212.45400 1.000 198.83122 646 ARG f C 1
ATOM 20135 O O . ARG B 1 646 ? 144.62600 130.83800 212.54400 1.000 198.83122 646 ARG f O 1
ATOM 20156 N N . ASP B 1 647 ? 144.31300 132.75100 211.39200 1.000 201.64188 647 ASP f N 1
ATOM 20157 C CA . ASP B 1 647 ? 145.17200 132.40400 210.27000 1.000 201.64188 647 ASP f CA 1
ATOM 20158 C C . ASP B 1 647 ? 146.51000 133.13600 210.39700 1.000 201.64188 647 ASP f C 1
ATOM 20159 O O . ASP B 1 647 ? 146.72900 133.93500 211.31100 1.000 201.64188 647 ASP f O 1
ATOM 20168 N N . GLY B 1 648 ? 147.41600 132.85900 209.46200 1.000 205.70999 648 GLY f N 1
ATOM 20169 C CA . GLY B 1 648 ? 148.74900 133.41500 209.51900 1.000 205.70999 648 GLY f CA 1
ATOM 20170 C C . GLY B 1 648 ? 149.59300 132.72900 210.57300 1.000 205.70999 648 GLY f C 1
ATOM 20171 O O . GLY B 1 648 ? 149.26500 131.65400 211.07700 1.000 205.70999 648 GLY f O 1
ATOM 20175 N N . ILE B 1 649 ? 150.70300 133.38300 210.92200 1.000 208.29125 649 ILE f N 1
ATOM 20176 C CA . ILE B 1 649 ? 151.59800 132.82800 211.93400 1.000 208.29125 649 ILE f CA 1
ATOM 20177 C C . ILE B 1 649 ? 150.83400 132.53000 213.21500 1.000 208.29125 649 ILE f C 1
ATOM 20178 O O . ILE B 1 649 ? 151.25800 131.69800 214.02500 1.000 208.29125 649 ILE f O 1
ATOM 20194 N N . LYS B 1 650 ? 149.69700 133.19900 213.41700 1.000 205.00802 650 LYS f N 1
ATOM 20195 C CA . LYS B 1 650 ? 148.87200 132.95000 214.59200 1.000 205.00802 650 LYS f CA 1
ATOM 20196 C C . LYS B 1 650 ? 148.23500 131.56600 214.57900 1.000 205.00802 650 LYS f C 1
ATOM 20197 O O . LYS B 1 650 ? 148.00000 131.00000 215.65200 1.000 205.00802 650 LYS f O 1
ATOM 20216 N N . LEU B 1 651 ? 147.94500 131.00700 213.40000 1.000 205.84310 651 LEU f N 1
ATOM 20217 C CA . LEU B 1 651 ? 147.32400 129.68600 213.36100 1.000 205.84310 651 LEU f CA 1
ATOM 20218 C C . LEU B 1 651 ? 148.21500 128.64900 214.02400 1.000 205.84310 651 LEU f C 1
ATOM 20219 O O . LEU B 1 651 ? 147.71400 127.71400 214.65900 1.000 205.84310 651 LEU f O 1
ATOM 20235 N N . VAL B 1 652 ? 149.52800 128.79700 213.88800 1.000 210.22465 652 VAL f N 1
ATOM 20236 C CA . VAL B 1 652 ? 150.48200 127.90700 214.53600 1.000 210.22465 652 VAL f CA 1
ATOM 20237 C C . VAL B 1 652 ? 150.37100 128.13700 216.03800 1.000 210.22465 652 VAL f C 1
ATOM 20238 O O . VAL B 1 652 ? 150.47200 129.28700 216.48900 1.000 210.22465 652 VAL f O 1
ATOM 20251 N N . PRO B 1 653 ? 150.15700 127.10100 216.84800 1.000 211.42814 653 PRO f N 1
ATOM 20252 C CA . PRO B 1 653 ? 150.13000 127.30900 218.29800 1.000 211.42814 653 PRO f CA 1
ATOM 20253 C C . PRO B 1 653 ? 151.42500 127.94400 218.78000 1.000 211.42814 653 PRO f C 1
ATOM 20254 O O . PRO B 1 653 ? 152.51300 127.63400 218.28900 1.000 211.42814 653 PRO f O 1
ATOM 20265 N N . MET B 1 654 ? 151.29800 128.85000 219.75000 1.000 213.33669 654 MET f N 1
ATOM 20266 C CA . MET B 1 654 ? 152.45400 129.60200 220.22300 1.000 213.33669 654 MET f CA 1
ATOM 20267 C C . MET B 1 654 ? 153.56300 128.69500 220.73800 1.000 213.33669 654 MET f C 1
ATOM 20268 O O . MET B 1 654 ? 154.74000 129.05700 220.63600 1.000 213.33669 654 MET f O 1
ATOM 20282 N N . GLU B 1 655 ? 153.22000 127.52600 221.28400 1.000 212.01638 655 GLU f N 1
ATOM 20283 C CA . GLU B 1 655 ? 154.25100 126.62900 221.79400 1.000 212.01638 655 GLU f CA 1
ATOM 20284 C C . GLU B 1 655 ? 155.15500 126.12300 220.67600 1.000 212.01638 655 GLU f C 1
ATOM 20285 O O . GLU B 1 655 ? 156.36200 125.96100 220.88700 1.000 212.01638 655 GLU f O 1
ATOM 20297 N N . TRP B 1 656 ? 154.60200 125.86900 219.48600 1.000 211.00244 656 TRP f N 1
ATOM 20298 C CA . TRP B 1 656 ? 155.44600 125.52600 218.34500 1.000 211.00244 656 TRP f CA 1
ATOM 20299 C C . TRP B 1 656 ? 156.35400 126.68400 217.95800 1.000 211.00244 656 TRP f C 1
ATOM 20300 O O . TRP B 1 656 ? 157.48900 126.46000 217.52300 1.000 211.00244 656 TRP f O 1
ATOM 20321 N N . LEU B 1 657 ? 155.87600 127.91800 218.11300 1.000 212.50727 657 LEU f N 1
ATOM 20322 C CA . LEU B 1 657 ? 156.62000 129.09400 217.68400 1.000 212.50727 657 LEU f CA 1
ATOM 20323 C C . LEU B 1 657 ? 157.81200 129.33900 218.59900 1.000 212.50727 657 LEU f C 1
ATOM 20324 O O . LEU B 1 657 ? 157.67900 129.97400 219.64900 1.000 212.50727 657 LEU f O 1
ATOM 20340 N N . THR B 1 658 ? 158.98000 128.83600 218.20700 1.000 211.26014 658 THR f N 1
ATOM 20341 C CA . THR B 1 658 ? 160.20600 129.02000 218.96800 1.000 211.26014 658 THR f CA 1
ATOM 20342 C C . THR B 1 658 ? 160.99800 130.24600 218.53000 1.000 211.26014 658 THR f C 1
ATOM 20343 O O . THR B 1 658 ? 162.04800 130.52800 219.11600 1.000 211.26014 658 THR f O 1
ATOM 20354 N N . GLY B 1 659 ? 160.52700 130.97600 217.52100 1.000 212.84766 659 GLY f N 1
ATOM 20355 C CA . GLY B 1 659 ? 161.23100 132.15100 217.04500 1.000 212.84766 659 GLY f CA 1
ATOM 20356 C C . GLY B 1 659 ? 160.60200 132.76300 215.81000 1.000 212.84766 659 GLY f C 1
ATOM 20357 O O . GLY B 1 659 ? 159.38000 132.71700 215.63900 1.000 212.84766 659 GLY f O 1
ATOM 20361 N N . VAL B 1 660 ? 161.42800 133.34100 214.94200 1.000 210.76828 660 VAL f N 1
ATOM 20362 C CA . VAL B 1 660 ? 160.94600 133.98200 213.72400 1.000 210.76828 660 VAL f CA 1
ATOM 20363 C C . VAL B 1 660 ? 160.22600 132.96500 212.84800 1.000 210.76828 660 VAL f C 1
ATOM 20364 O O . VAL B 1 660 ? 160.43500 131.76000 212.98200 0.000 210.76828 660 VAL f O 1
ATOM 20378 N N . SER C 2 26 ? 137.73100 150.77400 65.71800 1.000 202.99325 26 SER A N 1
ATOM 20379 C CA . SER C 2 26 ? 137.73700 150.31000 67.13200 1.000 202.99325 26 SER A CA 1
ATOM 20380 C C . SER C 2 26 ? 136.36200 150.50700 67.75400 1.000 202.99325 26 SER A C 1
ATOM 20381 O O . SER C 2 26 ? 136.24200 150.80000 68.94300 1.000 202.99325 26 SER A O 1
ATOM 20389 N N . LEU C 2 27 ? 135.32300 150.35300 66.93600 1.000 212.19707 27 LEU A N 1
ATOM 20390 C CA . LEU C 2 27 ? 133.95400 150.46800 67.41700 1.000 212.19707 27 LEU A CA 1
ATOM 20391 C C . LEU C 2 27 ? 133.31500 149.10900 67.65500 1.000 212.19707 27 LEU A C 1
ATOM 20392 O O . LEU C 2 27 ? 132.58400 148.94200 68.63800 1.000 212.19707 27 LEU A O 1
ATOM 20408 N N . GLN C 2 28 ? 133.57700 148.13400 66.78100 1.000 218.15026 28 GLN A N 1
ATOM 20409 C CA . GLN C 2 28 ? 133.01400 146.80300 66.97800 1.000 218.15026 28 GLN A CA 1
ATOM 20410 C C . GLN C 2 28 ? 133.43800 146.22200 68.31800 1.000 218.15026 28 GLN A C 1
ATOM 20411 O O . GLN C 2 28 ? 132.66600 145.49500 68.95000 1.000 218.15026 28 GLN A O 1
ATOM 20425 N N . PHE C 2 29 ? 134.65300 146.53500 68.77100 1.000 205.90507 29 PHE A N 1
ATOM 20426 C CA . PHE C 2 29 ? 135.08600 146.07900 70.08700 1.000 205.90507 29 PHE A CA 1
ATOM 20427 C C . PHE C 2 29 ? 134.14500 146.59000 71.16800 1.000 205.90507 29 PHE A C 1
ATOM 20428 O O . PHE C 2 29 ? 133.73000 145.83800 72.05700 1.000 205.90507 29 PHE A O 1
ATOM 20445 N N . THR C 2 30 ? 133.78400 147.87000 71.09800 1.000 204.94622 30 THR A N 1
ATOM 20446 C CA . THR C 2 30 ? 132.87400 148.42900 72.08800 1.000 204.94622 30 THR A CA 1
ATOM 20447 C C . THR C 2 30 ? 131.53000 147.71700 72.04500 1.000 204.94622 30 THR A C 1
ATOM 20448 O O . THR C 2 30 ? 130.97400 147.34200 73.08400 1.000 204.94622 30 THR A O 1
ATOM 20459 N N . LEU C 2 31 ? 130.99600 147.51400 70.84300 1.000 221.25189 31 LEU A N 1
ATOM 20460 C CA . LEU C 2 31 ? 129.69600 146.87000 70.71100 1.000 221.25189 31 LEU A CA 1
ATOM 20461 C C . LEU C 2 31 ? 129.71700 145.45600 71.28100 1.000 221.25189 31 LEU A C 1
ATOM 20462 O O . LEU C 2 31 ? 128.83800 145.07500 72.06700 1.000 221.25189 31 LEU A O 1
ATOM 20478 N N . LEU C 2 32 ? 130.70800 144.65700 70.88300 1.000 210.28664 32 LEU A N 1
ATOM 20479 C CA . LEU C 2 32 ? 130.77200 143.27900 71.34600 1.000 210.28664 32 LEU A CA 1
ATOM 20480 C C . LEU C 2 32 ? 130.96100 143.23000 72.85400 1.000 210.28664 32 LEU A C 1
ATOM 20481 O O . LEU C 2 32 ? 130.29100 142.46200 73.54700 1.000 210.28664 32 LEU A O 1
ATOM 20497 N N . THR C 2 33 ? 131.85900 144.05300 73.39100 1.000 199.16158 33 THR A N 1
ATOM 20498 C CA . THR C 2 33 ? 132.00800 144.08600 74.83900 1.000 199.16158 33 THR A CA 1
ATOM 20499 C C . THR C 2 33 ? 130.67500 144.38800 75.51200 1.000 199.16158 33 THR A C 1
ATOM 20500 O O . THR C 2 33 ? 130.24500 143.65700 76.41300 1.000 199.16158 33 THR A O 1
ATOM 20511 N N . HIS C 2 34 ? 129.97700 145.42500 75.04700 1.000 200.34845 34 HIS A N 1
ATOM 20512 C CA . HIS C 2 34 ? 128.73400 145.82200 75.69700 1.000 200.34845 34 HIS A CA 1
ATOM 20513 C C . HIS C 2 34 ? 127.71000 144.69600 75.66100 1.000 200.34845 34 HIS A C 1
ATOM 20514 O O . HIS C 2 34 ? 127.03300 144.42300 76.65800 1.000 200.34845 34 HIS A O 1
ATOM 20528 N N . LEU C 2 35 ? 127.57700 144.02900 74.51500 1.000 211.78604 35 LEU A N 1
ATOM 20529 C CA . LEU C 2 35 ? 126.52900 143.02100 74.39700 1.000 211.78604 35 LEU A CA 1
ATOM 20530 C C . LEU C 2 35 ? 126.89200 141.72800 75.12200 1.000 211.78604 35 LEU A C 1
ATOM 20531 O O . LEU C 2 35 ? 126.00200 141.05900 75.66100 1.000 211.78604 35 LEU A O 1
ATOM 20547 N N . LEU C 2 36 ? 128.17500 141.35300 75.15500 1.000 203.54480 36 LEU A N 1
ATOM 20548 C CA . LEU C 2 36 ? 128.58700 140.23800 76.00300 1.000 203.54480 36 LEU A CA 1
ATOM 20549 C C . LEU C 2 36 ? 128.36500 140.51200 77.48300 1.000 203.54480 36 LEU A C 1
ATOM 20550 O O . LEU C 2 36 ? 127.96100 139.59600 78.20700 1.000 203.54480 36 LEU A O 1
ATOM 20566 N N . LEU C 2 37 ? 128.62800 141.73100 77.96100 1.000 191.46688 37 LEU A N 1
ATOM 20567 C CA . LEU C 2 37 ? 128.24900 142.05000 79.33400 1.000 191.46688 37 LEU A CA 1
ATOM 20568 C C . LEU C 2 37 ? 126.76400 141.79800 79.55600 1.000 191.46688 37 LEU A C 1
ATOM 20569 O O . LEU C 2 37 ? 126.35300 141.36300 80.63900 1.000 191.46688 37 LEU A O 1
ATOM 20585 N N . GLN C 2 38 ? 125.94700 142.05700 78.54200 1.000 197.77191 38 GLN A N 1
ATOM 20586 C CA . GLN C 2 38 ? 124.51400 141.81400 78.61300 1.000 197.77191 38 GLN A CA 1
ATOM 20587 C C . GLN C 2 38 ? 124.12000 140.43300 78.11100 1.000 197.77191 38 GLN A C 1
ATOM 20588 O O . GLN C 2 38 ? 122.94100 140.07400 78.19600 1.000 197.77191 38 GLN A O 1
ATOM 20602 N N . ALA C 2 39 ? 125.06500 139.65100 77.59800 1.000 205.86552 39 ALA A N 1
ATOM 20603 C CA . ALA C 2 39 ? 124.74000 138.31600 77.13300 1.000 205.86552 39 ALA A CA 1
ATOM 20604 C C . ALA C 2 39 ? 124.40500 137.41100 78.31800 1.000 205.86552 39 ALA A C 1
ATOM 20605 O O . ALA C 2 39 ? 124.90400 137.61700 79.42700 1.000 205.86552 39 ALA A O 1
ATOM 20612 N N . PRO C 2 40 ? 123.56300 136.40200 78.11200 1.000 210.08416 40 PRO A N 1
ATOM 20613 C CA . PRO C 2 40 ? 123.23800 135.48600 79.20800 1.000 210.08416 40 PRO A CA 1
ATOM 20614 C C . PRO C 2 40 ? 124.42100 134.60400 79.57100 1.000 210.08416 40 PRO A C 1
ATOM 20615 O O . PRO C 2 40 ? 125.32800 134.36100 78.77200 1.000 210.08416 40 PRO A O 1
ATOM 20626 N N . GLU C 2 41 ? 124.39500 134.12200 80.80900 1.000 210.39799 41 GLU A N 1
ATOM 20627 C CA . GLU C 2 41 ? 125.45800 133.26700 81.31000 1.000 210.39799 41 GLU A CA 1
ATOM 20628 C C . GLU C 2 41 ? 125.55500 131.98900 80.48400 1.000 210.39799 41 GLU A C 1
ATOM 20629 O O . GLU C 2 41 ? 124.60700 131.57300 79.81300 1.000 210.39799 41 GLU A O 1
ATOM 20641 N N . GLY C 2 42 ? 126.72900 131.36700 80.53700 1.000 210.24295 42 GLY A N 1
ATOM 20642 C CA . GLY C 2 42 ? 126.93200 130.11900 79.82000 1.000 210.24295 42 GLY A CA 1
ATOM 20643 C C . GLY C 2 42 ? 126.66000 130.24500 78.33900 1.000 210.24295 42 GLY A C 1
ATOM 20644 O O . GLY C 2 42 ? 126.02600 129.36300 77.74700 1.000 210.24295 42 GLY A O 1
ATOM 20648 N N . SER C 2 43 ? 127.12300 131.32700 77.72700 1.000 215.25607 43 SER A N 1
ATOM 20649 C CA . SER C 2 43 ? 126.87400 131.61700 76.32500 1.000 215.25607 43 SER A CA 1
ATOM 20650 C C . SER C 2 43 ? 128.15600 131.45300 75.51800 1.000 215.25607 43 SER A C 1
ATOM 20651 O O . SER C 2 43 ? 129.25600 131.32400 76.06200 1.000 215.25607 43 SER A O 1
ATOM 20659 N N . LEU C 2 44 ? 127.99600 131.45400 74.19700 1.000 233.20967 44 LEU A N 1
ATOM 20660 C CA . LEU C 2 44 ? 129.11700 131.38300 73.27300 1.000 233.20967 44 LEU A CA 1
ATOM 20661 C C . LEU C 2 44 ? 128.85200 132.33600 72.11800 1.000 233.20967 44 LEU A C 1
ATOM 20662 O O . LEU C 2 44 ? 127.72900 132.42800 71.61700 1.000 233.20967 44 LEU A O 1
ATOM 20678 N N . CYS C 2 45 ? 129.89800 133.04400 71.70100 1.000 230.33666 45 CYS A N 1
ATOM 20679 C CA . CYS C 2 45 ? 129.78000 134.07400 70.68000 1.000 230.33666 45 CYS A CA 1
ATOM 20680 C C . CYS C 2 45 ? 130.93800 133.95200 69.70100 1.000 230.33666 45 CYS A C 1
ATOM 20681 O O . CYS C 2 45 ? 132.00400 133.42700 70.02700 1.000 230.33666 45 CYS A O 1
ATOM 20689 N N . SER C 2 46 ? 130.71100 134.45400 68.48900 1.000 233.44964 46 SER A N 1
ATOM 20690 C CA . SER C 2 46 ? 131.69000 134.37600 67.41600 1.000 233.44964 46 SER A CA 1
ATOM 20691 C C . SER C 2 46 ? 131.82000 135.74100 66.76000 1.000 233.44964 46 SER A C 1
ATOM 20692 O O . SER C 2 46 ? 130.88900 136.54900 66.76800 1.000 233.44964 46 SER A O 1
ATOM 20700 N N . LEU C 2 47 ? 132.99400 135.98600 66.18400 1.000 224.12462 47 LEU A N 1
ATOM 20701 C CA . LEU C 2 47 ? 133.34200 137.28500 65.63200 1.000 224.12462 47 LEU A CA 1
ATOM 20702 C C . LEU C 2 47 ? 133.81900 137.13300 64.19500 1.000 224.12462 47 LEU A C 1
ATOM 20703 O O . LEU C 2 47 ? 134.56200 136.20100 63.87400 1.000 224.12462 47 LEU A O 1
ATOM 20719 N N . GLU C 2 48 ? 133.38000 138.05800 63.34300 1.000 233.33746 48 GLU A N 1
ATOM 20720 C CA . GLU C 2 48 ? 133.73900 138.10100 61.92300 1.000 233.33746 48 GLU A CA 1
ATOM 20721 C C . GLU C 2 48 ? 133.77600 136.70300 61.30700 1.000 233.33746 48 GLU A C 1
ATOM 20722 O O . GLU C 2 48 ? 134.80000 136.23900 60.80000 1.000 233.33746 48 GLU A O 1
ATOM 20734 N N . VAL C 2 49 ? 132.63000 136.02600 61.35600 1.000 250.81299 49 VAL A N 1
ATOM 20735 C CA . VAL C 2 49 ? 132.42300 134.76100 60.65100 1.000 250.81299 49 VAL A CA 1
ATOM 20736 C C . VAL C 2 49 ? 131.25900 134.87000 59.66700 1.000 250.81299 49 VAL A C 1
ATOM 20737 O O . VAL C 2 49 ? 131.42900 134.65700 58.46500 1.000 250.81299 49 VAL A O 1
ATOM 20750 N N . LEU C 2 50 ? 130.07600 135.21300 60.15700 1.000 269.35883 50 LEU A N 1
ATOM 20751 C CA . LEU C 2 50 ? 128.94200 135.57600 59.32000 1.000 269.35883 50 LEU A CA 1
ATOM 20752 C C . LEU C 2 50 ? 128.45400 136.98300 59.61600 1.000 269.35883 50 LEU A C 1
ATOM 20753 O O . LEU C 2 50 ? 128.04100 137.69900 58.70100 1.000 269.35883 50 LEU A O 1
ATOM 20769 N N . ASP C 2 51 ? 128.50200 137.38800 60.88200 1.000 258.01634 51 ASP A N 1
ATOM 20770 C CA . ASP C 2 51 ? 128.31400 138.76700 61.29900 1.000 258.01634 51 ASP A CA 1
ATOM 20771 C C . ASP C 2 51 ? 129.46200 139.13900 62.22500 1.000 258.01634 51 ASP A C 1
ATOM 20772 O O . ASP C 2 51 ? 130.20000 138.27600 62.70700 1.000 258.01634 51 ASP A O 1
ATOM 20781 N N . ASP C 2 52 ? 129.61500 140.44000 62.47300 1.000 240.87317 52 ASP A N 1
ATOM 20782 C CA . ASP C 2 52 ? 130.65900 140.88400 63.38700 1.000 240.87317 52 ASP A CA 1
ATOM 20783 C C . ASP C 2 52 ? 130.40800 140.42600 64.81800 1.000 240.87317 52 ASP A C 1
ATOM 20784 O O . ASP C 2 52 ? 131.33300 140.47300 65.63700 1.000 240.87317 52 ASP A O 1
ATOM 20793 N N . VAL C 2 53 ? 129.19000 139.99000 65.13600 1.000 238.64226 53 VAL A N 1
ATOM 20794 C CA . VAL C 2 53 ? 128.85000 139.45700 66.44900 1.000 238.64226 53 VAL A CA 1
ATOM 20795 C C . VAL C 2 53 ? 127.95400 138.24300 66.26200 1.000 238.64226 53 VAL A C 1
ATOM 20796 O O . VAL C 2 53 ? 127.08000 138.23600 65.39000 1.000 238.64226 53 VAL A O 1
ATOM 20809 N N . ALA C 2 54 ? 128.15700 137.22300 67.09200 1.000 245.36298 54 ALA A N 1
ATOM 20810 C CA . ALA C 2 54 ? 127.32600 136.02900 67.05900 1.000 245.36298 54 ALA A CA 1
ATOM 20811 C C . ALA C 2 54 ? 127.04200 135.57400 68.48300 1.000 245.36298 54 ALA A C 1
ATOM 20812 O O . ALA C 2 54 ? 127.67200 136.02300 69.44200 1.000 245.36298 54 ALA A O 1
ATOM 20819 N N . GLN C 2 55 ? 126.06600 134.67800 68.61100 1.000 251.04761 55 GLN A N 1
ATOM 20820 C CA . GLN C 2 55 ? 125.73400 134.06500 69.88900 1.000 251.04761 55 GLN A CA 1
ATOM 20821 C C . GLN C 2 55 ? 125.19800 132.66800 69.61600 1.000 251.04761 55 GLN A C 1
ATOM 20822 O O . GLN C 2 55 ? 124.54700 132.43100 68.59600 1.000 251.04761 55 GLN A O 1
ATOM 20836 N N . GLU C 2 56 ? 125.48300 131.74000 70.52800 1.000 257.37755 56 GLU A N 1
ATOM 20837 C CA . GLU C 2 56 ? 125.14700 130.33600 70.33900 1.000 257.37755 56 GLU A CA 1
ATOM 20838 C C . GLU C 2 56 ? 124.19300 129.85400 71.42500 1.000 257.37755 56 GLU A C 1
ATOM 20839 O O . GLU C 2 56 ? 124.42300 130.10400 72.61200 1.000 257.37755 56 GLU A O 1
ATOM 20851 N N . ASN C 2 57 ? 123.11600 129.16300 71.02300 1.000 270.96429 57 ASN A N 1
ATOM 20852 C CA . ASN C 2 57 ? 122.19100 128.64400 72.02600 1.000 270.96429 57 ASN A CA 1
ATOM 20853 C C . ASN C 2 57 ? 122.07600 127.11900 72.07600 1.000 270.96429 57 ASN A C 1
ATOM 20854 O O . ASN C 2 57 ? 122.51100 126.51100 73.05900 1.000 270.96429 57 ASN A O 1
ATOM 20865 N N . ASN C 2 58 ? 121.50200 126.47800 71.04700 1.000 279.95209 58 ASN A N 1
ATOM 20866 C CA . ASN C 2 58 ? 121.28600 125.02900 71.12700 1.000 279.95209 58 ASN A CA 1
ATOM 20867 C C . ASN C 2 58 ? 121.43000 124.24400 69.82500 1.000 279.95209 58 ASN A C 1
ATOM 20868 O O . ASN C 2 58 ? 121.71400 123.04400 69.89700 1.000 279.95209 58 ASN A O 1
ATOM 20879 N N . SER C 2 59 ? 121.22600 124.83500 68.65300 1.000 282.42788 59 SER A N 1
ATOM 20880 C CA . SER C 2 59 ? 121.09800 124.07600 67.40800 1.000 282.42788 59 SER A CA 1
ATOM 20881 C C . SER C 2 59 ? 121.75400 124.85900 66.27000 1.000 282.42788 59 SER A C 1
ATOM 20882 O O . SER C 2 59 ? 122.56200 125.76900 66.48300 1.000 282.42788 59 SER A O 1
ATOM 20890 N N . GLY C 2 60 ? 121.43300 124.50300 65.02800 1.000 283.64122 60 GLY A N 1
ATOM 20891 C CA . GLY C 2 60 ? 121.99700 125.18700 63.88300 1.000 283.64122 60 GLY A CA 1
ATOM 20892 C C . GLY C 2 60 ? 121.47300 126.60400 63.71200 1.000 283.64122 60 GLY A C 1
ATOM 20893 O O . GLY C 2 60 ? 120.65300 127.10500 64.48000 1.000 283.64122 60 GLY A O 1
ATOM 20897 N N . ASP C 2 61 ? 121.97300 127.26100 62.66200 1.000 281.66931 61 ASP A N 1
ATOM 20898 C CA . ASP C 2 61 ? 121.56600 128.61800 62.29100 1.000 281.66931 61 ASP A CA 1
ATOM 20899 C C . ASP C 2 61 ? 121.87400 129.61600 63.41400 1.000 281.66931 61 ASP A C 1
ATOM 20900 O O . ASP C 2 61 ? 120.98400 130.20400 64.03100 1.000 281.66931 61 ASP A O 1
ATOM 20909 N N . ILE C 2 62 ? 123.18000 129.79400 63.64500 1.000 269.61781 62 ILE A N 1
ATOM 20910 C CA . ILE C 2 62 ? 123.65800 130.71600 64.67200 1.000 269.61781 62 ILE A CA 1
ATOM 20911 C C . ILE C 2 62 ? 122.87700 132.02300 64.62200 1.000 269.61781 62 ILE A C 1
ATOM 20912 O O . ILE C 2 62 ? 122.55600 132.53700 63.54500 1.000 269.61781 62 ILE A O 1
ATOM 20928 N N . LYS C 2 63 ? 122.57000 132.56700 65.80000 1.000 266.02119 63 LYS A N 1
ATOM 20929 C CA . LYS C 2 63 ? 122.01300 133.90900 65.88900 1.000 266.02119 63 LYS A CA 1
ATOM 20930 C C . LYS C 2 63 ? 123.13100 134.93800 65.78900 1.000 266.02119 63 LYS A C 1
ATOM 20931 O O . LYS C 2 63 ? 124.20400 134.77200 66.37700 1.000 266.02119 63 LYS A O 1
ATOM 20950 N N . PHE C 2 64 ? 122.87300 136.00600 65.03900 1.000 263.34577 64 PHE A N 1
ATOM 20951 C CA . PHE C 2 64 ? 123.90600 136.95600 64.66300 1.000 263.34577 64 PHE A CA 1
ATOM 20952 C C . PHE C 2 64 ? 123.44000 138.38400 64.90100 1.000 263.34577 64 PHE A C 1
ATOM 20953 O O . PHE C 2 64 ? 122.24300 138.68000 64.87100 1.000 263.34577 64 PHE A O 1
ATOM 20970 N N . ILE C 2 65 ? 124.41400 139.26200 65.13300 1.000 256.81152 65 ILE A N 1
ATOM 20971 C CA . ILE C 2 65 ? 124.20700 140.69800 65.25800 1.000 256.81152 65 ILE A CA 1
ATOM 20972 C C . ILE C 2 65 ? 125.32400 141.38700 64.48800 1.000 256.81152 65 ILE A C 1
ATOM 20973 O O . ILE C 2 65 ? 126.49300 140.99700 64.60300 1.000 256.81152 65 ILE A O 1
ATOM 20989 N N . GLN C 2 66 ? 124.97000 142.40700 63.71000 1.000 260.50686 66 GLN A N 1
ATOM 20990 C CA . GLN C 2 66 ? 125.91200 143.07200 62.82400 1.000 260.50686 66 GLN A CA 1
ATOM 20991 C C . GLN C 2 66 ? 125.89800 144.57300 63.07800 1.000 260.50686 66 GLN A C 1
ATOM 20992 O O . GLN C 2 66 ? 124.90400 145.13900 63.54000 1.000 260.50686 66 GLN A O 1
ATOM 21006 N N . SER C 2 67 ? 127.01900 145.21400 62.74700 1.000 250.99783 67 SER A N 1
ATOM 21007 C CA . SER C 2 67 ? 127.17500 146.65800 62.86100 1.000 250.99783 67 SER A CA 1
ATOM 21008 C C . SER C 2 67 ? 127.27800 147.26600 61.47000 1.000 250.99783 67 SER A C 1
ATOM 21009 O O . SER C 2 67 ? 128.05900 146.79200 60.63800 1.000 250.99783 67 SER A O 1
ATOM 21017 N N . ALA C 2 68 ? 126.49400 148.31400 61.22500 1.000 263.16647 68 ALA A N 1
ATOM 21018 C CA . ALA C 2 68 ? 126.48800 149.02300 59.95300 1.000 263.16647 68 ALA A CA 1
ATOM 21019 C C . ALA C 2 68 ? 127.00600 150.43900 60.15200 1.000 263.16647 68 ALA A C 1
ATOM 21020 O O . ALA C 2 68 ? 126.61600 151.12500 61.10200 1.000 263.16647 68 ALA A O 1
ATOM 21024 N N . SER C 2 69 ? 127.88100 150.87200 59.25100 1.000 265.71226 69 SER A N 1
ATOM 21025 C CA . SER C 2 69 ? 128.44100 152.21600 59.31200 1.000 265.71226 69 SER A CA 1
ATOM 21026 C C . SER C 2 69 ? 127.35400 153.26200 59.09100 1.000 265.71226 69 SER A C 1
ATOM 21027 O O . SER C 2 69 ? 126.30300 152.97200 58.52000 0.000 265.71226 69 SER A O 1
ATOM 21035 N N . ALA C 2 76 ? 119.47300 149.39800 58.25700 1.000 288.50493 76 ALA A N 1
ATOM 21036 C CA . ALA C 2 76 ? 120.75300 149.47400 57.56400 1.000 288.50493 76 ALA A CA 1
ATOM 21037 C C . ALA C 2 76 ? 120.55000 149.38900 56.05300 1.000 288.50493 76 ALA A C 1
ATOM 21038 O O . ALA C 2 76 ? 119.42600 149.49100 55.56200 1.000 288.50493 76 ALA A O 1
ATOM 21045 N N . ALA C 2 77 ? 121.64600 149.20100 55.32100 1.000 293.63388 77 ALA A N 1
ATOM 21046 C CA . ALA C 2 77 ? 121.58300 149.11500 53.86900 1.000 293.63388 77 ALA A CA 1
ATOM 21047 C C . ALA C 2 77 ? 120.85800 147.84300 53.45200 1.000 293.63388 77 ALA A C 1
ATOM 21048 O O . ALA C 2 77 ? 121.15400 146.75400 53.95400 1.000 293.63388 77 ALA A O 1
ATOM 21055 N N . ASP C 2 78 ? 119.90500 147.98500 52.52900 1.000 298.94294 78 ASP A N 1
ATOM 21056 C CA . ASP C 2 78 ? 119.18000 146.81900 52.03600 1.000 298.94294 78 ASP A CA 1
ATOM 21057 C C . ASP C 2 78 ? 120.12100 145.84700 51.33800 1.000 298.94294 78 ASP A C 1
ATOM 21058 O O . ASP C 2 78 ? 120.00600 144.62700 51.50700 1.000 298.94294 78 ASP A O 1
ATOM 21067 N N . ARG C 2 79 ? 121.06100 146.37000 50.55500 1.000 296.82506 79 ARG A N 1
ATOM 21068 C CA . ARG C 2 79 ? 121.96100 145.56500 49.74500 1.000 296.82506 79 ARG A CA 1
ATOM 21069 C C . ARG C 2 79 ? 123.40200 145.88700 50.10600 1.000 296.82506 79 ARG A C 1
ATOM 21070 O O . ARG C 2 79 ? 123.75800 147.05300 50.30100 1.000 296.82506 79 ARG A O 1
ATOM 21091 N N . ALA C 2 80 ? 124.22600 144.84500 50.19400 1.000 295.19744 80 ALA A N 1
ATOM 21092 C CA . ALA C 2 80 ? 125.64700 145.00700 50.47200 1.000 295.19744 80 ALA A CA 1
ATOM 21093 C C . ALA C 2 80 ? 126.38200 143.71200 50.15400 1.000 295.19744 80 ALA A C 1
ATOM 21094 O O . ALA C 2 80 ? 125.96500 142.63400 50.59100 1.000 295.19744 80 ALA A O 1
ATOM 21101 N N . LYS C 2 81 ? 127.47700 143.80400 49.39500 1.000 296.03839 81 LYS A N 1
ATOM 21102 C CA . LYS C 2 81 ? 128.16300 142.59400 48.95800 1.000 296.03839 81 LYS A CA 1
ATOM 21103 C C . LYS C 2 81 ? 128.70200 141.80600 50.14600 1.000 296.03839 81 LYS A C 1
ATOM 21104 O O . LYS C 2 81 ? 128.60600 140.57500 50.17400 1.000 296.03839 81 LYS A O 1
ATOM 21123 N N . SER C 2 82 ? 129.26400 142.49600 51.14100 1.000 291.09589 82 SER A N 1
ATOM 21124 C CA . SER C 2 82 ? 129.81100 141.79900 52.30200 1.000 291.09589 82 SER A CA 1
ATOM 21125 C C . SER C 2 82 ? 128.71500 141.09100 53.09000 1.000 291.09589 82 SER A C 1
ATOM 21126 O O . SER C 2 82 ? 128.91000 139.96400 53.56300 1.000 291.09589 82 SER A O 1
ATOM 21134 N N . LEU C 2 83 ? 127.55900 141.73800 53.24600 1.000 290.11658 83 LEU A N 1
ATOM 21135 C CA . LEU C 2 83 ? 126.47100 141.15100 54.01900 1.000 290.11658 83 LEU A CA 1
ATOM 21136 C C . LEU C 2 83 ? 126.05800 139.80400 53.43900 1.000 290.11658 83 LEU A C 1
ATOM 21137 O O . LEU C 2 83 ? 126.15200 138.76500 54.10600 1.000 290.11658 83 LEU A O 1
ATOM 21153 N N . TRP C 2 84 ? 125.59200 139.81100 52.18700 1.000 294.83846 84 TRP A N 1
ATOM 21154 C CA . TRP C 2 84 ? 125.15400 138.57600 51.54700 1.000 294.83846 84 TRP A CA 1
ATOM 21155 C C . TRP C 2 84 ? 126.30800 137.59400 51.41700 1.000 294.83846 84 TRP A C 1
ATOM 21156 O O . TRP C 2 84 ? 126.12000 136.38000 51.55400 1.000 294.83846 84 TRP A O 1
ATOM 21177 N N . LYS C 2 85 ? 127.51000 138.10200 51.13800 1.000 291.23727 85 LYS A N 1
ATOM 21178 C CA . LYS C 2 85 ? 128.68900 137.24700 51.07900 1.000 291.23727 85 LYS A CA 1
ATOM 21179 C C . LYS C 2 85 ? 128.80500 136.40200 52.34000 1.000 291.23727 85 LYS A C 1
ATOM 21180 O O . LYS C 2 85 ? 128.75600 135.17000 52.28400 1.000 291.23727 85 LYS A O 1
ATOM 21199 N N . THR C 2 86 ? 128.94200 137.05600 53.49500 1.000 285.83664 86 THR A N 1
ATOM 21200 C CA . THR C 2 86 ? 129.11800 136.32100 54.74400 1.000 285.83664 86 THR A CA 1
ATOM 21201 C C . THR C 2 86 ? 127.91300 135.43700 55.03600 1.000 285.83664 86 THR A C 1
ATOM 21202 O O . THR C 2 86 ? 128.06500 134.27500 55.44500 1.000 285.83664 86 THR A O 1
ATOM 21213 N N . LEU C 2 87 ? 126.70600 135.96900 54.82500 1.000 286.32531 87 LEU A N 1
ATOM 21214 C CA . LEU C 2 87 ? 125.49400 135.20700 55.10100 1.000 286.32531 87 LEU A CA 1
ATOM 21215 C C . LEU C 2 87 ? 125.49800 133.88700 54.34100 1.000 286.32531 87 LEU A C 1
ATOM 21216 O O . LEU C 2 87 ? 125.52400 132.80600 54.94000 1.000 286.32531 87 LEU A O 1
ATOM 21232 N N . SER C 2 88 ? 125.47700 133.95700 53.00900 1.000 292.10171 88 SER A N 1
ATOM 21233 C CA . SER C 2 88 ? 125.41300 132.75600 52.18900 1.000 292.10171 88 SER A CA 1
ATOM 21234 C C . SER C 2 88 ? 126.70800 131.95800 52.20000 1.000 292.10171 88 SER A C 1
ATOM 21235 O O . SER C 2 88 ? 126.72200 130.83400 51.68500 1.000 292.10171 88 SER A O 1
ATOM 21243 N N . ASN C 2 89 ? 127.79000 132.49900 52.76100 1.000 286.49052 89 ASN A N 1
ATOM 21244 C CA . ASN C 2 89 ? 129.02200 131.73500 52.87700 1.000 286.49052 89 ASN A CA 1
ATOM 21245 C C . ASN C 2 89 ? 129.02400 130.83200 54.10100 1.000 286.49052 89 ASN A C 1
ATOM 21246 O O . ASN C 2 89 ? 129.21300 129.61900 53.96600 1.000 286.49052 89 ASN A O 1
ATOM 21257 N N . TRP C 2 90 ? 128.80800 131.39000 55.29600 1.000 272.27786 90 TRP A N 1
ATOM 21258 C CA . TRP C 2 90 ? 128.90400 130.59400 56.51700 1.000 272.27786 90 TRP A CA 1
ATOM 21259 C C . TRP C 2 90 ? 127.57400 130.46000 57.25300 1.000 272.27786 90 TRP A C 1
ATOM 21260 O O . TRP C 2 90 ? 127.56700 130.21700 58.46300 1.000 272.27786 90 TRP A O 1
ATOM 21281 N N . ILE C 2 91 ? 126.44500 130.55700 56.54700 1.000 283.89020 91 ILE A N 1
ATOM 21282 C CA . ILE C 2 91 ? 125.21200 130.02800 57.11600 1.000 283.89020 91 ILE A CA 1
ATOM 21283 C C . ILE C 2 91 ? 125.29300 128.51100 57.21600 1.000 283.89020 91 ILE A C 1
ATOM 21284 O O . ILE C 2 91 ? 124.80000 127.91700 58.18300 1.000 283.89020 91 ILE A O 1
ATOM 21300 N N . ASP C 2 92 ? 125.91200 127.86000 56.22700 1.000 282.95190 92 ASP A N 1
ATOM 21301 C CA . ASP C 2 92 ? 126.07000 126.41000 56.28200 1.000 282.95190 92 ASP A CA 1
ATOM 21302 C C . ASP C 2 92 ? 126.89400 125.99800 57.49500 1.000 282.95190 92 ASP A C 1
ATOM 21303 O O . ASP C 2 92 ? 126.54700 125.03800 58.19500 1.000 282.95190 92 ASP A O 1
ATOM 21312 N N . LEU C 2 93 ? 127.98800 126.71400 57.76400 1.000 275.53229 93 LEU A N 1
ATOM 21313 C CA . LEU C 2 93 ? 128.72100 126.48700 59.00400 1.000 275.53229 93 LEU A CA 1
ATOM 21314 C C . LEU C 2 93 ? 127.84900 126.81100 60.20900 1.000 275.53229 93 LEU A C 1
ATOM 21315 O O . LEU C 2 93 ? 127.88600 126.10200 61.22100 1.000 275.53229 93 LEU A O 1
ATOM 21331 N N . ALA C 2 94 ? 127.05900 127.88200 60.11600 1.000 276.56291 94 ALA A N 1
ATOM 21332 C CA . ALA C 2 94 ? 126.09700 128.19000 61.16400 1.000 276.56291 94 ALA A CA 1
ATOM 21333 C C . ALA C 2 94 ? 125.03000 127.11300 61.29500 1.000 276.56291 94 ALA A C 1
ATOM 21334 O O . ALA C 2 94 ? 124.37300 127.03000 62.33800 1.000 276.56291 94 ALA A O 1
ATOM 21341 N N . THR C 2 95 ? 124.84100 126.29000 60.26200 1.000 282.17419 95 THR A N 1
ATOM 21342 C CA . THR C 2 95 ? 123.85300 125.21900 60.31800 1.000 282.17419 95 THR A CA 1
ATOM 21343 C C . THR C 2 95 ? 124.29300 124.05600 61.19800 1.000 282.17419 95 THR A C 1
ATOM 21344 O O . THR C 2 95 ? 123.47000 123.18300 61.49300 1.000 282.17419 95 THR A O 1
ATOM 21355 N N . SER C 2 96 ? 125.55100 124.02200 61.62500 1.000 279.69903 96 SER A N 1
ATOM 21356 C CA . SER C 2 96 ? 125.99700 122.95200 62.50300 1.000 279.69903 96 SER A CA 1
ATOM 21357 C C . SER C 2 96 ? 125.23500 123.02400 63.82500 1.000 279.69903 96 SER A C 1
ATOM 21358 O O . SER C 2 96 ? 124.88400 124.11900 64.27800 1.000 279.69903 96 SER A O 1
ATOM 21366 N N . PRO C 2 97 ? 124.96200 121.89200 64.47200 1.000 281.03320 97 PRO A N 1
ATOM 21367 C CA . PRO C 2 97 ? 124.14600 121.92100 65.69100 1.000 281.03320 97 PRO A CA 1
ATOM 21368 C C . PRO C 2 97 ? 124.85200 122.64300 66.83000 1.000 281.03320 97 PRO A C 1
ATOM 21369 O O . PRO C 2 97 ? 125.99100 123.10000 66.71800 1.000 281.03320 97 PRO A O 1
ATOM 21380 N N . ASP C 2 98 ? 124.13800 122.73800 67.95200 1.000 279.67071 98 ASP A N 1
ATOM 21381 C CA . ASP C 2 98 ? 124.67400 123.31800 69.18400 1.000 279.67071 98 ASP A CA 1
ATOM 21382 C C . ASP C 2 98 ? 125.09200 124.77200 68.98400 1.000 279.67071 98 ASP A C 1
ATOM 21383 O O . ASP C 2 98 ? 126.10000 125.22500 69.53000 1.000 279.67071 98 ASP A O 1
ATOM 21392 N N . PHE C 2 99 ? 124.32000 125.51400 68.18700 1.000 272.45242 99 PHE A N 1
ATOM 21393 C CA . PHE C 2 99 ? 124.66700 126.90400 67.90400 1.000 272.45242 99 PHE A CA 1
ATOM 21394 C C . PHE C 2 99 ? 123.51100 127.89800 67.94700 1.000 272.45242 99 PHE A C 1
ATOM 21395 O O . PHE C 2 99 ? 123.77600 129.08800 68.11400 1.000 272.45242 99 PHE A O 1
ATOM 21412 N N . GLU C 2 100 ? 122.25700 127.50100 67.75300 1.000 278.78259 100 GLU A N 1
ATOM 21413 C CA . GLU C 2 100 ? 121.13300 128.41200 67.92300 1.000 278.78259 100 GLU A CA 1
ATOM 21414 C C . GLU C 2 100 ? 119.84300 127.64900 67.65900 1.000 278.78259 100 GLU A C 1
ATOM 21415 O O . GLU C 2 100 ? 119.83000 126.72500 66.84600 1.000 278.78259 100 GLU A O 1
ATOM 21427 N N . VAL C 2 101 ? 118.75900 128.04900 68.32900 1.000 283.45234 101 VAL A N 1
ATOM 21428 C CA . VAL C 2 101 ? 117.46200 127.45000 68.03500 1.000 283.45234 101 VAL A CA 1
ATOM 21429 C C . VAL C 2 101 ? 117.12300 127.69100 66.57200 1.000 283.45234 101 VAL A C 1
ATOM 21430 O O . VAL C 2 101 ? 117.41300 128.75600 66.01500 1.000 283.45234 101 VAL A O 1
ATOM 21443 N N . GLU C 2 102 ? 116.50900 126.68800 65.93800 1.000 286.27730 102 GLU A N 1
ATOM 21444 C CA . GLU C 2 102 ? 116.20000 126.80500 64.51700 1.000 286.27730 102 GLU A CA 1
ATOM 21445 C C . GLU C 2 102 ? 115.38700 128.06000 64.23100 1.000 286.27730 102 GLU A C 1
ATOM 21446 O O . GLU C 2 102 ? 115.63100 128.74000 63.22800 1.000 286.27730 102 GLU A O 1
ATOM 21458 N N . LYS C 2 103 ? 114.44000 128.40000 65.10300 1.000 286.64551 103 LYS A N 1
ATOM 21459 C CA . LYS C 2 103 ? 113.80900 129.71100 65.03600 1.000 286.64551 103 LYS A CA 1
ATOM 21460 C C . LYS C 2 103 ? 114.81700 130.73100 65.54200 1.000 286.64551 103 LYS A C 1
ATOM 21461 O O . LYS C 2 103 ? 114.59700 131.38700 66.56600 1.000 286.64551 103 LYS A O 1
ATOM 21480 N N . ALA C 2 104 ? 115.92400 130.86800 64.81900 1.000 284.00925 104 ALA A N 1
ATOM 21481 C CA . ALA C 2 104 ? 117.09600 131.55600 65.34000 1.000 284.00925 104 ALA A CA 1
ATOM 21482 C C . ALA C 2 104 ? 116.80800 133.03900 65.53100 1.000 284.00925 104 ALA A C 1
ATOM 21483 O O . ALA C 2 104 ? 116.21800 133.68700 64.66000 1.000 284.00925 104 ALA A O 1
ATOM 21490 N N . ILE C 2 105 ? 117.22800 133.57000 66.67900 1.000 277.84370 105 ILE A N 1
ATOM 21491 C CA . ILE C 2 105 ? 117.14100 135.00100 66.92500 1.000 277.84370 105 ILE A CA 1
ATOM 21492 C C . ILE C 2 105 ? 118.16400 135.71500 66.05500 1.000 277.84370 105 ILE A C 1
ATOM 21493 O O . ILE C 2 105 ? 119.16000 135.12100 65.62200 1.000 277.84370 105 ILE A O 1
ATOM 21509 N N . PHE C 2 106 ? 117.90700 136.98500 65.76000 1.000 281.11859 106 PHE A N 1
ATOM 21510 C CA . PHE C 2 106 ? 118.83700 137.81100 65.00800 1.000 281.11859 106 PHE A CA 1
ATOM 21511 C C . PHE C 2 106 ? 118.63200 139.26800 65.38800 1.000 281.11859 106 PHE A C 1
ATOM 21512 O O . PHE C 2 106 ? 117.51300 139.70400 65.66800 1.000 281.11859 106 PHE A O 1
ATOM 21529 N N . GLU C 2 107 ? 119.73200 140.01700 65.39400 1.000 272.73316 107 GLU A N 1
ATOM 21530 C CA . GLU C 2 107 ? 119.71000 141.40900 65.80600 1.000 272.73316 107 GLU A CA 1
ATOM 21531 C C . GLU C 2 107 ? 120.59700 142.20500 64.86400 1.000 272.73316 107 GLU A C 1
ATOM 21532 O O . GLU C 2 107 ? 121.26500 141.64900 63.98900 1.000 272.73316 107 GLU A O 1
ATOM 21544 N N . LEU C 2 108 ? 120.58700 143.52300 65.04700 1.000 272.47979 108 LEU A N 1
ATOM 21545 C CA . LEU C 2 108 ? 121.38300 144.40800 64.20400 1.000 272.47979 108 LEU A CA 1
ATOM 21546 C C . LEU C 2 108 ? 121.57300 145.71900 64.95100 1.000 272.47979 108 LEU A C 1
ATOM 21547 O O . LEU C 2 108 ? 120.60400 146.45600 65.15400 1.000 272.47979 108 LEU A O 1
ATOM 21563 N N . TYR C 2 109 ? 122.80500 146.00600 65.36000 1.000 256.62289 109 TYR A N 1
ATOM 21564 C CA . TYR C 2 109 ? 123.12400 147.30200 65.93700 1.000 256.62289 109 TYR A CA 1
ATOM 21565 C C . TYR C 2 109 ? 123.61700 148.22200 64.83300 1.000 256.62289 109 TYR A C 1
ATOM 21566 O O . TYR C 2 109 ? 124.58900 147.90600 64.14300 1.000 256.62289 109 TYR A O 1
ATOM 21584 N N . VAL C 2 110 ? 122.94600 149.35300 64.66500 1.000 272.53779 110 VAL A N 1
ATOM 21585 C CA . VAL C 2 110 ? 123.29600 150.32700 63.64300 1.000 272.53779 110 VAL A CA 1
ATOM 21586 C C . VAL C 2 110 ? 123.50800 151.67200 64.32100 1.000 272.53779 110 VAL A C 1
ATOM 21587 O O . VAL C 2 110 ? 122.70600 152.08700 65.16500 1.000 272.53779 110 VAL A O 1
ATOM 21600 N N . SER C 2 111 ? 124.59600 152.34900 63.95600 1.000 273.77132 111 SER A N 1
ATOM 21601 C CA . SER C 2 111 ? 124.94700 153.64000 64.53100 1.000 273.77132 111 SER A CA 1
ATOM 21602 C C . SER C 2 111 ? 124.12900 154.78500 63.94200 1.000 273.77132 111 SER A C 1
ATOM 21603 O O . SER C 2 111 ? 124.48000 155.95300 64.14100 1.000 273.77132 111 SER A O 1
ATOM 21611 N N . ARG C 2 112 ? 123.05200 154.47600 63.22200 1.000 278.08310 112 ARG A N 1
ATOM 21612 C CA . ARG C 2 112 ? 122.19600 155.48900 62.62300 1.000 278.08310 112 ARG A CA 1
ATOM 21613 C C . ARG C 2 112 ? 120.79400 154.91500 62.50800 1.000 278.08310 112 ARG A C 1
ATOM 21614 O O . ARG C 2 112 ? 120.64100 153.69700 62.37500 1.000 278.08310 112 ARG A O 1
ATOM 21635 N N . PRO C 2 113 ? 119.75600 155.75200 62.54900 1.000 281.09953 113 PRO A N 1
ATOM 21636 C CA . PRO C 2 113 ? 118.38600 155.24900 62.40100 1.000 281.09953 113 PRO A CA 1
ATOM 21637 C C . PRO C 2 113 ? 118.00900 154.86500 60.97900 1.000 281.09953 113 PRO A C 1
ATOM 21638 O O . PRO C 2 113 ? 116.86600 154.46000 60.75200 1.000 281.09953 113 PRO A O 1
ATOM 21649 N N . VAL C 2 114 ? 118.93500 154.97600 60.02700 1.000 283.48101 114 VAL A N 1
ATOM 21650 C CA . VAL C 2 114 ? 118.63000 154.65500 58.63900 1.000 283.48101 114 VAL A CA 1
ATOM 21651 C C . VAL C 2 114 ? 118.32400 153.16900 58.52100 1.000 283.48101 114 VAL A C 1
ATOM 21652 O O . VAL C 2 114 ? 119.05500 152.32200 59.05100 1.000 283.48101 114 VAL A O 1
ATOM 21665 N N . GLU C 2 115 ? 117.23600 152.84700 57.82700 1.000 296.29013 115 GLU A N 1
ATOM 21666 C CA . GLU C 2 115 ? 116.86400 151.45400 57.59500 1.000 296.29013 115 GLU A CA 1
ATOM 21667 C C . GLU C 2 115 ? 115.87200 151.41600 56.44600 1.000 296.29013 115 GLU A C 1
ATOM 21668 O O . GLU C 2 115 ? 114.81900 152.05800 56.51800 1.000 296.29013 115 GLU A O 1
ATOM 21680 N N . GLY C 2 116 ? 116.20000 150.66800 55.39700 1.000 300.23135 116 GLY A N 1
ATOM 21681 C CA . GLY C 2 116 ? 115.33200 150.60300 54.24200 1.000 300.23135 116 GLY A CA 1
ATOM 21682 C C . GLY C 2 116 ? 114.08200 149.78700 54.50400 1.000 300.23135 116 GLY A C 1
ATOM 21683 O O . GLY C 2 116 ? 113.93800 149.11100 55.52300 1.000 300.23135 116 GLY A O 1
ATOM 21687 N N . SER C 2 117 ? 113.15400 149.85800 53.54700 1.000 303.82543 117 SER A N 1
ATOM 21688 C CA . SER C 2 117 ? 111.88200 149.16100 53.69900 1.000 303.82543 117 SER A CA 1
ATOM 21689 C C . SER C 2 117 ? 112.08600 147.65600 53.81200 1.000 303.82543 117 SER A C 1
ATOM 21690 O O . SER C 2 117 ? 111.41900 146.99100 54.61300 1.000 303.82543 117 SER A O 1
ATOM 21698 N N . ILE C 2 118 ? 112.99700 147.09700 53.01300 1.000 305.14937 118 ILE A N 1
ATOM 21699 C CA . ILE C 2 118 ? 113.23200 145.65600 53.05700 1.000 305.14937 118 ILE A CA 1
ATOM 21700 C C . ILE C 2 118 ? 113.79800 145.24900 54.41200 1.000 305.14937 118 ILE A C 1
ATOM 21701 O O . ILE C 2 118 ? 113.37400 144.25000 55.00300 1.000 305.14937 118 ILE A O 1
ATOM 21717 N N . VAL C 2 119 ? 114.76600 146.01000 54.92700 1.000 300.78212 119 VAL A N 1
ATOM 21718 C CA . VAL C 2 119 ? 115.31900 145.68700 56.23900 1.000 300.78212 119 VAL A CA 1
ATOM 21719 C C . VAL C 2 119 ? 114.28500 145.93100 57.33000 1.000 300.78212 119 VAL A C 1
ATOM 21720 O O . VAL C 2 119 ? 114.21600 145.17900 58.31100 1.000 300.78212 119 VAL A O 1
ATOM 21733 N N . LYS C 2 120 ? 113.47700 146.98700 57.19300 1.000 302.17676 120 LYS A N 1
ATOM 21734 C CA . LYS C 2 120 ? 112.36900 147.19800 58.11800 1.000 302.17676 120 LYS A CA 1
ATOM 21735 C C . LYS C 2 120 ? 111.48500 145.96100 58.18500 1.000 302.17676 120 LYS A C 1
ATOM 21736 O O . LYS C 2 120 ? 111.14300 145.47900 59.27100 1.000 302.17676 120 LYS A O 1
ATOM 21755 N N . LYS C 2 121 ? 111.11100 145.43100 57.02000 1.000 308.10859 121 LYS A N 1
ATOM 21756 C CA . LYS C 2 121 ? 110.28800 144.23000 56.96400 1.000 308.10859 121 LYS A CA 1
ATOM 21757 C C . LYS C 2 121 ? 111.01100 143.03500 57.57000 1.000 308.10859 121 LYS A C 1
ATOM 21758 O O . LYS C 2 121 ? 110.38700 142.21100 58.24800 1.000 308.10859 121 LYS A O 1
ATOM 21777 N N . PHE C 2 122 ? 112.32000 142.92500 57.33600 1.000 302.08735 122 PHE A N 1
ATOM 21778 C CA . PHE C 2 122 ? 113.09800 141.84300 57.93200 1.000 302.08735 122 PHE A CA 1
ATOM 21779 C C . PHE C 2 122 ? 113.00200 141.88100 59.45200 1.000 302.08735 122 PHE A C 1
ATOM 21780 O O . PHE C 2 122 ? 112.71400 140.86600 60.09500 1.000 302.08735 122 PHE A O 1
ATOM 21797 N N . ASN C 2 123 ? 113.23800 143.05300 60.04400 1.000 297.19216 123 ASN A N 1
ATOM 21798 C CA . ASN C 2 123 ? 113.21700 143.15700 61.49900 1.000 297.19216 123 ASN A CA 1
ATOM 21799 C C . ASN C 2 123 ? 111.83800 142.82700 62.05300 1.000 297.19216 123 ASN A C 1
ATOM 21800 O O . ASN C 2 123 ? 111.72100 142.14700 63.07900 1.000 297.19216 123 ASN A O 1
ATOM 21811 N N . GLU C 2 124 ? 110.78400 143.29600 61.38900 1.000 302.89074 124 GLU A N 1
ATOM 21812 C CA . GLU C 2 124 ? 109.42400 142.98500 61.80900 1.000 302.89074 124 GLU A CA 1
ATOM 21813 C C . GLU C 2 124 ? 109.06900 141.51800 61.60900 1.000 302.89074 124 GLU A C 1
ATOM 21814 O O . GLU C 2 124 ? 108.02900 141.08000 62.11300 1.000 302.89074 124 GLU A O 1
ATOM 21826 N N . ALA C 2 125 ? 109.89400 140.75600 60.89500 1.000 305.32478 125 ALA A N 1
ATOM 21827 C CA . ALA C 2 125 ? 109.61600 139.34700 60.62800 1.000 305.32478 125 ALA A CA 1
ATOM 21828 C C . ALA C 2 125 ? 109.89100 138.54700 61.89400 1.000 305.32478 125 ALA A C 1
ATOM 21829 O O . ALA C 2 125 ? 111.02000 138.11800 62.14300 1.000 305.32478 125 ALA A O 1
ATOM 21836 N N . LYS C 2 126 ? 108.85100 138.35100 62.70200 1.000 299.18337 126 LYS A N 1
ATOM 21837 C CA . LYS C 2 126 ? 108.92400 137.52800 63.90000 1.000 299.18337 126 LYS A CA 1
ATOM 21838 C C . LYS C 2 126 ? 108.19900 136.20000 63.73600 1.000 299.18337 126 LYS A C 1
ATOM 21839 O O . LYS C 2 126 ? 108.14400 135.41600 64.68900 1.000 299.18337 126 LYS A O 1
ATOM 21858 N N . THR C 2 127 ? 107.65100 135.92800 62.55600 1.000 309.66429 127 THR A N 1
ATOM 21859 C CA . THR C 2 127 ? 106.88100 134.73100 62.26700 1.000 309.66429 127 THR A CA 1
ATOM 21860 C C . THR C 2 127 ? 107.40300 134.09500 60.98700 1.000 309.66429 127 THR A C 1
ATOM 21861 O O . THR C 2 127 ? 107.88900 134.80200 60.09800 1.000 309.66429 127 THR A O 1
ATOM 21872 N N . PRO C 2 128 ? 107.33300 132.76400 60.86700 1.000 308.94155 128 PRO A N 1
ATOM 21873 C CA . PRO C 2 128 ? 107.81500 132.13900 59.62200 1.000 308.94155 128 PRO A CA 1
ATOM 21874 C C . PRO C 2 128 ? 107.13900 132.67800 58.37300 1.000 308.94155 128 PRO A C 1
ATOM 21875 O O . PRO C 2 128 ? 107.80800 132.88000 57.35300 1.000 308.94155 128 PRO A O 1
ATOM 21886 N N . GLU C 2 129 ? 105.82800 132.92500 58.42000 1.000 314.18207 129 GLU A N 1
ATOM 21887 C CA . GLU C 2 129 ? 105.13400 133.44000 57.24300 1.000 314.18207 129 GLU A CA 1
ATOM 21888 C C . GLU C 2 129 ? 105.60400 134.84700 56.89400 1.000 314.18207 129 GLU A C 1
ATOM 21889 O O . GLU C 2 129 ? 105.84400 135.15800 55.72000 1.000 314.18207 129 GLU A O 1
ATOM 21901 N N . ASP C 2 130 ? 105.74400 135.71200 57.90000 1.000 313.21021 130 ASP A N 1
ATOM 21902 C CA . ASP C 2 130 ? 106.22600 137.06300 57.64500 1.000 313.21021 130 ASP A CA 1
ATOM 21903 C C . ASP C 2 130 ? 107.65800 137.04500 57.12800 1.000 313.21021 130 ASP A C 1
ATOM 21904 O O . ASP C 2 130 ? 108.00300 137.81600 56.22500 1.000 313.21021 130 ASP A O 1
ATOM 21913 N N . ALA C 2 131 ? 108.50100 136.17100 57.68400 1.000 310.64699 131 ALA A N 1
ATOM 21914 C CA . ALA C 2 131 ? 109.86400 136.04300 57.18300 1.000 310.64699 131 ALA A CA 1
ATOM 21915 C C . ALA C 2 131 ? 109.87200 135.58300 55.73200 1.000 310.64699 131 ALA A C 1
ATOM 21916 O O . ALA C 2 131 ? 110.65300 136.08900 54.92100 1.000 310.64699 131 ALA A O 1
ATOM 21923 N N . GLN C 2 132 ? 109.01200 134.62400 55.38400 1.000 311.38491 132 GLN A N 1
ATOM 21924 C CA . GLN C 2 132 ? 108.95100 134.15900 54.00300 1.000 311.38491 132 GLN A CA 1
ATOM 21925 C C . GLN C 2 132 ? 108.49700 135.27300 53.06900 1.000 311.38491 132 GLN A C 1
ATOM 21926 O O . GLN C 2 132 ? 109.01700 135.40900 51.95700 1.000 311.38491 132 GLN A O 1
ATOM 21940 N N . GLU C 2 133 ? 107.51900 136.07200 53.49600 1.000 313.65847 133 GLU A N 1
ATOM 21941 C CA . GLU C 2 133 ? 107.08600 137.20000 52.67400 1.000 313.65847 133 GLU A CA 1
ATOM 21942 C C . GLU C 2 133 ? 108.21300 138.21100 52.49500 1.000 313.65847 133 GLU A C 1
ATOM 21943 O O . GLU C 2 133 ? 108.40400 138.76000 51.40100 1.000 313.65847 133 GLU A O 1
ATOM 21955 N N . ALA C 2 134 ? 108.96900 138.47300 53.56200 1.000 309.81756 134 ALA A N 1
ATOM 21956 C CA . ALA C 2 134 ? 110.10200 139.38800 53.45900 1.000 309.81756 134 ALA A CA 1
ATOM 21957 C C . ALA C 2 134 ? 111.15000 138.84700 52.49500 1.000 309.81756 134 ALA A C 1
ATOM 21958 O O . ALA C 2 134 ? 111.74600 139.60000 51.71800 1.000 309.81756 134 ALA A O 1
ATOM 21965 N N . ILE C 2 135 ? 111.39700 137.53600 52.53900 1.000 308.31481 135 ILE A N 1
ATOM 21966 C CA . ILE C 2 135 ? 112.35100 136.92900 51.61500 1.000 308.31481 135 ILE A CA 1
ATOM 21967 C C . ILE C 2 135 ? 111.83300 136.99100 50.18600 1.000 308.31481 135 ILE A C 1
ATOM 21968 O O . ILE C 2 135 ? 112.61500 137.13300 49.24200 1.000 308.31481 135 ILE A O 1
ATOM 21984 N N . THR C 2 136 ? 110.52000 136.86500 49.99600 1.000 311.84489 136 THR A N 1
ATOM 21985 C CA . THR C 2 136 ? 109.94800 137.03000 48.66300 1.000 311.84489 136 THR A CA 1
ATOM 21986 C C . THR C 2 136 ? 110.18000 138.44600 48.15000 1.000 311.84489 136 THR A C 1
ATOM 21987 O O . THR C 2 136 ? 110.54100 138.65100 46.98400 1.000 311.84489 136 THR A O 1
ATOM 21998 N N . HIS C 2 137 ? 109.97800 139.44000 49.01600 1.000 312.19632 137 HIS A N 1
ATOM 21999 C CA . HIS C 2 137 ? 110.27600 140.81800 48.63800 1.000 312.19632 137 HIS A CA 1
ATOM 22000 C C . HIS C 2 137 ? 111.75300 140.99200 48.30700 1.000 312.19632 137 HIS A C 1
ATOM 22001 O O . HIS C 2 137 ? 112.10100 141.69900 47.35200 1.000 312.19632 137 HIS A O 1
ATOM 22015 N N . ALA C 2 138 ? 112.63000 140.36700 49.09300 1.000 310.05773 138 ALA A N 1
ATOM 22016 C CA . ALA C 2 138 ? 114.06100 140.44300 48.82600 1.000 310.05773 138 ALA A CA 1
ATOM 22017 C C . ALA C 2 138 ? 114.40000 139.82000 47.47900 1.000 310.05773 138 ALA A C 1
ATOM 22018 O O . ALA C 2 138 ? 115.21700 140.35700 46.72700 1.000 310.05773 138 ALA A O 1
ATOM 22025 N N . ARG C 2 139 ? 113.78700 138.67900 47.16200 1.000 310.67627 139 ARG A N 1
ATOM 22026 C CA . ARG C 2 139 ? 113.98200 138.07600 45.84800 1.000 310.67627 139 ARG A CA 1
ATOM 22027 C C . ARG C 2 139 ? 113.52800 139.02100 44.74800 1.000 310.67627 139 ARG A C 1
ATOM 22028 O O . ARG C 2 139 ? 114.23400 139.21500 43.75200 1.000 310.67627 139 ARG A O 1
ATOM 22049 N N . THR C 2 140 ? 112.35300 139.63000 44.91800 1.000 313.12207 140 THR A N 1
ATOM 22050 C CA . THR C 2 140 ? 111.82900 140.52200 43.89100 1.000 313.12207 140 THR A CA 1
ATOM 22051 C C . THR C 2 140 ? 112.75900 141.70700 43.66000 1.000 313.12207 140 THR A C 1
ATOM 22052 O O . THR C 2 140 ? 113.02600 142.08100 42.51200 1.000 313.12207 140 THR A O 1
ATOM 22063 N N . GLU C 2 141 ? 113.26700 142.30700 44.73600 1.000 310.82901 141 GLU A N 1
ATOM 22064 C CA . GLU C 2 141 ? 114.10000 143.49700 44.60500 1.000 310.82901 141 GLU A CA 1
ATOM 22065 C C . GLU C 2 141 ? 115.53500 143.18700 44.20000 1.000 310.82901 141 GLU A C 1
ATOM 22066 O O . GLU C 2 141 ? 116.18400 144.02800 43.56800 1.000 310.82901 141 GLU A O 1
ATOM 22078 N N . LEU C 2 142 ? 116.04600 142.00700 44.54600 1.000 308.34486 142 LEU A N 1
ATOM 22079 C CA . LEU C 2 142 ? 117.43500 141.63900 44.30200 1.000 308.34486 142 LEU A CA 1
ATOM 22080 C C . LEU C 2 142 ? 117.57100 140.52300 43.27900 1.000 308.34486 142 LEU A C 1
ATOM 22081 O O . LEU C 2 142 ? 118.44900 140.57900 42.41200 1.000 308.34486 142 LEU A O 1
ATOM 22097 N N . TRP C 2 143 ? 116.72000 139.50000 43.36200 1.000 311.04194 143 TRP A N 1
ATOM 22098 C CA . TRP C 2 143 ? 116.75900 138.36400 42.44900 1.000 311.04194 143 TRP A CA 1
ATOM 22099 C C . TRP C 2 143 ? 115.82800 138.54500 41.25700 1.000 311.04194 143 TRP A C 1
ATOM 22100 O O . TRP C 2 143 ? 116.28000 138.52500 40.10900 1.000 311.04194 143 TRP A O 1
ATOM 22121 N N . GLY C 2 144 ? 114.54200 138.72000 41.50500 1.000 314.96258 144 GLY A N 1
ATOM 22122 C CA . GLY C 2 144 ? 113.59500 138.99500 40.44300 1.000 314.96258 144 GLY A CA 1
ATOM 22123 C C . GLY C 2 144 ? 112.23400 138.42200 40.77700 1.000 314.96258 144 GLY A C 1
ATOM 22124 O O . GLY C 2 144 ? 112.00600 137.87300 41.85100 1.000 314.96258 144 GLY A O 1
ATOM 22128 N N . ASP C 2 145 ? 111.32600 138.57100 39.81800 1.000 316.86275 145 ASP A N 1
ATOM 22129 C CA . ASP C 2 145 ? 109.96300 138.08900 39.96100 1.000 316.86275 145 ASP A CA 1
ATOM 22130 C C . ASP C 2 145 ? 109.87200 136.64400 39.49400 1.000 316.86275 145 ASP A C 1
ATOM 22131 O O . ASP C 2 145 ? 110.40200 136.28400 38.43900 1.000 316.86275 145 ASP A O 1
ATOM 22140 N N . SER C 2 146 ? 109.20000 135.82000 40.28700 1.000 317.76838 146 SER A N 1
ATOM 22141 C CA . SER C 2 146 ? 109.04200 134.42200 39.92400 1.000 317.76838 146 SER A CA 1
ATOM 22142 C C . SER C 2 146 ? 108.20200 134.30900 38.65300 1.000 317.76838 146 SER A C 1
ATOM 22143 O O . SER C 2 146 ? 107.28600 135.11000 38.44100 1.000 317.76838 146 SER A O 1
ATOM 22151 N N . PRO C 2 147 ? 108.48500 133.32500 37.78300 1.000 317.99692 147 PRO A N 1
ATOM 22152 C CA . PRO C 2 147 ? 109.54300 132.31700 37.89100 1.000 317.99692 147 PRO A CA 1
ATOM 22153 C C . PRO C 2 147 ? 110.85000 132.72900 37.21400 1.000 317.99692 147 PRO A C 1
ATOM 22154 O O . PRO C 2 147 ? 111.89500 132.13800 37.48500 1.000 317.99692 147 PRO A O 1
ATOM 22165 N N . HIS C 2 148 ? 110.78400 133.73700 36.34100 1.000 318.64427 148 HIS A N 1
ATOM 22166 C CA . HIS C 2 148 ? 111.95600 134.11500 35.55700 1.000 318.64427 148 HIS A CA 1
ATOM 22167 C C . HIS C 2 148 ? 113.08500 134.62900 36.44400 1.000 318.64427 148 HIS A C 1
ATOM 22168 O O . HIS C 2 148 ? 114.25200 134.27700 36.23500 1.000 318.64427 148 HIS A O 1
ATOM 22182 N N . PHE C 2 149 ? 112.76400 135.45900 37.43700 1.000 316.37199 149 PHE A N 1
ATOM 22183 C CA . PHE C 2 149 ? 113.76500 136.03700 38.33300 1.000 316.37199 149 PHE A CA 1
ATOM 22184 C C . PHE C 2 149 ? 114.81700 136.81200 37.53500 1.000 316.37199 149 PHE A C 1
ATOM 22185 O O . PHE C 2 149 ? 116.00500 136.48300 37.53000 1.000 316.37199 149 PHE A O 1
ATOM 22202 N N . THR C 2 150 ? 114.35400 137.86100 36.85500 1.000 315.59732 150 THR A N 1
ATOM 22203 C CA . THR C 2 150 ? 115.19900 138.59900 35.92400 1.000 315.59732 150 THR A CA 1
ATOM 22204 C C . THR C 2 150 ? 116.06000 139.66400 36.59100 1.000 315.59732 150 THR A C 1
ATOM 22205 O O . THR C 2 150 ? 117.07400 140.06600 36.01000 1.000 315.59732 150 THR A O 1
ATOM 22216 N N . LEU C 2 151 ? 115.69400 140.13100 37.78700 1.000 313.51318 151 LEU A N 1
ATOM 22217 C CA . LEU C 2 151 ? 116.48500 141.17100 38.43600 1.000 313.51318 151 LEU A CA 1
ATOM 22218 C C . LEU C 2 151 ? 117.86200 140.68000 38.85500 1.000 313.51318 151 LEU A C 1
ATOM 22219 O O . LEU C 2 151 ? 118.70700 141.50500 39.22200 1.000 313.51318 151 LEU A O 1
ATOM 22235 N N . LYS C 2 152 ? 118.10800 139.36900 38.81800 1.000 309.74034 152 LYS A N 1
ATOM 22236 C CA . LYS C 2 152 ? 119.45400 138.86700 39.06900 1.000 309.74034 152 LYS A CA 1
ATOM 22237 C C . LYS C 2 152 ? 120.46200 139.55200 38.15700 1.000 309.74034 152 LYS A C 1
ATOM 22238 O O . LYS C 2 152 ? 121.55900 139.92000 38.59400 1.000 309.74034 152 LYS A O 1
ATOM 22257 N N . ASP C 2 153 ? 120.10700 139.73000 36.88400 1.000 309.21349 153 ASP A N 1
ATOM 22258 C CA . ASP C 2 153 ? 120.93600 140.49700 35.96500 1.000 309.21349 153 ASP A CA 1
ATOM 22259 C C . ASP C 2 153 ? 120.83400 141.99600 36.20700 1.000 309.21349 153 ASP A C 1
ATOM 22260 O O . ASP C 2 153 ? 121.77300 142.72900 35.87800 1.000 309.21349 153 ASP A O 1
ATOM 22269 N N . GLY C 2 154 ? 119.72100 142.46700 36.77500 1.000 310.14704 154 GLY A N 1
ATOM 22270 C CA . GLY C 2 154 ? 119.56600 143.88600 37.04100 1.000 310.14704 154 GLY A CA 1
ATOM 22271 C C . GLY C 2 154 ? 120.52600 144.42100 38.08000 1.000 310.14704 154 GLY A C 1
ATOM 22272 O O . GLY C 2 154 ? 120.85100 145.61300 38.05100 1.000 310.14704 154 GLY A O 1
ATOM 22276 N N . ILE C 2 155 ? 120.98700 143.57300 38.99300 1.000 307.27341 155 ILE A N 1
ATOM 22277 C CA . ILE C 2 155 ? 121.99400 143.95000 39.97500 1.000 307.27341 155 ILE A CA 1
ATOM 22278 C C . ILE C 2 155 ? 123.35100 143.47900 39.47400 1.000 307.27341 155 ILE A C 1
ATOM 22279 O O . ILE C 2 155 ? 123.45100 142.55700 38.65600 1.000 307.27341 155 ILE A O 1
ATOM 22295 N N . SER C 2 156 ? 124.40600 144.12100 39.96800 1.000 304.93403 156 SER A N 1
ATOM 22296 C CA . SER C 2 156 ? 125.75100 143.80300 39.51100 1.000 304.93403 156 SER A CA 1
ATOM 22297 C C . SER C 2 156 ? 126.09200 142.34900 39.81800 1.000 304.93403 156 SER A C 1
ATOM 22298 O O . SER C 2 156 ? 125.62300 141.77000 40.80100 1.000 304.93403 156 SER A O 1
ATOM 22306 N N . LYS C 2 157 ? 126.92200 141.76100 38.95300 1.000 304.23538 157 LYS A N 1
ATOM 22307 C CA . LYS C 2 157 ? 127.29200 140.35800 39.10400 1.000 304.23538 157 LYS A CA 1
ATOM 22308 C C . LYS C 2 157 ? 127.81900 140.07500 40.50500 1.000 304.23538 157 LYS A C 1
ATOM 22309 O O . LYS C 2 157 ? 127.48200 139.05000 41.11300 1.000 304.23538 157 LYS A O 1
ATOM 22328 N N . GLU C 2 158 ? 128.63600 140.98800 41.03700 1.000 301.76644 158 GLU A N 1
ATOM 22329 C CA . GLU C 2 158 ? 129.25200 140.79400 42.34500 1.000 301.76644 158 GLU A CA 1
ATOM 22330 C C . GLU C 2 158 ? 128.20800 140.42700 43.39400 1.000 301.76644 158 GLU A C 1
ATOM 22331 O O . GLU C 2 158 ? 128.29400 139.37500 44.03700 1.000 301.76644 158 GLU A O 1
ATOM 22343 N N . ILE C 2 159 ? 127.21300 141.29700 43.58500 1.000 302.42365 159 ILE A N 1
ATOM 22344 C CA . ILE C 2 159 ? 126.14600 141.00900 44.53400 1.000 302.42365 159 ILE A CA 1
ATOM 22345 C C . ILE C 2 159 ? 125.09800 140.08300 43.93300 1.000 302.42365 159 ILE A C 1
ATOM 22346 O O . ILE C 2 159 ? 124.36100 139.42600 44.67700 1.000 302.42365 159 ILE A O 1
ATOM 22362 N N . SER C 2 160 ? 124.99500 140.03000 42.60200 1.000 305.76744 160 SER A N 1
ATOM 22363 C CA . SER C 2 160 ? 123.98400 139.18800 41.97200 1.000 305.76744 160 SER A CA 1
ATOM 22364 C C . SER C 2 160 ? 124.19800 137.72200 42.32400 1.000 305.76744 160 SER A C 1
ATOM 22365 O O . SER C 2 160 ? 123.26000 137.02100 42.71700 1.000 305.76744 160 SER A O 1
ATOM 22373 N N . LYS C 2 161 ? 125.43700 137.24300 42.19700 1.000 301.11613 161 LYS A N 1
ATOM 22374 C CA . LYS C 2 161 ? 125.70900 135.84100 42.49800 1.000 301.11613 161 LYS A CA 1
ATOM 22375 C C . LYS C 2 161 ? 125.50200 135.53800 43.97600 1.000 301.11613 161 LYS A C 1
ATOM 22376 O O . LYS C 2 161 ? 125.04500 134.44500 44.32700 1.000 301.11613 161 LYS A O 1
ATOM 22395 N N . TYR C 2 162 ? 125.81500 136.49000 44.85500 1.000 298.15848 162 TYR A N 1
ATOM 22396 C CA . TYR C 2 162 ? 125.65000 136.25100 46.28400 1.000 298.15848 162 TYR A CA 1
ATOM 22397 C C . TYR C 2 162 ? 124.17700 136.22600 46.68100 1.000 298.15848 162 TYR A C 1
ATOM 22398 O O . TYR C 2 162 ? 123.76500 135.38700 47.49000 1.000 298.15848 162 TYR A O 1
ATOM 22416 N N . VAL C 2 163 ? 123.36000 137.11700 46.11300 1.000 303.97463 163 VAL A N 1
ATOM 22417 C CA . VAL C 2 163 ? 121.92400 137.03200 46.37000 1.000 303.97463 163 VAL A CA 1
ATOM 22418 C C . VAL C 2 163 ? 121.35900 135.75100 45.76900 1.000 303.97463 163 VAL A C 1
ATOM 22419 O O . VAL C 2 163 ? 120.44100 135.14300 46.33400 1.000 303.97463 163 VAL A O 1
ATOM 22432 N N . GLU C 2 164 ? 121.88800 135.31900 44.62100 1.000 305.52024 164 GLU A N 1
ATOM 22433 C CA . GLU C 2 164 ? 121.46600 134.04700 44.04900 1.000 305.52024 164 GLU A CA 1
ATOM 22434 C C . GLU C 2 164 ? 121.77600 132.89800 44.99700 1.000 305.52024 164 GLU A C 1
ATOM 22435 O O . GLU C 2 164 ? 120.95000 132.00000 45.18600 1.000 305.52024 164 GLU A O 1
ATOM 22447 N N . LYS C 2 165 ? 122.96700 132.90600 45.59700 1.000 298.42976 165 LYS A N 1
ATOM 22448 C CA . LYS C 2 165 ? 123.30600 131.87200 46.56900 1.000 298.42976 165 LYS A CA 1
ATOM 22449 C C . LYS C 2 165 ? 122.38200 131.93900 47.77800 1.000 298.42976 165 LYS A C 1
ATOM 22450 O O . LYS C 2 165 ? 121.94200 130.90400 48.29200 1.000 298.42976 165 LYS A O 1
ATOM 22469 N N . VAL C 2 166 ? 122.07900 133.15100 48.24600 1.000 299.95839 166 VAL A N 1
ATOM 22470 C CA . VAL C 2 166 ? 121.17600 133.30600 49.38400 1.000 299.95839 166 VAL A CA 1
ATOM 22471 C C . VAL C 2 166 ? 119.82700 132.67000 49.07700 1.000 299.95839 166 VAL A C 1
ATOM 22472 O O . VAL C 2 166 ? 119.29500 131.88200 49.86800 1.000 299.95839 166 VAL A O 1
ATOM 22485 N N . PHE C 2 167 ? 119.25600 133.00200 47.92100 1.000 307.14824 167 PHE A N 1
ATOM 22486 C CA . PHE C 2 167 ? 117.89500 132.59300 47.60000 1.000 307.14824 167 PHE A CA 1
ATOM 22487 C C . PHE C 2 167 ? 117.80400 131.18400 47.03000 1.000 307.14824 167 PHE A C 1
ATOM 22488 O O . PHE C 2 167 ? 116.69800 130.64000 46.94800 1.000 307.14824 167 PHE A O 1
ATOM 22505 N N . THR C 2 168 ? 118.92700 130.58200 46.63300 1.000 305.25174 168 THR A N 1
ATOM 22506 C CA . THR C 2 168 ? 118.88800 129.22100 46.11000 1.000 305.25174 168 THR A CA 1
ATOM 22507 C C . THR C 2 168 ? 118.74500 128.19600 47.22700 1.000 305.25174 168 THR A C 1
ATOM 22508 O O . THR C 2 168 ? 118.23300 127.09600 46.99400 1.000 305.25174 168 THR A O 1
ATOM 22519 N N . ALA C 2 169 ? 119.18700 128.53200 48.43600 1.000 302.53364 169 ALA A N 1
ATOM 22520 C CA . ALA C 2 169 ? 119.03300 127.62500 49.55900 1.000 302.53364 169 ALA A CA 1
ATOM 22521 C C . ALA C 2 169 ? 117.55200 127.42300 49.87000 1.000 302.53364 169 ALA A C 1
ATOM 22522 O O . ALA C 2 169 ? 116.68500 128.19000 49.44100 1.000 302.53364 169 ALA A O 1
ATOM 22529 N N . ASP C 2 170 ? 117.26600 126.36600 50.62700 1.000 304.32034 170 ASP A N 1
ATOM 22530 C CA . ASP C 2 170 ? 115.88600 126.05300 50.97500 1.000 304.32034 170 ASP A CA 1
ATOM 22531 C C . ASP C 2 170 ? 115.22200 127.25300 51.63800 1.000 304.32034 170 ASP A C 1
ATOM 22532 O O . ASP C 2 170 ? 115.77900 127.85900 52.55800 1.000 304.32034 170 ASP A O 1
ATOM 22541 N N . GLN C 2 171 ? 114.01900 127.59100 51.16600 1.000 306.68022 171 GLN A N 1
ATOM 22542 C CA . GLN C 2 171 ? 113.33100 128.77000 51.67900 1.000 306.68022 171 GLN A CA 1
ATOM 22543 C C . GLN C 2 171 ? 112.98000 128.62100 53.15300 1.000 306.68022 171 GLN A C 1
ATOM 22544 O O . GLN C 2 171 ? 112.80500 129.62600 53.84900 1.000 306.68022 171 GLN A O 1
ATOM 22558 N N . ASN C 2 172 ? 112.86300 127.38600 53.64600 1.000 303.16531 172 ASN A N 1
ATOM 22559 C CA . ASN C 2 172 ? 112.68100 127.19000 55.08000 1.000 303.16531 172 ASN A CA 1
ATOM 22560 C C . ASN C 2 172 ? 113.89100 127.69800 55.85300 1.000 303.16531 172 ASN A C 1
ATOM 22561 O O . ASN C 2 172 ? 113.74700 128.33300 56.90400 1.000 303.16531 172 ASN A O 1
ATOM 22572 N N . LEU C 2 173 ? 115.09600 127.42900 55.34600 1.000 297.54673 173 LEU A N 1
ATOM 22573 C CA . LEU C 2 173 ? 116.29300 127.96700 55.97900 1.000 297.54673 173 LEU A CA 1
ATOM 22574 C C . LEU C 2 173 ? 116.31400 129.48800 55.91300 1.000 297.54673 173 LEU A C 1
ATOM 22575 O O . LEU C 2 173 ? 116.79000 130.14000 56.84900 1.000 297.54673 173 LEU A O 1
ATOM 22591 N N . LEU C 2 174 ? 115.81300 130.06700 54.81900 1.000 303.50028 174 LEU A N 1
ATOM 22592 C CA . LEU C 2 174 ? 115.69900 131.52000 54.74000 1.000 303.50028 174 LEU A CA 1
ATOM 22593 C C . LEU C 2 174 ? 114.74100 132.04900 55.80000 1.000 303.50028 174 LEU A C 1
ATOM 22594 O O . LEU C 2 174 ? 115.00400 133.08100 56.42800 1.000 303.50028 174 LEU A O 1
ATOM 22610 N N . GLN C 2 175 ? 113.62000 131.35700 56.00700 1.000 305.73578 175 GLN A N 1
ATOM 22611 C CA . GLN C 2 175 ? 112.71900 131.70400 57.10200 1.000 305.73578 175 GLN A CA 1
ATOM 22612 C C . GLN C 2 175 ? 113.45400 131.67400 58.43500 1.000 305.73578 175 GLN A C 1
ATOM 22613 O O . GLN C 2 175 ? 113.37300 132.61700 59.23100 1.000 305.73578 175 GLN A O 1
ATOM 22627 N N . ARG C 2 176 ? 114.18400 130.58800 58.68800 1.000 296.66401 176 ARG A N 1
ATOM 22628 C CA . ARG C 2 176 ? 114.82700 130.40800 59.98500 1.000 296.66401 176 ARG A CA 1
ATOM 22629 C C . ARG C 2 176 ? 115.89400 131.47000 60.22500 1.000 296.66401 176 ARG A C 1
ATOM 22630 O O . ARG C 2 176 ? 116.04900 131.96300 61.34800 1.000 296.66401 176 ARG A O 1
ATOM 22651 N N . LEU C 2 177 ? 116.64000 131.83600 59.18000 1.000 291.42215 177 LEU A N 1
ATOM 22652 C CA . LEU C 2 177 ? 117.74700 132.77100 59.35400 1.000 291.42215 177 LEU A CA 1
ATOM 22653 C C . LEU C 2 177 ? 117.24600 134.19300 59.58200 1.000 291.42215 177 LEU A C 1
ATOM 22654 O O . LEU C 2 177 ? 118.01300 135.06800 60.00100 1.000 291.42215 177 LEU A O 1
ATOM 22670 N N . ILE C 2 178 ? 115.97800 134.45500 59.27500 1.000 298.85389 178 ILE A N 1
ATOM 22671 C CA . ILE C 2 178 ? 115.38300 135.76600 59.51400 1.000 298.85389 178 ILE A CA 1
ATOM 22672 C C . ILE C 2 178 ? 114.04500 135.57500 60.22100 1.000 298.85389 178 ILE A C 1
ATOM 22673 O O . ILE C 2 178 ? 113.13200 136.39800 60.09600 1.000 298.85389 178 ILE A O 1
ATOM 22689 N N . CYS C 2 179 ? 113.92400 134.48200 60.97900 1.000 298.03352 179 CYS A N 1
ATOM 22690 C CA . CYS C 2 179 ? 112.67300 134.20200 61.67700 1.000 298.03352 179 CYS A CA 1
ATOM 22691 C C . CYS C 2 179 ? 112.36600 135.25000 62.73900 1.000 298.03352 179 CYS A C 1
ATOM 22692 O O . CYS C 2 179 ? 111.20800 135.65800 62.88400 1.000 298.03352 179 CYS A O 1
ATOM 22700 N N . ASN C 2 180 ? 113.37200 135.69000 63.49100 1.000 291.57392 180 ASN A N 1
ATOM 22701 C CA . ASN C 2 180 ? 113.19300 136.60100 64.61900 1.000 291.57392 180 ASN A CA 1
ATOM 22702 C C . ASN C 2 180 ? 114.22100 137.72400 64.56800 1.000 291.57392 180 ASN A C 1
ATOM 22703 O O . ASN C 2 180 ? 114.93300 137.99600 65.53600 1.000 291.57392 180 ASN A O 1
ATOM 22714 N N . PHE C 2 181 ? 114.33100 138.37800 63.41500 1.000 289.37572 181 PHE A N 1
ATOM 22715 C CA . PHE C 2 181 ? 115.29300 139.46200 63.26500 1.000 289.37572 181 PHE A CA 1
ATOM 22716 C C . PHE C 2 181 ? 114.92300 140.64600 64.15200 1.000 289.37572 181 PHE A C 1
ATOM 22717 O O . PHE C 2 181 ? 113.74700 140.98500 64.30700 1.000 289.37572 181 PHE A O 1
ATOM 22734 N N . GLN C 2 182 ? 115.94300 141.27400 64.73600 1.000 284.21609 182 GLN A N 1
ATOM 22735 C CA . GLN C 2 182 ? 115.78200 142.45400 65.57300 1.000 284.21609 182 GLN A CA 1
ATOM 22736 C C . GLN C 2 182 ? 116.77800 143.52300 65.14200 1.000 284.21609 182 GLN A C 1
ATOM 22737 O O . GLN C 2 182 ? 117.66300 143.28800 64.31500 1.000 284.21609 182 GLN A O 1
ATOM 22751 N N . LEU C 2 183 ? 116.61800 144.71600 65.71300 1.000 278.78112 183 LEU A N 1
ATOM 22752 C CA . LEU C 2 183 ? 117.52800 145.83100 65.49400 1.000 278.78112 183 LEU A CA 1
ATOM 22753 C C . LEU C 2 183 ? 117.81700 146.49800 66.83000 1.000 278.78112 183 LEU A C 1
ATOM 22754 O O . LEU C 2 183 ? 116.94400 146.56000 67.70100 1.000 278.78112 183 LEU A O 1
ATOM 22770 N N . THR C 2 184 ? 119.04200 146.99400 66.99100 1.000 269.92577 184 THR A N 1
ATOM 22771 C CA . THR C 2 184 ? 119.49200 147.59700 68.24000 1.000 269.92577 184 THR A CA 1
ATOM 22772 C C . THR C 2 184 ? 119.84100 149.06100 68.01200 1.000 269.92577 184 THR A C 1
ATOM 22773 O O . THR C 2 184 ? 120.52600 149.39700 67.04000 1.000 269.92577 184 THR A O 1
ATOM 22784 N N . LEU C 2 185 ? 119.36700 149.92400 68.91100 1.000 267.34609 185 LEU A N 1
ATOM 22785 C CA . LEU C 2 185 ? 119.70400 151.34800 68.90000 1.000 267.34609 185 LEU A CA 1
ATOM 22786 C C . LEU C 2 185 ? 119.90800 151.77600 70.34900 1.000 267.34609 185 LEU A C 1
ATOM 22787 O O . LEU C 2 185 ? 118.93800 151.97500 71.08600 1.000 267.34609 185 LEU A O 1
ATOM 22803 N N . GLY C 2 186 ? 121.16700 151.91900 70.75200 1.000 242.07708 186 GLY A N 1
ATOM 22804 C CA . GLY C 2 186 ? 121.50400 152.29600 72.11000 1.000 242.07708 186 GLY A CA 1
ATOM 22805 C C . GLY C 2 186 ? 121.26000 153.76500 72.37800 1.000 242.07708 186 GLY A C 1
ATOM 22806 O O . GLY C 2 186 ? 120.43900 154.41800 71.72400 1.000 242.07708 186 GLY A O 1
ATOM 22810 N N . SER C 2 187 ? 121.98900 154.29700 73.36000 1.000 219.69847 187 SER A N 1
ATOM 22811 C CA . SER C 2 187 ? 121.86500 155.70400 73.71600 1.000 219.69847 187 SER A CA 1
ATOM 22812 C C . SER C 2 187 ? 122.45900 156.63200 72.66600 1.000 219.69847 187 SER A C 1
ATOM 22813 O O . SER C 2 187 ? 122.26500 157.84800 72.76100 1.000 219.69847 187 SER A O 1
ATOM 22821 N N . GLY C 2 188 ? 123.17000 156.09500 71.67600 1.000 213.82713 188 GLY A N 1
ATOM 22822 C CA . GLY C 2 188 ? 123.85300 156.89500 70.68500 1.000 213.82713 188 GLY A CA 1
ATOM 22823 C C . GLY C 2 188 ? 125.32500 157.10500 70.96000 1.000 213.82713 188 GLY A C 1
ATOM 22824 O O . GLY C 2 188 ? 126.05400 157.52200 70.05200 1.000 213.82713 188 GLY A O 1
ATOM 22828 N N . SER C 2 189 ? 125.77900 156.83200 72.17700 1.000 204.59568 189 SER A N 1
ATOM 22829 C CA . SER C 2 189 ? 127.19600 156.91300 72.52800 1.000 204.59568 189 SER A CA 1
ATOM 22830 C C . SER C 2 189 ? 127.66100 155.53900 72.98600 1.000 204.59568 189 SER A C 1
ATOM 22831 O O . SER C 2 189 ? 127.45300 155.18100 74.16100 1.000 204.59568 189 SER A O 1
ATOM 22839 N N . PRO C 2 190 ? 128.28200 154.73200 72.12000 1.000 204.17289 190 PRO A N 1
ATOM 22840 C CA . PRO C 2 190 ? 128.63300 153.36900 72.54700 1.000 204.17289 190 PRO A CA 1
ATOM 22841 C C . PRO C 2 190 ? 129.55600 153.33800 73.75000 1.000 204.17289 190 PRO A C 1
ATOM 22842 O O . PRO C 2 190 ? 129.36700 152.50800 74.64800 1.000 204.17289 190 PRO A O 1
ATOM 22853 N N . GLN C 2 191 ? 130.54600 154.23100 73.80400 1.000 196.52590 191 GLN A N 1
ATOM 22854 C CA . GLN C 2 191 ? 131.44600 154.25600 74.95100 1.000 196.52590 191 GLN A CA 1
ATOM 22855 C C . GLN C 2 191 ? 130.66900 154.46200 76.24300 1.000 196.52590 191 GLN A C 1
ATOM 22856 O O . GLN C 2 191 ? 130.59700 153.56000 77.08700 1.000 196.52590 191 GLN A O 1
ATOM 22870 N N . ALA C 2 192 ? 130.01800 155.61900 76.38000 1.000 196.92489 192 ALA A N 1
ATOM 22871 C CA . ALA C 2 192 ? 129.33900 155.93800 77.62900 1.000 196.92489 192 ALA A CA 1
ATOM 22872 C C . ALA C 2 192 ? 128.43400 154.79500 78.06500 1.000 196.92489 192 ALA A C 1
ATOM 22873 O O . ALA C 2 192 ? 128.37700 154.45800 79.25200 1.000 196.92489 192 ALA A O 1
ATOM 22880 N N . ASP C 2 193 ? 127.73800 154.17000 77.11600 1.000 197.90818 193 ASP A N 1
ATOM 22881 C CA . ASP C 2 193 ? 126.91300 153.01600 77.45100 1.000 197.90818 193 ASP A CA 1
ATOM 22882 C C . ASP C 2 193 ? 127.76200 151.85900 77.97100 1.000 197.90818 193 ASP A C 1
ATOM 22883 O O . ASP C 2 193 ? 127.34800 151.14300 78.89100 1.000 197.90818 193 ASP A O 1
ATOM 22892 N N . LEU C 2 194 ? 128.94700 151.65200 77.39000 1.000 192.07821 194 LEU A N 1
ATOM 22893 C CA . LEU C 2 194 ? 129.81100 150.56700 77.84900 1.000 192.07821 194 LEU A CA 1
ATOM 22894 C C . LEU C 2 194 ? 130.26000 150.79700 79.28600 1.000 192.07821 194 LEU A C 1
ATOM 22895 O O . LEU C 2 194 ? 130.17200 149.89700 80.13000 1.000 192.07821 194 LEU A O 1
ATOM 22911 N N . GLU C 2 195 ? 130.75400 152.00000 79.58200 1.000 183.04243 195 GLU A N 1
ATOM 22912 C CA . GLU C 2 195 ? 131.12600 152.29300 80.96400 1.000 183.04243 195 GLU A CA 1
ATOM 22913 C C . GLU C 2 195 ? 129.92200 152.19700 81.89100 1.000 183.04243 195 GLU A C 1
ATOM 22914 O O . GLU C 2 195 ? 130.05000 151.74600 83.03400 1.000 183.04243 195 GLU A O 1
ATOM 22926 N N . ALA C 2 196 ? 128.74100 152.60000 81.42100 1.000 183.75778 196 ALA A N 1
ATOM 22927 C CA . ALA C 2 196 ? 127.55100 152.50900 82.26100 1.000 183.75778 196 ALA A CA 1
ATOM 22928 C C . ALA C 2 196 ? 127.24800 151.06200 82.62400 1.000 183.75778 196 ALA A C 1
ATOM 22929 O O . ALA C 2 196 ? 127.03100 150.73400 83.79700 1.000 183.75778 196 ALA A O 1
ATOM 22936 N N . CYS C 2 197 ? 127.23400 150.17400 81.62800 1.000 183.56286 197 CYS A N 1
ATOM 22937 C CA . CYS C 2 197 ? 126.92700 148.77800 81.91500 1.000 183.56286 197 CYS A CA 1
ATOM 22938 C C . CYS C 2 197 ? 128.01300 148.13700 82.76700 1.000 183.56286 197 CYS A C 1
ATOM 22939 O O . CYS C 2 197 ? 127.70500 147.32900 83.65000 1.000 183.56286 197 CYS A O 1
ATOM 22947 N N . VAL C 2 198 ? 129.28100 148.47900 82.52900 1.000 173.91852 198 VAL A N 1
ATOM 22948 C CA . VAL C 2 198 ? 130.34900 147.95200 83.37300 1.000 173.91852 198 VAL A CA 1
ATOM 22949 C C . VAL C 2 198 ? 130.13200 148.37800 84.81800 1.000 173.91852 198 VAL A C 1
ATOM 22950 O O . VAL C 2 198 ? 130.15200 147.55400 85.73900 1.000 173.91852 198 VAL A O 1
ATOM 22963 N N . ARG C 2 199 ? 129.90200 149.67300 85.03500 1.000 170.27964 199 ARG A N 1
ATOM 22964 C CA . ARG C 2 199 ? 129.67600 150.17500 86.38200 1.000 170.27964 199 ARG A CA 1
ATOM 22965 C C . ARG C 2 199 ? 128.40800 149.60700 86.99900 1.000 170.27964 199 ARG A C 1
ATOM 22966 O O . ARG C 2 199 ? 128.27500 149.61600 88.22700 1.000 170.27964 199 ARG A O 1
ATOM 22987 N N . SER C 2 200 ? 127.47600 149.11300 86.18300 1.000 173.06199 200 SER A N 1
ATOM 22988 C CA . SER C 2 200 ? 126.27200 148.50700 86.73800 1.000 173.06199 200 SER A CA 1
ATOM 22989 C C . SER C 2 200 ? 126.61900 147.30600 87.60800 1.000 173.06199 200 SER A C 1
ATOM 22990 O O . SER C 2 200 ? 126.03200 147.11400 88.67800 1.000 173.06199 200 SER A O 1
ATOM 22998 N N . HIS C 2 201 ? 127.57100 146.48900 87.16800 1.000 163.44049 201 HIS A N 1
ATOM 22999 C CA . HIS C 2 201 ? 128.00200 145.35600 87.96200 1.000 163.44049 201 HIS A CA 1
ATOM 23000 C C . HIS C 2 201 ? 128.69800 145.84300 89.22900 1.000 163.44049 201 HIS A C 1
ATOM 23001 O O . HIS C 2 201 ? 129.18300 146.97500 89.28500 1.000 163.44049 201 HIS A O 1
ATOM 23015 N N . PRO C 2 202 ? 128.76000 145.00600 90.26400 1.000 151.62287 202 PRO A N 1
ATOM 23016 C CA . PRO C 2 202 ? 129.46300 145.42000 91.48300 1.000 151.62287 202 PRO A CA 1
ATOM 23017 C C . PRO C 2 202 ? 130.96400 145.47600 91.26700 1.000 151.62287 202 PRO A C 1
ATOM 23018 O O . PRO C 2 202 ? 131.64000 144.44400 91.22900 1.000 151.62287 202 PRO A O 1
ATOM 23029 N N . VAL C 2 203 ? 131.49000 146.69100 91.13000 1.000 148.12073 203 VAL A N 1
ATOM 23030 C CA . VAL C 2 203 ? 132.90700 146.91500 90.88100 1.000 148.12073 203 VAL A CA 1
ATOM 23031 C C . VAL C 2 203 ? 133.25900 148.28400 91.43900 1.000 148.12073 203 VAL A C 1
ATOM 23032 O O . VAL C 2 203 ? 132.39000 149.13900 91.62200 1.000 148.12073 203 VAL A O 1
ATOM 23045 N N . SER C 2 204 ? 134.53800 148.49000 91.70900 1.000 144.69980 204 SER A N 1
ATOM 23046 C CA . SER C 2 204 ? 134.98200 149.77600 92.21800 1.000 144.69980 204 SER A CA 1
ATOM 23047 C C . SER C 2 204 ? 134.81100 150.83600 91.13400 1.000 144.69980 204 SER A C 1
ATOM 23048 O O . SER C 2 204 ? 135.43700 150.72400 90.07000 1.000 144.69980 204 SER A O 1
ATOM 23056 N N . PRO C 2 205 ? 133.99700 151.87400 91.35300 1.000 147.23824 205 PRO A N 1
ATOM 23057 C CA . PRO C 2 205 ? 133.81300 152.88400 90.29900 1.000 147.23824 205 PRO A CA 1
ATOM 23058 C C . PRO C 2 205 ? 135.08100 153.64000 89.95800 1.000 147.23824 205 PRO A C 1
ATOM 23059 O O . PRO C 2 205 ? 135.16200 154.21500 88.86600 1.000 147.23824 205 PRO A O 1
ATOM 23070 N N . SER C 2 206 ? 136.07100 153.65800 90.84600 1.000 145.50405 206 SER A N 1
ATOM 23071 C CA . SER C 2 206 ? 137.31600 154.36200 90.57700 1.000 145.50405 206 SER A CA 1
ATOM 23072 C C . SER C 2 206 ? 138.15500 153.69000 89.50100 1.000 145.50405 206 SER A C 1
ATOM 23073 O O . SER C 2 206 ? 139.14800 154.27800 89.05900 1.000 145.50405 206 SER A O 1
ATOM 23081 N N . LYS C 2 207 ? 137.79100 152.48100 89.07700 1.000 147.82911 207 LYS A N 1
ATOM 23082 C CA . LYS C 2 207 ? 138.58200 151.72800 88.11400 1.000 147.82911 207 LYS A CA 1
ATOM 23083 C C . LYS C 2 207 ? 137.77700 151.31500 86.88900 1.000 147.82911 207 LYS A C 1
ATOM 23084 O O . LYS C 2 207 ? 138.31700 150.62800 86.01500 1.000 147.82911 207 LYS A O 1
ATOM 23103 N N . VAL C 2 208 ? 136.51100 151.72900 86.78800 1.000 160.93546 208 VAL A N 1
ATOM 23104 C CA . VAL C 2 208 ? 135.66000 151.23600 85.70900 1.000 160.93546 208 VAL A CA 1
ATOM 23105 C C . VAL C 2 208 ? 136.32400 151.47000 84.36100 1.000 160.93546 208 VAL A C 1
ATOM 23106 O O . VAL C 2 208 ? 136.46900 150.54200 83.55500 1.000 160.93546 208 VAL A O 1
ATOM 23119 N N . SER C 2 209 ? 136.76800 152.70200 84.10800 1.000 161.50275 209 SER A N 1
ATOM 23120 C CA . SER C 2 209 ? 137.41500 153.00500 82.83700 1.000 161.50275 209 SER A CA 1
ATOM 23121 C C . SER C 2 209 ? 138.45400 151.94800 82.49700 1.000 161.50275 209 SER A C 1
ATOM 23122 O O . SER C 2 209 ? 138.29900 151.19400 81.52700 1.000 161.50275 209 SER A O 1
ATOM 23130 N N . ASP C 2 210 ? 139.48900 151.83000 83.33000 1.000 160.92506 210 ASP A N 1
ATOM 23131 C CA . ASP C 2 210 ? 140.53400 150.85900 83.04500 1.000 160.92506 210 ASP A CA 1
ATOM 23132 C C . ASP C 2 210 ? 139.94000 149.50000 82.71800 1.000 160.92506 210 ASP A C 1
ATOM 23133 O O . ASP C 2 210 ? 140.28900 148.90700 81.68900 1.000 160.92506 210 ASP A O 1
ATOM 23142 N N . ILE C 2 211 ? 138.98900 149.02900 83.52900 1.000 156.97310 211 ILE A N 1
ATOM 23143 C CA . ILE C 2 211 ? 138.38600 147.72800 83.26500 1.000 156.97310 211 ILE A CA 1
ATOM 23144 C C . ILE C 2 211 ? 137.97700 147.63500 81.80600 1.000 156.97310 211 ILE A C 1
ATOM 23145 O O . ILE C 2 211 ? 138.55000 146.85400 81.03400 1.000 156.97310 211 ILE A O 1
ATOM 23161 N N . THR C 2 212 ? 137.04600 148.49100 81.38000 1.000 168.90627 212 THR A N 1
ATOM 23162 C CA . THR C 2 212 ? 136.57900 148.36200 80.00900 1.000 168.90627 212 THR A CA 1
ATOM 23163 C C . THR C 2 212 ? 137.75000 148.43700 79.04700 1.000 168.90627 212 THR A C 1
ATOM 23164 O O . THR C 2 212 ? 137.88700 147.56900 78.17600 1.000 168.90627 212 THR A O 1
ATOM 23175 N N . ASN C 2 213 ? 138.65400 149.39800 79.25300 1.000 165.89500 213 ASN A N 1
ATOM 23176 C CA . ASN C 2 213 ? 139.83500 149.46600 78.40700 1.000 165.89500 213 ASN A CA 1
ATOM 23177 C C . ASN C 2 213 ? 140.46200 148.09100 78.26600 1.000 165.89500 213 ASN A C 1
ATOM 23178 O O . ASN C 2 213 ? 140.44300 147.50100 77.17800 1.000 165.89500 213 ASN A O 1
ATOM 23189 N N . TYR C 2 214 ? 140.92900 147.52000 79.37700 1.000 163.27677 214 TYR A N 1
ATOM 23190 C CA . TYR C 2 214 ? 141.59400 146.22900 79.29200 1.000 163.27677 214 TYR A CA 1
ATOM 23191 C C . TYR C 2 214 ? 140.73400 145.24500 78.51900 1.000 163.27677 214 TYR A C 1
ATOM 23192 O O . TYR C 2 214 ? 141.19200 144.64800 77.53500 1.000 163.27677 214 TYR A O 1
ATOM 23210 N N . LEU C 2 215 ? 139.45800 145.13400 78.89300 1.000 170.52521 215 LEU A N 1
ATOM 23211 C CA . LEU C 2 215 ? 138.58300 144.18900 78.21600 1.000 170.52521 215 LEU A CA 1
ATOM 23212 C C . LEU C 2 215 ? 138.68200 144.35800 76.71000 1.000 170.52521 215 LEU A C 1
ATOM 23213 O O . LEU C 2 215 ? 139.09700 143.43500 75.99600 1.000 170.52521 215 LEU A O 1
ATOM 23229 N N . CYS C 2 216 ? 138.37700 145.55800 76.21000 1.000 183.58344 216 CYS A N 1
ATOM 23230 C CA . CYS C 2 216 ? 138.37200 145.73400 74.76600 1.000 183.58344 216 CYS A CA 1
ATOM 23231 C C . CYS C 2 216 ? 139.72800 145.36400 74.19300 1.000 183.58344 216 CYS A C 1
ATOM 23232 O O . CYS C 2 216 ? 139.81400 144.59400 73.22800 1.000 183.58344 216 CYS A O 1
ATOM 23240 N N . GLY C 2 217 ? 140.80400 145.83500 74.82700 1.000 185.60499 217 GLY A N 1
ATOM 23241 C CA . GLY C 2 217 ? 142.12400 145.50800 74.32800 1.000 185.60499 217 GLY A CA 1
ATOM 23242 C C . GLY C 2 217 ? 142.28800 144.01600 74.14100 1.000 185.60499 217 GLY A C 1
ATOM 23243 O O . GLY C 2 217 ? 142.66400 143.55200 73.06000 1.000 185.60499 217 GLY A O 1
ATOM 23247 N N . LYS C 2 218 ? 141.92800 143.23900 75.16600 1.000 182.85495 218 LYS A N 1
ATOM 23248 C CA . LYS C 2 218 ? 142.04600 141.79400 75.05000 1.000 182.85495 218 LYS A CA 1
ATOM 23249 C C . LYS C 2 218 ? 141.35400 141.31100 73.78900 1.000 182.85495 218 LYS A C 1
ATOM 23250 O O . LYS C 2 218 ? 141.98600 140.68600 72.92500 1.000 182.85495 218 LYS A O 1
ATOM 23269 N N . VAL C 2 219 ? 140.08200 141.67600 73.62100 1.000 197.03496 219 VAL A N 1
ATOM 23270 C CA . VAL C 2 219 ? 139.35400 141.26800 72.42700 1.000 197.03496 219 VAL A CA 1
ATOM 23271 C C . VAL C 2 219 ? 140.19000 141.56500 71.19500 1.000 197.03496 219 VAL A C 1
ATOM 23272 O O . VAL C 2 219 ? 140.51600 140.66400 70.41100 1.000 197.03496 219 VAL A O 1
ATOM 23285 N N . LYS C 2 220 ? 140.60800 142.82300 71.04500 1.000 197.67170 220 LYS A N 1
ATOM 23286 C CA . LYS C 2 220 ? 141.36600 143.18900 69.85800 1.000 197.67170 220 LYS A CA 1
ATOM 23287 C C . LYS C 2 220 ? 142.57400 142.28100 69.70300 1.000 197.67170 220 LYS A C 1
ATOM 23288 O O . LYS C 2 220 ? 142.73800 141.62800 68.66500 1.000 197.67170 220 LYS A O 1
ATOM 23307 N N . ARG C 2 221 ? 143.39100 142.16500 70.75300 1.000 194.94296 221 ARG A N 1
ATOM 23308 C CA . ARG C 2 221 ? 144.55600 141.29900 70.64200 1.000 194.94296 221 ARG A CA 1
ATOM 23309 C C . ARG C 2 221 ? 144.13100 139.89300 70.26000 1.000 194.94296 221 ARG A C 1
ATOM 23310 O O . ARG C 2 221 ? 144.67500 139.31100 69.31300 1.000 194.94296 221 ARG A O 1
ATOM 23331 N N . HIS C 2 222 ? 143.10900 139.35900 70.93300 1.000 202.20435 222 HIS A N 1
ATOM 23332 C CA . HIS C 2 222 ? 142.62200 138.03900 70.56400 1.000 202.20435 222 HIS A CA 1
ATOM 23333 C C . HIS C 2 222 ? 142.32800 137.97800 69.07600 1.000 202.20435 222 HIS A C 1
ATOM 23334 O O . HIS C 2 222 ? 142.88300 137.13500 68.35800 1.000 202.20435 222 HIS A O 1
ATOM 23348 N N . ILE C 2 223 ? 141.53300 138.92600 68.57800 1.000 210.23548 223 ILE A N 1
ATOM 23349 C CA . ILE C 2 223 ? 141.16300 138.90000 67.17000 1.000 210.23548 223 ILE A CA 1
ATOM 23350 C C . ILE C 2 223 ? 142.41200 138.81600 66.31100 1.000 210.23548 223 ILE A C 1
ATOM 23351 O O . ILE C 2 223 ? 142.48400 138.01800 65.36800 1.000 210.23548 223 ILE A O 1
ATOM 23367 N N . ASP C 2 224 ? 143.43400 139.60000 66.65500 1.000 209.20949 224 ASP A N 1
ATOM 23368 C CA . ASP C 2 224 ? 144.64800 139.60500 65.85200 1.000 209.20949 224 ASP A CA 1
ATOM 23369 C C . ASP C 2 224 ? 145.20700 138.19600 65.71800 1.000 209.20949 224 ASP A C 1
ATOM 23370 O O . ASP C 2 224 ? 145.40900 137.69900 64.60300 1.000 209.20949 224 ASP A O 1
ATOM 23379 N N . MET C 2 225 ? 145.41300 137.51000 66.84500 1.000 209.51842 225 MET A N 1
ATOM 23380 C CA . MET C 2 225 ? 146.01300 136.18400 66.76400 1.000 209.51842 225 MET A CA 1
ATOM 23381 C C . MET C 2 225 ? 145.10400 135.20900 66.03000 1.000 209.51842 225 MET A C 1
ATOM 23382 O O . MET C 2 225 ? 145.58500 134.21600 65.47400 1.000 209.51842 225 MET A O 1
ATOM 23396 N N . LEU C 2 226 ? 143.79800 135.47400 66.00800 1.000 214.13584 226 LEU A N 1
ATOM 23397 C CA . LEU C 2 226 ? 142.89500 134.58500 65.29000 1.000 214.13584 226 LEU A CA 1
ATOM 23398 C C . LEU C 2 226 ? 142.97000 134.81700 63.78700 1.000 214.13584 226 LEU A C 1
ATOM 23399 O O . LEU C 2 226 ? 142.70400 133.90200 62.99900 1.000 214.13584 226 LEU A O 1
ATOM 23415 N N . LEU C 2 227 ? 143.33600 136.03000 63.36600 1.000 217.00810 227 LEU A N 1
ATOM 23416 C CA . LEU C 2 227 ? 143.45400 136.31100 61.94100 1.000 217.00810 227 LEU A CA 1
ATOM 23417 C C . LEU C 2 227 ? 144.89100 136.24200 61.44700 1.000 217.00810 227 LEU A C 1
ATOM 23418 O O . LEU C 2 227 ? 145.10800 136.00200 60.25400 1.000 217.00810 227 LEU A O 1
ATOM 23434 N N . GLU C 2 228 ? 145.87500 136.43900 62.32600 1.000 219.83872 228 GLU A N 1
ATOM 23435 C CA . GLU C 2 228 ? 147.26000 136.23600 61.92000 1.000 219.83872 228 GLU A CA 1
ATOM 23436 C C . GLU C 2 228 ? 147.48700 134.78500 61.51700 1.000 219.83872 228 GLU A C 1
ATOM 23437 O O . GLU C 2 228 ? 148.17300 134.50800 60.52700 1.000 219.83872 228 GLU A O 1
ATOM 23449 N N . ALA C 2 229 ? 146.91400 133.84800 62.27000 1.000 220.12538 229 ALA A N 1
ATOM 23450 C CA . ALA C 2 229 ? 146.96600 132.43700 61.91800 1.000 220.12538 229 ALA A CA 1
ATOM 23451 C C . ALA C 2 229 ? 145.94700 132.06300 60.85100 1.000 220.12538 229 ALA A C 1
ATOM 23452 O O . ALA C 2 229 ? 145.92100 130.90400 60.42200 1.000 220.12538 229 ALA A O 1
ATOM 23459 N N . GLU C 2 230 ? 145.11100 133.00700 60.42000 1.000 220.63373 230 GLU A N 1
ATOM 23460 C CA . GLU C 2 230 ? 144.12000 132.77100 59.37200 1.000 220.63373 230 GLU A CA 1
ATOM 23461 C C . GLU C 2 230 ? 143.10100 131.71900 59.81200 1.000 220.63373 230 GLU A C 1
ATOM 23462 O O . GLU C 2 230 ? 142.90300 130.68800 59.16500 1.000 220.63373 230 GLU A O 1
ATOM 23474 N N . LYS C 2 231 ? 142.45500 132.00100 60.93600 1.000 221.83887 231 LYS A N 1
ATOM 23475 C CA . LYS C 2 231 ? 141.42000 131.14200 61.48300 1.000 221.83887 231 LYS A CA 1
ATOM 23476 C C . LYS C 2 231 ? 140.20400 131.98500 61.83500 1.000 221.83887 231 LYS A C 1
ATOM 23477 O O . LYS C 2 231 ? 140.34700 133.15100 62.21600 1.000 221.83887 231 LYS A O 1
ATOM 23496 N N . PRO C 2 232 ? 138.99800 131.43400 61.70700 1.000 228.90190 232 PRO A N 1
ATOM 23497 C CA . PRO C 2 232 ? 137.80600 132.18700 62.12500 1.000 228.90190 232 PRO A CA 1
ATOM 23498 C C . PRO C 2 232 ? 137.90800 132.59600 63.58500 1.000 228.90190 232 PRO A C 1
ATOM 23499 O O . PRO C 2 232 ? 137.96800 131.75300 64.48200 1.000 228.90190 232 PRO A O 1
ATOM 23510 N N . ALA C 2 233 ? 137.93300 133.90500 63.82000 1.000 221.81691 233 ALA A N 1
ATOM 23511 C CA . ALA C 2 233 ? 138.06900 134.42200 65.17500 1.000 221.81691 233 ALA A CA 1
ATOM 23512 C C . ALA C 2 233 ? 136.77600 134.20000 65.94700 1.000 221.81691 233 ALA A C 1
ATOM 23513 O O . ALA C 2 233 ? 135.68900 134.53500 65.46400 1.000 221.81691 233 ALA A O 1
ATOM 23520 N N . VAL C 2 234 ? 136.89400 133.63800 67.14500 1.000 223.48307 234 VAL A N 1
ATOM 23521 C CA . VAL C 2 234 ? 135.75000 133.32700 67.99400 1.000 223.48307 234 VAL A CA 1
ATOM 23522 C C . VAL C 2 234 ? 136.02400 133.89800 69.37700 1.000 223.48307 234 VAL A C 1
ATOM 23523 O O . VAL C 2 234 ? 137.09800 133.66800 69.94900 1.000 223.48307 234 VAL A O 1
ATOM 23536 N N . ILE C 2 235 ? 135.06100 134.64100 69.91000 1.000 212.77651 235 ILE A N 1
ATOM 23537 C CA . ILE C 2 235 ? 135.12200 135.16200 71.26900 1.000 212.77651 235 ILE A CA 1
ATOM 23538 C C . ILE C 2 235 ? 133.96200 134.54500 72.03100 1.000 212.77651 235 ILE A C 1
ATOM 23539 O O . ILE C 2 235 ? 132.81900 135.00400 71.91900 1.000 212.77651 235 ILE A O 1
ATOM 23555 N N . ALA C 2 236 ? 134.25000 133.50900 72.81200 1.000 209.77998 236 ALA A N 1
ATOM 23556 C CA . ALA C 2 236 ? 133.21000 132.82400 73.56200 1.000 209.77998 236 ALA A CA 1
ATOM 23557 C C . ALA C 2 236 ? 132.77200 133.66900 74.74700 1.000 209.77998 236 ALA A C 1
ATOM 23558 O O . ALA C 2 236 ? 133.60100 134.16300 75.51600 1.000 209.77998 236 ALA A O 1
ATOM 23565 N N . ARG C 2 237 ? 131.45600 133.83000 74.89200 1.000 203.64703 237 ARG A N 1
ATOM 23566 C CA . ARG C 2 237 ? 130.93900 134.61800 76.00400 1.000 203.64703 237 ARG A CA 1
ATOM 23567 C C . ARG C 2 237 ? 131.52400 134.14300 77.32300 1.000 203.64703 237 ARG A C 1
ATOM 23568 O O . ARG C 2 237 ? 131.84000 134.95600 78.19500 1.000 203.64703 237 ARG A O 1
ATOM 23589 N N . ASP C 2 238 ? 131.67600 132.83100 77.49000 1.000 195.07898 238 ASP A N 1
ATOM 23590 C CA . ASP C 2 238 ? 132.23200 132.32500 78.73700 1.000 195.07898 238 ASP A CA 1
ATOM 23591 C C . ASP C 2 238 ? 133.72300 132.60800 78.84500 1.000 195.07898 238 ASP A C 1
ATOM 23592 O O . ASP C 2 238 ? 134.21500 132.88300 79.94100 1.000 195.07898 238 ASP A O 1
ATOM 23601 N N . ASP C 2 239 ? 134.45900 132.56000 77.73300 1.000 187.77852 239 ASP A N 1
ATOM 23602 C CA . ASP C 2 239 ? 135.87700 132.90200 77.79000 1.000 187.77852 239 ASP A CA 1
ATOM 23603 C C . ASP C 2 239 ? 136.07200 134.36200 78.17800 1.000 187.77852 239 ASP A C 1
ATOM 23604 O O . ASP C 2 239 ? 136.87100 134.67900 79.06800 1.000 187.77852 239 ASP A O 1
ATOM 23613 N N . PHE C 2 240 ? 135.33700 135.26500 77.53100 1.000 186.47119 240 PHE A N 1
ATOM 23614 C CA . PHE C 2 240 ? 135.41900 136.67100 77.90200 1.000 186.47119 240 PHE A CA 1
ATOM 23615 C C . PHE C 2 240 ? 134.92200 136.89700 79.32100 1.000 186.47119 240 PHE A C 1
ATOM 23616 O O . PHE C 2 240 ? 135.45800 137.74600 80.03800 1.000 186.47119 240 PHE A O 1
ATOM 23633 N N . TYR C 2 241 ? 133.89700 136.15900 79.73800 1.000 180.04566 241 TYR A N 1
ATOM 23634 C CA . TYR C 2 241 ? 133.36500 136.31600 81.08300 1.000 180.04566 241 TYR A CA 1
ATOM 23635 C C . TYR C 2 241 ? 134.39400 135.89600 82.12400 1.000 180.04566 241 TYR A C 1
ATOM 23636 O O . TYR C 2 241 ? 134.55900 136.56200 83.15300 1.000 180.04566 241 TYR A O 1
ATOM 23654 N N . THR C 2 242 ? 135.09700 134.79100 81.87200 1.000 171.15016 242 THR A N 1
ATOM 23655 C CA . THR C 2 242 ? 136.17400 134.37800 82.76100 1.000 171.15016 242 THR A CA 1
ATOM 23656 C C . THR C 2 242 ? 137.30700 135.39200 82.74900 1.000 171.15016 242 THR A C 1
ATOM 23657 O O . THR C 2 242 ? 137.93200 135.64000 83.78400 1.000 171.15016 242 THR A O 1
ATOM 23668 N N . TRP C 2 243 ? 137.59700 135.98100 81.58900 1.000 172.72482 243 TRP A N 1
ATOM 23669 C CA . TRP C 2 243 ? 138.58500 137.05300 81.54700 1.000 172.72482 243 TRP A CA 1
ATOM 23670 C C . TRP C 2 243 ? 138.16600 138.19600 82.45700 1.000 172.72482 243 TRP A C 1
ATOM 23671 O O . TRP C 2 243 ? 138.97700 138.74600 83.21100 1.000 172.72482 243 TRP A O 1
ATOM 23692 N N . TYR C 2 244 ? 136.89300 138.57400 82.37600 1.000 158.33629 244 TYR A N 1
ATOM 23693 C CA . TYR C 2 244 ? 136.36200 139.65700 83.19300 1.000 158.33629 244 TYR A CA 1
ATOM 23694 C C . TYR C 2 244 ? 136.49600 139.33500 84.67300 1.000 158.33629 244 TYR A C 1
ATOM 23695 O O . TYR C 2 244 ? 136.94200 140.16900 85.46600 1.000 158.33629 244 TYR A O 1
ATOM 23713 N N . LYS C 2 245 ? 136.11900 138.11700 85.05700 1.000 141.74926 245 LYS A N 1
ATOM 23714 C CA . LYS C 2 245 ? 136.24300 137.70200 86.45000 1.000 141.74926 245 LYS A CA 1
ATOM 23715 C C . LYS C 2 245 ? 137.69800 137.74700 86.90400 1.000 141.74926 245 LYS A C 1
ATOM 23716 O O . LYS C 2 245 ? 138.01300 138.27300 87.97900 1.000 141.74926 245 LYS A O 1
ATOM 23735 N N . ALA C 2 246 ? 138.60300 137.20900 86.08800 1.000 142.64585 246 ALA A N 1
ATOM 23736 C CA . ALA C 2 246 ? 140.00900 137.17900 86.46700 1.000 142.64585 246 ALA A CA 1
ATOM 23737 C C . ALA C 2 246 ? 140.55900 138.58400 86.63900 1.000 142.64585 246 ALA A C 1
ATOM 23738 O O . ALA C 2 246 ? 141.28600 138.85800 87.59700 1.000 142.64585 246 ALA A O 1
ATOM 23745 N N . TYR C 2 247 ? 140.21700 139.49500 85.72900 1.000 146.02451 247 TYR A N 1
ATOM 23746 C CA . TYR C 2 247 ? 140.74900 140.85000 85.83000 1.000 146.02451 247 TYR A CA 1
ATOM 23747 C C . TYR C 2 247 ? 140.13200 141.60300 87.00000 1.000 146.02451 247 TYR A C 1
ATOM 23748 O O . TYR C 2 247 ? 140.81400 142.39200 87.66400 1.000 146.02451 247 TYR A O 1
ATOM 23766 N N . VAL C 2 248 ? 138.84300 141.38900 87.26400 1.000 137.16246 248 VAL A N 1
ATOM 23767 C CA . VAL C 2 248 ? 138.22400 142.02100 88.42200 1.000 137.16246 248 VAL A CA 1
ATOM 23768 C C . VAL C 2 248 ? 138.92400 141.57300 89.69300 1.000 137.16246 248 VAL A C 1
ATOM 23769 O O . VAL C 2 248 ? 139.26700 142.39100 90.55600 1.000 137.16246 248 VAL A O 1
ATOM 23782 N N . GLN C 2 249 ? 139.16000 140.26700 89.82500 1.000 130.89222 249 GLN A N 1
ATOM 23783 C CA . GLN C 2 249 ? 139.87200 139.76800 90.99500 1.000 130.89222 249 GLN A CA 1
ATOM 23784 C C . GLN C 2 249 ? 141.28900 140.32200 91.04600 1.000 130.89222 249 GLN A C 1
ATOM 23785 O O . GLN C 2 249 ? 141.81000 140.61800 92.12600 1.000 130.89222 249 GLN A O 1
ATOM 23799 N N . LYS C 2 250 ? 141.93200 140.46500 89.88800 1.000 130.59953 250 LYS A N 1
ATOM 23800 C CA . LYS C 2 250 ? 143.27600 141.02500 89.85300 1.000 130.59953 250 LYS A CA 1
ATOM 23801 C C . LYS C 2 250 ? 143.28700 142.43700 90.41600 1.000 130.59953 250 LYS A C 1
ATOM 23802 O O . LYS C 2 250 ? 144.11800 142.77500 91.26800 1.000 130.59953 250 LYS A O 1
ATOM 23821 N N . ILE C 2 251 ? 142.36600 143.28200 89.95500 1.000 134.73962 251 ILE A N 1
ATOM 23822 C CA . ILE C 2 251 ? 142.35600 144.65400 90.44800 1.000 134.73962 251 ILE A CA 1
ATOM 23823 C C . ILE C 2 251 ? 141.98200 144.68500 91.92100 1.000 134.73962 251 ILE A C 1
ATOM 23824 O O . ILE C 2 251 ? 142.49200 145.51800 92.67400 1.000 134.73962 251 ILE A O 1
ATOM 23840 N N . ASP C 2 252 ? 141.09100 143.79700 92.36400 1.000 121.70325 252 ASP A N 1
ATOM 23841 C CA . ASP C 2 252 ? 140.71400 143.80800 93.77200 1.000 121.70325 252 ASP A CA 1
ATOM 23842 C C . ASP C 2 252 ? 141.88700 143.41500 94.65600 1.000 121.70325 252 ASP A C 1
ATOM 23843 O O . ASP C 2 252 ? 142.10400 144.01900 95.71100 1.000 121.70325 252 ASP A O 1
ATOM 23852 N N . ARG C 2 253 ? 142.65800 142.40900 94.24700 1.000 114.13035 253 ARG A N 1
ATOM 23853 C CA . ARG C 2 253 ? 143.84600 142.05400 95.01200 1.000 114.13035 253 ARG A CA 1
ATOM 23854 C C . ARG C 2 253 ? 144.89000 143.15700 94.95200 1.000 114.13035 253 ARG A C 1
ATOM 23855 O O . ARG C 2 253 ? 145.63800 143.35100 95.91300 1.000 114.13035 253 ARG A O 1
ATOM 23876 N N . GLN C 2 254 ? 144.96300 143.88400 93.83800 1.000 122.14118 254 GLN A N 1
ATOM 23877 C CA . GLN C 2 254 ? 145.83800 145.04900 93.78900 1.000 122.14118 254 GLN A CA 1
ATOM 23878 C C . GLN C 2 254 ? 145.39500 146.10200 94.79500 1.000 122.14118 254 GLN A C 1
ATOM 23879 O O . GLN C 2 254 ? 146.22400 146.71700 95.47200 1.000 122.14118 254 GLN A O 1
ATOM 23893 N N . MET C 2 255 ? 144.08600 146.31900 94.90200 1.000 126.02808 255 MET A N 1
ATOM 23894 C CA . MET C 2 255 ? 143.56600 147.34300 95.79900 1.000 126.02808 255 MET A CA 1
ATOM 23895 C C . MET C 2 255 ? 143.75600 146.96300 97.25900 1.000 126.02808 255 MET A C 1
ATOM 23896 O O . MET C 2 255 ? 144.16400 147.80500 98.06500 1.000 126.02808 255 MET A O 1
ATOM 23910 N N . VAL C 2 256 ? 143.47800 145.71000 97.61800 1.000 106.02045 256 VAL A N 1
ATOM 23911 C CA . VAL C 2 256 ? 143.61500 145.29800 99.01200 1.000 106.02045 256 VAL A CA 1
ATOM 23912 C C . VAL C 2 256 ? 145.04400 145.51800 99.48300 1.000 106.02045 256 VAL A C 1
ATOM 23913 O O . VAL C 2 256 ? 145.28200 145.87900 100.64100 1.000 106.02045 256 VAL A O 1
ATOM 23926 N N . LEU C 2 257 ? 146.01600 145.30400 98.60000 1.000 107.46363 257 LEU A N 1
ATOM 23927 C CA . LEU C 2 257 ? 147.40300 145.66300 98.88100 1.000 107.46363 257 LEU A CA 1
ATOM 23928 C C . LEU C 2 257 ? 147.63300 147.13500 98.53500 1.000 107.46363 257 LEU A C 1
ATOM 23929 O O . LEU C 2 257 ? 148.52300 147.50400 97.77100 1.000 107.46363 257 LEU A O 1
ATOM 23945 N N . SER C 2 258 ? 146.80300 147.98500 99.12900 1.000 119.15088 258 SER A N 1
ATOM 23946 C CA . SER C 2 258 ? 146.87500 149.42000 98.89900 1.000 119.15088 258 SER A CA 1
ATOM 23947 C C . SER C 2 258 ? 148.04400 149.98200 99.70100 1.000 119.15088 258 SER A C 1
ATOM 23948 O O . SER C 2 258 ? 148.89500 149.24300 100.20100 1.000 119.15088 258 SER A O 1
ATOM 23956 N N . SER C 2 259 ? 148.11800 151.30600 99.82200 1.000 118.12040 259 SER A N 1
ATOM 23957 C CA . SER C 2 259 ? 149.21200 151.90300 100.57900 1.000 118.12040 259 SER A CA 1
ATOM 23958 C C . SER C 2 259 ? 148.99000 151.74200 102.07700 1.000 118.12040 259 SER A C 1
ATOM 23959 O O . SER C 2 259 ? 149.75900 151.06100 102.76300 1.000 118.12040 259 SER A O 1
ATOM 23967 N N . ARG C 2 260 ? 147.93600 152.36300 102.60400 1.000 108.26317 260 ARG A N 1
ATOM 23968 C CA . ARG C 2 260 ? 147.57300 152.24200 104.01300 1.000 108.26317 260 ARG A CA 1
ATOM 23969 C C . ARG C 2 260 ? 148.59700 152.87900 104.94700 1.000 108.26317 260 ARG A C 1
ATOM 23970 O O . ARG C 2 260 ? 148.40900 152.86400 106.16600 1.000 108.26317 260 ARG A O 1
ATOM 23991 N N . ALA C 2 261 ? 149.67300 153.44000 104.40500 1.000 112.35581 261 ALA A N 1
ATOM 23992 C CA . ALA C 2 261 ? 150.69200 154.09700 105.21400 1.000 112.35581 261 ALA A CA 1
ATOM 23993 C C . ALA C 2 261 ? 150.92500 155.54000 104.81300 1.000 112.35581 261 ALA A C 1
ATOM 23994 O O . ALA C 2 261 ? 151.14700 156.38900 105.68100 1.000 112.35581 261 ALA A O 1
ATOM 24001 N N . GLN C 2 262 ? 150.88500 155.84000 103.51700 1.000 121.10760 262 GLN A N 1
ATOM 24002 C CA . GLN C 2 262 ? 151.00900 157.20200 103.02600 1.000 121.10760 262 GLN A CA 1
ATOM 24003 C C . GLN C 2 262 ? 150.04700 157.38500 101.86200 1.000 121.10760 262 GLN A C 1
ATOM 24004 O O . GLN C 2 262 ? 149.64000 156.42100 101.20900 1.000 121.10760 262 GLN A O 1
ATOM 24018 N N . ALA C 2 263 ? 149.68300 158.63100 101.61300 1.000 132.10899 263 ALA A N 1
ATOM 24019 C CA . ALA C 2 263 ? 148.74200 158.92800 100.54300 1.000 132.10899 263 ALA A CA 1
ATOM 24020 C C . ALA C 2 263 ? 149.37900 158.59700 99.20000 1.000 132.10899 263 ALA A C 1
ATOM 24021 O O . ALA C 2 263 ? 150.43400 159.15800 98.87500 1.000 132.10899 263 ALA A O 1
ATOM 24028 N N . PRO C 2 264 ? 148.79800 157.70700 98.39800 1.000 142.71605 264 PRO A N 1
ATOM 24029 C CA . PRO C 2 264 ? 149.37700 157.43300 97.07900 1.000 142.71605 264 PRO A CA 1
ATOM 24030 C C . PRO C 2 264 ? 149.32500 158.66300 96.18900 1.000 142.71605 264 PRO A C 1
ATOM 24031 O O . PRO C 2 264 ? 148.37900 159.45300 96.23300 1.000 142.71605 264 PRO A O 1
ATOM 24042 N N . VAL C 2 265 ? 150.36300 158.81700 95.36600 1.000 155.79265 265 VAL A N 1
ATOM 24043 C CA . VAL C 2 265 ? 150.39700 159.93200 94.43100 1.000 155.79265 265 VAL A CA 1
ATOM 24044 C C . VAL C 2 265 ? 149.39800 159.67500 93.30900 1.000 155.79265 265 VAL A C 1
ATOM 24045 O O . VAL C 2 265 ? 149.20400 158.53600 92.86300 1.000 155.79265 265 VAL A O 1
ATOM 24058 N N . LYS C 2 266 ? 148.75100 160.74800 92.84900 1.000 156.29621 266 LYS A N 1
ATOM 24059 C CA . LYS C 2 266 ? 147.72000 160.60300 91.82800 1.000 156.29621 266 LYS A CA 1
ATOM 24060 C C . LYS C 2 266 ? 148.26000 159.92300 90.57700 1.000 156.29621 266 LYS A C 1
ATOM 24061 O O . LYS C 2 266 ? 147.53000 159.17800 89.91300 1.000 156.29621 266 LYS A O 1
ATOM 24080 N N . GLU C 2 267 ? 149.52900 160.16200 90.24000 1.000 159.83642 267 GLU A N 1
ATOM 24081 C CA . GLU C 2 267 ? 150.13200 159.46500 89.10900 1.000 159.83642 267 GLU A CA 1
ATOM 24082 C C . GLU C 2 267 ? 150.15500 157.96000 89.34700 1.000 159.83642 267 GLU A C 1
ATOM 24083 O O . GLU C 2 267 ? 149.90500 157.17200 88.42700 1.000 159.83642 267 GLU A O 1
ATOM 24095 N N . LYS C 2 268 ? 150.45200 157.54400 90.57600 1.000 154.43187 268 LYS A N 1
ATOM 24096 C CA . LYS C 2 268 ? 150.46300 156.14100 90.95700 1.000 154.43187 268 LYS A CA 1
ATOM 24097 C C . LYS C 2 268 ? 149.09900 155.65700 91.43500 1.000 154.43187 268 LYS A C 1
ATOM 24098 O O . LYS C 2 268 ? 148.94900 154.47400 91.76200 1.000 154.43187 268 LYS A O 1
ATOM 24117 N N . ALA C 2 269 ? 148.10500 156.54400 91.48000 1.000 155.20079 269 ALA A N 1
ATOM 24118 C CA . ALA C 2 269 ? 146.78100 156.19100 91.97200 1.000 155.20079 269 ALA A CA 1
ATOM 24119 C C . ALA C 2 269 ? 145.96000 155.43200 90.93900 1.000 155.20079 269 ALA A C 1
ATOM 24120 O O . ALA C 2 269 ? 145.07000 154.65900 91.30800 1.000 155.20079 269 ALA A O 1
ATOM 24127 N N . GLN C 2 270 ? 146.23800 155.63800 89.65000 1.000 156.69696 270 GLN A N 1
ATOM 24128 C CA . GLN C 2 270 ? 145.47900 154.96700 88.60200 1.000 156.69696 270 GLN A CA 1
ATOM 24129 C C . GLN C 2 270 ? 145.47100 153.46200 88.83500 1.000 156.69696 270 GLN A C 1
ATOM 24130 O O . GLN C 2 270 ? 144.41400 152.82300 88.84900 1.000 156.69696 270 GLN A O 1
ATOM 24144 N N . GLU C 2 271 ? 146.65200 152.88700 89.03100 1.000 150.76215 271 GLU A N 1
ATOM 24145 C CA . GLU C 2 271 ? 146.80200 151.52900 89.53600 1.000 150.76215 271 GLU A CA 1
ATOM 24146 C C . GLU C 2 271 ? 147.54600 151.62200 90.86000 1.000 150.76215 271 GLU A C 1
ATOM 24147 O O . GLU C 2 271 ? 148.71500 152.02200 90.89000 1.000 150.76215 271 GLU A O 1
ATOM 24159 N N . TYR C 2 272 ? 146.87100 151.26100 91.94800 1.000 140.72373 272 TYR A N 1
ATOM 24160 C CA . TYR C 2 272 ? 147.43800 151.47300 93.27100 1.000 140.72373 272 TYR A CA 1
ATOM 24161 C C . TYR C 2 272 ? 148.77700 150.75800 93.38900 1.000 140.72373 272 TYR A C 1
ATOM 24162 O O . TYR C 2 272 ? 148.93500 149.62100 92.93800 1.000 140.72373 272 TYR A O 1
ATOM 24180 N N . LEU C 2 273 ? 149.74600 151.43700 93.99700 1.000 129.06168 273 LEU A N 1
ATOM 24181 C CA . LEU C 2 273 ? 151.08500 150.89600 94.15000 1.000 129.06168 273 LEU A CA 1
ATOM 24182 C C . LEU C 2 273 ? 151.30300 150.50200 95.60200 1.000 129.06168 273 LEU A C 1
ATOM 24183 O O . LEU C 2 273 ? 151.27300 151.37900 96.47600 1.000 129.06168 273 LEU A O 1
ATOM 24199 N N . PRO C 2 274 ? 151.51800 149.22700 95.91800 1.000 116.82242 274 PRO A N 1
ATOM 24200 C CA . PRO C 2 274 ? 151.67700 148.84000 97.32300 1.000 116.82242 274 PRO A CA 1
ATOM 24201 C C . PRO C 2 274 ? 152.87000 149.52300 97.96600 1.000 116.82242 274 PRO A C 1
ATOM 24202 O O . PRO C 2 274 ? 153.80200 149.96700 97.29200 1.000 116.82242 274 PRO A O 1
ATOM 24213 N N . ASP C 2 275 ? 152.83600 149.58900 99.29400 1.000 112.32104 275 ASP A N 1
ATOM 24214 C CA . ASP C 2 275 ? 153.86500 150.28900 100.04400 1.000 112.32104 275 ASP A CA 1
ATOM 24215 C C . ASP C 2 275 ? 155.22400 149.64300 99.81600 1.000 112.32104 275 ASP A C 1
ATOM 24216 O O . ASP C 2 275 ? 155.35700 148.61600 99.14900 1.000 112.32104 275 ASP A O 1
ATOM 24225 N N . LYS C 2 276 ? 156.25500 150.25900 100.38900 1.000 111.82866 276 LYS A N 1
ATOM 24226 C CA . LYS C 2 276 ? 157.61100 149.80000 100.13100 1.000 111.82866 276 LYS A CA 1
ATOM 24227 C C . LYS C 2 276 ? 157.84000 148.39700 100.67300 1.000 111.82866 276 LYS A C 1
ATOM 24228 O O . LYS C 2 276 ? 158.54000 147.59800 100.04600 1.000 111.82866 276 LYS A O 1
ATOM 24247 N N . PHE C 2 277 ? 157.27900 148.07300 101.83800 1.000 103.51388 277 PHE A N 1
ATOM 24248 C CA . PHE C 2 277 ? 157.51500 146.74100 102.38500 1.000 103.51388 277 PHE A CA 1
ATOM 24249 C C . PHE C 2 277 ? 156.77900 145.67800 101.57800 1.000 103.51388 277 PHE A C 1
ATOM 24250 O O . PHE C 2 277 ? 157.32200 144.59400 101.32900 1.000 103.51388 277 PHE A O 1
ATOM 24267 N N . VAL C 2 278 ? 155.55300 145.96900 101.14300 1.000 105.28504 278 VAL A N 1
ATOM 24268 C CA . VAL C 2 278 ? 154.85800 145.03800 100.26100 1.000 105.28504 278 VAL A CA 1
ATOM 24269 C C . VAL C 2 278 ? 155.64700 144.85300 98.97700 1.000 105.28504 278 VAL A C 1
ATOM 24270 O O . VAL C 2 278 ? 155.74800 143.74300 98.44400 1.000 105.28504 278 VAL A O 1
ATOM 24283 N N . GLN C 2 279 ? 156.21400 145.93700 98.45500 1.000 115.75269 279 GLN A N 1
ATOM 24284 C CA . GLN C 2 279 ? 157.02800 145.82500 97.25400 1.000 115.75269 279 GLN A CA 1
ATOM 24285 C C . GLN C 2 279 ? 158.25100 144.96000 97.50500 1.000 115.75269 279 GLN A C 1
ATOM 24286 O O . GLN C 2 279 ? 158.65200 144.18100 96.63700 1.000 115.75269 279 GLN A O 1
ATOM 24300 N N . GLN C 2 280 ? 158.86600 145.09200 98.67800 1.000 111.55860 280 GLN A N 1
ATOM 24301 C CA . GLN C 2 280 ? 160.01300 144.25100 98.99100 1.000 111.55860 280 GLN A CA 1
ATOM 24302 C C . GLN C 2 280 ? 159.61400 142.78400 99.02400 1.000 111.55860 280 GLN A C 1
ATOM 24303 O O . GLN C 2 280 ? 160.31500 141.92600 98.47400 1.000 111.55860 280 GLN A O 1
ATOM 24317 N N . LEU C 2 281 ? 158.47900 142.47700 99.65200 1.000 105.74672 281 LEU A N 1
ATOM 24318 C CA . LEU C 2 281 ? 158.02300 141.09200 99.68000 1.000 105.74672 281 LEU A CA 1
ATOM 24319 C C . LEU C 2 281 ? 157.76900 140.57600 98.27300 1.000 105.74672 281 LEU A C 1
ATOM 24320 O O . LEU C 2 281 ? 158.16000 139.45400 97.93500 1.000 105.74672 281 LEU A O 1
ATOM 24336 N N . GLU C 2 282 ? 157.12700 141.38300 97.43000 1.000 108.37207 282 GLU A N 1
ATOM 24337 C CA . GLU C 2 282 ? 156.85400 140.93800 96.06800 1.000 108.37207 282 GLU A CA 1
ATOM 24338 C C . GLU C 2 282 ? 158.14400 140.72800 95.29000 1.000 108.37207 282 GLU A C 1
ATOM 24339 O O . GLU C 2 282 ? 158.26500 139.76500 94.52600 1.000 108.37207 282 GLU A O 1
ATOM 24351 N N . ILE C 2 283 ? 159.12200 141.61300 95.47300 1.000 114.40737 283 ILE A N 1
ATOM 24352 C CA . ILE C 2 283 ? 160.42700 141.40800 94.85800 1.000 114.40737 283 ILE A CA 1
ATOM 24353 C C . ILE C 2 283 ? 161.00700 140.07700 95.30100 1.000 114.40737 283 ILE A C 1
ATOM 24354 O O . ILE C 2 283 ? 161.58200 139.33300 94.50000 1.000 114.40737 283 ILE A O 1
ATOM 24370 N N . ILE C 2 284 ? 160.87400 139.75900 96.58700 1.000 113.66040 284 ILE A N 1
ATOM 24371 C CA . ILE C 2 284 ? 161.30100 138.44800 97.05600 1.000 113.66040 284 ILE A CA 1
ATOM 24372 C C . ILE C 2 284 ? 160.42400 137.35900 96.46000 1.000 113.66040 284 ILE A C 1
ATOM 24373 O O . ILE C 2 284 ? 160.84700 136.20400 96.34400 1.000 113.66040 284 ILE A O 1
ATOM 24389 N N . GLY C 2 285 ? 159.19800 137.69900 96.07800 1.000 109.06358 285 GLY A N 1
ATOM 24390 C CA . GLY C 2 285 ? 158.31700 136.74800 95.43500 1.000 109.06358 285 GLY A CA 1
ATOM 24391 C C . GLY C 2 285 ? 157.58100 135.86400 96.41500 1.000 109.06358 285 GLY A C 1
ATOM 24392 O O . GLY C 2 285 ? 157.43900 134.66200 96.18400 1.000 109.06358 285 GLY A O 1
ATOM 24396 N N . LEU C 2 286 ? 157.11500 136.43700 97.50800 1.000 103.51202 286 LEU A N 1
ATOM 24397 C CA . LEU C 2 286 ? 156.36300 135.64000 98.45700 1.000 103.51202 286 LEU A CA 1
ATOM 24398 C C . LEU C 2 286 ? 154.94800 135.39500 97.94500 1.000 103.51202 286 LEU A C 1
ATOM 24399 O O . LEU C 2 286 ? 154.44200 136.14600 97.10800 1.000 103.51202 286 LEU A O 1
ATOM 24415 N N . PRO C 2 287 ? 154.28800 134.35000 98.43300 1.000 100.48635 287 PRO A N 1
ATOM 24416 C CA . PRO C 2 287 ? 152.89200 134.12600 98.05800 1.000 100.48635 287 PRO A CA 1
ATOM 24417 C C . PRO C 2 287 ? 152.01000 135.28700 98.48400 1.000 100.48635 287 PRO A C 1
ATOM 24418 O O . PRO C 2 287 ? 152.31000 136.02500 99.42300 1.000 100.48635 287 PRO A O 1
ATOM 24429 N N . TYR C 2 288 ? 150.90200 135.44300 97.76500 1.000 97.07304 288 TYR A N 1
ATOM 24430 C CA . TYR C 2 288 ? 149.97800 136.53200 98.05200 1.000 97.07304 288 TYR A CA 1
ATOM 24431 C C . TYR C 2 288 ? 149.45600 136.45000 99.47900 1.000 97.07304 288 TYR A C 1
ATOM 24432 O O . TYR C 2 288 ? 149.34600 137.47000 100.17000 1.000 97.07304 288 TYR A O 1
ATOM 24450 N N . GLU C 2 289 ? 149.14000 135.24300 99.94500 1.000 95.52546 289 GLU A N 1
ATOM 24451 C CA . GLU C 2 289 ? 148.62600 135.09500 101.30100 1.000 95.52546 289 GLU A CA 1
ATOM 24452 C C . GLU C 2 289 ? 149.66900 135.48900 102.33800 1.000 95.52546 289 GLU A C 1
ATOM 24453 O O . GLU C 2 289 ? 149.33400 136.07300 103.37500 1.000 95.52546 289 GLU A O 1
ATOM 24465 N N . GLU C 2 290 ? 150.93700 135.17100 102.08800 1.000 99.13026 290 GLU A N 1
ATOM 24466 C CA . GLU C 2 290 ? 151.97700 135.62300 103.00100 1.000 99.13026 290 GLU A CA 1
ATOM 24467 C C . GLU C 2 290 ? 152.05700 137.14000 103.03000 1.000 99.13026 290 GLU A C 1
ATOM 24468 O O . GLU C 2 290 ? 152.32200 137.72700 104.08300 1.000 99.13026 290 GLU A O 1
ATOM 24480 N N . ILE C 2 291 ? 151.82300 137.79300 101.89300 1.000 98.32700 291 ILE A N 1
ATOM 24481 C CA . ILE C 2 291 ? 151.79400 139.25100 101.87900 1.000 98.32700 291 ILE A CA 1
ATOM 24482 C C . ILE C 2 291 ? 150.63000 139.76500 102.71100 1.000 98.32700 291 ILE A C 1
ATOM 24483 O O . ILE C 2 291 ? 150.75900 140.76200 103.42600 1.000 98.32700 291 ILE A O 1
ATOM 24499 N N . LEU C 2 292 ? 149.46900 139.11800 102.61300 1.000 91.26217 292 LEU A N 1
ATOM 24500 C CA . LEU C 2 292 ? 148.34800 139.52100 103.45500 1.000 91.26217 292 LEU A CA 1
ATOM 24501 C C . LEU C 2 292 ? 148.70900 139.40400 104.92700 1.000 91.26217 292 LEU A C 1
ATOM 24502 O O . LEU C 2 292 ? 148.41800 140.29900 105.72900 1.000 91.26217 292 LEU A O 1
ATOM 24518 N N . GLY C 2 293 ? 149.33200 138.29200 105.30500 1.000 92.23438 293 GLY A N 1
ATOM 24519 C CA . GLY C 2 293 ? 149.75300 138.13700 106.68700 1.000 92.23438 293 GLY A CA 1
ATOM 24520 C C . GLY C 2 293 ? 150.73300 139.21400 107.10600 1.000 92.23438 293 GLY A C 1
ATOM 24521 O O . GLY C 2 293 ? 150.65200 139.74500 108.21500 1.000 92.23438 293 GLY A O 1
ATOM 24525 N N . ALA C 2 294 ? 151.67000 139.55200 106.22300 1.000 94.31886 294 ALA A N 1
ATOM 24526 C CA . ALA C 2 294 ? 152.62600 140.60800 106.52300 1.000 94.31886 294 ALA A CA 1
ATOM 24527 C C . ALA C 2 294 ? 151.92500 141.93900 106.74300 1.000 94.31886 294 ALA A C 1
ATOM 24528 O O . ALA C 2 294 ? 152.25800 142.68200 107.67200 1.000 94.31886 294 ALA A O 1
ATOM 24535 N N . ILE C 2 295 ? 150.95500 142.26300 105.89200 1.000 92.95163 295 ILE A N 1
ATOM 24536 C CA . ILE C 2 295 ? 150.23600 143.52200 106.04100 1.000 92.95163 295 ILE A CA 1
ATOM 24537 C C . ILE C 2 295 ? 149.47500 143.53800 107.35400 1.000 92.95163 295 ILE A C 1
ATOM 24538 O O . ILE C 2 295 ? 149.44000 144.55500 108.05800 1.000 92.95163 295 ILE A O 1
ATOM 24554 N N . SER C 2 296 ? 148.83000 142.42500 107.69400 1.000 88.22165 296 SER A N 1
ATOM 24555 C CA . SER C 2 296 ? 148.10700 142.37100 108.95600 1.000 88.22165 296 SER A CA 1
ATOM 24556 C C . SER C 2 296 ? 149.05200 142.57300 110.12600 1.000 88.22165 296 SER A C 1
ATOM 24557 O O . SER C 2 296 ? 148.73500 143.29900 111.07100 1.000 88.22165 296 SER A O 1
ATOM 24565 N N . ASP C 2 297 ? 150.22400 141.94200 110.07900 1.000 92.20525 297 ASP A N 1
ATOM 24566 C CA . ASP C 2 297 ? 151.19500 142.13500 111.14700 1.000 92.20525 297 ASP A CA 1
ATOM 24567 C C . ASP C 2 297 ? 151.62500 143.58900 111.22900 1.000 92.20525 297 ASP A C 1
ATOM 24568 O O . ASP C 2 297 ? 151.77300 144.13900 112.32200 1.000 92.20525 297 ASP A O 1
ATOM 24577 N N . TYR C 2 298 ? 151.82600 144.23100 110.08200 1.000 91.25912 298 TYR A N 1
ATOM 24578 C CA . TYR C 2 298 ? 152.22900 145.63200 110.07900 1.000 91.25912 298 TYR A CA 1
ATOM 24579 C C . TYR C 2 298 ? 151.17800 146.50300 110.75000 1.000 91.25912 298 TYR A C 1
ATOM 24580 O O . TYR C 2 298 ? 151.48900 147.29600 111.64700 1.000 91.25912 298 TYR A O 1
ATOM 24598 N N . LEU C 2 299 ? 149.92300 146.36700 110.32800 1.000 85.99654 299 LEU A N 1
ATOM 24599 C CA . LEU C 2 299 ? 148.86200 147.18400 110.90600 1.000 85.99654 299 LEU A CA 1
ATOM 24600 C C . LEU C 2 299 ? 148.71100 146.90600 112.39300 1.000 85.99654 299 LEU A C 1
ATOM 24601 O O . LEU C 2 299 ? 148.54800 147.83000 113.19900 1.000 85.99654 299 LEU A O 1
ATOM 24617 N N . MET C 2 300 ? 148.75400 145.63300 112.77900 1.000 87.41475 300 MET A N 1
ATOM 24618 C CA . MET C 2 300 ? 148.56200 145.29200 114.17900 1.000 87.41475 300 MET A CA 1
ATOM 24619 C C . MET C 2 300 ? 149.70000 145.82100 115.03500 1.000 87.41475 300 MET A C 1
ATOM 24620 O O . MET C 2 300 ? 149.46900 146.29900 116.14600 1.000 87.41475 300 MET A O 1
ATOM 24634 N N . ALA C 2 301 ? 150.93500 145.75000 114.54400 1.000 87.56014 301 ALA A N 1
ATOM 24635 C CA . ALA C 2 301 ? 152.05000 146.30700 115.29500 1.000 87.56014 301 ALA A CA 1
ATOM 24636 C C . ALA C 2 301 ? 151.92900 147.81800 115.41700 1.000 87.56014 301 ALA A C 1
ATOM 24637 O O . ALA C 2 301 ? 152.23200 148.38800 116.47300 1.000 87.56014 301 ALA A O 1
ATOM 24644 N N . SER C 2 302 ? 151.50700 148.49400 114.34700 1.000 86.30005 302 SER A N 1
ATOM 24645 C CA . SER C 2 302 ? 151.29300 149.93200 114.44300 1.000 86.30005 302 SER A CA 1
ATOM 24646 C C . SER C 2 302 ? 150.27700 150.24900 115.52600 1.000 86.30005 302 SER A C 1
ATOM 24647 O O . SER C 2 302 ? 150.50300 151.11800 116.37600 1.000 86.30005 302 SER A O 1
ATOM 24655 N N . PHE C 2 303 ? 149.15300 149.53800 115.52600 1.000 85.34387 303 PHE A N 1
ATOM 24656 C CA . PHE C 2 303 ? 148.15400 149.79300 116.55300 1.000 85.34387 303 PHE A CA 1
ATOM 24657 C C . PHE C 2 303 ? 148.69500 149.47300 117.93500 1.000 85.34387 303 PHE A C 1
ATOM 24658 O O . PHE C 2 303 ? 148.36400 150.15400 118.90700 1.000 85.34387 303 PHE A O 1
ATOM 24675 N N . ASP C 2 304 ? 149.48600 148.41100 118.05600 1.000 91.62714 304 ASP A N 1
ATOM 24676 C CA . ASP C 2 304 ? 150.01000 148.03300 119.36100 1.000 91.62714 304 ASP A CA 1
ATOM 24677 C C . ASP C 2 304 ? 150.90200 149.12700 119.91600 1.000 91.62714 304 ASP A C 1
ATOM 24678 O O . ASP C 2 304 ? 150.78600 149.50900 121.08400 1.000 91.62714 304 ASP A O 1
ATOM 24687 N N . ARG C 2 305 ? 151.80500 149.64500 119.08900 1.000 89.54307 305 ARG A N 1
ATOM 24688 C CA . ARG C 2 305 ? 152.66500 150.72100 119.55700 1.000 89.54307 305 ARG A CA 1
ATOM 24689 C C . ARG C 2 305 ? 151.84900 151.96100 119.89100 1.000 89.54307 305 ARG A C 1
ATOM 24690 O O . ARG C 2 305 ? 152.09900 152.62300 120.90700 1.000 89.54307 305 ARG A O 1
ATOM 24711 N N . THR C 2 306 ? 150.85200 152.28200 119.06600 1.000 89.84562 306 THR A N 1
ATOM 24712 C CA . THR C 2 306 ? 150.00600 153.42800 119.37000 1.000 89.84562 306 THR A CA 1
ATOM 24713 C C . THR C 2 306 ? 149.31700 153.25600 120.71200 1.000 89.84562 306 THR A C 1
ATOM 24714 O O . THR C 2 306 ? 149.27300 154.18800 121.51700 1.000 89.84562 306 THR A O 1
ATOM 24725 N N . ASP C 2 307 ? 148.76500 152.07300 120.96700 1.000 90.25240 307 ASP A N 1
ATOM 24726 C CA . ASP C 2 307 ? 148.03400 151.85100 122.20700 1.000 90.25240 307 ASP A CA 1
ATOM 24727 C C . ASP C 2 307 ? 148.96000 151.89700 123.41000 1.000 90.25240 307 ASP A C 1
ATOM 24728 O O . ASP C 2 307 ? 148.60400 152.45800 124.45100 1.000 90.25240 307 ASP A O 1
ATOM 24737 N N . TRP C 2 308 ? 150.14900 151.31100 123.29300 1.000 93.75767 308 TRP A N 1
ATOM 24738 C CA . TRP C 2 308 ? 151.09500 151.38200 124.39800 1.000 93.75767 308 TRP A CA 1
ATOM 24739 C C . TRP C 2 308 ? 151.46100 152.82400 124.69900 1.000 93.75767 308 TRP A C 1
ATOM 24740 O O . TRP C 2 308 ? 151.50900 153.22800 125.86500 1.000 93.75767 308 TRP A O 1
ATOM 24761 N N . ALA C 2 309 ? 151.71300 153.62400 123.66400 1.000 88.45426 309 ALA A N 1
ATOM 24762 C CA . ALA C 2 309 ? 152.00000 155.03100 123.90700 1.000 88.45426 309 ALA A CA 1
ATOM 24763 C C . ALA C 2 309 ? 150.81600 155.72000 124.56600 1.000 88.45426 309 ALA A C 1
ATOM 24764 O O . ALA C 2 309 ? 150.98500 156.47100 125.53200 1.000 88.45426 309 ALA A O 1
ATOM 24771 N N . ALA C 2 310 ? 149.60500 155.46300 124.07100 1.000 88.15823 310 ALA A N 1
ATOM 24772 C CA . ALA C 2 310 ? 148.42500 156.11700 124.62200 1.000 88.15823 310 ALA A CA 1
ATOM 24773 C C . ALA C 2 310 ? 148.18100 155.70700 126.06300 1.000 88.15823 310 ALA A C 1
ATOM 24774 O O . ALA C 2 310 ? 147.51800 156.43500 126.80700 1.000 88.15823 310 ALA A O 1
ATOM 24781 N N . ARG C 2 311 ? 148.68700 154.55000 126.47100 1.000 95.09446 311 ARG A N 1
ATOM 24782 C CA . ARG C 2 311 ? 148.60600 154.13600 127.86200 1.000 95.09446 311 ARG A CA 1
ATOM 24783 C C . ARG C 2 311 ? 149.77300 154.63600 128.69500 1.000 95.09446 311 ARG A C 1
ATOM 24784 O O . ARG C 2 311 ? 149.73000 154.52300 129.92100 1.000 95.09446 311 ARG A O 1
ATOM 24805 N N . GLY C 2 312 ? 150.80500 155.18300 128.06800 1.000 89.65659 312 GLY A N 1
ATOM 24806 C CA . GLY C 2 312 ? 151.98100 155.61200 128.78200 1.000 89.65659 312 GLY A CA 1
ATOM 24807 C C . GLY C 2 312 ? 152.96400 154.51300 129.10300 1.000 89.65659 312 GLY A C 1
ATOM 24808 O O . GLY C 2 312 ? 153.98700 154.78900 129.73900 1.000 89.65659 312 GLY A O 1
ATOM 24812 N N . GLU C 2 313 ? 152.69900 153.27900 128.68100 1.000 95.61307 313 GLU A N 1
ATOM 24813 C CA . GLU C 2 313 ? 153.63100 152.19500 128.96600 1.000 95.61307 313 GLU A CA 1
ATOM 24814 C C . GLU C 2 313 ? 154.98800 152.45800 128.33200 1.000 95.61307 313 GLU A C 1
ATOM 24815 O O . GLU C 2 313 ? 156.02900 152.24100 128.96100 1.000 95.61307 313 GLU A O 1
ATOM 24827 N N . VAL C 2 314 ? 154.99700 152.93000 127.08900 1.000 93.02759 314 VAL A N 1
ATOM 24828 C CA . VAL C 2 314 ? 156.22900 153.19000 126.35300 1.000 93.02759 314 VAL A CA 1
ATOM 24829 C C . VAL C 2 314 ? 156.30400 154.67700 126.04800 1.000 93.02759 314 VAL A C 1
ATOM 24830 O O . VAL C 2 314 ? 155.41900 155.44300 126.43700 1.000 93.02759 314 VAL A O 1
ATOM 24843 N N . ASP C 2 315 ? 157.35700 155.10200 125.36100 1.000 96.24158 315 ASP A N 1
ATOM 24844 C CA . ASP C 2 315 ? 157.52100 156.51200 125.05400 1.000 96.24158 315 ASP A CA 1
ATOM 24845 C C . ASP C 2 315 ? 158.43700 156.64600 123.84500 1.000 96.24158 315 ASP A C 1
ATOM 24846 O O . ASP C 2 315 ? 158.74300 155.66700 123.16100 1.000 96.24158 315 ASP A O 1
ATOM 24855 N N . GLU C 2 316 ? 158.88800 157.87200 123.59500 1.000 101.00961 316 GLU A N 1
ATOM 24856 C CA . GLU C 2 316 ? 159.66500 158.17800 122.40400 1.000 101.00961 316 GLU A CA 1
ATOM 24857 C C . GLU C 2 316 ? 161.04500 157.54000 122.41800 1.000 101.00961 316 GLU A C 1
ATOM 24858 O O . GLU C 2 316 ? 161.71300 157.54200 121.38000 1.000 101.00961 316 GLU A O 1
ATOM 24870 N N . THR C 2 317 ? 161.49200 157.01000 123.55400 1.000 98.03893 317 THR A N 1
ATOM 24871 C CA . THR C 2 317 ? 162.79900 156.37900 123.65000 1.000 98.03893 317 THR A CA 1
ATOM 24872 C C . THR C 2 317 ? 162.72800 154.92700 124.08900 1.000 98.03893 317 THR A C 1
ATOM 24873 O O . THR C 2 317 ? 163.76900 154.26400 124.14600 1.000 98.03893 317 THR A O 1
ATOM 24884 N N . SER C 2 318 ? 161.54200 154.41200 124.40900 1.000 96.49818 318 SER A N 1
ATOM 24885 C CA . SER C 2 318 ? 161.42900 153.00700 124.77000 1.000 96.49818 318 SER A CA 1
ATOM 24886 C C . SER C 2 318 ? 161.55100 152.09600 123.56200 1.000 96.49818 318 SER A C 1
ATOM 24887 O O . SER C 2 318 ? 161.81700 150.90200 123.72800 1.000 96.49818 318 SER A O 1
ATOM 24895 N N . PHE C 2 319 ? 161.36700 152.62700 122.35500 1.000 96.48677 319 PHE A N 1
ATOM 24896 C CA . PHE C 2 319 ? 161.42700 151.82400 121.14400 1.000 96.48677 319 PHE A CA 1
ATOM 24897 C C . PHE C 2 319 ? 162.76500 151.91000 120.42900 1.000 96.48677 319 PHE A C 1
ATOM 24898 O O . PHE C 2 319 ? 163.13100 150.96200 119.72800 1.000 96.48677 319 PHE A O 1
ATOM 24915 N N . ASP C 2 320 ? 163.50300 153.00700 120.59000 1.000 109.39506 320 ASP A N 1
ATOM 24916 C CA . ASP C 2 320 ? 164.72400 153.18800 119.81300 1.000 109.39506 320 ASP A CA 1
ATOM 24917 C C . ASP C 2 320 ? 165.72000 152.06700 120.07200 1.000 109.39506 320 ASP A C 1
ATOM 24918 O O . ASP C 2 320 ? 166.39200 151.59800 119.14500 1.000 109.39506 320 ASP A O 1
ATOM 24927 N N . ASP C 2 321 ? 165.82900 151.61800 121.32100 1.000 109.28592 321 ASP A N 1
ATOM 24928 C CA . ASP C 2 321 ? 166.64400 150.44200 121.59300 1.000 109.28592 321 ASP A CA 1
ATOM 24929 C C . ASP C 2 321 ? 166.15300 149.25300 120.78000 1.000 109.28592 321 ASP A C 1
ATOM 24930 O O . ASP C 2 321 ? 166.95300 148.51300 120.19100 1.000 109.28592 321 ASP A O 1
ATOM 24939 N N . LEU C 2 322 ? 164.83300 149.06700 120.71700 1.000 104.38696 322 LEU A N 1
ATOM 24940 C CA . LEU C 2 322 ? 164.28700 147.96500 119.93600 1.000 104.38696 322 LEU A CA 1
ATOM 24941 C C . LEU C 2 322 ? 164.67300 148.08100 118.47100 1.000 104.38696 322 LEU A C 1
ATOM 24942 O O . LEU C 2 322 ? 165.10500 147.09900 117.86300 1.000 104.38696 322 LEU A O 1
ATOM 24958 N N . ASP C 2 323 ? 164.51300 149.26400 117.87700 1.000 103.25510 323 ASP A N 1
ATOM 24959 C CA . ASP C 2 323 ? 164.78700 149.38600 116.45100 1.000 103.25510 323 ASP A CA 1
ATOM 24960 C C . ASP C 2 323 ? 166.26700 149.18800 116.15500 1.000 103.25510 323 ASP A C 1
ATOM 24961 O O . ASP C 2 323 ? 166.62400 148.54000 115.16500 1.000 103.25510 323 ASP A O 1
ATOM 24970 N N . THR C 2 324 ? 167.14900 149.74300 116.98900 1.000 108.21851 324 THR A N 1
ATOM 24971 C CA . THR C 2 324 ? 168.57200 149.55400 116.73300 1.000 108.21851 324 THR A CA 1
ATOM 24972 C C . THR C 2 324 ? 168.95700 148.08700 116.87500 1.000 108.21851 324 THR A C 1
ATOM 24973 O O . THR C 2 324 ? 169.74100 147.56400 116.07100 1.000 108.21851 324 THR A O 1
ATOM 24984 N N . ALA C 2 325 ? 168.39700 147.39300 117.86900 1.000 106.98007 325 ALA A N 1
ATOM 24985 C CA . ALA C 2 325 ? 168.67800 145.96800 117.99500 1.000 106.98007 325 ALA A CA 1
ATOM 24986 C C . ALA C 2 325 ? 168.14600 145.19600 116.79500 1.000 106.98007 325 ALA A C 1
ATOM 24987 O O . ALA C 2 325 ? 168.81900 144.29400 116.27800 1.000 106.98007 325 ALA A O 1
ATOM 24994 N N . LEU C 2 326 ? 166.93500 145.52600 116.34100 1.000 103.54949 326 LEU A N 1
ATOM 24995 C CA . LEU C 2 326 ? 166.38800 144.85300 115.17100 1.000 103.54949 326 LEU A CA 1
ATOM 24996 C C . LEU C 2 326 ? 167.29600 145.04000 113.97100 1.000 103.54949 326 LEU A C 1
ATOM 24997 O O . LEU C 2 326 ? 167.57600 144.08600 113.23900 1.000 103.54949 326 LEU A O 1
ATOM 25013 N N . GLN C 2 327 ? 167.76100 146.26500 113.74700 1.000 107.50704 327 GLN A N 1
ATOM 25014 C CA . GLN C 2 327 ? 168.61600 146.50300 112.59500 1.000 107.50704 327 GLN A CA 1
ATOM 25015 C C . GLN C 2 327 ? 169.92400 145.73400 112.71000 1.000 107.50704 327 GLN A C 1
ATOM 25016 O O . GLN C 2 327 ? 170.39600 145.14900 111.72700 1.000 107.50704 327 GLN A O 1
ATOM 25030 N N . ARG C 2 328 ? 170.53300 145.72100 113.89600 1.000 110.89237 328 ARG A N 1
ATOM 25031 C CA . ARG C 2 328 ? 171.79800 145.00900 114.04000 1.000 110.89237 328 ARG A CA 1
ATOM 25032 C C . ARG C 2 328 ? 171.61700 143.52000 113.77800 1.000 110.89237 328 ARG A C 1
ATOM 25033 O O . ARG C 2 328 ? 172.40600 142.89900 113.04900 1.000 110.89237 328 ARG A O 1
ATOM 25054 N N . THR C 2 329 ? 170.57700 142.92400 114.36500 1.000 110.16685 329 THR A N 1
ATOM 25055 C CA . THR C 2 329 ? 170.35000 141.50500 114.13500 1.000 110.16685 329 THR A CA 1
ATOM 25056 C C . THR C 2 329 ? 170.03800 141.23000 112.67300 1.000 110.16685 329 THR A C 1
ATOM 25057 O O . THR C 2 329 ? 170.47800 140.21100 112.13200 1.000 110.16685 329 THR A O 1
ATOM 25068 N N . TRP C 2 330 ? 169.30600 142.12500 112.00900 1.000 110.87518 330 TRP A N 1
ATOM 25069 C CA . TRP C 2 330 ? 169.05100 141.92300 110.59100 1.000 110.87518 330 TRP A CA 1
ATOM 25070 C C . TRP C 2 330 ? 170.34200 141.94900 109.79400 1.000 110.87518 330 TRP A C 1
ATOM 25071 O O . TRP C 2 330 ? 170.51800 141.15100 108.87200 1.000 110.87518 330 TRP A O 1
ATOM 25092 N N . LYS C 2 331 ? 171.24200 142.88000 110.10400 1.000 115.36577 331 LYS A N 1
ATOM 25093 C CA . LYS C 2 331 ? 172.49900 142.93000 109.36800 1.000 115.36577 331 LYS A CA 1
ATOM 25094 C C . LYS C 2 331 ? 173.30000 141.65400 109.57400 1.000 115.36577 331 LYS A C 1
ATOM 25095 O O . LYS C 2 331 ? 173.86600 141.10100 108.62000 1.000 115.36577 331 LYS A O 1
ATOM 25114 N N . ASN C 2 332 ? 173.36000 141.16800 110.81300 1.000 121.49949 332 ASN A N 1
ATOM 25115 C CA . ASN C 2 332 ? 174.08000 139.92400 111.06300 1.000 121.49949 332 ASN A CA 1
ATOM 25116 C C . ASN C 2 332 ? 173.46500 138.77900 110.27000 1.000 121.49949 332 ASN A C 1
ATOM 25117 O O . ASN C 2 332 ? 174.17700 137.98500 109.63900 1.000 121.49949 332 ASN A O 1
ATOM 25128 N N . LYS C 2 333 ? 172.13600 138.68900 110.28000 1.000 119.92086 333 LYS A N 1
ATOM 25129 C CA . LYS C 2 333 ? 171.46600 137.61900 109.55200 1.000 119.92086 333 LYS A CA 1
ATOM 25130 C C . LYS C 2 333 ? 171.72300 137.73300 108.05700 1.000 119.92086 333 LYS A C 1
ATOM 25131 O O . LYS C 2 333 ? 171.89100 136.72100 107.37200 1.000 119.92086 333 LYS A O 1
ATOM 25150 N N . GLN C 2 334 ? 171.73200 138.95700 107.53000 1.000 119.09192 334 GLN A N 1
ATOM 25151 C CA . GLN C 2 334 ? 171.99500 139.14500 106.11000 1.000 119.09192 334 GLN A CA 1
ATOM 25152 C C . GLN C 2 334 ? 173.39700 138.68600 105.75300 1.000 119.09192 334 GLN A C 1
ATOM 25153 O O . GLN C 2 334 ? 173.59800 138.02400 104.72900 1.000 119.09192 334 GLN A O 1
ATOM 25167 N N . ARG C 2 335 ? 174.38100 139.03100 106.58200 1.000 126.40845 335 ARG A N 1
ATOM 25168 C CA . ARG C 2 335 ? 175.74000 138.57200 106.32300 1.000 126.40845 335 ARG A CA 1
ATOM 25169 C C . ARG C 2 335 ? 175.79900 137.05000 106.32900 1.000 126.40845 335 ARG A C 1
ATOM 25170 O O . ARG C 2 335 ? 176.39700 136.43100 105.43900 1.000 126.40845 335 ARG A O 1
ATOM 25191 N N . ILE C 2 336 ? 175.16400 136.42600 107.32300 1.000 126.96928 336 ILE A N 1
ATOM 25192 C CA . ILE C 2 336 ? 175.19000 134.96800 107.41300 1.000 126.96928 336 ILE A CA 1
ATOM 25193 C C . ILE C 2 336 ? 174.55000 134.35100 106.17700 1.000 126.96928 336 ILE A C 1
ATOM 25194 O O . ILE C 2 336 ? 175.09300 133.41900 105.57100 1.000 126.96928 336 ILE A O 1
ATOM 25210 N N . CYS C 2 337 ? 173.38400 134.86300 105.78200 1.000 129.82052 337 CYS A N 1
ATOM 25211 C CA . CYS C 2 337 ? 172.68300 134.30300 104.63300 1.000 129.82052 337 CYS A CA 1
ATOM 25212 C C . CYS C 2 337 ? 173.50400 134.46100 103.36200 1.000 129.82052 337 CYS A C 1
ATOM 25213 O O . CYS C 2 337 ? 173.60400 133.52700 102.55900 1.000 129.82052 337 CYS A O 1
ATOM 25221 N N . GLY C 2 338 ? 174.10600 135.63400 103.16500 1.000 132.51114 338 GLY A N 1
ATOM 25222 C CA . GLY C 2 338 ? 174.95500 135.82700 102.00400 1.000 132.51114 338 GLY A CA 1
ATOM 25223 C C . GLY C 2 338 ? 176.14100 134.88700 101.98900 1.000 132.51114 338 GLY A C 1
ATOM 25224 O O . GLY C 2 338 ? 176.56100 134.42600 100.92500 1.000 132.51114 338 GLY A O 1
ATOM 25228 N N . LEU C 2 339 ? 176.69700 134.58700 103.16400 1.000 134.92027 339 LEU A N 1
ATOM 25229 C CA . LEU C 2 339 ? 177.80800 133.64700 103.22500 1.000 134.92027 339 LEU A CA 1
ATOM 25230 C C . LEU C 2 339 ? 177.36200 132.21000 102.98700 1.000 134.92027 339 LEU A C 1
ATOM 25231 O O . LEU C 2 339 ? 178.14500 131.40300 102.47700 1.000 134.92027 339 LEU A O 1
ATOM 25247 N N . THR C 2 340 ? 176.12300 131.87200 103.34000 1.000 135.26144 340 THR A N 1
ATOM 25248 C CA . THR C 2 340 ? 175.66400 130.48900 103.30500 1.000 135.26144 340 THR A CA 1
ATOM 25249 C C . THR C 2 340 ? 174.86100 130.15400 102.05400 1.000 135.26144 340 THR A C 1
ATOM 25250 O O . THR C 2 340 ? 175.22800 129.24000 101.31200 1.000 135.26144 340 THR A O 1
ATOM 25261 N N . HIS C 2 341 ? 173.76900 130.87600 101.80100 1.000 136.69160 341 HIS A N 1
ATOM 25262 C CA . HIS C 2 341 ? 172.81700 130.50900 100.76000 1.000 136.69160 341 HIS A CA 1
ATOM 25263 C C . HIS C 2 341 ? 173.15800 131.11100 99.40400 1.000 136.69160 341 HIS A C 1
ATOM 25264 O O . HIS C 2 341 ? 172.26900 131.25800 98.55500 1.000 136.69160 341 HIS A O 1
ATOM 25278 N N . SER C 2 342 ? 174.42600 131.45000 99.16700 1.000 137.63666 342 SER A N 1
ATOM 25279 C CA . SER C 2 342 ? 174.80700 132.02600 97.88400 1.000 137.63666 342 SER A CA 1
ATOM 25280 C C . SER C 2 342 ? 174.46300 131.11000 96.71800 1.000 137.63666 342 SER A C 1
ATOM 25281 O O . SER C 2 342 ? 174.25900 131.59800 95.60100 1.000 137.63666 342 SER A O 1
ATOM 25289 N N . GLU C 2 343 ? 174.39300 129.79900 96.95100 1.000 140.45892 343 GLU A N 1
ATOM 25290 C CA . GLU C 2 343 ? 174.07100 128.87300 95.87100 1.000 140.45892 343 GLU A CA 1
ATOM 25291 C C . GLU C 2 343 ? 172.65200 129.09400 95.35500 1.000 140.45892 343 GLU A C 1
ATOM 25292 O O . GLU C 2 343 ? 172.40500 129.00200 94.14700 1.000 140.45892 343 GLU A O 1
ATOM 25304 N N . LYS C 2 344 ? 171.70800 129.38600 96.24600 1.000 136.27705 344 LYS A N 1
ATOM 25305 C CA . LYS C 2 344 ? 170.35400 129.68900 95.81400 1.000 136.27705 344 LYS A CA 1
ATOM 25306 C C . LYS C 2 344 ? 170.31100 131.02200 95.07300 1.000 136.27705 344 LYS A C 1
ATOM 25307 O O . LYS C 2 344 ? 171.19400 131.87300 95.20600 1.000 136.27705 344 LYS A O 1
ATOM 25326 N N . SER C 2 345 ? 169.25900 131.19500 94.27900 1.000 130.78045 345 SER A N 1
ATOM 25327 C CA . SER C 2 345 ? 169.06200 132.43900 93.55800 1.000 130.78045 345 SER A CA 1
ATOM 25328 C C . SER C 2 345 ? 168.84500 133.58600 94.54000 1.000 130.78045 345 SER A C 1
ATOM 25329 O O . SER C 2 345 ? 168.64800 133.38800 95.74200 1.000 130.78045 345 SER A O 1
ATOM 25337 N N . GLU C 2 346 ? 168.87500 134.80800 94.00900 1.000 126.33982 346 GLU A N 1
ATOM 25338 C CA . GLU C 2 346 ? 168.71600 135.97700 94.86600 1.000 126.33982 346 GLU A CA 1
ATOM 25339 C C . GLU C 2 346 ? 167.37400 135.95400 95.58200 1.000 126.33982 346 GLU A C 1
ATOM 25340 O O . GLU C 2 346 ? 167.30600 136.17700 96.79600 1.000 126.33982 346 GLU A O 1
ATOM 25352 N N . GLN C 2 347 ? 166.29500 135.67500 94.85200 1.000 121.68409 347 GLN A N 1
ATOM 25353 C CA . GLN C 2 347 ? 164.98100 135.65900 95.48100 1.000 121.68409 347 GLN A CA 1
ATOM 25354 C C . GLN C 2 347 ? 164.91700 134.60600 96.57400 1.000 121.68409 347 GLN A C 1
ATOM 25355 O O . GLN C 2 347 ? 164.31300 134.82800 97.62900 1.000 121.68409 347 GLN A O 1
ATOM 25369 N N . ASP C 2 348 ? 165.52100 133.44600 96.33600 1.000 125.70273 348 ASP A N 1
ATOM 25370 C CA . ASP C 2 348 ? 165.49400 132.39100 97.33900 1.000 125.70273 348 ASP A CA 1
ATOM 25371 C C . ASP C 2 348 ? 166.25900 132.81200 98.58600 1.000 125.70273 348 ASP A C 1
ATOM 25372 O O . ASP C 2 348 ? 165.81400 132.57100 99.71400 1.000 125.70273 348 ASP A O 1
ATOM 25381 N N . GLN C 2 349 ? 167.41100 133.45500 98.40500 1.000 127.54837 349 GLN A N 1
ATOM 25382 C CA . GLN C 2 349 ? 168.14900 133.96200 99.55600 1.000 127.54837 349 GLN A CA 1
ATOM 25383 C C . GLN C 2 349 ? 167.31800 134.97800 100.32100 1.000 127.54837 349 GLN A C 1
ATOM 25384 O O . GLN C 2 349 ? 167.31900 134.99500 101.55700 1.000 127.54837 349 GLN A O 1
ATOM 25398 N N . GLY C 2 350 ? 166.61000 135.84200 99.59900 1.000 118.56401 350 GLY A N 1
ATOM 25399 C CA . GLY C 2 350 ? 165.75400 136.80600 100.26100 1.000 118.56401 350 GLY A CA 1
ATOM 25400 C C . GLY C 2 350 ? 164.64600 136.14500 101.05400 1.000 118.56401 350 GLY A C 1
ATOM 25401 O O . GLY C 2 350 ? 164.33000 136.56900 102.16500 1.000 118.56401 350 GLY A O 1
ATOM 25405 N N . LYS C 2 351 ? 164.03600 135.10200 100.49500 1.000 114.75607 351 LYS A N 1
ATOM 25406 C CA . LYS C 2 351 ? 163.01000 134.37800 101.23700 1.000 114.75607 351 LYS A CA 1
ATOM 25407 C C . LYS C 2 351 ? 163.59400 133.74700 102.49200 1.000 114.75607 351 LYS A C 1
ATOM 25408 O O . LYS C 2 351 ? 162.97500 133.78200 103.56200 1.000 114.75607 351 LYS A O 1
ATOM 25427 N N . LEU C 2 352 ? 164.78800 133.16500 102.38100 1.000 119.55810 352 LEU A N 1
ATOM 25428 C CA . LEU C 2 352 ? 165.41700 132.57200 103.55600 1.000 119.55810 352 LEU A CA 1
ATOM 25429 C C . LEU C 2 352 ? 165.66800 133.61800 104.63200 1.000 119.55810 352 LEU A C 1
ATOM 25430 O O . LEU C 2 352 ? 165.36000 133.39300 105.80700 1.000 119.55810 352 LEU A O 1
ATOM 25446 N N . LEU C 2 353 ? 166.22400 134.76900 104.25100 1.000 115.23357 353 LEU A N 1
ATOM 25447 C CA . LEU C 2 353 ? 166.49900 135.80800 105.23800 1.000 115.23357 353 LEU A CA 1
ATOM 25448 C C . LEU C 2 353 ? 165.21200 136.33800 105.85100 1.000 115.23357 353 LEU A C 1
ATOM 25449 O O . LEU C 2 353 ? 165.13300 136.55000 107.06500 1.000 115.23357 353 LEU A O 1
ATOM 25465 N N . TYR C 2 354 ? 164.19500 136.56600 105.02300 1.000 105.39673 354 TYR A N 1
ATOM 25466 C CA . TYR C 2 354 ? 162.90200 137.00300 105.52700 1.000 105.39673 354 TYR A CA 1
ATOM 25467 C C . TYR C 2 354 ? 162.36400 136.04600 106.57600 1.000 105.39673 354 TYR A C 1
ATOM 25468 O O . TYR C 2 354 ? 161.99000 136.46100 107.67900 1.000 105.39673 354 TYR A O 1
ATOM 25486 N N . PHE C 2 355 ? 162.29900 134.75800 106.24500 1.000 109.92741 355 PHE A N 1
ATOM 25487 C CA . PHE C 2 355 ? 161.69600 133.81300 107.17300 1.000 109.92741 355 PHE A CA 1
ATOM 25488 C C . PHE C 2 355 ? 162.55100 133.63900 108.41600 1.000 109.92741 355 PHE A C 1
ATOM 25489 O O . PHE C 2 355 ? 162.01400 133.49500 109.51900 1.000 109.92741 355 PHE A O 1
ATOM 25506 N N . GLU C 2 356 ? 163.87500 133.67300 108.26800 1.000 118.87648 356 GLU A N 1
ATOM 25507 C CA . GLU C 2 356 ? 164.74100 133.60900 109.43600 1.000 118.87648 356 GLU A CA 1
ATOM 25508 C C . GLU C 2 356 ? 164.49400 134.78700 110.36600 1.000 118.87648 356 GLU A C 1
ATOM 25509 O O . GLU C 2 356 ? 164.36200 134.60800 111.58200 1.000 118.87648 356 GLU A O 1
ATOM 25521 N N . CYS C 2 357 ? 164.42200 136.00000 109.81600 1.000 111.11589 357 CYS A N 1
ATOM 25522 C CA . CYS C 2 357 ? 164.20400 137.17100 110.65600 1.000 111.11589 357 CYS A CA 1
ATOM 25523 C C . CYS C 2 357 ? 162.84800 137.11200 111.33900 1.000 111.11589 357 CYS A C 1
ATOM 25524 O O . CYS C 2 357 ? 162.74800 137.33300 112.55000 1.000 111.11589 357 CYS A O 1
ATOM 25532 N N . MET C 2 358 ? 161.79200 136.79900 110.59100 1.000 105.78413 358 MET A N 1
ATOM 25533 C CA . MET C 2 358 ? 160.46400 136.80900 111.19200 1.000 105.78413 358 MET A CA 1
ATOM 25534 C C . MET C 2 358 ? 160.31900 135.71300 112.23800 1.000 105.78413 358 MET A C 1
ATOM 25535 O O . MET C 2 358 ? 159.72900 135.94100 113.30000 1.000 105.78413 358 MET A O 1
ATOM 25549 N N . GLN C 2 359 ? 160.84900 134.52100 111.96900 1.000 117.20425 359 GLN A N 1
ATOM 25550 C CA . GLN C 2 359 ? 160.84900 133.48400 112.99300 1.000 117.20425 359 GLN A CA 1
ATOM 25551 C C . GLN C 2 359 ? 161.67200 133.89100 114.20400 1.000 117.20425 359 GLN A C 1
ATOM 25552 O O . GLN C 2 359 ? 161.30900 133.54200 115.33100 1.000 117.20425 359 GLN A O 1
ATOM 25566 N N . PHE C 2 360 ? 162.76100 134.62400 113.99400 1.000 115.80957 360 PHE A N 1
ATOM 25567 C CA . PHE C 2 360 ? 163.62100 135.02700 115.09500 1.000 115.80957 360 PHE A CA 1
ATOM 25568 C C . PHE C 2 360 ? 162.83200 135.81000 116.13300 1.000 115.80957 360 PHE A C 1
ATOM 25569 O O . PHE C 2 360 ? 162.00500 136.66000 115.79400 1.000 115.80957 360 PHE A O 1
ATOM 25586 N N . ASN C 2 361 ? 163.09500 135.51800 117.40300 1.000 119.96014 361 ASN A N 1
ATOM 25587 C CA . ASN C 2 361 ? 162.42900 136.18600 118.51500 1.000 119.96014 361 ASN A CA 1
ATOM 25588 C C . ASN C 2 361 ? 163.42600 136.32800 119.65200 1.000 119.96014 361 ASN A C 1
ATOM 25589 O O . ASN C 2 361 ? 163.88000 135.32500 120.21000 1.000 119.96014 361 ASN A O 1
ATOM 25600 N N . ILE C 2 362 ? 163.75900 137.56200 119.99400 1.000 118.54389 362 ILE A N 1
ATOM 25601 C CA . ILE C 2 362 ? 164.61600 137.87500 121.13500 1.000 118.54389 362 ILE A CA 1
ATOM 25602 C C . ILE C 2 362 ? 163.75000 138.52200 122.20700 1.000 118.54389 362 ILE A C 1
ATOM 25603 O O . ILE C 2 362 ? 163.03100 139.48100 121.90800 1.000 118.54389 362 ILE A O 1
ATOM 25619 N N . PRO C 2 363 ? 163.76900 138.02900 123.44700 1.000 121.50964 363 PRO A N 1
ATOM 25620 C CA . PRO C 2 363 ? 162.98900 138.67100 124.51200 1.000 121.50964 363 PRO A CA 1
ATOM 25621 C C . PRO C 2 363 ? 163.61900 139.99200 124.92000 1.000 121.50964 363 PRO A C 1
ATOM 25622 O O . PRO C 2 363 ? 164.70900 140.03000 125.49900 1.000 121.50964 363 PRO A O 1
ATOM 25633 N N . LEU C 2 364 ? 162.93200 141.08700 124.60700 1.000 114.84958 364 LEU A N 1
ATOM 25634 C CA . LEU C 2 364 ? 163.39900 142.41900 124.96400 1.000 114.84958 364 LEU A CA 1
ATOM 25635 C C . LEU C 2 364 ? 163.08400 142.70000 126.42500 1.000 114.84958 364 LEU A C 1
ATOM 25636 O O . LEU C 2 364 ? 162.76400 141.78000 127.18400 1.000 114.84958 364 LEU A O 1
ATOM 25652 N N . GLN C 2 365 ? 163.17900 143.96300 126.82700 1.000 113.07608 365 GLN A N 1
ATOM 25653 C CA . GLN C 2 365 ? 162.78200 144.34600 128.16600 1.000 113.07608 365 GLN A CA 1
ATOM 25654 C C . GLN C 2 365 ? 161.37700 143.81500 128.44100 1.000 113.07608 365 GLN A C 1
ATOM 25655 O O . GLN C 2 365 ? 160.63700 143.42900 127.53400 1.000 113.07608 365 GLN A O 1
ATOM 25669 N N . ALA C 2 366 ? 161.00500 143.80800 129.71500 1.000 105.74685 366 ALA A N 1
ATOM 25670 C CA . ALA C 2 366 ? 159.94700 142.93600 130.20100 1.000 105.74685 366 ALA A CA 1
ATOM 25671 C C . ALA C 2 366 ? 158.59200 143.18100 129.55300 1.000 105.74685 366 ALA A C 1
ATOM 25672 O O . ALA C 2 366 ? 157.59900 142.56900 129.95600 1.000 105.74685 366 ALA A O 1
ATOM 25679 N N . MET C 2 367 ? 158.51500 144.07600 128.57800 1.000 104.40145 367 MET A N 1
ATOM 25680 C CA . MET C 2 367 ? 157.36700 144.08200 127.68700 1.000 104.40145 367 MET A CA 1
ATOM 25681 C C . MET C 2 367 ? 157.26200 142.71400 127.02500 1.000 104.40145 367 MET A C 1
ATOM 25682 O O . MET C 2 367 ? 158.25500 142.18600 126.51400 1.000 104.40145 367 MET A O 1
ATOM 25696 N N . SER C 2 368 ? 156.06600 142.13200 127.04600 1.000 96.94823 368 SER A N 1
ATOM 25697 C CA . SER C 2 368 ? 155.83000 140.83200 126.42500 1.000 96.94823 368 SER A CA 1
ATOM 25698 C C . SER C 2 368 ? 154.92900 141.02200 125.21500 1.000 96.94823 368 SER A C 1
ATOM 25699 O O . SER C 2 368 ? 153.70200 141.12200 125.36700 1.000 96.94823 368 SER A O 1
ATOM 25707 N N . PRO C 2 369 ? 155.47000 141.06400 124.00300 1.000 93.11237 369 PRO A N 1
ATOM 25708 C CA . PRO C 2 369 ? 154.66700 141.42900 122.85000 1.000 93.11237 369 PRO A CA 1
ATOM 25709 C C . PRO C 2 369 ? 153.95400 140.22000 122.28000 1.000 93.11237 369 PRO A C 1
ATOM 25710 O O . PRO C 2 369 ? 154.41500 139.08300 122.45200 1.000 93.11237 369 PRO A O 1
ATOM 25721 N N . PRO C 2 370 ? 152.84200 140.41900 121.58600 1.000 90.66347 370 PRO A N 1
ATOM 25722 C CA . PRO C 2 370 ? 152.20100 139.29200 120.90300 1.000 90.66347 370 PRO A CA 1
ATOM 25723 C C . PRO C 2 370 ? 153.07000 138.73900 119.78800 1.000 90.66347 370 PRO A C 1
ATOM 25724 O O . PRO C 2 370 ? 154.19200 139.20700 119.57500 1.000 90.66347 370 PRO A O 1
ATOM 25735 N N . SER C 2 371 ? 152.56600 137.73300 119.07500 1.000 91.05117 371 SER A N 1
ATOM 25736 C CA . SER C 2 371 ? 153.37600 137.07000 118.06200 1.000 91.05117 371 SER A CA 1
ATOM 25737 C C . SER C 2 371 ? 153.73600 138.00400 116.91600 1.000 91.05117 371 SER A C 1
ATOM 25738 O O . SER C 2 371 ? 154.85300 137.93800 116.39300 1.000 91.05117 371 SER A O 1
ATOM 25746 N N . HIS C 2 372 ? 152.81200 138.86700 116.50900 1.000 88.48446 372 HIS A N 1
ATOM 25747 C CA . HIS C 2 372 ? 152.96900 139.66800 115.30400 1.000 88.48446 372 HIS A CA 1
ATOM 25748 C C . HIS C 2 372 ? 153.84000 140.89900 115.49300 1.000 88.48446 372 HIS A C 1
ATOM 25749 O O . HIS C 2 372 ? 154.20300 141.53600 114.50100 1.000 88.48446 372 HIS A O 1
ATOM 25763 N N . PHE C 2 373 ? 154.18400 141.25500 116.72600 1.000 89.01274 373 PHE A N 1
ATOM 25764 C CA . PHE C 2 373 ? 154.81300 142.54700 116.95700 1.000 89.01274 373 PHE A CA 1
ATOM 25765 C C . PHE C 2 373 ? 156.14600 142.65700 116.22900 1.000 89.01274 373 PHE A C 1
ATOM 25766 O O . PHE C 2 373 ? 156.41400 143.65700 115.55700 1.000 89.01274 373 PHE A O 1
ATOM 25783 N N . ILE C 2 374 ? 157.01300 141.65500 116.37200 1.000 93.25833 374 ILE A N 1
ATOM 25784 C CA . ILE C 2 374 ? 158.33900 141.74000 115.75600 1.000 93.25833 374 ILE A CA 1
ATOM 25785 C C . ILE C 2 374 ? 158.24900 141.70400 114.23900 1.000 93.25833 374 ILE A C 1
ATOM 25786 O O . ILE C 2 374 ? 158.97000 142.46900 113.57700 1.000 93.25833 374 ILE A O 1
ATOM 25802 N N . PRO C 2 375 ? 157.45000 140.83900 113.61800 1.000 92.26832 375 PRO A N 1
ATOM 25803 C CA . PRO C 2 375 ? 157.26700 140.96100 112.16700 1.000 92.26832 375 PRO A CA 1
ATOM 25804 C C . PRO C 2 375 ? 156.76800 142.32800 111.75300 1.000 92.26832 375 PRO A C 1
ATOM 25805 O O . PRO C 2 375 ? 157.23500 142.87800 110.74900 1.000 92.26832 375 PRO A O 1
ATOM 25816 N N . GLY C 2 376 ? 155.84300 142.91000 112.51300 1.000 93.10700 376 GLY A N 1
ATOM 25817 C CA . GLY C 2 376 ? 155.35700 144.23200 112.16700 1.000 93.10700 376 GLY A CA 1
ATOM 25818 C C . GLY C 2 376 ? 156.44600 145.28100 112.25000 1.000 93.10700 376 GLY A C 1
ATOM 25819 O O . GLY C 2 376 ? 156.51700 146.18400 111.41500 1.000 93.10700 376 GLY A O 1
ATOM 25823 N N . CYS C 2 377 ? 157.30100 145.18500 113.26400 1.000 96.36152 377 CYS A N 1
ATOM 25824 C CA . CYS C 2 377 ? 158.40200 146.13300 113.38500 1.000 96.36152 377 CYS A CA 1
ATOM 25825 C C . CYS C 2 377 ? 159.38800 145.98700 112.23400 1.000 96.36152 377 CYS A C 1
ATOM 25826 O O . CYS C 2 377 ? 159.85300 146.98900 111.67600 1.000 96.36152 377 CYS A O 1
ATOM 25834 N N . TYR C 2 378 ? 159.71900 144.75100 111.85700 1.000 101.16891 378 TYR A N 1
ATOM 25835 C CA . TYR C 2 378 ? 160.53900 14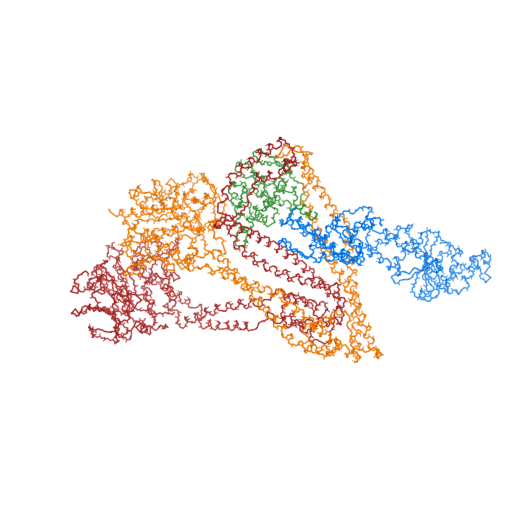4.57200 110.66300 1.000 101.16891 378 TYR A CA 1
ATOM 25836 C C . TYR C 2 378 ? 159.87600 145.17900 109.44300 1.000 101.16891 378 TYR A C 1
ATOM 25837 O O . TYR C 2 378 ? 160.54900 145.77800 108.60400 1.000 101.16891 378 TYR A O 1
ATOM 25855 N N . HIS C 2 379 ? 158.56500 145.02200 109.31000 1.000 96.98415 379 HIS A N 1
ATOM 25856 C CA . HIS C 2 379 ? 157.89600 145.58600 108.14700 1.000 96.98415 379 HIS A CA 1
ATOM 25857 C C . HIS C 2 379 ? 157.95700 147.10600 108.15200 1.000 96.98415 379 HIS A C 1
ATOM 25858 O O . HIS C 2 379 ? 158.18000 147.72700 107.10800 1.000 96.98415 379 HIS A O 1
ATOM 25872 N N . ILE C 2 380 ? 157.76600 147.72400 109.31500 1.000 94.30233 380 ILE A N 1
ATOM 25873 C CA . ILE C 2 380 ? 157.86700 149.17800 109.39600 1.000 94.30233 380 ILE A CA 1
ATOM 25874 C C . ILE C 2 380 ? 159.26200 149.63200 109.00900 1.000 94.30233 380 ILE A C 1
ATOM 25875 O O . ILE C 2 380 ? 159.42800 150.60300 108.26300 1.000 94.30233 380 ILE A O 1
ATOM 25891 N N . LEU C 2 381 ? 160.28700 148.95200 109.51600 1.000 100.25928 381 LEU A N 1
ATOM 25892 C CA . LEU C 2 381 ? 161.64600 149.29100 109.11100 1.000 100.25928 381 LEU A CA 1
ATOM 25893 C C . LEU C 2 381 ? 161.84100 149.09600 107.61500 1.000 100.25928 381 LEU A C 1
ATOM 25894 O O . LEU C 2 381 ? 162.48200 149.92300 106.95800 1.000 100.25928 381 LEU A O 1
ATOM 25910 N N . ALA C 2 382 ? 161.29200 148.01600 107.06000 1.000 103.35383 382 ALA A N 1
ATOM 25911 C CA . ALA C 2 382 ? 161.41800 147.75900 105.63200 1.000 103.35383 382 ALA A CA 1
ATOM 25912 C C . ALA C 2 382 ? 160.76700 148.86200 104.81800 1.000 103.35383 382 ALA A C 1
ATOM 25913 O O . ALA C 2 382 ? 161.22500 149.18400 103.71800 1.000 103.35383 382 ALA A O 1
ATOM 25920 N N . ASP C 2 383 ? 159.70000 149.45700 105.34600 1.000 102.98874 383 ASP A N 1
ATOM 25921 C CA . ASP C 2 383 ? 159.04400 150.54800 104.64000 1.000 102.98874 383 ASP A CA 1
ATOM 25922 C C . ASP C 2 383 ? 160.00300 151.70000 104.39500 1.000 102.98874 383 ASP A C 1
ATOM 25923 O O . ASP C 2 383 ? 159.76900 152.52500 103.50700 1.000 102.98874 383 ASP A O 1
ATOM 25932 N N . SER C 2 384 ? 161.07600 151.78000 105.17200 1.000 105.42764 384 SER A N 1
ATOM 25933 C CA . SER C 2 384 ? 162.05500 152.84600 105.04800 1.000 105.42764 384 SER A CA 1
ATOM 25934 C C . SER C 2 384 ? 163.31300 152.41700 104.31200 1.000 105.42764 384 SER A C 1
ATOM 25935 O O . SER C 2 384 ? 164.26300 153.20000 104.23700 1.000 105.42764 384 SER A O 1
ATOM 25943 N N . LEU C 2 385 ? 163.35700 151.19900 103.78800 1.000 109.97349 385 LEU A N 1
ATOM 25944 C CA . LEU C 2 385 ? 164.52000 150.66700 103.08700 1.000 109.97349 385 LEU A CA 1
ATOM 25945 C C . LEU C 2 385 ? 165.74700 150.56900 103.98000 1.000 109.97349 385 LEU A C 1
ATOM 25946 O O . LEU C 2 385 ? 166.83700 150.25300 103.49100 1.000 109.97349 385 LEU A O 1
ATOM 25962 N N . ALA C 2 386 ? 165.60800 150.83300 105.27900 1.000 105.04166 386 ALA A N 1
ATOM 25963 C CA . ALA C 2 386 ? 166.72100 150.64300 106.19700 1.000 105.04166 386 ALA A CA 1
ATOM 25964 C C . ALA C 2 386 ? 166.97400 149.17500 106.48800 1.000 105.04166 386 ALA A C 1
ATOM 25965 O O . ALA C 2 386 ? 168.06900 148.82300 106.93500 1.000 105.04166 386 ALA A O 1
ATOM 25972 N N . VAL C 2 387 ? 165.98600 148.32200 106.24900 1.000 106.39558 387 VAL A N 1
ATOM 25973 C CA . VAL C 2 387 ? 166.11300 146.88200 106.40800 1.000 106.39558 387 VAL A CA 1
ATOM 25974 C C . VAL C 2 387 ? 165.52100 146.23300 105.16800 1.000 106.39558 387 VAL A C 1
ATOM 25975 O O . VAL C 2 387 ? 164.41500 146.58300 104.74400 1.000 106.39558 387 VAL A O 1
ATOM 25988 N N . GLY C 2 388 ? 166.25100 145.29500 104.58500 1.000 111.96003 388 GLY A N 1
ATOM 25989 C CA . GLY C 2 388 ? 165.85400 144.71300 103.31800 1.000 111.96003 388 GLY A CA 1
ATOM 25990 C C . GLY C 2 388 ? 166.01300 143.21000 103.32300 1.000 111.96003 388 GLY A C 1
ATOM 25991 O O . GLY C 2 388 ? 166.78700 142.64500 104.09800 1.000 111.96003 388 GLY A O 1
ATOM 25995 N N . TRP C 2 389 ? 165.25900 142.56400 102.43800 1.000 109.22892 389 TRP A N 1
ATOM 25996 C CA . TRP C 2 389 ? 165.34700 141.12800 102.22900 1.000 109.22892 389 TRP A CA 1
ATOM 25997 C C . TRP C 2 389 ? 166.18500 140.77400 101.01000 1.000 109.22892 389 TRP A C 1
ATOM 25998 O O . TRP C 2 389 ? 167.17000 140.04000 101.12400 1.000 109.22892 389 TRP A O 1
ATOM 26019 N N . HIS C 2 390 ? 165.81500 141.28600 99.84600 1.000 120.35238 390 HIS A N 1
ATOM 26020 C CA . HIS C 2 390 ? 166.54000 140.95200 98.63500 1.000 120.35238 390 HIS A CA 1
ATOM 26021 C C . HIS C 2 390 ? 167.98400 141.43500 98.74600 1.000 120.35238 390 HIS A C 1
ATOM 26022 O O . HIS C 2 390 ? 168.22200 142.59300 99.09700 1.000 120.35238 390 HIS A O 1
ATOM 26036 N N . PRO C 2 391 ? 168.96700 140.58400 98.44500 1.000 122.72457 391 PRO A N 1
ATOM 26037 C CA . PRO C 2 391 ? 170.36600 141.02000 98.57400 1.000 122.72457 391 PRO A CA 1
ATOM 26038 C C . PRO C 2 391 ? 170.67500 142.28700 97.80300 1.000 122.72457 391 PRO A C 1
ATOM 26039 O O . PRO C 2 391 ? 171.66600 142.95700 98.11200 1.000 122.72457 391 PRO A O 1
ATOM 26050 N N . ASN C 2 392 ? 169.86900 142.62900 96.80500 1.000 125.54824 392 ASN A N 1
ATOM 26051 C CA . ASN C 2 392 ? 169.97100 143.88700 96.08200 1.000 125.54824 392 ASN A CA 1
ATOM 26052 C C . ASN C 2 392 ? 168.63900 144.61400 96.12200 1.000 125.54824 392 ASN A C 1
ATOM 26053 O O . ASN C 2 392 ? 168.17400 145.16200 95.11800 1.000 125.54824 392 ASN A O 1
ATOM 26064 N N . TYR C 2 393 ? 168.00000 144.62300 97.29300 1.000 119.06832 393 TYR A N 1
ATOM 26065 C CA . TYR C 2 393 ? 166.64600 145.15600 97.38500 1.000 119.06832 393 TYR A CA 1
ATOM 26066 C C . TYR C 2 393 ? 166.58800 146.62200 96.98600 1.000 119.06832 393 TYR A C 1
ATOM 26067 O O . TYR C 2 393 ? 165.57300 147.07300 96.45000 1.000 119.06832 393 TYR A O 1
ATOM 26085 N N . THR C 2 394 ? 167.65700 147.38000 97.21900 1.000 122.74591 394 THR A N 1
ATOM 26086 C CA . THR C 2 394 ? 167.69000 148.75500 96.73400 1.000 122.74591 394 THR A CA 1
ATOM 26087 C C . THR C 2 394 ? 167.68900 148.79000 95.21000 1.000 122.74591 394 THR A C 1
ATOM 26088 O O . THR C 2 394 ? 166.88900 149.50200 94.58800 1.000 122.74591 394 THR A O 1
ATOM 26099 N N . THR C 2 395 ? 168.58100 148.01600 94.59100 1.000 129.51615 395 THR A N 1
ATOM 26100 C CA . THR C 2 395 ? 168.64600 147.98300 93.13500 1.000 129.51615 395 THR A CA 1
ATOM 26101 C C . THR C 2 395 ? 167.35300 147.44400 92.54300 1.000 129.51615 395 THR A C 1
ATOM 26102 O O . THR C 2 395 ? 166.84000 147.98100 91.55600 1.000 129.51615 395 THR A O 1
ATOM 26113 N N . GLN C 2 396 ? 166.80900 146.38100 93.13200 1.000 127.39103 396 GLN A N 1
ATOM 26114 C CA . GLN C 2 396 ? 165.56600 145.82100 92.61900 1.000 127.39103 396 GLN A CA 1
ATOM 26115 C C . GLN C 2 396 ? 164.40500 146.78800 92.79800 1.000 127.39103 396 GLN A C 1
ATOM 26116 O O . GLN C 2 396 ? 163.49600 146.82900 91.96100 1.000 127.39103 396 GLN A O 1
ATOM 26130 N N . LEU C 2 397 ? 164.41100 147.57000 93.87600 1.000 121.45242 397 LEU A N 1
ATOM 26131 C CA . LEU C 2 397 ? 163.35300 148.55000 94.06900 1.000 121.45242 397 LEU A CA 1
ATOM 26132 C C . LEU C 2 397 ? 163.46600 149.67200 93.04800 1.000 121.45242 397 LEU A C 1
ATOM 26133 O O . LEU C 2 397 ? 162.45300 150.16500 92.54200 1.000 121.45242 397 LEU A O 1
ATOM 26149 N N . LYS C 2 398 ? 164.69000 150.07700 92.71600 1.000 133.22520 398 LYS A N 1
ATOM 26150 C CA . LYS C 2 398 ? 164.86300 151.01800 91.61400 1.000 133.22520 398 LYS A CA 1
ATOM 26151 C C . LYS C 2 398 ? 164.35400 150.41900 90.30700 1.000 133.22520 398 LYS A C 1
ATOM 26152 O O . LYS C 2 398 ? 163.70700 151.10600 89.50600 1.000 133.22520 398 LYS A O 1
ATOM 26171 N N . ASN C 2 399 ? 164.63400 149.13400 90.08000 1.000 137.29826 399 ASN A N 1
ATOM 26172 C CA . ASN C 2 399 ? 164.16700 148.47800 88.86300 1.000 137.29826 399 ASN A CA 1
ATOM 26173 C C . ASN C 2 399 ? 162.64700 148.50200 88.77300 1.000 137.29826 399 ASN A C 1
ATOM 26174 O O . ASN C 2 399 ? 162.08400 148.87700 87.73800 1.000 137.29826 399 ASN A O 1
ATOM 26185 N N . LYS C 2 400 ? 161.96200 148.10300 89.84700 1.000 130.53122 400 LYS A N 1
ATOM 26186 C CA . LYS C 2 400 ? 160.50300 148.13300 89.82200 1.000 130.53122 400 LYS A CA 1
ATOM 26187 C C . LYS C 2 400 ? 159.98300 149.56000 89.72000 1.000 130.53122 400 LYS A C 1
ATOM 26188 O O . LYS C 2 400 ? 158.90800 149.78600 89.15200 1.000 130.53122 400 LYS A O 1
ATOM 26207 N N . LYS C 2 401 ? 160.72200 150.53300 90.26000 1.000 138.89933 401 LYS A N 1
ATOM 26208 C CA . LYS C 2 401 ? 160.34500 151.92800 90.07200 1.000 138.89933 401 LYS A CA 1
ATOM 26209 C C . LYS C 2 401 ? 160.35900 152.29500 88.59600 1.000 138.89933 401 LYS A C 1
ATOM 26210 O O . LYS C 2 401 ? 159.44500 152.96700 88.10500 1.000 138.89933 401 LYS A O 1
ATOM 26229 N N . VAL C 2 402 ? 161.39400 151.85800 87.86900 1.000 142.41730 402 VAL A N 1
ATOM 26230 C CA . VAL C 2 402 ? 161.46300 152.09800 86.43100 1.000 142.41730 402 VAL A CA 1
ATOM 26231 C C . VAL C 2 402 ? 160.69200 151.05600 85.63400 1.000 142.41730 402 VAL A C 1
ATOM 26232 O O . VAL C 2 402 ? 160.50700 151.23000 84.42200 1.000 142.41730 402 VAL A O 1
ATOM 26245 N N . ALA C 2 403 ? 160.23600 149.98200 86.27100 1.000 139.27438 403 ALA A N 1
ATOM 26246 C CA . ALA C 2 403 ? 159.45100 148.96100 85.58800 1.000 139.27438 403 ALA A CA 1
ATOM 26247 C C . ALA C 2 403 ? 158.04300 149.47400 85.31000 1.000 139.27438 403 ALA A C 1
ATOM 26248 O O . ALA C 2 403 ? 157.65600 150.54600 85.77400 0.000 139.27438 403 ALA A O 1
ATOM 26256 N N . MET D 3 1 ? 161.80300 155.68600 113.98900 1.000 103.39521 1 MET d N 1
ATOM 26257 C CA . MET D 3 1 ? 160.97500 155.08000 112.91200 1.000 103.39521 1 MET d CA 1
ATOM 26258 C C . MET D 3 1 ? 159.87900 154.22800 113.52700 1.000 103.39521 1 MET d C 1
ATOM 26259 O O . MET D 3 1 ? 158.70700 154.37200 113.19000 1.000 103.39521 1 MET d O 1
ATOM 26275 N N . LEU D 3 2 ? 160.26600 153.32900 114.43000 1.000 96.37512 2 LEU d N 1
ATOM 26276 C CA . LEU D 3 2 ? 159.27900 152.68300 115.27900 1.000 96.37512 2 LEU d CA 1
ATOM 26277 C C . LEU D 3 2 ? 158.65600 153.66500 116.25400 1.000 96.37512 2 LEU d C 1
ATOM 26278 O O . LEU D 3 2 ? 157.47000 153.54000 116.57000 1.000 96.37512 2 LEU d O 1
ATOM 26294 N N . ALA D 3 3 ? 159.42600 154.63700 116.72900 1.000 97.42296 3 ALA d N 1
ATOM 26295 C CA . ALA D 3 3 ? 158.95300 155.58800 117.72000 1.000 97.42296 3 ALA d CA 1
ATOM 26296 C C . ALA D 3 3 ? 157.86200 156.50500 117.19200 1.000 97.42296 3 ALA d C 1
ATOM 26297 O O . ALA D 3 3 ? 157.18500 157.15400 117.99400 1.000 97.42296 3 ALA d O 1
ATOM 26304 N N . ARG D 3 4 ? 157.65300 156.54900 115.87600 1.000 98.39227 4 ARG d N 1
ATOM 26305 C CA . ARG D 3 4 ? 156.77200 157.56000 115.30500 1.000 98.39227 4 ARG d CA 1
ATOM 26306 C C . ARG D 3 4 ? 155.43600 157.60000 116.02800 1.000 98.39227 4 ARG d C 1
ATOM 26307 O O . ARG D 3 4 ? 155.01200 158.66000 116.50100 1.000 98.39227 4 ARG d O 1
ATOM 26328 N N . GLU D 3 5 ? 154.78300 156.45100 116.17200 1.000 94.82379 5 GLU d N 1
ATOM 26329 C CA . GLU D 3 5 ? 153.47000 156.43700 116.80200 1.000 94.82379 5 GLU d CA 1
ATOM 26330 C C . GLU D 3 5 ? 153.51400 157.10400 118.16600 1.000 94.82379 5 GLU d C 1
ATOM 26331 O O . GLU D 3 5 ? 152.70100 157.98800 118.45800 1.000 94.82379 5 GLU d O 1
ATOM 26343 N N . ALA D 3 6 ? 154.47900 156.72800 119.00300 1.000 93.72224 6 ALA d N 1
ATOM 26344 C CA . ALA D 3 6 ? 154.55800 157.33200 120.32600 1.000 93.72224 6 ALA d CA 1
ATOM 26345 C C . ALA D 3 6 ? 154.75500 158.83500 120.22500 1.000 93.72224 6 ALA d C 1
ATOM 26346 O O . ALA D 3 6 ? 154.11100 159.60100 120.95100 1.000 93.72224 6 ALA d O 1
ATOM 26353 N N . GLN D 3 7 ? 155.61900 159.28200 119.31500 1.000 96.46963 7 GLN d N 1
ATOM 26354 C CA . GLN D 3 7 ? 155.87400 160.70900 119.20000 1.000 96.46963 7 GLN d CA 1
ATOM 26355 C C . GLN D 3 7 ? 154.66600 161.46400 118.68000 1.000 96.46963 7 GLN d C 1
ATOM 26356 O O . GLN D 3 7 ? 154.66900 162.69600 118.70100 1.000 96.46963 7 GLN d O 1
ATOM 26370 N N . ASN D 3 8 ? 153.64700 160.76400 118.19600 1.000 92.27814 8 ASN d N 1
ATOM 26371 C CA . ASN D 3 8 ? 152.38800 161.41600 117.87800 1.000 92.27814 8 ASN d CA 1
ATOM 26372 C C . ASN D 3 8 ? 151.39000 161.30800 119.01400 1.000 92.27814 8 ASN d C 1
ATOM 26373 O O . ASN D 3 8 ? 150.51000 162.16300 119.13900 1.000 92.27814 8 ASN d O 1
ATOM 26384 N N . ILE D 3 9 ? 151.51400 160.28000 119.84800 1.000 88.70584 9 ILE d N 1
ATOM 26385 C CA . ILE D 3 9 ? 150.56600 160.09800 120.93500 1.000 88.70584 9 ILE d CA 1
ATOM 26386 C C . ILE D 3 9 ? 151.02300 160.83800 122.18500 1.000 88.70584 9 ILE d C 1
ATOM 26387 O O . ILE D 3 9 ? 150.21000 161.13700 123.06600 1.000 88.70584 9 ILE d O 1
ATOM 26403 N N . GLN D 3 10 ? 152.31300 161.14600 122.28400 1.000 88.83944 10 GLN d N 1
ATOM 26404 C CA . GLN D 3 10 ? 152.84200 161.89800 123.41200 1.000 88.83944 10 GLN d CA 1
ATOM 26405 C C . GLN D 3 10 ? 153.54300 163.14600 122.90300 1.000 88.83944 10 GLN d C 1
ATOM 26406 O O . GLN D 3 10 ? 154.63400 163.49500 123.36000 1.000 88.83944 10 GLN d O 1
ATOM 26420 N N . ASN D 3 11 ? 152.91200 163.81600 121.94800 1.000 92.00872 11 ASN d N 1
ATOM 26421 C CA . ASN D 3 11 ? 153.50000 164.98300 121.32300 1.000 92.00872 11 ASN d CA 1
ATOM 26422 C C . ASN D 3 11 ? 153.64800 166.12100 122.33100 1.000 92.00872 11 ASN d C 1
ATOM 26423 O O . ASN D 3 11 ? 152.86300 166.23200 123.27300 1.000 92.00872 11 ASN d O 1
ATOM 26434 N N . PRO D 3 12 ? 154.66400 166.97200 122.17000 1.000 89.79956 12 PRO d N 1
ATOM 26435 C CA . PRO D 3 12 ? 154.82200 168.09400 123.10300 1.000 89.79956 12 PRO d CA 1
ATOM 26436 C C . PRO D 3 12 ? 153.69600 169.10900 123.06200 1.000 89.79956 12 PRO d C 1
ATOM 26437 O O . PRO D 3 12 ? 153.54400 169.85400 124.03100 1.000 89.79956 12 PRO d O 1
ATOM 26448 N N . ALA D 3 13 ? 152.91300 169.19300 121.98700 1.000 91.08408 13 ALA d N 1
ATOM 26449 C CA . ALA D 3 13 ? 151.83600 170.17900 121.95300 1.000 91.08408 13 ALA d CA 1
ATOM 26450 C C . ALA D 3 13 ? 150.76400 169.85100 122.98200 1.000 91.08408 13 ALA d C 1
ATOM 26451 O O . ALA D 3 13 ? 150.31800 170.72400 123.74000 1.000 91.08408 13 ALA d O 1
ATOM 26458 N N . LEU D 3 14 ? 150.33300 168.59300 123.02100 1.000 85.36554 14 LEU d N 1
ATOM 26459 C CA . LEU D 3 14 ? 149.39600 168.17700 124.05200 1.000 85.36554 14 LEU d CA 1
ATOM 26460 C C . LEU D 3 14 ? 149.99500 168.38000 125.43200 1.000 85.36554 14 LEU d C 1
ATOM 26461 O O . LEU D 3 14 ? 149.28900 168.74900 126.37600 1.000 85.36554 14 LEU d O 1
ATOM 26477 N N . GLY D 3 15 ? 151.29600 168.13700 125.57100 1.000 88.54835 15 GLY d N 1
ATOM 26478 C CA . GLY D 3 15 ? 151.93700 168.36700 126.85100 1.000 88.54835 15 GLY d CA 1
ATOM 26479 C C . GLY D 3 15 ? 151.87200 169.82100 127.27100 1.000 88.54835 15 GLY d C 1
ATOM 26480 O O . GLY D 3 15 ? 151.63400 170.13000 128.43800 1.000 88.54835 15 GLY d O 1
ATOM 26484 N N . ALA D 3 16 ? 152.09600 170.73200 126.32800 1.000 86.99992 16 ALA d N 1
ATOM 26485 C CA . ALA D 3 16 ? 152.00100 172.15000 126.63800 1.000 86.99992 16 ALA d CA 1
ATOM 26486 C C . ALA D 3 16 ? 150.59200 172.51900 127.05700 1.000 86.99992 16 ALA d C 1
ATOM 26487 O O . ALA D 3 16 ? 150.40000 173.27000 128.01700 1.000 86.99992 16 ALA d O 1
ATOM 26494 N N . ALA D 3 17 ? 149.59000 172.00000 126.35400 1.000 86.14795 17 ALA d N 1
ATOM 26495 C CA . ALA D 3 17 ? 148.21800 172.29000 126.75400 1.000 86.14795 17 ALA d CA 1
ATOM 26496 C C . ALA D 3 17 ? 147.93500 171.76600 128.15500 1.000 86.14795 17 ALA d C 1
ATOM 26497 O O . ALA D 3 17 ? 147.31300 172.45500 128.97400 1.000 86.14795 17 ALA d O 1
ATOM 26504 N N . LEU D 3 18 ? 148.38700 170.54700 128.44900 1.000 84.39537 18 LEU d N 1
ATOM 26505 C CA . LEU D 3 18 ? 148.15400 169.97100 129.76800 1.000 84.39537 18 LEU d CA 1
ATOM 26506 C C . LEU D 3 18 ? 148.82700 170.79200 130.85500 1.000 84.39537 18 LEU d C 1
ATOM 26507 O O . LEU D 3 18 ? 148.22300 171.07200 131.89400 1.000 84.39537 18 LEU d O 1
ATOM 26523 N N . VAL D 3 19 ? 150.08000 171.18400 130.63700 1.000 88.37942 19 VAL d N 1
ATOM 26524 C CA . VAL D 3 19 ? 150.79900 171.97300 131.62900 1.000 88.37942 19 VAL d CA 1
ATOM 26525 C C . VAL D 3 19 ? 150.11600 173.31800 131.83200 1.000 88.37942 19 VAL d C 1
ATOM 26526 O O . VAL D 3 19 ? 150.01000 173.81400 132.96100 1.000 88.37942 19 VAL d O 1
ATOM 26539 N N . TRP D 3 20 ? 149.65300 173.93600 130.74700 1.000 91.45734 20 TRP d N 1
ATOM 26540 C CA . TRP D 3 20 ? 148.95200 175.20500 130.87500 1.000 91.45734 20 TRP d CA 1
ATOM 26541 C C . TRP D 3 20 ? 147.69800 175.05200 131.71500 1.000 91.45734 20 TRP d C 1
ATOM 26542 O O . TRP D 3 20 ? 147.42800 175.87800 132.59100 1.000 91.45734 20 TRP d O 1
ATOM 26563 N N . ARG D 3 21 ? 146.91600 174.00300 131.47200 1.000 89.65128 21 ARG d N 1
ATOM 26564 C CA . ARG D 3 21 ? 145.72000 173.82100 132.28500 1.000 89.65128 21 ARG d CA 1
ATOM 26565 C C . ARG D 3 21 ? 146.07400 173.50800 133.73100 1.000 89.65128 21 ARG d C 1
ATOM 26566 O O . ARG D 3 21 ? 145.35600 173.92000 134.64800 1.000 89.65128 21 ARG d O 1
ATOM 26587 N N . PHE D 3 22 ? 147.16400 172.77900 133.95500 1.000 88.27708 22 PHE d N 1
ATOM 26588 C CA . PHE D 3 22 ? 147.60600 172.50500 135.31700 1.000 88.27708 22 PHE d CA 1
ATOM 26589 C C . PHE D 3 22 ? 147.89400 173.79900 136.05900 1.000 88.27708 22 PHE d C 1
ATOM 26590 O O . PHE D 3 22 ? 147.38900 174.02400 137.16300 1.000 88.27708 22 PHE d O 1
ATOM 26607 N N . CYS D 3 23 ? 148.68900 174.67700 135.45200 1.000 90.23624 23 CYS d N 1
ATOM 26608 C CA . CYS D 3 23 ? 148.98300 175.95200 136.09400 1.000 90.23624 23 CYS d CA 1
ATOM 26609 C C . CYS D 3 23 ? 147.71800 176.77700 136.28000 1.000 90.23624 23 CYS d C 1
ATOM 26610 O O . CYS D 3 23 ? 147.53300 177.41100 137.32200 1.000 90.23624 23 CYS d O 1
ATOM 26618 N N . CYS D 3 24 ? 146.82800 176.77700 135.28700 1.000 93.84526 24 CYS d N 1
ATOM 26619 C CA . CYS D 3 24 ? 145.58100 177.51800 135.43300 1.000 93.84526 24 CYS d CA 1
ATOM 26620 C C . CYS D 3 24 ? 144.79100 177.03500 136.63300 1.000 93.84526 24 CYS d C 1
ATOM 26621 O O . CYS D 3 24 ? 144.25500 177.84900 137.38900 1.000 93.84526 24 CYS d O 1
ATOM 26629 N N . GLY D 3 25 ? 144.70100 175.72100 136.82600 1.000 90.38698 25 GLY d N 1
ATOM 26630 C CA . GLY D 3 25 ? 144.00600 175.20000 137.98600 1.000 90.38698 25 GLY d CA 1
ATOM 26631 C C . GLY D 3 25 ? 144.74000 175.41100 139.28900 1.000 90.38698 25 GLY d C 1
ATOM 26632 O O . GLY D 3 25 ? 144.11000 175.41800 140.34900 1.000 90.38698 25 GLY d O 1
ATOM 26636 N N . TYR D 3 26 ? 146.05800 175.58500 139.23500 1.000 90.54428 26 TYR d N 1
ATOM 26637 C CA . TYR D 3 26 ? 146.83300 175.78000 140.45400 1.000 90.54428 26 TYR d CA 1
ATOM 26638 C C . TYR D 3 26 ? 146.52600 177.13000 141.08500 1.000 90.54428 26 TYR d C 1
ATOM 26639 O O . TYR D 3 26 ? 146.00200 177.20300 142.20100 1.000 90.54428 26 TYR d O 1
ATOM 26657 N N . VAL D 3 27 ? 146.82400 178.21800 140.37400 1.000 89.82884 27 VAL d N 1
ATOM 26658 C CA . VAL D 3 27 ? 146.58400 179.54400 140.92400 1.000 89.82884 27 VAL d CA 1
ATOM 26659 C C . VAL D 3 27 ? 145.12300 179.73600 141.28200 1.000 89.82884 27 VAL d C 1
ATOM 26660 O O . VAL D 3 27 ? 144.78900 180.63200 142.06000 1.000 89.82884 27 VAL d O 1
ATOM 26673 N N . LYS D 3 28 ? 144.23600 178.91400 140.72800 1.000 92.19492 28 LYS d N 1
ATOM 26674 C CA . LYS D 3 28 ? 142.82000 179.03900 141.03100 1.000 92.19492 28 LYS d CA 1
ATOM 26675 C C . LYS D 3 28 ? 142.48800 178.60100 142.45000 1.000 92.19492 28 LYS d C 1
ATOM 26676 O O . LYS D 3 28 ? 141.38000 178.87500 142.91800 1.000 92.19492 28 LYS d O 1
ATOM 26695 N N . THR D 3 29 ? 143.40800 177.93100 143.14600 1.000 94.28297 29 THR d N 1
ATOM 26696 C CA . THR D 3 29 ? 143.15400 177.48300 144.50700 1.000 94.28297 29 THR d CA 1
ATOM 26697 C C . THR D 3 29 ? 144.21900 177.89400 145.51000 1.000 94.28297 29 THR d C 1
ATOM 26698 O O . THR D 3 29 ? 143.96400 177.80800 146.71500 1.000 94.28297 29 THR d O 1
ATOM 26709 N N . ASN D 3 30 ? 145.39000 178.33800 145.06600 1.000 97.25358 30 ASN d N 1
ATOM 26710 C CA . ASN D 3 30 ? 146.41700 178.75600 146.00700 1.000 97.25358 30 ASN d CA 1
ATOM 26711 C C . ASN D 3 30 ? 145.87600 179.85200 146.91500 1.000 97.25358 30 ASN d C 1
ATOM 26712 O O . ASN D 3 30 ? 145.13600 180.73600 146.47600 1.000 97.25358 30 ASN d O 1
ATOM 26723 N N . ARG D 3 31 ? 146.23800 179.78300 148.19800 1.000 103.85466 31 ARG d N 1
ATOM 26724 C CA . ARG D 3 31 ? 145.72400 180.74900 149.16400 1.000 103.85466 31 ARG d CA 1
ATOM 26725 C C . ARG D 3 31 ? 146.14000 182.16400 148.79300 1.000 103.85466 31 ARG d C 1
ATOM 26726 O O . ARG D 3 31 ? 145.32700 183.09400 148.83200 1.000 103.85466 31 ARG d O 1
ATOM 26747 N N . VAL D 3 32 ? 147.40900 182.34400 148.42300 1.000 101.22347 32 VAL d N 1
ATOM 26748 C CA . VAL D 3 32 ? 147.91900 183.64100 148.00100 1.000 101.22347 32 VAL d CA 1
ATOM 26749 C C . VAL D 3 32 ? 147.93400 183.79100 146.48700 1.000 101.22347 32 VAL d C 1
ATOM 26750 O O . VAL D 3 32 ? 148.39800 184.81800 145.97700 1.000 101.22347 32 VAL d O 1
ATOM 26763 N N . SER D 3 33 ? 147.43600 182.79800 145.75100 1.000 102.34327 33 SER d N 1
ATOM 26764 C CA . SER D 3 33 ? 147.38400 182.84700 144.29200 1.000 102.34327 33 SER d CA 1
ATOM 26765 C C . SER D 3 33 ? 148.77700 183.01200 143.69100 1.000 102.34327 33 SER d C 1
ATOM 26766 O O . SER D 3 33 ? 148.95400 183.65700 142.65900 1.000 102.34327 33 SER d O 1
ATOM 26774 N N . ALA D 3 34 ? 149.77200 182.42400 144.34000 1.000 103.34164 34 ALA d N 1
ATOM 26775 C CA . ALA D 3 34 ? 151.11800 182.44700 143.79600 1.000 103.34164 34 ALA d CA 1
ATOM 26776 C C . ALA D 3 34 ? 151.25600 181.42600 142.67000 1.000 103.34164 34 ALA d C 1
ATOM 26777 O O . ALA D 3 34 ? 150.54000 180.42300 142.64000 1.000 103.34164 34 ALA d O 1
ATOM 26784 N N . PRO D 3 35 ? 152.16700 181.65800 141.72600 1.000 101.28416 35 PRO d N 1
ATOM 26785 C CA . PRO D 3 35 ? 152.37000 180.68100 140.66600 1.000 101.28416 35 PRO d CA 1
ATOM 26786 C C . PRO D 3 35 ? 153.04800 179.43900 141.20800 1.000 101.28416 35 PRO d C 1
ATOM 26787 O O . PRO D 3 35 ? 153.83500 179.51300 142.16700 1.000 101.28416 35 PRO d O 1
ATOM 26798 N N . PRO D 3 36 ? 152.78000 178.27000 140.62600 1.000 93.98892 36 PRO d N 1
ATOM 26799 C CA . PRO D 3 36 ? 153.46200 177.06500 141.07900 1.000 93.98892 36 PRO d CA 1
ATOM 26800 C C . PRO D 3 36 ? 154.92300 177.08600 140.67800 1.000 93.98892 36 PRO d C 1
ATOM 26801 O O . PRO D 3 36 ? 155.28900 177.67200 139.64600 1.000 93.98892 36 PRO d O 1
ATOM 26812 N N . PRO D 3 37 ? 155.79700 176.45000 141.45300 1.000 101.36418 37 PRO d N 1
ATOM 26813 C CA . PRO D 3 37 ? 157.21000 176.40400 141.08200 1.000 101.36418 37 PRO d CA 1
ATOM 26814 C C . PRO D 3 37 ? 157.42200 175.50000 139.88300 1.000 101.36418 37 PRO d C 1
ATOM 26815 O O . PRO D 3 37 ? 156.61900 174.61600 139.58500 1.000 101.36418 37 PRO d O 1
ATOM 26826 N N . LEU D 3 38 ? 158.52600 175.73700 139.18200 1.000 106.66458 38 LEU d N 1
ATOM 26827 C CA . LEU D 3 38 ? 158.77500 174.99600 137.94800 1.000 106.66458 38 LEU d CA 1
ATOM 26828 C C . LEU D 3 38 ? 158.87600 173.49500 138.17600 1.000 106.66458 38 LEU d C 1
ATOM 26829 O O . LEU D 3 38 ? 158.27700 172.73400 137.39600 1.000 106.66458 38 LEU d O 1
ATOM 26845 N N . PRO D 3 39 ? 159.58900 172.99600 139.19200 1.000 105.57663 39 PRO d N 1
ATOM 26846 C CA . PRO D 3 39 ? 159.70600 171.54100 139.36100 1.000 105.57663 39 PRO d CA 1
ATOM 26847 C C . PRO D 3 39 ? 158.39100 170.81900 139.60700 1.000 105.57663 39 PRO d C 1
ATOM 26848 O O . PRO D 3 39 ? 158.40200 169.58900 139.69100 1.000 105.57663 39 PRO d O 1
ATOM 26859 N N . PHE D 3 40 ? 157.26100 171.51300 139.73800 1.000 95.65549 40 PHE d N 1
ATOM 26860 C CA . PHE D 3 40 ? 155.97600 170.83000 139.77100 1.000 95.65549 40 PHE d CA 1
ATOM 26861 C C . PHE D 3 40 ? 155.39300 170.59700 138.39000 1.000 95.65549 40 PHE d C 1
ATOM 26862 O O . PHE D 3 40 ? 154.50300 169.75500 138.24800 1.000 95.65549 40 PHE d O 1
ATOM 26879 N N . LEU D 3 41 ? 155.85500 171.32200 137.37400 1.000 96.16861 41 LEU d N 1
ATOM 26880 C CA . LEU D 3 41 ? 155.34600 171.09900 136.02700 1.000 96.16861 41 LEU d CA 1
ATOM 26881 C C . LEU D 3 41 ? 155.79800 169.76400 135.46400 1.000 96.16861 41 LEU d C 1
ATOM 26882 O O . LEU D 3 41 ? 155.14900 169.23200 134.56000 1.000 96.16861 41 LEU d O 1
ATOM 26898 N N . PHE D 3 42 ? 156.88300 169.20700 135.98400 1.000 96.98399 42 PHE d N 1
ATOM 26899 C CA . PHE D 3 42 ? 157.37600 167.91900 135.52800 1.000 96.98399 42 PHE d CA 1
ATOM 26900 C C . PHE D 3 42 ? 156.60100 166.75600 136.12000 1.000 96.98399 42 PHE d C 1
ATOM 26901 O O . PHE D 3 42 ? 156.93600 165.60500 135.83200 1.000 96.98399 42 PHE d O 1
ATOM 26918 N N . LEU D 3 43 ? 155.58700 167.02200 136.93800 1.000 91.93683 43 LEU d N 1
ATOM 26919 C CA . LEU D 3 43 ? 154.76900 165.98000 137.54100 1.000 91.93683 43 LEU d CA 1
ATOM 26920 C C . LEU D 3 43 ? 153.34500 165.98900 137.00600 1.000 91.93683 43 LEU d C 1
ATOM 26921 O O . LEU D 3 43 ? 152.44900 165.43600 137.64700 1.000 91.93683 43 LEU d O 1
ATOM 26937 N N . VAL D 3 44 ? 153.11200 166.61400 135.85600 1.000 88.32735 44 VAL d N 1
ATOM 26938 C CA . VAL D 3 44 ? 151.77100 166.68000 135.28700 1.000 88.32735 44 VAL d CA 1
ATOM 26939 C C . VAL D 3 44 ? 151.61600 165.58000 134.24900 1.000 88.32735 44 VAL d C 1
ATOM 26940 O O . VAL D 3 44 ? 150.68000 164.77700 134.31000 1.000 88.32735 44 VAL d O 1
ATOM 26953 N N . LEU D 3 45 ? 152.52000 165.54700 133.27800 1.000 86.66861 45 LEU d N 1
ATOM 26954 C CA . LEU D 3 45 ? 152.46000 164.49300 132.27500 1.000 86.66861 45 LEU d CA 1
ATOM 26955 C C . LEU D 3 45 ? 152.67500 163.11200 132.87600 1.000 86.66861 45 LEU d C 1
ATOM 26956 O O . LEU D 3 45 ? 151.92000 162.19200 132.52000 1.000 86.66861 45 LEU d O 1
ATOM 26972 N N . PRO D 3 46 ? 153.63900 162.89200 133.77000 1.000 85.93665 46 PRO d N 1
ATOM 26973 C CA . PRO D 3 46 ? 153.78300 161.55900 134.37100 1.000 85.93665 46 PRO d CA 1
ATOM 26974 C C . PRO D 3 46 ? 152.56400 161.10300 135.13700 1.000 85.93665 46 PRO d C 1
ATOM 26975 O O . PRO D 3 46 ? 152.42400 159.90200 135.38000 1.000 85.93665 46 PRO d O 1
ATOM 26986 N N . ILE D 3 47 ? 151.68600 162.01400 135.53900 1.000 87.29224 47 ILE d N 1
ATOM 26987 C CA . ILE D 3 47 ? 150.46300 161.65800 136.23900 1.000 87.29224 47 ILE d CA 1
ATOM 26988 C C . ILE D 3 47 ? 149.26600 161.65000 135.30100 1.000 87.29224 47 ILE d C 1
ATOM 26989 O O . ILE D 3 47 ? 148.36000 160.83400 135.45600 1.000 87.29224 47 ILE d O 1
ATOM 27005 N N . ILE D 3 48 ? 149.24500 162.54900 134.32500 1.000 84.86985 48 ILE d N 1
ATOM 27006 C CA . ILE D 3 48 ? 148.07300 162.70500 133.47500 1.000 84.86985 48 ILE d CA 1
ATOM 27007 C C . ILE D 3 48 ? 148.13500 161.79400 132.25800 1.000 84.86985 48 ILE d C 1
ATOM 27008 O O . ILE D 3 48 ? 147.11300 161.25400 131.83300 1.000 84.86985 48 ILE d O 1
ATOM 27024 N N . LEU D 3 49 ? 149.31600 161.61200 131.66900 1.000 84.18418 49 LEU d N 1
ATOM 27025 C CA . LEU D 3 49 ? 149.42100 160.82000 130.45300 1.000 84.18418 49 LEU d CA 1
ATOM 27026 C C . LEU D 3 49 ? 149.51800 159.32700 130.72700 1.000 84.18418 49 LEU d C 1
ATOM 27027 O O . LEU D 3 49 ? 149.54900 158.54500 129.77400 1.000 84.18418 49 LEU d O 1
ATOM 27043 N N . HIS D 3 50 ? 149.56500 158.91600 131.99000 1.000 90.45322 50 HIS d N 1
ATOM 27044 C CA . HIS D 3 50 ? 149.54000 157.50900 132.36600 1.000 90.45322 50 HIS d CA 1
ATOM 27045 C C . HIS D 3 50 ? 148.11000 157.12000 132.72400 1.000 90.45322 50 HIS d C 1
ATOM 27046 O O . HIS D 3 50 ? 147.49300 157.74900 133.58500 1.000 90.45322 50 HIS d O 1
ATOM 27060 N N . GLN D 3 51 ? 147.58600 156.08000 132.07400 1.000 95.77739 51 GLN d N 1
ATOM 27061 C CA . GLN D 3 51 ? 146.13900 155.88700 132.06900 1.000 95.77739 51 GLN d CA 1
ATOM 27062 C C . GLN D 3 51 ? 145.60700 155.40500 133.41100 1.000 95.77739 51 GLN d C 1
ATOM 27063 O O . GLN D 3 51 ? 144.48800 155.75500 133.79000 1.000 95.77739 51 GLN d O 1
ATOM 27077 N N . GLU D 3 52 ? 146.36100 154.58300 134.13900 1.000 100.73688 52 GLU d N 1
ATOM 27078 C CA . GLU D 3 52 ? 145.84800 154.13700 135.43500 1.000 100.73688 52 GLU d CA 1
ATOM 27079 C C . GLU D 3 52 ? 146.03700 155.21100 136.50100 1.000 100.73688 52 GLU d C 1
ATOM 27080 O O . GLU D 3 52 ? 145.12500 155.48100 137.29600 1.000 100.73688 52 GLU d O 1
ATOM 27092 N N . THR D 3 53 ? 147.20400 155.85000 136.52800 1.000 91.77099 53 THR d N 1
ATOM 27093 C CA . THR D 3 53 ? 147.36800 156.99700 137.40900 1.000 91.77099 53 THR d CA 1
ATOM 27094 C C . THR D 3 53 ? 146.34700 158.07400 137.07200 1.000 91.77099 53 THR d C 1
ATOM 27095 O O . THR D 3 53 ? 145.69500 158.63100 137.96500 1.000 91.77099 53 THR d O 1
ATOM 27106 N N . SER D 3 54 ? 146.18000 158.36500 135.78400 1.000 93.99600 54 SER d N 1
ATOM 27107 C CA . SER D 3 54 ? 145.13500 159.28900 135.37200 1.000 93.99600 54 SER d CA 1
ATOM 27108 C C . SER D 3 54 ? 143.76400 158.80000 135.80000 1.000 93.99600 54 SER d C 1
ATOM 27109 O O . SER D 3 54 ? 142.88500 159.60900 136.09700 1.000 93.99600 54 SER d O 1
ATOM 27117 N N . GLU D 3 55 ? 143.55300 157.48700 135.82800 1.000 100.26202 55 GLU d N 1
ATOM 27118 C CA . GLU D 3 55 ? 142.26700 156.97000 136.26900 1.000 100.26202 55 GLU d CA 1
ATOM 27119 C C . GLU D 3 55 ? 142.02000 157.33800 137.71800 1.000 100.26202 55 GLU d C 1
ATOM 27120 O O . GLU D 3 55 ? 140.90500 157.71500 138.09300 1.000 100.26202 55 GLU d O 1
ATOM 27132 N N . PHE D 3 56 ? 143.05000 157.22800 138.54900 1.000 95.55428 56 PHE d N 1
ATOM 27133 C CA . PHE D 3 56 ? 142.89400 157.64500 139.93900 1.000 95.55428 56 PHE d CA 1
ATOM 27134 C C . PHE D 3 56 ? 142.66600 159.14600 140.04600 1.000 95.55428 56 PHE d C 1
ATOM 27135 O O . PHE D 3 56 ? 141.87100 159.59000 140.88000 1.000 95.55428 56 PHE d O 1
ATOM 27152 N N . VAL D 3 57 ? 143.34400 159.93800 139.21500 1.000 89.47067 57 VAL d N 1
ATOM 27153 C CA . VAL D 3 57 ? 143.09300 161.38000 139.20800 1.000 89.47067 57 VAL d CA 1
ATOM 27154 C C . VAL D 3 57 ? 141.65000 161.66700 138.82200 1.000 89.47067 57 VAL d C 1
ATOM 27155 O O . VAL D 3 57 ? 141.04900 162.64200 139.28300 1.000 89.47067 57 VAL d O 1
ATOM 27168 N N . LYS D 3 58 ? 141.08700 160.84700 137.94200 1.000 97.57445 58 LYS d N 1
ATOM 27169 C CA . LYS D 3 58 ? 139.72900 161.06900 137.46500 1.000 97.57445 58 LYS d CA 1
ATOM 27170 C C . LYS D 3 58 ? 138.69100 160.64000 138.49100 1.000 97.57445 58 LYS d C 1
ATOM 27171 O O . LYS D 3 58 ? 137.66100 161.30200 138.64700 1.000 97.57445 58 LYS d O 1
ATOM 27190 N N . ARG D 3 59 ? 138.94000 159.53600 139.19300 1.000 107.99628 59 ARG d N 1
ATOM 27191 C CA . ARG D 3 59 ? 137.92400 158.97400 140.07100 1.000 107.99628 59 ARG d CA 1
ATOM 27192 C C . ARG D 3 59 ? 137.78100 159.74200 141.37600 1.000 107.99628 59 ARG d C 1
ATOM 27193 O O . ARG D 3 59 ? 136.70400 159.71700 141.97700 1.000 107.99628 59 ARG d O 1
ATOM 27214 N N . THR D 3 60 ? 138.82700 160.41900 141.83100 1.000 103.33569 60 THR d N 1
ATOM 27215 C CA . THR D 3 60 ? 138.76000 161.17000 143.07500 1.000 103.33569 60 THR d CA 1
ATOM 27216 C C . THR D 3 60 ? 138.02800 162.48800 142.85600 1.000 103.33569 60 THR d C 1
ATOM 27217 O O . THR D 3 60 ? 138.29100 163.19700 141.88200 1.000 103.33569 60 THR d O 1
ATOM 27228 N N . TYR D 3 61 ? 137.11700 162.82100 143.76500 1.000 125.75869 61 TYR d N 1
ATOM 27229 C CA . TYR D 3 61 ? 136.37500 164.06700 143.64200 1.000 125.75869 61 TYR d CA 1
ATOM 27230 C C . TYR D 3 61 ? 137.31600 165.26100 143.67700 1.000 125.75869 61 TYR d C 1
ATOM 27231 O O . TYR D 3 61 ? 138.38400 165.22500 144.29000 1.000 125.75869 61 TYR d O 1
ATOM 27249 N N . LYS D 3 62 ? 136.90300 166.33300 143.00500 1.000 100.71066 62 LYS d N 1
ATOM 27250 C CA . LYS D 3 62 ? 137.68800 167.55700 143.01200 1.000 100.71066 62 LYS d CA 1
ATOM 27251 C C . LYS D 3 62 ? 137.86800 168.10800 144.41400 1.000 100.71066 62 LYS d C 1
ATOM 27252 O O . LYS D 3 62 ? 138.83300 168.83600 144.66100 1.000 100.71066 62 LYS d O 1
ATOM 27271 N N . SER D 3 63 ? 136.96500 167.77700 145.33500 1.000 104.84821 63 SER d N 1
ATOM 27272 C CA . SER D 3 63 ? 136.99100 168.30500 146.69000 1.000 104.84821 63 SER d CA 1
ATOM 27273 C C . SER D 3 63 ? 137.58000 167.32100 147.68900 1.000 104.84821 63 SER d C 1
ATOM 27274 O O . SER D 3 63 ? 137.47100 167.53800 148.89800 1.000 104.84821 63 SER d O 1
ATOM 27282 N N . SER D 3 64 ? 138.19700 166.24300 147.21500 1.000 103.24715 64 SER d N 1
ATOM 27283 C CA . SER D 3 64 ? 138.76900 165.24400 148.10400 1.000 103.24715 64 SER d CA 1
ATOM 27284 C C . SER D 3 64 ? 140.22900 165.50100 148.43000 1.000 103.24715 64 SER d C 1
ATOM 27285 O O . SER D 3 64 ? 140.73600 164.94900 149.40900 1.000 103.24715 64 SER d O 1
ATOM 27293 N N . GLY D 3 65 ? 140.91700 166.30800 147.63900 1.000 94.00981 65 GLY d N 1
ATOM 27294 C CA . GLY D 3 65 ? 142.26400 166.71600 147.96900 1.000 94.00981 65 GLY d CA 1
ATOM 27295 C C . GLY D 3 65 ? 143.30600 165.73000 147.47300 1.000 94.00981 65 GLY d C 1
ATOM 27296 O O . GLY D 3 65 ? 143.03900 164.54900 147.24800 1.000 94.00981 65 GLY d O 1
ATOM 27300 N N . LEU D 3 66 ? 144.53000 166.23400 147.31700 1.000 90.33551 66 LEU d N 1
ATOM 27301 C CA . LEU D 3 66 ? 145.60900 165.40300 146.80400 1.000 90.33551 66 LEU d CA 1
ATOM 27302 C C . LEU D 3 66 ? 145.82400 164.17400 147.66700 1.000 90.33551 66 LEU d C 1
ATOM 27303 O O . LEU D 3 66 ? 146.11500 163.09400 147.14600 1.000 90.33551 66 LEU d O 1
ATOM 27319 N N . ARG D 3 67 ? 145.69600 164.31600 148.98300 1.000 92.83896 67 ARG d N 1
ATOM 27320 C CA . ARG D 3 67 ? 145.92400 163.18000 149.86600 1.000 92.83896 67 ARG d CA 1
ATOM 27321 C C . ARG D 3 67 ? 144.97700 162.03900 149.53100 1.000 92.83896 67 ARG d C 1
ATOM 27322 O O . ARG D 3 67 ? 145.39700 160.88600 149.40200 1.000 92.83896 67 ARG d O 1
ATOM 27343 N N . ALA D 3 68 ? 143.69100 162.34700 149.36900 1.000 95.36217 68 ALA d N 1
ATOM 27344 C CA . ALA D 3 68 ? 142.72300 161.30100 149.06900 1.000 95.36217 68 ALA d CA 1
ATOM 27345 C C . ALA D 3 68 ? 143.02300 160.62800 147.74100 1.000 95.36217 68 ALA d C 1
ATOM 27346 O O . ALA D 3 68 ? 142.67500 159.45900 147.55100 1.000 95.36217 68 ALA d O 1
ATOM 27353 N N . PHE D 3 69 ? 143.65100 161.34400 146.80900 1.000 92.19365 69 PHE d N 1
ATOM 27354 C CA . PHE D 3 69 ? 144.04800 160.72600 145.54900 1.000 92.19365 69 PHE d CA 1
ATOM 27355 C C . PHE D 3 69 ? 145.24100 159.80400 145.75100 1.000 92.19365 69 PHE d C 1
ATOM 27356 O O . PHE D 3 69 ? 145.26600 158.68100 145.23700 1.000 92.19365 69 PHE d O 1
ATOM 27373 N N . ALA D 3 70 ? 146.23900 160.25900 146.50200 1.000 95.00858 70 ALA d N 1
ATOM 27374 C CA . ALA D 3 70 ? 147.41400 159.44400 146.76500 1.000 95.00858 70 ALA d CA 1
ATOM 27375 C C . ALA D 3 70 ? 147.13500 158.30600 147.73300 1.000 95.00858 70 ALA d C 1
ATOM 27376 O O . ALA D 3 70 ? 147.91200 157.34800 147.77500 1.000 95.00858 70 ALA d O 1
ATOM 27383 N N . ALA D 3 71 ? 146.06100 158.38700 148.51300 1.000 100.95808 71 ALA d N 1
ATOM 27384 C CA . ALA D 3 71 ? 145.70600 157.31300 149.42800 1.000 100.95808 71 ALA d CA 1
ATOM 27385 C C . ALA D 3 71 ? 144.92700 156.19800 148.75300 1.000 100.95808 71 ALA d C 1
ATOM 27386 O O . ALA D 3 71 ? 144.79700 155.11900 149.33700 1.000 100.95808 71 ALA d O 1
ATOM 27393 N N . LYS D 3 72 ? 144.40100 156.42700 147.55100 1.000 103.35845 72 LYS d N 1
ATOM 27394 C CA . LYS D 3 72 ? 143.70600 155.37100 146.83000 1.000 103.35845 72 LYS d CA 1
ATOM 27395 C C . LYS D 3 72 ? 144.66000 154.34400 146.24700 1.000 103.35845 72 LYS d C 1
ATOM 27396 O O . LYS D 3 72 ? 144.22900 153.23800 145.91300 1.000 103.35845 72 LYS d O 1
ATOM 27415 N N . PHE D 3 73 ? 145.94200 154.68000 146.12200 1.000 97.36735 73 PHE d N 1
ATOM 27416 C CA . PHE D 3 73 ? 146.88500 153.75500 145.50900 1.000 97.36735 73 PHE d CA 1
ATOM 27417 C C . PHE D 3 73 ? 147.14000 152.55000 146.39900 1.000 97.36735 73 PHE d C 1
ATOM 27418 O O . PHE D 3 73 ? 147.34200 151.43800 145.89900 1.000 97.36735 73 PHE d O 1
ATOM 27435 N N . GLY D 3 74 ? 147.15300 152.74900 147.71000 1.000 102.11399 74 GLY d N 1
ATOM 27436 C CA . GLY D 3 74 ? 147.40800 151.67700 148.64400 1.000 102.11399 74 GLY d CA 1
ATOM 27437 C C . GLY D 3 74 ? 146.19200 150.95300 149.15100 1.000 102.11399 74 GLY d C 1
ATOM 27438 O O . GLY D 3 74 ? 146.33200 150.02800 149.95400 1.000 102.11399 74 GLY d O 1
ATOM 27442 N N . ASP D 3 75 ? 144.99900 151.32800 148.70700 1.000 106.08209 75 ASP d N 1
ATOM 27443 C CA . ASP D 3 75 ? 143.79700 150.67400 149.19500 1.000 106.08209 75 ASP d CA 1
ATOM 27444 C C . ASP D 3 75 ? 143.88100 149.17400 148.95000 1.000 106.08209 75 ASP d C 1
ATOM 27445 O O . ASP D 3 75 ? 144.30300 148.73100 147.88000 1.000 106.08209 75 ASP d O 1
ATOM 27454 N N . SER D 3 76 ? 143.48100 148.39100 149.95300 1.000 108.17132 76 SER d N 1
ATOM 27455 C CA . SER D 3 76 ? 143.54900 146.94000 149.83100 1.000 108.17132 76 SER d CA 1
ATOM 27456 C C . SER D 3 76 ? 142.78100 146.43000 148.62300 1.000 108.17132 76 SER d C 1
ATOM 27457 O O . SER D 3 76 ? 143.17300 145.41800 148.03300 1.000 108.17132 76 SER d O 1
ATOM 27465 N N . SER D 3 77 ? 141.69700 147.10400 148.24200 1.000 105.44934 77 SER d N 1
ATOM 27466 C CA . SER D 3 77 ? 140.93800 146.71800 147.06300 1.000 105.44934 77 SER d CA 1
ATOM 27467 C C . SER D 3 77 ? 141.64800 147.07300 145.76600 1.000 105.44934 77 SER d C 1
ATOM 27468 O O . SER D 3 77 ? 141.18700 146.66400 144.69600 1.000 105.44934 77 SER d O 1
ATOM 27476 N N . VAL D 3 78 ? 142.74600 147.82200 145.83200 1.000 100.71123 78 VAL d N 1
ATOM 27477 C CA . VAL D 3 78 ? 143.49200 148.22200 144.64700 1.000 100.71123 78 VAL d CA 1
ATOM 27478 C C . VAL D 3 78 ? 144.92200 147.72200 144.77300 1.000 100.71123 78 VAL d C 1
ATOM 27479 O O . VAL D 3 78 ? 145.40100 146.95400 143.93400 1.000 100.71123 78 VAL d O 1
ATOM 27492 N N . SER D 3 79 ? 145.61100 148.15200 145.82700 1.000 100.71783 79 SER d N 1
ATOM 27493 C CA . SER D 3 79 ? 146.96600 147.69400 146.11800 1.000 100.71783 79 SER d CA 1
ATOM 27494 C C . SER D 3 79 ? 147.91400 148.02400 144.96200 1.000 100.71783 79 SER d C 1
ATOM 27495 O O . SER D 3 79 ? 148.38500 147.15100 144.23600 1.000 100.71783 79 SER d O 1
ATOM 27503 N N . LYS D 3 80 ? 148.15200 149.32300 144.78700 1.000 98.45085 80 LYS d N 1
ATOM 27504 C CA . LYS D 3 80 ? 149.03900 149.79300 143.73100 1.000 98.45085 80 LYS d CA 1
ATOM 27505 C C . LYS D 3 80 ? 149.98100 150.87900 144.23900 1.000 98.45085 80 LYS d C 1
ATOM 27506 O O . LYS D 3 80 ? 150.27700 151.84400 143.53000 1.000 98.45085 80 LYS d O 1
ATOM 27525 N N . GLN D 3 81 ? 150.48700 150.73600 145.46500 1.000 101.78233 81 GLN d N 1
ATOM 27526 C CA . GLN D 3 81 ? 151.47600 151.68300 145.97100 1.000 101.78233 81 GLN d CA 1
ATOM 27527 C C . GLN D 3 81 ? 152.69000 151.79600 145.06500 1.000 101.78233 81 GLN d C 1
ATOM 27528 O O . GLN D 3 81 ? 153.30200 152.87100 144.99300 1.000 101.78233 81 GLN d O 1
ATOM 27542 N N . ASP D 3 82 ? 153.04900 150.71600 144.37700 1.000 98.76194 82 ASP d N 1
ATOM 27543 C CA . ASP D 3 82 ? 154.17900 150.76600 143.46200 1.000 98.76194 82 ASP d CA 1
ATOM 27544 C C . ASP D 3 82 ? 154.03100 151.90600 142.46700 1.000 98.76194 82 ASP d C 1
ATOM 27545 O O . ASP D 3 82 ? 155.01600 152.55800 142.11500 1.000 98.76194 82 ASP d O 1
ATOM 27554 N N . LEU D 3 83 ? 152.80700 152.17000 142.00600 1.000 98.06181 83 LEU d N 1
ATOM 27555 C CA . LEU D 3 83 ? 152.60500 153.26400 141.06100 1.000 98.06181 83 LEU d CA 1
ATOM 27556 C C . LEU D 3 83 ? 152.80300 154.62100 141.72000 1.000 98.06181 83 LEU d C 1
ATOM 27557 O O . LEU D 3 83 ? 153.37200 155.53700 141.10700 1.000 98.06181 83 LEU d O 1
ATOM 27573 N N . LEU D 3 84 ? 152.31800 154.78100 142.95000 1.000 96.11210 84 LEU d N 1
ATOM 27574 C CA . LEU D 3 84 ? 152.57600 156.01900 143.66800 1.000 96.11210 84 LEU d CA 1
ATOM 27575 C C . LEU D 3 84 ? 154.07100 156.25900 143.78400 1.000 96.11210 84 LEU d C 1
ATOM 27576 O O . LEU D 3 84 ? 154.52800 157.40500 143.75000 1.000 96.11210 84 LEU d O 1
ATOM 27592 N N . PHE D 3 85 ? 154.85300 155.18900 143.92500 1.000 102.55507 85 PHE d N 1
ATOM 27593 C CA . PHE D 3 85 ? 156.30100 155.36600 143.95600 1.000 102.55507 85 PHE d CA 1
ATOM 27594 C C . PHE D 3 85 ? 156.88100 155.59900 142.56500 1.000 102.55507 85 PHE d C 1
ATOM 27595 O O . PHE D 3 85 ? 157.91300 156.26400 142.43500 1.000 102.55507 85 PHE d O 1
ATOM 27612 N N . GLN D 3 86 ? 156.24900 155.05900 141.52100 1.000 98.13445 86 GLN d N 1
ATOM 27613 C CA . GLN D 3 86 ? 156.72700 155.28100 140.15800 1.000 98.13445 86 GLN d CA 1
ATOM 27614 C C . GLN D 3 86 ? 156.39600 156.65100 139.60400 1.000 98.13445 86 GLN d C 1
ATOM 27615 O O . GLN D 3 86 ? 156.92100 157.00300 138.54800 1.000 98.13445 86 GLN d O 1
ATOM 27629 N N . ILE D 3 87 ? 155.51100 157.41800 140.23200 1.000 93.31280 87 ILE d N 1
ATOM 27630 C CA . ILE D 3 87 ? 155.25900 158.75100 139.68400 1.000 93.31280 87 ILE d CA 1
ATOM 27631 C C . ILE D 3 87 ? 156.57200 159.51600 139.55300 1.000 93.31280 87 ILE d C 1
ATOM 27632 O O . ILE D 3 87 ? 156.86800 160.09800 138.50000 1.000 93.31280 87 ILE d O 1
ATOM 27648 N N . HIS D 3 88 ? 157.39900 159.49300 140.59800 1.000 106.49167 88 HIS d N 1
ATOM 27649 C CA . HIS D 3 88 ? 158.66700 160.21300 140.55000 1.000 106.49167 88 HIS d CA 1
ATOM 27650 C C . HIS D 3 88 ? 159.59100 159.66400 139.47100 1.000 106.49167 88 HIS d C 1
ATOM 27651 O O . HIS D 3 88 ? 160.20300 160.43100 138.72000 1.000 106.49167 88 HIS d O 1
ATOM 27665 N N . GLU D 3 89 ? 159.73000 158.34200 139.38700 1.000 105.50866 89 GLU d N 1
ATOM 27666 C CA . GLU D 3 89 ? 160.65500 157.77800 138.41100 1.000 105.50866 89 GLU d CA 1
ATOM 27667 C C . GLU D 3 89 ? 160.19700 158.06900 136.98900 1.000 105.50866 89 GLU d C 1
ATOM 27668 O O . GLU D 3 89 ? 161.00300 158.44200 136.12800 1.000 105.50866 89 GLU d O 1
ATOM 27680 N N . ARG D 3 90 ? 158.90300 157.90700 136.72500 1.000 94.08261 90 ARG d N 1
ATOM 27681 C CA . ARG D 3 90 ? 158.37000 158.22900 135.41200 1.000 94.08261 90 ARG d CA 1
ATOM 27682 C C . ARG D 3 90 ? 158.63600 159.68400 135.07000 1.000 94.08261 90 ARG d C 1
ATOM 27683 O O . ARG D 3 90 ? 158.99700 160.00600 133.93500 1.000 94.08261 90 ARG d O 1
ATOM 27704 N N . SER D 3 91 ? 158.47800 160.58000 136.04500 1.000 92.62464 91 SER d N 1
ATOM 27705 C CA . SER D 3 91 ? 158.85200 161.96700 135.80900 1.000 92.62464 91 SER d CA 1
ATOM 27706 C C . SER D 3 91 ? 160.32400 162.09400 135.46200 1.000 92.62464 91 SER d C 1
ATOM 27707 O O . SER D 3 91 ? 160.69000 162.90900 134.61200 1.000 92.62464 91 SER d O 1
ATOM 27715 N N . ILE D 3 92 ? 161.18300 161.31700 136.11700 1.000 103.25529 92 ILE d N 1
ATOM 27716 C CA . ILE D 3 92 ? 162.60400 161.35600 135.78800 1.000 103.25529 92 ILE d CA 1
ATOM 27717 C C . ILE D 3 92 ? 162.81000 160.98600 134.32800 1.000 103.25529 92 ILE d C 1
ATOM 27718 O O . ILE D 3 92 ? 163.61400 161.60000 133.61800 1.000 103.25529 92 ILE d O 1
ATOM 27734 N N . ARG D 3 93 ? 162.09700 159.96200 133.86400 1.000 100.76710 93 ARG d N 1
ATOM 27735 C CA . ARG D 3 93 ? 162.30200 159.46200 132.51000 1.000 100.76710 93 ARG d CA 1
ATOM 27736 C C . ARG D 3 93 ? 161.66300 160.34700 131.44700 1.000 100.76710 93 ARG d C 1
ATOM 27737 O O . ARG D 3 93 ? 162.13600 160.36800 130.30800 1.000 100.76710 93 ARG d O 1
ATOM 27758 N N . TRP D 3 94 ? 160.59900 161.07400 131.78500 1.000 89.43236 94 TRP d N 1
ATOM 27759 C CA . TRP D 3 94 ? 159.89200 161.92400 130.83500 1.000 89.43236 94 TRP d CA 1
ATOM 27760 C C . TRP D 3 94 ? 160.32600 163.38000 130.93100 1.000 89.43236 94 TRP d C 1
ATOM 27761 O O . TRP D 3 94 ? 159.51100 164.28300 130.72800 1.000 89.43236 94 TRP d O 1
ATOM 27782 N N . ARG D 3 95 ? 161.59000 163.63200 131.25900 1.000 109.58985 95 ARG d N 1
ATOM 27783 C CA . ARG D 3 95 ? 162.04200 165.01000 131.40800 1.000 109.58985 95 ARG d CA 1
ATOM 27784 C C . ARG D 3 95 ? 161.94900 165.76400 130.09000 1.000 109.58985 95 ARG d C 1
ATOM 27785 O O . ARG D 3 95 ? 161.51500 166.91900 130.05200 1.000 109.58985 95 ARG d O 1
ATOM 27806 N N . GLN D 3 96 ? 162.36200 165.13000 128.99500 1.000 106.38003 96 GLN d N 1
ATOM 27807 C CA . GLN D 3 96 ? 162.40900 165.83700 127.72200 1.000 106.38003 96 GLN d CA 1
ATOM 27808 C C . GLN D 3 96 ? 161.01400 166.20600 127.23700 1.000 106.38003 96 GLN d C 1
ATOM 27809 O O . GLN D 3 96 ? 160.80200 167.31000 126.72500 1.000 106.38003 96 GLN d O 1
ATOM 27823 N N . LEU D 3 97 ? 160.05300 165.29400 127.37300 1.000 89.82105 97 LEU d N 1
ATOM 27824 C CA . LEU D 3 97 ? 158.70000 165.59900 126.93000 1.000 89.82105 97 LEU d CA 1
ATOM 27825 C C . LEU D 3 97 ? 158.12300 166.76600 127.71400 1.000 89.82105 97 LEU d C 1
ATOM 27826 O O . LEU D 3 97 ? 157.53600 167.68600 127.13500 1.000 89.82105 97 LEU d O 1
ATOM 27842 N N . SER D 3 98 ? 158.29000 166.75700 129.03600 1.000 93.31869 98 SER d N 1
ATOM 27843 C CA . SER D 3 98 ? 157.80200 167.87300 129.83700 1.000 93.31869 98 SER d CA 1
ATOM 27844 C C . SER D 3 98 ? 158.50300 169.16800 129.45300 1.000 93.31869 98 SER d C 1
ATOM 27845 O O . SER D 3 98 ? 157.86100 170.21600 129.33500 1.000 93.31869 98 SER d O 1
ATOM 27853 N N . LEU D 3 99 ? 159.81900 169.11600 129.25500 1.000 105.87899 99 LEU d N 1
ATOM 27854 C CA . LEU D 3 99 ? 160.55500 170.32500 128.91000 1.000 105.87899 99 LEU d CA 1
ATOM 27855 C C . LEU D 3 99 ? 160.07100 170.90300 127.58900 1.000 105.87899 99 LEU d C 1
ATOM 27856 O O . LEU D 3 99 ? 159.87400 172.11700 127.47300 1.000 105.87899 99 LEU d O 1
ATOM 27872 N N . ARG D 3 100 ? 159.86100 170.05900 126.58300 1.000 98.84004 100 ARG d N 1
ATOM 27873 C CA . ARG D 3 100 ? 159.28600 170.56100 125.34300 1.000 98.84004 100 ARG d CA 1
ATOM 27874 C C . ARG D 3 100 ? 157.87600 171.08500 125.56500 1.000 98.84004 100 ARG d C 1
ATOM 27875 O O . ARG D 3 100 ? 157.43900 172.00600 124.86600 1.000 98.84004 100 ARG d O 1
ATOM 27896 N N . SER D 3 101 ? 157.14600 170.51100 126.51700 1.000 90.48762 101 SER d N 1
ATOM 27897 C CA . SER D 3 101 ? 155.82200 171.03300 126.81900 1.000 90.48762 101 SER d CA 1
ATOM 27898 C C . SER D 3 101 ? 155.90400 172.46900 127.31200 1.000 90.48762 101 SER d C 1
ATOM 27899 O O . SER D 3 101 ? 155.16400 173.33800 126.84100 1.000 90.48762 101 SER d O 1
ATOM 27907 N N . ILE D 3 102 ? 156.80200 172.74000 128.25800 1.000 96.54466 102 ILE d N 1
ATOM 27908 C CA . ILE D 3 102 ? 156.99700 174.12500 128.68300 1.000 96.54466 102 ILE d CA 1
ATOM 27909 C C . ILE D 3 102 ? 157.47400 174.97700 127.51700 1.000 96.54466 102 ILE d C 1
ATOM 27910 O O . ILE D 3 102 ? 157.09600 176.14500 127.39500 1.000 96.54466 102 ILE d O 1
ATOM 27926 N N . GLU D 3 103 ? 158.31700 174.42500 126.65200 1.000 106.70648 103 GLU d N 1
ATOM 27927 C CA . GLU D 3 103 ? 158.74200 175.16700 125.47200 1.000 106.70648 103 GLU d CA 1
ATOM 27928 C C . GLU D 3 103 ? 157.54500 175.68100 124.69600 1.000 106.70648 103 GLU d C 1
ATOM 27929 O O . GLU D 3 103 ? 157.38900 176.89000 124.50900 1.000 106.70648 103 GLU d O 1
ATOM 27941 N N . LEU D 3 104 ? 156.69200 174.77300 124.25000 1.000 97.13081 104 LEU d N 1
ATOM 27942 C CA . LEU D 3 104 ? 155.55500 175.16500 123.43100 1.000 97.13081 104 LEU d CA 1
ATOM 27943 C C . LEU D 3 104 ? 154.50100 175.94300 124.20500 1.000 97.13081 104 LEU d C 1
ATOM 27944 O O . LEU D 3 104 ? 153.71100 176.65500 123.58300 1.000 97.13081 104 LEU d O 1
ATOM 27960 N N . ALA D 3 105 ? 154.46800 175.84300 125.53400 1.000 96.12331 105 ALA d N 1
ATOM 27961 C CA . ALA D 3 105 ? 153.50000 176.59200 126.32300 1.000 96.12331 105 ALA d CA 1
ATOM 27962 C C . ALA D 3 105 ? 153.97700 177.98600 126.69300 1.000 96.12331 105 ALA d C 1
ATOM 27963 O O . ALA D 3 105 ? 153.15100 178.82900 127.05200 1.000 96.12331 105 ALA d O 1
ATOM 27970 N N . VAL D 3 106 ? 155.27700 178.24300 126.63700 1.000 101.08915 106 VAL d N 1
ATOM 27971 C CA . VAL D 3 106 ? 155.79400 179.58900 126.84100 1.000 101.08915 106 VAL d CA 1
ATOM 27972 C C . VAL D 3 106 ? 155.84400 180.35400 125.53300 1.000 101.08915 106 VAL d C 1
ATOM 27973 O O . VAL D 3 106 ? 155.46000 181.52300 125.46500 1.000 101.08915 106 VAL d O 1
ATOM 27986 N N . ALA D 3 107 ? 156.31300 179.69900 124.47300 1.000 104.35336 107 ALA d N 1
ATOM 27987 C CA . ALA D 3 107 ? 156.38900 180.35800 123.18000 1.000 104.35336 107 ALA d CA 1
ATOM 27988 C C . ALA D 3 107 ? 155.01400 180.77000 122.68200 1.000 104.35336 107 ALA d C 1
ATOM 27989 O O . ALA D 3 107 ? 154.87800 181.81900 122.04700 1.000 104.35336 107 ALA d O 1
ATOM 27996 N N . SER D 3 108 ? 153.98800 179.97300 122.96200 1.000 103.40022 108 SER d N 1
ATOM 27997 C CA . SER D 3 108 ? 152.64300 180.24900 122.48500 1.000 103.40022 108 SER d CA 1
ATOM 27998 C C . SER D 3 108 ? 151.85200 181.13500 123.43000 1.000 103.40022 108 SER d C 1
ATOM 27999 O O . SER D 3 108 ? 150.61800 181.07000 123.43200 1.000 103.40022 108 SER d O 1
ATOM 28007 N N . ASP D 3 109 ? 152.52400 181.95000 124.23700 1.000 103.53439 109 ASP d N 1
ATOM 28008 C CA . ASP D 3 109 ? 151.84300 182.87500 125.13700 1.000 103.53439 109 ASP d CA 1
ATOM 28009 C C . ASP D 3 109 ? 150.79700 182.14600 125.97100 1.000 103.53439 109 ASP d C 1
ATOM 28010 O O . ASP D 3 109 ? 149.66800 182.61000 126.12700 1.000 103.53439 109 ASP d O 1
ATOM 28019 N N . LEU D 3 110 ? 151.16900 180.97800 126.48600 1.000 98.46252 110 LEU d N 1
ATOM 28020 C CA . LEU D 3 110 ? 150.32600 180.22000 127.39900 1.000 98.46252 110 LEU d CA 1
ATOM 28021 C C . LEU D 3 110 ? 150.83800 180.24900 128.83000 1.000 98.46252 110 LEU d C 1
ATOM 28022 O O . LEU D 3 110 ? 150.03900 180.24500 129.76900 1.000 98.46252 110 LEU d O 1
ATOM 28038 N N . LEU D 3 111 ? 152.15300 180.27700 129.02100 1.000 98.68233 111 LEU d N 1
ATOM 28039 C CA . LEU D 3 111 ? 152.75000 180.41900 130.33900 1.000 98.68233 111 LEU d CA 1
ATOM 28040 C C . LEU D 3 111 ? 153.85600 181.45500 130.27500 1.000 98.68233 111 LEU d C 1
ATOM 28041 O O . LEU D 3 111 ? 154.83400 181.27600 129.54400 1.000 98.68233 111 LEU d O 1
ATOM 28057 N N . LYS D 3 112 ? 153.70800 182.52600 131.04300 1.000 105.44233 112 LYS d N 1
ATOM 28058 C CA . LYS D 3 112 ? 154.76400 183.51400 131.17400 1.000 105.44233 112 LYS d CA 1
ATOM 28059 C C . LYS D 3 112 ? 155.67300 183.09200 132.31500 1.000 105.44233 112 LYS d C 1
ATOM 28060 O O . LYS D 3 112 ? 155.20500 182.84100 133.42900 1.000 105.44233 112 LYS d O 1
ATOM 28079 N N . LEU D 3 113 ? 156.96700 182.99700 132.03400 1.000 114.40371 113 LEU d N 1
ATOM 28080 C CA . LEU D 3 113 ? 157.93100 182.52400 133.02200 1.000 114.40371 113 LEU d CA 1
ATOM 28081 C C . LEU D 3 113 ? 158.44100 183.71800 133.81600 1.000 114.40371 113 LEU d C 1
ATOM 28082 O O . LEU D 3 113 ? 159.22600 184.52600 133.31400 1.000 114.40371 113 LEU d O 1
ATOM 28098 N N . GLN D 3 114 ? 157.99200 183.82400 135.06200 1.000 120.97196 114 GLN d N 1
ATOM 28099 C CA . GLN D 3 114 ? 158.51500 184.83400 135.96700 1.000 120.97196 114 GLN d CA 1
ATOM 28100 C C . GLN D 3 114 ? 159.92000 184.44400 136.41000 1.000 120.97196 114 GLN d C 1
ATOM 28101 O O . GLN D 3 114 ? 160.16000 183.30500 136.83100 1.000 120.97196 114 GLN d O 1
ATOM 28115 N N . ASP D 3 115 ? 160.83800 185.41500 136.34800 1.000 132.89790 115 ASP d N 1
ATOM 28116 C CA . ASP D 3 115 ? 162.28700 185.23700 136.49600 1.000 132.89790 115 ASP d CA 1
ATOM 28117 C C . ASP D 3 115 ? 162.67900 184.55400 137.77600 1.000 132.89790 115 ASP d C 1
ATOM 28118 O O . ASP D 3 115 ? 163.85600 184.20700 137.91600 1.000 132.89790 115 ASP d O 1
ATOM 28127 N N . GLY D 3 116 ? 161.76600 184.34000 138.71400 1.000 125.90325 116 GLY d N 1
ATOM 28128 C CA . GLY D 3 116 ? 162.07400 183.57800 139.90400 1.000 125.90325 116 GLY d CA 1
ATOM 28129 C C . GLY D 3 116 ? 161.87600 182.09900 139.65200 1.000 125.90325 116 GLY d C 1
ATOM 28130 O O . GLY D 3 116 ? 161.77500 181.30700 140.59300 1.000 125.90325 116 GLY d O 1
ATOM 28134 N N . SER D 3 117 ? 161.81400 181.71700 138.37700 1.000 122.58852 117 SER d N 1
ATOM 28135 C CA . SER D 3 117 ? 161.57900 180.33200 137.98900 1.000 122.58852 117 SER d CA 1
ATOM 28136 C C . SER D 3 117 ? 160.16000 179.90600 138.35600 1.000 122.58852 117 SER d C 1
ATOM 28137 O O . SER D 3 117 ? 159.93400 178.83900 138.92800 1.000 122.58852 117 SER d O 1
ATOM 28145 N N . ASP D 3 118 ? 159.19800 180.76300 138.03100 1.000 116.02735 118 ASP d N 1
ATOM 28146 C CA . ASP D 3 118 ? 157.78700 180.46900 138.23900 1.000 116.02735 118 ASP d CA 1
ATOM 28147 C C . ASP D 3 118 ? 157.04800 180.61300 136.91700 1.000 116.02735 118 ASP d C 1
ATOM 28148 O O . ASP D 3 118 ? 157.57200 181.16300 135.95000 1.000 116.02735 118 ASP d O 1
ATOM 28157 N N . VAL D 3 119 ? 155.81700 180.11800 136.87100 1.000 103.60608 119 VAL d N 1
ATOM 28158 C CA . VAL D 3 119 ? 155.02000 180.13200 135.65000 1.000 103.60608 119 VAL d CA 1
ATOM 28159 C C . VAL D 3 119 ? 153.64200 180.69200 135.97700 1.000 103.60608 119 VAL d C 1
ATOM 28160 O O . VAL D 3 119 ? 152.92600 180.13800 136.81900 1.000 103.60608 119 VAL d O 1
ATOM 28173 N N . ILE D 3 120 ? 153.27100 181.78200 135.31900 1.000 100.19365 120 ILE d N 1
ATOM 28174 C CA . ILE D 3 120 ? 151.94500 182.37500 135.45400 1.000 100.19365 120 ILE d CA 1
ATOM 28175 C C . ILE D 3 120 ? 151.14900 182.01700 134.20500 1.000 100.19365 120 ILE d C 1
ATOM 28176 O O . ILE D 3 120 ? 151.64000 182.24700 133.09000 1.000 100.19365 120 ILE d O 1
ATOM 28192 N N . PRO D 3 121 ? 149.94800 181.46200 134.33400 1.000 96.84548 121 PRO d N 1
ATOM 28193 C CA . PRO D 3 121 ? 149.14100 181.17300 133.14700 1.000 96.84548 121 PRO d CA 1
ATOM 28194 C C . PRO D 3 121 ? 148.40900 182.40600 132.64600 1.000 96.84548 121 PRO d C 1
ATOM 28195 O O . PRO D 3 121 ? 147.90700 183.21500 133.42800 1.000 96.84548 121 PRO d O 1
ATOM 28206 N N . LEU D 3 122 ? 148.34300 182.53600 131.32500 1.000 97.84211 122 LEU d N 1
ATOM 28207 C CA . LEU D 3 122 ? 147.60600 183.61800 130.69300 1.000 97.84211 122 LEU d CA 1
ATOM 28208 C C . LEU D 3 122 ? 146.17800 183.15100 130.41800 1.000 97.84211 122 LEU d C 1
ATOM 28209 O O . LEU D 3 122 ? 145.73900 182.11200 130.91600 1.000 97.84211 122 LEU d O 1
ATOM 28225 N N . SER D 3 123 ? 145.42500 183.91600 129.63000 1.000 102.04496 123 SER d N 1
ATOM 28226 C CA . SER D 3 123 ? 144.02600 183.56900 129.35200 1.000 102.04496 123 SER d CA 1
ATOM 28227 C C . SER D 3 123 ? 143.92700 182.73800 128.07600 1.000 102.04496 123 SER d C 1
ATOM 28228 O O . SER D 3 123 ? 143.49300 181.58300 128.11200 1.000 102.04496 123 SER d O 1
ATOM 28236 N N . LYS D 3 124 ? 144.32500 183.31800 126.94300 1.000 103.79117 124 LYS d N 1
ATOM 28237 C CA . LYS D 3 124 ? 144.50600 182.56200 125.70800 1.000 103.79117 124 LYS d CA 1
ATOM 28238 C C . LYS D 3 124 ? 143.33900 181.62300 125.43300 1.000 103.79117 124 LYS d C 1
ATOM 28239 O O . LYS D 3 124 ? 143.49600 180.40400 125.52800 1.000 103.79117 124 LYS d O 1
ATOM 28258 N N . THR D 3 125 ? 142.17400 182.17600 125.09700 1.000 107.56979 125 THR d N 1
ATOM 28259 C CA . THR D 3 125 ? 140.92000 181.42800 125.09400 1.000 107.56979 125 THR d CA 1
ATOM 28260 C C . THR D 3 125 ? 141.08600 180.03200 124.50900 1.000 107.56979 125 THR d C 1
ATOM 28261 O O . THR D 3 125 ? 141.92200 179.79700 123.63400 1.000 107.56979 125 THR d O 1
ATOM 28272 N N . LYS D 3 126 ? 140.26000 179.10900 125.00400 1.000 106.98840 126 LYS d N 1
ATOM 28273 C CA . LYS D 3 126 ? 140.44500 177.67400 124.81900 1.000 106.98840 126 LYS d CA 1
ATOM 28274 C C . LYS D 3 126 ? 140.61200 177.27100 123.36200 1.000 106.98840 126 LYS d C 1
ATOM 28275 O O . LYS D 3 126 ? 140.22000 178.00500 122.45000 1.000 106.98840 126 LYS d O 1
ATOM 28294 N N . ALA D 3 127 ? 141.19700 176.09600 123.14600 1.000 117.55275 127 ALA d N 1
ATOM 28295 C CA . ALA D 3 127 ? 141.36300 175.55900 121.80900 1.000 117.55275 127 ALA d CA 1
ATOM 28296 C C . ALA D 3 127 ? 140.00100 175.31500 121.16400 1.000 117.55275 127 ALA d C 1
ATOM 28297 O O . ALA D 3 127 ? 138.95100 175.41100 121.80100 1.000 117.55275 127 ALA d O 1
ATOM 28304 N N . ARG D 3 128 ? 140.03400 174.99000 119.87700 1.000 171.55610 128 ARG d N 1
ATOM 28305 C CA . ARG D 3 128 ? 138.83900 174.92800 119.04400 1.000 171.55610 128 ARG d CA 1
ATOM 28306 C C . ARG D 3 128 ? 138.50100 173.47600 118.73300 1.000 171.55610 128 ARG d C 1
ATOM 28307 O O . ARG D 3 128 ? 139.21300 172.81700 117.96800 1.000 171.55610 128 ARG d O 1
ATOM 28328 N N . GLY D 3 129 ? 137.41400 172.98300 119.32300 1.000 150.14332 129 GLY d N 1
ATOM 28329 C CA . GLY D 3 129 ? 136.81800 171.72800 118.90900 1.000 150.14332 129 GLY d CA 1
ATOM 28330 C C . GLY D 3 129 ? 137.70300 170.50200 119.00200 1.000 150.14332 129 GLY d C 1
ATOM 28331 O O . GLY D 3 129 ? 137.79700 169.73300 118.04200 1.000 150.14332 129 GLY d O 1
ATOM 28335 N N . LEU D 3 130 ? 138.35900 170.30100 120.14000 1.000 109.83984 130 LEU d N 1
ATOM 28336 C CA . LEU D 3 130 ? 139.15600 169.10200 120.32900 1.000 109.83984 130 LEU d CA 1
ATOM 28337 C C . LEU D 3 130 ? 138.25100 167.89300 120.54700 1.000 109.83984 130 LEU d C 1
ATOM 28338 O O . LEU D 3 130 ? 137.02600 168.00400 120.64400 1.000 109.83984 130 LEU d O 1
ATOM 28354 N N . SER D 3 131 ? 138.87000 166.72100 120.61900 1.000 99.95425 131 SER d N 1
ATOM 28355 C CA . SER D 3 131 ? 138.14800 165.48200 120.85100 1.000 99.95425 131 SER d CA 1
ATOM 28356 C C . SER D 3 131 ? 137.93300 165.26200 122.34200 1.000 99.95425 131 SER d C 1
ATOM 28357 O O . SER D 3 131 ? 138.62100 165.83800 123.18600 1.000 99.95425 131 SER d O 1
ATOM 28365 N N . ASP D 3 132 ? 136.97500 164.39200 122.65900 1.000 102.34250 132 ASP d N 1
ATOM 28366 C CA . ASP D 3 132 ? 136.58700 164.20600 124.05200 1.000 102.34250 132 ASP d CA 1
ATOM 28367 C C . ASP D 3 132 ? 137.75700 163.71500 124.89200 1.000 102.34250 132 ASP d C 1
ATOM 28368 O O . ASP D 3 132 ? 137.92200 164.13600 126.04100 1.000 102.34250 132 ASP d O 1
ATOM 28377 N N . GLU D 3 133 ? 138.57400 162.81800 124.34400 1.000 98.16512 133 GLU d N 1
ATOM 28378 C CA . GLU D 3 133 ? 139.72800 162.32800 125.08800 1.000 98.16512 133 GLU d CA 1
ATOM 28379 C C . GLU D 3 133 ? 140.60800 163.47900 125.55200 1.000 98.16512 133 GLU d C 1
ATOM 28380 O O . GLU D 3 133 ? 140.96100 163.57300 126.73300 1.000 98.16512 133 GLU d O 1
ATOM 28392 N N . VAL D 3 134 ? 140.98200 164.36300 124.62900 1.000 92.13767 134 VAL d N 1
ATOM 28393 C CA . VAL D 3 134 ? 141.92700 165.41800 124.96800 1.000 92.13767 134 VAL d CA 1
ATOM 28394 C C . VAL D 3 134 ? 141.28600 166.43000 125.90500 1.000 92.13767 134 VAL d C 1
ATOM 28395 O O . VAL D 3 134 ? 141.94300 166.96700 126.80300 1.000 92.13767 134 VAL d O 1
ATOM 28408 N N . LYS D 3 135 ? 140.00200 166.72300 125.70800 1.000 99.14755 135 LYS d N 1
ATOM 28409 C CA . LYS D 3 135 ? 139.31700 167.61000 126.63700 1.000 99.14755 135 LYS d CA 1
ATOM 28410 C C . LYS D 3 135 ? 139.29100 167.03200 128.04200 1.000 99.14755 135 LYS d C 1
ATOM 28411 O O . LYS D 3 135 ? 139.51900 167.76500 129.01100 1.000 99.14755 135 LYS d O 1
ATOM 28430 N N . THR D 3 136 ? 139.03000 165.73400 128.17400 1.000 92.84317 136 THR d N 1
ATOM 28431 C CA . THR D 3 136 ? 139.06500 165.10500 129.48500 1.000 92.84317 136 THR d CA 1
ATOM 28432 C C . THR D 3 136 ? 140.45900 165.15800 130.09000 1.000 92.84317 136 THR d C 1
ATOM 28433 O O . THR D 3 136 ? 140.60200 165.40100 131.28900 1.000 92.84317 136 THR d O 1
ATOM 28444 N N . LEU D 3 137 ? 141.49700 164.92200 129.28900 1.000 87.05435 137 LEU d N 1
ATOM 28445 C CA . LEU D 3 137 ? 142.85000 165.02500 129.82600 1.000 87.05435 137 LEU d CA 1
ATOM 28446 C C . LEU D 3 137 ? 143.13600 166.43400 130.31900 1.000 87.05435 137 LEU d C 1
ATOM 28447 O O . LEU D 3 137 ? 143.75700 166.61900 131.37100 1.000 87.05435 137 LEU d O 1
ATOM 28463 N N . MET D 3 138 ? 142.70800 167.44500 129.56700 1.000 91.10459 138 MET d N 1
ATOM 28464 C CA . MET D 3 138 ? 142.92500 168.81900 130.00200 1.000 91.10459 138 MET d CA 1
ATOM 28465 C C . MET D 3 138 ? 142.18800 169.10200 131.30600 1.000 91.10459 138 MET d C 1
ATOM 28466 O O . MET D 3 138 ? 142.73000 169.74800 132.21200 1.000 91.10459 138 MET d O 1
ATOM 28480 N N . ASP D 3 139 ? 140.95100 168.61900 131.42400 1.000 94.01441 139 ASP d N 1
ATOM 28481 C CA . ASP D 3 139 ? 140.21100 168.80600 132.66700 1.000 94.01441 139 ASP d CA 1
ATOM 28482 C C . ASP D 3 139 ? 140.91100 168.11800 133.83000 1.000 94.01441 139 ASP d C 1
ATOM 28483 O O . ASP D 3 139 ? 140.95900 168.65500 134.94200 1.000 94.01441 139 ASP d O 1
ATOM 28492 N N . LEU D 3 140 ? 141.44500 166.92000 133.59800 1.000 88.20627 140 LEU d N 1
ATOM 28493 C CA . LEU D 3 140 ? 142.17500 166.23000 134.65400 1.000 88.20627 140 LEU d CA 1
ATOM 28494 C C . LEU D 3 140 ? 143.41100 167.01300 135.05700 1.000 88.20627 140 LEU d C 1
ATOM 28495 O O . LEU D 3 140 ? 143.75300 167.07800 136.24100 1.000 88.20627 140 LEU d O 1
ATOM 28511 N N . ALA D 3 141 ? 144.10600 167.60300 134.09000 1.000 86.58591 141 ALA d N 1
ATOM 28512 C CA . ALA D 3 141 ? 145.26100 168.41900 134.43500 1.000 86.58591 141 ALA d CA 1
ATOM 28513 C C . ALA D 3 141 ? 144.84300 169.61100 135.28100 1.000 86.58591 141 ALA d C 1
ATOM 28514 O O . ALA D 3 141 ? 145.53900 169.98400 136.22900 1.000 86.58591 141 ALA d O 1
ATOM 28521 N N . GLU D 3 142 ? 143.70300 170.22200 134.95700 1.000 90.83036 142 GLU d N 1
ATOM 28522 C CA . GLU D 3 142 ? 143.21500 171.33200 135.77200 1.000 90.83036 142 GLU d CA 1
ATOM 28523 C C . GLU D 3 142 ? 142.90000 170.87600 137.19100 1.000 90.83036 142 GLU d C 1
ATOM 28524 O O . GLU D 3 142 ? 143.23900 171.55800 138.16600 1.000 90.83036 142 GLU d O 1
ATOM 28536 N N . LYS D 3 143 ? 142.23100 169.73200 137.32400 1.000 89.56392 143 LYS d N 1
ATOM 28537 C CA . LYS D 3 143 ? 141.91200 169.21100 138.64800 1.000 89.56392 143 LYS d CA 1
ATOM 28538 C C . LYS D 3 143 ? 143.17900 168.95200 139.44600 1.000 89.56392 143 LYS d C 1
ATOM 28539 O O . LYS D 3 143 ? 143.28100 169.33200 140.62000 1.000 89.56392 143 LYS d O 1
ATOM 28558 N N . LEU D 3 144 ? 144.16300 168.31700 138.81800 1.000 87.99442 144 LEU d N 1
ATOM 28559 C CA . LEU D 3 144 ? 145.41500 168.04300 139.50400 1.000 87.99442 144 LEU d CA 1
ATOM 28560 C C . LEU D 3 144 ? 146.10600 169.33500 139.90100 1.000 87.99442 144 LEU d C 1
ATOM 28561 O O . LEU D 3 144 ? 146.73100 169.41300 140.96300 1.000 87.99442 144 LEU d O 1
ATOM 28577 N N . GLY D 3 145 ? 146.02500 170.35700 139.05400 1.000 87.10737 145 GLY d N 1
ATOM 28578 C CA . GLY D 3 145 ? 146.59000 171.64000 139.42300 1.000 87.10737 145 GLY d CA 1
ATOM 28579 C C . GLY D 3 145 ? 145.92600 172.22400 140.65100 1.000 87.10737 145 GLY d C 1
ATOM 28580 O O . GLY D 3 145 ? 146.59900 172.71500 141.55800 1.000 87.10737 145 GLY d O 1
ATOM 28584 N N . SER D 3 146 ? 144.59700 172.18200 140.69600 1.000 87.38454 146 SER d N 1
ATOM 28585 C CA . SER D 3 146 ? 143.90400 172.64600 141.89000 1.000 87.38454 146 SER d CA 1
ATOM 28586 C C . SER D 3 146 ? 144.42100 171.91700 143.12000 1.000 87.38454 146 SER d C 1
ATOM 28587 O O . SER D 3 146 ? 144.74500 172.54000 144.14200 1.000 87.38454 146 SER d O 1
ATOM 28595 N N . TRP D 3 147 ? 144.52300 170.59100 143.02700 1.000 89.51689 147 TRP d N 1
ATOM 28596 C CA . TRP D 3 147 ? 144.98800 169.80800 144.16600 1.000 89.51689 147 TRP d CA 1
ATOM 28597 C C . TRP D 3 147 ? 146.37700 170.23900 144.60200 1.000 89.51689 147 TRP d C 1
ATOM 28598 O O . TRP D 3 147 ? 146.60600 170.51800 145.78200 1.000 89.51689 147 TRP d O 1
ATOM 28619 N N . PHE D 3 148 ? 147.32200 170.29300 143.66800 1.000 87.48140 148 PHE d N 1
ATOM 28620 C CA . PHE D 3 148 ? 148.66300 170.72600 144.03000 1.000 87.48140 148 PHE d CA 1
ATOM 28621 C C . PHE D 3 148 ? 148.63600 172.10500 144.66100 1.000 87.48140 148 PHE d C 1
ATOM 28622 O O . PHE D 3 148 ? 149.44900 172.40200 145.54000 1.000 87.48140 148 PHE d O 1
ATOM 28639 N N . GLY D 3 149 ? 147.71900 172.96300 144.21900 1.000 91.83029 149 GLY d N 1
ATOM 28640 C CA . GLY D 3 149 ? 147.66500 174.31000 144.75700 1.000 91.83029 149 GLY d CA 1
ATOM 28641 C C . GLY D 3 149 ? 147.21000 174.35100 146.20000 1.000 91.83029 149 GLY d C 1
ATOM 28642 O O . GLY D 3 149 ? 147.75000 175.11100 147.00700 1.000 91.83029 149 GLY d O 1
ATOM 28646 N N . GLU D 3 150 ? 146.21400 173.53800 146.54900 1.000 93.87242 150 GLU d N 1
ATOM 28647 C CA . GLU D 3 150 ? 145.68400 173.59600 147.90800 1.000 93.87242 150 GLU d CA 1
ATOM 28648 C C . GLU D 3 150 ? 146.75900 173.38800 148.96500 1.000 93.87242 150 GLU d C 1
ATOM 28649 O O . GLU D 3 150 ? 146.63500 173.92600 150.06800 1.000 93.87242 150 GLU d O 1
ATOM 28661 N N . LEU D 3 151 ? 147.80800 172.63600 148.65900 1.000 91.28874 151 LEU d N 1
ATOM 28662 C CA . LEU D 3 151 ? 148.81700 172.25700 149.63300 1.000 91.28874 151 LEU d CA 1
ATOM 28663 C C . LEU D 3 151 ? 150.12300 172.98600 149.36000 1.000 91.28874 151 LEU d C 1
ATOM 28664 O O . LEU D 3 151 ? 150.31600 173.58600 148.30300 1.000 91.28874 151 LEU d O 1
ATOM 28680 N N . SER D 3 152 ? 151.02400 172.92600 150.33300 1.000 96.54932 152 SER d N 1
ATOM 28681 C CA . SER D 3 152 ? 152.32500 173.55200 150.18300 1.000 96.54932 152 SER d CA 1
ATOM 28682 C C . SER D 3 152 ? 153.27400 172.60900 149.45400 1.000 96.54932 152 SER d C 1
ATOM 28683 O O . SER D 3 152 ? 152.95100 171.45800 149.15900 1.000 96.54932 152 SER d O 1
ATOM 28691 N N . ILE D 3 153 ? 154.47600 173.10800 149.17000 1.000 100.44701 153 ILE d N 1
ATOM 28692 C CA . ILE D 3 153 ? 155.44300 172.31900 148.41600 1.000 100.44701 153 ILE d CA 1
ATOM 28693 C C . ILE D 3 153 ? 155.81900 171.06400 149.18900 1.000 100.44701 153 ILE d C 1
ATOM 28694 O O . ILE D 3 153 ? 155.85100 169.95800 148.63700 1.000 100.44701 153 ILE d O 1
ATOM 28710 N N . HIS D 3 154 ? 156.11200 171.21800 150.47900 1.000 103.99258 154 HIS d N 1
ATOM 28711 C CA . HIS D 3 154 ? 156.56300 170.07900 151.27100 1.000 103.99258 154 HIS d CA 1
ATOM 28712 C C . HIS D 3 154 ? 155.48400 169.01200 151.36300 1.000 103.99258 154 HIS d C 1
ATOM 28713 O O . HIS D 3 154 ? 155.76500 167.81700 151.21100 1.000 103.99258 154 HIS d O 1
ATOM 28727 N N . GLU D 3 155 ? 154.23800 169.42100 151.59900 1.000 96.89706 155 GLU d N 1
ATOM 28728 C CA . GLU D 3 155 ? 153.15700 168.45000 151.69300 1.000 96.89706 155 GLU d CA 1
ATOM 28729 C C . GLU D 3 155 ? 152.99400 167.68800 150.38900 1.000 96.89706 155 GLU d C 1
ATOM 28730 O O . GLU D 3 155 ? 152.81700 166.46500 150.39400 1.000 96.89706 155 GLU d O 1
ATOM 28742 N N . VAL D 3 156 ? 153.05600 168.38700 149.25800 1.000 93.96762 156 VAL d N 1
ATOM 28743 C CA . VAL D 3 156 ? 152.86700 167.72100 147.97500 1.000 93.96762 156 VAL d CA 1
ATOM 28744 C C . VAL D 3 156 ? 154.00400 166.74900 147.70600 1.000 93.96762 156 VAL d C 1
ATOM 28745 O O . VAL D 3 156 ? 153.77500 165.59600 147.33100 1.000 93.96762 156 VAL d O 1
ATOM 28758 N N . VAL D 3 157 ? 155.24900 167.19300 147.88900 1.000 101.92619 157 VAL d N 1
ATOM 28759 C CA . VAL D 3 157 ? 156.36300 166.30100 147.60400 1.000 101.92619 157 VAL d CA 1
ATOM 28760 C C . VAL D 3 157 ? 156.35100 165.09500 148.52700 1.000 101.92619 157 VAL d C 1
ATOM 28761 O O . VAL D 3 157 ? 156.70400 163.99300 148.09900 1.000 101.92619 157 VAL d O 1
ATOM 28774 N N . THR D 3 158 ? 155.95100 165.26000 149.78500 1.000 96.02564 158 THR d N 1
ATOM 28775 C CA . THR D 3 158 ? 155.83800 164.09600 150.65000 1.000 96.02564 158 THR d CA 1
ATOM 28776 C C . THR D 3 158 ? 154.72700 163.16600 150.18600 1.000 96.02564 158 THR d C 1
ATOM 28777 O O . THR D 3 158 ? 154.92500 161.95000 150.11400 1.000 96.02564 158 THR d O 1
ATOM 28788 N N . THR D 3 159 ? 153.56100 163.71600 149.85000 1.000 91.35932 159 THR d N 1
ATOM 28789 C CA . THR D 3 159 ? 152.41400 162.87000 149.54400 1.000 91.35932 159 THR d CA 1
ATOM 28790 C C . THR D 3 159 ? 152.64800 162.04800 148.28500 1.000 91.35932 159 THR d C 1
ATOM 28791 O O . THR D 3 159 ? 152.07800 160.96300 148.13200 1.000 91.35932 159 THR d O 1
ATOM 28802 N N . LEU D 3 160 ? 153.47100 162.54700 147.36800 1.000 92.95932 160 LEU d N 1
ATOM 28803 C CA . LEU D 3 160 ? 153.77300 161.84300 146.13000 1.000 92.95932 160 LEU d CA 1
ATOM 28804 C C . LEU D 3 160 ? 155.14300 161.18500 146.15000 1.000 92.95932 160 LEU d C 1
ATOM 28805 O O . LEU D 3 160 ? 155.63200 160.76700 145.09800 1.000 92.95932 160 LEU d O 1
ATOM 28821 N N . LYS D 3 161 ? 155.77600 161.08900 147.31300 1.000 102.27687 161 LYS d N 1
ATOM 28822 C CA . LYS D 3 161 ? 157.04100 160.38000 147.44700 1.000 102.27687 161 LYS d CA 1
ATOM 28823 C C . LYS D 3 161 ? 158.04000 160.86400 146.40200 1.000 102.27687 161 LYS d C 1
ATOM 28824 O O . LYS D 3 161 ? 158.70800 160.08000 145.72800 1.000 102.27687 161 LYS d O 1
ATOM 28843 N N . VAL D 3 162 ? 158.13500 162.17300 146.26900 1.000 106.21613 162 VAL d N 1
ATOM 28844 C CA . VAL D 3 162 ? 158.99900 162.80200 145.28200 1.000 106.21613 162 VAL d CA 1
ATOM 28845 C C . VAL D 3 162 ? 160.25100 163.30800 145.98000 1.000 106.21613 162 VAL d C 1
ATOM 28846 O O . VAL D 3 162 ? 160.29200 163.44700 147.20600 1.000 106.21613 162 VAL d O 1
ATOM 28859 N N . LYS D 3 163 ? 161.29000 163.57500 145.19500 1.000 123.09309 163 LYS d N 1
ATOM 28860 C CA . LYS D 3 163 ? 162.52400 164.17800 145.69300 1.000 123.09309 163 LYS d CA 1
ATOM 28861 C C . LYS D 3 163 ? 162.95100 165.25300 144.70200 1.000 123.09309 163 LYS d C 1
ATOM 28862 O O . LYS D 3 163 ? 163.61900 164.95700 143.70800 1.000 123.09309 163 LYS d O 1
ATOM 28881 N N . LEU D 3 164 ? 162.57000 166.49500 144.97000 1.000 115.53886 164 LEU d N 1
ATOM 28882 C CA . LEU D 3 164 ? 162.94100 167.60200 144.10200 1.000 115.53886 164 LEU d CA 1
ATOM 28883 C C . LEU D 3 164 ? 164.45400 167.76300 144.08400 1.000 115.53886 164 LEU d C 1
ATOM 28884 O O . LEU D 3 164 ? 165.15100 167.25000 144.95800 0.000 115.53886 164 LEU d O 1
#

B-factor: mean 153.56, std 58.5, range [84.18, 362.8]

Solvent-accessible surface area: 78036 Å² total; per-residue (Å²): 26,77,0,0,0,66,1,2,1,0,0,1,101,86,58,101,62,138,26,44,50,4,69,9,82,57,1,68,0,0,1,4,24,24,21,109,109,66,40,121,15,0,2,12,18,1,0,14,0,0,3,1,6,133,49,9,48,3,20,88,171,33,0,28,91,10,0,36,3,0,0,0,0,0,3,11,43,48,12,20,2,0,0,0,3,56,10,2,31,165,86,180,28,33,72,36,0,29,1,40,6,24,98,99,3,118,88,40,38,118,136,7,109,127,29,10,54,5,101,14,1,60,55,40,1,14,29,17,2,18,2,14,11,36,114,92,24,34,9,43,29,2,4,3,0,2,3,0,18,66,65,6,0,9,19,18,20,26,2,1,53,63,15,69,6,77,104,58,50,33,98,8,25,129,6,0,18,34,0,4,22,0,68,52,25,54,18,81,10,43,77,90,32,0,73,56,18,96,62,57,14,112,44,6,67,115,6,19,134,8,0,70,72,10,18,63,86,34,45,80,72,6,128,62,64,10,55,60,0,42,110,25,12,9,8,86,137,42,168,105,147,43,51,134,149,57,5,32,46,48,6,64,71,2,16,77,101,111,66,18,101,29,150,97,99,114,105,121,70,40,114,6,25,50,71,7,88,71,3,18,64,77,1,54,105,8,0,118,74,0,2,62,5,0,17,28,14,16,13,0,41,35,0,118,56,0,34,116,21,25,72,67,0,14,47,43,7,69,22,9,0,86,1,0,29,33,0,42,90,34,12,98,109,61,22,74,14,20,7,1,35,18,126,40,54,13,7,35,96,60,0,98,53,14,42,102,60,24,48,39,9,77,45,22,40,44,50,32,86,103,134,9,6,59,47,0,3,77,39,1,35,114,47,0,51,70,71,2,38,92,1,8,96,107,2,115,38,4,14,44,122,26,99,86,16,7,72,154,15,135,88,0,92,101,32,65,114,29,23,52,89,2,3,36,16,1,0,30,0,55,10,11,2,67,17,61,149,50,22,20,123,127,18,80,2,42,61,40,10,131,97,22,112,88,82,19,93,51,24,57,108,62,18,150,97,76,60,50,107,103,95,35,59,107,8,18,120,57,0,20,67,44,0,22,107,20,3,105,33,5,41,18,93,57,72,101,9,87,8,23,1,46,9,74,18,9,14,0,46,5,56,18,154,79,107,61,19,28,0,16,53,31,58,44,24,32,11,60,11,3,0,0,3,0,0,0,2,0,0,0,9,12,6,39,78,60,146,80,12,2,1,4,0,0,0,0,0,8,22,5,3,74,39,32,63,174,171,66,54,102,21,5,53,98,10,2,107,22,0,0,100,5,0,75,101,20,176,20,101,0,0,0,0,0,2,3,54,0,65,122,127,6,7,42,140,16,121,10,20,33,6,82,104,76,11,94,12,6,60,118,3,2,23,120,114,16,81,108,72,95,52,41,9,1,3,81,0,6,9,5,11,3,134,59,148,98,47,143,26,61,64,30,90,12,84,51,3,62,0,4,1,4,13,25,42,20,218,48,27,2,22,1,21,5,24,7,4,18,2,3,8,6,12,140,65,15,70,4,43,44,155,38,2,24,78,24,0,39,26,0,0,1,5,3,8,11,113,113,4,4,6,20,6,2,0,64,14,24,48,152,119,99,46,15,76,62,6,42,40,37,100,26,136,93,48,125,66,64,42,106,183,35,114,97,74,18,52,31,114,32,7,56,141,53,3,14,96,35,5,101,18,32,147,177,8,25,19,50,34,1,13,7,2,4,3,1,24,81,53,11,10,25,18,16,35,18,5,2,46,84,18,33,9,57,112,76,21,24,66,7,38,117,5,4,40,32,1,7,38,0,21,68,20,121,30,50,56,59,55,122,75,4,72,111,15,88,103,74,19,149,162,66,70,130,52,21,100,9,34,84,73,28,0,22,37,3,57,5,26,0,43,11,33,8,6,15,1,25,2,1,8,11,5,104,128,32,170,114,111,23,67,31,128,89,6,13,68,66,1,60,104,5,27,90,84,100,97,16,54,9,127,7,52,51,64,23,0,43,43,6,3,52,40,10,50,69,3,16,52,63,2,71,82,2,0,47,62,4,10,20,45,73,46,14,28,52,24,0,68,89,2,58,86,4,10,116,121,121,41,127,33,64,24,0,84,12,87,58,0,90,2,9,39,35,1,51,83,55,16,80,139,124,18,1,0,26,8,18,42,32,90,64,115,59,3,69,104,64,0,49,39,9,8,90,97,0,48,102,38,6,76,69,6,3,82,36,17,62,121,43,17,20,13,6,0,7,41,2,23,14,124,5,30,51,60,20,42,85,2,54,37,110,14,124,15,10,32,32,38,15,125,43,3,37,60,64,1,105,130,41,2,55,37,8,1,2,27,19,40,0,12,19,8,0,0,22,1,46,27,13,1,44,9,8,107,80,2,12,45,33,76,118,50,61,81,55,10,118,98,10,91,92,61,9,85,70,30,67,120,96,4,140,58,165,68,10,76,87,112,35,58,90,5,53,116,75,1,32,71,28,1,13,105,21,1,104,31,6,47,14,125,63,62,108,19,80,3,34,9,34,28,89,13,20,12,0,76,14,68,24,154,149,118,86,16,35,9,34,96,94,37,62,21,27,18,52,16,6,7,4,6,0,2,2,1,0,4,0,43,15,1,44,88,72,172,101,7,8,0,2,0,6,0,0,7,0,2,10,14,73,56,85,210,177,102,51,100,13,9,72,91,13,5,68,14,3,0,65,11,0,75,152,27,181,46,78,0,0,0,1,0,0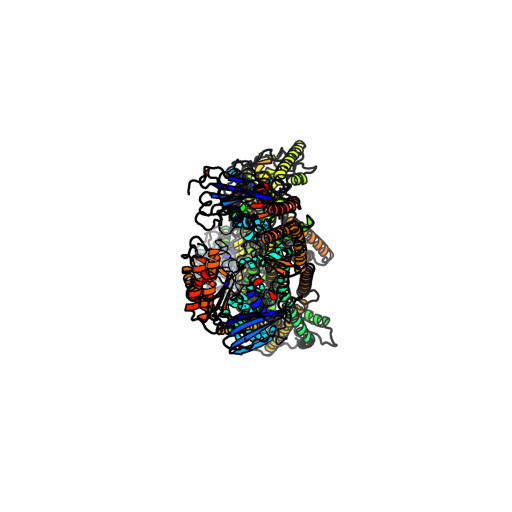,0,90,9,81,112,86,2,1,30,74,9,128,33,12,68,25,95,65,93,52,102,3,2,45,61,19,0,26,128,117,6,46,116,48,145,125,76,46,32,11,14,0,0,22,36,1,18,128,16,88,142,56,6,62,1,7,0,61,13,3,25,29,0,0,14,15,82,78,40,5,0,5,26,2,11,20,34,14,120,3,46,27,154,28,97,60,54,21,81,24,38,19,66,74,15,104,90,0,54,48,92,108,49,0,45,75,124,0,57,11,55,10,19,2,70,77,111,82,30,25,92,23,9,104,56,17,11,121,0,98,62,53,96,28,0,38,82,0,4,60,95,1,15,59,109,5,36,1,63,83,116,112,43,74,65,73,122,63,31,62,170,79,32,4,118,37,0,38,84,12,8,92,37,89,83,93,21,3,30,23,8,25,2,35,22,48,50,40,102,42,102,67,53,42,103,61,38,4,36,49,15,0,122,94,64,105,15,2,82,65,6,4,78,30,0,9,93,65,2,34,9,60,0,104,110,47,21,86,114,35,88,139,71,154,117,46,0,52,2,14,17,58,76,3,104,75,50,25,82,61,34,8,48,110,2,0,52,54,0,0,10,9,13,49,14,110,58,52,71,181,135,76,33,107,53,34,74,19,17,78,4,1,9,1,0,82,23,0,38,13,72,35,16,34,4,0,5,4,2,0,18,15,2,4,0,2,23,6,1,0,15,6,1,5,64,3,33,8,13,30,83,38,0,62,97,3,24,55,18,1,65,135,28,15,111,74,44,39,112,82,5,37,138,76,39,73,126,76,66,76,89,46,22,0,63,71,4,14,65,59,2,28,139,44,113,74,124,46,129,5,27,13,35,8,56,10,1,9,15,0,0,3,1,14,4,0,38,42,57,40,1,0,2,3,54,65,25,63,65,55,5,123,70,50,141,107,124,124,0,4,86,15,0,59,1,0,2,0,15,0,0,0,0,0,0,0,2,26,0,0,30,1,7,38,112,33,29,188,118,72,36,33,0,14,3,0,0,0,5,1,0,0,0,0,1,6,5,78,37,0,8,81,14,0,110,134,2,165,102,105,38,9,0,12,27,0,8,24,63,0,2,60,82,102,53,5,52,18,1,5,2,9,5,0,0,26,2,0,26,89,7,27,67,10,0,5,74,0,6,7,0,0,18,5,0,54,0,1,126,20,76,86,32,0,31,0,64,21,71,90,54,111,104,19,209,60,20,25,109,59,0,106,57,17,12,86,13,0,32,28,0,0,3,0,0,1,61,18,52,61,20,17,0,1,23,16,0,42,1,6,0

Nearest PDB structures (foldseek):
  3g6b-assembly1_B  TM=3.469E-01  e=9.636E-01  Thermotoga maritima
  3g67-assembly1_A  TM=2.663E-01  e=1.070E+00  Thermotoga maritima
  5itd-assembly1_B  TM=2.655E-01  e=2.224E+00  Homo sapiens
  4tko-assembly1_B  TM=2.350E-01  e=1.901E+00  Aquifex aeolicus VF5
  5xg2-assembly1_A  TM=3.196E-01  e=7.687E-01  Pyrococcus yayanosii CH1

Secondary structure (DSSP, 8-state):
--HHHHHHHHHHHSPSS-B---SSSSSEEEB-SSSS-EEEEEE---S--HHHHHHHHHHHHHHTSSSS--SS-EEEEEESSS---HHHHHHHH--SHHHHHHHHHHHIIIII-STTT-THHHHS-HHHHHHHHHHHHS-HHHHHHHTTEE--B--SS-HHHHHHHHHHHSSS-GGGHHHHHHHHHHHHHHHHHHHHHTT------HHHHHHHHHHHHHHHHHHHHT--SSSPPPHHHHSS----HHHHHHHHHT--HHHHHHHHHHHHHHHHHHHHHHHHTSS-TTTTHHHHHHHHHHHHHHHHHHHHHGGGS-HHHHHHHHHHHHHH-----SS----TTHHHHHHHHHHTTTSS-SSTTHHHHHHHHHH-/---EEEEEEEEESSTTSPPEEEE--TTSEEEE----S-S---HHHHHHHHTT-SS--S-TTTTTTTEEEEEEEEE-SS--EEEEEE--TTSS---EEEEEE-SS-----SS----EEHHHHHHHHHHHTT--------TGGGGGGT---HHHHH-SS--STT-SSHHHHHHHHHHHHHHTTSS-HHHHHHHHHHHHHHHHHHHHHHHHHHHHHHHHHHHHTHHHHHHHHHHHTSS----SPPPHHHHHHHHHHHHH-SS---S--SSS--HHHHHHHHHHHHHHHHHHHHHHHHHHHHHHHHHHHHHHHHHHHHHHHHHHHHHHHHHHHT--SSEE-TTT--EESHHHHHHHHHHHHHHHHHHHHTTTSS-HHHHHHHHHHHHHHHHHHHHHHHHHHHHHHHHHHHHH-SHHHHHHHHHHHHHHHHHHHHHHHHHHHHT-TT-HHHHHHHHHHHHHHHHHHHHHHS-HHHHHHHHHHHHHHHHHHHHHHS--S-TT--EEEETTTTEEEEE-SS-EEETTTS--HHHHHHHHHHHHHHHHHHHHHSSS--S-SEEEEE-TTTTS---THHHHHHHHHHHHHHHHHTTT--EEEEE----GGGSTT-TTEEE-S----TTTTS-TTT-S--/--THHHHHHT-HHHHHHHHHHHHHHHHTT-SS-PPPBGGGGGGTHHHHSSHHHHHHHHHS-TTSHHHHHHTSTT-TTT--HHHHHHHHHHHHHTHHHHHHHHHHHHHTTSEEEETTTEEEE------SS--HHHHHHHHHHHHHHHHHHHS-HHHHHHHTT---/--EEEEEEEEE-SSSSS-PEEEE--TTSEEEE---TTSSTT-HHHHHHHHT--SS--S-TTTTTTS-SEEEEEEEESS-EEEEEEE--TTSS----B-EEE-SS-----SS----B-HHHHHHHHHHHHT------SGGGGGGTEE-HHHHT-SS--STT--SHHHHHHHHHHHHHHTTS--HHHHHHHHHHHHHHHHHHHHHHHHHHHHSPPHHHHHHHHHHHHHHHHTTSSPPPSSPPPHHHHHHHHHHHHH-SS------HHHHHHHHHHHHHHHHHHHHHHHHHHHHHHHHHHHHHHHHHHHHHSSS---------HHHHHHHT--SS-S-TTT----HHHHHHHHHHHHHHHHHHHTSTGGGGS-----THHHHHHHHHHHHHHHHHHHHHHHHHHHHHHTTTTSTTTTTSHHHHHHHHHHHHHHHHHHHHTT--SHHHHHHHHHHHHHHHHHHHHTTTSHHHHHHHHHHHHHHHHHHHHHHS--S-TTS-EEEETTTTEEEE--SSS-EETTTS--HHHHHHHHHHHHHHHHHHHHHSSS-SS-SEEEEE-TTGGG--TTHHHHHHHHHHHHHHHHTTS--EEEEE--S-HHHHHTSTT--EES----GGGTS-TTT----

Sequence (1793 aa):
MYFQIRGIILWPRNKNFKPHTIRFELGKVNVISGASRTGKSAVIPIIDYCLGANTCSIPVKTIRKYCEWFGIVVATEQGEKLLARKEPGNQRSTTDMFVLEAENITSIPIRLEKNTNVIAVKRMLDDLANLSNLGRPAFRDLAAFTFQPQNVVANPDVLFFKTNTYEHREKLRKIFPYVLGAITSELMAKQFELNRIRLFLRRKERELKDAQDVSAQWLADLKSKYSEAQELGLVPKPQEQLSRKQMISQLEEVISRTDLTLKVTVSTISDALSELNTLESEERLVSRELTTMRHRLEEMNRLRVGMHQYENALLMQRDRLKISGWLLSNTNDESDCPMCGSHTDSAKQKLQALVQRLSDVEAAVGADAHKEVPAAFDRELQRVTTEVANATERLRAIQSRKRTLTSRSKEAREQQFSTRRAERFIGNVESALELHRKLGSDSELVEEVRKLKEMVQTLEKELREKDVELRKNQALRVINAQAGNILQGLDVEDPSAPISLEINDLTIKVLGDERDDYLSEIGSGSNWLSYHLAILLSLHQFYLSQKNNPVPSFLILDQPSQVYFPEDVEAVRRAFKAMGNVVIKEKGKLQLIVLDHAPREVWGEIDGVVGLPEWRDGIKLVPMEWLTGVMYFQIRGIILWPRNKNFKPHTIRFELGKVNVISGASRTGKSAVIPIIDYCLGANTCSIPVKTIRKYCEWFGIVVATEQGEKLLARKEPGNQRSTTDMFVLEAENITSIPIRLEKNTNVIAVKRMLDDLANLSNRPAFRDLAAFTFQPQNVVANPDVLFFKTNTYEHREKLRKIFPYVLGAITSELMAKQFELNRIRLFLRRKERELKDAQDVSAQWLADLKSKYSEAQELGLVPKPQEQLSRKQMISQLEEVISRTDLTLKVTVSTISDALSELNTLESEERLVSRELTTMRHRLEEMNRLRVGMHQYENALLMQRDRLKISGWLLSNTNDESDCPMCGSHTDSAKQKLQALVQRLSDVEAAVGADAHKEVPAAFDRELQRVTTEVANATERLRAIQSRKRTLTSRSKEAREQQFSTRRAERFIGNVESALELHRKLGSDSELVEEVRKLKEMVQTLEKELREKDVELRKNQALRVINAQAGNILQGLDVEDPSAPISLEINDLTIKVLGDERDDYLSEIGSGSNWLSYHLAILLSLHQFYLSQKNNPVPSFLILDQPSQVYFEDVEAVRRAFKAMGNVVIKEKGKLQLIVLDHAPREVWGEIDGVVGLPEWRDGIKLVPMEWLTGVSLQFTLLTHLLLQAPEGSLCSLEVLDDVAQENNSGDIKFIQSASAADRAKSLWKTLSNWIDLATSPDFEVEKAIFELYVSRPVEGSIVKKFNEAKTPEDAQEAITHARTELWGDSPHFTLKDGISKEISKYVEKVFTADQNLLQRLICNFQLTLGSGSPQADLEACVRSHPVSPSKVSDITNYLCGKVKRHIDMLLEAEKPAVIARDDFYTWYKAYVQKIDRQMVLSSRAQAPVKEKAQEYLPDKFVQQLEIIGLPYEEILGAISDYLMASFDRTDWAARGEVDETSFDDLDTALQRTWKNKQRICGLTHSEKSEQDQGKLLYFECMQFNIPLQAMSPPSHFIPGCYHILADSLAVGWHPNYTTQLKNKKVAMLAREAQNIQNPALGAALVWRFCCGYVKTNRVSAPPPLPFLFLVLPIILHQETSEFVKRTYKSSGLRAFAAKFGDSSVSKQDLLFQIHERSIRWRQLSLRSIELAVASDLLKLQDGSDVIPLSKTKARGLSDEVKTLMDLAEKLGSWFGELSIHEVVTTLKVKL

Foldseek 3Di:
DQKAFQWKWFAWPPLPDFIFIGGADFLFAEEQADPPPPPDFQPVQLVVLLQQDPFRPHDCQFRLNTTAKIWTWMQAPQAIKIGIAGRQPPDRGFFFIDMDGDNHDDDDDRDDDGDDGSVVSQVVLCVSLPQPADVTDGLSLLQFLFEQGQCCLLPLQRLTPQPDDDVNLVSLLVHVLVQLPLDDSVLVVLVVVLVVLVVVLVVLVVVLVVLVVLLVVVVVCLVVLLVVLVVLVQDPDPPDDDDPVVSLVSLVVSLPDPDDDGPDDDPPADPLRVVLVVLVVVLVVLVVVLVVLVVVLVVLVVVVVVVVVVLVVLVVLLVVLVVLVVVLVPDPCWPADPPPRRTGCPVVVVSVVSVVVSVVSVCVNCVCVPPPVVVVSVVVSVVSVVVSVVSVVVSVVSVVVLVVSLVVDPVSVVVVVSVVVNVVSSVVSVVSVVSVVCSDPDHPSVVVSVVSVVVSVVSVVVCVVRHSVVSSVVSQVQLQVQLLVLLLLADDPDSPWGWGQDSSSRFIWTRDPVDRGTSNPPDASSRSSSSSLSNSLSSLLSSVVDPSRSHYQEHEAAASPVSPDCVCLQSVLSSVLSVQCSSPVNVSSHYYHYHYHRDCVSPVDRHSHDYDPPSHGDNVSPPCVSPDPD/DFKFFQWWWFAWPDDVDFIDITGADFLFAAEEADDPPQQQFQPLQLVDLQLPDPWRDHDPVFPLHTTQKIWTWMAAPQAIKITMAGCDVPDTHDQFIDIDDDHDDDDDDGDDTGDGGRLVSQVVLFVSLPQDNVDGQSLLQQLFEQAPCRLQDQQHQTPPCPDPVSVVRNLLCCLPLLPLADSVLSVLVVVLVVLVVVLVVLVVVLVVQLDFQLQVVLVLVLLLLVCCQQVQDPDDPDDDDLVVSLVSLVVSLPDDPRDRPHDPVSLVVLVVVLVVLVVVLVVLVVVLVVLVVVLVVLVQQQVQLVVPDPHGAGDDDDPLCLVVQCVCADPQAQGSPVGHDDPVVNVVNNVVSVVVVVVCVVCPVVVRPGHHRPCPVVNVVSVVVSVVSVSNSVSSVVSSVSSVVCVDCPVVPCSPVVNVVVSSVVVVVCSVVSCVGSDDDPSVVVSVVSVVVSVVSCVVSVPPVSVVSVVVSQVQLQVQLLVLLVLAPAPCSVWTWGCDSVSRRIFTGDDVDTHGSVVDDDSSNSSSSSLSNSLSSLLSSLVDPSNSRYQEHEAAASQVVQCVSQPRVLSSLLSVQVSSVVSPSSHYYHYYHNDDPVSNVVHPRHDYDNPNRRRSVVPPVVSPPDD/DVLLLVQLLVLLVDDPPWWWFAPQQARIWIFDWFAQTEEEHEVCPDLADLSNLVSCLPCSVVSRGGRGADLLGAYEYEYLDPDDDPLRVQLQVQQALVSLLVSLQVSLCCQQRHPPVRPCLVVDDVSRSVSNVSVVVPDSSSSSSNSNNYYYDYPPSDSVVSSLVSQVVPPADNLQSVVLSVVLSVVLVVQVCVCPVVPHRRIDTSNNSVVVSVVVRVVQVLQVVLADVPDDDDPVCVNRGDHFQLLVQVVLLPDDSVVSVVLVVLQVVLVVVVVVCVVVVVADPPNCVVVLVVLLVVLVVLLVVLCVPVVVDDQSVSLVVSLVVSLPDDDDDPPDDDDSSNSSNSLSVCSSVVSGHRGPPSVVVVVVVVVD/DVCVVVCVLLPLQLLLLLLLLLQVLQLVAAPVSFFDAQVVLLLRCLQLVDVVSVVLLVVDDLPNAPLVSLVVCCPPVHHRNVSLQCSQVSSVVCVPSSVSSVVNCCVVQQWPQDPVRGTHGDCPDDDDDDDPVSVSSSVSSSSNSNRVNNDDPVVVCVSSVHDD

Radius of gyration: 51.5 Å; Cα contacts (8 Å, |Δi|>4): 2875; chains: 4; bounding box: 75×94×186 Å